Protein 1WF9 (pdb70)

Sequence (107 aa):
GSSGSSGTMLRVRSRDGLERVSVDGPHITVSQLKTLIQDQLQIPIHNQTLSTNRNLLLAKSPSDFLAFTDMADPNLRISSLNLAHGSMVYLAYEGERTIRGSGPSSGGSSGSSGTMLRVRSRDGLERVSVDGPHITVSQLKTLIQDQLQIPIHNQTLSTNRNLLLAKSPSDFLAFTDMADPNLRISSLNLAHGSMVYLAYEGERTIRGSGPSSGGSSGSSGTMLRVRSRDGLERVSVDGPHITVSQLKTLIQDQLQIPIHNQTLSTNRNLLLAKSPSDFLAFTDMADPNLRISSLNLAHGSMVYLAYEGERTIRGSGPSSGGSSGSSGTMLRVRSRDGLERVSVDGPHITVSQLKTLIQDQLQIPIHNQTLSTNRNLLLAKSPSDFLAFTDMADPNLRISSLNLAHGSMVYLAYEGERTIRGSGPSSGGSSGSSGTMLRVRSRDGLERVSVDGPHITVSQLKTLIQDQLQIPIHNQTLSTNRNLLLAKSPSDFLAFTDMADPNLRISSLNLAHGSMVYLAYEGERTIRGSGPSSGGSSGSSGTMLRVRSRDGLERVSVDGPHITVSQLKTLIQDQLQIPIHNQTLSTNRNLLLAKSPSDFLAFTDMADPNLRISSLNLAHGSMVYLAYEGERTIRGSGPSSGGSSGSSGTMLRVRSRDGLERVSVDGPHITVSQLKTLIQDQLQIPIHNQTLSTNRNLLLAKSPSDFLAFTDMADPNLRISSLNLAHGSMVYLAYEGERTIRGSGPSSGGSSGSSGTMLRVRSRDGLERVSVDGPHITVSQLKTLIQDQLQIPIHNQTLSTNRNLLLAKSPSDFLAFTDMADPNLRISSLNLAHGSMVYLAYEGERTIRGSGPSSGGSSGSSGTMLRVRSRDGLERVSVDGPHITVSQLKTLIQDQLQIPIHNQTLSTNRNLLLAKSPSDFLAFTDMADPNLRISSLNLAHGSMVYLAYEGERTIRGSGPSSGGSSGSSGTMLRVRSRDGLERVSVDGPHITVSQLKTLIQDQLQIPIHNQTLSTNRNLLLAKSPSDFLAFTDMADPNLRISSLNLAHGSMVYLAYEGERTIRGSGPSSGGSSGSSGTMLRVRSRDGLERVSVDGPHITVSQLKTLIQDQLQIPIHNQTLSTNRNLLLAKSPSDFLAFTDMADPNLRISSLNLAHGSMVYLAYEGERTIRGSGPSSGGSSGSSGTMLRVRSRDGLERVSVDGPHITVSQLKTLIQDQLQIPIHNQTLSTNRNLLLAKSPSDFLAFTDMADPNLRISSLNLAHGSMVYLAYEGERTIRGSGPSSGGSSGSSGTMLRVRSRDGLERVSVDGPHITVSQLKTLIQDQLQIPIHNQTLSTNRNLLLAKSPSDFLAFTDMADPNLRISSLNLAHGSMVYLAYEGERTIRGSGPSSGGSSGSSGTMLRVRSRDGLERVSVDGPHITVSQLKTLIQDQLQIPIHNQTLSTNRNLLLAKSPSDFLAFTDMADPNLRISSLNLAHGSMVYLAYEGERTIRGSGPSSGGSSGSSGTMLRVRSRDGLERVSVDGPHITVSQLKTLIQDQLQIPIHNQTLSTNRNLLLAKSPSDFLAFTDMADPNLRISSLNLAHGSMVYLAYEGERTIRGSGPSSGGSSGSSGTMLRVRSRDGLERVSVDGPHITVSQLKTLIQDQLQIPIHNQTLSTNRNLLLAKSPSDFLAFTDMADPNLRISSLNLAHGSMVYLAYEGERTIRGSGPSSGGSSGSSGTMLRVRSRDGLERVSVDGPHITVSQLKTLIQDQLQIPIHNQTLSTNRNLLLAKSPSDFLAFTDMADPNLRISSLNLAHGSMVYLAYEGERTIRGSGPSSGGSSGSSGTMLRVRSRDGLERVSVDGPHITVSQLKTLIQDQLQIPIHNQTLSTNRNLLLAKSPSDFLAFTDMADPNLRISSLNLAHGSMVYLAYEGERTIRGSGPSSGGSSGSSGTMLRVRSRDGLERVSVDGPHITVSQLKTLIQDQLQIPIHNQTLSTNRNLLLAKSPSDFLAFTDMADPNLRISSLNLAHGSMVYLAYEGERTIRGSGPSSGGSSGSSGTMLRVRSRDGLERVSVDGPHITVSQLKTLIQDQLQIPIHNQTLSTNRNLLLAKSPSDFLAFTDMADPNLRISSLNLAHGSMVYLAYEGERTIRGSGPSSG

CATH classification: 3.10.20.90

Foldseek 3Di:
DDDPDDAAKAWEAELVGIDIWHDHDQVAALLRVCVRCCQVVQNDVVFKAKAPDPCCSVDPDPVSRVVGDPRVDRPHTPVSVDGGRVRYIYIGGPDGGDDHDDDDDDD

Secondary structure (DSSP, 8-state):
--SS---EEEEEE-SS-EEEEEE--TTSBHHHHHHHHHHHS---TTT---BSSGGGGT--SHHHHTT--SS--TT-BGGGT---TT-EEE---SS------------

Nearest PDB structures (foldseek):
  1wf9-assembly1_A  TM=9.232E-01  e=1.657E-20  Arabidopsis thaliana
  1v5t-assembly1_A  TM=6.632E-01  e=9.013E-05  Mus musculus
  7vv9-assembly1_C  TM=7.011E-01  e=1.619E-03  Homo sapiens
  7vvb-assembly1_B  TM=7.055E-01  e=4.332E-03  Homo sapiens
  1wm2-assembly1_A  TM=6.896E-01  e=3.104E-02  Homo sapiens

GO terms:
  GO:0034614 cellular response to reactive oxygen species (P, IEP)
  GO:0010498 proteasomal protein catabolic process (P, IMP)
  GO:1902882 regulation of response to oxidative stress (P, IMP)
  GO:0006511 ubiquitin-dependent protein catabolic process (P, IMP)

Organism: Arabidopsis thaliana (NCBI:txid3702)

Radius of gyration: 14.26 Å; Cα contacts (8 Å, |Δi|>4): 173; chains: 1; bounding box: 27×46×25 Å

InterPro domains:
  IPR007717 Nuclear pore localisation protein NPL4, C-terminal [PF05021] (159-290)
  IPR007717 Nuclear pore localisation protein NPL4, C-terminal [cd08061] (120-375)
  IPR016563 Nuclear protein localization protein 4 [PTHR12710] (115-411)
  IPR024682 Nuclear pore localisation protein Npl4, ubiquitin-like domain [PF11543] (3-85)
  IPR029071 Ubiquitin-like domain superfamily [SSF54236] (3-90)
  IPR037518 MPN domain [PS50249] (131-272)

Solvent-accessible surface area: 7070 Å² total; per-residue (Å²): 138,100,121,78,95,104,55,23,42,5,127,4,102,5,198,104,32,79,62,163,1,61,10,81,6,72,128,4,20,0,41,89,8,16,57,44,1,64,97,73,14,31,1,14,63,161,22,8,21,3,2,58,67,162,67,1,54,119,7,187,61,91,79,66,35,125,76,34,99,46,2,57,69,71,109,38,130,0,54,74,49,117,22,66,114,46,33,75,4,28,2,7,34,105,76,127,116,75,157,182,71,116,70,133,108,125,127

Structure (mmCIF, N/CA/C/O backbone):
data_1WF9
#
_entry.id   1WF9
#
loop_
_atom_site.group_PDB
_atom_site.id
_atom_site.type_symbol
_atom_site.label_atom_id
_atom_site.label_alt_id
_atom_site.label_comp_id
_atom_site.label_asym_id
_atom_site.label_entity_id
_atom_site.label_seq_id
_atom_site.pdbx_PDB_ins_code
_atom_site.Cartn_x
_atom_site.Cartn_y
_atom_site.Cartn_z
_atom_site.occupancy
_atom_site.B_iso_or_equiv
_atom_site.auth_seq_id
_atom_site.auth_comp_id
_atom_site.auth_asym_id
_atom_site.auth_atom_id
_atom_site.pdbx_PDB_model_num
ATOM 1 N N . GLY A 1 1 ? -3.176 19.335 7.873 1.00 0.00 1 GLY A N 1
ATOM 2 C CA . GLY A 1 1 ? -3.711 19.938 9.082 1.00 0.00 1 GLY A CA 1
ATOM 3 C C . GLY A 1 1 ? -5.094 20.542 8.828 1.00 0.00 1 GLY A C 1
ATOM 4 O O . GLY A 1 1 ? -5.204 21.685 8.387 1.00 0.00 1 GLY A O 1
ATOM 8 N N . SER A 1 2 ? -6.114 19.748 9.117 1.00 0.00 2 SER A N 1
ATOM 9 C CA . SER A 1 2 ? -7.484 20.190 8.925 1.00 0.00 2 SER A CA 1
ATOM 10 C C . SER A 1 2 ? -8.268 20.048 10.232 1.00 0.00 2 SER A C 1
ATOM 11 O O . SER A 1 2 ? -8.054 19.103 10.989 1.00 0.00 2 SER A O 1
ATOM 19 N N . SER A 1 3 ? -9.160 21.002 10.456 1.00 0.00 3 SER A N 1
ATOM 20 C CA . SER A 1 3 ? -9.976 20.995 11.658 1.00 0.00 3 SER A CA 1
ATOM 21 C C . SER A 1 3 ? -11.417 20.616 11.310 1.00 0.00 3 SER A C 1
ATOM 22 O O . SER A 1 3 ? -11.968 21.099 10.322 1.00 0.00 3 SER A O 1
ATOM 30 N N . GLY A 1 4 ? -11.986 19.755 12.141 1.00 0.00 4 GLY A N 1
ATOM 31 C CA . GLY A 1 4 ? -13.352 19.306 11.933 1.00 0.00 4 GLY A CA 1
ATOM 32 C C . GLY A 1 4 ? -13.382 17.899 11.334 1.00 0.00 4 GLY A C 1
ATOM 33 O O . GLY A 1 4 ? -13.756 16.941 12.009 1.00 0.00 4 GLY A O 1
ATOM 37 N N . SER A 1 5 ? -12.982 17.818 10.073 1.00 0.00 5 SER A N 1
ATOM 38 C CA . SER A 1 5 ? -12.957 16.543 9.376 1.00 0.00 5 SER A CA 1
ATOM 39 C C . SER A 1 5 ? -11.959 15.598 10.048 1.00 0.00 5 SER A C 1
ATOM 40 O O . SER A 1 5 ? -10.838 15.995 10.362 1.00 0.00 5 SER A O 1
ATOM 48 N N . SER A 1 6 ? -12.403 14.366 10.248 1.00 0.00 6 SER A N 1
ATOM 49 C CA . SER A 1 6 ? -11.563 13.361 10.877 1.00 0.00 6 SER A CA 1
ATOM 50 C C . SER A 1 6 ? -11.063 12.366 9.828 1.00 0.00 6 SER A C 1
ATOM 51 O O . SER A 1 6 ? -11.861 11.731 9.140 1.00 0.00 6 SER A O 1
ATOM 59 N N . GLY A 1 7 ? -9.746 12.260 9.739 1.00 0.00 7 GLY A N 1
ATOM 60 C CA . GLY A 1 7 ? -9.131 11.352 8.786 1.00 0.00 7 GLY A CA 1
ATOM 61 C C . GLY A 1 7 ? -9.105 9.922 9.328 1.00 0.00 7 GLY A C 1
ATOM 62 O O . GLY A 1 7 ? -9.258 9.707 10.530 1.00 0.00 7 GLY A O 1
ATOM 66 N N . THR A 1 8 ? -8.909 8.981 8.417 1.00 0.00 8 THR A N 1
ATOM 67 C CA . THR A 1 8 ? -8.861 7.577 8.789 1.00 0.00 8 THR A CA 1
ATOM 68 C C . THR A 1 8 ? -7.465 7.005 8.532 1.00 0.00 8 THR A C 1
ATOM 69 O O . THR A 1 8 ? -6.874 7.249 7.482 1.00 0.00 8 THR A O 1
ATOM 80 N N . MET A 1 9 ? -6.980 6.254 9.510 1.00 0.00 9 MET A N 1
ATOM 81 C CA . MET A 1 9 ? -5.665 5.645 9.403 1.00 0.00 9 MET A CA 1
ATOM 82 C C . MET A 1 9 ? -5.732 4.142 9.682 1.00 0.00 9 MET A C 1
ATOM 83 O O . MET A 1 9 ? -6.424 3.708 10.602 1.00 0.00 9 MET A O 1
ATOM 97 N N . LEU A 1 10 ? -5.004 3.389 8.872 1.00 0.00 10 LEU A N 1
ATOM 98 C CA . LEU A 1 10 ? -4.972 1.944 9.020 1.00 0.00 10 LEU A CA 1
ATOM 99 C C . LEU A 1 10 ? -3.525 1.487 9.214 1.00 0.00 10 LEU A C 1
ATOM 100 O O . LEU A 1 10 ? -2.592 2.178 8.808 1.00 0.00 10 LEU A O 1
ATOM 116 N N . ARG A 1 11 ? -3.383 0.325 9.834 1.00 0.00 11 ARG A N 1
ATOM 117 C CA . ARG A 1 11 ? -2.065 -0.233 10.087 1.00 0.00 11 ARG A CA 1
ATOM 118 C C . ARG A 1 11 ? -1.805 -1.422 9.160 1.00 0.00 11 ARG A C 1
ATOM 119 O O . ARG A 1 11 ? -2.374 -2.496 9.348 1.00 0.00 11 ARG A O 1
ATOM 140 N N . VAL A 1 12 ? -0.945 -1.190 8.179 1.00 0.00 12 VAL A N 1
ATOM 141 C CA . VAL A 1 12 ? -0.603 -2.229 7.222 1.00 0.00 12 VAL A CA 1
ATOM 142 C C . VAL A 1 12 ? 0.702 -2.902 7.652 1.00 0.00 12 VAL A C 1
ATOM 143 O O . VAL A 1 12 ? 1.572 -2.260 8.238 1.00 0.00 12 VAL A O 1
ATOM 156 N N . ARG A 1 13 ? 0.797 -4.187 7.343 1.00 0.00 13 ARG A N 1
ATOM 157 C CA . ARG A 1 13 ? 1.981 -4.954 7.690 1.00 0.00 13 ARG A CA 1
ATOM 158 C C . ARG A 1 13 ? 2.665 -5.476 6.424 1.00 0.00 13 ARG A C 1
ATOM 159 O O . ARG A 1 13 ? 2.042 -6.164 5.617 1.00 0.00 13 ARG A O 1
ATOM 180 N N . SER A 1 14 ? 3.937 -5.130 6.292 1.00 0.00 14 SER A N 1
ATOM 181 C CA . SER A 1 14 ? 4.711 -5.556 5.138 1.00 0.00 14 SER A CA 1
ATOM 182 C C . SER A 1 14 ? 5.931 -6.359 5.595 1.00 0.00 14 SER A C 1
ATOM 183 O O . SER A 1 14 ? 6.199 -6.462 6.791 1.00 0.00 14 SER A O 1
ATOM 191 N N . ARG A 1 15 ? 6.638 -6.907 4.617 1.00 0.00 15 ARG A N 1
ATOM 192 C CA . ARG A 1 15 ? 7.823 -7.697 4.904 1.00 0.00 15 ARG A CA 1
ATOM 193 C C . ARG A 1 15 ? 8.961 -6.794 5.384 1.00 0.00 15 ARG A C 1
ATOM 194 O O . ARG A 1 15 ? 9.837 -7.235 6.126 1.00 0.00 15 ARG A O 1
ATOM 215 N N . ASP A 1 16 ? 8.910 -5.546 4.941 1.00 0.00 16 ASP A N 1
ATOM 216 C CA . ASP A 1 16 ? 9.925 -4.577 5.317 1.00 0.00 16 ASP A CA 1
ATOM 217 C C . ASP A 1 16 ? 9.646 -4.076 6.735 1.00 0.00 16 ASP A C 1
ATOM 218 O O . ASP A 1 16 ? 10.569 -3.705 7.459 1.00 0.00 16 ASP A O 1
ATOM 227 N N . GLY A 1 17 ? 8.369 -4.081 7.089 1.00 0.00 17 GLY A N 1
ATOM 228 C CA . GLY A 1 17 ? 7.957 -3.631 8.408 1.00 0.00 17 GLY A CA 1
ATOM 229 C C . GLY A 1 17 ? 6.503 -3.153 8.395 1.00 0.00 17 GLY A C 1
ATOM 230 O O . GLY A 1 17 ? 5.908 -2.996 7.330 1.00 0.00 17 GLY A O 1
ATOM 234 N N . LEU A 1 18 ? 5.975 -2.936 9.590 1.00 0.00 18 LEU A N 1
ATOM 235 C CA . LEU A 1 18 ? 4.602 -2.479 9.729 1.00 0.00 18 LEU A CA 1
ATOM 236 C C . LEU A 1 18 ? 4.510 -1.015 9.295 1.00 0.00 18 LEU A C 1
ATOM 237 O O . LEU A 1 18 ? 5.235 -0.165 9.810 1.00 0.00 18 LEU A O 1
ATOM 253 N N . GLU A 1 19 ? 3.613 -0.765 8.353 1.00 0.00 19 GLU A N 1
ATOM 254 C CA . GLU A 1 19 ? 3.416 0.582 7.845 1.00 0.00 19 GLU A CA 1
ATOM 255 C C . GLU A 1 19 ? 1.963 1.017 8.042 1.00 0.00 19 GLU A C 1
ATOM 256 O O . GLU A 1 19 ? 1.103 0.197 8.359 1.00 0.00 19 GLU A O 1
ATOM 268 N N . ARG A 1 20 ? 1.733 2.307 7.846 1.00 0.00 20 ARG A N 1
ATOM 269 C CA . ARG A 1 20 ? 0.399 2.861 7.999 1.00 0.00 20 ARG A CA 1
ATOM 270 C C . ARG A 1 20 ? 0.044 3.730 6.791 1.00 0.00 20 ARG A C 1
ATOM 271 O O . ARG A 1 20 ? 0.919 4.351 6.189 1.00 0.00 20 ARG A O 1
ATOM 292 N N . VAL A 1 21 ? -1.242 3.747 6.472 1.00 0.00 21 VAL A N 1
ATOM 293 C CA . VAL A 1 21 ? -1.724 4.529 5.346 1.00 0.00 21 VAL A CA 1
ATOM 294 C C . VAL A 1 21 ? -3.001 5.267 5.753 1.00 0.00 21 VAL A C 1
ATOM 295 O O . VAL A 1 21 ? -3.766 4.780 6.584 1.00 0.00 21 VAL A O 1
ATOM 308 N N . SER A 1 22 ? -3.192 6.430 5.148 1.00 0.00 22 SER A N 1
ATOM 309 C CA . SER A 1 22 ? -4.364 7.240 5.437 1.00 0.00 22 SER A CA 1
ATOM 310 C C . SER A 1 22 ? -5.452 6.976 4.395 1.00 0.00 22 SER A C 1
ATOM 311 O O . SER A 1 22 ? -5.177 6.956 3.196 1.00 0.00 22 SER A O 1
ATOM 319 N N . VAL A 1 23 ? -6.666 6.781 4.890 1.00 0.00 23 VAL A N 1
ATOM 320 C CA . VAL A 1 23 ? -7.797 6.519 4.016 1.00 0.00 23 VAL A CA 1
ATOM 321 C C . VAL A 1 23 ? -8.924 7.503 4.339 1.00 0.00 23 VAL A C 1
ATOM 322 O O . VAL A 1 23 ? -8.734 8.435 5.119 1.00 0.00 23 VAL A O 1
ATOM 335 N N . ASP A 1 24 ? -10.071 7.261 3.723 1.00 0.00 24 ASP A N 1
ATOM 336 C CA . ASP A 1 24 ? -11.229 8.114 3.935 1.00 0.00 24 ASP A CA 1
ATOM 337 C C . ASP A 1 24 ? -12.275 7.352 4.751 1.00 0.00 24 ASP A C 1
ATOM 338 O O . ASP A 1 24 ? -12.773 7.858 5.756 1.00 0.00 24 ASP A O 1
ATOM 347 N N . GLY A 1 25 ? -12.579 6.148 4.288 1.00 0.00 25 GLY A N 1
ATOM 348 C CA . GLY A 1 25 ? -13.557 5.312 4.962 1.00 0.00 25 GLY A CA 1
ATOM 349 C C . GLY A 1 25 ? -13.902 4.083 4.118 1.00 0.00 25 GLY A C 1
ATOM 350 O O . GLY A 1 25 ? -13.157 3.720 3.210 1.00 0.00 25 GLY A O 1
ATOM 354 N N . PRO A 1 26 ? -15.063 3.461 4.457 1.00 0.00 26 PRO A N 1
ATOM 355 C CA . PRO A 1 26 ? -15.517 2.281 3.740 1.00 0.00 26 PRO A CA 1
ATOM 356 C C . PRO A 1 26 ? -16.077 2.655 2.367 1.00 0.00 26 PRO A C 1
ATOM 357 O O . PRO A 1 26 ? -16.092 1.832 1.453 1.00 0.00 26 PRO A O 1
ATOM 368 N N . HIS A 1 27 ? -16.525 3.898 2.264 1.00 0.00 27 HIS A N 1
ATOM 369 C CA . HIS A 1 27 ? -17.085 4.391 1.018 1.00 0.00 27 HIS A CA 1
ATOM 370 C C . HIS A 1 27 ? -16.061 4.225 -0.107 1.00 0.00 27 HIS A C 1
ATOM 371 O O . HIS A 1 27 ? -16.414 4.264 -1.284 1.00 0.00 27 HIS A O 1
ATOM 385 N N . ILE A 1 28 ? -14.812 4.042 0.296 1.00 0.00 28 ILE A N 1
ATOM 386 C CA . ILE A 1 28 ? -13.734 3.870 -0.662 1.00 0.00 28 ILE A CA 1
ATOM 387 C C . ILE A 1 28 ? -13.609 2.388 -1.021 1.00 0.00 28 ILE A C 1
ATOM 388 O O . ILE A 1 28 ? -13.934 1.520 -0.213 1.00 0.00 28 ILE A O 1
ATOM 404 N N . THR A 1 29 ? -13.137 2.144 -2.235 1.00 0.00 29 THR A N 1
ATOM 405 C CA . THR A 1 29 ? -12.965 0.782 -2.711 1.00 0.00 29 THR A CA 1
ATOM 406 C C . THR A 1 29 ? -11.478 0.427 -2.787 1.00 0.00 29 THR A C 1
ATOM 407 O O . THR A 1 29 ? -10.622 1.306 -2.701 1.00 0.00 29 THR A O 1
ATOM 418 N N . VAL A 1 30 ? -11.218 -0.862 -2.945 1.00 0.00 30 VAL A N 1
ATOM 419 C CA . VAL A 1 30 ? -9.849 -1.344 -3.033 1.00 0.00 30 VAL A CA 1
ATOM 420 C C . VAL A 1 30 ? -9.076 -0.488 -4.038 1.00 0.00 30 VAL A C 1
ATOM 421 O O . VAL A 1 30 ? -7.899 -0.194 -3.832 1.00 0.00 30 VAL A O 1
ATOM 434 N N . SER A 1 31 ? -9.768 -0.113 -5.104 1.00 0.00 31 SER A N 1
ATOM 435 C CA . SER A 1 31 ? -9.160 0.703 -6.142 1.00 0.00 31 SER A CA 1
ATOM 436 C C . SER A 1 31 ? -8.602 1.992 -5.534 1.00 0.00 31 SER A C 1
ATOM 437 O O . SER A 1 31 ? -7.487 2.401 -5.854 1.00 0.00 31 SER A O 1
ATOM 445 N N . GLN A 1 32 ? -9.403 2.596 -4.669 1.00 0.00 32 GLN A N 1
ATOM 446 C CA . GLN A 1 32 ? -9.002 3.829 -4.013 1.00 0.00 32 GLN A CA 1
ATOM 447 C C . GLN A 1 32 ? -7.932 3.546 -2.958 1.00 0.00 32 GLN A C 1
ATOM 448 O O . GLN A 1 32 ? -7.052 4.374 -2.723 1.00 0.00 32 GLN A O 1
ATOM 462 N N . LEU A 1 33 ? -8.041 2.375 -2.349 1.00 0.00 33 LEU A N 1
ATOM 463 C CA . LEU A 1 33 ? -7.094 1.972 -1.324 1.00 0.00 33 LEU A CA 1
ATOM 464 C C . LEU A 1 33 ? -5.701 1.845 -1.944 1.00 0.00 33 LEU A C 1
ATOM 465 O O . LEU A 1 33 ? -4.814 2.647 -1.658 1.00 0.00 33 LEU A O 1
ATOM 481 N N . LYS A 1 34 ? -5.553 0.830 -2.783 1.00 0.00 34 LYS A N 1
ATOM 482 C CA . LYS A 1 34 ? -4.283 0.587 -3.447 1.00 0.00 34 LYS A CA 1
ATOM 483 C C . LYS A 1 34 ? -3.689 1.920 -3.906 1.00 0.00 34 LYS A C 1
ATOM 484 O O . LYS A 1 34 ? -2.506 2.181 -3.697 1.00 0.00 34 LYS A O 1
ATOM 503 N N . THR A 1 35 ? -4.539 2.727 -4.524 1.00 0.00 35 THR A N 1
ATOM 504 C CA . THR A 1 35 ? -4.113 4.027 -5.015 1.00 0.00 35 THR A CA 1
ATOM 505 C C . THR A 1 35 ? -3.462 4.835 -3.891 1.00 0.00 35 THR A C 1
ATOM 506 O O . THR A 1 35 ? -2.415 5.450 -4.089 1.00 0.00 35 THR A O 1
ATOM 517 N N . LEU A 1 36 ? -4.109 4.807 -2.735 1.00 0.00 36 LEU A N 1
ATOM 518 C CA . LEU A 1 36 ? -3.606 5.530 -1.578 1.00 0.00 36 LEU A CA 1
ATOM 519 C C . LEU A 1 36 ? -2.204 5.022 -1.236 1.00 0.00 36 LEU A C 1
ATOM 520 O O . LEU A 1 36 ? -1.268 5.810 -1.112 1.00 0.00 36 LEU A O 1
ATOM 536 N N . ILE A 1 37 ? -2.103 3.709 -1.092 1.00 0.00 37 ILE A N 1
ATOM 537 C CA . ILE A 1 37 ? -0.831 3.087 -0.766 1.00 0.00 37 ILE A CA 1
ATOM 538 C C . ILE A 1 37 ? 0.127 3.247 -1.948 1.00 0.00 37 ILE A C 1
ATOM 539 O O . ILE A 1 37 ? 1.344 3.183 -1.778 1.00 0.00 37 ILE A O 1
ATOM 555 N N . GLN A 1 38 ? -0.457 3.452 -3.119 1.00 0.00 38 GLN A N 1
ATOM 556 C CA . GLN A 1 38 ? 0.330 3.622 -4.328 1.00 0.00 38 GLN A CA 1
ATOM 557 C C . GLN A 1 38 ? 0.909 5.037 -4.391 1.00 0.00 38 GLN A C 1
ATOM 558 O O . GLN A 1 38 ? 1.960 5.255 -4.991 1.00 0.00 38 GLN A O 1
ATOM 572 N N . ASP A 1 39 ? 0.198 5.961 -3.762 1.00 0.00 39 ASP A N 1
ATOM 573 C CA . ASP A 1 39 ? 0.629 7.349 -3.738 1.00 0.00 39 ASP A CA 1
ATOM 574 C C . ASP A 1 39 ? 1.416 7.612 -2.453 1.00 0.00 39 ASP A C 1
ATOM 575 O O . ASP A 1 39 ? 2.100 8.628 -2.337 1.00 0.00 39 ASP A O 1
ATOM 584 N N . GLN A 1 40 ? 1.295 6.679 -1.521 1.00 0.00 40 GLN A N 1
ATOM 585 C CA . GLN A 1 40 ? 1.987 6.797 -0.249 1.00 0.00 40 GLN A CA 1
ATOM 586 C C . GLN A 1 40 ? 3.210 5.878 -0.222 1.00 0.00 40 GLN A C 1
ATOM 587 O O . GLN A 1 40 ? 4.339 6.345 -0.078 1.00 0.00 40 GLN A O 1
ATOM 601 N N . LEU A 1 41 ? 2.944 4.588 -0.363 1.00 0.00 41 LEU A N 1
ATOM 602 C CA . LEU A 1 41 ? 4.008 3.599 -0.357 1.00 0.00 41 LEU A CA 1
ATOM 603 C C . LEU A 1 41 ? 4.713 3.607 -1.715 1.00 0.00 41 LEU A C 1
ATOM 604 O O . LEU A 1 41 ? 5.724 2.929 -1.897 1.00 0.00 41 LEU A O 1
ATOM 620 N N . GLN A 1 42 ? 4.153 4.382 -2.632 1.00 0.00 42 GLN A N 1
ATOM 621 C CA . GLN A 1 42 ? 4.716 4.487 -3.968 1.00 0.00 42 GLN A CA 1
ATOM 622 C C . GLN A 1 42 ? 4.799 3.105 -4.619 1.00 0.00 42 GLN A C 1
ATOM 623 O O . GLN A 1 42 ? 5.701 2.843 -5.414 1.00 0.00 42 GLN A O 1
ATOM 637 N N . ILE A 1 43 ? 3.846 2.258 -4.259 1.00 0.00 43 ILE A N 1
ATOM 638 C CA . ILE A 1 43 ? 3.801 0.910 -4.798 1.00 0.00 43 ILE A CA 1
ATOM 639 C C . ILE A 1 43 ? 2.716 0.832 -5.875 1.00 0.00 43 ILE A C 1
ATOM 640 O O . ILE A 1 43 ? 1.667 1.461 -5.750 1.00 0.00 43 ILE A O 1
ATOM 656 N N . PRO A 1 44 ? 3.015 0.035 -6.935 1.00 0.00 44 PRO A N 1
ATOM 657 C CA . PRO A 1 44 ? 2.078 -0.132 -8.033 1.00 0.00 44 PRO A CA 1
ATOM 658 C C . PRO A 1 44 ? 0.919 -1.045 -7.630 1.00 0.00 44 PRO A C 1
ATOM 659 O O . PRO A 1 44 ? 1.108 -2.000 -6.878 1.00 0.00 44 PRO A O 1
ATOM 670 N N . ILE A 1 45 ? -0.256 -0.720 -8.149 1.00 0.00 45 ILE A N 1
ATOM 671 C CA . ILE A 1 45 ? -1.447 -1.498 -7.852 1.00 0.00 45 ILE A CA 1
ATOM 672 C C . ILE A 1 45 ? -1.312 -2.887 -8.479 1.00 0.00 45 ILE A C 1
ATOM 673 O O . ILE A 1 45 ? -1.850 -3.863 -7.958 1.00 0.00 45 ILE A O 1
ATOM 689 N N . HIS A 1 46 ? -0.590 -2.933 -9.589 1.00 0.00 46 HIS A N 1
ATOM 690 C CA . HIS A 1 46 ? -0.377 -4.186 -10.293 1.00 0.00 46 HIS A CA 1
ATOM 691 C C . HIS A 1 46 ? 0.551 -5.084 -9.473 1.00 0.00 46 HIS A C 1
ATOM 692 O O . HIS A 1 46 ? 0.770 -6.242 -9.824 1.00 0.00 46 HIS A O 1
ATOM 706 N N . ASN A 1 47 ? 1.072 -4.516 -8.395 1.00 0.00 47 ASN A N 1
ATOM 707 C CA . ASN A 1 47 ? 1.971 -5.250 -7.522 1.00 0.00 47 ASN A CA 1
ATOM 708 C C . ASN A 1 47 ? 1.348 -5.359 -6.129 1.00 0.00 47 ASN A C 1
ATOM 709 O O . ASN A 1 47 ? 1.422 -6.408 -5.492 1.00 0.00 47 ASN A O 1
ATOM 720 N N . GLN A 1 48 ? 0.748 -4.259 -5.697 1.00 0.00 48 GLN A N 1
ATOM 721 C CA . GLN A 1 48 ? 0.112 -4.217 -4.391 1.00 0.00 48 GLN A CA 1
ATOM 722 C C . GLN A 1 48 ? -0.750 -5.464 -4.181 1.00 0.00 48 GLN A C 1
ATOM 723 O O . GLN A 1 48 ? -1.493 -5.867 -5.075 1.00 0.00 48 GLN A O 1
ATOM 737 N N . THR A 1 49 ? -0.624 -6.038 -2.994 1.00 0.00 49 THR A N 1
ATOM 738 C CA . THR A 1 49 ? -1.382 -7.230 -2.654 1.00 0.00 49 THR A CA 1
ATOM 739 C C . THR A 1 49 ? -1.976 -7.103 -1.250 1.00 0.00 49 THR A C 1
ATOM 740 O O . THR A 1 49 ? -1.273 -7.282 -0.257 1.00 0.00 49 THR A O 1
ATOM 751 N N . LEU A 1 50 ? -3.264 -6.795 -1.213 1.00 0.00 50 LEU A N 1
ATOM 752 C CA . LEU A 1 50 ? -3.960 -6.641 0.053 1.00 0.00 50 LEU A CA 1
ATOM 753 C C . LEU A 1 50 ? -4.444 -8.011 0.534 1.00 0.00 50 LEU A C 1
ATOM 754 O O . LEU A 1 50 ? -4.868 -8.840 -0.270 1.00 0.00 50 LEU A O 1
ATOM 770 N N . SER A 1 51 ? -4.365 -8.206 1.842 1.00 0.00 51 SER A N 1
ATOM 771 C CA . SER A 1 51 ? -4.790 -9.460 2.439 1.00 0.00 51 SER A CA 1
ATOM 772 C C . SER A 1 51 ? -4.985 -9.284 3.946 1.00 0.00 51 SER A C 1
ATOM 773 O O . SER A 1 51 ? -4.150 -8.680 4.617 1.00 0.00 51 SER A O 1
ATOM 781 N N . THR A 1 52 ? -6.093 -9.821 4.434 1.00 0.00 52 THR A N 1
ATOM 782 C CA . THR A 1 52 ? -6.409 -9.730 5.849 1.00 0.00 52 THR A CA 1
ATOM 783 C C . THR A 1 52 ? -5.840 -10.936 6.601 1.00 0.00 52 THR A C 1
ATOM 784 O O . THR A 1 52 ? -6.414 -11.379 7.595 1.00 0.00 52 THR A O 1
ATOM 795 N N . ASN A 1 53 ? -4.720 -11.432 6.097 1.00 0.00 53 ASN A N 1
ATOM 796 C CA . ASN A 1 53 ? -4.067 -12.577 6.708 1.00 0.00 53 ASN A CA 1
ATOM 797 C C . ASN A 1 53 ? -2.553 -12.360 6.700 1.00 0.00 53 ASN A C 1
ATOM 798 O O . ASN A 1 53 ? -1.994 -11.892 5.710 1.00 0.00 53 ASN A O 1
ATOM 809 N N . ARG A 1 54 ? -1.931 -12.711 7.817 1.00 0.00 54 ARG A N 1
ATOM 810 C CA . ARG A 1 54 ? -0.492 -12.560 7.951 1.00 0.00 54 ARG A CA 1
ATOM 811 C C . ARG A 1 54 ? 0.233 -13.591 7.083 1.00 0.00 54 ARG A C 1
ATOM 812 O O . ARG A 1 54 ? 1.447 -13.514 6.906 1.00 0.00 54 ARG A O 1
ATOM 833 N N . ASN A 1 55 ? -0.543 -14.532 6.566 1.00 0.00 55 ASN A N 1
ATOM 834 C CA . ASN A 1 55 ? 0.010 -15.577 5.721 1.00 0.00 55 ASN A CA 1
ATOM 835 C C . ASN A 1 55 ? 0.533 -14.956 4.425 1.00 0.00 55 ASN A C 1
ATOM 836 O O . ASN A 1 55 ? 1.252 -15.605 3.667 1.00 0.00 55 ASN A O 1
ATOM 847 N N . LEU A 1 56 ? 0.152 -13.705 4.210 1.00 0.00 56 LEU A N 1
ATOM 848 C CA . LEU A 1 56 ? 0.573 -12.989 3.018 1.00 0.00 56 LEU A CA 1
ATOM 849 C C . LEU A 1 56 ? 2.081 -12.738 3.086 1.00 0.00 56 LEU A C 1
ATOM 850 O O . LEU A 1 56 ? 2.755 -12.704 2.057 1.00 0.00 56 LEU A O 1
ATOM 866 N N . LEU A 1 57 ? 2.566 -12.569 4.307 1.00 0.00 57 LEU A N 1
ATOM 867 C CA . LEU A 1 57 ? 3.982 -12.322 4.522 1.00 0.00 57 LEU A CA 1
ATOM 868 C C . LEU A 1 57 ? 4.765 -13.611 4.264 1.00 0.00 57 LEU A C 1
ATOM 869 O O . LEU A 1 57 ? 5.995 -13.608 4.280 1.00 0.00 57 LEU A O 1
ATOM 885 N N . LEU A 1 58 ? 4.020 -14.682 4.031 1.00 0.00 58 LEU A N 1
ATOM 886 C CA . LEU A 1 58 ? 4.629 -15.975 3.770 1.00 0.00 58 LEU A CA 1
ATOM 887 C C . LEU A 1 58 ? 4.825 -16.145 2.262 1.00 0.00 58 LEU A C 1
ATOM 888 O O . LEU A 1 58 ? 5.865 -16.631 1.819 1.00 0.00 58 LEU A O 1
ATOM 904 N N . ALA A 1 59 ? 3.810 -15.737 1.515 1.00 0.00 59 ALA A N 1
ATOM 905 C CA . ALA A 1 59 ? 3.859 -15.838 0.066 1.00 0.00 59 ALA A CA 1
ATOM 906 C C . ALA A 1 59 ? 5.138 -15.173 -0.445 1.00 0.00 59 ALA A C 1
ATOM 907 O O . ALA A 1 59 ? 5.367 -13.989 -0.202 1.00 0.00 59 ALA A O 1
ATOM 914 N N . LYS A 1 60 ? 5.940 -15.964 -1.143 1.00 0.00 60 LYS A N 1
ATOM 915 C CA . LYS A 1 60 ? 7.191 -15.467 -1.690 1.00 0.00 60 LYS A CA 1
ATOM 916 C C . LYS A 1 60 ? 7.083 -15.398 -3.215 1.00 0.00 60 LYS A C 1
ATOM 917 O O . LYS A 1 60 ? 7.733 -14.568 -3.849 1.00 0.00 60 LYS A O 1
ATOM 936 N N . SER A 1 61 ? 6.258 -16.280 -3.759 1.00 0.00 61 SER A N 1
ATOM 937 C CA . SER A 1 61 ? 6.057 -16.329 -5.197 1.00 0.00 61 SER A CA 1
ATOM 938 C C . SER A 1 61 ? 4.800 -15.545 -5.577 1.00 0.00 61 SER A C 1
ATOM 939 O O . SER A 1 61 ? 4.076 -15.065 -4.706 1.00 0.00 61 SER A O 1
ATOM 947 N N . PRO A 1 62 ? 4.573 -15.435 -6.913 1.00 0.00 62 PRO A N 1
ATOM 948 C CA . PRO A 1 62 ? 3.416 -14.716 -7.419 1.00 0.00 62 PRO A CA 1
ATOM 949 C C . PRO A 1 62 ? 2.137 -15.537 -7.234 1.00 0.00 62 PRO A C 1
ATOM 950 O O . PRO A 1 62 ? 1.120 -15.013 -6.782 1.00 0.00 62 PRO A O 1
ATOM 961 N N . SER A 1 63 ? 2.231 -16.809 -7.593 1.00 0.00 63 SER A N 1
ATOM 962 C CA . SER A 1 63 ? 1.095 -17.706 -7.472 1.00 0.00 63 SER A CA 1
ATOM 963 C C . SER A 1 63 ? 0.595 -17.726 -6.026 1.00 0.00 63 SER A C 1
ATOM 964 O O . SER A 1 63 ? -0.610 -17.759 -5.783 1.00 0.00 63 SER A O 1
ATOM 972 N N . ASP A 1 64 ? 1.547 -17.705 -5.104 1.00 0.00 64 ASP A N 1
ATOM 973 C CA . ASP A 1 64 ? 1.218 -17.720 -3.689 1.00 0.00 64 ASP A CA 1
ATOM 974 C C . ASP A 1 64 ? 0.275 -16.557 -3.377 1.00 0.00 64 ASP A C 1
ATOM 975 O O . ASP A 1 64 ? -0.752 -16.743 -2.725 1.00 0.00 64 ASP A O 1
ATOM 984 N N . PHE A 1 65 ? 0.656 -15.382 -3.855 1.00 0.00 65 PHE A N 1
ATOM 985 C CA . PHE A 1 65 ? -0.143 -14.189 -3.635 1.00 0.00 65 PHE A CA 1
ATOM 986 C C . PHE A 1 65 ? -1.530 -14.334 -4.264 1.00 0.00 65 PHE A C 1
ATOM 987 O O . PHE A 1 65 ? -2.496 -13.740 -3.788 1.00 0.00 65 PHE A O 1
ATOM 1004 N N . LEU A 1 66 ? -1.584 -15.127 -5.324 1.00 0.00 66 LEU A N 1
ATOM 1005 C CA . LEU A 1 66 ? -2.837 -15.358 -6.022 1.00 0.00 66 LEU A CA 1
ATOM 1006 C C . LEU A 1 66 ? -3.790 -16.133 -5.109 1.00 0.00 66 LEU A C 1
ATOM 1007 O O . LEU A 1 66 ? -4.975 -16.264 -5.411 1.00 0.00 66 LEU A O 1
ATOM 1023 N N . ALA A 1 67 ? -3.236 -16.626 -4.011 1.00 0.00 67 ALA A N 1
ATOM 1024 C CA . ALA A 1 67 ? -4.022 -17.384 -3.052 1.00 0.00 67 ALA A CA 1
ATOM 1025 C C . ALA A 1 67 ? -4.955 -16.434 -2.300 1.00 0.00 67 ALA A C 1
ATOM 1026 O O . ALA A 1 67 ? -6.043 -16.828 -1.882 1.00 0.00 67 ALA A O 1
ATOM 1033 N N . PHE A 1 68 ? -4.495 -15.200 -2.148 1.00 0.00 68 PHE A N 1
ATOM 1034 C CA . PHE A 1 68 ? -5.275 -14.191 -1.453 1.00 0.00 68 PHE A CA 1
ATOM 1035 C C . PHE A 1 68 ? -6.063 -13.329 -2.442 1.00 0.00 68 PHE A C 1
ATOM 1036 O O . PHE A 1 68 ? -5.511 -12.412 -3.048 1.00 0.00 68 PHE A O 1
ATOM 1053 N N . THR A 1 69 ? -7.340 -13.654 -2.574 1.00 0.00 69 THR A N 1
ATOM 1054 C CA . THR A 1 69 ? -8.209 -12.920 -3.479 1.00 0.00 69 THR A CA 1
ATOM 1055 C C . THR A 1 69 ? -9.427 -12.379 -2.728 1.00 0.00 69 THR A C 1
ATOM 1056 O O . THR A 1 69 ? -10.565 -12.625 -3.124 1.00 0.00 69 THR A O 1
ATOM 1067 N N . ASP A 1 70 ? -9.146 -11.652 -1.656 1.00 0.00 70 ASP A N 1
ATOM 1068 C CA . ASP A 1 70 ? -10.204 -11.074 -0.846 1.00 0.00 70 ASP A CA 1
ATOM 1069 C C . ASP A 1 70 ? -10.326 -9.582 -1.162 1.00 0.00 70 ASP A C 1
ATOM 1070 O O . ASP A 1 70 ? -11.425 -9.030 -1.155 1.00 0.00 70 ASP A O 1
ATOM 1079 N N . MET A 1 71 ? -9.182 -8.972 -1.433 1.00 0.00 71 MET A N 1
ATOM 1080 C CA . MET A 1 71 ? -9.146 -7.555 -1.752 1.00 0.00 71 MET A CA 1
ATOM 1081 C C . MET A 1 71 ? -8.473 -7.314 -3.105 1.00 0.00 71 MET A C 1
ATOM 1082 O O . MET A 1 71 ? -7.633 -6.424 -3.234 1.00 0.00 71 MET A O 1
ATOM 1096 N N . ALA A 1 72 ? -8.866 -8.122 -4.078 1.00 0.00 72 ALA A N 1
ATOM 1097 C CA . ALA A 1 72 ? -8.311 -8.007 -5.416 1.00 0.00 72 ALA A CA 1
ATOM 1098 C C . ALA A 1 72 ? -9.231 -7.135 -6.272 1.00 0.00 72 ALA A C 1
ATOM 1099 O O . ALA A 1 72 ? -8.761 -6.362 -7.105 1.00 0.00 72 ALA A O 1
ATOM 1106 N N . ASP A 1 73 ? -10.526 -7.288 -6.038 1.00 0.00 73 ASP A N 1
ATOM 1107 C CA . ASP A 1 73 ? -11.516 -6.524 -6.777 1.00 0.00 73 ASP A CA 1
ATOM 1108 C C . ASP A 1 73 ? -11.372 -5.041 -6.431 1.00 0.00 73 ASP A C 1
ATOM 1109 O O . ASP A 1 73 ? -11.431 -4.664 -5.262 1.00 0.00 73 ASP A O 1
ATOM 1118 N N . PRO A 1 74 ? -11.180 -4.218 -7.497 1.00 0.00 74 PRO A N 1
ATOM 1119 C CA . PRO A 1 74 ? -11.026 -2.784 -7.318 1.00 0.00 74 PRO A CA 1
ATOM 1120 C C . PRO A 1 74 ? -12.371 -2.124 -7.006 1.00 0.00 74 PRO A C 1
ATOM 1121 O O . PRO A 1 74 ? -12.414 -0.988 -6.536 1.00 0.00 74 PRO A O 1
ATOM 1132 N N . ASN A 1 75 ? -13.435 -2.863 -7.281 1.00 0.00 75 ASN A N 1
ATOM 1133 C CA . ASN A 1 75 ? -14.777 -2.364 -7.036 1.00 0.00 75 ASN A CA 1
ATOM 1134 C C . ASN A 1 75 ? -15.233 -2.802 -5.642 1.00 0.00 75 ASN A C 1
ATOM 1135 O O . ASN A 1 75 ? -16.289 -2.382 -5.171 1.00 0.00 75 ASN A O 1
ATOM 1146 N N . LEU A 1 76 ? -14.415 -3.640 -5.023 1.00 0.00 76 LEU A N 1
ATOM 1147 C CA . LEU A 1 76 ? -14.721 -4.139 -3.693 1.00 0.00 76 LEU A CA 1
ATOM 1148 C C . LEU A 1 76 ? -14.447 -3.040 -2.665 1.00 0.00 76 LEU A C 1
ATOM 1149 O O . LEU A 1 76 ? -13.499 -2.271 -2.811 1.00 0.00 76 LEU A O 1
ATOM 1165 N N . ARG A 1 77 ? -15.295 -3.002 -1.647 1.00 0.00 77 ARG A N 1
ATOM 1166 C CA . ARG A 1 77 ? -15.155 -2.010 -0.594 1.00 0.00 77 ARG A CA 1
ATOM 1167 C C . ARG A 1 77 ? -14.506 -2.635 0.642 1.00 0.00 77 ARG A C 1
ATOM 1168 O O . ARG A 1 77 ? -14.704 -3.817 0.921 1.00 0.00 77 ARG A O 1
ATOM 1189 N N . ILE A 1 78 ? -13.743 -1.815 1.349 1.00 0.00 78 ILE A N 1
ATOM 1190 C CA . ILE A 1 78 ? -13.063 -2.272 2.549 1.00 0.00 78 ILE A CA 1
ATOM 1191 C C . ILE A 1 78 ? -14.101 -2.740 3.571 1.00 0.00 78 ILE A C 1
ATOM 1192 O O . ILE A 1 78 ? -13.796 -3.549 4.445 1.00 0.00 78 ILE A O 1
ATOM 1208 N N . SER A 1 79 ? -15.307 -2.210 3.427 1.00 0.00 79 SER A N 1
ATOM 1209 C CA . SER A 1 79 ? -16.392 -2.563 4.327 1.00 0.00 79 SER A CA 1
ATOM 1210 C C . SER A 1 79 ? -16.591 -4.080 4.337 1.00 0.00 79 SER A C 1
ATOM 1211 O O . SER A 1 79 ? -17.170 -4.628 5.274 1.00 0.00 79 SER A O 1
ATOM 1219 N N . SER A 1 80 ? -16.100 -4.716 3.284 1.00 0.00 80 SER A N 1
ATOM 1220 C CA . SER A 1 80 ? -16.216 -6.159 3.160 1.00 0.00 80 SER A CA 1
ATOM 1221 C C . SER A 1 80 ? -15.531 -6.844 4.344 1.00 0.00 80 SER A C 1
ATOM 1222 O O . SER A 1 80 ? -15.983 -7.889 4.809 1.00 0.00 80 SER A O 1
ATOM 1230 N N . LEU A 1 81 ? -14.450 -6.226 4.798 1.00 0.00 81 LEU A N 1
ATOM 1231 C CA . LEU A 1 81 ? -13.697 -6.763 5.919 1.00 0.00 81 LEU A CA 1
ATOM 1232 C C . LEU A 1 81 ? -13.981 -5.924 7.167 1.00 0.00 81 LEU A C 1
ATOM 1233 O O . LEU A 1 81 ? -13.720 -6.361 8.286 1.00 0.00 81 LEU A O 1
ATOM 1249 N N . ASN A 1 82 ? -14.511 -4.732 6.931 1.00 0.00 82 ASN A N 1
ATOM 1250 C CA . ASN A 1 82 ? -14.833 -3.828 8.022 1.00 0.00 82 ASN A CA 1
ATOM 1251 C C . ASN A 1 82 ? -13.538 -3.339 8.673 1.00 0.00 82 ASN A C 1
ATOM 1252 O O . ASN A 1 82 ? -13.181 -3.782 9.763 1.00 0.00 82 ASN A O 1
ATOM 1263 N N . LEU A 1 83 ? -12.869 -2.432 7.976 1.00 0.00 83 LEU A N 1
ATOM 1264 C CA . LEU A 1 83 ? -11.620 -1.878 8.473 1.00 0.00 83 LEU A CA 1
ATOM 1265 C C . LEU A 1 83 ? -11.889 -0.510 9.102 1.00 0.00 83 LEU A C 1
ATOM 1266 O O . LEU A 1 83 ? -12.336 0.413 8.422 1.00 0.00 83 LEU A O 1
ATOM 1282 N N . ALA A 1 84 ? -11.606 -0.422 10.393 1.00 0.00 84 ALA A N 1
ATOM 1283 C CA . ALA A 1 84 ? -11.811 0.818 11.122 1.00 0.00 84 ALA A CA 1
ATOM 1284 C C . ALA A 1 84 ? -10.454 1.412 11.502 1.00 0.00 84 ALA A C 1
ATOM 1285 O O . ALA A 1 84 ? -9.421 0.763 11.341 1.00 0.00 84 ALA A O 1
ATOM 1292 N N . HIS A 1 85 ? -10.499 2.639 12.001 1.00 0.00 85 HIS A N 1
ATOM 1293 C CA . HIS A 1 85 ? -9.285 3.328 12.406 1.00 0.00 85 HIS A CA 1
ATOM 1294 C C . HIS A 1 85 ? -8.591 2.535 13.515 1.00 0.00 85 HIS A C 1
ATOM 1295 O O . HIS A 1 85 ? -8.783 2.817 14.697 1.00 0.00 85 HIS A O 1
ATOM 1309 N N . GLY A 1 86 ? -7.800 1.559 13.095 1.00 0.00 86 GLY A N 1
ATOM 1310 C CA . GLY A 1 86 ? -7.076 0.724 14.038 1.00 0.00 86 GLY A CA 1
ATOM 1311 C C . GLY A 1 86 ? -6.851 -0.678 13.469 1.00 0.00 86 GLY A C 1
ATOM 1312 O O . GLY A 1 86 ? -5.818 -1.297 13.722 1.00 0.00 86 GLY A O 1
ATOM 1316 N N . SER A 1 87 ? -7.834 -1.139 12.709 1.00 0.00 87 SER A N 1
ATOM 1317 C CA . SER A 1 87 ? -7.756 -2.456 12.101 1.00 0.00 87 SER A CA 1
ATOM 1318 C C . SER A 1 87 ? -6.346 -2.701 11.561 1.00 0.00 87 SER A C 1
ATOM 1319 O O . SER A 1 87 ? -5.570 -1.761 11.394 1.00 0.00 87 SER A O 1
ATOM 1327 N N . MET A 1 88 ? -6.057 -3.968 11.303 1.00 0.00 88 MET A N 1
ATOM 1328 C CA . MET A 1 88 ? -4.754 -4.347 10.785 1.00 0.00 88 MET A CA 1
ATOM 1329 C C . MET A 1 88 ? -4.878 -4.977 9.396 1.00 0.00 88 MET A C 1
ATOM 1330 O O . MET A 1 88 ? -5.900 -5.581 9.074 1.00 0.00 88 MET A O 1
ATOM 1344 N N . VAL A 1 89 ? -3.823 -4.815 8.611 1.00 0.00 89 VAL A N 1
ATOM 1345 C CA . VAL A 1 89 ? -3.801 -5.361 7.265 1.00 0.00 89 VAL A CA 1
ATOM 1346 C C . VAL A 1 89 ? -2.362 -5.717 6.887 1.00 0.00 89 VAL A C 1
ATOM 1347 O O . VAL A 1 89 ? -1.417 -5.267 7.533 1.00 0.00 89 VAL A O 1
ATOM 1360 N N . TYR A 1 90 ? -2.241 -6.523 5.842 1.00 0.00 90 TYR A N 1
ATOM 1361 C CA . TYR A 1 90 ? -0.933 -6.945 5.370 1.00 0.00 90 TYR A CA 1
ATOM 1362 C C . TYR A 1 90 ? -0.753 -6.619 3.886 1.00 0.00 90 TYR A C 1
ATOM 1363 O O . TYR A 1 90 ? -1.564 -7.025 3.056 1.00 0.00 90 TYR A O 1
ATOM 1381 N N . LEU A 1 91 ? 0.314 -5.888 3.598 1.00 0.00 91 LEU A N 1
ATOM 1382 C CA . LEU A 1 91 ? 0.610 -5.503 2.229 1.00 0.00 91 LEU A CA 1
ATOM 1383 C C . LEU A 1 91 ? 1.658 -6.456 1.651 1.00 0.00 91 LEU A C 1
ATOM 1384 O O . LEU A 1 91 ? 2.433 -7.056 2.394 1.00 0.00 91 LEU A O 1
ATOM 1400 N N . ALA A 1 92 ? 1.649 -6.564 0.331 1.00 0.00 92 ALA A N 1
ATOM 1401 C CA . ALA A 1 92 ? 2.589 -7.434 -0.355 1.00 0.00 92 ALA A CA 1
ATOM 1402 C C . ALA A 1 92 ? 2.747 -6.966 -1.804 1.00 0.00 92 ALA A C 1
ATOM 1403 O O . ALA A 1 92 ? 1.774 -6.925 -2.556 1.00 0.00 92 ALA A O 1
ATOM 1410 N N . TYR A 1 93 ? 3.979 -6.624 -2.151 1.00 0.00 93 TYR A N 1
ATOM 1411 C CA . TYR A 1 93 ? 4.276 -6.161 -3.495 1.00 0.00 93 TYR A CA 1
ATOM 1412 C C . TYR A 1 93 ? 5.516 -6.861 -4.055 1.00 0.00 93 TYR A C 1
ATOM 1413 O O . TYR A 1 93 ? 6.357 -7.342 -3.297 1.00 0.00 93 TYR A O 1
ATOM 1431 N N . GLU A 1 94 ? 5.590 -6.896 -5.377 1.00 0.00 94 GLU A N 1
ATOM 1432 C CA . GLU A 1 94 ? 6.713 -7.530 -6.047 1.00 0.00 94 GLU A CA 1
ATOM 1433 C C . GLU A 1 94 ? 7.748 -6.480 -6.456 1.00 0.00 94 GLU A C 1
ATOM 1434 O O . GLU A 1 94 ? 7.395 -5.343 -6.767 1.00 0.00 94 GLU A O 1
ATOM 1446 N N . GLY A 1 95 ? 9.005 -6.898 -6.442 1.00 0.00 95 GLY A N 1
ATOM 1447 C CA . GLY A 1 95 ? 10.094 -6.008 -6.808 1.00 0.00 95 GLY A CA 1
ATOM 1448 C C . GLY A 1 95 ? 10.314 -4.941 -5.734 1.00 0.00 95 GLY A C 1
ATOM 1449 O O . GLY A 1 95 ? 10.611 -5.264 -4.584 1.00 0.00 95 GLY A O 1
ATOM 1453 N N . GLU A 1 96 ? 10.160 -3.691 -6.146 1.00 0.00 96 GLU A N 1
ATOM 1454 C CA . GLU A 1 96 ? 10.338 -2.575 -5.233 1.00 0.00 96 GLU A CA 1
ATOM 1455 C C . GLU A 1 96 ? 9.305 -1.483 -5.522 1.00 0.00 96 GLU A C 1
ATOM 1456 O O . GLU A 1 96 ? 8.435 -1.657 -6.373 1.00 0.00 96 GLU A O 1
ATOM 1468 N N . ARG A 1 97 ? 9.436 -0.383 -4.796 1.00 0.00 97 ARG A N 1
ATOM 1469 C CA . ARG A 1 97 ? 8.525 0.737 -4.963 1.00 0.00 97 ARG A CA 1
ATOM 1470 C C . ARG A 1 97 ? 8.982 1.624 -6.123 1.00 0.00 97 ARG A C 1
ATOM 1471 O O . ARG A 1 97 ? 9.797 1.208 -6.945 1.00 0.00 97 ARG A O 1
ATOM 1492 N N . THR A 1 98 ? 8.437 2.832 -6.152 1.00 0.00 98 THR A N 1
ATOM 1493 C CA . THR A 1 98 ? 8.779 3.782 -7.198 1.00 0.00 98 THR A CA 1
ATOM 1494 C C . THR A 1 98 ? 9.321 5.075 -6.586 1.00 0.00 98 THR A C 1
ATOM 1495 O O . THR A 1 98 ? 9.670 5.110 -5.407 1.00 0.00 98 THR A O 1
ATOM 1506 N N . ILE A 1 99 ? 9.376 6.106 -7.416 1.00 0.00 99 ILE A N 1
ATOM 1507 C CA . ILE A 1 99 ? 9.870 7.398 -6.972 1.00 0.00 99 ILE A CA 1
ATOM 1508 C C . ILE A 1 99 ? 8.688 8.346 -6.758 1.00 0.00 99 ILE A C 1
ATOM 1509 O O . ILE A 1 99 ? 7.786 8.417 -7.591 1.00 0.00 99 ILE A O 1
ATOM 1525 N N . ARG A 1 100 ? 8.731 9.051 -5.637 1.00 0.00 100 ARG A N 1
ATOM 1526 C CA . ARG A 1 100 ? 7.674 9.991 -5.303 1.00 0.00 100 ARG A CA 1
ATOM 1527 C C . ARG A 1 100 ? 7.924 11.336 -5.989 1.00 0.00 100 ARG A C 1
ATOM 1528 O O . ARG A 1 100 ? 8.967 11.535 -6.610 1.00 0.00 100 ARG A O 1
ATOM 1549 N N . GLY A 1 101 ? 6.950 12.223 -5.853 1.00 0.00 101 GLY A N 1
ATOM 1550 C CA . GLY A 1 101 ? 7.051 13.543 -6.452 1.00 0.00 101 GLY A CA 1
ATOM 1551 C C . GLY A 1 101 ? 5.711 14.278 -6.389 1.00 0.00 101 GLY A C 1
ATOM 1552 O O . GLY A 1 101 ? 4.659 13.678 -6.605 1.00 0.00 101 GLY A O 1
ATOM 1556 N N . SER A 1 102 ? 5.793 15.567 -6.091 1.00 0.00 102 SER A N 1
ATOM 1557 C CA . SER A 1 102 ? 4.599 16.390 -5.997 1.00 0.00 102 SER A CA 1
ATOM 1558 C C . SER A 1 102 ? 4.988 17.867 -5.907 1.00 0.00 102 SER A C 1
ATOM 1559 O O . SER A 1 102 ? 5.916 18.226 -5.183 1.00 0.00 102 SER A O 1
ATOM 1567 N N . GLY A 1 103 ? 4.259 18.684 -6.653 1.00 0.00 103 GLY A N 1
ATOM 1568 C CA . GLY A 1 103 ? 4.517 20.114 -6.667 1.00 0.00 103 GLY A CA 1
ATOM 1569 C C . GLY A 1 103 ? 3.208 20.907 -6.688 1.00 0.00 103 GLY A C 1
ATOM 1570 O O . GLY A 1 103 ? 2.626 21.123 -7.749 1.00 0.00 103 GLY A O 1
ATOM 1574 N N . PRO A 1 104 ? 2.772 21.328 -5.470 1.00 0.00 104 PRO A N 1
ATOM 1575 C CA . PRO A 1 104 ? 1.543 22.092 -5.338 1.00 0.00 104 PRO A CA 1
ATOM 1576 C C . PRO A 1 104 ? 1.741 23.535 -5.806 1.00 0.00 104 PRO A C 1
ATOM 1577 O O . PRO A 1 104 ? 2.613 24.241 -5.301 1.00 0.00 104 PRO A O 1
ATOM 1588 N N . SER A 1 105 ? 0.918 23.931 -6.765 1.00 0.00 105 SER A N 1
ATOM 1589 C CA . SER A 1 105 ? 0.992 25.278 -7.306 1.00 0.00 105 SER A CA 1
ATOM 1590 C C . SER A 1 105 ? -0.417 25.830 -7.530 1.00 0.00 105 SER A C 1
ATOM 1591 O O . SER A 1 105 ? -1.281 25.138 -8.067 1.00 0.00 105 SER A O 1
ATOM 1599 N N . SER A 1 106 ? -0.606 27.071 -7.108 1.00 0.00 106 SER A N 1
ATOM 1600 C CA . SER A 1 106 ? -1.896 27.724 -7.255 1.00 0.00 106 SER A CA 1
ATOM 1601 C C . SER A 1 106 ? -1.928 28.532 -8.554 1.00 0.00 106 SER A C 1
ATOM 1602 O O . SER A 1 106 ? -1.210 29.521 -8.692 1.00 0.00 106 SER A O 1
ATOM 1610 N N . GLY A 1 107 ? -2.767 28.080 -9.475 1.00 0.00 107 GLY A N 1
ATOM 1611 C CA . GLY A 1 107 ? -2.901 28.748 -10.758 1.00 0.00 107 GLY A CA 1
ATOM 1612 C C . GLY A 1 107 ? -4.255 29.453 -10.870 1.00 0.00 107 GLY A C 1
ATOM 1613 O O . GLY A 1 107 ? -5.294 28.799 -10.946 1.00 0.00 107 GLY A O 1
ATOM 1617 N N . GLY A 1 1 ? 10.228 15.712 3.467 1.00 0.00 1 GLY A N 2
ATOM 1618 C CA . GLY A 1 1 ? 9.124 14.790 3.673 1.00 0.00 1 GLY A CA 2
ATOM 1619 C C . GLY A 1 1 ? 7.789 15.536 3.720 1.00 0.00 1 GLY A C 2
ATOM 1620 O O . GLY A 1 1 ? 6.983 15.432 2.797 1.00 0.00 1 GLY A O 2
ATOM 1624 N N . SER A 1 2 ? 7.597 16.272 4.805 1.00 0.00 2 SER A N 2
ATOM 1625 C CA . SER A 1 2 ? 6.373 17.035 4.985 1.00 0.00 2 SER A CA 2
ATOM 1626 C C . SER A 1 2 ? 5.163 16.180 4.604 1.00 0.00 2 SER A C 2
ATOM 1627 O O . SER A 1 2 ? 4.627 16.311 3.505 1.00 0.00 2 SER A O 2
ATOM 1635 N N . SER A 1 3 ? 4.767 15.324 5.535 1.00 0.00 3 SER A N 2
ATOM 1636 C CA . SER A 1 3 ? 3.630 14.448 5.311 1.00 0.00 3 SER A CA 2
ATOM 1637 C C . SER A 1 3 ? 2.753 14.399 6.563 1.00 0.00 3 SER A C 2
ATOM 1638 O O . SER A 1 3 ? 3.261 14.424 7.683 1.00 0.00 3 SER A O 2
ATOM 1646 N N . GLY A 1 4 ? 1.450 14.330 6.332 1.00 0.00 4 GLY A N 2
ATOM 1647 C CA . GLY A 1 4 ? 0.497 14.277 7.427 1.00 0.00 4 GLY A CA 2
ATOM 1648 C C . GLY A 1 4 ? -0.719 13.426 7.056 1.00 0.00 4 GLY A C 2
ATOM 1649 O O . GLY A 1 4 ? -1.080 13.331 5.884 1.00 0.00 4 GLY A O 2
ATOM 1653 N N . SER A 1 5 ? -1.316 12.828 8.077 1.00 0.00 5 SER A N 2
ATOM 1654 C CA . SER A 1 5 ? -2.484 11.988 7.873 1.00 0.00 5 SER A CA 2
ATOM 1655 C C . SER A 1 5 ? -3.726 12.668 8.451 1.00 0.00 5 SER A C 2
ATOM 1656 O O . SER A 1 5 ? -3.708 13.139 9.588 1.00 0.00 5 SER A O 2
ATOM 1664 N N . SER A 1 6 ? -4.775 12.699 7.643 1.00 0.00 6 SER A N 2
ATOM 1665 C CA . SER A 1 6 ? -6.024 13.314 8.061 1.00 0.00 6 SER A CA 2
ATOM 1666 C C . SER A 1 6 ? -7.204 12.427 7.658 1.00 0.00 6 SER A C 2
ATOM 1667 O O . SER A 1 6 ? -7.314 12.021 6.502 1.00 0.00 6 SER A O 2
ATOM 1675 N N . GLY A 1 7 ? -8.058 12.154 8.634 1.00 0.00 7 GLY A N 2
ATOM 1676 C CA . GLY A 1 7 ? -9.226 11.324 8.395 1.00 0.00 7 GLY A CA 2
ATOM 1677 C C . GLY A 1 7 ? -9.055 9.942 9.031 1.00 0.00 7 GLY A C 2
ATOM 1678 O O . GLY A 1 7 ? -8.692 9.834 10.201 1.00 0.00 7 GLY A O 2
ATOM 1682 N N . THR A 1 8 ? -9.326 8.921 8.231 1.00 0.00 8 THR A N 2
ATOM 1683 C CA . THR A 1 8 ? -9.207 7.551 8.701 1.00 0.00 8 THR A CA 2
ATOM 1684 C C . THR A 1 8 ? -7.821 6.993 8.370 1.00 0.00 8 THR A C 2
ATOM 1685 O O . THR A 1 8 ? -7.307 7.208 7.274 1.00 0.00 8 THR A O 2
ATOM 1696 N N . MET A 1 9 ? -7.257 6.286 9.339 1.00 0.00 9 MET A N 2
ATOM 1697 C CA . MET A 1 9 ? -5.941 5.695 9.165 1.00 0.00 9 MET A CA 2
ATOM 1698 C C . MET A 1 9 ? -6.010 4.169 9.251 1.00 0.00 9 MET A C 2
ATOM 1699 O O . MET A 1 9 ? -6.861 3.621 9.949 1.00 0.00 9 MET A O 2
ATOM 1713 N N . LEU A 1 10 ? -5.102 3.526 8.530 1.00 0.00 10 LEU A N 2
ATOM 1714 C CA . LEU A 1 10 ? -5.049 2.075 8.516 1.00 0.00 10 LEU A CA 2
ATOM 1715 C C . LEU A 1 10 ? -3.611 1.619 8.769 1.00 0.00 10 LEU A C 2
ATOM 1716 O O . LEU A 1 10 ? -2.663 2.317 8.413 1.00 0.00 10 LEU A O 2
ATOM 1732 N N . ARG A 1 11 ? -3.493 0.450 9.382 1.00 0.00 11 ARG A N 2
ATOM 1733 C CA . ARG A 1 11 ? -2.186 -0.107 9.687 1.00 0.00 11 ARG A CA 2
ATOM 1734 C C . ARG A 1 11 ? -1.889 -1.295 8.770 1.00 0.00 11 ARG A C 2
ATOM 1735 O O . ARG A 1 11 ? -2.391 -2.396 8.990 1.00 0.00 11 ARG A O 2
ATOM 1756 N N . VAL A 1 12 ? -1.072 -1.032 7.760 1.00 0.00 12 VAL A N 2
ATOM 1757 C CA . VAL A 1 12 ? -0.702 -2.065 6.808 1.00 0.00 12 VAL A CA 2
ATOM 1758 C C . VAL A 1 12 ? 0.572 -2.762 7.289 1.00 0.00 12 VAL A C 2
ATOM 1759 O O . VAL A 1 12 ? 1.358 -2.182 8.037 1.00 0.00 12 VAL A O 2
ATOM 1772 N N . ARG A 1 13 ? 0.738 -3.998 6.841 1.00 0.00 13 ARG A N 2
ATOM 1773 C CA . ARG A 1 13 ? 1.903 -4.781 7.217 1.00 0.00 13 ARG A CA 2
ATOM 1774 C C . ARG A 1 13 ? 2.688 -5.196 5.971 1.00 0.00 13 ARG A C 2
ATOM 1775 O O . ARG A 1 13 ? 2.137 -5.818 5.064 1.00 0.00 13 ARG A O 2
ATOM 1796 N N . SER A 1 14 ? 3.963 -4.834 5.966 1.00 0.00 14 SER A N 2
ATOM 1797 C CA . SER A 1 14 ? 4.829 -5.161 4.846 1.00 0.00 14 SER A CA 2
ATOM 1798 C C . SER A 1 14 ? 6.009 -6.009 5.327 1.00 0.00 14 SER A C 2
ATOM 1799 O O . SER A 1 14 ? 6.300 -6.052 6.522 1.00 0.00 14 SER A O 2
ATOM 1807 N N . ARG A 1 15 ? 6.655 -6.661 4.373 1.00 0.00 15 ARG A N 2
ATOM 1808 C CA . ARG A 1 15 ? 7.797 -7.505 4.684 1.00 0.00 15 ARG A CA 2
ATOM 1809 C C . ARG A 1 15 ? 8.794 -6.746 5.562 1.00 0.00 15 ARG A C 2
ATOM 1810 O O . ARG A 1 15 ? 9.348 -7.308 6.506 1.00 0.00 15 ARG A O 2
ATOM 1831 N N . ASP A 1 16 ? 8.992 -5.481 5.220 1.00 0.00 16 ASP A N 2
ATOM 1832 C CA . ASP A 1 16 ? 9.912 -4.640 5.966 1.00 0.00 16 ASP A CA 2
ATOM 1833 C C . ASP A 1 16 ? 9.429 -4.519 7.413 1.00 0.00 16 ASP A C 2
ATOM 1834 O O . ASP A 1 16 ? 10.222 -4.626 8.347 1.00 0.00 16 ASP A O 2
ATOM 1843 N N . GLY A 1 17 ? 8.130 -4.299 7.552 1.00 0.00 17 GLY A N 2
ATOM 1844 C CA . GLY A 1 17 ? 7.531 -4.163 8.869 1.00 0.00 17 GLY A CA 2
ATOM 1845 C C . GLY A 1 17 ? 6.050 -3.796 8.763 1.00 0.00 17 GLY A C 2
ATOM 1846 O O . GLY A 1 17 ? 5.296 -4.444 8.038 1.00 0.00 17 GLY A O 2
ATOM 1850 N N . LEU A 1 18 ? 5.676 -2.757 9.495 1.00 0.00 18 LEU A N 2
ATOM 1851 C CA . LEU A 1 18 ? 4.298 -2.296 9.493 1.00 0.00 18 LEU A CA 2
ATOM 1852 C C . LEU A 1 18 ? 4.260 -0.819 9.095 1.00 0.00 18 LEU A C 2
ATOM 1853 O O . LEU A 1 18 ? 5.012 -0.008 9.634 1.00 0.00 18 LEU A O 2
ATOM 1869 N N . GLU A 1 19 ? 3.377 -0.514 8.156 1.00 0.00 19 GLU A N 2
ATOM 1870 C CA . GLU A 1 19 ? 3.231 0.851 7.680 1.00 0.00 19 GLU A CA 2
ATOM 1871 C C . GLU A 1 19 ? 1.785 1.321 7.852 1.00 0.00 19 GLU A C 2
ATOM 1872 O O . GLU A 1 19 ? 0.874 0.505 7.976 1.00 0.00 19 GLU A O 2
ATOM 1884 N N . ARG A 1 20 ? 1.621 2.636 7.853 1.00 0.00 20 ARG A N 2
ATOM 1885 C CA . ARG A 1 20 ? 0.302 3.225 8.008 1.00 0.00 20 ARG A CA 2
ATOM 1886 C C . ARG A 1 20 ? 0.043 4.246 6.899 1.00 0.00 20 ARG A C 2
ATOM 1887 O O . ARG A 1 20 ? 0.972 4.889 6.412 1.00 0.00 20 ARG A O 2
ATOM 1908 N N . VAL A 1 21 ? -1.225 4.365 6.531 1.00 0.00 21 VAL A N 2
ATOM 1909 C CA . VAL A 1 21 ? -1.618 5.297 5.489 1.00 0.00 21 VAL A CA 2
ATOM 1910 C C . VAL A 1 21 ? -2.969 5.918 5.848 1.00 0.00 21 VAL A C 2
ATOM 1911 O O . VAL A 1 21 ? -3.747 5.329 6.597 1.00 0.00 21 VAL A O 2
ATOM 1924 N N . SER A 1 22 ? -3.207 7.099 5.297 1.00 0.00 22 SER A N 2
ATOM 1925 C CA . SER A 1 22 ? -4.451 7.805 5.550 1.00 0.00 22 SER A CA 2
ATOM 1926 C C . SER A 1 22 ? -5.423 7.587 4.388 1.00 0.00 22 SER A C 2
ATOM 1927 O O . SER A 1 22 ? -5.037 7.689 3.224 1.00 0.00 22 SER A O 2
ATOM 1935 N N . VAL A 1 23 ? -6.664 7.291 4.744 1.00 0.00 23 VAL A N 2
ATOM 1936 C CA . VAL A 1 23 ? -7.693 7.058 3.745 1.00 0.00 23 VAL A CA 2
ATOM 1937 C C . VAL A 1 23 ? -8.872 7.999 4.004 1.00 0.00 23 VAL A C 2
ATOM 1938 O O . VAL A 1 23 ? -8.751 8.955 4.768 1.00 0.00 23 VAL A O 2
ATOM 1951 N N . ASP A 1 24 ? -9.985 7.695 3.353 1.00 0.00 24 ASP A N 2
ATOM 1952 C CA . ASP A 1 24 ? -11.184 8.502 3.503 1.00 0.00 24 ASP A CA 2
ATOM 1953 C C . ASP A 1 24 ? -12.174 7.772 4.412 1.00 0.00 24 ASP A C 2
ATOM 1954 O O . ASP A 1 24 ? -12.477 8.240 5.508 1.00 0.00 24 ASP A O 2
ATOM 1963 N N . GLY A 1 25 ? -12.651 6.636 3.923 1.00 0.00 25 GLY A N 2
ATOM 1964 C CA . GLY A 1 25 ? -13.601 5.837 4.678 1.00 0.00 25 GLY A CA 2
ATOM 1965 C C . GLY A 1 25 ? -13.924 4.533 3.945 1.00 0.00 25 GLY A C 2
ATOM 1966 O O . GLY A 1 25 ? -13.190 4.122 3.048 1.00 0.00 25 GLY A O 2
ATOM 1970 N N . PRO A 1 26 ? -15.054 3.902 4.366 1.00 0.00 26 PRO A N 2
ATOM 1971 C CA . PRO A 1 26 ? -15.483 2.654 3.759 1.00 0.00 26 PRO A CA 2
ATOM 1972 C C . PRO A 1 26 ? -16.092 2.896 2.377 1.00 0.00 26 PRO A C 2
ATOM 1973 O O . PRO A 1 26 ? -16.098 2.003 1.532 1.00 0.00 26 PRO A O 2
ATOM 1984 N N . HIS A 1 27 ? -16.589 4.110 2.189 1.00 0.00 27 HIS A N 2
ATOM 1985 C CA . HIS A 1 27 ? -17.199 4.482 0.924 1.00 0.00 27 HIS A CA 2
ATOM 1986 C C . HIS A 1 27 ? -16.203 4.249 -0.214 1.00 0.00 27 HIS A C 2
ATOM 1987 O O . HIS A 1 27 ? -16.591 4.174 -1.379 1.00 0.00 27 HIS A O 2
ATOM 2001 N N . ILE A 1 28 ? -14.937 4.141 0.164 1.00 0.00 28 ILE A N 2
ATOM 2002 C CA . ILE A 1 28 ? -13.882 3.918 -0.810 1.00 0.00 28 ILE A CA 2
ATOM 2003 C C . ILE A 1 28 ? -13.696 2.414 -1.019 1.00 0.00 28 ILE A C 2
ATOM 2004 O O . ILE A 1 28 ? -13.956 1.621 -0.115 1.00 0.00 28 ILE A O 2
ATOM 2020 N N . THR A 1 29 ? -13.247 2.066 -2.216 1.00 0.00 29 THR A N 2
ATOM 2021 C CA . THR A 1 29 ? -13.022 0.671 -2.554 1.00 0.00 29 THR A CA 2
ATOM 2022 C C . THR A 1 29 ? -11.526 0.351 -2.534 1.00 0.00 29 THR A C 2
ATOM 2023 O O . THR A 1 29 ? -10.697 1.252 -2.423 1.00 0.00 29 THR A O 2
ATOM 2034 N N . VAL A 1 30 ? -11.227 -0.936 -2.642 1.00 0.00 30 VAL A N 2
ATOM 2035 C CA . VAL A 1 30 ? -9.846 -1.386 -2.637 1.00 0.00 30 VAL A CA 2
ATOM 2036 C C . VAL A 1 30 ? -9.054 -0.598 -3.683 1.00 0.00 30 VAL A C 2
ATOM 2037 O O . VAL A 1 30 ? -7.904 -0.231 -3.448 1.00 0.00 30 VAL A O 2
ATOM 2050 N N . SER A 1 31 ? -9.701 -0.362 -4.814 1.00 0.00 31 SER A N 2
ATOM 2051 C CA . SER A 1 31 ? -9.071 0.375 -5.897 1.00 0.00 31 SER A CA 2
ATOM 2052 C C . SER A 1 31 ? -8.564 1.725 -5.385 1.00 0.00 31 SER A C 2
ATOM 2053 O O . SER A 1 31 ? -7.457 2.143 -5.719 1.00 0.00 31 SER A O 2
ATOM 2061 N N . GLN A 1 32 ? -9.399 2.369 -4.583 1.00 0.00 32 GLN A N 2
ATOM 2062 C CA . GLN A 1 32 ? -9.050 3.663 -4.022 1.00 0.00 32 GLN A CA 2
ATOM 2063 C C . GLN A 1 32 ? -7.974 3.502 -2.946 1.00 0.00 32 GLN A C 2
ATOM 2064 O O . GLN A 1 32 ? -7.127 4.377 -2.774 1.00 0.00 32 GLN A O 2
ATOM 2078 N N . LEU A 1 33 ? -8.043 2.377 -2.250 1.00 0.00 33 LEU A N 2
ATOM 2079 C CA . LEU A 1 33 ? -7.085 2.090 -1.195 1.00 0.00 33 LEU A CA 2
ATOM 2080 C C . LEU A 1 33 ? -5.694 1.917 -1.809 1.00 0.00 33 LEU A C 2
ATOM 2081 O O . LEU A 1 33 ? -4.839 2.790 -1.672 1.00 0.00 33 LEU A O 2
ATOM 2097 N N . LYS A 1 34 ? -5.511 0.784 -2.471 1.00 0.00 34 LYS A N 2
ATOM 2098 C CA . LYS A 1 34 ? -4.239 0.486 -3.106 1.00 0.00 34 LYS A CA 2
ATOM 2099 C C . LYS A 1 34 ? -3.685 1.758 -3.752 1.00 0.00 34 LYS A C 2
ATOM 2100 O O . LYS A 1 34 ? -2.497 2.053 -3.631 1.00 0.00 34 LYS A O 2
ATOM 2119 N N . THR A 1 35 ? -4.573 2.477 -4.423 1.00 0.00 35 THR A N 2
ATOM 2120 C CA . THR A 1 35 ? -4.188 3.710 -5.088 1.00 0.00 35 THR A CA 2
ATOM 2121 C C . THR A 1 35 ? -3.531 4.670 -4.093 1.00 0.00 35 THR A C 2
ATOM 2122 O O . THR A 1 35 ? -2.469 5.225 -4.370 1.00 0.00 35 THR A O 2
ATOM 2133 N N . LEU A 1 36 ? -4.192 4.836 -2.957 1.00 0.00 36 LEU A N 2
ATOM 2134 C CA . LEU A 1 36 ? -3.686 5.719 -1.920 1.00 0.00 36 LEU A CA 2
ATOM 2135 C C . LEU A 1 36 ? -2.288 5.259 -1.502 1.00 0.00 36 LEU A C 2
ATOM 2136 O O . LEU A 1 36 ? -1.323 6.015 -1.609 1.00 0.00 36 LEU A O 2
ATOM 2152 N N . ILE A 1 37 ? -2.222 4.021 -1.033 1.00 0.00 37 ILE A N 2
ATOM 2153 C CA . ILE A 1 37 ? -0.958 3.452 -0.599 1.00 0.00 37 ILE A CA 2
ATOM 2154 C C . ILE A 1 37 ? 0.024 3.446 -1.772 1.00 0.00 37 ILE A C 2
ATOM 2155 O O . ILE A 1 37 ? 1.235 3.532 -1.573 1.00 0.00 37 ILE A O 2
ATOM 2171 N N . GLN A 1 38 ? -0.534 3.343 -2.969 1.00 0.00 38 GLN A N 2
ATOM 2172 C CA . GLN A 1 38 ? 0.278 3.325 -4.174 1.00 0.00 38 GLN A CA 2
ATOM 2173 C C . GLN A 1 38 ? 0.901 4.701 -4.415 1.00 0.00 38 GLN A C 2
ATOM 2174 O O . GLN A 1 38 ? 1.928 4.813 -5.083 1.00 0.00 38 GLN A O 2
ATOM 2188 N N . ASP A 1 39 ? 0.254 5.714 -3.857 1.00 0.00 39 ASP A N 2
ATOM 2189 C CA . ASP A 1 39 ? 0.733 7.078 -4.003 1.00 0.00 39 ASP A CA 2
ATOM 2190 C C . ASP A 1 39 ? 1.621 7.433 -2.809 1.00 0.00 39 ASP A C 2
ATOM 2191 O O . ASP A 1 39 ? 2.600 8.163 -2.955 1.00 0.00 39 ASP A O 2
ATOM 2200 N N . GLN A 1 40 ? 1.248 6.900 -1.655 1.00 0.00 40 GLN A N 2
ATOM 2201 C CA . GLN A 1 40 ? 1.999 7.151 -0.437 1.00 0.00 40 GLN A CA 2
ATOM 2202 C C . GLN A 1 40 ? 3.193 6.199 -0.344 1.00 0.00 40 GLN A C 2
ATOM 2203 O O . GLN A 1 40 ? 4.340 6.641 -0.285 1.00 0.00 40 GLN A O 2
ATOM 2217 N N . LEU A 1 41 ? 2.883 4.911 -0.334 1.00 0.00 41 LEU A N 2
ATOM 2218 C CA . LEU A 1 41 ? 3.917 3.894 -0.249 1.00 0.00 41 LEU A CA 2
ATOM 2219 C C . LEU A 1 41 ? 4.676 3.832 -1.576 1.00 0.00 41 LEU A C 2
ATOM 2220 O O . LEU A 1 41 ? 5.723 3.192 -1.667 1.00 0.00 41 LEU A O 2
ATOM 2236 N N . GLN A 1 42 ? 4.119 4.505 -2.571 1.00 0.00 42 GLN A N 2
ATOM 2237 C CA . GLN A 1 42 ? 4.730 4.535 -3.889 1.00 0.00 42 GLN A CA 2
ATOM 2238 C C . GLN A 1 42 ? 4.943 3.111 -4.408 1.00 0.00 42 GLN A C 2
ATOM 2239 O O . GLN A 1 42 ? 6.070 2.715 -4.699 1.00 0.00 42 GLN A O 2
ATOM 2253 N N . ILE A 1 43 ? 3.841 2.382 -4.509 1.00 0.00 43 ILE A N 2
ATOM 2254 C CA . ILE A 1 43 ? 3.892 1.011 -4.987 1.00 0.00 43 ILE A CA 2
ATOM 2255 C C . ILE A 1 43 ? 2.762 0.784 -5.994 1.00 0.00 43 ILE A C 2
ATOM 2256 O O . ILE A 1 43 ? 1.658 1.298 -5.819 1.00 0.00 43 ILE A O 2
ATOM 2272 N N . PRO A 1 44 ? 3.086 -0.006 -7.052 1.00 0.00 44 PRO A N 2
ATOM 2273 C CA . PRO A 1 44 ? 2.111 -0.307 -8.087 1.00 0.00 44 PRO A CA 2
ATOM 2274 C C . PRO A 1 44 ? 1.085 -1.329 -7.593 1.00 0.00 44 PRO A C 2
ATOM 2275 O O . PRO A 1 44 ? 1.453 -2.406 -7.125 1.00 0.00 44 PRO A O 2
ATOM 2286 N N . ILE A 1 45 ? -0.180 -0.956 -7.713 1.00 0.00 45 ILE A N 2
ATOM 2287 C CA . ILE A 1 45 ? -1.261 -1.827 -7.285 1.00 0.00 45 ILE A CA 2
ATOM 2288 C C . ILE A 1 45 ? -1.051 -3.223 -7.876 1.00 0.00 45 ILE A C 2
ATOM 2289 O O . ILE A 1 45 ? -0.994 -4.209 -7.144 1.00 0.00 45 ILE A O 2
ATOM 2305 N N . HIS A 1 46 ? -0.942 -3.261 -9.196 1.00 0.00 46 HIS A N 2
ATOM 2306 C CA . HIS A 1 46 ? -0.740 -4.519 -9.894 1.00 0.00 46 HIS A CA 2
ATOM 2307 C C . HIS A 1 46 ? 0.229 -5.397 -9.099 1.00 0.00 46 HIS A C 2
ATOM 2308 O O . HIS A 1 46 ? 0.151 -6.623 -9.157 1.00 0.00 46 HIS A O 2
ATOM 2322 N N . ASN A 1 47 ? 1.119 -4.735 -8.376 1.00 0.00 47 ASN A N 2
ATOM 2323 C CA . ASN A 1 47 ? 2.102 -5.439 -7.570 1.00 0.00 47 ASN A CA 2
ATOM 2324 C C . ASN A 1 47 ? 1.571 -5.593 -6.144 1.00 0.00 47 ASN A C 2
ATOM 2325 O O . ASN A 1 47 ? 1.725 -6.647 -5.530 1.00 0.00 47 ASN A O 2
ATOM 2336 N N . GLN A 1 48 ? 0.955 -4.525 -5.658 1.00 0.00 48 GLN A N 2
ATOM 2337 C CA . GLN A 1 48 ? 0.400 -4.528 -4.315 1.00 0.00 48 GLN A CA 2
ATOM 2338 C C . GLN A 1 48 ? -0.568 -5.700 -4.143 1.00 0.00 48 GLN A C 2
ATOM 2339 O O . GLN A 1 48 ? -1.360 -5.992 -5.039 1.00 0.00 48 GLN A O 2
ATOM 2353 N N . THR A 1 49 ? -0.474 -6.340 -2.987 1.00 0.00 49 THR A N 2
ATOM 2354 C CA . THR A 1 49 ? -1.331 -7.473 -2.686 1.00 0.00 49 THR A CA 2
ATOM 2355 C C . THR A 1 49 ? -1.878 -7.366 -1.262 1.00 0.00 49 THR A C 2
ATOM 2356 O O . THR A 1 49 ? -1.192 -7.713 -0.302 1.00 0.00 49 THR A O 2
ATOM 2367 N N . LEU A 1 50 ? -3.108 -6.883 -1.169 1.00 0.00 50 LEU A N 2
ATOM 2368 C CA . LEU A 1 50 ? -3.755 -6.725 0.122 1.00 0.00 50 LEU A CA 2
ATOM 2369 C C . LEU A 1 50 ? -4.419 -8.045 0.520 1.00 0.00 50 LEU A C 2
ATOM 2370 O O . LEU A 1 50 ? -4.973 -8.745 -0.326 1.00 0.00 50 LEU A O 2
ATOM 2386 N N . SER A 1 51 ? -4.342 -8.344 1.808 1.00 0.00 51 SER A N 2
ATOM 2387 C CA . SER A 1 51 ? -4.929 -9.568 2.328 1.00 0.00 51 SER A CA 2
ATOM 2388 C C . SER A 1 51 ? -5.088 -9.468 3.847 1.00 0.00 51 SER A C 2
ATOM 2389 O O . SER A 1 51 ? -4.226 -8.916 4.530 1.00 0.00 51 SER A O 2
ATOM 2397 N N . THR A 1 52 ? -6.196 -10.010 4.331 1.00 0.00 52 THR A N 2
ATOM 2398 C CA . THR A 1 52 ? -6.478 -9.988 5.756 1.00 0.00 52 THR A CA 2
ATOM 2399 C C . THR A 1 52 ? -5.895 -11.229 6.434 1.00 0.00 52 THR A C 2
ATOM 2400 O O . THR A 1 52 ? -6.484 -11.763 7.373 1.00 0.00 52 THR A O 2
ATOM 2411 N N . ASN A 1 53 ? -4.744 -11.652 5.933 1.00 0.00 53 ASN A N 2
ATOM 2412 C CA . ASN A 1 53 ? -4.074 -12.821 6.478 1.00 0.00 53 ASN A CA 2
ATOM 2413 C C . ASN A 1 53 ? -2.561 -12.601 6.438 1.00 0.00 53 ASN A C 2
ATOM 2414 O O . ASN A 1 53 ? -2.002 -12.297 5.385 1.00 0.00 53 ASN A O 2
ATOM 2425 N N . ARG A 1 54 ? -1.940 -12.763 7.597 1.00 0.00 54 ARG A N 2
ATOM 2426 C CA . ARG A 1 54 ? -0.502 -12.586 7.707 1.00 0.00 54 ARG A CA 2
ATOM 2427 C C . ARG A 1 54 ? 0.227 -13.598 6.821 1.00 0.00 54 ARG A C 2
ATOM 2428 O O . ARG A 1 54 ? 1.414 -13.441 6.541 1.00 0.00 54 ARG A O 2
ATOM 2449 N N . ASN A 1 55 ? -0.515 -14.613 6.403 1.00 0.00 55 ASN A N 2
ATOM 2450 C CA . ASN A 1 55 ? 0.046 -15.650 5.554 1.00 0.00 55 ASN A CA 2
ATOM 2451 C C . ASN A 1 55 ? 0.459 -15.038 4.215 1.00 0.00 55 ASN A C 2
ATOM 2452 O O . ASN A 1 55 ? 1.193 -15.657 3.446 1.00 0.00 55 ASN A O 2
ATOM 2463 N N . LEU A 1 56 ? -0.030 -13.830 3.976 1.00 0.00 56 LEU A N 2
ATOM 2464 C CA . LEU A 1 56 ? 0.280 -13.128 2.742 1.00 0.00 56 LEU A CA 2
ATOM 2465 C C . LEU A 1 56 ? 1.776 -12.809 2.704 1.00 0.00 56 LEU A C 2
ATOM 2466 O O . LEU A 1 56 ? 2.382 -12.788 1.634 1.00 0.00 56 LEU A O 2
ATOM 2482 N N . LEU A 1 57 ? 2.328 -12.568 3.884 1.00 0.00 57 LEU A N 2
ATOM 2483 C CA . LEU A 1 57 ? 3.741 -12.252 3.998 1.00 0.00 57 LEU A CA 2
ATOM 2484 C C . LEU A 1 57 ? 4.566 -13.505 3.701 1.00 0.00 57 LEU A C 2
ATOM 2485 O O . LEU A 1 57 ? 5.790 -13.439 3.605 1.00 0.00 57 LEU A O 2
ATOM 2501 N N . LEU A 1 58 ? 3.862 -14.619 3.564 1.00 0.00 58 LEU A N 2
ATOM 2502 C CA . LEU A 1 58 ? 4.514 -15.886 3.280 1.00 0.00 58 LEU A CA 2
ATOM 2503 C C . LEU A 1 58 ? 4.659 -16.052 1.766 1.00 0.00 58 LEU A C 2
ATOM 2504 O O . LEU A 1 58 ? 5.703 -16.489 1.283 1.00 0.00 58 LEU A O 2
ATOM 2520 N N . ALA A 1 59 ? 3.597 -15.694 1.059 1.00 0.00 59 ALA A N 2
ATOM 2521 C CA . ALA A 1 59 ? 3.593 -15.798 -0.390 1.00 0.00 59 ALA A CA 2
ATOM 2522 C C . ALA A 1 59 ? 4.840 -15.110 -0.950 1.00 0.00 59 ALA A C 2
ATOM 2523 O O . ALA A 1 59 ? 5.029 -13.909 -0.761 1.00 0.00 59 ALA A O 2
ATOM 2530 N N . LYS A 1 60 ? 5.659 -15.901 -1.628 1.00 0.00 60 LYS A N 2
ATOM 2531 C CA . LYS A 1 60 ? 6.883 -15.383 -2.216 1.00 0.00 60 LYS A CA 2
ATOM 2532 C C . LYS A 1 60 ? 6.749 -15.380 -3.740 1.00 0.00 60 LYS A C 2
ATOM 2533 O O . LYS A 1 60 ? 7.394 -14.585 -4.422 1.00 0.00 60 LYS A O 2
ATOM 2552 N N . SER A 1 61 ? 5.908 -16.279 -4.230 1.00 0.00 61 SER A N 2
ATOM 2553 C CA . SER A 1 61 ? 5.682 -16.390 -5.661 1.00 0.00 61 SER A CA 2
ATOM 2554 C C . SER A 1 61 ? 4.446 -15.582 -6.060 1.00 0.00 61 SER A C 2
ATOM 2555 O O . SER A 1 61 ? 3.756 -15.033 -5.203 1.00 0.00 61 SER A O 2
ATOM 2563 N N . PRO A 1 62 ? 4.198 -15.533 -7.397 1.00 0.00 62 PRO A N 2
ATOM 2564 C CA . PRO A 1 62 ? 3.057 -14.800 -7.919 1.00 0.00 62 PRO A CA 2
ATOM 2565 C C . PRO A 1 62 ? 1.755 -15.563 -7.671 1.00 0.00 62 PRO A C 2
ATOM 2566 O O . PRO A 1 62 ? 0.781 -14.994 -7.180 1.00 0.00 62 PRO A O 2
ATOM 2577 N N . SER A 1 63 ? 1.779 -16.841 -8.020 1.00 0.00 63 SER A N 2
ATOM 2578 C CA . SER A 1 63 ? 0.612 -17.688 -7.841 1.00 0.00 63 SER A CA 2
ATOM 2579 C C . SER A 1 63 ? 0.207 -17.715 -6.366 1.00 0.00 63 SER A C 2
ATOM 2580 O O . SER A 1 63 ? -0.979 -17.787 -6.046 1.00 0.00 63 SER A O 2
ATOM 2588 N N . ASP A 1 64 ? 1.214 -17.655 -5.507 1.00 0.00 64 ASP A N 2
ATOM 2589 C CA . ASP A 1 64 ? 0.977 -17.672 -4.074 1.00 0.00 64 ASP A CA 2
ATOM 2590 C C . ASP A 1 64 ? 0.102 -16.476 -3.692 1.00 0.00 64 ASP A C 2
ATOM 2591 O O . ASP A 1 64 ? -0.854 -16.620 -2.930 1.00 0.00 64 ASP A O 2
ATOM 2600 N N . PHE A 1 65 ? 0.460 -15.323 -4.238 1.00 0.00 65 PHE A N 2
ATOM 2601 C CA . PHE A 1 65 ? -0.281 -14.104 -3.965 1.00 0.00 65 PHE A CA 2
ATOM 2602 C C . PHE A 1 65 ? -1.694 -14.178 -4.546 1.00 0.00 65 PHE A C 2
ATOM 2603 O O . PHE A 1 65 ? -2.579 -13.430 -4.134 1.00 0.00 65 PHE A O 2
ATOM 2620 N N . LEU A 1 66 ? -1.863 -15.088 -5.494 1.00 0.00 66 LEU A N 2
ATOM 2621 C CA . LEU A 1 66 ? -3.153 -15.270 -6.136 1.00 0.00 66 LEU A CA 2
ATOM 2622 C C . LEU A 1 66 ? -4.082 -16.041 -5.195 1.00 0.00 66 LEU A C 2
ATOM 2623 O O . LEU A 1 66 ? -5.298 -16.042 -5.382 1.00 0.00 66 LEU A O 2
ATOM 2639 N N . ALA A 1 67 ? -3.474 -16.677 -4.205 1.00 0.00 67 ALA A N 2
ATOM 2640 C CA . ALA A 1 67 ? -4.231 -17.449 -3.235 1.00 0.00 67 ALA A CA 2
ATOM 2641 C C . ALA A 1 67 ? -5.024 -16.496 -2.338 1.00 0.00 67 ALA A C 2
ATOM 2642 O O . ALA A 1 67 ? -6.113 -16.834 -1.877 1.00 0.00 67 ALA A O 2
ATOM 2649 N N . PHE A 1 68 ? -4.446 -15.324 -2.117 1.00 0.00 68 PHE A N 2
ATOM 2650 C CA . PHE A 1 68 ? -5.086 -14.320 -1.284 1.00 0.00 68 PHE A CA 2
ATOM 2651 C C . PHE A 1 68 ? -5.966 -13.391 -2.122 1.00 0.00 68 PHE A C 2
ATOM 2652 O O . PHE A 1 68 ? -5.493 -12.380 -2.639 1.00 0.00 68 PHE A O 2
ATOM 2669 N N . THR A 1 69 ? -7.232 -13.767 -2.231 1.00 0.00 69 THR A N 2
ATOM 2670 C CA . THR A 1 69 ? -8.183 -12.981 -2.998 1.00 0.00 69 THR A CA 2
ATOM 2671 C C . THR A 1 69 ? -9.273 -12.421 -2.082 1.00 0.00 69 THR A C 2
ATOM 2672 O O . THR A 1 69 ? -10.456 -12.700 -2.275 1.00 0.00 69 THR A O 2
ATOM 2683 N N . ASP A 1 70 ? -8.836 -11.640 -1.104 1.00 0.00 70 ASP A N 2
ATOM 2684 C CA . ASP A 1 70 ? -9.760 -11.038 -0.158 1.00 0.00 70 ASP A CA 2
ATOM 2685 C C . ASP A 1 70 ? -9.961 -9.564 -0.515 1.00 0.00 70 ASP A C 2
ATOM 2686 O O . ASP A 1 70 ? -11.073 -9.046 -0.427 1.00 0.00 70 ASP A O 2
ATOM 2695 N N . MET A 1 71 ? -8.868 -8.930 -0.911 1.00 0.00 71 MET A N 2
ATOM 2696 C CA . MET A 1 71 ? -8.910 -7.526 -1.282 1.00 0.00 71 MET A CA 2
ATOM 2697 C C . MET A 1 71 ? -8.294 -7.305 -2.666 1.00 0.00 71 MET A C 2
ATOM 2698 O O . MET A 1 71 ? -7.677 -6.272 -2.917 1.00 0.00 71 MET A O 2
ATOM 2712 N N . ALA A 1 72 ? -8.484 -8.294 -3.527 1.00 0.00 72 ALA A N 2
ATOM 2713 C CA . ALA A 1 72 ? -7.956 -8.221 -4.878 1.00 0.00 72 ALA A CA 2
ATOM 2714 C C . ALA A 1 72 ? -8.932 -7.443 -5.762 1.00 0.00 72 ALA A C 2
ATOM 2715 O O . ALA A 1 72 ? -8.516 -6.724 -6.670 1.00 0.00 72 ALA A O 2
ATOM 2722 N N . ASP A 1 73 ? -10.213 -7.613 -5.467 1.00 0.00 73 ASP A N 2
ATOM 2723 C CA . ASP A 1 73 ? -11.252 -6.935 -6.223 1.00 0.00 73 ASP A CA 2
ATOM 2724 C C . ASP A 1 73 ? -11.189 -5.433 -5.935 1.00 0.00 73 ASP A C 2
ATOM 2725 O O . ASP A 1 73 ? -11.284 -5.014 -4.783 1.00 0.00 73 ASP A O 2
ATOM 2734 N N . PRO A 1 74 ? -11.026 -4.645 -7.031 1.00 0.00 74 PRO A N 2
ATOM 2735 C CA . PRO A 1 74 ? -10.949 -3.199 -6.907 1.00 0.00 74 PRO A CA 2
ATOM 2736 C C . PRO A 1 74 ? -12.331 -2.598 -6.638 1.00 0.00 74 PRO A C 2
ATOM 2737 O O . PRO A 1 74 ? -12.438 -1.465 -6.172 1.00 0.00 74 PRO A O 2
ATOM 2748 N N . ASN A 1 75 ? -13.352 -3.384 -6.944 1.00 0.00 75 ASN A N 2
ATOM 2749 C CA . ASN A 1 75 ? -14.722 -2.944 -6.741 1.00 0.00 75 ASN A CA 2
ATOM 2750 C C . ASN A 1 75 ? -15.179 -3.345 -5.337 1.00 0.00 75 ASN A C 2
ATOM 2751 O O . ASN A 1 75 ? -16.302 -3.041 -4.936 1.00 0.00 75 ASN A O 2
ATOM 2762 N N . LEU A 1 76 ? -14.287 -4.022 -4.630 1.00 0.00 76 LEU A N 2
ATOM 2763 C CA . LEU A 1 76 ? -14.585 -4.468 -3.279 1.00 0.00 76 LEU A CA 2
ATOM 2764 C C . LEU A 1 76 ? -14.325 -3.322 -2.299 1.00 0.00 76 LEU A C 2
ATOM 2765 O O . LEU A 1 76 ? -13.314 -2.629 -2.403 1.00 0.00 76 LEU A O 2
ATOM 2781 N N . ARG A 1 77 ? -15.255 -3.158 -1.370 1.00 0.00 77 ARG A N 2
ATOM 2782 C CA . ARG A 1 77 ? -15.140 -2.108 -0.373 1.00 0.00 77 ARG A CA 2
ATOM 2783 C C . ARG A 1 77 ? -14.492 -2.655 0.901 1.00 0.00 77 ARG A C 2
ATOM 2784 O O . ARG A 1 77 ? -14.603 -3.844 1.197 1.00 0.00 77 ARG A O 2
ATOM 2805 N N . ILE A 1 78 ? -13.830 -1.761 1.621 1.00 0.00 78 ILE A N 2
ATOM 2806 C CA . ILE A 1 78 ? -13.165 -2.140 2.856 1.00 0.00 78 ILE A CA 2
ATOM 2807 C C . ILE A 1 78 ? -14.214 -2.570 3.884 1.00 0.00 78 ILE A C 2
ATOM 2808 O O . ILE A 1 78 ? -13.895 -3.264 4.848 1.00 0.00 78 ILE A O 2
ATOM 2824 N N . SER A 1 79 ? -15.443 -2.139 3.643 1.00 0.00 79 SER A N 2
ATOM 2825 C CA . SER A 1 79 ? -16.541 -2.471 4.536 1.00 0.00 79 SER A CA 2
ATOM 2826 C C . SER A 1 79 ? -16.825 -3.974 4.479 1.00 0.00 79 SER A C 2
ATOM 2827 O O . SER A 1 79 ? -17.535 -4.507 5.331 1.00 0.00 79 SER A O 2
ATOM 2835 N N . SER A 1 80 ? -16.257 -4.613 3.468 1.00 0.00 80 SER A N 2
ATOM 2836 C CA . SER A 1 80 ? -16.441 -6.044 3.289 1.00 0.00 80 SER A CA 2
ATOM 2837 C C . SER A 1 80 ? -15.786 -6.804 4.444 1.00 0.00 80 SER A C 2
ATOM 2838 O O . SER A 1 80 ? -16.264 -7.865 4.844 1.00 0.00 80 SER A O 2
ATOM 2846 N N . LEU A 1 81 ? -14.702 -6.232 4.948 1.00 0.00 81 LEU A N 2
ATOM 2847 C CA . LEU A 1 81 ? -13.977 -6.843 6.049 1.00 0.00 81 LEU A CA 2
ATOM 2848 C C . LEU A 1 81 ? -14.222 -6.035 7.325 1.00 0.00 81 LEU A C 2
ATOM 2849 O O . LEU A 1 81 ? -13.965 -6.517 8.427 1.00 0.00 81 LEU A O 2
ATOM 2865 N N . ASN A 1 82 ? -14.715 -4.820 7.133 1.00 0.00 82 ASN A N 2
ATOM 2866 C CA . ASN A 1 82 ? -14.997 -3.941 8.255 1.00 0.00 82 ASN A CA 2
ATOM 2867 C C . ASN A 1 82 ? -13.678 -3.450 8.856 1.00 0.00 82 ASN A C 2
ATOM 2868 O O . ASN A 1 82 ? -13.386 -3.716 10.021 1.00 0.00 82 ASN A O 2
ATOM 2879 N N . LEU A 1 83 ? -12.917 -2.742 8.034 1.00 0.00 83 LEU A N 2
ATOM 2880 C CA . LEU A 1 83 ? -11.637 -2.212 8.470 1.00 0.00 83 LEU A CA 2
ATOM 2881 C C . LEU A 1 83 ? -11.851 -0.843 9.120 1.00 0.00 83 LEU A C 2
ATOM 2882 O O . LEU A 1 83 ? -12.123 0.139 8.432 1.00 0.00 83 LEU A O 2
ATOM 2898 N N . ALA A 1 84 ? -11.721 -0.823 10.439 1.00 0.00 84 ALA A N 2
ATOM 2899 C CA . ALA A 1 84 ? -11.898 0.409 11.189 1.00 0.00 84 ALA A CA 2
ATOM 2900 C C . ALA A 1 84 ? -10.526 1.005 11.512 1.00 0.00 84 ALA A C 2
ATOM 2901 O O . ALA A 1 84 ? -9.499 0.368 11.284 1.00 0.00 84 ALA A O 2
ATOM 2908 N N . HIS A 1 85 ? -10.554 2.221 12.036 1.00 0.00 85 HIS A N 2
ATOM 2909 C CA . HIS A 1 85 ? -9.325 2.911 12.392 1.00 0.00 85 HIS A CA 2
ATOM 2910 C C . HIS A 1 85 ? -8.590 2.122 13.477 1.00 0.00 85 HIS A C 2
ATOM 2911 O O . HIS A 1 85 ? -9.024 2.089 14.628 1.00 0.00 85 HIS A O 2
ATOM 2925 N N . GLY A 1 86 ? -7.489 1.506 13.073 1.00 0.00 86 GLY A N 2
ATOM 2926 C CA . GLY A 1 86 ? -6.689 0.720 13.996 1.00 0.00 86 GLY A CA 2
ATOM 2927 C C . GLY A 1 86 ? -6.636 -0.747 13.564 1.00 0.00 86 GLY A C 2
ATOM 2928 O O . GLY A 1 86 ? -5.859 -1.531 14.107 1.00 0.00 86 GLY A O 2
ATOM 2932 N N . SER A 1 87 ? -7.473 -1.074 12.590 1.00 0.00 87 SER A N 2
ATOM 2933 C CA . SER A 1 87 ? -7.531 -2.433 12.079 1.00 0.00 87 SER A CA 2
ATOM 2934 C C . SER A 1 87 ? -6.153 -2.862 11.573 1.00 0.00 87 SER A C 2
ATOM 2935 O O . SER A 1 87 ? -5.228 -2.052 11.518 1.00 0.00 87 SER A O 2
ATOM 2943 N N . MET A 1 88 ? -6.057 -4.134 11.216 1.00 0.00 88 MET A N 2
ATOM 2944 C CA . MET A 1 88 ? -4.807 -4.680 10.717 1.00 0.00 88 MET A CA 2
ATOM 2945 C C . MET A 1 88 ? -4.929 -5.070 9.242 1.00 0.00 88 MET A C 2
ATOM 2946 O O . MET A 1 88 ? -5.986 -5.517 8.800 1.00 0.00 88 MET A O 2
ATOM 2960 N N . VAL A 1 89 ? -3.832 -4.887 8.522 1.00 0.00 89 VAL A N 2
ATOM 2961 C CA . VAL A 1 89 ? -3.803 -5.215 7.107 1.00 0.00 89 VAL A CA 2
ATOM 2962 C C . VAL A 1 89 ? -2.374 -5.585 6.703 1.00 0.00 89 VAL A C 2
ATOM 2963 O O . VAL A 1 89 ? -1.414 -5.159 7.343 1.00 0.00 89 VAL A O 2
ATOM 2976 N N . TYR A 1 90 ? -2.279 -6.375 5.643 1.00 0.00 90 TYR A N 2
ATOM 2977 C CA . TYR A 1 90 ? -0.984 -6.808 5.146 1.00 0.00 90 TYR A CA 2
ATOM 2978 C C . TYR A 1 90 ? -0.819 -6.455 3.667 1.00 0.00 90 TYR A C 2
ATOM 2979 O O . TYR A 1 90 ? -1.699 -6.738 2.855 1.00 0.00 90 TYR A O 2
ATOM 2997 N N . LEU A 1 91 ? 0.315 -5.842 3.361 1.00 0.00 91 LEU A N 2
ATOM 2998 C CA . LEU A 1 91 ? 0.607 -5.447 1.993 1.00 0.00 91 LEU A CA 2
ATOM 2999 C C . LEU A 1 91 ? 1.689 -6.367 1.422 1.00 0.00 91 LEU A C 2
ATOM 3000 O O . LEU A 1 91 ? 2.477 -6.943 2.169 1.00 0.00 91 LEU A O 2
ATOM 3016 N N . ALA A 1 92 ? 1.691 -6.475 0.101 1.00 0.00 92 ALA A N 2
ATOM 3017 C CA . ALA A 1 92 ? 2.662 -7.314 -0.579 1.00 0.00 92 ALA A CA 2
ATOM 3018 C C . ALA A 1 92 ? 2.927 -6.750 -1.976 1.00 0.00 92 ALA A C 2
ATOM 3019 O O . ALA A 1 92 ? 1.995 -6.530 -2.748 1.00 0.00 92 ALA A O 2
ATOM 3026 N N . TYR A 1 93 ? 4.203 -6.533 -2.260 1.00 0.00 93 TYR A N 2
ATOM 3027 C CA . TYR A 1 93 ? 4.602 -5.999 -3.551 1.00 0.00 93 TYR A CA 2
ATOM 3028 C C . TYR A 1 93 ? 5.944 -6.585 -3.996 1.00 0.00 93 TYR A C 2
ATOM 3029 O O . TYR A 1 93 ? 6.800 -6.885 -3.165 1.00 0.00 93 TYR A O 2
ATOM 3047 N N . GLU A 1 94 ? 6.084 -6.732 -5.305 1.00 0.00 94 GLU A N 2
ATOM 3048 C CA . GLU A 1 94 ? 7.307 -7.277 -5.870 1.00 0.00 94 GLU A CA 2
ATOM 3049 C C . GLU A 1 94 ? 8.292 -6.151 -6.189 1.00 0.00 94 GLU A C 2
ATOM 3050 O O . GLU A 1 94 ? 7.909 -5.126 -6.750 1.00 0.00 94 GLU A O 2
ATOM 3062 N N . GLY A 1 95 ? 9.543 -6.379 -5.816 1.00 0.00 95 GLY A N 2
ATOM 3063 C CA . GLY A 1 95 ? 10.587 -5.397 -6.056 1.00 0.00 95 GLY A CA 2
ATOM 3064 C C . GLY A 1 95 ? 10.475 -4.229 -5.074 1.00 0.00 95 GLY A C 2
ATOM 3065 O O . GLY A 1 95 ? 9.543 -4.173 -4.273 1.00 0.00 95 GLY A O 2
ATOM 3069 N N . GLU A 1 96 ? 11.439 -3.324 -5.168 1.00 0.00 96 GLU A N 2
ATOM 3070 C CA . GLU A 1 96 ? 11.461 -2.161 -4.298 1.00 0.00 96 GLU A CA 2
ATOM 3071 C C . GLU A 1 96 ? 10.337 -1.194 -4.677 1.00 0.00 96 GLU A C 2
ATOM 3072 O O . GLU A 1 96 ? 9.491 -1.515 -5.510 1.00 0.00 96 GLU A O 2
ATOM 3084 N N . ARG A 1 97 ? 10.364 -0.029 -4.046 1.00 0.00 97 ARG A N 2
ATOM 3085 C CA . ARG A 1 97 ? 9.358 0.987 -4.307 1.00 0.00 97 ARG A CA 2
ATOM 3086 C C . ARG A 1 97 ? 9.792 1.877 -5.473 1.00 0.00 97 ARG A C 2
ATOM 3087 O O . ARG A 1 97 ? 10.957 1.865 -5.868 1.00 0.00 97 ARG A O 2
ATOM 3108 N N . THR A 1 98 ? 8.831 2.628 -5.992 1.00 0.00 98 THR A N 2
ATOM 3109 C CA . THR A 1 98 ? 9.099 3.522 -7.105 1.00 0.00 98 THR A CA 2
ATOM 3110 C C . THR A 1 98 ? 9.593 4.877 -6.594 1.00 0.00 98 THR A C 2
ATOM 3111 O O . THR A 1 98 ? 9.915 5.020 -5.415 1.00 0.00 98 THR A O 2
ATOM 3122 N N . ILE A 1 99 ? 9.637 5.837 -7.505 1.00 0.00 99 ILE A N 2
ATOM 3123 C CA . ILE A 1 99 ? 10.086 7.176 -7.162 1.00 0.00 99 ILE A CA 2
ATOM 3124 C C . ILE A 1 99 ? 8.882 8.020 -6.739 1.00 0.00 99 ILE A C 2
ATOM 3125 O O . ILE A 1 99 ? 7.807 7.911 -7.325 1.00 0.00 99 ILE A O 2
ATOM 3141 N N . ARG A 1 100 ? 9.104 8.843 -5.724 1.00 0.00 100 ARG A N 2
ATOM 3142 C CA . ARG A 1 100 ? 8.051 9.705 -5.216 1.00 0.00 100 ARG A CA 2
ATOM 3143 C C . ARG A 1 100 ? 7.412 10.493 -6.361 1.00 0.00 100 ARG A C 2
ATOM 3144 O O . ARG A 1 100 ? 7.986 10.598 -7.444 1.00 0.00 100 ARG A O 2
ATOM 3165 N N . GLY A 1 101 ? 6.232 11.028 -6.083 1.00 0.00 101 GLY A N 2
ATOM 3166 C CA . GLY A 1 101 ? 5.509 11.804 -7.076 1.00 0.00 101 GLY A CA 2
ATOM 3167 C C . GLY A 1 101 ? 5.275 13.235 -6.590 1.00 0.00 101 GLY A C 2
ATOM 3168 O O . GLY A 1 101 ? 4.960 13.454 -5.421 1.00 0.00 101 GLY A O 2
ATOM 3172 N N . SER A 1 102 ? 5.438 14.173 -7.511 1.00 0.00 102 SER A N 2
ATOM 3173 C CA . SER A 1 102 ? 5.249 15.578 -7.191 1.00 0.00 102 SER A CA 2
ATOM 3174 C C . SER A 1 102 ? 3.873 16.043 -7.671 1.00 0.00 102 SER A C 2
ATOM 3175 O O . SER A 1 102 ? 2.996 16.339 -6.861 1.00 0.00 102 SER A O 2
ATOM 3183 N N . GLY A 1 103 ? 3.726 16.092 -8.987 1.00 0.00 103 GLY A N 2
ATOM 3184 C CA . GLY A 1 103 ? 2.471 16.517 -9.585 1.00 0.00 103 GLY A CA 2
ATOM 3185 C C . GLY A 1 103 ? 2.678 16.968 -11.032 1.00 0.00 103 GLY A C 2
ATOM 3186 O O . GLY A 1 103 ? 3.812 17.108 -11.486 1.00 0.00 103 GLY A O 2
ATOM 3190 N N . PRO A 1 104 ? 1.534 17.189 -11.734 1.00 0.00 104 PRO A N 2
ATOM 3191 C CA . PRO A 1 104 ? 1.579 17.622 -13.120 1.00 0.00 104 PRO A CA 2
ATOM 3192 C C . PRO A 1 104 ? 1.968 19.098 -13.222 1.00 0.00 104 PRO A C 2
ATOM 3193 O O . PRO A 1 104 ? 1.123 19.979 -13.064 1.00 0.00 104 PRO A O 2
ATOM 3204 N N . SER A 1 105 ? 3.247 19.324 -13.484 1.00 0.00 105 SER A N 2
ATOM 3205 C CA . SER A 1 105 ? 3.758 20.679 -13.608 1.00 0.00 105 SER A CA 2
ATOM 3206 C C . SER A 1 105 ? 5.122 20.662 -14.300 1.00 0.00 105 SER A C 2
ATOM 3207 O O . SER A 1 105 ? 6.158 20.615 -13.638 1.00 0.00 105 SER A O 2
ATOM 3215 N N . SER A 1 106 ? 5.080 20.701 -15.624 1.00 0.00 106 SER A N 2
ATOM 3216 C CA . SER A 1 106 ? 6.300 20.691 -16.413 1.00 0.00 106 SER A CA 2
ATOM 3217 C C . SER A 1 106 ? 6.923 22.088 -16.430 1.00 0.00 106 SER A C 2
ATOM 3218 O O . SER A 1 106 ? 6.376 23.009 -17.035 1.00 0.00 106 SER A O 2
ATOM 3226 N N . GLY A 1 107 ? 8.060 22.202 -15.759 1.00 0.00 107 GLY A N 2
ATOM 3227 C CA . GLY A 1 107 ? 8.764 23.472 -15.689 1.00 0.00 107 GLY A CA 2
ATOM 3228 C C . GLY A 1 107 ? 10.186 23.341 -16.238 1.00 0.00 107 GLY A C 2
ATOM 3229 O O . GLY A 1 107 ? 11.155 23.410 -15.484 1.00 0.00 107 GLY A O 2
ATOM 3233 N N . GLY A 1 1 ? 5.461 19.244 12.796 1.00 0.00 1 GLY A N 3
ATOM 3234 C CA . GLY A 1 1 ? 4.812 17.956 12.977 1.00 0.00 1 GLY A CA 3
ATOM 3235 C C . GLY A 1 1 ? 3.710 17.747 11.935 1.00 0.00 1 GLY A C 3
ATOM 3236 O O . GLY A 1 1 ? 3.854 18.156 10.784 1.00 0.00 1 GLY A O 3
ATOM 3240 N N . SER A 1 2 ? 2.636 17.111 12.377 1.00 0.00 2 SER A N 3
ATOM 3241 C CA . SER A 1 2 ? 1.511 16.842 11.498 1.00 0.00 2 SER A CA 3
ATOM 3242 C C . SER A 1 2 ? 0.285 17.632 11.961 1.00 0.00 2 SER A C 3
ATOM 3243 O O . SER A 1 2 ? 0.047 17.770 13.160 1.00 0.00 2 SER A O 3
ATOM 3251 N N . SER A 1 3 ? -0.461 18.131 10.986 1.00 0.00 3 SER A N 3
ATOM 3252 C CA . SER A 1 3 ? -1.656 18.903 11.278 1.00 0.00 3 SER A CA 3
ATOM 3253 C C . SER A 1 3 ? -2.405 19.220 9.982 1.00 0.00 3 SER A C 3
ATOM 3254 O O . SER A 1 3 ? -2.123 20.222 9.327 1.00 0.00 3 SER A O 3
ATOM 3262 N N . GLY A 1 4 ? -3.344 18.346 9.650 1.00 0.00 4 GLY A N 3
ATOM 3263 C CA . GLY A 1 4 ? -4.135 18.519 8.444 1.00 0.00 4 GLY A CA 3
ATOM 3264 C C . GLY A 1 4 ? -5.331 17.565 8.430 1.00 0.00 4 GLY A C 3
ATOM 3265 O O . GLY A 1 4 ? -5.827 17.170 9.484 1.00 0.00 4 GLY A O 3
ATOM 3269 N N . SER A 1 5 ? -5.759 17.222 7.224 1.00 0.00 5 SER A N 3
ATOM 3270 C CA . SER A 1 5 ? -6.887 16.321 7.060 1.00 0.00 5 SER A CA 3
ATOM 3271 C C . SER A 1 5 ? -6.388 14.896 6.814 1.00 0.00 5 SER A C 3
ATOM 3272 O O . SER A 1 5 ? -5.362 14.697 6.165 1.00 0.00 5 SER A O 3
ATOM 3280 N N . SER A 1 6 ? -7.136 13.941 7.347 1.00 0.00 6 SER A N 3
ATOM 3281 C CA . SER A 1 6 ? -6.782 12.540 7.194 1.00 0.00 6 SER A CA 3
ATOM 3282 C C . SER A 1 6 ? -8.044 11.675 7.215 1.00 0.00 6 SER A C 3
ATOM 3283 O O . SER A 1 6 ? -8.309 10.935 6.270 1.00 0.00 6 SER A O 3
ATOM 3291 N N . GLY A 1 7 ? -8.789 11.799 8.304 1.00 0.00 7 GLY A N 3
ATOM 3292 C CA . GLY A 1 7 ? -10.017 11.038 8.461 1.00 0.00 7 GLY A CA 3
ATOM 3293 C C . GLY A 1 7 ? -9.756 9.721 9.195 1.00 0.00 7 GLY A C 3
ATOM 3294 O O . GLY A 1 7 ? -9.747 9.682 10.424 1.00 0.00 7 GLY A O 3
ATOM 3298 N N . THR A 1 8 ? -9.550 8.674 8.410 1.00 0.00 8 THR A N 3
ATOM 3299 C CA . THR A 1 8 ? -9.290 7.358 8.970 1.00 0.00 8 THR A CA 3
ATOM 3300 C C . THR A 1 8 ? -7.869 6.905 8.629 1.00 0.00 8 THR A C 3
ATOM 3301 O O . THR A 1 8 ? -7.324 7.285 7.593 1.00 0.00 8 THR A O 3
ATOM 3312 N N . MET A 1 9 ? -7.309 6.100 9.520 1.00 0.00 9 MET A N 3
ATOM 3313 C CA . MET A 1 9 ? -5.961 5.592 9.327 1.00 0.00 9 MET A CA 3
ATOM 3314 C C . MET A 1 9 ? -5.927 4.068 9.455 1.00 0.00 9 MET A C 3
ATOM 3315 O O . MET A 1 9 ? -6.495 3.507 10.391 1.00 0.00 9 MET A O 3
ATOM 3329 N N . LEU A 1 10 ? -5.255 3.440 8.501 1.00 0.00 10 LEU A N 3
ATOM 3330 C CA . LEU A 1 10 ? -5.139 1.992 8.496 1.00 0.00 10 LEU A CA 3
ATOM 3331 C C . LEU A 1 10 ? -3.659 1.603 8.492 1.00 0.00 10 LEU A C 3
ATOM 3332 O O . LEU A 1 10 ? -2.810 2.382 8.064 1.00 0.00 10 LEU A O 3
ATOM 3348 N N . ARG A 1 11 ? -3.396 0.397 8.975 1.00 0.00 11 ARG A N 3
ATOM 3349 C CA . ARG A 1 11 ? -2.034 -0.104 9.033 1.00 0.00 11 ARG A CA 3
ATOM 3350 C C . ARG A 1 11 ? -1.795 -1.123 7.917 1.00 0.00 11 ARG A C 3
ATOM 3351 O O . ARG A 1 11 ? -2.485 -2.138 7.840 1.00 0.00 11 ARG A O 3
ATOM 3372 N N . VAL A 1 12 ? -0.816 -0.816 7.079 1.00 0.00 12 VAL A N 3
ATOM 3373 C CA . VAL A 1 12 ? -0.478 -1.691 5.970 1.00 0.00 12 VAL A CA 3
ATOM 3374 C C . VAL A 1 12 ? 0.856 -2.383 6.260 1.00 0.00 12 VAL A C 3
ATOM 3375 O O . VAL A 1 12 ? 1.919 -1.823 5.997 1.00 0.00 12 VAL A O 3
ATOM 3388 N N . ARG A 1 13 ? 0.756 -3.589 6.798 1.00 0.00 13 ARG A N 3
ATOM 3389 C CA . ARG A 1 13 ? 1.941 -4.363 7.126 1.00 0.00 13 ARG A CA 3
ATOM 3390 C C . ARG A 1 13 ? 2.450 -5.105 5.889 1.00 0.00 13 ARG A C 3
ATOM 3391 O O . ARG A 1 13 ? 1.687 -5.798 5.218 1.00 0.00 13 ARG A O 3
ATOM 3412 N N . SER A 1 14 ? 3.737 -4.934 5.624 1.00 0.00 14 SER A N 3
ATOM 3413 C CA . SER A 1 14 ? 4.358 -5.579 4.479 1.00 0.00 14 SER A CA 3
ATOM 3414 C C . SER A 1 14 ? 5.301 -6.688 4.950 1.00 0.00 14 SER A C 3
ATOM 3415 O O . SER A 1 14 ? 5.487 -6.881 6.150 1.00 0.00 14 SER A O 3
ATOM 3423 N N . ARG A 1 15 ? 5.870 -7.388 3.980 1.00 0.00 15 ARG A N 3
ATOM 3424 C CA . ARG A 1 15 ? 6.790 -8.472 4.281 1.00 0.00 15 ARG A CA 3
ATOM 3425 C C . ARG A 1 15 ? 7.607 -8.144 5.532 1.00 0.00 15 ARG A C 3
ATOM 3426 O O . ARG A 1 15 ? 7.568 -8.882 6.515 1.00 0.00 15 ARG A O 3
ATOM 3447 N N . ASP A 1 16 ? 8.329 -7.036 5.454 1.00 0.00 16 ASP A N 3
ATOM 3448 C CA . ASP A 1 16 ? 9.155 -6.600 6.567 1.00 0.00 16 ASP A CA 3
ATOM 3449 C C . ASP A 1 16 ? 9.065 -5.079 6.699 1.00 0.00 16 ASP A C 3
ATOM 3450 O O . ASP A 1 16 ? 10.055 -4.420 7.010 1.00 0.00 16 ASP A O 3
ATOM 3459 N N . GLY A 1 17 ? 7.868 -4.566 6.456 1.00 0.00 17 GLY A N 3
ATOM 3460 C CA . GLY A 1 17 ? 7.635 -3.134 6.543 1.00 0.00 17 GLY A CA 3
ATOM 3461 C C . GLY A 1 17 ? 6.222 -2.838 7.048 1.00 0.00 17 GLY A C 3
ATOM 3462 O O . GLY A 1 17 ? 5.245 -3.062 6.334 1.00 0.00 17 GLY A O 3
ATOM 3466 N N . LEU A 1 18 ? 6.157 -2.339 8.274 1.00 0.00 18 LEU A N 3
ATOM 3467 C CA . LEU A 1 18 ? 4.879 -2.010 8.881 1.00 0.00 18 LEU A CA 3
ATOM 3468 C C . LEU A 1 18 ? 4.641 -0.503 8.773 1.00 0.00 18 LEU A C 3
ATOM 3469 O O . LEU A 1 18 ? 5.139 0.269 9.592 1.00 0.00 18 LEU A O 3
ATOM 3485 N N . GLU A 1 19 ? 3.879 -0.128 7.756 1.00 0.00 19 GLU A N 3
ATOM 3486 C CA . GLU A 1 19 ? 3.569 1.273 7.530 1.00 0.00 19 GLU A CA 3
ATOM 3487 C C . GLU A 1 19 ? 2.063 1.512 7.663 1.00 0.00 19 GLU A C 3
ATOM 3488 O O . GLU A 1 19 ? 1.281 0.563 7.689 1.00 0.00 19 GLU A O 3
ATOM 3500 N N . ARG A 1 20 ? 1.702 2.784 7.743 1.00 0.00 20 ARG A N 3
ATOM 3501 C CA . ARG A 1 20 ? 0.305 3.159 7.872 1.00 0.00 20 ARG A CA 3
ATOM 3502 C C . ARG A 1 20 ? -0.100 4.101 6.736 1.00 0.00 20 ARG A C 3
ATOM 3503 O O . ARG A 1 20 ? 0.740 4.813 6.187 1.00 0.00 20 ARG A O 3
ATOM 3524 N N . VAL A 1 21 ? -1.385 4.074 6.418 1.00 0.00 21 VAL A N 3
ATOM 3525 C CA . VAL A 1 21 ? -1.911 4.917 5.357 1.00 0.00 21 VAL A CA 3
ATOM 3526 C C . VAL A 1 21 ? -3.243 5.521 5.804 1.00 0.00 21 VAL A C 3
ATOM 3527 O O . VAL A 1 21 ? -4.012 4.879 6.519 1.00 0.00 21 VAL A O 3
ATOM 3540 N N . SER A 1 22 ? -3.477 6.749 5.366 1.00 0.00 22 SER A N 3
ATOM 3541 C CA . SER A 1 22 ? -4.703 7.447 5.712 1.00 0.00 22 SER A CA 3
ATOM 3542 C C . SER A 1 22 ? -5.710 7.337 4.566 1.00 0.00 22 SER A C 3
ATOM 3543 O O . SER A 1 22 ? -5.361 7.549 3.405 1.00 0.00 22 SER A O 3
ATOM 3551 N N . VAL A 1 23 ? -6.940 7.006 4.930 1.00 0.00 23 VAL A N 3
ATOM 3552 C CA . VAL A 1 23 ? -8.000 6.865 3.946 1.00 0.00 23 VAL A CA 3
ATOM 3553 C C . VAL A 1 23 ? -9.148 7.812 4.300 1.00 0.00 23 VAL A C 3
ATOM 3554 O O . VAL A 1 23 ? -8.981 8.718 5.115 1.00 0.00 23 VAL A O 3
ATOM 3567 N N . ASP A 1 24 ? -10.288 7.571 3.670 1.00 0.00 24 ASP A N 3
ATOM 3568 C CA . ASP A 1 24 ? -11.463 8.392 3.908 1.00 0.00 24 ASP A CA 3
ATOM 3569 C C . ASP A 1 24 ? -12.457 7.613 4.772 1.00 0.00 24 ASP A C 3
ATOM 3570 O O . ASP A 1 24 ? -13.119 8.188 5.634 1.00 0.00 24 ASP A O 3
ATOM 3579 N N . GLY A 1 25 ? -12.530 6.316 4.510 1.00 0.00 25 GLY A N 3
ATOM 3580 C CA . GLY A 1 25 ? -13.433 5.452 5.252 1.00 0.00 25 GLY A CA 3
ATOM 3581 C C . GLY A 1 25 ? -13.802 4.213 4.435 1.00 0.00 25 GLY A C 3
ATOM 3582 O O . GLY A 1 25 ? -13.071 3.825 3.525 1.00 0.00 25 GLY A O 3
ATOM 3586 N N . PRO A 1 26 ? -14.966 3.611 4.798 1.00 0.00 26 PRO A N 3
ATOM 3587 C CA . PRO A 1 26 ? -15.441 2.423 4.109 1.00 0.00 26 PRO A CA 3
ATOM 3588 C C . PRO A 1 26 ? -16.014 2.779 2.735 1.00 0.00 26 PRO A C 3
ATOM 3589 O O . PRO A 1 26 ? -16.032 1.945 1.831 1.00 0.00 26 PRO A O 3
ATOM 3600 N N . HIS A 1 27 ? -16.467 4.019 2.622 1.00 0.00 27 HIS A N 3
ATOM 3601 C CA . HIS A 1 27 ? -17.039 4.495 1.374 1.00 0.00 27 HIS A CA 3
ATOM 3602 C C . HIS A 1 27 ? -16.038 4.284 0.237 1.00 0.00 27 HIS A C 3
ATOM 3603 O O . HIS A 1 27 ? -16.412 4.295 -0.935 1.00 0.00 27 HIS A O 3
ATOM 3617 N N . ILE A 1 28 ? -14.784 4.095 0.622 1.00 0.00 28 ILE A N 3
ATOM 3618 C CA . ILE A 1 28 ? -13.726 3.881 -0.350 1.00 0.00 28 ILE A CA 3
ATOM 3619 C C . ILE A 1 28 ? -13.608 2.385 -0.647 1.00 0.00 28 ILE A C 3
ATOM 3620 O O . ILE A 1 28 ? -13.921 1.553 0.203 1.00 0.00 28 ILE A O 3
ATOM 3636 N N . THR A 1 29 ? -13.155 2.088 -1.857 1.00 0.00 29 THR A N 3
ATOM 3637 C CA . THR A 1 29 ? -12.992 0.707 -2.277 1.00 0.00 29 THR A CA 3
ATOM 3638 C C . THR A 1 29 ? -11.508 0.340 -2.338 1.00 0.00 29 THR A C 3
ATOM 3639 O O . THR A 1 29 ? -10.645 1.206 -2.201 1.00 0.00 29 THR A O 3
ATOM 3650 N N . VAL A 1 30 ? -11.256 -0.944 -2.545 1.00 0.00 30 VAL A N 3
ATOM 3651 C CA . VAL A 1 30 ? -9.892 -1.436 -2.627 1.00 0.00 30 VAL A CA 3
ATOM 3652 C C . VAL A 1 30 ? -9.118 -0.613 -3.659 1.00 0.00 30 VAL A C 3
ATOM 3653 O O . VAL A 1 30 ? -7.943 -0.308 -3.462 1.00 0.00 30 VAL A O 3
ATOM 3666 N N . SER A 1 31 ? -9.810 -0.277 -4.738 1.00 0.00 31 SER A N 3
ATOM 3667 C CA . SER A 1 31 ? -9.203 0.505 -5.802 1.00 0.00 31 SER A CA 3
ATOM 3668 C C . SER A 1 31 ? -8.631 1.806 -5.235 1.00 0.00 31 SER A C 3
ATOM 3669 O O . SER A 1 31 ? -7.504 2.182 -5.552 1.00 0.00 31 SER A O 3
ATOM 3677 N N . GLN A 1 32 ? -9.434 2.456 -4.407 1.00 0.00 32 GLN A N 3
ATOM 3678 C CA . GLN A 1 32 ? -9.023 3.707 -3.793 1.00 0.00 32 GLN A CA 3
ATOM 3679 C C . GLN A 1 32 ? -7.961 3.448 -2.722 1.00 0.00 32 GLN A C 3
ATOM 3680 O O . GLN A 1 32 ? -7.101 4.293 -2.478 1.00 0.00 32 GLN A O 3
ATOM 3694 N N . LEU A 1 33 ? -8.057 2.276 -2.111 1.00 0.00 33 LEU A N 3
ATOM 3695 C CA . LEU A 1 33 ? -7.115 1.896 -1.071 1.00 0.00 33 LEU A CA 3
ATOM 3696 C C . LEU A 1 33 ? -5.736 1.674 -1.695 1.00 0.00 33 LEU A C 3
ATOM 3697 O O . LEU A 1 33 ? -4.780 2.371 -1.360 1.00 0.00 33 LEU A O 3
ATOM 3713 N N . LYS A 1 34 ? -5.677 0.699 -2.591 1.00 0.00 34 LYS A N 3
ATOM 3714 C CA . LYS A 1 34 ? -4.430 0.377 -3.264 1.00 0.00 34 LYS A CA 3
ATOM 3715 C C . LYS A 1 34 ? -3.795 1.663 -3.797 1.00 0.00 34 LYS A C 3
ATOM 3716 O O . LYS A 1 34 ? -2.622 1.931 -3.545 1.00 0.00 34 LYS A O 3
ATOM 3735 N N . THR A 1 35 ? -4.600 2.425 -4.523 1.00 0.00 35 THR A N 3
ATOM 3736 C CA . THR A 1 35 ? -4.132 3.677 -5.093 1.00 0.00 35 THR A CA 3
ATOM 3737 C C . THR A 1 35 ? -3.417 4.513 -4.030 1.00 0.00 35 THR A C 3
ATOM 3738 O O . THR A 1 35 ? -2.340 5.053 -4.280 1.00 0.00 35 THR A O 3
ATOM 3749 N N . LEU A 1 36 ? -4.044 4.594 -2.865 1.00 0.00 36 LEU A N 3
ATOM 3750 C CA . LEU A 1 36 ? -3.481 5.355 -1.763 1.00 0.00 36 LEU A CA 3
ATOM 3751 C C . LEU A 1 36 ? -2.087 4.815 -1.436 1.00 0.00 36 LEU A C 3
ATOM 3752 O O . LEU A 1 36 ? -1.084 5.479 -1.696 1.00 0.00 36 LEU A O 3
ATOM 3768 N N . ILE A 1 37 ? -2.068 3.617 -0.871 1.00 0.00 37 ILE A N 3
ATOM 3769 C CA . ILE A 1 37 ? -0.814 2.981 -0.506 1.00 0.00 37 ILE A CA 3
ATOM 3770 C C . ILE A 1 37 ? 0.127 2.988 -1.713 1.00 0.00 37 ILE A C 3
ATOM 3771 O O . ILE A 1 37 ? 1.343 3.090 -1.556 1.00 0.00 37 ILE A O 3
ATOM 3787 N N . GLN A 1 38 ? -0.472 2.879 -2.890 1.00 0.00 38 GLN A N 3
ATOM 3788 C CA . GLN A 1 38 ? 0.297 2.872 -4.123 1.00 0.00 38 GLN A CA 3
ATOM 3789 C C . GLN A 1 38 ? 1.057 4.190 -4.282 1.00 0.00 38 GLN A C 3
ATOM 3790 O O . GLN A 1 38 ? 2.125 4.225 -4.892 1.00 0.00 38 GLN A O 3
ATOM 3804 N N . ASP A 1 39 ? 0.477 5.242 -3.724 1.00 0.00 39 ASP A N 3
ATOM 3805 C CA . ASP A 1 39 ? 1.086 6.559 -3.797 1.00 0.00 39 ASP A CA 3
ATOM 3806 C C . ASP A 1 39 ? 1.968 6.777 -2.566 1.00 0.00 39 ASP A C 3
ATOM 3807 O O . ASP A 1 39 ? 3.165 7.031 -2.693 1.00 0.00 39 ASP A O 3
ATOM 3816 N N . GLN A 1 40 ? 1.343 6.669 -1.403 1.00 0.00 40 GLN A N 3
ATOM 3817 C CA . GLN A 1 40 ? 2.057 6.851 -0.150 1.00 0.00 40 GLN A CA 3
ATOM 3818 C C . GLN A 1 40 ? 3.281 5.935 -0.099 1.00 0.00 40 GLN A C 3
ATOM 3819 O O . GLN A 1 40 ? 4.408 6.406 0.050 1.00 0.00 40 GLN A O 3
ATOM 3833 N N . LEU A 1 41 ? 3.019 4.642 -0.226 1.00 0.00 41 LEU A N 3
ATOM 3834 C CA . LEU A 1 41 ? 4.086 3.656 -0.196 1.00 0.00 41 LEU A CA 3
ATOM 3835 C C . LEU A 1 41 ? 4.818 3.661 -1.540 1.00 0.00 41 LEU A C 3
ATOM 3836 O O . LEU A 1 41 ? 5.891 3.074 -1.668 1.00 0.00 41 LEU A O 3
ATOM 3852 N N . GLN A 1 42 ? 4.208 4.331 -2.506 1.00 0.00 42 GLN A N 3
ATOM 3853 C CA . GLN A 1 42 ? 4.787 4.420 -3.836 1.00 0.00 42 GLN A CA 3
ATOM 3854 C C . GLN A 1 42 ? 4.963 3.023 -4.434 1.00 0.00 42 GLN A C 3
ATOM 3855 O O . GLN A 1 42 ? 6.062 2.653 -4.843 1.00 0.00 42 GLN A O 3
ATOM 3869 N N . ILE A 1 43 ? 3.863 2.285 -4.464 1.00 0.00 43 ILE A N 3
ATOM 3870 C CA . ILE A 1 43 ? 3.881 0.936 -5.005 1.00 0.00 43 ILE A CA 3
ATOM 3871 C C . ILE A 1 43 ? 2.766 0.792 -6.042 1.00 0.00 43 ILE A C 3
ATOM 3872 O O . ILE A 1 43 ? 1.676 1.335 -5.866 1.00 0.00 43 ILE A O 3
ATOM 3888 N N . PRO A 1 44 ? 3.084 0.039 -7.128 1.00 0.00 44 PRO A N 3
ATOM 3889 C CA . PRO A 1 44 ? 2.122 -0.184 -8.194 1.00 0.00 44 PRO A CA 3
ATOM 3890 C C . PRO A 1 44 ? 1.053 -1.192 -7.765 1.00 0.00 44 PRO A C 3
ATOM 3891 O O . PRO A 1 44 ? 1.373 -2.246 -7.218 1.00 0.00 44 PRO A O 3
ATOM 3902 N N . ILE A 1 45 ? -0.194 -0.832 -8.030 1.00 0.00 45 ILE A N 3
ATOM 3903 C CA . ILE A 1 45 ? -1.312 -1.691 -7.679 1.00 0.00 45 ILE A CA 3
ATOM 3904 C C . ILE A 1 45 ? -1.030 -3.113 -8.169 1.00 0.00 45 ILE A C 3
ATOM 3905 O O . ILE A 1 45 ? -1.006 -4.053 -7.377 1.00 0.00 45 ILE A O 3
ATOM 3921 N N . HIS A 1 46 ? -0.825 -3.225 -9.473 1.00 0.00 46 HIS A N 3
ATOM 3922 C CA . HIS A 1 46 ? -0.546 -4.516 -10.079 1.00 0.00 46 HIS A CA 3
ATOM 3923 C C . HIS A 1 46 ? 0.413 -5.305 -9.185 1.00 0.00 46 HIS A C 3
ATOM 3924 O O . HIS A 1 46 ? 0.393 -6.535 -9.182 1.00 0.00 46 HIS A O 3
ATOM 3938 N N . ASN A 1 47 ? 1.228 -4.566 -8.448 1.00 0.00 47 ASN A N 3
ATOM 3939 C CA . ASN A 1 47 ? 2.193 -5.181 -7.553 1.00 0.00 47 ASN A CA 3
ATOM 3940 C C . ASN A 1 47 ? 1.585 -5.289 -6.153 1.00 0.00 47 ASN A C 3
ATOM 3941 O O . ASN A 1 47 ? 1.677 -6.335 -5.511 1.00 0.00 47 ASN A O 3
ATOM 3952 N N . GLN A 1 48 ? 0.978 -4.194 -5.719 1.00 0.00 48 GLN A N 3
ATOM 3953 C CA . GLN A 1 48 ? 0.356 -4.152 -4.407 1.00 0.00 48 GLN A CA 3
ATOM 3954 C C . GLN A 1 48 ? -0.626 -5.315 -4.249 1.00 0.00 48 GLN A C 3
ATOM 3955 O O . GLN A 1 48 ? -1.446 -5.564 -5.131 1.00 0.00 48 GLN A O 3
ATOM 3969 N N . THR A 1 49 ? -0.511 -5.995 -3.117 1.00 0.00 49 THR A N 3
ATOM 3970 C CA . THR A 1 49 ? -1.378 -7.125 -2.832 1.00 0.00 49 THR A CA 3
ATOM 3971 C C . THR A 1 49 ? -1.896 -7.050 -1.394 1.00 0.00 49 THR A C 3
ATOM 3972 O O . THR A 1 49 ? -1.186 -7.406 -0.455 1.00 0.00 49 THR A O 3
ATOM 3983 N N . LEU A 1 50 ? -3.130 -6.584 -1.267 1.00 0.00 50 LEU A N 3
ATOM 3984 C CA . LEU A 1 50 ? -3.751 -6.458 0.040 1.00 0.00 50 LEU A CA 3
ATOM 3985 C C . LEU A 1 50 ? -4.402 -7.789 0.422 1.00 0.00 50 LEU A C 3
ATOM 3986 O O . LEU A 1 50 ? -4.947 -8.485 -0.433 1.00 0.00 50 LEU A O 3
ATOM 4002 N N . SER A 1 51 ? -4.322 -8.103 1.707 1.00 0.00 51 SER A N 3
ATOM 4003 C CA . SER A 1 51 ? -4.897 -9.339 2.212 1.00 0.00 51 SER A CA 3
ATOM 4004 C C . SER A 1 51 ? -5.059 -9.258 3.731 1.00 0.00 51 SER A C 3
ATOM 4005 O O . SER A 1 51 ? -4.231 -8.659 4.416 1.00 0.00 51 SER A O 3
ATOM 4013 N N . THR A 1 52 ? -6.130 -9.869 4.213 1.00 0.00 52 THR A N 3
ATOM 4014 C CA . THR A 1 52 ? -6.411 -9.874 5.639 1.00 0.00 52 THR A CA 3
ATOM 4015 C C . THR A 1 52 ? -5.777 -11.098 6.304 1.00 0.00 52 THR A C 3
ATOM 4016 O O . THR A 1 52 ? -6.211 -11.523 7.373 1.00 0.00 52 THR A O 3
ATOM 4027 N N . ASN A 1 53 ? -4.760 -11.630 5.642 1.00 0.00 53 ASN A N 3
ATOM 4028 C CA . ASN A 1 53 ? -4.061 -12.796 6.155 1.00 0.00 53 ASN A CA 3
ATOM 4029 C C . ASN A 1 53 ? -2.561 -12.502 6.215 1.00 0.00 53 ASN A C 3
ATOM 4030 O O . ASN A 1 53 ? -1.913 -12.350 5.180 1.00 0.00 53 ASN A O 3
ATOM 4041 N N . ARG A 1 54 ? -2.052 -12.430 7.436 1.00 0.00 54 ARG A N 3
ATOM 4042 C CA . ARG A 1 54 ? -0.641 -12.157 7.644 1.00 0.00 54 ARG A CA 3
ATOM 4043 C C . ARG A 1 54 ? 0.214 -13.146 6.849 1.00 0.00 54 ARG A C 3
ATOM 4044 O O . ARG A 1 54 ? 1.390 -12.890 6.592 1.00 0.00 54 ARG A O 3
ATOM 4065 N N . ASN A 1 55 ? -0.409 -14.256 6.481 1.00 0.00 55 ASN A N 3
ATOM 4066 C CA . ASN A 1 55 ? 0.280 -15.285 5.721 1.00 0.00 55 ASN A CA 3
ATOM 4067 C C . ASN A 1 55 ? 0.745 -14.700 4.386 1.00 0.00 55 ASN A C 3
ATOM 4068 O O . ASN A 1 55 ? 1.602 -15.276 3.717 1.00 0.00 55 ASN A O 3
ATOM 4079 N N . LEU A 1 56 ? 0.161 -13.563 4.038 1.00 0.00 56 LEU A N 3
ATOM 4080 C CA . LEU A 1 56 ? 0.505 -12.894 2.795 1.00 0.00 56 LEU A CA 3
ATOM 4081 C C . LEU A 1 56 ? 1.998 -12.559 2.798 1.00 0.00 56 LEU A C 3
ATOM 4082 O O . LEU A 1 56 ? 2.694 -12.801 1.813 1.00 0.00 56 LEU A O 3
ATOM 4098 N N . LEU A 1 57 ? 2.446 -12.007 3.916 1.00 0.00 57 LEU A N 3
ATOM 4099 C CA . LEU A 1 57 ? 3.843 -11.636 4.060 1.00 0.00 57 LEU A CA 3
ATOM 4100 C C . LEU A 1 57 ? 4.723 -12.846 3.742 1.00 0.00 57 LEU A C 3
ATOM 4101 O O . LEU A 1 57 ? 5.891 -12.693 3.386 1.00 0.00 57 LEU A O 3
ATOM 4117 N N . LEU A 1 58 ? 4.130 -14.023 3.881 1.00 0.00 58 LEU A N 3
ATOM 4118 C CA . LEU A 1 58 ? 4.845 -15.259 3.612 1.00 0.00 58 LEU A CA 3
ATOM 4119 C C . LEU A 1 58 ? 5.033 -15.416 2.102 1.00 0.00 58 LEU A C 3
ATOM 4120 O O . LEU A 1 58 ? 6.139 -15.684 1.636 1.00 0.00 58 LEU A O 3
ATOM 4136 N N . ALA A 1 59 ? 3.936 -15.242 1.380 1.00 0.00 59 ALA A N 3
ATOM 4137 C CA . ALA A 1 59 ? 3.967 -15.361 -0.068 1.00 0.00 59 ALA A CA 3
ATOM 4138 C C . ALA A 1 59 ? 5.235 -14.694 -0.604 1.00 0.00 59 ALA A C 3
ATOM 4139 O O . ALA A 1 59 ? 5.463 -13.508 -0.370 1.00 0.00 59 ALA A O 3
ATOM 4146 N N . LYS A 1 60 ? 6.027 -15.485 -1.313 1.00 0.00 60 LYS A N 3
ATOM 4147 C CA . LYS A 1 60 ? 7.266 -14.986 -1.884 1.00 0.00 60 LYS A CA 3
ATOM 4148 C C . LYS A 1 60 ? 7.127 -14.908 -3.405 1.00 0.00 60 LYS A C 3
ATOM 4149 O O . LYS A 1 60 ? 7.753 -14.065 -4.047 1.00 0.00 60 LYS A O 3
ATOM 4168 N N . SER A 1 61 ? 6.303 -15.797 -3.938 1.00 0.00 61 SER A N 3
ATOM 4169 C CA . SER A 1 61 ? 6.073 -15.840 -5.372 1.00 0.00 61 SER A CA 3
ATOM 4170 C C . SER A 1 61 ? 4.797 -15.072 -5.721 1.00 0.00 61 SER A C 3
ATOM 4171 O O . SER A 1 61 ? 4.064 -14.643 -4.832 1.00 0.00 61 SER A O 3
ATOM 4179 N N . PRO A 1 62 ? 4.563 -14.919 -7.052 1.00 0.00 62 PRO A N 3
ATOM 4180 C CA . PRO A 1 62 ? 3.388 -14.211 -7.529 1.00 0.00 62 PRO A CA 3
ATOM 4181 C C . PRO A 1 62 ? 2.130 -15.067 -7.372 1.00 0.00 62 PRO A C 3
ATOM 4182 O O . PRO A 1 62 ? 1.091 -14.576 -6.935 1.00 0.00 62 PRO A O 3
ATOM 4193 N N . SER A 1 63 ? 2.266 -16.334 -7.738 1.00 0.00 63 SER A N 3
ATOM 4194 C CA . SER A 1 63 ? 1.153 -17.263 -7.643 1.00 0.00 63 SER A CA 3
ATOM 4195 C C . SER A 1 63 ? 0.712 -17.405 -6.185 1.00 0.00 63 SER A C 3
ATOM 4196 O O . SER A 1 63 ? -0.471 -17.596 -5.906 1.00 0.00 63 SER A O 3
ATOM 4204 N N . ASP A 1 64 ? 1.687 -17.305 -5.293 1.00 0.00 64 ASP A N 3
ATOM 4205 C CA . ASP A 1 64 ? 1.414 -17.419 -3.870 1.00 0.00 64 ASP A CA 3
ATOM 4206 C C . ASP A 1 64 ? 0.438 -16.317 -3.452 1.00 0.00 64 ASP A C 3
ATOM 4207 O O . ASP A 1 64 ? -0.521 -16.575 -2.727 1.00 0.00 64 ASP A O 3
ATOM 4216 N N . PHE A 1 65 ? 0.716 -15.113 -3.928 1.00 0.00 65 PHE A N 3
ATOM 4217 C CA . PHE A 1 65 ? -0.125 -13.970 -3.613 1.00 0.00 65 PHE A CA 3
ATOM 4218 C C . PHE A 1 65 ? -1.524 -14.140 -4.208 1.00 0.00 65 PHE A C 3
ATOM 4219 O O . PHE A 1 65 ? -2.483 -13.533 -3.732 1.00 0.00 65 PHE A O 3
ATOM 4236 N N . LEU A 1 66 ? -1.598 -14.968 -5.240 1.00 0.00 66 LEU A N 3
ATOM 4237 C CA . LEU A 1 66 ? -2.864 -15.225 -5.904 1.00 0.00 66 LEU A CA 3
ATOM 4238 C C . LEU A 1 66 ? -3.754 -16.068 -4.989 1.00 0.00 66 LEU A C 3
ATOM 4239 O O . LEU A 1 66 ? -4.964 -16.148 -5.194 1.00 0.00 66 LEU A O 3
ATOM 4255 N N . ALA A 1 67 ? -3.120 -16.677 -3.997 1.00 0.00 67 ALA A N 3
ATOM 4256 C CA . ALA A 1 67 ? -3.839 -17.511 -3.049 1.00 0.00 67 ALA A CA 3
ATOM 4257 C C . ALA A 1 67 ? -4.721 -16.627 -2.165 1.00 0.00 67 ALA A C 3
ATOM 4258 O O . ALA A 1 67 ? -5.729 -17.087 -1.631 1.00 0.00 67 ALA A O 3
ATOM 4265 N N . PHE A 1 68 ? -4.308 -15.375 -2.037 1.00 0.00 68 PHE A N 3
ATOM 4266 C CA . PHE A 1 68 ? -5.048 -14.422 -1.226 1.00 0.00 68 PHE A CA 3
ATOM 4267 C C . PHE A 1 68 ? -5.868 -13.476 -2.104 1.00 0.00 68 PHE A C 3
ATOM 4268 O O . PHE A 1 68 ? -5.335 -12.512 -2.651 1.00 0.00 68 PHE A O 3
ATOM 4285 N N . THR A 1 69 ? -7.153 -13.784 -2.212 1.00 0.00 69 THR A N 3
ATOM 4286 C CA . THR A 1 69 ? -8.052 -12.972 -3.015 1.00 0.00 69 THR A CA 3
ATOM 4287 C C . THR A 1 69 ? -9.261 -12.536 -2.185 1.00 0.00 69 THR A C 3
ATOM 4288 O O . THR A 1 69 ? -10.390 -12.932 -2.470 1.00 0.00 69 THR A O 3
ATOM 4299 N N . ASP A 1 70 ? -8.983 -11.727 -1.173 1.00 0.00 70 ASP A N 3
ATOM 4300 C CA . ASP A 1 70 ? -10.034 -11.233 -0.299 1.00 0.00 70 ASP A CA 3
ATOM 4301 C C . ASP A 1 70 ? -10.238 -9.738 -0.550 1.00 0.00 70 ASP A C 3
ATOM 4302 O O . ASP A 1 70 ? -11.334 -9.216 -0.352 1.00 0.00 70 ASP A O 3
ATOM 4311 N N . MET A 1 71 ? -9.166 -9.090 -0.981 1.00 0.00 71 MET A N 3
ATOM 4312 C CA . MET A 1 71 ? -9.213 -7.665 -1.260 1.00 0.00 71 MET A CA 3
ATOM 4313 C C . MET A 1 71 ? -8.562 -7.348 -2.607 1.00 0.00 71 MET A C 3
ATOM 4314 O O . MET A 1 71 ? -7.976 -6.281 -2.782 1.00 0.00 71 MET A O 3
ATOM 4328 N N . ALA A 1 72 ? -8.687 -8.295 -3.526 1.00 0.00 72 ALA A N 3
ATOM 4329 C CA . ALA A 1 72 ? -8.118 -8.130 -4.853 1.00 0.00 72 ALA A CA 3
ATOM 4330 C C . ALA A 1 72 ? -9.082 -7.318 -5.719 1.00 0.00 72 ALA A C 3
ATOM 4331 O O . ALA A 1 72 ? -8.653 -6.549 -6.578 1.00 0.00 72 ALA A O 3
ATOM 4338 N N . ASP A 1 73 ? -10.367 -7.517 -5.464 1.00 0.00 73 ASP A N 3
ATOM 4339 C CA . ASP A 1 73 ? -11.396 -6.813 -6.210 1.00 0.00 73 ASP A CA 3
ATOM 4340 C C . ASP A 1 73 ? -11.282 -5.312 -5.935 1.00 0.00 73 ASP A C 3
ATOM 4341 O O . ASP A 1 73 ? -11.342 -4.882 -4.785 1.00 0.00 73 ASP A O 3
ATOM 4350 N N . PRO A 1 74 ? -11.116 -4.536 -7.040 1.00 0.00 74 PRO A N 3
ATOM 4351 C CA . PRO A 1 74 ? -10.994 -3.092 -6.929 1.00 0.00 74 PRO A CA 3
ATOM 4352 C C . PRO A 1 74 ? -12.351 -2.448 -6.638 1.00 0.00 74 PRO A C 3
ATOM 4353 O O . PRO A 1 74 ? -12.422 -1.418 -5.970 1.00 0.00 74 PRO A O 3
ATOM 4364 N N . ASN A 1 75 ? -13.394 -3.082 -7.154 1.00 0.00 75 ASN A N 3
ATOM 4365 C CA . ASN A 1 75 ? -14.744 -2.583 -6.957 1.00 0.00 75 ASN A CA 3
ATOM 4366 C C . ASN A 1 75 ? -15.282 -3.093 -5.619 1.00 0.00 75 ASN A C 3
ATOM 4367 O O . ASN A 1 75 ? -16.456 -2.903 -5.305 1.00 0.00 75 ASN A O 3
ATOM 4378 N N . LEU A 1 76 ? -14.398 -3.730 -4.866 1.00 0.00 76 LEU A N 3
ATOM 4379 C CA . LEU A 1 76 ? -14.769 -4.269 -3.569 1.00 0.00 76 LEU A CA 3
ATOM 4380 C C . LEU A 1 76 ? -14.464 -3.232 -2.485 1.00 0.00 76 LEU A C 3
ATOM 4381 O O . LEU A 1 76 ? -13.436 -2.560 -2.536 1.00 0.00 76 LEU A O 3
ATOM 4397 N N . ARG A 1 77 ? -15.377 -3.136 -1.530 1.00 0.00 77 ARG A N 3
ATOM 4398 C CA . ARG A 1 77 ? -15.219 -2.193 -0.436 1.00 0.00 77 ARG A CA 3
ATOM 4399 C C . ARG A 1 77 ? -14.564 -2.878 0.765 1.00 0.00 77 ARG A C 3
ATOM 4400 O O . ARG A 1 77 ? -14.709 -4.086 0.951 1.00 0.00 77 ARG A O 3
ATOM 4421 N N . ILE A 1 78 ? -13.857 -2.078 1.550 1.00 0.00 78 ILE A N 3
ATOM 4422 C CA . ILE A 1 78 ? -13.179 -2.593 2.727 1.00 0.00 78 ILE A CA 3
ATOM 4423 C C . ILE A 1 78 ? -14.219 -2.980 3.780 1.00 0.00 78 ILE A C 3
ATOM 4424 O O . ILE A 1 78 ? -13.947 -3.803 4.653 1.00 0.00 78 ILE A O 3
ATOM 4440 N N . SER A 1 79 ? -15.389 -2.369 3.664 1.00 0.00 79 SER A N 3
ATOM 4441 C CA . SER A 1 79 ? -16.471 -2.640 4.595 1.00 0.00 79 SER A CA 3
ATOM 4442 C C . SER A 1 79 ? -16.760 -4.142 4.638 1.00 0.00 79 SER A C 3
ATOM 4443 O O . SER A 1 79 ? -17.257 -4.653 5.640 1.00 0.00 79 SER A O 3
ATOM 4451 N N . SER A 1 80 ? -16.436 -4.807 3.539 1.00 0.00 80 SER A N 3
ATOM 4452 C CA . SER A 1 80 ? -16.655 -6.240 3.439 1.00 0.00 80 SER A CA 3
ATOM 4453 C C . SER A 1 80 ? -15.954 -6.958 4.594 1.00 0.00 80 SER A C 3
ATOM 4454 O O . SER A 1 80 ? -16.393 -8.023 5.025 1.00 0.00 80 SER A O 3
ATOM 4462 N N . LEU A 1 81 ? -14.875 -6.346 5.061 1.00 0.00 81 LEU A N 3
ATOM 4463 C CA . LEU A 1 81 ? -14.109 -6.914 6.158 1.00 0.00 81 LEU A CA 3
ATOM 4464 C C .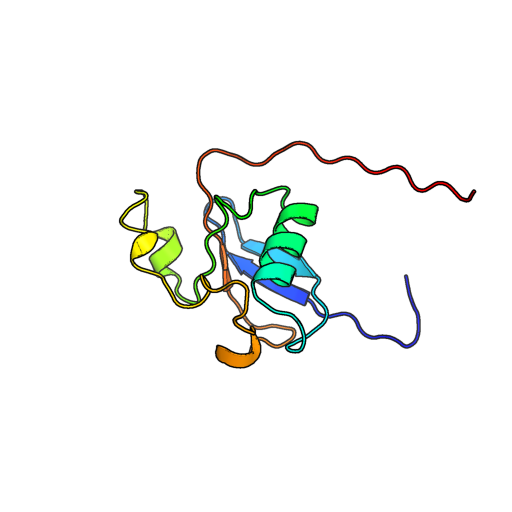 LEU A 1 81 ? -14.291 -6.046 7.404 1.00 0.00 81 LEU A C 3
ATOM 4465 O O . LEU A 1 81 ? -13.934 -6.456 8.508 1.00 0.00 81 LEU A O 3
ATOM 4481 N N . ASN A 1 82 ? -14.845 -4.862 7.186 1.00 0.00 82 ASN A N 3
ATOM 4482 C CA . ASN A 1 82 ? -15.077 -3.932 8.278 1.00 0.00 82 ASN A CA 3
ATOM 4483 C C . ASN A 1 82 ? -13.733 -3.466 8.841 1.00 0.00 82 ASN A C 3
ATOM 4484 O O . ASN A 1 82 ? -13.364 -3.830 9.957 1.00 0.00 82 ASN A O 3
ATOM 4495 N N . LEU A 1 83 ? -13.039 -2.668 8.044 1.00 0.00 83 LEU A N 3
ATOM 4496 C CA . LEU A 1 83 ? -11.743 -2.149 8.448 1.00 0.00 83 LEU A CA 3
ATOM 4497 C C . LEU A 1 83 ? -11.888 -0.676 8.837 1.00 0.00 83 LEU A C 3
ATOM 4498 O O . LEU A 1 83 ? -12.091 0.180 7.977 1.00 0.00 83 LEU A O 3
ATOM 4514 N N . ALA A 1 84 ? -11.779 -0.426 10.134 1.00 0.00 84 ALA A N 3
ATOM 4515 C CA . ALA A 1 84 ? -11.895 0.928 10.647 1.00 0.00 84 ALA A CA 3
ATOM 4516 C C . ALA A 1 84 ? -10.600 1.309 11.368 1.00 0.00 84 ALA A C 3
ATOM 4517 O O . ALA A 1 84 ? -9.732 0.463 11.581 1.00 0.00 84 ALA A O 3
ATOM 4524 N N . HIS A 1 85 ? -10.510 2.582 11.724 1.00 0.00 85 HIS A N 3
ATOM 4525 C CA . HIS A 1 85 ? -9.336 3.085 12.417 1.00 0.00 85 HIS A CA 3
ATOM 4526 C C . HIS A 1 85 ? -8.912 2.088 13.498 1.00 0.00 85 HIS A C 3
ATOM 4527 O O . HIS A 1 85 ? -9.703 1.746 14.376 1.00 0.00 85 HIS A O 3
ATOM 4541 N N . GLY A 1 86 ? -7.666 1.651 13.398 1.00 0.00 86 GLY A N 3
ATOM 4542 C CA . GLY A 1 86 ? -7.127 0.701 14.356 1.00 0.00 86 GLY A CA 3
ATOM 4543 C C . GLY A 1 86 ? -7.001 -0.692 13.736 1.00 0.00 86 GLY A C 3
ATOM 4544 O O . GLY A 1 86 ? -6.104 -1.455 14.091 1.00 0.00 86 GLY A O 3
ATOM 4548 N N . SER A 1 87 ? -7.914 -0.982 12.820 1.00 0.00 87 SER A N 3
ATOM 4549 C CA . SER A 1 87 ? -7.916 -2.269 12.146 1.00 0.00 87 SER A CA 3
ATOM 4550 C C . SER A 1 87 ? -6.509 -2.599 11.644 1.00 0.00 87 SER A C 3
ATOM 4551 O O . SER A 1 87 ? -5.598 -1.780 11.755 1.00 0.00 87 SER A O 3
ATOM 4559 N N . MET A 1 88 ? -6.376 -3.801 11.101 1.00 0.00 88 MET A N 3
ATOM 4560 C CA . MET A 1 88 ? -5.095 -4.249 10.581 1.00 0.00 88 MET A CA 3
ATOM 4561 C C . MET A 1 88 ? -5.214 -4.659 9.112 1.00 0.00 88 MET A C 3
ATOM 4562 O O . MET A 1 88 ? -6.245 -5.180 8.690 1.00 0.00 88 MET A O 3
ATOM 4576 N N . VAL A 1 89 ? -4.143 -4.407 8.373 1.00 0.00 89 VAL A N 3
ATOM 4577 C CA . VAL A 1 89 ? -4.114 -4.743 6.959 1.00 0.00 89 VAL A CA 3
ATOM 4578 C C . VAL A 1 89 ? -2.669 -5.011 6.533 1.00 0.00 89 VAL A C 3
ATOM 4579 O O . VAL A 1 89 ? -1.744 -4.362 7.018 1.00 0.00 89 VAL A O 3
ATOM 4592 N N . TYR A 1 90 ? -2.520 -5.970 5.631 1.00 0.00 90 TYR A N 3
ATOM 4593 C CA . TYR A 1 90 ? -1.204 -6.332 5.134 1.00 0.00 90 TYR A CA 3
ATOM 4594 C C . TYR A 1 90 ? -1.054 -5.962 3.657 1.00 0.00 90 TYR A C 3
ATOM 4595 O O . TYR A 1 90 ? -2.048 -5.793 2.952 1.00 0.00 90 TYR A O 3
ATOM 4613 N N . LEU A 1 91 ? 0.196 -5.846 3.233 1.00 0.00 91 LEU A N 3
ATOM 4614 C CA . LEU A 1 91 ? 0.488 -5.499 1.852 1.00 0.00 91 LEU A CA 3
ATOM 4615 C C . LEU A 1 91 ? 1.530 -6.472 1.296 1.00 0.00 91 LEU A C 3
ATOM 4616 O O . LEU A 1 91 ? 2.278 -7.086 2.054 1.00 0.00 91 LEU A O 3
ATOM 4632 N N . ALA A 1 92 ? 1.544 -6.582 -0.024 1.00 0.00 92 ALA A N 3
ATOM 4633 C CA . ALA A 1 92 ? 2.481 -7.470 -0.691 1.00 0.00 92 ALA A CA 3
ATOM 4634 C C . ALA A 1 92 ? 2.739 -6.959 -2.110 1.00 0.00 92 ALA A C 3
ATOM 4635 O O . ALA A 1 92 ? 1.814 -6.851 -2.913 1.00 0.00 92 ALA A O 3
ATOM 4642 N N . TYR A 1 93 ? 4.002 -6.659 -2.376 1.00 0.00 93 TYR A N 3
ATOM 4643 C CA . TYR A 1 93 ? 4.394 -6.162 -3.684 1.00 0.00 93 TYR A CA 3
ATOM 4644 C C . TYR A 1 93 ? 5.594 -6.940 -4.228 1.00 0.00 93 TYR A C 3
ATOM 4645 O O . TYR A 1 93 ? 6.292 -7.618 -3.476 1.00 0.00 93 TYR A O 3
ATOM 4663 N N . GLU A 1 94 ? 5.797 -6.815 -5.532 1.00 0.00 94 GLU A N 3
ATOM 4664 C CA . GLU A 1 94 ? 6.901 -7.497 -6.186 1.00 0.00 94 GLU A CA 3
ATOM 4665 C C . GLU A 1 94 ? 8.030 -6.511 -6.488 1.00 0.00 94 GLU A C 3
ATOM 4666 O O . GLU A 1 94 ? 7.781 -5.401 -6.958 1.00 0.00 94 GLU A O 3
ATOM 4678 N N . GLY A 1 95 ? 9.248 -6.950 -6.207 1.00 0.00 95 GLY A N 3
ATOM 4679 C CA . GLY A 1 95 ? 10.417 -6.120 -6.443 1.00 0.00 95 GLY A CA 3
ATOM 4680 C C . GLY A 1 95 ? 10.610 -5.111 -5.309 1.00 0.00 95 GLY A C 3
ATOM 4681 O O . GLY A 1 95 ? 10.771 -5.495 -4.152 1.00 0.00 95 GLY A O 3
ATOM 4685 N N . GLU A 1 96 ? 10.589 -3.839 -5.681 1.00 0.00 96 GLU A N 3
ATOM 4686 C CA . GLU A 1 96 ? 10.760 -2.772 -4.710 1.00 0.00 96 GLU A CA 3
ATOM 4687 C C . GLU A 1 96 ? 9.796 -1.622 -5.009 1.00 0.00 96 GLU A C 3
ATOM 4688 O O . GLU A 1 96 ? 8.964 -1.723 -5.910 1.00 0.00 96 GLU A O 3
ATOM 4700 N N . ARG A 1 97 ? 9.940 -0.555 -4.237 1.00 0.00 97 ARG A N 3
ATOM 4701 C CA . ARG A 1 97 ? 9.093 0.612 -4.408 1.00 0.00 97 ARG A CA 3
ATOM 4702 C C . ARG A 1 97 ? 9.667 1.531 -5.488 1.00 0.00 97 ARG A C 3
ATOM 4703 O O . ARG A 1 97 ? 10.799 1.342 -5.932 1.00 0.00 97 ARG A O 3
ATOM 4724 N N . THR A 1 98 ? 8.861 2.506 -5.881 1.00 0.00 98 THR A N 3
ATOM 4725 C CA . THR A 1 98 ? 9.274 3.455 -6.901 1.00 0.00 98 THR A CA 3
ATOM 4726 C C . THR A 1 98 ? 9.969 4.658 -6.260 1.00 0.00 98 THR A C 3
ATOM 4727 O O . THR A 1 98 ? 10.311 4.626 -5.079 1.00 0.00 98 THR A O 3
ATOM 4738 N N . ILE A 1 99 ? 10.156 5.692 -7.067 1.00 0.00 99 ILE A N 3
ATOM 4739 C CA . ILE A 1 99 ? 10.804 6.904 -6.593 1.00 0.00 99 ILE A CA 3
ATOM 4740 C C . ILE A 1 99 ? 9.736 7.926 -6.198 1.00 0.00 99 ILE A C 3
ATOM 4741 O O . ILE A 1 99 ? 8.934 8.344 -7.031 1.00 0.00 99 ILE A O 3
ATOM 4757 N N . ARG A 1 100 ? 9.761 8.299 -4.927 1.00 0.00 100 ARG A N 3
ATOM 4758 C CA . ARG A 1 100 ? 8.806 9.265 -4.412 1.00 0.00 100 ARG A CA 3
ATOM 4759 C C . ARG A 1 100 ? 8.603 10.400 -5.417 1.00 0.00 100 ARG A C 3
ATOM 4760 O O . ARG A 1 100 ? 9.450 10.629 -6.279 1.00 0.00 100 ARG A O 3
ATOM 4781 N N . GLY A 1 101 ? 7.475 11.081 -5.274 1.00 0.00 101 GLY A N 3
ATOM 4782 C CA . GLY A 1 101 ? 7.151 12.186 -6.159 1.00 0.00 101 GLY A CA 3
ATOM 4783 C C . GLY A 1 101 ? 6.027 13.045 -5.575 1.00 0.00 101 GLY A C 3
ATOM 4784 O O . GLY A 1 101 ? 6.128 13.519 -4.444 1.00 0.00 101 GLY A O 3
ATOM 4788 N N . SER A 1 102 ? 4.983 13.219 -6.372 1.00 0.00 102 SER A N 3
ATOM 4789 C CA . SER A 1 102 ? 3.842 14.012 -5.947 1.00 0.00 102 SER A CA 3
ATOM 4790 C C . SER A 1 102 ? 4.223 15.493 -5.902 1.00 0.00 102 SER A C 3
ATOM 4791 O O . SER A 1 102 ? 5.403 15.837 -5.944 1.00 0.00 102 SER A O 3
ATOM 4799 N N . GLY A 1 103 ? 3.200 16.332 -5.817 1.00 0.00 103 GLY A N 3
ATOM 4800 C CA . GLY A 1 103 ? 3.412 17.768 -5.766 1.00 0.00 103 GLY A CA 3
ATOM 4801 C C . GLY A 1 103 ? 2.102 18.525 -5.992 1.00 0.00 103 GLY A C 3
ATOM 4802 O O . GLY A 1 103 ? 1.499 18.424 -7.060 1.00 0.00 103 GLY A O 3
ATOM 4806 N N . PRO A 1 104 ? 1.688 19.285 -4.943 1.00 0.00 104 PRO A N 3
ATOM 4807 C CA . PRO A 1 104 ? 0.460 20.058 -5.016 1.00 0.00 104 PRO A CA 3
ATOM 4808 C C . PRO A 1 104 ? 0.647 21.301 -5.888 1.00 0.00 104 PRO A C 3
ATOM 4809 O O . PRO A 1 104 ? 1.367 22.225 -5.512 1.00 0.00 104 PRO A O 3
ATOM 4820 N N . SER A 1 105 ? -0.015 21.285 -7.036 1.00 0.00 105 SER A N 3
ATOM 4821 C CA . SER A 1 105 ? 0.069 22.400 -7.964 1.00 0.00 105 SER A CA 3
ATOM 4822 C C . SER A 1 105 ? -1.145 23.315 -7.793 1.00 0.00 105 SER A C 3
ATOM 4823 O O . SER A 1 105 ? -2.283 22.882 -7.968 1.00 0.00 105 SER A O 3
ATOM 4831 N N . SER A 1 106 ? -0.861 24.564 -7.453 1.00 0.00 106 SER A N 3
ATOM 4832 C CA . SER A 1 106 ? -1.916 25.544 -7.257 1.00 0.00 106 SER A CA 3
ATOM 4833 C C . SER A 1 106 ? -2.011 26.462 -8.477 1.00 0.00 106 SER A C 3
ATOM 4834 O O . SER A 1 106 ? -1.091 27.231 -8.753 1.00 0.00 106 SER A O 3
ATOM 4842 N N . GLY A 1 107 ? -3.131 26.352 -9.175 1.00 0.00 107 GLY A N 3
ATOM 4843 C CA . GLY A 1 107 ? -3.358 27.162 -10.359 1.00 0.00 107 GLY A CA 3
ATOM 4844 C C . GLY A 1 107 ? -2.548 26.638 -11.546 1.00 0.00 107 GLY A C 3
ATOM 4845 O O . GLY A 1 107 ? -2.973 26.758 -12.694 1.00 0.00 107 GLY A O 3
ATOM 4849 N N . GLY A 1 1 ? 3.763 12.802 20.553 1.00 0.00 1 GLY A N 4
ATOM 4850 C CA . GLY A 1 1 ? 3.632 14.238 20.729 1.00 0.00 1 GLY A CA 4
ATOM 4851 C C . GLY A 1 1 ? 2.422 14.776 19.964 1.00 0.00 1 GLY A C 4
ATOM 4852 O O . GLY A 1 1 ? 2.120 14.311 18.866 1.00 0.00 1 GLY A O 4
ATOM 4856 N N . SER A 1 2 ? 1.761 15.749 20.574 1.00 0.00 2 SER A N 4
ATOM 4857 C CA . SER A 1 2 ? 0.590 16.356 19.963 1.00 0.00 2 SER A CA 4
ATOM 4858 C C . SER A 1 2 ? -0.364 15.268 19.466 1.00 0.00 2 SER A C 4
ATOM 4859 O O . SER A 1 2 ? -0.221 14.775 18.349 1.00 0.00 2 SER A O 4
ATOM 4867 N N . SER A 1 3 ? -1.316 14.925 20.321 1.00 0.00 3 SER A N 4
ATOM 4868 C CA . SER A 1 3 ? -2.294 13.905 19.983 1.00 0.00 3 SER A CA 4
ATOM 4869 C C . SER A 1 3 ? -3.415 14.513 19.138 1.00 0.00 3 SER A C 4
ATOM 4870 O O . SER A 1 3 ? -4.169 15.359 19.617 1.00 0.00 3 SER A O 4
ATOM 4878 N N . GLY A 1 4 ? -3.489 14.059 17.896 1.00 0.00 4 GLY A N 4
ATOM 4879 C CA . GLY A 1 4 ? -4.505 14.549 16.980 1.00 0.00 4 GLY A CA 4
ATOM 4880 C C . GLY A 1 4 ? -4.571 13.682 15.720 1.00 0.00 4 GLY A C 4
ATOM 4881 O O . GLY A 1 4 ? -3.704 13.773 14.853 1.00 0.00 4 GLY A O 4
ATOM 4885 N N . SER A 1 5 ? -5.609 12.860 15.660 1.00 0.00 5 SER A N 4
ATOM 4886 C CA . SER A 1 5 ? -5.800 11.978 14.522 1.00 0.00 5 SER A CA 4
ATOM 4887 C C . SER A 1 5 ? -6.326 12.774 13.325 1.00 0.00 5 SER A C 4
ATOM 4888 O O . SER A 1 5 ? -7.316 13.494 13.441 1.00 0.00 5 SER A O 4
ATOM 4896 N N . SER A 1 6 ? -5.640 12.616 12.203 1.00 0.00 6 SER A N 4
ATOM 4897 C CA . SER A 1 6 ? -6.025 13.311 10.986 1.00 0.00 6 SER A CA 4
ATOM 4898 C C . SER A 1 6 ? -7.410 12.844 10.534 1.00 0.00 6 SER A C 4
ATOM 4899 O O . SER A 1 6 ? -8.339 13.645 10.439 1.00 0.00 6 SER A O 4
ATOM 4907 N N . GLY A 1 7 ? -7.505 11.550 10.266 1.00 0.00 7 GLY A N 4
ATOM 4908 C CA . GLY A 1 7 ? -8.761 10.967 9.825 1.00 0.00 7 GLY A CA 4
ATOM 4909 C C . GLY A 1 7 ? -8.805 9.468 10.127 1.00 0.00 7 GLY A C 4
ATOM 4910 O O . GLY A 1 7 ? -8.912 9.067 11.285 1.00 0.00 7 GLY A O 4
ATOM 4914 N N . THR A 1 8 ? -8.720 8.680 9.065 1.00 0.00 8 THR A N 4
ATOM 4915 C CA . THR A 1 8 ? -8.750 7.234 9.202 1.00 0.00 8 THR A CA 4
ATOM 4916 C C . THR A 1 8 ? -7.431 6.626 8.721 1.00 0.00 8 THR A C 4
ATOM 4917 O O . THR A 1 8 ? -7.128 6.656 7.529 1.00 0.00 8 THR A O 4
ATOM 4928 N N . MET A 1 9 ? -6.681 6.089 9.672 1.00 0.00 9 MET A N 4
ATOM 4929 C CA . MET A 1 9 ? -5.402 5.475 9.360 1.00 0.00 9 MET A CA 4
ATOM 4930 C C . MET A 1 9 ? -5.486 3.951 9.460 1.00 0.00 9 MET A C 4
ATOM 4931 O O . MET A 1 9 ? -6.000 3.417 10.442 1.00 0.00 9 MET A O 4
ATOM 4945 N N . LEU A 1 10 ? -4.975 3.293 8.430 1.00 0.00 10 LEU A N 4
ATOM 4946 C CA . LEU A 1 10 ? -4.986 1.840 8.390 1.00 0.00 10 LEU A CA 4
ATOM 4947 C C . LEU A 1 10 ? -3.557 1.319 8.554 1.00 0.00 10 LEU A C 4
ATOM 4948 O O . LEU A 1 10 ? -2.668 1.680 7.784 1.00 0.00 10 LEU A O 4
ATOM 4964 N N . ARG A 1 11 ? -3.380 0.478 9.562 1.00 0.00 11 ARG A N 4
ATOM 4965 C CA . ARG A 1 11 ? -2.074 -0.097 9.838 1.00 0.00 11 ARG A CA 4
ATOM 4966 C C . ARG A 1 11 ? -1.849 -1.340 8.975 1.00 0.00 11 ARG A C 4
ATOM 4967 O O . ARG A 1 11 ? -2.380 -2.409 9.270 1.00 0.00 11 ARG A O 4
ATOM 4988 N N . VAL A 1 12 ? -1.061 -1.158 7.926 1.00 0.00 12 VAL A N 4
ATOM 4989 C CA . VAL A 1 12 ? -0.758 -2.252 7.018 1.00 0.00 12 VAL A CA 4
ATOM 4990 C C . VAL A 1 12 ? 0.560 -2.907 7.436 1.00 0.00 12 VAL A C 4
ATOM 4991 O O . VAL A 1 12 ? 1.397 -2.271 8.075 1.00 0.00 12 VAL A O 4
ATOM 5004 N N . ARG A 1 13 ? 0.702 -4.169 7.059 1.00 0.00 13 ARG A N 4
ATOM 5005 C CA . ARG A 1 13 ? 1.904 -4.917 7.387 1.00 0.00 13 ARG A CA 4
ATOM 5006 C C . ARG A 1 13 ? 2.585 -5.413 6.110 1.00 0.00 13 ARG A C 4
ATOM 5007 O O . ARG A 1 13 ? 1.962 -6.089 5.293 1.00 0.00 13 ARG A O 4
ATOM 5028 N N . SER A 1 14 ? 3.855 -5.059 5.979 1.00 0.00 14 SER A N 4
ATOM 5029 C CA . SER A 1 14 ? 4.628 -5.460 4.816 1.00 0.00 14 SER A CA 4
ATOM 5030 C C . SER A 1 14 ? 5.834 -6.295 5.251 1.00 0.00 14 SER A C 4
ATOM 5031 O O . SER A 1 14 ? 6.326 -6.145 6.368 1.00 0.00 14 SER A O 4
ATOM 5039 N N . ARG A 1 15 ? 6.276 -7.155 4.345 1.00 0.00 15 ARG A N 4
ATOM 5040 C CA . ARG A 1 15 ? 7.416 -8.013 4.621 1.00 0.00 15 ARG A CA 4
ATOM 5041 C C . ARG A 1 15 ? 8.613 -7.176 5.076 1.00 0.00 15 ARG A C 4
ATOM 5042 O O . ARG A 1 15 ? 9.455 -7.651 5.836 1.00 0.00 15 ARG A O 4
ATOM 5063 N N . ASP A 1 16 ? 8.650 -5.943 4.591 1.00 0.00 16 ASP A N 4
ATOM 5064 C CA . ASP A 1 16 ? 9.730 -5.035 4.938 1.00 0.00 16 ASP A CA 4
ATOM 5065 C C . ASP A 1 16 ? 9.483 -4.465 6.336 1.00 0.00 16 ASP A C 4
ATOM 5066 O O . ASP A 1 16 ? 10.420 -4.049 7.015 1.00 0.00 16 ASP A O 4
ATOM 5075 N N . GLY A 1 17 ? 8.216 -4.466 6.724 1.00 0.00 17 GLY A N 4
ATOM 5076 C CA . GLY A 1 17 ? 7.834 -3.954 8.029 1.00 0.00 17 GLY A CA 4
ATOM 5077 C C . GLY A 1 17 ? 6.376 -3.490 8.031 1.00 0.00 17 GLY A C 4
ATOM 5078 O O . GLY A 1 17 ? 5.672 -3.639 7.033 1.00 0.00 17 GLY A O 4
ATOM 5082 N N . LEU A 1 18 ? 5.966 -2.936 9.162 1.00 0.00 18 LEU A N 4
ATOM 5083 C CA . LEU A 1 18 ? 4.604 -2.449 9.306 1.00 0.00 18 LEU A CA 4
ATOM 5084 C C . LEU A 1 18 ? 4.532 -0.999 8.824 1.00 0.00 18 LEU A C 4
ATOM 5085 O O . LEU A 1 18 ? 5.331 -0.161 9.240 1.00 0.00 18 LEU A O 4
ATOM 5101 N N . GLU A 1 19 ? 3.567 -0.746 7.952 1.00 0.00 19 GLU A N 4
ATOM 5102 C CA . GLU A 1 19 ? 3.380 0.588 7.408 1.00 0.00 19 GLU A CA 4
ATOM 5103 C C . GLU A 1 19 ? 1.944 1.060 7.642 1.00 0.00 19 GLU A C 4
ATOM 5104 O O . GLU A 1 19 ? 1.025 0.247 7.727 1.00 0.00 19 GLU A O 4
ATOM 5116 N N . ARG A 1 20 ? 1.795 2.373 7.740 1.00 0.00 20 ARG A N 4
ATOM 5117 C CA . ARG A 1 20 ? 0.486 2.963 7.963 1.00 0.00 20 ARG A CA 4
ATOM 5118 C C . ARG A 1 20 ? 0.125 3.904 6.811 1.00 0.00 20 ARG A C 4
ATOM 5119 O O . ARG A 1 20 ? 0.982 4.624 6.301 1.00 0.00 20 ARG A O 4
ATOM 5140 N N . VAL A 1 21 ? -1.145 3.868 6.436 1.00 0.00 21 VAL A N 4
ATOM 5141 C CA . VAL A 1 21 ? -1.630 4.708 5.354 1.00 0.00 21 VAL A CA 4
ATOM 5142 C C . VAL A 1 21 ? -2.967 5.332 5.759 1.00 0.00 21 VAL A C 4
ATOM 5143 O O . VAL A 1 21 ? -3.752 4.715 6.478 1.00 0.00 21 VAL A O 4
ATOM 5156 N N . SER A 1 22 ? -3.186 6.548 5.280 1.00 0.00 22 SER A N 4
ATOM 5157 C CA . SER A 1 22 ? -4.414 7.262 5.584 1.00 0.00 22 SER A CA 4
ATOM 5158 C C . SER A 1 22 ? -5.421 7.078 4.446 1.00 0.00 22 SER A C 4
ATOM 5159 O O . SER A 1 22 ? -5.057 7.145 3.273 1.00 0.00 22 SER A O 4
ATOM 5167 N N . VAL A 1 23 ? -6.667 6.849 4.833 1.00 0.00 23 VAL A N 4
ATOM 5168 C CA . VAL A 1 23 ? -7.729 6.655 3.860 1.00 0.00 23 VAL A CA 4
ATOM 5169 C C . VAL A 1 23 ? -8.869 7.631 4.155 1.00 0.00 23 VAL A C 4
ATOM 5170 O O . VAL A 1 23 ? -8.700 8.574 4.926 1.00 0.00 23 VAL A O 4
ATOM 5183 N N . ASP A 1 24 ? -10.005 7.372 3.524 1.00 0.00 24 ASP A N 4
ATOM 5184 C CA . ASP A 1 24 ? -11.173 8.216 3.709 1.00 0.00 24 ASP A CA 4
ATOM 5185 C C . ASP A 1 24 ? -12.186 7.492 4.598 1.00 0.00 24 ASP A C 4
ATOM 5186 O O . ASP A 1 24 ? -12.563 7.996 5.654 1.00 0.00 24 ASP A O 4
ATOM 5195 N N . GLY A 1 25 ? -12.598 6.320 4.137 1.00 0.00 25 GLY A N 4
ATOM 5196 C CA . GLY A 1 25 ? -13.559 5.521 4.878 1.00 0.00 25 GLY A CA 4
ATOM 5197 C C . GLY A 1 25 ? -14.014 4.311 4.058 1.00 0.00 25 GLY A C 4
ATOM 5198 O O . GLY A 1 25 ? -13.329 3.896 3.124 1.00 0.00 25 GLY A O 4
ATOM 5202 N N . PRO A 1 26 ? -15.198 3.766 4.447 1.00 0.00 26 PRO A N 4
ATOM 5203 C CA . PRO A 1 26 ? -15.752 2.612 3.759 1.00 0.00 26 PRO A CA 4
ATOM 5204 C C . PRO A 1 26 ? -16.342 3.013 2.405 1.00 0.00 26 PRO A C 4
ATOM 5205 O O . PRO A 1 26 ? -16.438 2.188 1.497 1.00 0.00 26 PRO A O 4
ATOM 5216 N N . HIS A 1 27 ? -16.721 4.279 2.312 1.00 0.00 27 HIS A N 4
ATOM 5217 C CA . HIS A 1 27 ? -17.299 4.799 1.084 1.00 0.00 27 HIS A CA 4
ATOM 5218 C C . HIS A 1 27 ? -16.334 4.559 -0.079 1.00 0.00 27 HIS A C 4
ATOM 5219 O O . HIS A 1 27 ? -16.734 4.606 -1.241 1.00 0.00 27 HIS A O 4
ATOM 5233 N N . ILE A 1 28 ? -15.083 4.307 0.275 1.00 0.00 28 ILE A N 4
ATOM 5234 C CA . ILE A 1 28 ? -14.058 4.060 -0.725 1.00 0.00 28 ILE A CA 4
ATOM 5235 C C . ILE A 1 28 ? -13.937 2.553 -0.963 1.00 0.00 28 ILE A C 4
ATOM 5236 O O . ILE A 1 28 ? -14.391 1.753 -0.146 1.00 0.00 28 ILE A O 4
ATOM 5252 N N . THR A 1 29 ? -13.322 2.211 -2.085 1.00 0.00 29 THR A N 4
ATOM 5253 C CA . THR A 1 29 ? -13.135 0.815 -2.441 1.00 0.00 29 THR A CA 4
ATOM 5254 C C . THR A 1 29 ? -11.648 0.456 -2.430 1.00 0.00 29 THR A C 4
ATOM 5255 O O . THR A 1 29 ? -10.801 1.310 -2.173 1.00 0.00 29 THR A O 4
ATOM 5266 N N . VAL A 1 30 ? -11.375 -0.810 -2.712 1.00 0.00 30 VAL A N 4
ATOM 5267 C CA . VAL A 1 30 ? -10.005 -1.293 -2.738 1.00 0.00 30 VAL A CA 4
ATOM 5268 C C . VAL A 1 30 ? -9.206 -0.491 -3.767 1.00 0.00 30 VAL A C 4
ATOM 5269 O O . VAL A 1 30 ? -8.034 -0.186 -3.548 1.00 0.00 30 VAL A O 4
ATOM 5282 N N . SER A 1 31 ? -9.871 -0.172 -4.868 1.00 0.00 31 SER A N 4
ATOM 5283 C CA . SER A 1 31 ? -9.237 0.588 -5.932 1.00 0.00 31 SER A CA 4
ATOM 5284 C C . SER A 1 31 ? -8.667 1.893 -5.374 1.00 0.00 31 SER A C 4
ATOM 5285 O O . SER A 1 31 ? -7.531 2.257 -5.674 1.00 0.00 31 SER A O 4
ATOM 5293 N N . GLN A 1 32 ? -9.481 2.562 -4.571 1.00 0.00 32 GLN A N 4
ATOM 5294 C CA . GLN A 1 32 ? -9.072 3.819 -3.968 1.00 0.00 32 GLN A CA 4
ATOM 5295 C C . GLN A 1 32 ? -8.043 3.568 -2.864 1.00 0.00 32 GLN A C 4
ATOM 5296 O O . GLN A 1 32 ? -7.182 4.409 -2.610 1.00 0.00 32 GLN A O 4
ATOM 5310 N N . LEU A 1 33 ? -8.168 2.408 -2.236 1.00 0.00 33 LEU A N 4
ATOM 5311 C CA . LEU A 1 33 ? -7.260 2.036 -1.164 1.00 0.00 33 LEU A CA 4
ATOM 5312 C C . LEU A 1 33 ? -5.868 1.783 -1.746 1.00 0.00 33 LEU A C 4
ATOM 5313 O O . LEU A 1 33 ? -4.900 2.434 -1.357 1.00 0.00 33 LEU A O 4
ATOM 5329 N N . LYS A 1 34 ? -5.811 0.834 -2.670 1.00 0.00 34 LYS A N 4
ATOM 5330 C CA . LYS A 1 34 ? -4.554 0.486 -3.310 1.00 0.00 34 LYS A CA 4
ATOM 5331 C C . LYS A 1 34 ? -3.905 1.753 -3.872 1.00 0.00 34 LYS A C 4
ATOM 5332 O O . LYS A 1 34 ? -2.716 1.991 -3.663 1.00 0.00 34 LYS A O 4
ATOM 5351 N N . THR A 1 35 ? -4.714 2.532 -4.574 1.00 0.00 35 THR A N 4
ATOM 5352 C CA . THR A 1 35 ? -4.234 3.769 -5.167 1.00 0.00 35 THR A CA 4
ATOM 5353 C C . THR A 1 35 ? -3.531 4.628 -4.114 1.00 0.00 35 THR A C 4
ATOM 5354 O O . THR A 1 35 ? -2.498 5.236 -4.392 1.00 0.00 35 THR A O 4
ATOM 5365 N N . LEU A 1 36 ? -4.119 4.651 -2.927 1.00 0.00 36 LEU A N 4
ATOM 5366 C CA . LEU A 1 36 ? -3.562 5.425 -1.831 1.00 0.00 36 LEU A CA 4
ATOM 5367 C C . LEU A 1 36 ? -2.168 4.894 -1.493 1.00 0.00 36 LEU A C 4
ATOM 5368 O O . LEU A 1 36 ? -1.171 5.589 -1.684 1.00 0.00 36 LEU A O 4
ATOM 5384 N N . ILE A 1 37 ? -2.142 3.665 -0.997 1.00 0.00 37 ILE A N 4
ATOM 5385 C CA . ILE A 1 37 ? -0.886 3.032 -0.631 1.00 0.00 37 ILE A CA 4
ATOM 5386 C C . ILE A 1 37 ? 0.057 3.046 -1.836 1.00 0.00 37 ILE A C 4
ATOM 5387 O O . ILE A 1 37 ? 1.276 3.088 -1.674 1.00 0.00 37 ILE A O 4
ATOM 5403 N N . GLN A 1 38 ? -0.542 3.010 -3.017 1.00 0.00 38 GLN A N 4
ATOM 5404 C CA . GLN A 1 38 ? 0.229 3.018 -4.248 1.00 0.00 38 GLN A CA 4
ATOM 5405 C C . GLN A 1 38 ? 0.934 4.364 -4.424 1.00 0.00 38 GLN A C 4
ATOM 5406 O O . GLN A 1 38 ? 2.011 4.432 -5.015 1.00 0.00 38 GLN A O 4
ATOM 5420 N N . ASP A 1 39 ? 0.298 5.402 -3.900 1.00 0.00 39 ASP A N 4
ATOM 5421 C CA . ASP A 1 39 ? 0.851 6.742 -3.993 1.00 0.00 39 ASP A CA 4
ATOM 5422 C C . ASP A 1 39 ? 1.692 7.029 -2.747 1.00 0.00 39 ASP A C 4
ATOM 5423 O O . ASP A 1 39 ? 2.769 7.616 -2.842 1.00 0.00 39 ASP A O 4
ATOM 5432 N N . GLN A 1 40 ? 1.168 6.603 -1.607 1.00 0.00 40 GLN A N 4
ATOM 5433 C CA . GLN A 1 40 ? 1.856 6.807 -0.344 1.00 0.00 40 GLN A CA 4
ATOM 5434 C C . GLN A 1 40 ? 3.109 5.931 -0.275 1.00 0.00 40 GLN A C 4
ATOM 5435 O O . GLN A 1 40 ? 4.219 6.440 -0.125 1.00 0.00 40 GLN A O 4
ATOM 5449 N N . LEU A 1 41 ? 2.889 4.629 -0.388 1.00 0.00 41 LEU A N 4
ATOM 5450 C CA . LEU A 1 41 ? 3.987 3.678 -0.341 1.00 0.00 41 LEU A CA 4
ATOM 5451 C C . LEU A 1 41 ? 4.730 3.696 -1.678 1.00 0.00 41 LEU A C 4
ATOM 5452 O O . LEU A 1 41 ? 5.804 3.109 -1.804 1.00 0.00 41 LEU A O 4
ATOM 5468 N N . GLN A 1 42 ? 4.128 4.375 -2.644 1.00 0.00 42 GLN A N 4
ATOM 5469 C CA . GLN A 1 42 ? 4.719 4.477 -3.967 1.00 0.00 42 GLN A CA 4
ATOM 5470 C C . GLN A 1 42 ? 4.886 3.086 -4.583 1.00 0.00 42 GLN A C 4
ATOM 5471 O O . GLN A 1 42 ? 5.975 2.726 -5.026 1.00 0.00 42 GLN A O 4
ATOM 5485 N N . ILE A 1 43 ? 3.789 2.343 -4.591 1.00 0.00 43 ILE A N 4
ATOM 5486 C CA . ILE A 1 43 ? 3.800 1.000 -5.145 1.00 0.00 43 ILE A CA 4
ATOM 5487 C C . ILE A 1 43 ? 2.687 0.874 -6.187 1.00 0.00 43 ILE A C 4
ATOM 5488 O O . ILE A 1 43 ? 1.595 1.410 -6.003 1.00 0.00 43 ILE A O 4
ATOM 5504 N N . PRO A 1 44 ? 3.010 0.143 -7.287 1.00 0.00 44 PRO A N 4
ATOM 5505 C CA . PRO A 1 44 ? 2.050 -0.061 -8.359 1.00 0.00 44 PRO A CA 4
ATOM 5506 C C . PRO A 1 44 ? 0.982 -1.079 -7.953 1.00 0.00 44 PRO A C 4
ATOM 5507 O O . PRO A 1 44 ? 1.306 -2.164 -7.473 1.00 0.00 44 PRO A O 4
ATOM 5518 N N . ILE A 1 45 ? -0.268 -0.693 -8.161 1.00 0.00 45 ILE A N 4
ATOM 5519 C CA . ILE A 1 45 ? -1.385 -1.559 -7.823 1.00 0.00 45 ILE A CA 4
ATOM 5520 C C . ILE A 1 45 ? -1.173 -2.931 -8.466 1.00 0.00 45 ILE A C 4
ATOM 5521 O O . ILE A 1 45 ? -1.564 -3.952 -7.901 1.00 0.00 45 ILE A O 4
ATOM 5537 N N . HIS A 1 46 ? -0.556 -2.911 -9.638 1.00 0.00 46 HIS A N 4
ATOM 5538 C CA . HIS A 1 46 ? -0.288 -4.142 -10.363 1.00 0.00 46 HIS A CA 4
ATOM 5539 C C . HIS A 1 46 ? 0.688 -5.007 -9.563 1.00 0.00 46 HIS A C 4
ATOM 5540 O O . HIS A 1 46 ? 0.896 -6.175 -9.887 1.00 0.00 46 HIS A O 4
ATOM 5554 N N . ASN A 1 47 ? 1.259 -4.400 -8.533 1.00 0.00 47 ASN A N 4
ATOM 5555 C CA . ASN A 1 47 ? 2.208 -5.101 -7.684 1.00 0.00 47 ASN A CA 4
ATOM 5556 C C . ASN A 1 47 ? 1.635 -5.211 -6.269 1.00 0.00 47 ASN A C 4
ATOM 5557 O O . ASN A 1 47 ? 1.729 -6.262 -5.638 1.00 0.00 47 ASN A O 4
ATOM 5568 N N . GLN A 1 48 ? 1.053 -4.112 -5.814 1.00 0.00 48 GLN A N 4
ATOM 5569 C CA . GLN A 1 48 ? 0.465 -4.071 -4.486 1.00 0.00 48 GLN A CA 4
ATOM 5570 C C . GLN A 1 48 ? -0.458 -5.274 -4.277 1.00 0.00 48 GLN A C 4
ATOM 5571 O O . GLN A 1 48 ? -1.197 -5.659 -5.182 1.00 0.00 48 GLN A O 4
ATOM 5585 N N . THR A 1 49 ? -0.384 -5.835 -3.079 1.00 0.00 49 THR A N 4
ATOM 5586 C CA . THR A 1 49 ? -1.203 -6.987 -2.740 1.00 0.00 49 THR A CA 4
ATOM 5587 C C . THR A 1 49 ? -1.834 -6.804 -1.359 1.00 0.00 49 THR A C 4
ATOM 5588 O O . THR A 1 49 ? -1.144 -6.874 -0.343 1.00 0.00 49 THR A O 4
ATOM 5599 N N . LEU A 1 50 ? -3.139 -6.573 -1.365 1.00 0.00 50 LEU A N 4
ATOM 5600 C CA . LEU A 1 50 ? -3.871 -6.379 -0.125 1.00 0.00 50 LEU A CA 4
ATOM 5601 C C . LEU A 1 50 ? -4.463 -7.716 0.326 1.00 0.00 50 LEU A C 4
ATOM 5602 O O . LEU A 1 50 ? -4.935 -8.499 -0.497 1.00 0.00 50 LEU A O 4
ATOM 5618 N N . SER A 1 51 ? -4.419 -7.936 1.632 1.00 0.00 51 SER A N 4
ATOM 5619 C CA . SER A 1 51 ? -4.945 -9.164 2.202 1.00 0.00 51 SER A CA 4
ATOM 5620 C C . SER A 1 51 ? -5.191 -8.982 3.701 1.00 0.00 51 SER A C 4
ATOM 5621 O O . SER A 1 51 ? -4.667 -8.050 4.311 1.00 0.00 51 SER A O 4
ATOM 5629 N N . THR A 1 52 ? -5.988 -9.886 4.252 1.00 0.00 52 THR A N 4
ATOM 5630 C CA . THR A 1 52 ? -6.309 -9.836 5.669 1.00 0.00 52 THR A CA 4
ATOM 5631 C C . THR A 1 52 ? -5.706 -11.041 6.395 1.00 0.00 52 THR A C 4
ATOM 5632 O O . THR A 1 52 ? -6.288 -11.548 7.352 1.00 0.00 52 THR A O 4
ATOM 5643 N N . ASN A 1 53 ? -4.547 -11.464 5.911 1.00 0.00 53 ASN A N 4
ATOM 5644 C CA . ASN A 1 53 ? -3.860 -12.599 6.502 1.00 0.00 53 ASN A CA 4
ATOM 5645 C C . ASN A 1 53 ? -2.363 -12.294 6.588 1.00 0.00 53 ASN A C 4
ATOM 5646 O O . ASN A 1 53 ? -1.794 -11.694 5.678 1.00 0.00 53 ASN A O 4
ATOM 5657 N N . ARG A 1 54 ? -1.767 -12.721 7.692 1.00 0.00 54 ARG A N 4
ATOM 5658 C CA . ARG A 1 54 ? -0.348 -12.502 7.910 1.00 0.00 54 ARG A CA 4
ATOM 5659 C C . ARG A 1 54 ? 0.476 -13.411 6.996 1.00 0.00 54 ARG A C 4
ATOM 5660 O O . ARG A 1 54 ? 1.668 -13.180 6.795 1.00 0.00 54 ARG A O 4
ATOM 5681 N N . ASN A 1 55 ? -0.191 -14.427 6.467 1.00 0.00 55 ASN A N 4
ATOM 5682 C CA . ASN A 1 55 ? 0.465 -15.372 5.580 1.00 0.00 55 ASN A CA 4
ATOM 5683 C C . ASN A 1 55 ? 0.895 -14.651 4.301 1.00 0.00 55 ASN A C 4
ATOM 5684 O O . ASN A 1 55 ? 1.661 -15.193 3.506 1.00 0.00 55 ASN A O 4
ATOM 5695 N N . LEU A 1 56 ? 0.383 -13.439 4.143 1.00 0.00 56 LEU A N 4
ATOM 5696 C CA . LEU A 1 56 ? 0.705 -12.637 2.974 1.00 0.00 56 LEU A CA 4
ATOM 5697 C C . LEU A 1 56 ? 2.223 -12.473 2.876 1.00 0.00 56 LEU A C 4
ATOM 5698 O O . LEU A 1 56 ? 2.809 -12.703 1.819 1.00 0.00 56 LEU A O 4
ATOM 5714 N N . LEU A 1 57 ? 2.816 -12.075 3.992 1.00 0.00 57 LEU A N 4
ATOM 5715 C CA . LEU A 1 57 ? 4.255 -11.877 4.045 1.00 0.00 57 LEU A CA 4
ATOM 5716 C C . LEU A 1 57 ? 4.958 -13.224 3.871 1.00 0.00 57 LEU A C 4
ATOM 5717 O O . LEU A 1 57 ? 6.171 -13.275 3.674 1.00 0.00 57 LEU A O 4
ATOM 5733 N N . LEU A 1 58 ? 4.166 -14.284 3.952 1.00 0.00 58 LEU A N 4
ATOM 5734 C CA . LEU A 1 58 ? 4.697 -15.628 3.806 1.00 0.00 58 LEU A CA 4
ATOM 5735 C C . LEU A 1 58 ? 4.769 -15.985 2.320 1.00 0.00 58 LEU A C 4
ATOM 5736 O O . LEU A 1 58 ? 5.594 -16.803 1.914 1.00 0.00 58 LEU A O 4
ATOM 5752 N N . ALA A 1 59 ? 3.895 -15.355 1.549 1.00 0.00 59 ALA A N 4
ATOM 5753 C CA . ALA A 1 59 ? 3.850 -15.596 0.117 1.00 0.00 59 ALA A CA 4
ATOM 5754 C C . ALA A 1 59 ? 5.085 -14.977 -0.539 1.00 0.00 59 ALA A C 4
ATOM 5755 O O . ALA A 1 59 ? 5.307 -13.771 -0.441 1.00 0.00 59 ALA A O 4
ATOM 5762 N N . LYS A 1 60 ? 5.858 -15.831 -1.195 1.00 0.00 60 LYS A N 4
ATOM 5763 C CA . LYS A 1 60 ? 7.066 -15.384 -1.867 1.00 0.00 60 LYS A CA 4
ATOM 5764 C C . LYS A 1 60 ? 6.874 -15.498 -3.381 1.00 0.00 60 LYS A C 4
ATOM 5765 O O . LYS A 1 60 ? 7.462 -14.734 -4.144 1.00 0.00 60 LYS A O 4
ATOM 5784 N N . SER A 1 61 ? 6.047 -16.458 -3.769 1.00 0.00 61 SER A N 4
ATOM 5785 C CA . SER A 1 61 ? 5.770 -16.683 -5.178 1.00 0.00 61 SER A CA 4
ATOM 5786 C C . SER A 1 61 ? 4.585 -15.823 -5.622 1.00 0.00 61 SER A C 4
ATOM 5787 O O . SER A 1 61 ? 3.860 -15.282 -4.788 1.00 0.00 61 SER A O 4
ATOM 5795 N N . PRO A 1 62 ? 4.420 -15.722 -6.968 1.00 0.00 62 PRO A N 4
ATOM 5796 C CA . PRO A 1 62 ? 3.335 -14.937 -7.532 1.00 0.00 62 PRO A CA 4
ATOM 5797 C C . PRO A 1 62 ? 1.998 -15.668 -7.388 1.00 0.00 62 PRO A C 4
ATOM 5798 O O . PRO A 1 62 ? 0.961 -15.038 -7.186 1.00 0.00 62 PRO A O 4
ATOM 5809 N N . SER A 1 63 ? 2.066 -16.986 -7.499 1.00 0.00 63 SER A N 4
ATOM 5810 C CA . SER A 1 63 ? 0.874 -17.809 -7.384 1.00 0.00 63 SER A CA 4
ATOM 5811 C C . SER A 1 63 ? 0.417 -17.868 -5.925 1.00 0.00 63 SER A C 4
ATOM 5812 O O . SER A 1 63 ? -0.770 -18.031 -5.649 1.00 0.00 63 SER A O 4
ATOM 5820 N N . ASP A 1 64 ? 1.384 -17.731 -5.030 1.00 0.00 64 ASP A N 4
ATOM 5821 C CA . ASP A 1 64 ? 1.096 -17.766 -3.606 1.00 0.00 64 ASP A CA 4
ATOM 5822 C C . ASP A 1 64 ? 0.209 -16.575 -3.240 1.00 0.00 64 ASP A C 4
ATOM 5823 O O . ASP A 1 64 ? -0.761 -16.723 -2.498 1.00 0.00 64 ASP A O 4
ATOM 5832 N N . PHE A 1 65 ? 0.572 -15.420 -3.777 1.00 0.00 65 PHE A N 4
ATOM 5833 C CA . PHE A 1 65 ? -0.179 -14.203 -3.516 1.00 0.00 65 PHE A CA 4
ATOM 5834 C C . PHE A 1 65 ? -1.592 -14.297 -4.094 1.00 0.00 65 PHE A C 4
ATOM 5835 O O . PHE A 1 65 ? -2.479 -13.541 -3.701 1.00 0.00 65 PHE A O 4
ATOM 5852 N N . LEU A 1 66 ? -1.759 -15.233 -5.017 1.00 0.00 66 LEU A N 4
ATOM 5853 C CA . LEU A 1 66 ? -3.050 -15.436 -5.653 1.00 0.00 66 LEU A CA 4
ATOM 5854 C C . LEU A 1 66 ? -3.983 -16.161 -4.682 1.00 0.00 66 LEU A C 4
ATOM 5855 O O . LEU A 1 66 ? -5.154 -16.380 -4.988 1.00 0.00 66 LEU A O 4
ATOM 5871 N N . ALA A 1 67 ? -3.430 -16.512 -3.530 1.00 0.00 67 ALA A N 4
ATOM 5872 C CA . ALA A 1 67 ? -4.199 -17.208 -2.512 1.00 0.00 67 ALA A CA 4
ATOM 5873 C C . ALA A 1 67 ? -5.103 -16.207 -1.789 1.00 0.00 67 ALA A C 4
ATOM 5874 O O . ALA A 1 67 ? -6.200 -16.556 -1.357 1.00 0.00 67 ALA A O 4
ATOM 5881 N N . PHE A 1 68 ? -4.608 -14.983 -1.680 1.00 0.00 68 PHE A N 4
ATOM 5882 C CA . PHE A 1 68 ? -5.356 -13.929 -1.016 1.00 0.00 68 PHE A CA 4
ATOM 5883 C C . PHE A 1 68 ? -6.233 -13.169 -2.013 1.00 0.00 68 PHE A C 4
ATOM 5884 O O . PHE A 1 68 ? -5.778 -12.219 -2.648 1.00 0.00 68 PHE A O 4
ATOM 5901 N N . THR A 1 69 ? -7.476 -13.616 -2.120 1.00 0.00 69 THR A N 4
ATOM 5902 C CA . THR A 1 69 ? -8.421 -12.989 -3.029 1.00 0.00 69 THR A CA 4
ATOM 5903 C C . THR A 1 69 ? -9.535 -12.294 -2.244 1.00 0.00 69 THR A C 4
ATOM 5904 O O . THR A 1 69 ? -10.709 -12.408 -2.593 1.00 0.00 69 THR A O 4
ATOM 5915 N N . ASP A 1 70 ? -9.128 -11.589 -1.199 1.00 0.00 70 ASP A N 4
ATOM 5916 C CA . ASP A 1 70 ? -10.077 -10.875 -0.362 1.00 0.00 70 ASP A CA 4
ATOM 5917 C C . ASP A 1 70 ? -10.196 -9.430 -0.851 1.00 0.00 70 ASP A C 4
ATOM 5918 O O . ASP A 1 70 ? -11.301 -8.923 -1.039 1.00 0.00 70 ASP A O 4
ATOM 5927 N N . MET A 1 71 ? -9.042 -8.807 -1.042 1.00 0.00 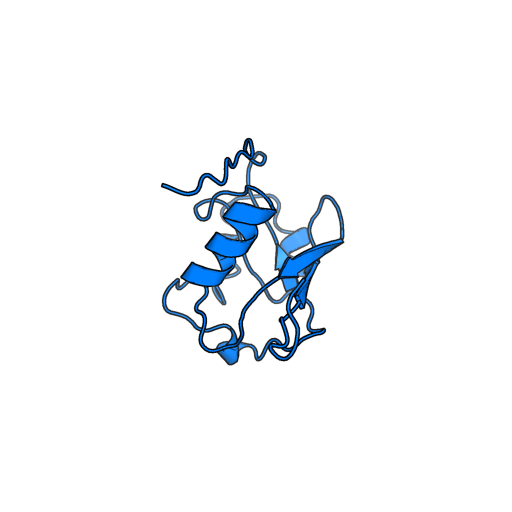71 MET A N 4
ATOM 5928 C CA . MET A 1 71 ? -9.003 -7.431 -1.505 1.00 0.00 71 MET A CA 4
ATOM 5929 C C . MET A 1 71 ? -8.401 -7.341 -2.909 1.00 0.00 71 MET A C 4
ATOM 5930 O O . MET A 1 71 ? -7.693 -6.386 -3.226 1.00 0.00 71 MET A O 4
ATOM 5944 N N . ALA A 1 72 ? -8.704 -8.349 -3.714 1.00 0.00 72 ALA A N 4
ATOM 5945 C CA . ALA A 1 72 ? -8.202 -8.397 -5.076 1.00 0.00 72 ALA A CA 4
ATOM 5946 C C . ALA A 1 72 ? -9.116 -7.568 -5.981 1.00 0.00 72 ALA A C 4
ATOM 5947 O O . ALA A 1 72 ? -8.661 -6.992 -6.968 1.00 0.00 72 ALA A O 4
ATOM 5954 N N . ASP A 1 73 ? -10.388 -7.535 -5.612 1.00 0.00 73 ASP A N 4
ATOM 5955 C CA . ASP A 1 73 ? -11.370 -6.786 -6.379 1.00 0.00 73 ASP A CA 4
ATOM 5956 C C . ASP A 1 73 ? -11.230 -5.296 -6.061 1.00 0.00 73 ASP A C 4
ATOM 5957 O O . ASP A 1 73 ? -11.354 -4.889 -4.907 1.00 0.00 73 ASP A O 4
ATOM 5966 N N . PRO A 1 74 ? -10.966 -4.502 -7.134 1.00 0.00 74 PRO A N 4
ATOM 5967 C CA . PRO A 1 74 ? -10.808 -3.066 -6.981 1.00 0.00 74 PRO A CA 4
ATOM 5968 C C . PRO A 1 74 ? -12.161 -2.385 -6.766 1.00 0.00 74 PRO A C 4
ATOM 5969 O O . PRO A 1 74 ? -12.223 -1.266 -6.259 1.00 0.00 74 PRO A O 4
ATOM 5980 N N . ASN A 1 75 ? -13.211 -3.089 -7.162 1.00 0.00 75 ASN A N 4
ATOM 5981 C CA . ASN A 1 75 ? -14.560 -2.566 -7.018 1.00 0.00 75 ASN A CA 4
ATOM 5982 C C . ASN A 1 75 ? -15.148 -3.043 -5.689 1.00 0.00 75 ASN A C 4
ATOM 5983 O O . ASN A 1 75 ? -16.334 -2.849 -5.426 1.00 0.00 75 ASN A O 4
ATOM 5994 N N . LEU A 1 76 ? -14.292 -3.657 -4.886 1.00 0.00 76 LEU A N 4
ATOM 5995 C CA . LEU A 1 76 ? -14.712 -4.163 -3.590 1.00 0.00 76 LEU A CA 4
ATOM 5996 C C . LEU A 1 76 ? -14.509 -3.076 -2.533 1.00 0.00 76 LEU A C 4
ATOM 5997 O O . LEU A 1 76 ? -13.519 -2.348 -2.568 1.00 0.00 76 LEU A O 4
ATOM 6013 N N . ARG A 1 77 ? -15.464 -3.001 -1.617 1.00 0.00 77 ARG A N 4
ATOM 6014 C CA . ARG A 1 77 ? -15.402 -2.016 -0.551 1.00 0.00 77 ARG A CA 4
ATOM 6015 C C . ARG A 1 77 ? -14.737 -2.615 0.689 1.00 0.00 77 ARG A C 4
ATOM 6016 O O . ARG A 1 77 ? -14.812 -3.822 0.916 1.00 0.00 77 ARG A O 4
ATOM 6037 N N . ILE A 1 78 ? -14.101 -1.745 1.460 1.00 0.00 78 ILE A N 4
ATOM 6038 C CA . ILE A 1 78 ? -13.423 -2.174 2.671 1.00 0.00 78 ILE A CA 4
ATOM 6039 C C . ILE A 1 78 ? -14.464 -2.550 3.727 1.00 0.00 78 ILE A C 4
ATOM 6040 O O . ILE A 1 78 ? -14.144 -3.220 4.709 1.00 0.00 78 ILE A O 4
ATOM 6056 N N . SER A 1 79 ? -15.688 -2.103 3.491 1.00 0.00 79 SER A N 4
ATOM 6057 C CA . SER A 1 79 ? -16.778 -2.384 4.409 1.00 0.00 79 SER A CA 4
ATOM 6058 C C . SER A 1 79 ? -17.041 -3.890 4.464 1.00 0.00 79 SER A C 4
ATOM 6059 O O . SER A 1 79 ? -17.648 -4.384 5.413 1.00 0.00 79 SER A O 4
ATOM 6067 N N . SER A 1 80 ? -16.571 -4.579 3.434 1.00 0.00 80 SER A N 4
ATOM 6068 C CA . SER A 1 80 ? -16.747 -6.019 3.353 1.00 0.00 80 SER A CA 4
ATOM 6069 C C . SER A 1 80 ? -15.982 -6.704 4.487 1.00 0.00 80 SER A C 4
ATOM 6070 O O . SER A 1 80 ? -16.442 -7.705 5.034 1.00 0.00 80 SER A O 4
ATOM 6078 N N . LEU A 1 81 ? -14.827 -6.138 4.805 1.00 0.00 81 LEU A N 4
ATOM 6079 C CA . LEU A 1 81 ? -13.994 -6.682 5.864 1.00 0.00 81 LEU A CA 4
ATOM 6080 C C . LEU A 1 81 ? -14.347 -6.000 7.187 1.00 0.00 81 LEU A C 4
ATOM 6081 O O . LEU A 1 81 ? -14.158 -6.578 8.256 1.00 0.00 81 LEU A O 4
ATOM 6097 N N . ASN A 1 82 ? -14.853 -4.781 7.071 1.00 0.00 82 ASN A N 4
ATOM 6098 C CA . ASN A 1 82 ? -15.235 -4.015 8.245 1.00 0.00 82 ASN A CA 4
ATOM 6099 C C . ASN A 1 82 ? -13.985 -3.387 8.866 1.00 0.00 82 ASN A C 4
ATOM 6100 O O . ASN A 1 82 ? -13.820 -3.403 10.085 1.00 0.00 82 ASN A O 4
ATOM 6111 N N . LEU A 1 83 ? -13.139 -2.849 8.001 1.00 0.00 83 LEU A N 4
ATOM 6112 C CA . LEU A 1 83 ? -11.910 -2.217 8.450 1.00 0.00 83 LEU A CA 4
ATOM 6113 C C . LEU A 1 83 ? -12.244 -0.890 9.133 1.00 0.00 83 LEU A C 4
ATOM 6114 O O . LEU A 1 83 ? -13.101 -0.144 8.662 1.00 0.00 83 LEU A O 4
ATOM 6130 N N . ALA A 1 84 ? -11.551 -0.637 10.234 1.00 0.00 84 ALA A N 4
ATOM 6131 C CA . ALA A 1 84 ? -11.763 0.587 10.987 1.00 0.00 84 ALA A CA 4
ATOM 6132 C C . ALA A 1 84 ? -10.410 1.161 11.412 1.00 0.00 84 ALA A C 4
ATOM 6133 O O . ALA A 1 84 ? -9.383 0.495 11.289 1.00 0.00 84 ALA A O 4
ATOM 6140 N N . HIS A 1 85 ? -10.452 2.391 11.903 1.00 0.00 85 HIS A N 4
ATOM 6141 C CA . HIS A 1 85 ? -9.242 3.062 12.347 1.00 0.00 85 HIS A CA 4
ATOM 6142 C C . HIS A 1 85 ? -8.569 2.234 13.444 1.00 0.00 85 HIS A C 4
ATOM 6143 O O . HIS A 1 85 ? -8.884 2.386 14.623 1.00 0.00 85 HIS A O 4
ATOM 6157 N N . GLY A 1 86 ? -7.656 1.375 13.016 1.00 0.00 86 GLY A N 4
ATOM 6158 C CA . GLY A 1 86 ? -6.936 0.523 13.946 1.00 0.00 86 GLY A CA 4
ATOM 6159 C C . GLY A 1 86 ? -6.840 -0.910 13.417 1.00 0.00 86 GLY A C 4
ATOM 6160 O O . GLY A 1 86 ? -6.019 -1.696 13.888 1.00 0.00 86 GLY A O 4
ATOM 6164 N N . SER A 1 87 ? -7.690 -1.205 12.444 1.00 0.00 87 SER A N 4
ATOM 6165 C CA . SER A 1 87 ? -7.711 -2.529 11.846 1.00 0.00 87 SER A CA 4
ATOM 6166 C C . SER A 1 87 ? -6.303 -2.922 11.395 1.00 0.00 87 SER A C 4
ATOM 6167 O O . SER A 1 87 ? -5.387 -2.102 11.423 1.00 0.00 87 SER A O 4
ATOM 6175 N N . MET A 1 88 ? -6.174 -4.178 10.991 1.00 0.00 88 MET A N 4
ATOM 6176 C CA . MET A 1 88 ? -4.893 -4.690 10.536 1.00 0.00 88 MET A CA 4
ATOM 6177 C C . MET A 1 88 ? -4.990 -5.212 9.101 1.00 0.00 88 MET A C 4
ATOM 6178 O O . MET A 1 88 ? -6.013 -5.770 8.708 1.00 0.00 88 MET A O 4
ATOM 6192 N N . VAL A 1 89 ? -3.911 -5.012 8.359 1.00 0.00 89 VAL A N 4
ATOM 6193 C CA . VAL A 1 89 ? -3.862 -5.456 6.976 1.00 0.00 89 VAL A CA 4
ATOM 6194 C C . VAL A 1 89 ? -2.414 -5.776 6.599 1.00 0.00 89 VAL A C 4
ATOM 6195 O O . VAL A 1 89 ? -1.482 -5.332 7.268 1.00 0.00 89 VAL A O 4
ATOM 6208 N N . TYR A 1 90 ? -2.270 -6.544 5.529 1.00 0.00 90 TYR A N 4
ATOM 6209 C CA . TYR A 1 90 ? -0.952 -6.928 5.055 1.00 0.00 90 TYR A CA 4
ATOM 6210 C C . TYR A 1 90 ? -0.772 -6.565 3.580 1.00 0.00 90 TYR A C 4
ATOM 6211 O O . TYR A 1 90 ? -1.630 -6.868 2.753 1.00 0.00 90 TYR A O 4
ATOM 6229 N N . LEU A 1 91 ? 0.350 -5.920 3.294 1.00 0.00 91 LEU A N 4
ATOM 6230 C CA . LEU A 1 91 ? 0.653 -5.512 1.933 1.00 0.00 91 LEU A CA 4
ATOM 6231 C C . LEU A 1 91 ? 1.754 -6.412 1.369 1.00 0.00 91 LEU A C 4
ATOM 6232 O O . LEU A 1 91 ? 2.652 -6.831 2.098 1.00 0.00 91 LEU A O 4
ATOM 6248 N N . ALA A 1 92 ? 1.649 -6.682 0.076 1.00 0.00 92 ALA A N 4
ATOM 6249 C CA . ALA A 1 92 ? 2.625 -7.525 -0.594 1.00 0.00 92 ALA A CA 4
ATOM 6250 C C . ALA A 1 92 ? 2.837 -7.015 -2.021 1.00 0.00 92 ALA A C 4
ATOM 6251 O O . ALA A 1 92 ? 1.884 -6.896 -2.790 1.00 0.00 92 ALA A O 4
ATOM 6258 N N . TYR A 1 93 ? 4.093 -6.729 -2.332 1.00 0.00 93 TYR A N 4
ATOM 6259 C CA . TYR A 1 93 ? 4.442 -6.235 -3.653 1.00 0.00 93 TYR A CA 4
ATOM 6260 C C . TYR A 1 93 ? 5.756 -6.851 -4.139 1.00 0.00 93 TYR A C 4
ATOM 6261 O O . TYR A 1 93 ? 6.500 -7.435 -3.352 1.00 0.00 93 TYR A O 4
ATOM 6279 N N . GLU A 1 94 ? 6.001 -6.701 -5.432 1.00 0.00 94 GLU A N 4
ATOM 6280 C CA . GLU A 1 94 ? 7.211 -7.235 -6.032 1.00 0.00 94 GLU A CA 4
ATOM 6281 C C . GLU A 1 94 ? 8.237 -6.119 -6.241 1.00 0.00 94 GLU A C 4
ATOM 6282 O O . GLU A 1 94 ? 7.889 -5.025 -6.683 1.00 0.00 94 GLU A O 4
ATOM 6294 N N . GLY A 1 95 ? 9.482 -6.434 -5.915 1.00 0.00 95 GLY A N 4
ATOM 6295 C CA . GLY A 1 95 ? 10.561 -5.472 -6.061 1.00 0.00 95 GLY A CA 4
ATOM 6296 C C . GLY A 1 95 ? 10.377 -4.292 -5.104 1.00 0.00 95 GLY A C 4
ATOM 6297 O O . GLY A 1 95 ? 9.398 -4.237 -4.363 1.00 0.00 95 GLY A O 4
ATOM 6301 N N . GLU A 1 96 ? 11.335 -3.378 -5.152 1.00 0.00 96 GLU A N 4
ATOM 6302 C CA . GLU A 1 96 ? 11.291 -2.203 -4.299 1.00 0.00 96 GLU A CA 4
ATOM 6303 C C . GLU A 1 96 ? 10.154 -1.275 -4.731 1.00 0.00 96 GLU A C 4
ATOM 6304 O O . GLU A 1 96 ? 9.355 -1.629 -5.596 1.00 0.00 96 GLU A O 4
ATOM 6316 N N . ARG A 1 97 ? 10.119 -0.106 -4.109 1.00 0.00 97 ARG A N 4
ATOM 6317 C CA . ARG A 1 97 ? 9.093 0.875 -4.419 1.00 0.00 97 ARG A CA 4
ATOM 6318 C C . ARG A 1 97 ? 9.552 1.779 -5.565 1.00 0.00 97 ARG A C 4
ATOM 6319 O O . ARG A 1 97 ? 10.533 1.477 -6.243 1.00 0.00 97 ARG A O 4
ATOM 6340 N N . THR A 1 98 ? 8.820 2.868 -5.747 1.00 0.00 98 THR A N 4
ATOM 6341 C CA . THR A 1 98 ? 9.139 3.817 -6.800 1.00 0.00 98 THR A CA 4
ATOM 6342 C C . THR A 1 98 ? 9.527 5.170 -6.199 1.00 0.00 98 THR A C 4
ATOM 6343 O O . THR A 1 98 ? 9.631 5.305 -4.981 1.00 0.00 98 THR A O 4
ATOM 6354 N N . ILE A 1 99 ? 9.731 6.136 -7.082 1.00 0.00 99 ILE A N 4
ATOM 6355 C CA . ILE A 1 99 ? 10.106 7.474 -6.654 1.00 0.00 99 ILE A CA 4
ATOM 6356 C C . ILE A 1 99 ? 8.841 8.283 -6.359 1.00 0.00 99 ILE A C 4
ATOM 6357 O O . ILE A 1 99 ? 7.842 8.159 -7.066 1.00 0.00 99 ILE A O 4
ATOM 6373 N N . ARG A 1 100 ? 8.926 9.094 -5.315 1.00 0.00 100 ARG A N 4
ATOM 6374 C CA . ARG A 1 100 ? 7.801 9.924 -4.919 1.00 0.00 100 ARG A CA 4
ATOM 6375 C C . ARG A 1 100 ? 7.420 10.879 -6.052 1.00 0.00 100 ARG A C 4
ATOM 6376 O O . ARG A 1 100 ? 8.286 11.351 -6.787 1.00 0.00 100 ARG A O 4
ATOM 6397 N N . GLY A 1 101 ? 6.125 11.134 -6.158 1.00 0.00 101 GLY A N 4
ATOM 6398 C CA . GLY A 1 101 ? 5.619 12.024 -7.189 1.00 0.00 101 GLY A CA 4
ATOM 6399 C C . GLY A 1 101 ? 4.245 12.580 -6.808 1.00 0.00 101 GLY A C 4
ATOM 6400 O O . GLY A 1 101 ? 3.474 11.918 -6.115 1.00 0.00 101 GLY A O 4
ATOM 6404 N N . SER A 1 102 ? 3.982 13.791 -7.277 1.00 0.00 102 SER A N 4
ATOM 6405 C CA . SER A 1 102 ? 2.714 14.443 -6.995 1.00 0.00 102 SER A CA 4
ATOM 6406 C C . SER A 1 102 ? 2.372 15.429 -8.114 1.00 0.00 102 SER A C 4
ATOM 6407 O O . SER A 1 102 ? 3.262 16.059 -8.685 1.00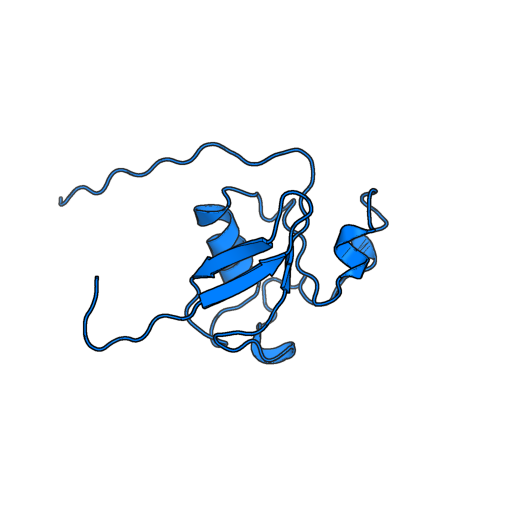 0.00 102 SER A O 4
ATOM 6415 N N . GLY A 1 103 ? 1.082 15.532 -8.394 1.00 0.00 103 GLY A N 4
ATOM 6416 C CA . GLY A 1 103 ? 0.611 16.430 -9.435 1.00 0.00 103 GLY A CA 4
ATOM 6417 C C . GLY A 1 103 ? -0.678 17.135 -9.009 1.00 0.00 103 GLY A C 4
ATOM 6418 O O . GLY A 1 103 ? -1.754 16.538 -9.034 1.00 0.00 103 GLY A O 4
ATOM 6422 N N . PRO A 1 104 ? -0.524 18.428 -8.617 1.00 0.00 104 PRO A N 4
ATOM 6423 C CA . PRO A 1 104 ? -1.663 19.221 -8.186 1.00 0.00 104 PRO A CA 4
ATOM 6424 C C . PRO A 1 104 ? -2.517 19.648 -9.382 1.00 0.00 104 PRO A C 4
ATOM 6425 O O . PRO A 1 104 ? -2.190 19.338 -10.526 1.00 0.00 104 PRO A O 4
ATOM 6436 N N . SER A 1 105 ? -3.596 20.355 -9.075 1.00 0.00 105 SER A N 4
ATOM 6437 C CA . SER A 1 105 ? -4.499 20.828 -10.110 1.00 0.00 105 SER A CA 4
ATOM 6438 C C . SER A 1 105 ? -5.210 22.100 -9.643 1.00 0.00 105 SER A C 4
ATOM 6439 O O . SER A 1 105 ? -5.067 22.507 -8.491 1.00 0.00 105 SER A O 4
ATOM 6447 N N . SER A 1 106 ? -5.960 22.691 -10.561 1.00 0.00 106 SER A N 4
ATOM 6448 C CA . SER A 1 106 ? -6.693 23.909 -10.257 1.00 0.00 106 SER A CA 4
ATOM 6449 C C . SER A 1 106 ? -8.157 23.577 -9.961 1.00 0.00 106 SER A C 4
ATOM 6450 O O . SER A 1 106 ? -8.722 22.659 -10.554 1.00 0.00 106 SER A O 4
ATOM 6458 N N . GLY A 1 107 ? -8.731 24.344 -9.045 1.00 0.00 107 GLY A N 4
ATOM 6459 C CA . GLY A 1 107 ? -10.119 24.143 -8.664 1.00 0.00 107 GLY A CA 4
ATOM 6460 C C . GLY A 1 107 ? -10.936 25.419 -8.877 1.00 0.00 107 GLY A C 4
ATOM 6461 O O . GLY A 1 107 ? -11.289 26.102 -7.917 1.00 0.00 107 GLY A O 4
ATOM 6465 N N . GLY A 1 1 ? 3.055 20.593 -2.419 1.00 0.00 1 GLY A N 5
ATOM 6466 C CA . GLY A 1 1 ? 1.786 20.623 -1.711 1.00 0.00 1 GLY A CA 5
ATOM 6467 C C . GLY A 1 1 ? 1.610 19.371 -0.849 1.00 0.00 1 GLY A C 5
ATOM 6468 O O . GLY A 1 1 ? 2.049 18.286 -1.226 1.00 0.00 1 GLY A O 5
ATOM 6472 N N . SER A 1 2 ? 0.966 19.565 0.293 1.00 0.00 2 SER A N 5
ATOM 6473 C CA . SER A 1 2 ? 0.727 18.465 1.212 1.00 0.00 2 SER A CA 5
ATOM 6474 C C . SER A 1 2 ? -0.776 18.298 1.447 1.00 0.00 2 SER A C 5
ATOM 6475 O O . SER A 1 2 ? -1.362 19.001 2.268 1.00 0.00 2 SER A O 5
ATOM 6483 N N . SER A 1 3 ? -1.357 17.362 0.711 1.00 0.00 3 SER A N 5
ATOM 6484 C CA . SER A 1 3 ? -2.780 17.093 0.829 1.00 0.00 3 SER A CA 5
ATOM 6485 C C . SER A 1 3 ? -3.008 15.850 1.691 1.00 0.00 3 SER A C 5
ATOM 6486 O O . SER A 1 3 ? -3.268 14.767 1.169 1.00 0.00 3 SER A O 5
ATOM 6494 N N . GLY A 1 4 ? -2.902 16.047 2.997 1.00 0.00 4 GLY A N 5
ATOM 6495 C CA . GLY A 1 4 ? -3.093 14.955 3.937 1.00 0.00 4 GLY A CA 5
ATOM 6496 C C . GLY A 1 4 ? -4.068 15.352 5.048 1.00 0.00 4 GLY A C 5
ATOM 6497 O O . GLY A 1 4 ? -3.664 15.540 6.194 1.00 0.00 4 GLY A O 5
ATOM 6501 N N . SER A 1 5 ? -5.332 15.469 4.669 1.00 0.00 5 SER A N 5
ATOM 6502 C CA . SER A 1 5 ? -6.367 15.840 5.619 1.00 0.00 5 SER A CA 5
ATOM 6503 C C . SER A 1 5 ? -6.545 14.732 6.658 1.00 0.00 5 SER A C 5
ATOM 6504 O O . SER A 1 5 ? -6.543 13.550 6.317 1.00 0.00 5 SER A O 5
ATOM 6512 N N . SER A 1 6 ? -6.695 15.153 7.905 1.00 0.00 6 SER A N 5
ATOM 6513 C CA . SER A 1 6 ? -6.875 14.211 8.997 1.00 0.00 6 SER A CA 5
ATOM 6514 C C . SER A 1 6 ? -8.201 13.466 8.832 1.00 0.00 6 SER A C 5
ATOM 6515 O O . SER A 1 6 ? -9.261 14.000 9.154 1.00 0.00 6 SER A O 5
ATOM 6523 N N . GLY A 1 7 ? -8.098 12.243 8.332 1.00 0.00 7 GLY A N 5
ATOM 6524 C CA . GLY A 1 7 ? -9.276 11.419 8.121 1.00 0.00 7 GLY A CA 5
ATOM 6525 C C . GLY A 1 7 ? -9.152 10.086 8.861 1.00 0.00 7 GLY A C 5
ATOM 6526 O O . GLY A 1 7 ? -9.053 10.059 10.086 1.00 0.00 7 GLY A O 5
ATOM 6530 N N . THR A 1 8 ? -9.162 9.012 8.085 1.00 0.00 8 THR A N 5
ATOM 6531 C CA . THR A 1 8 ? -9.052 7.678 8.651 1.00 0.00 8 THR A CA 5
ATOM 6532 C C . THR A 1 8 ? -7.689 7.068 8.318 1.00 0.00 8 THR A C 5
ATOM 6533 O O . THR A 1 8 ? -7.218 7.173 7.186 1.00 0.00 8 THR A O 5
ATOM 6544 N N . MET A 1 9 ? -7.094 6.445 9.324 1.00 0.00 9 MET A N 5
ATOM 6545 C CA . MET A 1 9 ? -5.795 5.818 9.152 1.00 0.00 9 MET A CA 5
ATOM 6546 C C . MET A 1 9 ? -5.905 4.294 9.240 1.00 0.00 9 MET A C 5
ATOM 6547 O O . MET A 1 9 ? -6.754 3.770 9.959 1.00 0.00 9 MET A O 5
ATOM 6561 N N . LEU A 1 10 ? -5.034 3.626 8.499 1.00 0.00 10 LEU A N 5
ATOM 6562 C CA . LEU A 1 10 ? -5.022 2.173 8.484 1.00 0.00 10 LEU A CA 5
ATOM 6563 C C . LEU A 1 10 ? -3.598 1.676 8.741 1.00 0.00 10 LEU A C 5
ATOM 6564 O O . LEU A 1 10 ? -2.630 2.326 8.350 1.00 0.00 10 LEU A O 5
ATOM 6580 N N . ARG A 1 11 ? -3.516 0.527 9.397 1.00 0.00 11 ARG A N 5
ATOM 6581 C CA . ARG A 1 11 ? -2.227 -0.065 9.710 1.00 0.00 11 ARG A CA 5
ATOM 6582 C C . ARG A 1 11 ? -1.964 -1.273 8.809 1.00 0.00 11 ARG A C 5
ATOM 6583 O O . ARG A 1 11 ? -2.492 -2.357 9.049 1.00 0.00 11 ARG A O 5
ATOM 6604 N N . VAL A 1 12 ? -1.148 -1.044 7.790 1.00 0.00 12 VAL A N 5
ATOM 6605 C CA . VAL A 1 12 ? -0.809 -2.100 6.852 1.00 0.00 12 VAL A CA 5
ATOM 6606 C C . VAL A 1 12 ? 0.445 -2.828 7.341 1.00 0.00 12 VAL A C 5
ATOM 6607 O O . VAL A 1 12 ? 1.244 -2.263 8.085 1.00 0.00 12 VAL A O 5
ATOM 6620 N N . ARG A 1 13 ? 0.578 -4.071 6.902 1.00 0.00 13 ARG A N 5
ATOM 6621 C CA . ARG A 1 13 ? 1.721 -4.882 7.286 1.00 0.00 13 ARG A CA 5
ATOM 6622 C C . ARG A 1 13 ? 2.470 -5.366 6.043 1.00 0.00 13 ARG A C 5
ATOM 6623 O O . ARG A 1 13 ? 1.882 -5.997 5.166 1.00 0.00 13 ARG A O 5
ATOM 6644 N N . SER A 1 14 ? 3.756 -5.050 6.007 1.00 0.00 14 SER A N 5
ATOM 6645 C CA . SER A 1 14 ? 4.592 -5.445 4.885 1.00 0.00 14 SER A CA 5
ATOM 6646 C C . SER A 1 14 ? 5.722 -6.355 5.370 1.00 0.00 14 SER A C 5
ATOM 6647 O O . SER A 1 14 ? 6.160 -6.252 6.515 1.00 0.00 14 SER A O 5
ATOM 6655 N N . ARG A 1 15 ? 6.162 -7.227 4.474 1.00 0.00 15 ARG A N 5
ATOM 6656 C CA . ARG A 1 15 ? 7.233 -8.155 4.796 1.00 0.00 15 ARG A CA 5
ATOM 6657 C C . ARG A 1 15 ? 8.328 -7.445 5.596 1.00 0.00 15 ARG A C 5
ATOM 6658 O O . ARG A 1 15 ? 8.885 -8.015 6.533 1.00 0.00 15 ARG A O 5
ATOM 6679 N N . ASP A 1 16 ? 8.603 -6.212 5.196 1.00 0.00 16 ASP A N 5
ATOM 6680 C CA . ASP A 1 16 ? 9.621 -5.419 5.864 1.00 0.00 16 ASP A CA 5
ATOM 6681 C C . ASP A 1 16 ? 9.209 -5.189 7.320 1.00 0.00 16 ASP A C 5
ATOM 6682 O O . ASP A 1 16 ? 9.998 -5.418 8.235 1.00 0.00 16 ASP A O 5
ATOM 6691 N N . GLY A 1 17 ? 7.974 -4.740 7.488 1.00 0.00 17 GLY A N 5
ATOM 6692 C CA . GLY A 1 17 ? 7.448 -4.477 8.816 1.00 0.00 17 GLY A CA 5
ATOM 6693 C C . GLY A 1 17 ? 5.971 -4.084 8.753 1.00 0.00 17 GLY A C 5
ATOM 6694 O O . GLY A 1 17 ? 5.169 -4.769 8.121 1.00 0.00 17 GLY A O 5
ATOM 6698 N N . LEU A 1 18 ? 5.656 -2.981 9.417 1.00 0.00 18 LEU A N 5
ATOM 6699 C CA . LEU A 1 18 ? 4.290 -2.488 9.444 1.00 0.00 18 LEU A CA 5
ATOM 6700 C C . LEU A 1 18 ? 4.277 -1.011 9.043 1.00 0.00 18 LEU A C 5
ATOM 6701 O O . LEU A 1 18 ? 5.061 -0.217 9.561 1.00 0.00 18 LEU A O 5
ATOM 6717 N N . GLU A 1 19 ? 3.378 -0.688 8.126 1.00 0.00 19 GLU A N 5
ATOM 6718 C CA . GLU A 1 19 ? 3.253 0.680 7.650 1.00 0.00 19 GLU A CA 5
ATOM 6719 C C . GLU A 1 19 ? 1.819 1.180 7.843 1.00 0.00 19 GLU A C 5
ATOM 6720 O O . GLU A 1 19 ? 0.893 0.382 7.980 1.00 0.00 19 GLU A O 5
ATOM 6732 N N . ARG A 1 20 ? 1.682 2.497 7.847 1.00 0.00 20 ARG A N 5
ATOM 6733 C CA . ARG A 1 20 ? 0.377 3.113 8.021 1.00 0.00 20 ARG A CA 5
ATOM 6734 C C . ARG A 1 20 ? 0.073 4.051 6.851 1.00 0.00 20 ARG A C 5
ATOM 6735 O O . ARG A 1 20 ? 0.980 4.660 6.286 1.00 0.00 20 ARG A O 5
ATOM 6756 N N . VAL A 1 21 ? -1.208 4.138 6.522 1.00 0.00 21 VAL A N 5
ATOM 6757 C CA . VAL A 1 21 ? -1.643 4.991 5.429 1.00 0.00 21 VAL A CA 5
ATOM 6758 C C . VAL A 1 21 ? -2.960 5.669 5.812 1.00 0.00 21 VAL A C 5
ATOM 6759 O O . VAL A 1 21 ? -3.709 5.156 6.641 1.00 0.00 21 VAL A O 5
ATOM 6772 N N . SER A 1 22 ? -3.203 6.813 5.188 1.00 0.00 22 SER A N 5
ATOM 6773 C CA . SER A 1 22 ? -4.417 7.567 5.452 1.00 0.00 22 SER A CA 5
ATOM 6774 C C . SER A 1 22 ? -5.433 7.331 4.333 1.00 0.00 22 SER A C 5
ATOM 6775 O O . SER A 1 22 ? -5.094 7.418 3.154 1.00 0.00 22 SER A O 5
ATOM 6783 N N . VAL A 1 23 ? -6.659 7.038 4.743 1.00 0.00 23 VAL A N 5
ATOM 6784 C CA . VAL A 1 23 ? -7.726 6.789 3.789 1.00 0.00 23 VAL A CA 5
ATOM 6785 C C . VAL A 1 23 ? -8.922 7.682 4.125 1.00 0.00 23 VAL A C 5
ATOM 6786 O O . VAL A 1 23 ? -8.793 8.638 4.888 1.00 0.00 23 VAL A O 5
ATOM 6799 N N . ASP A 1 24 ? -10.060 7.339 3.539 1.00 0.00 24 ASP A N 5
ATOM 6800 C CA . ASP A 1 24 ? -11.278 8.098 3.766 1.00 0.00 24 ASP A CA 5
ATOM 6801 C C . ASP A 1 24 ? -12.208 7.298 4.681 1.00 0.00 24 ASP A C 5
ATOM 6802 O O . ASP A 1 24 ? -12.521 7.734 5.788 1.00 0.00 24 ASP A O 5
ATOM 6811 N N . GLY A 1 25 ? -12.625 6.143 4.183 1.00 0.00 25 GLY A N 5
ATOM 6812 C CA . GLY A 1 25 ? -13.514 5.279 4.942 1.00 0.00 25 GLY A CA 5
ATOM 6813 C C . GLY A 1 25 ? -13.953 4.075 4.106 1.00 0.00 25 GLY A C 5
ATOM 6814 O O . GLY A 1 25 ? -13.255 3.673 3.176 1.00 0.00 25 GLY A O 5
ATOM 6818 N N . PRO A 1 26 ? -15.137 3.519 4.478 1.00 0.00 26 PRO A N 5
ATOM 6819 C CA . PRO A 1 26 ? -15.677 2.368 3.773 1.00 0.00 26 PRO A CA 5
ATOM 6820 C C . PRO A 1 26 ? -16.255 2.778 2.417 1.00 0.00 26 PRO A C 5
ATOM 6821 O O . PRO A 1 26 ? -16.348 1.958 1.504 1.00 0.00 26 PRO A O 5
ATOM 6832 N N . HIS A 1 27 ? -16.628 4.046 2.327 1.00 0.00 27 HIS A N 5
ATOM 6833 C CA . HIS A 1 27 ? -17.194 4.575 1.097 1.00 0.00 27 HIS A CA 5
ATOM 6834 C C . HIS A 1 27 ? -16.218 4.342 -0.058 1.00 0.00 27 HIS A C 5
ATOM 6835 O O . HIS A 1 27 ? -16.606 4.401 -1.224 1.00 0.00 27 HIS A O 5
ATOM 6849 N N . ILE A 1 28 ? -14.971 4.082 0.306 1.00 0.00 28 ILE A N 5
ATOM 6850 C CA . ILE A 1 28 ? -13.937 3.841 -0.686 1.00 0.00 28 ILE A CA 5
ATOM 6851 C C . ILE A 1 28 ? -13.855 2.341 -0.976 1.00 0.00 28 ILE A C 5
ATOM 6852 O O . ILE A 1 28 ? -14.429 1.532 -0.248 1.00 0.00 28 ILE A O 5
ATOM 6868 N N . THR A 1 29 ? -13.137 2.014 -2.040 1.00 0.00 29 THR A N 5
ATOM 6869 C CA . THR A 1 29 ? -12.972 0.626 -2.435 1.00 0.00 29 THR A CA 5
ATOM 6870 C C . THR A 1 29 ? -11.487 0.267 -2.515 1.00 0.00 29 THR A C 5
ATOM 6871 O O . THR A 1 29 ? -10.631 1.150 -2.526 1.00 0.00 29 THR A O 5
ATOM 6882 N N . VAL A 1 30 ? -11.227 -1.032 -2.567 1.00 0.00 30 VAL A N 5
ATOM 6883 C CA . VAL A 1 30 ? -9.860 -1.519 -2.645 1.00 0.00 30 VAL A CA 5
ATOM 6884 C C . VAL A 1 30 ? -9.111 -0.750 -3.736 1.00 0.00 30 VAL A C 5
ATOM 6885 O O . VAL A 1 30 ? -7.904 -0.539 -3.633 1.00 0.00 30 VAL A O 5
ATOM 6898 N N . SER A 1 31 ? -9.859 -0.352 -4.755 1.00 0.00 31 SER A N 5
ATOM 6899 C CA . SER A 1 31 ? -9.280 0.388 -5.863 1.00 0.00 31 SER A CA 5
ATOM 6900 C C . SER A 1 31 ? -8.669 1.696 -5.356 1.00 0.00 31 SER A C 5
ATOM 6901 O O . SER A 1 31 ? -7.546 2.042 -5.719 1.00 0.00 31 SER A O 5
ATOM 6909 N N . GLN A 1 32 ? -9.436 2.388 -4.525 1.00 0.00 32 GLN A N 5
ATOM 6910 C CA . GLN A 1 32 ? -8.984 3.650 -3.965 1.00 0.00 32 GLN A CA 5
ATOM 6911 C C . GLN A 1 32 ? -7.955 3.402 -2.860 1.00 0.00 32 GLN A C 5
ATOM 6912 O O . GLN A 1 32 ? -6.990 4.153 -2.725 1.00 0.00 32 GLN A O 5
ATOM 6926 N N . LEU A 1 33 ? -8.195 2.345 -2.098 1.00 0.00 33 LEU A N 5
ATOM 6927 C CA . LEU A 1 33 ? -7.302 1.989 -1.009 1.00 0.00 33 LEU A CA 5
ATOM 6928 C C . LEU A 1 33 ? -5.903 1.723 -1.569 1.00 0.00 33 LEU A C 5
ATOM 6929 O O . LEU A 1 33 ? -4.931 2.342 -1.138 1.00 0.00 33 LEU A O 5
ATOM 6945 N N . LYS A 1 34 ? -5.846 0.803 -2.520 1.00 0.00 34 LYS A N 5
ATOM 6946 C CA . LYS A 1 34 ? -4.582 0.448 -3.143 1.00 0.00 34 LYS A CA 5
ATOM 6947 C C . LYS A 1 34 ? -3.912 1.713 -3.683 1.00 0.00 34 LYS A C 5
ATOM 6948 O O . LYS A 1 34 ? -2.816 2.070 -3.254 1.00 0.00 34 LYS A O 5
ATOM 6967 N N . THR A 1 35 ? -4.599 2.356 -4.616 1.00 0.00 35 THR A N 5
ATOM 6968 C CA . THR A 1 35 ? -4.083 3.574 -5.218 1.00 0.00 35 THR A CA 5
ATOM 6969 C C . THR A 1 35 ? -3.388 4.438 -4.164 1.00 0.00 35 THR A C 5
ATOM 6970 O O . THR A 1 35 ? -2.285 4.932 -4.391 1.00 0.00 35 THR A O 5
ATOM 6981 N N . LEU A 1 36 ? -4.062 4.593 -3.034 1.00 0.00 36 LEU A N 5
ATOM 6982 C CA . LEU A 1 36 ? -3.523 5.388 -1.944 1.00 0.00 36 LEU A CA 5
ATOM 6983 C C . LEU A 1 36 ? -2.140 4.857 -1.566 1.00 0.00 36 LEU A C 5
ATOM 6984 O O . LEU A 1 36 ? -1.131 5.523 -1.794 1.00 0.00 36 LEU A O 5
ATOM 7000 N N . ILE A 1 37 ? -2.136 3.661 -0.995 1.00 0.00 37 ILE A N 5
ATOM 7001 C CA . ILE A 1 37 ? -0.893 3.032 -0.583 1.00 0.00 37 ILE A CA 5
ATOM 7002 C C . ILE A 1 37 ? 0.080 3.013 -1.764 1.00 0.00 37 ILE A C 5
ATOM 7003 O O . ILE A 1 37 ? 1.285 3.181 -1.583 1.00 0.00 37 ILE A O 5
ATOM 7019 N N . GLN A 1 38 ? -0.480 2.807 -2.947 1.00 0.00 38 GLN A N 5
ATOM 7020 C CA . GLN A 1 38 ? 0.323 2.764 -4.158 1.00 0.00 38 GLN A CA 5
ATOM 7021 C C . GLN A 1 38 ? 1.096 4.073 -4.329 1.00 0.00 38 GLN A C 5
ATOM 7022 O O . GLN A 1 38 ? 2.201 4.079 -4.868 1.00 0.00 38 GLN A O 5
ATOM 7036 N N . ASP A 1 39 ? 0.484 5.150 -3.859 1.00 0.00 39 ASP A N 5
ATOM 7037 C CA . ASP A 1 39 ? 1.101 6.462 -3.954 1.00 0.00 39 ASP A CA 5
ATOM 7038 C C . ASP A 1 39 ? 1.960 6.708 -2.712 1.00 0.00 39 ASP A C 5
ATOM 7039 O O . ASP A 1 39 ? 3.167 6.920 -2.820 1.00 0.00 39 ASP A O 5
ATOM 7048 N N . GLN A 1 40 ? 1.305 6.670 -1.561 1.00 0.00 40 GLN A N 5
ATOM 7049 C CA . GLN A 1 40 ? 1.993 6.885 -0.300 1.00 0.00 40 GLN A CA 5
ATOM 7050 C C . GLN A 1 40 ? 3.208 5.961 -0.194 1.00 0.00 40 GLN A C 5
ATOM 7051 O O . GLN A 1 40 ? 4.331 6.425 0.000 1.00 0.00 40 GLN A O 5
ATOM 7065 N N . LEU A 1 41 ? 2.943 4.670 -0.326 1.00 0.00 41 LEU A N 5
ATOM 7066 C CA . LEU A 1 41 ? 4.000 3.677 -0.248 1.00 0.00 41 LEU A CA 5
ATOM 7067 C C . LEU A 1 41 ? 4.769 3.651 -1.570 1.00 0.00 41 LEU A C 5
ATOM 7068 O O . LEU A 1 41 ? 5.825 3.028 -1.667 1.00 0.00 41 LEU A O 5
ATOM 7084 N N . GLN A 1 42 ? 4.209 4.336 -2.557 1.00 0.00 42 GLN A N 5
ATOM 7085 C CA . GLN A 1 42 ? 4.829 4.400 -3.869 1.00 0.00 42 GLN A CA 5
ATOM 7086 C C . GLN A 1 42 ? 5.015 2.991 -4.438 1.00 0.00 42 GLN A C 5
ATOM 7087 O O . GLN A 1 42 ? 6.116 2.622 -4.843 1.00 0.00 42 GLN A O 5
ATOM 7101 N N . ILE A 1 43 ? 3.922 2.243 -4.448 1.00 0.00 43 ILE A N 5
ATOM 7102 C CA . ILE A 1 43 ? 3.950 0.884 -4.960 1.00 0.00 43 ILE A CA 5
ATOM 7103 C C . ILE A 1 43 ? 2.856 0.718 -6.017 1.00 0.00 43 ILE A C 5
ATOM 7104 O O . ILE A 1 43 ? 1.763 1.264 -5.875 1.00 0.00 43 ILE A O 5
ATOM 7120 N N . PRO A 1 44 ? 3.197 -0.058 -7.080 1.00 0.00 44 PRO A N 5
ATOM 7121 C CA . PRO A 1 44 ? 2.256 -0.303 -8.160 1.00 0.00 44 PRO A CA 5
ATOM 7122 C C . PRO A 1 44 ? 1.178 -1.301 -7.733 1.00 0.00 44 PRO A C 5
ATOM 7123 O O . PRO A 1 44 ? 1.489 -2.366 -7.201 1.00 0.00 44 PRO A O 5
ATOM 7134 N N . ILE A 1 45 ? -0.067 -0.921 -7.982 1.00 0.00 45 ILE A N 5
ATOM 7135 C CA . ILE A 1 45 ? -1.192 -1.770 -7.630 1.00 0.00 45 ILE A CA 5
ATOM 7136 C C . ILE A 1 45 ? -0.916 -3.198 -8.103 1.00 0.00 45 ILE A C 5
ATOM 7137 O O . ILE A 1 45 ? -0.906 -4.131 -7.300 1.00 0.00 45 ILE A O 5
ATOM 7153 N N . HIS A 1 46 ? -0.699 -3.325 -9.404 1.00 0.00 46 HIS A N 5
ATOM 7154 C CA . HIS A 1 46 ? -0.424 -4.625 -9.993 1.00 0.00 46 HIS A CA 5
ATOM 7155 C C . HIS A 1 46 ? 0.511 -5.416 -9.076 1.00 0.00 46 HIS A C 5
ATOM 7156 O O . HIS A 1 46 ? 0.475 -6.646 -9.059 1.00 0.00 46 HIS A O 5
ATOM 7170 N N . ASN A 1 47 ? 1.327 -4.679 -8.337 1.00 0.00 47 ASN A N 5
ATOM 7171 C CA . ASN A 1 47 ? 2.270 -5.296 -7.421 1.00 0.00 47 ASN A CA 5
ATOM 7172 C C . ASN A 1 47 ? 1.639 -5.385 -6.030 1.00 0.00 47 ASN A C 5
ATOM 7173 O O . ASN A 1 47 ? 1.752 -6.409 -5.357 1.00 0.00 47 ASN A O 5
ATOM 7184 N N . GLN A 1 48 ? 0.988 -4.299 -5.640 1.00 0.00 48 GLN A N 5
ATOM 7185 C CA . GLN A 1 48 ? 0.339 -4.242 -4.341 1.00 0.00 48 GLN A CA 5
ATOM 7186 C C . GLN A 1 48 ? -0.656 -5.395 -4.193 1.00 0.00 48 GLN A C 5
ATOM 7187 O O . GLN A 1 48 ? -1.440 -5.663 -5.102 1.00 0.00 48 GLN A O 5
ATOM 7201 N N . THR A 1 49 ? -0.590 -6.046 -3.041 1.00 0.00 49 THR A N 5
ATOM 7202 C CA . THR A 1 49 ? -1.475 -7.165 -2.763 1.00 0.00 49 THR A CA 5
ATOM 7203 C C . THR A 1 49 ? -2.055 -7.047 -1.352 1.00 0.00 49 THR A C 5
ATOM 7204 O O . THR A 1 49 ? -1.397 -7.403 -0.375 1.00 0.00 49 THR A O 5
ATOM 7215 N N . LEU A 1 50 ? -3.280 -6.547 -1.290 1.00 0.00 50 LEU A N 5
ATOM 7216 C CA . LEU A 1 50 ? -3.956 -6.379 -0.014 1.00 0.00 50 LEU A CA 5
ATOM 7217 C C . LEU A 1 50 ? -4.659 -7.685 0.362 1.00 0.00 50 LEU A C 5
ATOM 7218 O O . LEU A 1 50 ? -5.286 -8.322 -0.482 1.00 0.00 50 LEU A O 5
ATOM 7234 N N . SER A 1 51 ? -4.530 -8.045 1.631 1.00 0.00 51 SER A N 5
ATOM 7235 C CA . SER A 1 51 ? -5.144 -9.263 2.129 1.00 0.00 51 SER A CA 5
ATOM 7236 C C . SER A 1 51 ? -5.236 -9.217 3.656 1.00 0.00 51 SER A C 5
ATOM 7237 O O . SER A 1 51 ? -4.410 -8.583 4.312 1.00 0.00 51 SER A O 5
ATOM 7245 N N . THR A 1 52 ? -6.247 -9.896 4.178 1.00 0.00 52 THR A N 5
ATOM 7246 C CA . THR A 1 52 ? -6.456 -9.940 5.615 1.00 0.00 52 THR A CA 5
ATOM 7247 C C . THR A 1 52 ? -5.790 -11.180 6.213 1.00 0.00 52 THR A C 5
ATOM 7248 O O . THR A 1 52 ? -6.293 -11.756 7.177 1.00 0.00 52 THR A O 5
ATOM 7259 N N . ASN A 1 53 ? -4.668 -11.555 5.617 1.00 0.00 53 ASN A N 5
ATOM 7260 C CA . ASN A 1 53 ? -3.927 -12.717 6.079 1.00 0.00 53 ASN A CA 5
ATOM 7261 C C . ASN A 1 53 ? -2.459 -12.335 6.276 1.00 0.00 53 ASN A C 5
ATOM 7262 O O . ASN A 1 53 ? -1.867 -11.672 5.426 1.00 0.00 53 ASN A O 5
ATOM 7273 N N . ARG A 1 54 ? -1.913 -12.769 7.403 1.00 0.00 54 ARG A N 5
ATOM 7274 C CA . ARG A 1 54 ? -0.525 -12.481 7.722 1.00 0.00 54 ARG A CA 5
ATOM 7275 C C . ARG A 1 54 ? 0.405 -13.382 6.907 1.00 0.00 54 ARG A C 5
ATOM 7276 O O . ARG A 1 54 ? 1.616 -13.170 6.883 1.00 0.00 54 ARG A O 5
ATOM 7297 N N . ASN A 1 55 ? -0.197 -14.368 6.258 1.00 0.00 55 ASN A N 5
ATOM 7298 C CA . ASN A 1 55 ? 0.562 -15.302 5.444 1.00 0.00 55 ASN A CA 5
ATOM 7299 C C . ASN A 1 55 ? 0.956 -14.623 4.131 1.00 0.00 55 ASN A C 5
ATOM 7300 O O . ASN A 1 55 ? 1.794 -15.135 3.390 1.00 0.00 55 ASN A O 5
ATOM 7311 N N . LEU A 1 56 ? 0.332 -13.481 3.882 1.00 0.00 56 LEU A N 5
ATOM 7312 C CA . LEU A 1 56 ? 0.607 -12.727 2.670 1.00 0.00 56 LEU A CA 5
ATOM 7313 C C . LEU A 1 56 ? 2.098 -12.386 2.614 1.00 0.00 56 LEU A C 5
ATOM 7314 O O . LEU A 1 56 ? 2.722 -12.490 1.559 1.00 0.00 56 LEU A O 5
ATOM 7330 N N . LEU A 1 57 ? 2.624 -11.986 3.762 1.00 0.00 57 LEU A N 5
ATOM 7331 C CA . LEU A 1 57 ? 4.030 -11.629 3.856 1.00 0.00 57 LEU A CA 5
ATOM 7332 C C . LEU A 1 57 ? 4.885 -12.837 3.469 1.00 0.00 57 LEU A C 5
ATOM 7333 O O . LEU A 1 57 ? 5.987 -12.680 2.946 1.00 0.00 57 LEU A O 5
ATOM 7349 N N . LEU A 1 58 ? 4.345 -14.016 3.741 1.00 0.00 58 LEU A N 5
ATOM 7350 C CA . LEU A 1 58 ? 5.045 -15.250 3.427 1.00 0.00 58 LEU A CA 5
ATOM 7351 C C . LEU A 1 58 ? 5.181 -15.383 1.909 1.00 0.00 58 LEU A C 5
ATOM 7352 O O . LEU A 1 58 ? 6.272 -15.629 1.399 1.00 0.00 58 LEU A O 5
ATOM 7368 N N . ALA A 1 59 ? 4.056 -15.213 1.229 1.00 0.00 59 ALA A N 5
ATOM 7369 C CA . ALA A 1 59 ? 4.035 -15.311 -0.220 1.00 0.00 59 ALA A CA 5
ATOM 7370 C C . ALA A 1 59 ? 5.229 -14.546 -0.796 1.00 0.00 59 ALA A C 5
ATOM 7371 O O . ALA A 1 59 ? 5.373 -13.347 -0.564 1.00 0.00 59 ALA A O 5
ATOM 7378 N N . LYS A 1 60 ? 6.055 -15.272 -1.535 1.00 0.00 60 LYS A N 5
ATOM 7379 C CA . LYS A 1 60 ? 7.232 -14.677 -2.145 1.00 0.00 60 LYS A CA 5
ATOM 7380 C C . LYS A 1 60 ? 7.043 -14.623 -3.662 1.00 0.00 60 LYS A C 5
ATOM 7381 O O . LYS A 1 60 ? 7.591 -13.747 -4.329 1.00 0.00 60 LYS A O 5
ATOM 7400 N N . SER A 1 61 ? 6.264 -15.571 -4.163 1.00 0.00 61 SER A N 5
ATOM 7401 C CA . SER A 1 61 ? 5.996 -15.642 -5.590 1.00 0.00 61 SER A CA 5
ATOM 7402 C C . SER A 1 61 ? 4.667 -14.952 -5.907 1.00 0.00 61 SER A C 5
ATOM 7403 O O . SER A 1 61 ? 3.915 -14.600 -5.000 1.00 0.00 61 SER A O 5
ATOM 7411 N N . PRO A 1 62 ? 4.414 -14.775 -7.231 1.00 0.00 62 PRO A N 5
ATOM 7412 C CA . PRO A 1 62 ? 3.190 -14.134 -7.680 1.00 0.00 62 PRO A CA 5
ATOM 7413 C C . PRO A 1 62 ? 1.993 -15.078 -7.541 1.00 0.00 62 PRO A C 5
ATOM 7414 O O . PRO A 1 62 ? 0.909 -14.657 -7.141 1.00 0.00 62 PRO A O 5
ATOM 7425 N N . SER A 1 63 ? 2.231 -16.336 -7.881 1.00 0.00 63 SER A N 5
ATOM 7426 C CA . SER A 1 63 ? 1.187 -17.343 -7.799 1.00 0.00 63 SER A CA 5
ATOM 7427 C C . SER A 1 63 ? 0.728 -17.506 -6.349 1.00 0.00 63 SER A C 5
ATOM 7428 O O . SER A 1 63 ? -0.437 -17.803 -6.092 1.00 0.00 63 SER A O 5
ATOM 7436 N N . ASP A 1 64 ? 1.669 -17.303 -5.438 1.00 0.00 64 ASP A N 5
ATOM 7437 C CA . ASP A 1 64 ? 1.376 -17.423 -4.020 1.00 0.00 64 ASP A CA 5
ATOM 7438 C C . ASP A 1 64 ? 0.344 -16.365 -3.625 1.00 0.00 64 ASP A C 5
ATOM 7439 O O . ASP A 1 64 ? -0.643 -16.673 -2.959 1.00 0.00 64 ASP A O 5
ATOM 7448 N N . PHE A 1 65 ? 0.607 -15.139 -4.053 1.00 0.00 65 PHE A N 5
ATOM 7449 C CA . PHE A 1 65 ? -0.286 -14.033 -3.753 1.00 0.00 65 PHE A CA 5
ATOM 7450 C C . PHE A 1 65 ? -1.666 -14.258 -4.375 1.00 0.00 65 PHE A C 5
ATOM 7451 O O . PHE A 1 65 ? -2.661 -13.712 -3.903 1.00 0.00 65 PHE A O 5
ATOM 7468 N N . LEU A 1 66 ? -1.681 -15.065 -5.427 1.00 0.00 66 LEU A N 5
ATOM 7469 C CA . LEU A 1 66 ? -2.922 -15.369 -6.119 1.00 0.00 66 LEU A CA 5
ATOM 7470 C C . LEU A 1 66 ? -3.818 -16.207 -5.205 1.00 0.00 66 LEU A C 5
ATOM 7471 O O . LEU A 1 66 ? -4.994 -16.411 -5.500 1.00 0.00 66 LEU A O 5
ATOM 7487 N N . ALA A 1 67 ? -3.227 -16.670 -4.113 1.00 0.00 67 ALA A N 5
ATOM 7488 C CA . ALA A 1 67 ? -3.958 -17.482 -3.154 1.00 0.00 67 ALA A CA 5
ATOM 7489 C C . ALA A 1 67 ? -4.889 -16.583 -2.337 1.00 0.00 67 ALA A C 5
ATOM 7490 O O . ALA A 1 67 ? -5.939 -17.027 -1.876 1.00 0.00 67 ALA A O 5
ATOM 7497 N N . PHE A 1 68 ? -4.469 -15.336 -2.182 1.00 0.00 68 PHE A N 5
ATOM 7498 C CA . PHE A 1 68 ? -5.253 -14.371 -1.429 1.00 0.00 68 PHE A CA 5
ATOM 7499 C C . PHE A 1 68 ? -6.047 -13.459 -2.365 1.00 0.00 68 PHE A C 5
ATOM 7500 O O . PHE A 1 68 ? -5.485 -12.556 -2.983 1.00 0.00 68 PHE A O 5
ATOM 7517 N N . THR A 1 69 ? -7.343 -13.727 -2.441 1.00 0.00 69 THR A N 5
ATOM 7518 C CA . THR A 1 69 ? -8.220 -12.941 -3.292 1.00 0.00 69 THR A CA 5
ATOM 7519 C C . THR A 1 69 ? -9.402 -12.401 -2.485 1.00 0.00 69 THR A C 5
ATOM 7520 O O . THR A 1 69 ? -10.555 -12.556 -2.885 1.00 0.00 69 THR A O 5
ATOM 7531 N N . ASP A 1 70 ? -9.075 -11.777 -1.363 1.00 0.00 70 ASP A N 5
ATOM 7532 C CA . ASP A 1 70 ? -10.095 -11.213 -0.495 1.00 0.00 70 ASP A CA 5
ATOM 7533 C C . ASP A 1 70 ? -10.257 -9.724 -0.808 1.00 0.00 70 ASP A C 5
ATOM 7534 O O . ASP A 1 70 ? -11.354 -9.179 -0.698 1.00 0.00 70 ASP A O 5
ATOM 7543 N N . MET A 1 71 ? -9.148 -9.108 -1.191 1.00 0.00 71 MET A N 5
ATOM 7544 C CA . MET A 1 71 ? -9.153 -7.693 -1.520 1.00 0.00 71 MET A CA 5
ATOM 7545 C C . MET A 1 71 ? -8.636 -7.458 -2.941 1.00 0.00 71 MET A C 5
ATOM 7546 O O . MET A 1 71 ? -8.025 -6.428 -3.220 1.00 0.00 71 MET A O 5
ATOM 7560 N N . ALA A 1 72 ? -8.900 -8.431 -3.800 1.00 0.00 72 ALA A N 5
ATOM 7561 C CA . ALA A 1 72 ? -8.469 -8.344 -5.185 1.00 0.00 72 ALA A CA 5
ATOM 7562 C C . ALA A 1 72 ? -9.460 -7.481 -5.970 1.00 0.00 72 ALA A C 5
ATOM 7563 O O . ALA A 1 72 ? -9.066 -6.740 -6.870 1.00 0.00 72 ALA A O 5
ATOM 7570 N N . ASP A 1 73 ? -10.726 -7.606 -5.600 1.00 0.00 73 ASP A N 5
ATOM 7571 C CA . ASP A 1 73 ? -11.776 -6.847 -6.258 1.00 0.00 73 ASP A CA 5
ATOM 7572 C C . ASP A 1 73 ? -11.591 -5.359 -5.953 1.00 0.00 73 ASP A C 5
ATOM 7573 O O . ASP A 1 73 ? -11.634 -4.950 -4.794 1.00 0.00 73 ASP A O 5
ATOM 7582 N N . PRO A 1 74 ? -11.385 -4.571 -7.042 1.00 0.00 74 PRO A N 5
ATOM 7583 C CA . PRO A 1 74 ? -11.194 -3.137 -6.902 1.00 0.00 74 PRO A CA 5
ATOM 7584 C C . PRO A 1 74 ? -12.519 -2.434 -6.601 1.00 0.00 74 PRO A C 5
ATOM 7585 O O . PRO A 1 74 ? -12.530 -1.299 -6.127 1.00 0.00 74 PRO A O 5
ATOM 7596 N N . ASN A 1 75 ? -13.604 -3.137 -6.890 1.00 0.00 75 ASN A N 5
ATOM 7597 C CA . ASN A 1 75 ? -14.931 -2.595 -6.657 1.00 0.00 75 ASN A CA 5
ATOM 7598 C C . ASN A 1 75 ? -15.408 -3.007 -5.263 1.00 0.00 75 ASN A C 5
ATOM 7599 O O . ASN A 1 75 ? -16.520 -2.670 -4.858 1.00 0.00 75 ASN A O 5
ATOM 7610 N N . LEU A 1 76 ? -14.544 -3.731 -4.567 1.00 0.00 76 LEU A N 5
ATOM 7611 C CA . LEU A 1 76 ? -14.863 -4.193 -3.226 1.00 0.00 76 LEU A CA 5
ATOM 7612 C C . LEU A 1 76 ? -14.549 -3.084 -2.221 1.00 0.00 76 LEU A C 5
ATOM 7613 O O . LEU A 1 76 ? -13.580 -2.344 -2.390 1.00 0.00 76 LEU A O 5
ATOM 7629 N N . ARG A 1 77 ? -15.385 -3.003 -1.197 1.00 0.00 77 ARG A N 5
ATOM 7630 C CA . ARG A 1 77 ? -15.209 -1.996 -0.164 1.00 0.00 77 ARG A CA 5
ATOM 7631 C C . ARG A 1 77 ? -14.541 -2.611 1.068 1.00 0.00 77 ARG A C 5
ATOM 7632 O O . ARG A 1 77 ? -14.710 -3.798 1.343 1.00 0.00 77 ARG A O 5
ATOM 7653 N N . ILE A 1 78 ? -13.796 -1.775 1.777 1.00 0.00 78 ILE A N 5
ATOM 7654 C CA . ILE A 1 78 ? -13.102 -2.221 2.973 1.00 0.00 78 ILE A CA 5
ATOM 7655 C C . ILE A 1 78 ? -14.129 -2.632 4.030 1.00 0.00 78 ILE A C 5
ATOM 7656 O O . ILE A 1 78 ? -13.805 -3.362 4.965 1.00 0.00 78 ILE A O 5
ATOM 7672 N N . SER A 1 79 ? -15.347 -2.144 3.846 1.00 0.00 79 SER A N 5
ATOM 7673 C CA . SER A 1 79 ? -16.424 -2.451 4.772 1.00 0.00 79 SER A CA 5
ATOM 7674 C C . SER A 1 79 ? -16.652 -3.963 4.827 1.00 0.00 79 SER A C 5
ATOM 7675 O O . SER A 1 79 ? -17.043 -4.498 5.864 1.00 0.00 79 SER A O 5
ATOM 7683 N N . SER A 1 80 ? -16.397 -4.609 3.699 1.00 0.00 80 SER A N 5
ATOM 7684 C CA . SER A 1 80 ? -16.569 -6.049 3.606 1.00 0.00 80 SER A CA 5
ATOM 7685 C C . SER A 1 80 ? -15.862 -6.737 4.775 1.00 0.00 80 SER A C 5
ATOM 7686 O O . SER A 1 80 ? -16.350 -7.738 5.298 1.00 0.00 80 SER A O 5
ATOM 7694 N N . LEU A 1 81 ? -14.724 -6.173 5.152 1.00 0.00 81 LEU A N 5
ATOM 7695 C CA . LEU A 1 81 ? -13.944 -6.720 6.250 1.00 0.00 81 LEU A CA 5
ATOM 7696 C C . LEU A 1 81 ? -14.213 -5.905 7.516 1.00 0.00 81 LEU A C 5
ATOM 7697 O O . LEU A 1 81 ? -13.952 -6.369 8.625 1.00 0.00 81 LEU A O 5
ATOM 7713 N N . ASN A 1 82 ? -14.732 -4.703 7.309 1.00 0.00 82 ASN A N 5
ATOM 7714 C CA . ASN A 1 82 ? -15.039 -3.819 8.420 1.00 0.00 82 ASN A CA 5
ATOM 7715 C C . ASN A 1 82 ? -13.741 -3.209 8.954 1.00 0.00 82 ASN A C 5
ATOM 7716 O O . ASN A 1 82 ? -13.503 -3.207 10.161 1.00 0.00 82 ASN A O 5
ATOM 7727 N N . LEU A 1 83 ? -12.936 -2.707 8.030 1.00 0.00 83 LEU A N 5
ATOM 7728 C CA . LEU A 1 83 ? -11.669 -2.096 8.393 1.00 0.00 83 LEU A CA 5
ATOM 7729 C C . LEU A 1 83 ? -11.921 -0.678 8.911 1.00 0.00 83 LEU A C 5
ATOM 7730 O O . LEU A 1 83 ? -12.440 0.168 8.185 1.00 0.00 83 LEU A O 5
ATOM 7746 N N . ALA A 1 84 ? -11.542 -0.463 10.162 1.00 0.00 84 ALA A N 5
ATOM 7747 C CA . ALA A 1 84 ? -11.720 0.837 10.785 1.00 0.00 84 ALA A CA 5
ATOM 7748 C C . ALA A 1 84 ? -10.374 1.332 11.317 1.00 0.00 84 ALA A C 5
ATOM 7749 O O . ALA A 1 84 ? -9.406 0.574 11.369 1.00 0.00 84 ALA A O 5
ATOM 7756 N N . HIS A 1 85 ? -10.354 2.601 11.699 1.00 0.00 85 HIS A N 5
ATOM 7757 C CA . HIS A 1 85 ? -9.143 3.205 12.225 1.00 0.00 85 HIS A CA 5
ATOM 7758 C C . HIS A 1 85 ? -8.577 2.330 13.345 1.00 0.00 85 HIS A C 5
ATOM 7759 O O . HIS A 1 85 ? -9.139 2.272 14.438 1.00 0.00 85 HIS A O 5
ATOM 7773 N N . GLY A 1 86 ? -7.470 1.670 13.035 1.00 0.00 86 GLY A N 5
ATOM 7774 C CA . GLY A 1 86 ? -6.822 0.800 14.001 1.00 0.00 86 GLY A CA 5
ATOM 7775 C C . GLY A 1 86 ? -6.738 -0.635 13.478 1.00 0.00 86 GLY A C 5
ATOM 7776 O O . GLY A 1 86 ? -5.812 -1.370 13.817 1.00 0.00 86 GLY A O 5
ATOM 7780 N N . SER A 1 87 ? -7.719 -0.991 12.661 1.00 0.00 87 SER A N 5
ATOM 7781 C CA . SER A 1 87 ? -7.767 -2.325 12.087 1.00 0.00 87 SER A CA 5
ATOM 7782 C C . SER A 1 87 ? -6.383 -2.724 11.571 1.00 0.00 87 SER A C 5
ATOM 7783 O O . SER A 1 87 ? -5.489 -1.885 11.469 1.00 0.00 87 SER A O 5
ATOM 7791 N N . MET A 1 88 ? -6.250 -4.005 11.259 1.00 0.00 88 MET A N 5
ATOM 7792 C CA . MET A 1 88 ? -4.990 -4.525 10.756 1.00 0.00 88 MET A CA 5
ATOM 7793 C C . MET A 1 88 ? -5.122 -4.967 9.297 1.00 0.00 88 MET A C 5
ATOM 7794 O O . MET A 1 88 ? -6.173 -5.456 8.886 1.00 0.00 88 MET A O 5
ATOM 7808 N N . VAL A 1 89 ? -4.041 -4.778 8.554 1.00 0.00 89 VAL A N 5
ATOM 7809 C CA . VAL A 1 89 ? -4.023 -5.151 7.150 1.00 0.00 89 VAL A CA 5
ATOM 7810 C C . VAL A 1 89 ? -2.604 -5.564 6.755 1.00 0.00 89 VAL A C 5
ATOM 7811 O O . VAL A 1 89 ? -1.636 -5.171 7.403 1.00 0.00 89 VAL A O 5
ATOM 7824 N N . TYR A 1 90 ? -2.526 -6.351 5.692 1.00 0.00 90 TYR A N 5
ATOM 7825 C CA . TYR A 1 90 ? -1.242 -6.822 5.202 1.00 0.00 90 TYR A CA 5
ATOM 7826 C C . TYR A 1 90 ? -1.057 -6.473 3.724 1.00 0.00 90 TYR A C 5
ATOM 7827 O O . TYR A 1 90 ? -1.937 -6.738 2.905 1.00 0.00 90 TYR A O 5
ATOM 7845 N N . LEU A 1 91 ? 0.092 -5.884 3.426 1.00 0.00 91 LEU A N 5
ATOM 7846 C CA . LEU A 1 91 ? 0.403 -5.497 2.061 1.00 0.00 91 LEU A CA 5
ATOM 7847 C C . LEU A 1 91 ? 1.428 -6.472 1.479 1.00 0.00 91 LEU A C 5
ATOM 7848 O O . LEU A 1 91 ? 2.150 -7.135 2.222 1.00 0.00 91 LEU A O 5
ATOM 7864 N N . ALA A 1 92 ? 1.460 -6.528 0.156 1.00 0.00 92 ALA A N 5
ATOM 7865 C CA . ALA A 1 92 ? 2.385 -7.411 -0.534 1.00 0.00 92 ALA A CA 5
ATOM 7866 C C . ALA A 1 92 ? 2.695 -6.837 -1.918 1.00 0.00 92 ALA A C 5
ATOM 7867 O O . ALA A 1 92 ? 1.794 -6.657 -2.735 1.00 0.00 92 ALA A O 5
ATOM 7874 N N . TYR A 1 93 ? 3.973 -6.566 -2.138 1.00 0.00 93 TYR A N 5
ATOM 7875 C CA . TYR A 1 93 ? 4.414 -6.016 -3.409 1.00 0.00 93 TYR A CA 5
ATOM 7876 C C . TYR A 1 93 ? 5.745 -6.634 -3.842 1.00 0.00 93 TYR A C 5
ATOM 7877 O O . TYR A 1 93 ? 6.559 -7.014 -3.002 1.00 0.00 93 TYR A O 5
ATOM 7895 N N . GLU A 1 94 ? 5.924 -6.716 -5.152 1.00 0.00 94 GLU A N 5
ATOM 7896 C CA . GLU A 1 94 ? 7.142 -7.281 -5.707 1.00 0.00 94 GLU A CA 5
ATOM 7897 C C . GLU A 1 94 ? 8.127 -6.168 -6.069 1.00 0.00 94 GLU A C 5
ATOM 7898 O O . GLU A 1 94 ? 7.737 -5.151 -6.640 1.00 0.00 94 GLU A O 5
ATOM 7910 N N . GLY A 1 95 ? 9.385 -6.398 -5.722 1.00 0.00 95 GLY A N 5
ATOM 7911 C CA . GLY A 1 95 ? 10.429 -5.427 -6.003 1.00 0.00 95 GLY A CA 5
ATOM 7912 C C . GLY A 1 95 ? 10.282 -4.191 -5.114 1.00 0.00 95 GLY A C 5
ATOM 7913 O O . GLY A 1 95 ? 9.220 -3.960 -4.537 1.00 0.00 95 GLY A O 5
ATOM 7917 N N . GLU A 1 96 ? 11.362 -3.429 -5.032 1.00 0.00 96 GLU A N 5
ATOM 7918 C CA . GLU A 1 96 ? 11.367 -2.222 -4.223 1.00 0.00 96 GLU A CA 5
ATOM 7919 C C . GLU A 1 96 ? 10.227 -1.294 -4.648 1.00 0.00 96 GLU A C 5
ATOM 7920 O O . GLU A 1 96 ? 9.431 -1.640 -5.519 1.00 0.00 96 GLU A O 5
ATOM 7932 N N . ARG A 1 97 ? 10.184 -0.132 -4.011 1.00 0.00 97 ARG A N 5
ATOM 7933 C CA . ARG A 1 97 ? 9.154 0.848 -4.312 1.00 0.00 97 ARG A CA 5
ATOM 7934 C C . ARG A 1 97 ? 9.565 1.696 -5.518 1.00 0.00 97 ARG A C 5
ATOM 7935 O O . ARG A 1 97 ? 10.720 1.664 -5.939 1.00 0.00 97 ARG A O 5
ATOM 7956 N N . THR A 1 98 ? 8.596 2.434 -6.039 1.00 0.00 98 THR A N 5
ATOM 7957 C CA . THR A 1 98 ? 8.842 3.289 -7.188 1.00 0.00 98 THR A CA 5
ATOM 7958 C C . THR A 1 98 ? 9.645 4.523 -6.772 1.00 0.00 98 THR A C 5
ATOM 7959 O O . THR A 1 98 ? 10.202 4.566 -5.676 1.00 0.00 98 THR A O 5
ATOM 7970 N N . ILE A 1 99 ? 9.679 5.498 -7.669 1.00 0.00 99 ILE A N 5
ATOM 7971 C CA . ILE A 1 99 ? 10.404 6.730 -7.409 1.00 0.00 99 ILE A CA 5
ATOM 7972 C C . ILE A 1 99 ? 9.413 7.827 -7.017 1.00 0.00 99 ILE A C 5
ATOM 7973 O O . ILE A 1 99 ? 8.356 7.962 -7.632 1.00 0.00 99 ILE A O 5
ATOM 7989 N N . ARG A 1 100 ? 9.789 8.583 -5.996 1.00 0.00 100 ARG A N 5
ATOM 7990 C CA . ARG A 1 100 ? 8.946 9.664 -5.514 1.00 0.00 100 ARG A CA 5
ATOM 7991 C C . ARG A 1 100 ? 8.505 10.552 -6.679 1.00 0.00 100 ARG A C 5
ATOM 7992 O O . ARG A 1 100 ? 9.110 10.523 -7.750 1.00 0.00 100 ARG A O 5
ATOM 8013 N N . GLY A 1 101 ? 7.455 11.321 -6.431 1.00 0.00 101 GLY A N 5
ATOM 8014 C CA . GLY A 1 101 ? 6.926 12.216 -7.447 1.00 0.00 101 GLY A CA 5
ATOM 8015 C C . GLY A 1 101 ? 6.910 13.662 -6.948 1.00 0.00 101 GLY A C 5
ATOM 8016 O O . GLY A 1 101 ? 7.680 14.495 -7.424 1.00 0.00 101 GLY A O 5
ATOM 8020 N N . SER A 1 102 ? 6.025 13.916 -5.995 1.00 0.00 102 SER A N 5
ATOM 8021 C CA . SER A 1 102 ? 5.898 15.247 -5.427 1.00 0.00 102 SER A CA 5
ATOM 8022 C C . SER A 1 102 ? 5.111 15.184 -4.117 1.00 0.00 102 SER A C 5
ATOM 8023 O O . SER A 1 102 ? 4.345 14.248 -3.893 1.00 0.00 102 SER A O 5
ATOM 8031 N N . GLY A 1 103 ? 5.327 16.192 -3.284 1.00 0.00 103 GLY A N 5
ATOM 8032 C CA . GLY A 1 103 ? 4.647 16.263 -2.002 1.00 0.00 103 GLY A CA 5
ATOM 8033 C C . GLY A 1 103 ? 5.051 17.525 -1.236 1.00 0.00 103 GLY A C 5
ATOM 8034 O O . GLY A 1 103 ? 5.199 18.593 -1.827 1.00 0.00 103 GLY A O 5
ATOM 8038 N N . PRO A 1 104 ? 5.223 17.354 0.102 1.00 0.00 104 PRO A N 5
ATOM 8039 C CA . PRO A 1 104 ? 5.607 18.467 0.955 1.00 0.00 104 PRO A CA 5
ATOM 8040 C C . PRO A 1 104 ? 7.086 18.811 0.774 1.00 0.00 104 PRO A C 5
ATOM 8041 O O . PRO A 1 104 ? 7.955 18.159 1.352 1.00 0.00 104 PRO A O 5
ATOM 8052 N N . SER A 1 105 ? 7.328 19.835 -0.031 1.00 0.00 105 SER A N 5
ATOM 8053 C CA . SER A 1 105 ? 8.688 20.274 -0.296 1.00 0.00 105 SER A CA 5
ATOM 8054 C C . SER A 1 105 ? 9.255 20.991 0.932 1.00 0.00 105 SER A C 5
ATOM 8055 O O . SER A 1 105 ? 9.170 22.214 1.035 1.00 0.00 105 SER A O 5
ATOM 8063 N N . SER A 1 106 ? 9.819 20.199 1.831 1.00 0.00 106 SER A N 5
ATOM 8064 C CA . SER A 1 106 ? 10.399 20.742 3.047 1.00 0.00 106 SER A CA 5
ATOM 8065 C C . SER A 1 106 ? 11.918 20.854 2.898 1.00 0.00 106 SER A C 5
ATOM 8066 O O . SER A 1 106 ? 12.639 19.879 3.108 1.00 0.00 106 SER A O 5
ATOM 8074 N N . GLY A 1 107 ? 12.359 22.050 2.537 1.00 0.00 107 GLY A N 5
ATOM 8075 C CA . GLY A 1 107 ? 13.779 22.301 2.358 1.00 0.00 107 GLY A CA 5
ATOM 8076 C C . GLY A 1 107 ? 14.342 21.465 1.207 1.00 0.00 107 GLY A C 5
ATOM 8077 O O . GLY A 1 107 ? 13.646 20.616 0.652 1.00 0.00 107 GLY A O 5
ATOM 8081 N N . GLY A 1 1 ? -13.782 20.646 -3.993 1.00 0.00 1 GLY A N 6
ATOM 8082 C CA . GLY A 1 1 ? -13.562 21.728 -3.049 1.00 0.00 1 GLY A CA 6
ATOM 8083 C C . GLY A 1 1 ? -12.271 21.510 -2.257 1.00 0.00 1 GLY A C 6
ATOM 8084 O O . GLY A 1 1 ? -11.467 20.645 -2.599 1.00 0.00 1 GLY A O 6
ATOM 8088 N N . SER A 1 2 ? -12.113 22.311 -1.213 1.00 0.00 2 SER A N 6
ATOM 8089 C CA . SER A 1 2 ? -10.934 22.216 -0.369 1.00 0.00 2 SER A CA 6
ATOM 8090 C C . SER A 1 2 ? -11.285 21.513 0.944 1.00 0.00 2 SER A C 6
ATOM 8091 O O . SER A 1 2 ? -11.536 22.167 1.955 1.00 0.00 2 SER A O 6
ATOM 8099 N N . SER A 1 3 ? -11.291 20.189 0.886 1.00 0.00 3 SER A N 6
ATOM 8100 C CA . SER A 1 3 ? -11.607 19.391 2.058 1.00 0.00 3 SER A CA 6
ATOM 8101 C C . SER A 1 3 ? -10.440 18.456 2.384 1.00 0.00 3 SER A C 6
ATOM 8102 O O . SER A 1 3 ? -9.760 17.968 1.482 1.00 0.00 3 SER A O 6
ATOM 8110 N N . GLY A 1 4 ? -10.244 18.234 3.675 1.00 0.00 4 GLY A N 6
ATOM 8111 C CA . GLY A 1 4 ? -9.172 17.367 4.132 1.00 0.00 4 GLY A CA 6
ATOM 8112 C C . GLY A 1 4 ? -9.707 15.982 4.502 1.00 0.00 4 GLY A C 6
ATOM 8113 O O . GLY A 1 4 ? -10.896 15.710 4.346 1.00 0.00 4 GLY A O 6
ATOM 8117 N N . SER A 1 5 ? -8.802 15.143 4.985 1.00 0.00 5 SER A N 6
ATOM 8118 C CA . SER A 1 5 ? -9.168 13.793 5.379 1.00 0.00 5 SER A CA 6
ATOM 8119 C C . SER A 1 5 ? -10.022 13.831 6.648 1.00 0.00 5 SER A C 6
ATOM 8120 O O . SER A 1 5 ? -9.837 14.700 7.499 1.00 0.00 5 SER A O 6
ATOM 8128 N N . SER A 1 6 ? -10.939 12.879 6.734 1.00 0.00 6 SER A N 6
ATOM 8129 C CA . SER A 1 6 ? -11.822 12.793 7.885 1.00 0.00 6 SER A CA 6
ATOM 8130 C C . SER A 1 6 ? -11.016 12.443 9.138 1.00 0.00 6 SER A C 6
ATOM 8131 O O . SER A 1 6 ? -11.154 13.095 10.171 1.00 0.00 6 SER A O 6
ATOM 8139 N N . GLY A 1 7 ? -10.193 11.414 9.004 1.00 0.00 7 GLY A N 6
ATOM 8140 C CA . GLY A 1 7 ? -9.365 10.969 10.113 1.00 0.00 7 GLY A CA 6
ATOM 8141 C C . GLY A 1 7 ? -9.434 9.449 10.274 1.00 0.00 7 GLY A C 6
ATOM 8142 O O . GLY A 1 7 ? -9.772 8.950 11.346 1.00 0.00 7 GLY A O 6
ATOM 8146 N N . THR A 1 8 ? -9.110 8.756 9.193 1.00 0.00 8 THR A N 6
ATOM 8147 C CA . THR A 1 8 ? -9.131 7.303 9.201 1.00 0.00 8 THR A CA 6
ATOM 8148 C C . THR A 1 8 ? -7.748 6.747 8.857 1.00 0.00 8 THR A C 6
ATOM 8149 O O . THR A 1 8 ? -7.257 6.936 7.746 1.00 0.00 8 THR A O 6
ATOM 8160 N N . MET A 1 9 ? -7.157 6.073 9.833 1.00 0.00 9 MET A N 6
ATOM 8161 C CA . MET A 1 9 ? -5.840 5.489 9.649 1.00 0.00 9 MET A CA 6
ATOM 8162 C C . MET A 1 9 ? -5.916 3.961 9.628 1.00 0.00 9 MET A C 6
ATOM 8163 O O . MET A 1 9 ? -6.525 3.354 10.508 1.00 0.00 9 MET A O 6
ATOM 8177 N N . LEU A 1 10 ? -5.289 3.382 8.615 1.00 0.00 10 LEU A N 6
ATOM 8178 C CA . LEU A 1 10 ? -5.278 1.937 8.468 1.00 0.00 10 LEU A CA 6
ATOM 8179 C C . LEU A 1 10 ? -3.865 1.412 8.734 1.00 0.00 10 LEU A C 6
ATOM 8180 O O . LEU A 1 10 ? -2.889 1.962 8.226 1.00 0.00 10 LEU A O 6
ATOM 8196 N N . ARG A 1 11 ? -3.801 0.355 9.529 1.00 0.00 11 ARG A N 6
ATOM 8197 C CA . ARG A 1 11 ? -2.524 -0.250 9.868 1.00 0.00 11 ARG A CA 6
ATOM 8198 C C . ARG A 1 11 ? -2.200 -1.387 8.896 1.00 0.00 11 ARG A C 6
ATOM 8199 O O . ARG A 1 11 ? -2.719 -2.494 9.035 1.00 0.00 11 ARG A O 6
ATOM 8220 N N . VAL A 1 12 ? -1.345 -1.075 7.934 1.00 0.00 12 VAL A N 6
ATOM 8221 C CA . VAL A 1 12 ? -0.946 -2.056 6.939 1.00 0.00 12 VAL A CA 6
ATOM 8222 C C . VAL A 1 12 ? 0.378 -2.695 7.362 1.00 0.00 12 VAL A C 6
ATOM 8223 O O . VAL A 1 12 ? 1.196 -2.057 8.022 1.00 0.00 12 VAL A O 6
ATOM 8236 N N . ARG A 1 13 ? 0.548 -3.947 6.963 1.00 0.00 13 ARG A N 6
ATOM 8237 C CA . ARG A 1 13 ? 1.760 -4.679 7.292 1.00 0.00 13 ARG A CA 6
ATOM 8238 C C . ARG A 1 13 ? 2.475 -5.124 6.015 1.00 0.00 13 ARG A C 6
ATOM 8239 O O . ARG A 1 13 ? 1.843 -5.638 5.093 1.00 0.00 13 ARG A O 6
ATOM 8260 N N . SER A 1 14 ? 3.782 -4.910 6.002 1.00 0.00 14 SER A N 6
ATOM 8261 C CA . SER A 1 14 ? 4.590 -5.283 4.853 1.00 0.00 14 SER A CA 6
ATOM 8262 C C . SER A 1 14 ? 5.680 -6.269 5.277 1.00 0.00 14 SER A C 6
ATOM 8263 O O . SER A 1 14 ? 5.713 -6.706 6.426 1.00 0.00 14 SER A O 6
ATOM 8271 N N . ARG A 1 15 ? 6.544 -6.591 4.326 1.00 0.00 15 ARG A N 6
ATOM 8272 C CA . ARG A 1 15 ? 7.633 -7.518 4.586 1.00 0.00 15 ARG A CA 6
ATOM 8273 C C . ARG A 1 15 ? 8.896 -6.753 4.987 1.00 0.00 15 ARG A C 6
ATOM 8274 O O . ARG A 1 15 ? 10.009 -7.233 4.776 1.00 0.00 15 ARG A O 6
ATOM 8295 N N . ASP A 1 16 ? 8.682 -5.577 5.557 1.00 0.00 16 ASP A N 6
ATOM 8296 C CA . ASP A 1 16 ? 9.789 -4.742 5.989 1.00 0.00 16 ASP A CA 6
ATOM 8297 C C . ASP A 1 16 ? 9.322 -3.829 7.125 1.00 0.00 16 ASP A C 6
ATOM 8298 O O . ASP A 1 16 ? 9.857 -2.737 7.308 1.00 0.00 16 ASP A O 6
ATOM 8307 N N . GLY A 1 17 ? 8.329 -4.311 7.857 1.00 0.00 17 GLY A N 6
ATOM 8308 C CA . GLY A 1 17 ? 7.784 -3.552 8.970 1.00 0.00 17 GLY A CA 6
ATOM 8309 C C . GLY A 1 17 ? 6.348 -3.110 8.681 1.00 0.00 17 GLY A C 6
ATOM 8310 O O . GLY A 1 17 ? 5.839 -3.322 7.581 1.00 0.00 17 GLY A O 6
ATOM 8314 N N . LEU A 1 18 ? 5.736 -2.503 9.687 1.00 0.00 18 LEU A N 6
ATOM 8315 C CA . LEU A 1 18 ? 4.369 -2.028 9.554 1.00 0.00 18 LEU A CA 6
ATOM 8316 C C . LEU A 1 18 ? 4.381 -0.591 9.028 1.00 0.00 18 LEU A C 6
ATOM 8317 O O . LEU A 1 18 ? 5.082 0.264 9.566 1.00 0.00 18 LEU A O 6
ATOM 8333 N N . GLU A 1 19 ? 3.596 -0.371 7.984 1.00 0.00 19 GLU A N 6
ATOM 8334 C CA . GLU A 1 19 ? 3.508 0.948 7.379 1.00 0.00 19 GLU A CA 6
ATOM 8335 C C . GLU A 1 19 ? 2.113 1.538 7.595 1.00 0.00 19 GLU A C 6
ATOM 8336 O O . GLU A 1 19 ? 1.126 0.806 7.642 1.00 0.00 19 GLU A O 6
ATOM 8348 N N . ARG A 1 20 ? 2.077 2.857 7.721 1.00 0.00 20 ARG A N 6
ATOM 8349 C CA . ARG A 1 20 ? 0.820 3.554 7.931 1.00 0.00 20 ARG A CA 6
ATOM 8350 C C . ARG A 1 20 ? 0.439 4.350 6.681 1.00 0.00 20 ARG A C 6
ATOM 8351 O O . ARG A 1 20 ? 1.309 4.854 5.973 1.00 0.00 20 ARG A O 6
ATOM 8372 N N . VAL A 1 21 ? -0.862 4.437 6.448 1.00 0.00 21 VAL A N 6
ATOM 8373 C CA . VAL A 1 21 ? -1.369 5.163 5.296 1.00 0.00 21 VAL A CA 6
ATOM 8374 C C . VAL A 1 21 ? -2.616 5.951 5.703 1.00 0.00 21 VAL A C 6
ATOM 8375 O O . VAL A 1 21 ? -3.273 5.615 6.687 1.00 0.00 21 VAL A O 6
ATOM 8388 N N . SER A 1 22 ? -2.904 6.984 4.925 1.00 0.00 22 SER A N 6
ATOM 8389 C CA . SER A 1 22 ? -4.061 7.822 5.192 1.00 0.00 22 SER A CA 6
ATOM 8390 C C . SER A 1 22 ? -5.163 7.534 4.171 1.00 0.00 22 SER A C 6
ATOM 8391 O O . SER A 1 22 ? -4.911 7.518 2.967 1.00 0.00 22 SER A O 6
ATOM 8399 N N . VAL A 1 23 ? -6.362 7.312 4.689 1.00 0.00 23 VAL A N 6
ATOM 8400 C CA . VAL A 1 23 ? -7.504 7.025 3.838 1.00 0.00 23 VAL A CA 6
ATOM 8401 C C . VAL A 1 23 ? -8.604 8.054 4.103 1.00 0.00 23 VAL A C 6
ATOM 8402 O O . VAL A 1 23 ? -8.354 9.093 4.712 1.00 0.00 23 VAL A O 6
ATOM 8415 N N . ASP A 1 24 ? -9.800 7.730 3.633 1.00 0.00 24 ASP A N 6
ATOM 8416 C CA . ASP A 1 24 ? -10.939 8.614 3.812 1.00 0.00 24 ASP A CA 6
ATOM 8417 C C . ASP A 1 24 ? -11.977 7.927 4.702 1.00 0.00 24 ASP A C 6
ATOM 8418 O O . ASP A 1 24 ? -12.508 8.538 5.627 1.00 0.00 24 ASP A O 6
ATOM 8427 N N . GLY A 1 25 ? -12.234 6.665 4.390 1.00 0.00 25 GLY A N 6
ATOM 8428 C CA . GLY A 1 25 ? -13.199 5.888 5.150 1.00 0.00 25 GLY A CA 6
ATOM 8429 C C . GLY A 1 25 ? -13.593 4.615 4.398 1.00 0.00 25 GLY A C 6
ATOM 8430 O O . GLY A 1 25 ? -12.883 4.180 3.493 1.00 0.00 25 GLY A O 6
ATOM 8434 N N . PRO A 1 26 ? -14.753 4.039 4.812 1.00 0.00 26 PRO A N 6
ATOM 8435 C CA . PRO A 1 26 ? -15.250 2.825 4.187 1.00 0.00 26 PRO A CA 6
ATOM 8436 C C . PRO A 1 26 ? -15.847 3.121 2.810 1.00 0.00 26 PRO A C 6
ATOM 8437 O O . PRO A 1 26 ? -15.909 2.241 1.953 1.00 0.00 26 PRO A O 6
ATOM 8448 N N . HIS A 1 27 ? -16.272 4.365 2.640 1.00 0.00 27 HIS A N 6
ATOM 8449 C CA . HIS A 1 27 ? -16.862 4.788 1.381 1.00 0.00 27 HIS A CA 6
ATOM 8450 C C . HIS A 1 27 ? -15.890 4.499 0.236 1.00 0.00 27 HIS A C 6
ATOM 8451 O O . HIS A 1 27 ? -16.290 4.456 -0.927 1.00 0.00 27 HIS A O 6
ATOM 8465 N N . ILE A 1 28 ? -14.631 4.310 0.604 1.00 0.00 28 ILE A N 6
ATOM 8466 C CA . ILE A 1 28 ? -13.599 4.026 -0.379 1.00 0.00 28 ILE A CA 6
ATOM 8467 C C . ILE A 1 28 ? -13.526 2.516 -0.614 1.00 0.00 28 ILE A C 6
ATOM 8468 O O . ILE A 1 28 ? -13.839 1.729 0.278 1.00 0.00 28 ILE A O 6
ATOM 8484 N N . THR A 1 29 ? -13.112 2.157 -1.820 1.00 0.00 29 THR A N 6
ATOM 8485 C CA . THR A 1 29 ? -12.994 0.755 -2.184 1.00 0.00 29 THR A CA 6
ATOM 8486 C C . THR A 1 29 ? -11.522 0.346 -2.262 1.00 0.00 29 THR A C 6
ATOM 8487 O O . THR A 1 29 ? -10.636 1.200 -2.262 1.00 0.00 29 THR A O 6
ATOM 8498 N N . VAL A 1 30 ? -11.306 -0.959 -2.326 1.00 0.00 30 VAL A N 6
ATOM 8499 C CA . VAL A 1 30 ? -9.956 -1.492 -2.404 1.00 0.00 30 VAL A CA 6
ATOM 8500 C C . VAL A 1 30 ? -9.171 -0.725 -3.470 1.00 0.00 30 VAL A C 6
ATOM 8501 O O . VAL A 1 30 ? -7.989 -0.439 -3.289 1.00 0.00 30 VAL A O 6
ATOM 8514 N N . SER A 1 31 ? -9.860 -0.414 -4.558 1.00 0.00 31 SER A N 6
ATOM 8515 C CA . SER A 1 31 ? -9.242 0.315 -5.653 1.00 0.00 31 SER A CA 6
ATOM 8516 C C . SER A 1 31 ? -8.670 1.639 -5.143 1.00 0.00 31 SER A C 6
ATOM 8517 O O . SER A 1 31 ? -7.563 2.025 -5.515 1.00 0.00 31 SER A O 6
ATOM 8525 N N . GLN A 1 32 ? -9.451 2.299 -4.300 1.00 0.00 32 GLN A N 6
ATOM 8526 C CA . GLN A 1 32 ? -9.036 3.572 -3.736 1.00 0.00 32 GLN A CA 6
ATOM 8527 C C . GLN A 1 32 ? -7.982 3.352 -2.648 1.00 0.00 32 GLN A C 6
ATOM 8528 O O . GLN A 1 32 ? -7.078 4.169 -2.480 1.00 0.00 32 GLN A O 6
ATOM 8542 N N . LEU A 1 33 ? -8.135 2.244 -1.936 1.00 0.00 33 LEU A N 6
ATOM 8543 C CA . LEU A 1 33 ? -7.208 1.907 -0.869 1.00 0.00 33 LEU A CA 6
ATOM 8544 C C . LEU A 1 33 ? -5.810 1.706 -1.458 1.00 0.00 33 LEU A C 6
ATOM 8545 O O . LEU A 1 33 ? -4.859 2.371 -1.049 1.00 0.00 33 LEU A O 6
ATOM 8561 N N . LYS A 1 34 ? -5.730 0.788 -2.409 1.00 0.00 34 LYS A N 6
ATOM 8562 C CA . LYS A 1 34 ? -4.464 0.491 -3.058 1.00 0.00 34 LYS A CA 6
ATOM 8563 C C . LYS A 1 34 ? -3.855 1.788 -3.595 1.00 0.00 34 LYS A C 6
ATOM 8564 O O . LYS A 1 34 ? -2.798 2.219 -3.135 1.00 0.00 34 LYS A O 6
ATOM 8583 N N . THR A 1 35 ? -4.548 2.375 -4.560 1.00 0.00 35 THR A N 6
ATOM 8584 C CA . THR A 1 35 ? -4.088 3.614 -5.164 1.00 0.00 35 THR A CA 6
ATOM 8585 C C . THR A 1 35 ? -3.446 4.516 -4.108 1.00 0.00 35 THR A C 6
ATOM 8586 O O . THR A 1 35 ? -2.348 5.031 -4.311 1.00 0.00 35 THR A O 6
ATOM 8597 N N . LEU A 1 36 ? -4.159 4.680 -3.003 1.00 0.00 36 LEU A N 6
ATOM 8598 C CA . LEU A 1 36 ? -3.672 5.511 -1.915 1.00 0.00 36 LEU A CA 6
ATOM 8599 C C . LEU A 1 36 ? -2.263 5.059 -1.525 1.00 0.00 36 LEU A C 6
ATOM 8600 O O . LEU A 1 36 ? -1.337 5.868 -1.487 1.00 0.00 36 LEU A O 6
ATOM 8616 N N . ILE A 1 37 ? -2.145 3.770 -1.245 1.00 0.00 37 ILE A N 6
ATOM 8617 C CA . ILE A 1 37 ? -0.865 3.201 -0.860 1.00 0.00 37 ILE A CA 6
ATOM 8618 C C . ILE A 1 37 ? 0.090 3.252 -2.054 1.00 0.00 37 ILE A C 6
ATOM 8619 O O . ILE A 1 37 ? 1.217 3.730 -1.933 1.00 0.00 37 ILE A O 6
ATOM 8635 N N . GLN A 1 38 ? -0.395 2.750 -3.181 1.00 0.00 38 GLN A N 6
ATOM 8636 C CA . GLN A 1 38 ? 0.402 2.732 -4.396 1.00 0.00 38 GLN A CA 6
ATOM 8637 C C . GLN A 1 38 ? 1.091 4.083 -4.599 1.00 0.00 38 GLN A C 6
ATOM 8638 O O . GLN A 1 38 ? 2.149 4.156 -5.223 1.00 0.00 38 GLN A O 6
ATOM 8652 N N . ASP A 1 39 ? 0.463 5.118 -4.061 1.00 0.00 39 ASP A N 6
ATOM 8653 C CA . ASP A 1 39 ? 1.003 6.462 -4.176 1.00 0.00 39 ASP A CA 6
ATOM 8654 C C . ASP A 1 39 ? 1.864 6.768 -2.949 1.00 0.00 39 ASP A C 6
ATOM 8655 O O . ASP A 1 39 ? 3.062 7.018 -3.074 1.00 0.00 39 ASP A O 6
ATOM 8664 N N . GLN A 1 40 ? 1.221 6.737 -1.792 1.00 0.00 40 GLN A N 6
ATOM 8665 C CA . GLN A 1 40 ? 1.913 7.008 -0.543 1.00 0.00 40 GLN A CA 6
ATOM 8666 C C . GLN A 1 40 ? 3.144 6.109 -0.413 1.00 0.00 40 GLN A C 6
ATOM 8667 O O . GLN A 1 40 ? 4.259 6.598 -0.240 1.00 0.00 40 GLN A O 6
ATOM 8681 N N . LEU A 1 41 ? 2.900 4.810 -0.502 1.00 0.00 41 LEU A N 6
ATOM 8682 C CA . LEU A 1 41 ? 3.975 3.838 -0.396 1.00 0.00 41 LEU A CA 6
ATOM 8683 C C . LEU A 1 41 ? 4.768 3.817 -1.704 1.00 0.00 41 LEU A C 6
ATOM 8684 O O . LEU A 1 41 ? 5.891 3.316 -1.746 1.00 0.00 41 LEU A O 6
ATOM 8700 N N . GLN A 1 42 ? 4.153 4.367 -2.741 1.00 0.00 42 GLN A N 6
ATOM 8701 C CA . GLN A 1 42 ? 4.787 4.417 -4.047 1.00 0.00 42 GLN A CA 6
ATOM 8702 C C . GLN A 1 42 ? 5.057 3.002 -4.562 1.00 0.00 42 GLN A C 6
ATOM 8703 O O . GLN A 1 42 ? 6.202 2.643 -4.831 1.00 0.00 42 GLN A O 6
ATOM 8717 N N . ILE A 1 43 ? 3.982 2.236 -4.683 1.00 0.00 43 ILE A N 6
ATOM 8718 C CA . ILE A 1 43 ? 4.088 0.868 -5.161 1.00 0.00 43 ILE A CA 6
ATOM 8719 C C . ILE A 1 43 ? 2.982 0.603 -6.184 1.00 0.00 43 ILE A C 6
ATOM 8720 O O . ILE A 1 43 ? 1.863 1.091 -6.035 1.00 0.00 43 ILE A O 6
ATOM 8736 N N . PRO A 1 44 ? 3.343 -0.191 -7.228 1.00 0.00 44 PRO A N 6
ATOM 8737 C CA . PRO A 1 44 ? 2.395 -0.527 -8.276 1.00 0.00 44 PRO A CA 6
ATOM 8738 C C . PRO A 1 44 ? 1.386 -1.569 -7.788 1.00 0.00 44 PRO A C 6
ATOM 8739 O O . PRO A 1 44 ? 1.769 -2.651 -7.347 1.00 0.00 44 PRO A O 6
ATOM 8750 N N . ILE A 1 45 ? 0.115 -1.205 -7.885 1.00 0.00 45 ILE A N 6
ATOM 8751 C CA . ILE A 1 45 ? -0.952 -2.095 -7.459 1.00 0.00 45 ILE A CA 6
ATOM 8752 C C . ILE A 1 45 ? -0.741 -3.474 -8.087 1.00 0.00 45 ILE A C 6
ATOM 8753 O O . ILE A 1 45 ? -0.894 -4.495 -7.418 1.00 0.00 45 ILE A O 6
ATOM 8769 N N . HIS A 1 46 ? -0.393 -3.460 -9.365 1.00 0.00 46 HIS A N 6
ATOM 8770 C CA . HIS A 1 46 ? -0.159 -4.697 -10.091 1.00 0.00 46 HIS A CA 6
ATOM 8771 C C . HIS A 1 46 ? 0.776 -5.598 -9.281 1.00 0.00 46 HIS A C 6
ATOM 8772 O O . HIS A 1 46 ? 0.795 -6.813 -9.475 1.00 0.00 46 HIS A O 6
ATOM 8786 N N . ASN A 1 47 ? 1.528 -4.968 -8.392 1.00 0.00 47 ASN A N 6
ATOM 8787 C CA . ASN A 1 47 ? 2.463 -5.698 -7.552 1.00 0.00 47 ASN A CA 6
ATOM 8788 C C . ASN A 1 47 ? 1.888 -5.817 -6.139 1.00 0.00 47 ASN A C 6
ATOM 8789 O O . ASN A 1 47 ? 2.076 -6.833 -5.472 1.00 0.00 47 ASN A O 6
ATOM 8800 N N . GLN A 1 48 ? 1.198 -4.764 -5.725 1.00 0.00 48 GLN A N 6
ATOM 8801 C CA . GLN A 1 48 ? 0.594 -4.738 -4.404 1.00 0.00 48 GLN A CA 6
ATOM 8802 C C . GLN A 1 48 ? -0.441 -5.856 -4.271 1.00 0.00 48 GLN A C 6
ATOM 8803 O O . GLN A 1 48 ? -1.198 -6.120 -5.204 1.00 0.00 48 GLN A O 6
ATOM 8817 N N . THR A 1 49 ? -0.441 -6.484 -3.104 1.00 0.00 49 THR A N 6
ATOM 8818 C CA . THR A 1 49 ? -1.371 -7.568 -2.838 1.00 0.00 49 THR A CA 6
ATOM 8819 C C . THR A 1 49 ? -1.989 -7.411 -1.447 1.00 0.00 49 THR A C 6
ATOM 8820 O O . THR A 1 49 ? -1.349 -7.714 -0.442 1.00 0.00 49 THR A O 6
ATOM 8831 N N . LEU A 1 50 ? -3.226 -6.937 -1.435 1.00 0.00 50 LEU A N 6
ATOM 8832 C CA . LEU A 1 50 ? -3.938 -6.735 -0.184 1.00 0.00 50 LEU A CA 6
ATOM 8833 C C . LEU A 1 50 ? -4.611 -8.045 0.232 1.00 0.00 50 LEU A C 6
ATOM 8834 O O . LEU A 1 50 ? -5.132 -8.774 -0.611 1.00 0.00 50 LEU A O 6
ATOM 8850 N N . SER A 1 51 ? -4.578 -8.304 1.531 1.00 0.00 51 SER A N 6
ATOM 8851 C CA . SER A 1 51 ? -5.178 -9.513 2.068 1.00 0.00 51 SER A CA 6
ATOM 8852 C C . SER A 1 51 ? -5.454 -9.340 3.563 1.00 0.00 51 SER A C 6
ATOM 8853 O O . SER A 1 51 ? -5.034 -8.354 4.166 1.00 0.00 51 SER A O 6
ATOM 8861 N N . THR A 1 52 ? -6.159 -10.315 4.119 1.00 0.00 52 THR A N 6
ATOM 8862 C CA . THR A 1 52 ? -6.496 -10.283 5.532 1.00 0.00 52 THR A CA 6
ATOM 8863 C C . THR A 1 52 ? -5.890 -11.490 6.252 1.00 0.00 52 THR A C 6
ATOM 8864 O O . THR A 1 52 ? -6.490 -12.028 7.181 1.00 0.00 52 THR A O 6
ATOM 8875 N N . ASN A 1 53 ? -4.708 -11.878 5.796 1.00 0.00 53 ASN A N 6
ATOM 8876 C CA . ASN A 1 53 ? -4.015 -13.011 6.385 1.00 0.00 53 ASN A CA 6
ATOM 8877 C C . ASN A 1 53 ? -2.510 -12.733 6.395 1.00 0.00 53 ASN A C 6
ATOM 8878 O O . ASN A 1 53 ? -1.896 -12.579 5.340 1.00 0.00 53 ASN A O 6
ATOM 8889 N N . ARG A 1 54 ? -1.959 -12.677 7.599 1.00 0.00 54 ARG A N 6
ATOM 8890 C CA . ARG A 1 54 ? -0.538 -12.420 7.761 1.00 0.00 54 ARG A CA 6
ATOM 8891 C C . ARG A 1 54 ? 0.277 -13.390 6.904 1.00 0.00 54 ARG A C 6
ATOM 8892 O O . ARG A 1 54 ? 1.439 -13.126 6.596 1.00 0.00 54 ARG A O 6
ATOM 8913 N N . ASN A 1 55 ? -0.363 -14.492 6.542 1.00 0.00 55 ASN A N 6
ATOM 8914 C CA . ASN A 1 55 ? 0.289 -15.503 5.727 1.00 0.00 55 ASN A CA 6
ATOM 8915 C C . ASN A 1 55 ? 0.646 -14.902 4.366 1.00 0.00 55 ASN A C 6
ATOM 8916 O O . ASN A 1 55 ? 1.422 -15.485 3.610 1.00 0.00 55 ASN A O 6
ATOM 8927 N N . LEU A 1 56 ? 0.062 -13.744 4.095 1.00 0.00 56 LEU A N 6
ATOM 8928 C CA . LEU A 1 56 ? 0.309 -13.057 2.838 1.00 0.00 56 LEU A CA 6
ATOM 8929 C C . LEU A 1 56 ? 1.783 -12.653 2.764 1.00 0.00 56 LEU A C 6
ATOM 8930 O O . LEU A 1 56 ? 2.354 -12.572 1.678 1.00 0.00 56 LEU A O 6
ATOM 8946 N N . LEU A 1 57 ? 2.356 -12.409 3.934 1.00 0.00 57 LEU A N 6
ATOM 8947 C CA . LEU A 1 57 ? 3.752 -12.014 4.015 1.00 0.00 57 LEU A CA 6
ATOM 8948 C C . LEU A 1 57 ? 4.638 -13.228 3.730 1.00 0.00 57 LEU A C 6
ATOM 8949 O O . LEU A 1 57 ? 5.840 -13.087 3.513 1.00 0.00 57 LEU A O 6
ATOM 8965 N N . LEU A 1 58 ? 4.009 -14.395 3.739 1.00 0.00 58 LEU A N 6
ATOM 8966 C CA . LEU A 1 58 ? 4.726 -15.633 3.484 1.00 0.00 58 LEU A CA 6
ATOM 8967 C C . LEU A 1 58 ? 4.894 -15.818 1.975 1.00 0.00 58 LEU A C 6
ATOM 8968 O O . LEU A 1 58 ? 5.971 -16.187 1.507 1.00 0.00 58 LEU A O 6
ATOM 8984 N N . ALA A 1 59 ? 3.814 -15.554 1.254 1.00 0.00 59 ALA A N 6
ATOM 8985 C CA . ALA A 1 59 ? 3.829 -15.687 -0.193 1.00 0.00 59 ALA A CA 6
ATOM 8986 C C . ALA A 1 59 ? 5.028 -14.924 -0.758 1.00 0.00 59 ALA A C 6
ATOM 8987 O O . ALA A 1 59 ? 5.145 -13.714 -0.567 1.00 0.00 59 ALA A O 6
ATOM 8994 N N . LYS A 1 60 ? 5.889 -15.662 -1.444 1.00 0.00 60 LYS A N 6
ATOM 8995 C CA . LYS A 1 60 ? 7.075 -15.070 -2.039 1.00 0.00 60 LYS A CA 6
ATOM 8996 C C . LYS A 1 60 ? 6.933 -15.074 -3.562 1.00 0.00 60 LYS A C 6
ATOM 8997 O O . LYS A 1 60 ? 7.472 -14.203 -4.242 1.00 0.00 60 LYS A O 6
ATOM 9016 N N . SER A 1 61 ? 6.205 -16.066 -4.053 1.00 0.00 61 SER A N 6
ATOM 9017 C CA . SER A 1 61 ? 5.985 -16.196 -5.484 1.00 0.00 61 SER A CA 6
ATOM 9018 C C . SER A 1 61 ? 4.698 -15.471 -5.883 1.00 0.00 61 SER A C 6
ATOM 9019 O O . SER A 1 61 ? 3.939 -15.027 -5.024 1.00 0.00 61 SER A O 6
ATOM 9027 N N . PRO A 1 62 ? 4.487 -15.370 -7.223 1.00 0.00 62 PRO A N 6
ATOM 9028 C CA . PRO A 1 62 ? 3.306 -14.707 -7.747 1.00 0.00 62 PRO A CA 6
ATOM 9029 C C . PRO A 1 62 ? 2.065 -15.586 -7.583 1.00 0.00 62 PRO A C 6
ATOM 9030 O O . PRO A 1 62 ? 1.015 -15.111 -7.155 1.00 0.00 62 PRO A O 6
ATOM 9041 N N . SER A 1 63 ? 2.227 -16.854 -7.933 1.00 0.00 63 SER A N 6
ATOM 9042 C CA . SER A 1 63 ? 1.133 -17.805 -7.829 1.00 0.00 63 SER A CA 6
ATOM 9043 C C . SER A 1 63 ? 0.682 -17.927 -6.373 1.00 0.00 63 SER A C 6
ATOM 9044 O O . SER A 1 63 ? -0.481 -18.226 -6.102 1.00 0.00 63 SER A O 6
ATOM 9052 N N . ASP A 1 64 ? 1.624 -17.690 -5.472 1.00 0.00 64 ASP A N 6
ATOM 9053 C CA . ASP A 1 64 ? 1.338 -17.770 -4.050 1.00 0.00 64 ASP A CA 6
ATOM 9054 C C . ASP A 1 64 ? 0.359 -16.658 -3.668 1.00 0.00 64 ASP A C 6
ATOM 9055 O O . ASP A 1 64 ? -0.623 -16.903 -2.969 1.00 0.00 64 ASP A O 6
ATOM 9064 N N . PHE A 1 65 ? 0.660 -15.458 -4.144 1.00 0.00 65 PHE A N 6
ATOM 9065 C CA . PHE A 1 65 ? -0.181 -14.308 -3.861 1.00 0.00 65 PHE A CA 6
ATOM 9066 C C . PHE A 1 65 ? -1.575 -14.487 -4.465 1.00 0.00 65 PHE A C 6
ATOM 9067 O O . PHE A 1 65 ? -2.528 -13.837 -4.038 1.00 0.00 65 PHE A O 6
ATOM 9084 N N . LEU A 1 66 ? -1.650 -15.371 -5.449 1.00 0.00 66 LEU A N 6
ATOM 9085 C CA . LEU A 1 66 ? -2.912 -15.643 -6.116 1.00 0.00 66 LEU A CA 6
ATOM 9086 C C . LEU A 1 66 ? -3.827 -16.420 -5.169 1.00 0.00 66 LEU A C 6
ATOM 9087 O O . LEU A 1 66 ? -5.015 -16.584 -5.443 1.00 0.00 66 LEU A O 6
ATOM 9103 N N . ALA A 1 67 ? -3.240 -16.879 -4.073 1.00 0.00 67 ALA A N 6
ATOM 9104 C CA . ALA A 1 67 ? -3.988 -17.635 -3.084 1.00 0.00 67 ALA A CA 6
ATOM 9105 C C . ALA A 1 67 ? -4.867 -16.679 -2.275 1.00 0.00 67 ALA A C 6
ATOM 9106 O O . ALA A 1 67 ? -5.874 -17.092 -1.701 1.00 0.00 67 ALA A O 6
ATOM 9113 N N . PHE A 1 68 ? -4.455 -15.421 -2.256 1.00 0.00 68 PHE A N 6
ATOM 9114 C CA . PHE A 1 68 ? -5.193 -14.403 -1.527 1.00 0.00 68 PHE A CA 6
ATOM 9115 C C . PHE A 1 68 ? -6.017 -13.535 -2.480 1.00 0.00 68 PHE A C 6
ATOM 9116 O O . PHE A 1 68 ? -5.480 -12.643 -3.135 1.00 0.00 68 PHE A O 6
ATOM 9133 N N . THR A 1 69 ? -7.309 -13.827 -2.527 1.00 0.00 69 THR A N 6
ATOM 9134 C CA . THR A 1 69 ? -8.213 -13.085 -3.389 1.00 0.00 69 THR A CA 6
ATOM 9135 C C . THR A 1 69 ? -9.419 -12.585 -2.593 1.00 0.00 69 THR A C 6
ATOM 9136 O O . THR A 1 69 ? -10.556 -12.958 -2.881 1.00 0.00 69 THR A O 6
ATOM 9147 N N . ASP A 1 70 ? -9.131 -11.749 -1.606 1.00 0.00 70 ASP A N 6
ATOM 9148 C CA . ASP A 1 70 ? -10.178 -11.194 -0.766 1.00 0.00 70 ASP A CA 6
ATOM 9149 C C . ASP A 1 70 ? -10.334 -9.702 -1.070 1.00 0.00 70 ASP A C 6
ATOM 9150 O O . ASP A 1 70 ? -11.451 -9.190 -1.125 1.00 0.00 70 ASP A O 6
ATOM 9159 N N . MET A 1 71 ? -9.198 -9.048 -1.260 1.00 0.00 71 MET A N 6
ATOM 9160 C CA . MET A 1 71 ? -9.194 -7.626 -1.557 1.00 0.00 71 MET A CA 6
ATOM 9161 C C . MET A 1 71 ? -8.701 -7.365 -2.982 1.00 0.00 71 MET A C 6
ATOM 9162 O O . MET A 1 71 ? -8.206 -6.280 -3.283 1.00 0.00 71 MET A O 6
ATOM 9176 N N . ALA A 1 72 ? -8.854 -8.378 -3.822 1.00 0.00 72 ALA A N 6
ATOM 9177 C CA . ALA A 1 72 ? -8.431 -8.272 -5.208 1.00 0.00 72 ALA A CA 6
ATOM 9178 C C . ALA A 1 72 ? -9.473 -7.474 -5.995 1.00 0.00 72 ALA A C 6
ATOM 9179 O O . ALA A 1 72 ? -9.157 -6.882 -7.026 1.00 0.00 72 ALA A O 6
ATOM 9186 N N . ASP A 1 73 ? -10.693 -7.483 -5.478 1.00 0.00 73 ASP A N 6
ATOM 9187 C CA . ASP A 1 73 ? -11.782 -6.767 -6.119 1.00 0.00 73 ASP A CA 6
ATOM 9188 C C . ASP A 1 73 ? -11.666 -5.276 -5.798 1.00 0.00 73 ASP A C 6
ATOM 9189 O O . ASP A 1 73 ? -11.712 -4.883 -4.633 1.00 0.00 73 ASP A O 6
ATOM 9198 N N . PRO A 1 74 ? -11.514 -4.465 -6.879 1.00 0.00 74 PRO A N 6
ATOM 9199 C CA . PRO A 1 74 ? -11.391 -3.026 -6.723 1.00 0.00 74 PRO A CA 6
ATOM 9200 C C . PRO A 1 74 ? -12.745 -2.392 -6.395 1.00 0.00 74 PRO A C 6
ATOM 9201 O O . PRO A 1 74 ? -12.803 -1.325 -5.787 1.00 0.00 74 PRO A O 6
ATOM 9212 N N . ASN A 1 75 ? -13.799 -3.077 -6.813 1.00 0.00 75 ASN A N 6
ATOM 9213 C CA . ASN A 1 75 ? -15.148 -2.594 -6.571 1.00 0.00 75 ASN A CA 6
ATOM 9214 C C . ASN A 1 75 ? -15.598 -3.028 -5.174 1.00 0.00 75 ASN A C 6
ATOM 9215 O O . ASN A 1 75 ? -16.737 -2.781 -4.780 1.00 0.00 75 ASN A O 6
ATOM 9226 N N . LEU A 1 76 ? -14.680 -3.666 -4.464 1.00 0.00 76 LEU A N 6
ATOM 9227 C CA . LEU A 1 76 ? -14.967 -4.136 -3.119 1.00 0.00 76 LEU A CA 6
ATOM 9228 C C . LEU A 1 76 ? -14.656 -3.023 -2.117 1.00 0.00 76 LEU A C 6
ATOM 9229 O O . LEU A 1 76 ? -13.661 -2.314 -2.261 1.00 0.00 76 LEU A O 6
ATOM 9245 N N . ARG A 1 77 ? -15.525 -2.905 -1.124 1.00 0.00 77 ARG A N 6
ATOM 9246 C CA . ARG A 1 77 ? -15.355 -1.890 -0.098 1.00 0.00 77 ARG A CA 6
ATOM 9247 C C . ARG A 1 77 ? -14.725 -2.502 1.155 1.00 0.00 77 ARG A C 6
ATOM 9248 O O . ARG A 1 77 ? -14.965 -3.667 1.469 1.00 0.00 77 ARG A O 6
ATOM 9269 N N . ILE A 1 78 ? -13.932 -1.688 1.837 1.00 0.00 78 ILE A N 6
ATOM 9270 C CA . ILE A 1 78 ? -13.266 -2.135 3.049 1.00 0.00 78 ILE A CA 6
ATOM 9271 C C . ILE A 1 78 ? -14.318 -2.517 4.092 1.00 0.00 78 ILE A C 6
ATOM 9272 O O . ILE A 1 78 ? -14.004 -3.175 5.083 1.00 0.00 78 ILE A O 6
ATOM 9288 N N . SER A 1 79 ? -15.545 -2.089 3.834 1.00 0.00 79 SER A N 6
ATOM 9289 C CA . SER A 1 79 ? -16.645 -2.378 4.739 1.00 0.00 79 SER A CA 6
ATOM 9290 C C . SER A 1 79 ? -16.956 -3.876 4.722 1.00 0.00 79 SER A C 6
ATOM 9291 O O . SER A 1 79 ? -17.407 -4.430 5.723 1.00 0.00 79 SER A O 6
ATOM 9299 N N . SER A 1 80 ? -16.701 -4.488 3.575 1.00 0.00 80 SER A N 6
ATOM 9300 C CA . SER A 1 80 ? -16.948 -5.911 3.416 1.00 0.00 80 SER A CA 6
ATOM 9301 C C . SER A 1 80 ? -16.093 -6.705 4.405 1.00 0.00 80 SER A C 6
ATOM 9302 O O . SER A 1 80 ? -16.498 -7.771 4.865 1.00 0.00 80 SER A O 6
ATOM 9310 N N . LEU A 1 81 ? -14.926 -6.154 4.704 1.00 0.00 81 LEU A N 6
ATOM 9311 C CA . LEU A 1 81 ? -14.010 -6.797 5.631 1.00 0.00 81 LEU A CA 6
ATOM 9312 C C . LEU A 1 81 ? -14.120 -6.123 7.000 1.00 0.00 81 LEU A C 6
ATOM 9313 O O . LEU A 1 81 ? -13.543 -6.598 7.977 1.00 0.00 81 LEU A O 6
ATOM 9329 N N . ASN A 1 82 ? -14.864 -5.028 7.027 1.00 0.00 82 ASN A N 6
ATOM 9330 C CA . ASN A 1 82 ? -15.057 -4.284 8.260 1.00 0.00 82 ASN A CA 6
ATOM 9331 C C . ASN A 1 82 ? -13.712 -3.726 8.730 1.00 0.00 82 ASN A C 6
ATOM 9332 O O . ASN A 1 82 ? -13.152 -4.196 9.719 1.00 0.00 82 ASN A O 6
ATOM 9343 N N . LEU A 1 83 ? -13.231 -2.731 7.997 1.00 0.00 83 LEU A N 6
ATOM 9344 C CA . LEU A 1 83 ? -11.963 -2.105 8.327 1.00 0.00 83 LEU A CA 6
ATOM 9345 C C . LEU A 1 83 ? -12.213 -0.669 8.793 1.00 0.00 83 LEU A C 6
ATOM 9346 O O . LEU A 1 83 ? -12.848 0.114 8.088 1.00 0.00 83 LEU A O 6
ATOM 9362 N N . ALA A 1 84 ? -11.702 -0.367 9.977 1.00 0.00 84 ALA A N 6
ATOM 9363 C CA . ALA A 1 84 ? -11.863 0.960 10.545 1.00 0.00 84 ALA A CA 6
ATOM 9364 C C . ALA A 1 84 ? -10.539 1.407 11.168 1.00 0.00 84 ALA A C 6
ATOM 9365 O O . ALA A 1 84 ? -9.598 0.621 11.266 1.00 0.00 84 ALA A O 6
ATOM 9372 N N . HIS A 1 85 ? -10.508 2.669 11.572 1.00 0.00 85 HIS A N 6
ATOM 9373 C CA . HIS A 1 85 ? -9.315 3.230 12.182 1.00 0.00 85 HIS A CA 6
ATOM 9374 C C . HIS A 1 85 ? -8.865 2.341 13.343 1.00 0.00 85 HIS A C 6
ATOM 9375 O O . HIS A 1 85 ? -9.354 2.483 14.463 1.00 0.00 85 HIS A O 6
ATOM 9389 N N . GLY A 1 86 ? -7.940 1.444 13.036 1.00 0.00 86 GLY A N 6
ATOM 9390 C CA . GLY A 1 86 ? -7.419 0.533 14.041 1.00 0.00 86 GLY A CA 6
ATOM 9391 C C . GLY A 1 86 ? -7.331 -0.893 13.493 1.00 0.00 86 GLY A C 6
ATOM 9392 O O . GLY A 1 86 ? -6.680 -1.751 14.088 1.00 0.00 86 GLY A O 6
ATOM 9396 N N . SER A 1 87 ? -7.995 -1.103 12.366 1.00 0.00 87 SER A N 6
ATOM 9397 C CA . SER A 1 87 ? -7.999 -2.410 11.732 1.00 0.00 87 SER A CA 6
ATOM 9398 C C . SER A 1 87 ? -6.579 -2.793 11.313 1.00 0.00 87 SER A C 6
ATOM 9399 O O . SER A 1 87 ? -5.653 -1.993 11.439 1.00 0.00 87 SER A O 6
ATOM 9407 N N . MET A 1 88 ? -6.450 -4.018 10.823 1.00 0.00 88 MET A N 6
ATOM 9408 C CA . MET A 1 88 ? -5.158 -4.517 10.385 1.00 0.00 88 MET A CA 6
ATOM 9409 C C . MET A 1 88 ? -5.229 -5.035 8.947 1.00 0.00 88 MET A C 6
ATOM 9410 O O . MET A 1 88 ? -6.250 -5.580 8.530 1.00 0.00 88 MET A O 6
ATOM 9424 N N . VAL A 1 89 ? -4.132 -4.847 8.229 1.00 0.00 89 VAL A N 6
ATOM 9425 C CA . VAL A 1 89 ? -4.057 -5.289 6.847 1.00 0.00 89 VAL A CA 6
ATOM 9426 C C . VAL A 1 89 ? -2.601 -5.601 6.494 1.00 0.00 89 VAL A C 6
ATOM 9427 O O . VAL A 1 89 ? -1.681 -5.099 7.138 1.00 0.00 89 VAL A O 6
ATOM 9440 N N . TYR A 1 90 ? -2.438 -6.429 5.472 1.00 0.00 90 TYR A N 6
ATOM 9441 C CA . TYR A 1 90 ? -1.110 -6.813 5.026 1.00 0.00 90 TYR A CA 6
ATOM 9442 C C . TYR A 1 90 ? -0.921 -6.508 3.539 1.00 0.00 90 TYR A C 6
ATOM 9443 O O . TYR A 1 90 ? -1.791 -6.810 2.724 1.00 0.00 90 TYR A O 6
ATOM 9461 N N . LEU A 1 91 ? 0.221 -5.912 3.230 1.00 0.00 91 LEU A N 6
ATOM 9462 C CA . LEU A 1 91 ? 0.535 -5.562 1.855 1.00 0.00 91 LEU A CA 6
ATOM 9463 C C . LEU A 1 91 ? 1.602 -6.520 1.320 1.00 0.00 91 LEU A C 6
ATOM 9464 O O . LEU A 1 91 ? 2.326 -7.143 2.095 1.00 0.00 91 LEU A O 6
ATOM 9480 N N . ALA A 1 92 ? 1.664 -6.608 0.000 1.00 0.00 92 ALA A N 6
ATOM 9481 C CA . ALA A 1 92 ? 2.629 -7.480 -0.648 1.00 0.00 92 ALA A CA 6
ATOM 9482 C C . ALA A 1 92 ? 2.924 -6.952 -2.053 1.00 0.00 92 ALA A C 6
ATOM 9483 O O . ALA A 1 92 ? 2.022 -6.846 -2.882 1.00 0.00 92 ALA A O 6
ATOM 9490 N N . TYR A 1 93 ? 4.191 -6.635 -2.278 1.00 0.00 93 TYR A N 6
ATOM 9491 C CA . TYR A 1 93 ? 4.616 -6.121 -3.568 1.00 0.00 93 TYR A CA 6
ATOM 9492 C C . TYR A 1 93 ? 5.999 -6.656 -3.943 1.00 0.00 93 TYR A C 6
ATOM 9493 O O . TYR A 1 93 ? 6.817 -6.939 -3.069 1.00 0.00 93 TYR A O 6
ATOM 9511 N N . GLU A 1 94 ? 6.218 -6.780 -5.244 1.00 0.00 94 GLU A N 6
ATOM 9512 C CA . GLU A 1 94 ? 7.488 -7.277 -5.745 1.00 0.00 94 GLU A CA 6
ATOM 9513 C C . GLU A 1 94 ? 8.411 -6.110 -6.102 1.00 0.00 94 GLU A C 6
ATOM 9514 O O . GLU A 1 94 ? 7.979 -5.139 -6.723 1.00 0.00 94 GLU A O 6
ATOM 9526 N N . GLY A 1 95 ? 9.665 -6.242 -5.695 1.00 0.00 95 GLY A N 6
ATOM 9527 C CA . GLY A 1 95 ? 10.653 -5.211 -5.964 1.00 0.00 95 GLY A CA 6
ATOM 9528 C C . GLY A 1 95 ? 10.490 -4.032 -5.002 1.00 0.00 95 GLY A C 6
ATOM 9529 O O . GLY A 1 95 ? 9.575 -4.018 -4.181 1.00 0.00 95 GLY A O 6
ATOM 9533 N N . GLU A 1 96 ? 11.393 -3.072 -5.136 1.00 0.00 96 GLU A N 6
ATOM 9534 C CA . GLU A 1 96 ? 11.361 -1.891 -4.290 1.00 0.00 96 GLU A CA 6
ATOM 9535 C C . GLU A 1 96 ? 10.206 -0.975 -4.699 1.00 0.00 96 GLU A C 6
ATOM 9536 O O . GLU A 1 96 ? 9.381 -1.346 -5.533 1.00 0.00 96 GLU A O 6
ATOM 9548 N N . ARG A 1 97 ? 10.184 0.203 -4.092 1.00 0.00 97 ARG A N 6
ATOM 9549 C CA . ARG A 1 97 ? 9.143 1.174 -4.383 1.00 0.00 97 ARG A CA 6
ATOM 9550 C C . ARG A 1 97 ? 9.532 2.021 -5.597 1.00 0.00 97 ARG A C 6
ATOM 9551 O O . ARG A 1 97 ? 10.629 1.876 -6.134 1.00 0.00 97 ARG A O 6
ATOM 9572 N N . THR A 1 98 ? 8.610 2.886 -5.995 1.00 0.00 98 THR A N 6
ATOM 9573 C CA . THR A 1 98 ? 8.843 3.755 -7.135 1.00 0.00 98 THR A CA 6
ATOM 9574 C C . THR A 1 98 ? 9.398 5.104 -6.673 1.00 0.00 98 THR A C 6
ATOM 9575 O O . THR A 1 98 ? 9.782 5.257 -5.515 1.00 0.00 98 THR A O 6
ATOM 9586 N N . ILE A 1 99 ? 9.422 6.048 -7.603 1.00 0.00 99 ILE A N 6
ATOM 9587 C CA . ILE A 1 99 ? 9.924 7.378 -7.305 1.00 0.00 99 ILE A CA 6
ATOM 9588 C C . ILE A 1 99 ? 8.817 8.200 -6.643 1.00 0.00 99 ILE A C 6
ATOM 9589 O O . ILE A 1 99 ? 7.642 8.047 -6.975 1.00 0.00 99 ILE A O 6
ATOM 9605 N N . ARG A 1 100 ? 9.230 9.055 -5.718 1.00 0.00 100 ARG A N 6
ATOM 9606 C CA . ARG A 1 100 ? 8.287 9.901 -5.007 1.00 0.00 100 ARG A CA 6
ATOM 9607 C C . ARG A 1 100 ? 7.808 11.038 -5.911 1.00 0.00 100 ARG A C 6
ATOM 9608 O O . ARG A 1 100 ? 8.482 11.396 -6.875 1.00 0.00 100 ARG A O 6
ATOM 9629 N N . GLY A 1 101 ? 6.646 11.575 -5.567 1.00 0.00 101 GLY A N 6
ATOM 9630 C CA . GLY A 1 101 ? 6.068 12.664 -6.336 1.00 0.00 101 GLY A CA 6
ATOM 9631 C C . GLY A 1 101 ? 5.246 13.592 -5.439 1.00 0.00 101 GLY A C 6
ATOM 9632 O O . GLY A 1 101 ? 4.298 13.153 -4.789 1.00 0.00 101 GLY A O 6
ATOM 9636 N N . SER A 1 102 ? 5.638 14.857 -5.433 1.00 0.00 102 SER A N 6
ATOM 9637 C CA . SER A 1 102 ? 4.949 15.850 -4.627 1.00 0.00 102 SER A CA 6
ATOM 9638 C C . SER A 1 102 ? 3.543 16.090 -5.181 1.00 0.00 102 SER A C 6
ATOM 9639 O O . SER A 1 102 ? 2.553 15.897 -4.476 1.00 0.00 102 SER A O 6
ATOM 9647 N N . GLY A 1 103 ? 3.500 16.508 -6.437 1.00 0.00 103 GLY A N 6
ATOM 9648 C CA . GLY A 1 103 ? 2.232 16.776 -7.094 1.00 0.00 103 GLY A CA 6
ATOM 9649 C C . GLY A 1 103 ? 1.465 17.887 -6.373 1.00 0.00 103 GLY A C 6
ATOM 9650 O O . GLY A 1 103 ? 0.642 17.612 -5.501 1.00 0.00 103 GLY A O 6
ATOM 9654 N N . PRO A 1 104 ? 1.771 19.150 -6.773 1.00 0.00 104 PRO A N 6
ATOM 9655 C CA . PRO A 1 104 ? 1.121 20.303 -6.175 1.00 0.00 104 PRO A CA 6
ATOM 9656 C C . PRO A 1 104 ? -0.313 20.451 -6.688 1.00 0.00 104 PRO A C 6
ATOM 9657 O O . PRO A 1 104 ? -0.608 20.098 -7.829 1.00 0.00 104 PRO A O 6
ATOM 9668 N N . SER A 1 105 ? -1.168 20.972 -5.819 1.00 0.00 105 SER A N 6
ATOM 9669 C CA . SER A 1 105 ? -2.564 21.171 -6.170 1.00 0.00 105 SER A CA 6
ATOM 9670 C C . SER A 1 105 ? -3.235 22.089 -5.147 1.00 0.00 105 SER A C 6
ATOM 9671 O O . SER A 1 105 ? -2.917 22.038 -3.960 1.00 0.00 105 SER A O 6
ATOM 9679 N N . SER A 1 106 ? -4.150 22.907 -5.644 1.00 0.00 106 SER A N 6
ATOM 9680 C CA . SER A 1 106 ? -4.869 23.835 -4.788 1.00 0.00 106 SER A CA 6
ATOM 9681 C C . SER A 1 106 ? -5.955 23.093 -4.007 1.00 0.00 106 SER A C 6
ATOM 9682 O O . SER A 1 106 ? -6.884 22.544 -4.597 1.00 0.00 106 SER A O 6
ATOM 9690 N N . GLY A 1 107 ? -5.802 23.099 -2.691 1.00 0.00 107 GLY A N 6
ATOM 9691 C CA . GLY A 1 107 ? -6.758 22.433 -1.823 1.00 0.00 107 GLY A CA 6
ATOM 9692 C C . GLY A 1 107 ? -6.213 21.089 -1.336 1.00 0.00 107 GLY A C 6
ATOM 9693 O O . GLY A 1 107 ? -5.050 20.765 -1.572 1.00 0.00 107 GLY A O 6
ATOM 9697 N N . GLY A 1 1 ? 7.520 14.632 9.960 1.00 0.00 1 GLY A N 7
ATOM 9698 C CA . GLY A 1 1 ? 6.279 14.279 10.628 1.00 0.00 1 GLY A CA 7
ATOM 9699 C C . GLY A 1 1 ? 5.081 14.467 9.694 1.00 0.00 1 GLY A C 7
ATOM 9700 O O . GLY A 1 1 ? 5.134 15.272 8.766 1.00 0.00 1 GLY A O 7
ATOM 9704 N N . SER A 1 2 ? 4.030 13.711 9.974 1.00 0.00 2 SER A N 7
ATOM 9705 C CA . SER A 1 2 ? 2.821 13.785 9.171 1.00 0.00 2 SER A CA 7
ATOM 9706 C C . SER A 1 2 ? 2.005 15.017 9.565 1.00 0.00 2 SER A C 7
ATOM 9707 O O . SER A 1 2 ? 1.132 14.938 10.428 1.00 0.00 2 SER A O 7
ATOM 9715 N N . SER A 1 3 ? 2.318 16.128 8.914 1.00 0.00 3 SER A N 7
ATOM 9716 C CA . SER A 1 3 ? 1.624 17.375 9.186 1.00 0.00 3 SER A CA 7
ATOM 9717 C C . SER A 1 3 ? 0.518 17.595 8.153 1.00 0.00 3 SER A C 7
ATOM 9718 O O . SER A 1 3 ? 0.755 18.183 7.099 1.00 0.00 3 SER A O 7
ATOM 9726 N N . GLY A 1 4 ? -0.668 17.111 8.491 1.00 0.00 4 GLY A N 7
ATOM 9727 C CA . GLY A 1 4 ? -1.812 17.247 7.606 1.00 0.00 4 GLY A CA 7
ATOM 9728 C C . GLY A 1 4 ? -3.089 16.737 8.277 1.00 0.00 4 GLY A C 7
ATOM 9729 O O . GLY A 1 4 ? -3.171 16.683 9.503 1.00 0.00 4 GLY A O 7
ATOM 9733 N N . SER A 1 5 ? -4.054 16.376 7.444 1.00 0.00 5 SER A N 7
ATOM 9734 C CA . SER A 1 5 ? -5.323 15.873 7.942 1.00 0.00 5 SER A CA 7
ATOM 9735 C C . SER A 1 5 ? -5.099 14.585 8.737 1.00 0.00 5 SER A C 7
ATOM 9736 O O . SER A 1 5 ? -4.019 14.000 8.686 1.00 0.00 5 SER A O 7
ATOM 9744 N N . SER A 1 6 ? -6.139 14.181 9.453 1.00 0.00 6 SER A N 7
ATOM 9745 C CA . SER A 1 6 ? -6.069 12.973 10.257 1.00 0.00 6 SER A CA 7
ATOM 9746 C C . SER A 1 6 ? -6.844 11.844 9.574 1.00 0.00 6 SER A C 7
ATOM 9747 O O . SER A 1 6 ? -6.287 10.783 9.299 1.00 0.00 6 SER A O 7
ATOM 9755 N N . GLY A 1 7 ? -8.116 12.112 9.321 1.00 0.00 7 GLY A N 7
ATOM 9756 C CA . GLY A 1 7 ? -8.973 11.132 8.675 1.00 0.00 7 GLY A CA 7
ATOM 9757 C C . GLY A 1 7 ? -8.798 9.750 9.308 1.00 0.00 7 GLY A C 7
ATOM 9758 O O . GLY A 1 7 ? -8.377 9.639 10.458 1.00 0.00 7 GLY A O 7
ATOM 9762 N N . THR A 1 8 ? -9.132 8.731 8.529 1.00 0.00 8 THR A N 7
ATOM 9763 C CA . THR A 1 8 ? -9.018 7.361 8.999 1.00 0.00 8 THR A CA 7
ATOM 9764 C C . THR A 1 8 ? -7.652 6.782 8.625 1.00 0.00 8 THR A C 7
ATOM 9765 O O . THR A 1 8 ? -7.140 7.040 7.536 1.00 0.00 8 THR A O 7
ATOM 9776 N N . MET A 1 9 ? -7.100 6.008 9.548 1.00 0.00 9 MET A N 7
ATOM 9777 C CA . MET A 1 9 ? -5.804 5.390 9.330 1.00 0.00 9 MET A CA 7
ATOM 9778 C C . MET A 1 9 ? -5.897 3.867 9.438 1.00 0.00 9 MET A C 7
ATOM 9779 O O . MET A 1 9 ? -6.549 3.344 10.341 1.00 0.00 9 MET A O 7
ATOM 9793 N N . LEU A 1 10 ? -5.237 3.197 8.505 1.00 0.00 10 LEU A N 7
ATOM 9794 C CA . LEU A 1 10 ? -5.238 1.744 8.484 1.00 0.00 10 LEU A CA 7
ATOM 9795 C C . LEU A 1 10 ? -3.800 1.236 8.606 1.00 0.00 10 LEU A C 7
ATOM 9796 O O . LEU A 1 10 ? -2.855 1.951 8.275 1.00 0.00 10 LEU A O 7
ATOM 9812 N N . ARG A 1 11 ? -3.679 0.005 9.082 1.00 0.00 11 ARG A N 7
ATOM 9813 C CA . ARG A 1 11 ? -2.372 -0.607 9.252 1.00 0.00 11 ARG A CA 7
ATOM 9814 C C . ARG A 1 11 ? -2.041 -1.492 8.049 1.00 0.00 11 ARG A C 7
ATOM 9815 O O . ARG A 1 11 ? -2.763 -2.444 7.756 1.00 0.00 11 ARG A O 7
ATOM 9836 N N . VAL A 1 12 ? -0.947 -1.148 7.384 1.00 0.00 12 VAL A N 7
ATOM 9837 C CA . VAL A 1 12 ? -0.511 -1.899 6.220 1.00 0.00 12 VAL A CA 7
ATOM 9838 C C . VAL A 1 12 ? 0.861 -2.514 6.500 1.00 0.00 12 VAL A C 7
ATOM 9839 O O . VAL A 1 12 ? 1.871 -1.812 6.502 1.00 0.00 12 VAL A O 7
ATOM 9852 N N . ARG A 1 13 ? 0.854 -3.819 6.730 1.00 0.00 13 ARG A N 7
ATOM 9853 C CA . ARG A 1 13 ? 2.086 -4.537 7.010 1.00 0.00 13 ARG A CA 7
ATOM 9854 C C . ARG A 1 13 ? 2.843 -4.820 5.711 1.00 0.00 13 ARG A C 7
ATOM 9855 O O . ARG A 1 13 ? 2.300 -5.432 4.793 1.00 0.00 13 ARG A O 7
ATOM 9876 N N . SER A 1 14 ? 4.085 -4.360 5.675 1.00 0.00 14 SER A N 7
ATOM 9877 C CA . SER A 1 14 ? 4.922 -4.556 4.504 1.00 0.00 14 SER A CA 7
ATOM 9878 C C . SER A 1 14 ? 6.255 -5.187 4.913 1.00 0.00 14 SER A C 7
ATOM 9879 O O . SER A 1 14 ? 6.562 -5.283 6.100 1.00 0.00 14 SER A O 7
ATOM 9887 N N . ARG A 1 15 ? 7.010 -5.602 3.906 1.00 0.00 15 ARG A N 7
ATOM 9888 C CA . ARG A 1 15 ? 8.302 -6.221 4.146 1.00 0.00 15 ARG A CA 7
ATOM 9889 C C . ARG A 1 15 ? 9.129 -5.368 5.110 1.00 0.00 15 ARG A C 7
ATOM 9890 O O . ARG A 1 15 ? 9.593 -5.859 6.138 1.00 0.00 15 ARG A O 7
ATOM 9911 N N . ASP A 1 16 ? 9.290 -4.105 4.743 1.00 0.00 16 ASP A N 7
ATOM 9912 C CA . ASP A 1 16 ? 10.053 -3.179 5.562 1.00 0.00 16 ASP A CA 7
ATOM 9913 C C . ASP A 1 16 ? 9.659 -3.359 7.029 1.00 0.00 16 ASP A C 7
ATOM 9914 O O . ASP A 1 16 ? 10.515 -3.346 7.912 1.00 0.00 16 ASP A O 7
ATOM 9923 N N . GLY A 1 17 ? 8.362 -3.521 7.245 1.00 0.00 17 GLY A N 7
ATOM 9924 C CA . GLY A 1 17 ? 7.843 -3.703 8.590 1.00 0.00 17 GLY A CA 7
ATOM 9925 C C . GLY A 1 17 ? 6.328 -3.498 8.626 1.00 0.00 17 GLY A C 7
ATOM 9926 O O . GLY A 1 17 ? 5.578 -4.275 8.038 1.00 0.00 17 GLY A O 7
ATOM 9930 N N . LEU A 1 18 ? 5.922 -2.446 9.323 1.00 0.00 18 LEU A N 7
ATOM 9931 C CA . LEU A 1 18 ? 4.509 -2.128 9.444 1.00 0.00 18 LEU A CA 7
ATOM 9932 C C . LEU A 1 18 ? 4.288 -0.659 9.079 1.00 0.00 18 LEU A C 7
ATOM 9933 O O . LEU A 1 18 ? 4.592 0.233 9.870 1.00 0.00 18 LEU A O 7
ATOM 9949 N N . GLU A 1 19 ? 3.761 -0.452 7.881 1.00 0.00 19 GLU A N 7
ATOM 9950 C CA . GLU A 1 19 ? 3.496 0.894 7.402 1.00 0.00 19 GLU A CA 7
ATOM 9951 C C . GLU A 1 19 ? 2.007 1.219 7.530 1.00 0.00 19 GLU A C 7
ATOM 9952 O O . GLU A 1 19 ? 1.170 0.317 7.551 1.00 0.00 19 GLU A O 7
ATOM 9964 N N . ARG A 1 20 ? 1.720 2.510 7.613 1.00 0.00 20 ARG A N 7
ATOM 9965 C CA . ARG A 1 20 ? 0.346 2.965 7.738 1.00 0.00 20 ARG A CA 7
ATOM 9966 C C . ARG A 1 20 ? -0.007 3.910 6.588 1.00 0.00 20 ARG A C 7
ATOM 9967 O O . ARG A 1 20 ? 0.877 4.520 5.987 1.00 0.00 20 ARG A O 7
ATOM 9988 N N . VAL A 1 21 ? -1.300 4.002 6.315 1.00 0.00 21 VAL A N 7
ATOM 9989 C CA . VAL A 1 21 ? -1.781 4.862 5.247 1.00 0.00 21 VAL A CA 7
ATOM 9990 C C . VAL A 1 21 ? -3.094 5.518 5.679 1.00 0.00 21 VAL A C 7
ATOM 9991 O O . VAL A 1 21 ? -3.883 4.917 6.407 1.00 0.00 21 VAL A O 7
ATOM 10004 N N . SER A 1 22 ? -3.288 6.743 5.212 1.00 0.00 22 SER A N 7
ATOM 10005 C CA . SER A 1 22 ? -4.491 7.487 5.541 1.00 0.00 22 SER A CA 7
ATOM 10006 C C . SER A 1 22 ? -5.523 7.336 4.421 1.00 0.00 22 SER A C 7
ATOM 10007 O O . SER A 1 22 ? -5.193 7.483 3.245 1.00 0.00 22 SER A O 7
ATOM 10015 N N . VAL A 1 23 ? -6.750 7.044 4.825 1.00 0.00 23 VAL A N 7
ATOM 10016 C CA . VAL A 1 23 ? -7.831 6.871 3.870 1.00 0.00 23 VAL A CA 7
ATOM 10017 C C . VAL A 1 23 ? -8.924 7.906 4.150 1.00 0.00 23 VAL A C 7
ATOM 10018 O O . VAL A 1 23 ? -8.715 8.840 4.923 1.00 0.00 23 VAL A O 7
ATOM 10031 N N . ASP A 1 24 ? -10.064 7.704 3.507 1.00 0.00 24 ASP A N 7
ATOM 10032 C CA . ASP A 1 24 ? -11.189 8.607 3.677 1.00 0.00 24 ASP A CA 7
ATOM 10033 C C . ASP A 1 24 ? -12.269 7.918 4.514 1.00 0.00 24 ASP A C 7
ATOM 10034 O O . ASP A 1 24 ? -12.801 8.507 5.454 1.00 0.00 24 ASP A O 7
ATOM 10043 N N . GLY A 1 25 ? -12.560 6.680 4.142 1.00 0.00 25 GLY A N 7
ATOM 10044 C CA . GLY A 1 25 ? -13.567 5.904 4.847 1.00 0.00 25 GLY A CA 7
ATOM 10045 C C . GLY A 1 25 ? -13.895 4.615 4.091 1.00 0.00 25 GLY A C 7
ATOM 10046 O O . GLY A 1 25 ? -13.210 4.263 3.132 1.00 0.00 25 GLY A O 7
ATOM 10050 N N . PRO A 1 26 ? -14.970 3.929 4.563 1.00 0.00 26 PRO A N 7
ATOM 10051 C CA . PRO A 1 26 ? -15.396 2.687 3.942 1.00 0.00 26 PRO A CA 7
ATOM 10052 C C . PRO A 1 26 ? -16.107 2.954 2.614 1.00 0.00 26 PRO A C 7
ATOM 10053 O O . PRO A 1 26 ? -16.134 2.093 1.736 1.00 0.00 26 PRO A O 7
ATOM 10064 N N . HIS A 1 27 ? -16.666 4.151 2.508 1.00 0.00 27 HIS A N 7
ATOM 10065 C CA . HIS A 1 27 ? -17.375 4.542 1.302 1.00 0.00 27 HIS A CA 7
ATOM 10066 C C . HIS A 1 27 ? -16.480 4.311 0.083 1.00 0.00 27 HIS A C 7
ATOM 10067 O O . HIS A 1 27 ? -16.970 4.205 -1.041 1.00 0.00 27 HIS A O 7
ATOM 10081 N N . ILE A 1 28 ? -15.183 4.238 0.346 1.00 0.00 28 ILE A N 7
ATOM 10082 C CA . ILE A 1 28 ? -14.215 4.021 -0.716 1.00 0.00 28 ILE A CA 7
ATOM 10083 C C . ILE A 1 28 ? -14.083 2.520 -0.981 1.00 0.00 28 ILE A C 7
ATOM 10084 O O . ILE A 1 28 ? -14.366 1.704 -0.105 1.00 0.00 28 ILE A O 7
ATOM 10100 N N . THR A 1 29 ? -13.654 2.201 -2.193 1.00 0.00 29 THR A N 7
ATOM 10101 C CA . THR A 1 29 ? -13.481 0.813 -2.585 1.00 0.00 29 THR A CA 7
ATOM 10102 C C . THR A 1 29 ? -12.003 0.421 -2.522 1.00 0.00 29 THR A C 7
ATOM 10103 O O . THR A 1 29 ? -11.138 1.276 -2.335 1.00 0.00 29 THR A O 7
ATOM 10114 N N . VAL A 1 30 ? -11.759 -0.871 -2.683 1.00 0.00 30 VAL A N 7
ATOM 10115 C CA . VAL A 1 30 ? -10.401 -1.386 -2.647 1.00 0.00 30 VAL A CA 7
ATOM 10116 C C . VAL A 1 30 ? -9.537 -0.604 -3.637 1.00 0.00 30 VAL A C 7
ATOM 10117 O O . VAL A 1 30 ? -8.434 -0.175 -3.301 1.00 0.00 30 VAL A O 7
ATOM 10130 N N . SER A 1 31 ? -10.071 -0.441 -4.839 1.00 0.00 31 SER A N 7
ATOM 10131 C CA . SER A 1 31 ? -9.362 0.283 -5.881 1.00 0.00 31 SER A CA 7
ATOM 10132 C C . SER A 1 31 ? -8.818 1.601 -5.325 1.00 0.00 31 SER A C 7
ATOM 10133 O O . SER A 1 31 ? -7.646 1.921 -5.514 1.00 0.00 31 SER A O 7
ATOM 10141 N N . GLN A 1 32 ? -9.697 2.329 -4.651 1.00 0.00 32 GLN A N 7
ATOM 10142 C CA . GLN A 1 32 ? -9.319 3.605 -4.067 1.00 0.00 32 GLN A CA 7
ATOM 10143 C C . GLN A 1 32 ? -8.280 3.397 -2.964 1.00 0.00 32 GLN A C 7
ATOM 10144 O O . GLN A 1 32 ? -7.456 4.274 -2.709 1.00 0.00 32 GLN A O 7
ATOM 10158 N N . LEU A 1 33 ? -8.353 2.231 -2.339 1.00 0.00 33 LEU A N 7
ATOM 10159 C CA . LEU A 1 33 ? -7.428 1.897 -1.268 1.00 0.00 33 LEU A CA 7
ATOM 10160 C C . LEU A 1 33 ? -6.041 1.640 -1.860 1.00 0.00 33 LEU A C 7
ATOM 10161 O O . LEU A 1 33 ? -5.061 2.258 -1.446 1.00 0.00 33 LEU A O 7
ATOM 10177 N N . LYS A 1 34 ? -6.002 0.728 -2.820 1.00 0.00 34 LYS A N 7
ATOM 10178 C CA . LYS A 1 34 ? -4.751 0.382 -3.473 1.00 0.00 34 LYS A CA 7
ATOM 10179 C C . LYS A 1 34 ? -4.028 1.663 -3.893 1.00 0.00 34 LYS A C 7
ATOM 10180 O O . LYS A 1 34 ? -2.916 1.930 -3.439 1.00 0.00 34 LYS A O 7
ATOM 10199 N N . THR A 1 35 ? -4.689 2.422 -4.754 1.00 0.00 35 THR A N 7
ATOM 10200 C CA . THR A 1 35 ? -4.124 3.669 -5.240 1.00 0.00 35 THR A CA 7
ATOM 10201 C C . THR A 1 35 ? -3.445 4.428 -4.098 1.00 0.00 35 THR A C 7
ATOM 10202 O O . THR A 1 35 ? -2.271 4.781 -4.195 1.00 0.00 35 THR A O 7
ATOM 10213 N N . LEU A 1 36 ? -4.213 4.656 -3.043 1.00 0.00 36 LEU A N 7
ATOM 10214 C CA . LEU A 1 36 ? -3.701 5.367 -1.884 1.00 0.00 36 LEU A CA 7
ATOM 10215 C C . LEU A 1 36 ? -2.319 4.816 -1.524 1.00 0.00 36 LEU A C 7
ATOM 10216 O O . LEU A 1 36 ? -1.309 5.493 -1.711 1.00 0.00 36 LEU A O 7
ATOM 10232 N N . ILE A 1 37 ? -2.320 3.593 -1.013 1.00 0.00 37 ILE A N 7
ATOM 10233 C CA . ILE A 1 37 ? -1.079 2.944 -0.625 1.00 0.00 37 ILE A CA 7
ATOM 10234 C C . ILE A 1 37 ? -0.096 2.991 -1.796 1.00 0.00 37 ILE A C 7
ATOM 10235 O O . ILE A 1 37 ? 1.081 3.299 -1.612 1.00 0.00 37 ILE A O 7
ATOM 10251 N N . GLN A 1 38 ? -0.614 2.681 -2.976 1.00 0.00 38 GLN A N 7
ATOM 10252 C CA . GLN A 1 38 ? 0.203 2.683 -4.177 1.00 0.00 38 GLN A CA 7
ATOM 10253 C C . GLN A 1 38 ? 0.902 4.035 -4.340 1.00 0.00 38 GLN A C 7
ATOM 10254 O O . GLN A 1 38 ? 1.999 4.108 -4.891 1.00 0.00 38 GLN A O 7
ATOM 10268 N N . ASP A 1 39 ? 0.237 5.072 -3.852 1.00 0.00 39 ASP A N 7
ATOM 10269 C CA . ASP A 1 39 ? 0.780 6.416 -3.937 1.00 0.00 39 ASP A CA 7
ATOM 10270 C C . ASP A 1 39 ? 1.667 6.682 -2.718 1.00 0.00 39 ASP A C 7
ATOM 10271 O O . ASP A 1 39 ? 2.877 6.855 -2.853 1.00 0.00 39 ASP A O 7
ATOM 10280 N N . GLN A 1 40 ? 1.030 6.706 -1.557 1.00 0.00 40 GLN A N 7
ATOM 10281 C CA . GLN A 1 40 ? 1.745 6.947 -0.316 1.00 0.00 40 GLN A CA 7
ATOM 10282 C C . GLN A 1 40 ? 2.982 6.050 -0.233 1.00 0.00 40 GLN A C 7
ATOM 10283 O O . GLN A 1 40 ? 4.097 6.539 -0.054 1.00 0.00 40 GLN A O 7
ATOM 10297 N N . LEU A 1 41 ? 2.743 4.754 -0.366 1.00 0.00 41 LEU A N 7
ATOM 10298 C CA . LEU A 1 41 ? 3.824 3.784 -0.309 1.00 0.00 41 LEU A CA 7
ATOM 10299 C C . LEU A 1 41 ? 4.606 3.820 -1.623 1.00 0.00 41 LEU A C 7
ATOM 10300 O O . LEU A 1 41 ? 5.737 3.340 -1.691 1.00 0.00 41 LEU A O 7
ATOM 10316 N N . GLN A 1 42 ? 3.973 4.393 -2.636 1.00 0.00 42 GLN A N 7
ATOM 10317 C CA . GLN A 1 42 ? 4.595 4.498 -3.945 1.00 0.00 42 GLN A CA 7
ATOM 10318 C C . GLN A 1 42 ? 4.820 3.106 -4.539 1.00 0.00 42 GLN A C 7
ATOM 10319 O O . GLN A 1 42 ? 5.858 2.846 -5.145 1.00 0.00 42 GLN A O 7
ATOM 10333 N N . ILE A 1 43 ? 3.830 2.247 -4.343 1.00 0.00 43 ILE A N 7
ATOM 10334 C CA . ILE A 1 43 ? 3.907 0.888 -4.851 1.00 0.00 43 ILE A CA 7
ATOM 10335 C C . ILE A 1 43 ? 2.848 0.694 -5.938 1.00 0.00 43 ILE A C 7
ATOM 10336 O O . ILE A 1 43 ? 1.740 1.219 -5.831 1.00 0.00 43 ILE A O 7
ATOM 10352 N N . PRO A 1 44 ? 3.235 -0.082 -6.986 1.00 0.00 44 PRO A N 7
ATOM 10353 C CA . PRO A 1 44 ? 2.331 -0.351 -8.091 1.00 0.00 44 PRO A CA 7
ATOM 10354 C C . PRO A 1 44 ? 1.261 -1.369 -7.689 1.00 0.00 44 PRO A C 7
ATOM 10355 O O . PRO A 1 44 ? 1.576 -2.417 -7.129 1.00 0.00 44 PRO A O 7
ATOM 10366 N N . ILE A 1 45 ? 0.018 -1.023 -7.991 1.00 0.00 45 ILE A N 7
ATOM 10367 C CA . ILE A 1 45 ? -1.100 -1.893 -7.668 1.00 0.00 45 ILE A CA 7
ATOM 10368 C C . ILE A 1 45 ? -0.768 -3.324 -8.096 1.00 0.00 45 ILE A C 7
ATOM 10369 O O . ILE A 1 45 ? -0.733 -4.231 -7.267 1.00 0.00 45 ILE A O 7
ATOM 10385 N N . HIS A 1 46 ? -0.532 -3.480 -9.390 1.00 0.00 46 HIS A N 7
ATOM 10386 C CA . HIS A 1 46 ? -0.204 -4.785 -9.939 1.00 0.00 46 HIS A CA 7
ATOM 10387 C C . HIS A 1 46 ? 0.728 -5.526 -8.978 1.00 0.00 46 HIS A C 7
ATOM 10388 O O . HIS A 1 46 ? 0.712 -6.754 -8.915 1.00 0.00 46 HIS A O 7
ATOM 10402 N N . ASN A 1 47 ? 1.519 -4.748 -8.254 1.00 0.00 47 ASN A N 7
ATOM 10403 C CA . ASN A 1 47 ? 2.456 -5.315 -7.299 1.00 0.00 47 ASN A CA 7
ATOM 10404 C C . ASN A 1 47 ? 1.795 -5.384 -5.921 1.00 0.00 47 ASN A C 7
ATOM 10405 O O . ASN A 1 47 ? 1.864 -6.410 -5.246 1.00 0.00 47 ASN A O 7
ATOM 10416 N N . GLN A 1 48 ? 1.170 -4.278 -5.544 1.00 0.00 48 GLN A N 7
ATOM 10417 C CA . GLN A 1 48 ? 0.497 -4.200 -4.259 1.00 0.00 48 GLN A CA 7
ATOM 10418 C C . GLN A 1 48 ? -0.450 -5.389 -4.082 1.00 0.00 48 GLN A C 7
ATOM 10419 O O . GLN A 1 48 ? -1.174 -5.753 -5.008 1.00 0.00 48 GLN A O 7
ATOM 10433 N N . THR A 1 49 ? -0.415 -5.961 -2.888 1.00 0.00 49 THR A N 7
ATOM 10434 C CA . THR A 1 49 ? -1.261 -7.101 -2.579 1.00 0.00 49 THR A CA 7
ATOM 10435 C C . THR A 1 49 ? -1.912 -6.925 -1.205 1.00 0.00 49 THR A C 7
ATOM 10436 O O . THR A 1 49 ? -1.254 -7.085 -0.178 1.00 0.00 49 THR A O 7
ATOM 10447 N N . LEU A 1 50 ? -3.195 -6.598 -1.232 1.00 0.00 50 LEU A N 7
ATOM 10448 C CA . LEU A 1 50 ? -3.942 -6.398 -0.002 1.00 0.00 50 LEU A CA 7
ATOM 10449 C C . LEU A 1 50 ? -4.498 -7.742 0.476 1.00 0.00 50 LEU A C 7
ATOM 10450 O O . LEU A 1 50 ? -5.068 -8.496 -0.311 1.00 0.00 50 LEU A O 7
ATOM 10466 N N . SER A 1 51 ? -4.313 -7.999 1.762 1.00 0.00 51 SER A N 7
ATOM 10467 C CA . SER A 1 51 ? -4.789 -9.238 2.354 1.00 0.00 51 SER A CA 7
ATOM 10468 C C . SER A 1 51 ? -4.825 -9.110 3.878 1.00 0.00 51 SER A C 7
ATOM 10469 O O . SER A 1 51 ? -3.936 -8.506 4.475 1.00 0.00 51 SER A O 7
ATOM 10477 N N . THR A 1 52 ? -5.864 -9.688 4.463 1.00 0.00 52 THR A N 7
ATOM 10478 C CA . THR A 1 52 ? -6.028 -9.646 5.906 1.00 0.00 52 THR A CA 7
ATOM 10479 C C . THR A 1 52 ? -5.372 -10.867 6.554 1.00 0.00 52 THR A C 7
ATOM 10480 O O . THR A 1 52 ? -5.866 -11.385 7.554 1.00 0.00 52 THR A O 7
ATOM 10491 N N . ASN A 1 53 ? -4.268 -11.291 5.957 1.00 0.00 53 ASN A N 7
ATOM 10492 C CA . ASN A 1 53 ? -3.538 -12.441 6.462 1.00 0.00 53 ASN A CA 7
ATOM 10493 C C . ASN A 1 53 ? -2.037 -12.156 6.399 1.00 0.00 53 ASN A C 7
ATOM 10494 O O . ASN A 1 53 ? -1.569 -11.473 5.488 1.00 0.00 53 ASN A O 7
ATOM 10505 N N . ARG A 1 54 ? -1.323 -12.693 7.377 1.00 0.00 54 ARG A N 7
ATOM 10506 C CA . ARG A 1 54 ? 0.117 -12.504 7.444 1.00 0.00 54 ARG A CA 7
ATOM 10507 C C . ARG A 1 54 ? 0.818 -13.403 6.423 1.00 0.00 54 ARG A C 7
ATOM 10508 O O . ARG A 1 54 ? 1.919 -13.094 5.972 1.00 0.00 54 ARG A O 7
ATOM 10529 N N . ASN A 1 55 ? 0.150 -14.497 6.089 1.00 0.00 55 ASN A N 7
ATOM 10530 C CA . ASN A 1 55 ? 0.695 -15.443 5.130 1.00 0.00 55 ASN A CA 7
ATOM 10531 C C . ASN A 1 55 ? 1.125 -14.693 3.868 1.00 0.00 55 ASN A C 7
ATOM 10532 O O . ASN A 1 55 ? 1.968 -15.174 3.113 1.00 0.00 55 ASN A O 7
ATOM 10543 N N . LEU A 1 56 ? 0.526 -13.526 3.679 1.00 0.00 56 LEU A N 7
ATOM 10544 C CA . LEU A 1 56 ? 0.836 -12.705 2.521 1.00 0.00 56 LEU A CA 7
ATOM 10545 C C . LEU A 1 56 ? 2.347 -12.468 2.460 1.00 0.00 56 LEU A C 7
ATOM 10546 O O . LEU A 1 56 ? 2.937 -12.482 1.381 1.00 0.00 56 LEU A O 7
ATOM 10562 N N . LEU A 1 57 ? 2.928 -12.255 3.631 1.00 0.00 57 LEU A N 7
ATOM 10563 C CA . LEU A 1 57 ? 4.358 -12.015 3.724 1.00 0.00 57 LEU A CA 7
ATOM 10564 C C . LEU A 1 57 ? 5.109 -13.311 3.412 1.00 0.00 57 LEU A C 7
ATOM 10565 O O . LEU A 1 57 ? 6.278 -13.278 3.029 1.00 0.00 57 LEU A O 7
ATOM 10581 N N . LEU A 1 58 ? 4.408 -14.421 3.587 1.00 0.00 58 LEU A N 7
ATOM 10582 C CA . LEU A 1 58 ? 4.994 -15.725 3.329 1.00 0.00 58 LEU A CA 7
ATOM 10583 C C . LEU A 1 58 ? 5.005 -15.985 1.821 1.00 0.00 58 LEU A C 7
ATOM 10584 O O . LEU A 1 58 ? 5.929 -16.607 1.301 1.00 0.00 58 LEU A O 7
ATOM 10600 N N . ALA A 1 59 ? 3.965 -15.496 1.161 1.00 0.00 59 ALA A N 7
ATOM 10601 C CA . ALA A 1 59 ? 3.843 -15.667 -0.276 1.00 0.00 59 ALA A CA 7
ATOM 10602 C C . ALA A 1 59 ? 5.062 -15.050 -0.965 1.00 0.00 59 ALA A C 7
ATOM 10603 O O . ALA A 1 59 ? 5.275 -13.841 -0.891 1.00 0.00 59 ALA A O 7
ATOM 10610 N N . LYS A 1 60 ? 5.830 -15.909 -1.618 1.00 0.00 60 LYS A N 7
ATOM 10611 C CA . LYS A 1 60 ? 7.022 -15.463 -2.319 1.00 0.00 60 LYS A CA 7
ATOM 10612 C C . LYS A 1 60 ? 6.802 -15.598 -3.828 1.00 0.00 60 LYS A C 7
ATOM 10613 O O . LYS A 1 60 ? 7.420 -14.882 -4.615 1.00 0.00 60 LYS A O 7
ATOM 10632 N N . SER A 1 61 ? 5.920 -16.520 -4.185 1.00 0.00 61 SER A N 7
ATOM 10633 C CA . SER A 1 61 ? 5.611 -16.757 -5.584 1.00 0.00 61 SER A CA 7
ATOM 10634 C C . SER A 1 61 ? 4.431 -15.883 -6.015 1.00 0.00 61 SER A C 7
ATOM 10635 O O . SER A 1 61 ? 3.687 -15.380 -5.174 1.00 0.00 61 SER A O 7
ATOM 10643 N N . PRO A 1 62 ? 4.292 -15.726 -7.359 1.00 0.00 62 PRO A N 7
ATOM 10644 C CA . PRO A 1 62 ? 3.216 -14.922 -7.911 1.00 0.00 62 PRO A CA 7
ATOM 10645 C C . PRO A 1 62 ? 1.879 -15.662 -7.825 1.00 0.00 62 PRO A C 7
ATOM 10646 O O . PRO A 1 62 ? 0.820 -15.037 -7.797 1.00 0.00 62 PRO A O 7
ATOM 10657 N N . SER A 1 63 ? 1.972 -16.983 -7.786 1.00 0.00 63 SER A N 7
ATOM 10658 C CA . SER A 1 63 ? 0.784 -17.815 -7.704 1.00 0.00 63 SER A CA 7
ATOM 10659 C C . SER A 1 63 ? 0.278 -17.864 -6.261 1.00 0.00 63 SER A C 7
ATOM 10660 O O . SER A 1 63 ? -0.923 -17.983 -6.024 1.00 0.00 63 SER A O 7
ATOM 10668 N N . ASP A 1 64 ? 1.220 -17.769 -5.334 1.00 0.00 64 ASP A N 7
ATOM 10669 C CA . ASP A 1 64 ? 0.885 -17.801 -3.920 1.00 0.00 64 ASP A CA 7
ATOM 10670 C C . ASP A 1 64 ? -0.014 -16.609 -3.587 1.00 0.00 64 ASP A C 7
ATOM 10671 O O . ASP A 1 64 ? -1.035 -16.764 -2.918 1.00 0.00 64 ASP A O 7
ATOM 10680 N N . PHE A 1 65 ? 0.397 -15.445 -4.068 1.00 0.00 65 PHE A N 7
ATOM 10681 C CA . PHE A 1 65 ? -0.358 -14.227 -3.830 1.00 0.00 65 PHE A CA 7
ATOM 10682 C C . PHE A 1 65 ? -1.796 -14.366 -4.333 1.00 0.00 65 PHE A C 7
ATOM 10683 O O . PHE A 1 65 ? -2.699 -13.692 -3.838 1.00 0.00 65 PHE A O 7
ATOM 10700 N N . LEU A 1 66 ? -1.965 -15.245 -5.310 1.00 0.00 66 LEU A N 7
ATOM 10701 C CA . LEU A 1 66 ? -3.278 -15.481 -5.885 1.00 0.00 66 LEU A CA 7
ATOM 10702 C C . LEU A 1 66 ? -4.161 -16.192 -4.857 1.00 0.00 66 LEU A C 7
ATOM 10703 O O . LEU A 1 66 ? -5.366 -16.334 -5.060 1.00 0.00 66 LEU A O 7
ATOM 10719 N N . ALA A 1 67 ? -3.526 -16.620 -3.775 1.00 0.00 67 ALA A N 7
ATOM 10720 C CA . ALA A 1 67 ? -4.239 -17.312 -2.715 1.00 0.00 67 ALA A CA 7
ATOM 10721 C C . ALA A 1 67 ? -5.092 -16.307 -1.939 1.00 0.00 67 ALA A C 7
ATOM 10722 O O . ALA A 1 67 ? -6.161 -16.651 -1.437 1.00 0.00 67 ALA A O 7
ATOM 10729 N N . PHE A 1 68 ? -4.587 -15.084 -1.864 1.00 0.00 68 PHE A N 7
ATOM 10730 C CA . PHE A 1 68 ? -5.290 -14.026 -1.158 1.00 0.00 68 PHE A CA 7
ATOM 10731 C C . PHE A 1 68 ? -6.168 -13.217 -2.114 1.00 0.00 68 PHE A C 7
ATOM 10732 O O . PHE A 1 68 ? -5.691 -12.292 -2.770 1.00 0.00 68 PHE A O 7
ATOM 10749 N N . THR A 1 69 ? -7.437 -13.595 -2.164 1.00 0.00 69 THR A N 7
ATOM 10750 C CA . THR A 1 69 ? -8.387 -12.917 -3.030 1.00 0.00 69 THR A CA 7
ATOM 10751 C C . THR A 1 69 ? -9.512 -12.294 -2.201 1.00 0.00 69 THR A C 7
ATOM 10752 O O . THR A 1 69 ? -10.687 -12.434 -2.539 1.00 0.00 69 THR A O 7
ATOM 10763 N N . ASP A 1 70 ? -9.114 -11.620 -1.133 1.00 0.00 70 ASP A N 7
ATOM 10764 C CA . ASP A 1 70 ? -10.075 -10.975 -0.254 1.00 0.00 70 ASP A CA 7
ATOM 10765 C C . ASP A 1 70 ? -10.299 -9.535 -0.718 1.00 0.00 70 ASP A C 7
ATOM 10766 O O . ASP A 1 70 ? -11.438 -9.083 -0.826 1.00 0.00 70 ASP A O 7
ATOM 10775 N N . MET A 1 71 ? -9.193 -8.853 -0.981 1.00 0.00 71 MET A N 7
ATOM 10776 C CA . MET A 1 71 ? -9.254 -7.473 -1.432 1.00 0.00 71 MET A CA 7
ATOM 10777 C C . MET A 1 71 ? -8.724 -7.339 -2.861 1.00 0.00 71 MET A C 7
ATOM 10778 O O . MET A 1 71 ? -7.944 -6.435 -3.155 1.00 0.00 71 MET A O 7
ATOM 10792 N N . ALA A 1 72 ? -9.169 -8.253 -3.711 1.00 0.00 72 ALA A N 7
ATOM 10793 C CA . ALA A 1 72 ? -8.749 -8.248 -5.102 1.00 0.00 72 ALA A CA 7
ATOM 10794 C C . ALA A 1 72 ? -9.740 -7.423 -5.927 1.00 0.00 72 ALA A C 7
ATOM 10795 O O . ALA A 1 72 ? -9.340 -6.673 -6.816 1.00 0.00 72 ALA A O 7
ATOM 10802 N N . ASP A 1 73 ? -11.013 -7.590 -5.602 1.00 0.00 73 ASP A N 7
ATOM 10803 C CA . ASP A 1 73 ? -12.064 -6.870 -6.301 1.00 0.00 73 ASP A CA 7
ATOM 10804 C C . ASP A 1 73 ? -11.927 -5.373 -6.018 1.00 0.00 73 ASP A C 7
ATOM 10805 O O . ASP A 1 73 ? -11.989 -4.948 -4.865 1.00 0.00 73 ASP A O 7
ATOM 10814 N N . PRO A 1 74 ? -11.738 -4.595 -7.117 1.00 0.00 74 PRO A N 7
ATOM 10815 C CA . PRO A 1 74 ? -11.591 -3.154 -6.998 1.00 0.00 74 PRO A CA 7
ATOM 10816 C C . PRO A 1 74 ? -12.939 -2.488 -6.715 1.00 0.00 74 PRO A C 7
ATOM 10817 O O . PRO A 1 74 ? -12.987 -1.366 -6.212 1.00 0.00 74 PRO A O 7
ATOM 10828 N N . ASN A 1 75 ? -14.000 -3.206 -7.051 1.00 0.00 75 ASN A N 7
ATOM 10829 C CA . ASN A 1 75 ? -15.345 -2.698 -6.840 1.00 0.00 75 ASN A CA 7
ATOM 10830 C C . ASN A 1 75 ? -15.835 -3.124 -5.454 1.00 0.00 75 ASN A C 7
ATOM 10831 O O . ASN A 1 75 ? -16.993 -2.901 -5.105 1.00 0.00 75 ASN A O 7
ATOM 10842 N N . LEU A 1 76 ? -14.928 -3.729 -4.701 1.00 0.00 76 LEU A N 7
ATOM 10843 C CA . LEU A 1 76 ? -15.253 -4.189 -3.362 1.00 0.00 76 LEU A CA 7
ATOM 10844 C C . LEU A 1 76 ? -14.944 -3.077 -2.357 1.00 0.00 76 LEU A C 7
ATOM 10845 O O . LEU A 1 76 ? -13.923 -2.400 -2.469 1.00 0.00 76 LEU A O 7
ATOM 10861 N N . ARG A 1 77 ? -15.845 -2.922 -1.399 1.00 0.00 77 ARG A N 7
ATOM 10862 C CA . ARG A 1 77 ? -15.682 -1.904 -0.375 1.00 0.00 77 ARG A CA 7
ATOM 10863 C C . ARG A 1 77 ? -15.003 -2.498 0.861 1.00 0.00 77 ARG A C 7
ATOM 10864 O O . ARG A 1 77 ? -15.271 -3.639 1.233 1.00 0.00 77 ARG A O 7
ATOM 10885 N N . ILE A 1 78 ? -14.137 -1.697 1.463 1.00 0.00 78 ILE A N 7
ATOM 10886 C CA . ILE A 1 78 ? -13.418 -2.129 2.650 1.00 0.00 78 ILE A CA 7
ATOM 10887 C C . ILE A 1 78 ? -14.422 -2.530 3.732 1.00 0.00 78 ILE A C 7
ATOM 10888 O O . ILE A 1 78 ? -14.106 -3.332 4.610 1.00 0.00 78 ILE A O 7
ATOM 10904 N N . SER A 1 79 ? -15.611 -1.955 3.634 1.00 0.00 79 SER A N 7
ATOM 10905 C CA . SER A 1 79 ? -16.663 -2.243 4.593 1.00 0.00 79 SER A CA 7
ATOM 10906 C C . SER A 1 79 ? -16.946 -3.746 4.624 1.00 0.00 79 SER A C 7
ATOM 10907 O O . SER A 1 79 ? -17.324 -4.289 5.662 1.00 0.00 79 SER A O 7
ATOM 10915 N N . SER A 1 80 ? -16.752 -4.376 3.475 1.00 0.00 80 SER A N 7
ATOM 10916 C CA . SER A 1 80 ? -16.981 -5.806 3.358 1.00 0.00 80 SER A CA 7
ATOM 10917 C C . SER A 1 80 ? -16.203 -6.552 4.445 1.00 0.00 80 SER A C 7
ATOM 10918 O O . SER A 1 80 ? -16.729 -7.473 5.067 1.00 0.00 80 SER A O 7
ATOM 10926 N N . LEU A 1 81 ? -14.964 -6.125 4.639 1.00 0.00 81 LEU A N 7
ATOM 10927 C CA . LEU A 1 81 ? -14.109 -6.740 5.640 1.00 0.00 81 LEU A CA 7
ATOM 10928 C C . LEU A 1 81 ? -14.291 -6.016 6.975 1.00 0.00 81 LEU A C 7
ATOM 10929 O O . LEU A 1 81 ? -13.891 -6.525 8.021 1.00 0.00 81 LEU A O 7
ATOM 10945 N N . ASN A 1 82 ? -14.895 -4.840 6.896 1.00 0.00 82 ASN A N 7
ATOM 10946 C CA . ASN A 1 82 ? -15.135 -4.040 8.086 1.00 0.00 82 ASN A CA 7
ATOM 10947 C C . ASN A 1 82 ? -13.794 -3.609 8.684 1.00 0.00 82 ASN A C 7
ATOM 10948 O O . ASN A 1 82 ? -13.370 -4.137 9.710 1.00 0.00 82 ASN A O 7
ATOM 10959 N N . LEU A 1 83 ? -13.165 -2.653 8.016 1.00 0.00 83 LEU A N 7
ATOM 10960 C CA . LEU A 1 83 ? -11.881 -2.145 8.468 1.00 0.00 83 LEU A CA 7
ATOM 10961 C C . LEU A 1 83 ? -12.067 -0.738 9.039 1.00 0.00 83 LEU A C 7
ATOM 10962 O O . LEU A 1 83 ? -12.496 0.172 8.331 1.00 0.00 83 LEU A O 7
ATOM 10978 N N . ALA A 1 84 ? -11.735 -0.603 10.315 1.00 0.00 84 ALA A N 7
ATOM 10979 C CA . ALA A 1 84 ? -11.861 0.678 10.989 1.00 0.00 84 ALA A CA 7
ATOM 10980 C C . ALA A 1 84 ? -10.509 1.067 11.591 1.00 0.00 84 ALA A C 7
ATOM 10981 O O . ALA A 1 84 ? -9.611 0.233 11.701 1.00 0.00 84 ALA A O 7
ATOM 10988 N N . HIS A 1 85 ? -10.406 2.334 11.965 1.00 0.00 85 HIS A N 7
ATOM 10989 C CA . HIS A 1 85 ? -9.179 2.844 12.553 1.00 0.00 85 HIS A CA 7
ATOM 10990 C C . HIS A 1 85 ? -8.705 1.894 13.655 1.00 0.00 85 HIS A C 7
ATOM 10991 O O . HIS A 1 85 ? -9.307 1.831 14.726 1.00 0.00 85 HIS A O 7
ATOM 11005 N N . GLY A 1 86 ? -7.631 1.179 13.355 1.00 0.00 86 GLY A N 7
ATOM 11006 C CA . GLY A 1 86 ? -7.069 0.236 14.307 1.00 0.00 86 GLY A CA 7
ATOM 11007 C C . GLY A 1 86 ? -6.899 -1.146 13.673 1.00 0.00 86 GLY A C 7
ATOM 11008 O O . GLY A 1 86 ? -5.938 -1.855 13.969 1.00 0.00 86 GLY A O 7
ATOM 11012 N N . SER A 1 87 ? -7.848 -1.489 12.814 1.00 0.00 87 SER A N 7
ATOM 11013 C CA . SER A 1 87 ? -7.815 -2.774 12.136 1.00 0.00 87 SER A CA 7
ATOM 11014 C C . SER A 1 87 ? -6.403 -3.058 11.621 1.00 0.00 87 SER A C 7
ATOM 11015 O O . SER A 1 87 ? -5.545 -2.176 11.631 1.00 0.00 87 SER A O 7
ATOM 11023 N N . MET A 1 88 ? -6.204 -4.292 11.183 1.00 0.00 88 MET A N 7
ATOM 11024 C CA . MET A 1 88 ? -4.911 -4.704 10.664 1.00 0.00 88 MET A CA 7
ATOM 11025 C C . MET A 1 88 ? -5.028 -5.185 9.217 1.00 0.00 88 MET A C 7
ATOM 11026 O O . MET A 1 88 ? -6.049 -5.749 8.827 1.00 0.00 88 MET A O 7
ATOM 11040 N N . VAL A 1 89 ? -3.968 -4.944 8.459 1.00 0.00 89 VAL A N 7
ATOM 11041 C CA . VAL A 1 89 ? -3.939 -5.346 7.063 1.00 0.00 89 VAL A CA 7
ATOM 11042 C C . VAL A 1 89 ? -2.488 -5.560 6.629 1.00 0.00 89 VAL A C 7
ATOM 11043 O O . VAL A 1 89 ? -1.571 -4.971 7.200 1.00 0.00 89 VAL A O 7
ATOM 11056 N N . TYR A 1 90 ? -2.324 -6.405 5.621 1.00 0.00 90 TYR A N 7
ATOM 11057 C CA . TYR A 1 90 ? -1.000 -6.704 5.103 1.00 0.00 90 TYR A CA 7
ATOM 11058 C C . TYR A 1 90 ? -0.855 -6.224 3.657 1.00 0.00 90 TYR A C 7
ATOM 11059 O O . TYR A 1 90 ? -1.849 -6.051 2.955 1.00 0.00 90 TYR A O 7
ATOM 11077 N N . LEU A 1 91 ? 0.392 -6.023 3.256 1.00 0.00 91 LEU A N 7
ATOM 11078 C CA . LEU A 1 91 ? 0.679 -5.567 1.907 1.00 0.00 91 LEU A CA 7
ATOM 11079 C C . LEU A 1 91 ? 1.911 -6.304 1.376 1.00 0.00 91 LEU A C 7
ATOM 11080 O O . LEU A 1 91 ? 2.991 -6.213 1.956 1.00 0.00 91 LEU A O 7
ATOM 11096 N N . ALA A 1 92 ? 1.706 -7.017 0.278 1.00 0.00 92 ALA A N 7
ATOM 11097 C CA . ALA A 1 92 ? 2.785 -7.769 -0.338 1.00 0.00 92 ALA A CA 7
ATOM 11098 C C . ALA A 1 92 ? 2.966 -7.302 -1.784 1.00 0.00 92 ALA A C 7
ATOM 11099 O O . ALA A 1 92 ? 2.041 -7.394 -2.590 1.00 0.00 92 ALA A O 7
ATOM 11106 N N . TYR A 1 93 ? 4.163 -6.813 -2.069 1.00 0.00 93 TYR A N 7
ATOM 11107 C CA . TYR A 1 93 ? 4.477 -6.332 -3.404 1.00 0.00 93 TYR A CA 7
ATOM 11108 C C . TYR A 1 93 ? 5.811 -6.900 -3.892 1.00 0.00 93 TYR A C 7
ATOM 11109 O O . TYR A 1 93 ? 6.556 -7.497 -3.117 1.00 0.00 93 TYR A O 7
ATOM 11127 N N . GLU A 1 94 ? 6.071 -6.694 -5.175 1.00 0.00 94 GLU A N 7
ATOM 11128 C CA . GLU A 1 94 ? 7.302 -7.178 -5.776 1.00 0.00 94 GLU A CA 7
ATOM 11129 C C . GLU A 1 94 ? 8.267 -6.016 -6.019 1.00 0.00 94 GLU A C 7
ATOM 11130 O O . GLU A 1 94 ? 7.857 -4.947 -6.468 1.00 0.00 94 GLU A O 7
ATOM 11142 N N . GLY A 1 95 ? 9.532 -6.265 -5.712 1.00 0.00 95 GLY A N 7
ATOM 11143 C CA . GLY A 1 95 ? 10.559 -5.253 -5.891 1.00 0.00 95 GLY A CA 7
ATOM 11144 C C . GLY A 1 95 ? 10.308 -4.050 -4.979 1.00 0.00 95 GLY A C 7
ATOM 11145 O O . GLY A 1 95 ? 9.161 -3.725 -4.676 1.00 0.00 95 GLY A O 7
ATOM 11149 N N . GLU A 1 96 ? 11.400 -3.423 -4.567 1.00 0.00 96 GLU A N 7
ATOM 11150 C CA . GLU A 1 96 ? 11.313 -2.263 -3.696 1.00 0.00 96 GLU A CA 7
ATOM 11151 C C . GLU A 1 96 ? 10.309 -1.253 -4.255 1.00 0.00 96 GLU A C 7
ATOM 11152 O O . GLU A 1 96 ? 9.714 -1.481 -5.308 1.00 0.00 96 GLU A O 7
ATOM 11164 N N . ARG A 1 97 ? 10.150 -0.159 -3.526 1.00 0.00 97 ARG A N 7
ATOM 11165 C CA . ARG A 1 97 ? 9.228 0.887 -3.936 1.00 0.00 97 ARG A CA 7
ATOM 11166 C C . ARG A 1 97 ? 9.840 1.722 -5.062 1.00 0.00 97 ARG A C 7
ATOM 11167 O O . ARG A 1 97 ? 11.050 1.686 -5.280 1.00 0.00 97 ARG A O 7
ATOM 11188 N N . THR A 1 98 ? 8.976 2.456 -5.748 1.00 0.00 98 THR A N 7
ATOM 11189 C CA . THR A 1 98 ? 9.416 3.300 -6.846 1.00 0.00 98 THR A CA 7
ATOM 11190 C C . THR A 1 98 ? 10.285 4.446 -6.323 1.00 0.00 98 THR A C 7
ATOM 11191 O O . THR A 1 98 ? 10.733 4.417 -5.178 1.00 0.00 98 THR A O 7
ATOM 11202 N N . ILE A 1 99 ? 10.496 5.428 -7.188 1.00 0.00 99 ILE A N 7
ATOM 11203 C CA . ILE A 1 99 ? 11.303 6.581 -6.827 1.00 0.00 99 ILE A CA 7
ATOM 11204 C C . ILE A 1 99 ? 10.445 7.572 -6.037 1.00 0.00 99 ILE A C 7
ATOM 11205 O O . ILE A 1 99 ? 9.224 7.600 -6.189 1.00 0.00 99 ILE A O 7
ATOM 11221 N N . ARG A 1 100 ? 11.117 8.359 -5.211 1.00 0.00 100 ARG A N 7
ATOM 11222 C CA . ARG A 1 100 ? 10.431 9.349 -4.397 1.00 0.00 100 ARG A CA 7
ATOM 11223 C C . ARG A 1 100 ? 9.299 8.692 -3.605 1.00 0.00 100 ARG A C 7
ATOM 11224 O O . ARG A 1 100 ? 8.125 8.882 -3.918 1.00 0.00 100 ARG A O 7
ATOM 11245 N N . GLY A 1 101 ? 9.691 7.931 -2.593 1.00 0.00 101 GLY A N 7
ATOM 11246 C CA . GLY A 1 101 ? 8.724 7.245 -1.754 1.00 0.00 101 GLY A CA 7
ATOM 11247 C C . GLY A 1 101 ? 8.106 8.203 -0.733 1.00 0.00 101 GLY A C 7
ATOM 11248 O O . GLY A 1 101 ? 6.916 8.507 -0.803 1.00 0.00 101 GLY A O 7
ATOM 11252 N N . SER A 1 102 ? 8.943 8.652 0.191 1.00 0.00 102 SER A N 7
ATOM 11253 C CA . SER A 1 102 ? 8.494 9.570 1.224 1.00 0.00 102 SER A CA 7
ATOM 11254 C C . SER A 1 102 ? 7.788 10.770 0.589 1.00 0.00 102 SER A C 7
ATOM 11255 O O . SER A 1 102 ? 6.597 10.981 0.807 1.00 0.00 102 SER A O 7
ATOM 11263 N N . GLY A 1 103 ? 8.555 11.524 -0.186 1.00 0.00 103 GLY A N 7
ATOM 11264 C CA . GLY A 1 103 ? 8.018 12.697 -0.855 1.00 0.00 103 GLY A CA 7
ATOM 11265 C C . GLY A 1 103 ? 9.091 13.382 -1.704 1.00 0.00 103 GLY A C 7
ATOM 11266 O O . GLY A 1 103 ? 10.283 13.160 -1.502 1.00 0.00 103 GLY A O 7
ATOM 11270 N N . PRO A 1 104 ? 8.615 14.222 -2.663 1.00 0.00 104 PRO A N 7
ATOM 11271 C CA . PRO A 1 104 ? 9.519 14.941 -3.544 1.00 0.00 104 PRO A CA 7
ATOM 11272 C C . PRO A 1 104 ? 10.192 16.103 -2.810 1.00 0.00 104 PRO A C 7
ATOM 11273 O O . PRO A 1 104 ? 9.693 17.227 -2.832 1.00 0.00 104 PRO A O 7
ATOM 11284 N N . SER A 1 105 ? 11.313 15.791 -2.177 1.00 0.00 105 SER A N 7
ATOM 11285 C CA . SER A 1 105 ? 12.059 16.795 -1.438 1.00 0.00 105 SER A CA 7
ATOM 11286 C C . SER A 1 105 ? 12.382 17.982 -2.348 1.00 0.00 105 SER A C 7
ATOM 11287 O O . SER A 1 105 ? 12.920 17.804 -3.439 1.00 0.00 105 SER A O 7
ATOM 11295 N N . SER A 1 106 ? 12.040 19.168 -1.865 1.00 0.00 106 SER A N 7
ATOM 11296 C CA . SER A 1 106 ? 12.286 20.384 -2.621 1.00 0.00 106 SER A CA 7
ATOM 11297 C C . SER A 1 106 ? 13.725 20.855 -2.398 1.00 0.00 106 SER A C 7
ATOM 11298 O O . SER A 1 106 ? 14.219 20.844 -1.272 1.00 0.00 106 SER A O 7
ATOM 11306 N N . GLY A 1 107 ? 14.357 21.259 -3.491 1.00 0.00 107 GLY A N 7
ATOM 11307 C CA . GLY A 1 107 ? 15.729 21.734 -3.429 1.00 0.00 107 GLY A CA 7
ATOM 11308 C C . GLY A 1 107 ? 15.985 22.808 -4.488 1.00 0.00 107 GLY A C 7
ATOM 11309 O O . GLY A 1 107 ? 15.165 23.013 -5.381 1.00 0.00 107 GLY A O 7
ATOM 11313 N N . GLY A 1 1 ? -0.234 24.929 10.139 1.00 0.00 1 GLY A N 8
ATOM 11314 C CA . GLY A 1 1 ? -0.592 24.527 11.489 1.00 0.00 1 GLY A CA 8
ATOM 11315 C C . GLY A 1 1 ? -0.953 23.041 11.541 1.00 0.00 1 GLY A C 8
ATOM 11316 O O . GLY A 1 1 ? -1.909 22.608 10.900 1.00 0.00 1 GLY A O 8
ATOM 11320 N N . SER A 1 2 ? -0.169 22.301 12.311 1.00 0.00 2 SER A N 8
ATOM 11321 C CA . SER A 1 2 ? -0.394 20.873 12.455 1.00 0.00 2 SER A CA 8
ATOM 11322 C C . SER A 1 2 ? -0.242 20.465 13.922 1.00 0.00 2 SER A C 8
ATOM 11323 O O . SER A 1 2 ? 0.872 20.255 14.399 1.00 0.00 2 SER A O 8
ATOM 11331 N N . SER A 1 3 ? -1.378 20.364 14.596 1.00 0.00 3 SER A N 8
ATOM 11332 C CA . SER A 1 3 ? -1.385 19.985 15.999 1.00 0.00 3 SER A CA 8
ATOM 11333 C C . SER A 1 3 ? -1.981 18.585 16.159 1.00 0.00 3 SER A C 8
ATOM 11334 O O . SER A 1 3 ? -3.181 18.392 15.969 1.00 0.00 3 SER A O 8
ATOM 11342 N N . GLY A 1 4 ? -1.116 17.644 16.509 1.00 0.00 4 GLY A N 8
ATOM 11343 C CA . GLY A 1 4 ? -1.543 16.268 16.697 1.00 0.00 4 GLY A CA 8
ATOM 11344 C C . GLY A 1 4 ? -2.075 15.676 15.391 1.00 0.00 4 GLY A C 8
ATOM 11345 O O . GLY A 1 4 ? -2.212 16.383 14.394 1.00 0.00 4 GLY A O 8
ATOM 11349 N N . SER A 1 5 ? -2.363 14.383 15.439 1.00 0.00 5 SER A N 8
ATOM 11350 C CA . SER A 1 5 ? -2.877 13.687 14.272 1.00 0.00 5 SER A CA 8
ATOM 11351 C C . SER A 1 5 ? -4.401 13.579 14.357 1.00 0.00 5 SER A C 8
ATOM 11352 O O . SER A 1 5 ? -4.984 13.792 15.419 1.00 0.00 5 SER A O 8
ATOM 11360 N N . SER A 1 6 ? -5.003 13.247 13.225 1.00 0.00 6 SER A N 8
ATOM 11361 C CA . SER A 1 6 ? -6.448 13.108 13.158 1.00 0.00 6 SER A CA 8
ATOM 11362 C C . SER A 1 6 ? -6.859 12.565 11.788 1.00 0.00 6 SER A C 8
ATOM 11363 O O . SER A 1 6 ? -6.216 12.860 10.781 1.00 0.00 6 SER A O 8
ATOM 11371 N N . GLY A 1 7 ? -7.927 11.782 11.793 1.00 0.00 7 GLY A N 8
ATOM 11372 C CA . GLY A 1 7 ? -8.431 11.195 10.563 1.00 0.00 7 GLY A CA 8
ATOM 11373 C C . GLY A 1 7 ? -8.524 9.672 10.679 1.00 0.00 7 GLY A C 8
ATOM 11374 O O . GLY A 1 7 ? -8.431 9.123 11.776 1.00 0.00 7 GLY A O 8
ATOM 11378 N N . THR A 1 8 ? -8.705 9.033 9.533 1.00 0.00 8 THR A N 8
ATOM 11379 C CA . THR A 1 8 ? -8.811 7.584 9.492 1.00 0.00 8 THR A CA 8
ATOM 11380 C C . THR A 1 8 ? -7.523 6.971 8.939 1.00 0.00 8 THR A C 8
ATOM 11381 O O . THR A 1 8 ? -7.224 7.109 7.754 1.00 0.00 8 THR A O 8
ATOM 11392 N N . MET A 1 9 ? -6.795 6.306 9.824 1.00 0.00 9 MET A N 8
ATOM 11393 C CA . MET A 1 9 ? -5.546 5.670 9.439 1.00 0.00 9 MET A CA 8
ATOM 11394 C C . MET A 1 9 ? -5.669 4.146 9.485 1.00 0.00 9 MET A C 8
ATOM 11395 O O . MET A 1 9 ? -6.163 3.589 10.465 1.00 0.00 9 MET A O 8
ATOM 11409 N N . LEU A 1 10 ? -5.212 3.514 8.414 1.00 0.00 10 LEU A N 8
ATOM 11410 C CA . LEU A 1 10 ? -5.265 2.065 8.320 1.00 0.00 10 LEU A CA 8
ATOM 11411 C C . LEU A 1 10 ? -3.842 1.505 8.345 1.00 0.00 10 LEU A C 8
ATOM 11412 O O . LEU A 1 10 ? -2.975 1.968 7.604 1.00 0.00 10 LEU A O 8
ATOM 11428 N N . ARG A 1 11 ? -3.644 0.515 9.203 1.00 0.00 11 ARG A N 8
ATOM 11429 C CA . ARG A 1 11 ? -2.341 -0.114 9.334 1.00 0.00 11 ARG A CA 8
ATOM 11430 C C . ARG A 1 11 ? -2.143 -1.159 8.234 1.00 0.00 11 ARG A C 8
ATOM 11431 O O . ARG A 1 11 ? -2.984 -2.037 8.049 1.00 0.00 11 ARG A O 8
ATOM 11452 N N . VAL A 1 12 ? -1.027 -1.029 7.532 1.00 0.00 12 VAL A N 8
ATOM 11453 C CA . VAL A 1 12 ? -0.708 -1.951 6.456 1.00 0.00 12 VAL A CA 8
ATOM 11454 C C . VAL A 1 12 ? 0.643 -2.611 6.739 1.00 0.00 12 VAL A C 8
ATOM 11455 O O . VAL A 1 12 ? 1.688 -1.975 6.610 1.00 0.00 12 VAL A O 8
ATOM 11468 N N . ARG A 1 13 ? 0.579 -3.878 7.119 1.00 0.00 13 ARG A N 8
ATOM 11469 C CA . ARG A 1 13 ? 1.784 -4.632 7.421 1.00 0.00 13 ARG A CA 8
ATOM 11470 C C . ARG A 1 13 ? 2.434 -5.134 6.130 1.00 0.00 13 ARG A C 8
ATOM 11471 O O . ARG A 1 13 ? 1.749 -5.641 5.243 1.00 0.00 13 ARG A O 8
ATOM 11492 N N . SER A 1 14 ? 3.748 -4.975 6.066 1.00 0.00 14 SER A N 8
ATOM 11493 C CA . SER A 1 14 ? 4.497 -5.406 4.899 1.00 0.00 14 SER A CA 8
ATOM 11494 C C . SER A 1 14 ? 5.689 -6.264 5.329 1.00 0.00 14 SER A C 8
ATOM 11495 O O . SER A 1 14 ? 6.087 -6.240 6.493 1.00 0.00 14 SER A O 8
ATOM 11503 N N . ARG A 1 15 ? 6.226 -7.000 4.368 1.00 0.00 15 ARG A N 8
ATOM 11504 C CA . ARG A 1 15 ? 7.364 -7.864 4.633 1.00 0.00 15 ARG A CA 8
ATOM 11505 C C . ARG A 1 15 ? 8.610 -7.025 4.924 1.00 0.00 15 ARG A C 8
ATOM 11506 O O . ARG A 1 15 ? 9.609 -7.542 5.421 1.00 0.00 15 ARG A O 8
ATOM 11527 N N . ASP A 1 16 ? 8.510 -5.743 4.602 1.00 0.00 16 ASP A N 8
ATOM 11528 C CA . ASP A 1 16 ? 9.616 -4.828 4.823 1.00 0.00 16 ASP A CA 8
ATOM 11529 C C . ASP A 1 16 ? 9.448 -4.150 6.184 1.00 0.00 16 ASP A C 8
ATOM 11530 O O . ASP A 1 16 ? 10.377 -3.520 6.687 1.00 0.00 16 ASP A O 8
ATOM 11539 N N . GLY A 1 17 ? 8.255 -4.302 6.741 1.00 0.00 17 GLY A N 8
ATOM 11540 C CA . GLY A 1 17 ? 7.953 -3.712 8.034 1.00 0.00 17 GLY A CA 8
ATOM 11541 C C . GLY A 1 17 ? 6.528 -3.155 8.063 1.00 0.00 17 GLY A C 8
ATOM 11542 O O . GLY A 1 17 ? 5.955 -2.851 7.018 1.00 0.00 17 GLY A O 8
ATOM 11546 N N . LEU A 1 18 ? 5.997 -3.039 9.272 1.00 0.00 18 LEU A N 8
ATOM 11547 C CA . LEU A 1 18 ? 4.650 -2.525 9.451 1.00 0.00 18 LEU A CA 8
ATOM 11548 C C . LEU A 1 18 ? 4.642 -1.020 9.173 1.00 0.00 18 LEU A C 8
ATOM 11549 O O . LEU A 1 18 ? 5.496 -0.289 9.673 1.00 0.00 18 LEU A O 8
ATOM 11565 N N . GLU A 1 19 ? 3.669 -0.602 8.378 1.00 0.00 19 GLU A N 8
ATOM 11566 C CA . GLU A 1 19 ? 3.539 0.802 8.028 1.00 0.00 19 GLU A CA 8
ATOM 11567 C C . GLU A 1 19 ? 2.082 1.249 8.160 1.00 0.00 19 GLU A C 8
ATOM 11568 O O . GLU A 1 19 ? 1.190 0.423 8.350 1.00 0.00 19 GLU A O 8
ATOM 11580 N N . ARG A 1 20 ? 1.885 2.555 8.053 1.00 0.00 20 ARG A N 8
ATOM 11581 C CA . ARG A 1 20 ? 0.551 3.122 8.158 1.00 0.00 20 ARG A CA 8
ATOM 11582 C C . ARG A 1 20 ? 0.230 3.956 6.916 1.00 0.00 20 ARG A C 8
ATOM 11583 O O . ARG A 1 20 ? 1.104 4.628 6.372 1.00 0.00 20 ARG A O 8
ATOM 11604 N N . VAL A 1 21 ? -1.028 3.884 6.503 1.00 0.00 21 VAL A N 8
ATOM 11605 C CA . VAL A 1 21 ? -1.475 4.624 5.336 1.00 0.00 21 VAL A CA 8
ATOM 11606 C C . VAL A 1 21 ? -2.764 5.374 5.676 1.00 0.00 21 VAL A C 8
ATOM 11607 O O . VAL A 1 21 ? -3.588 4.883 6.446 1.00 0.00 21 VAL A O 8
ATOM 11620 N N . SER A 1 22 ? -2.899 6.553 5.085 1.00 0.00 22 SER A N 8
ATOM 11621 C CA . SER A 1 22 ? -4.074 7.376 5.316 1.00 0.00 22 SER A CA 8
ATOM 11622 C C . SER A 1 22 ? -5.200 6.958 4.368 1.00 0.00 22 SER A C 8
ATOM 11623 O O . SER A 1 22 ? -4.944 6.402 3.301 1.00 0.00 22 SER A O 8
ATOM 11631 N N . VAL A 1 23 ? -6.423 7.243 4.791 1.00 0.00 23 VAL A N 8
ATOM 11632 C CA . VAL A 1 23 ? -7.589 6.904 3.993 1.00 0.00 23 VAL A CA 8
ATOM 11633 C C . VAL A 1 23 ? -8.653 7.989 4.166 1.00 0.00 23 VAL A C 8
ATOM 11634 O O . VAL A 1 23 ? -8.360 9.078 4.659 1.00 0.00 23 VAL A O 8
ATOM 11647 N N . ASP A 1 24 ? -9.866 7.655 3.751 1.00 0.00 24 ASP A N 8
ATOM 11648 C CA . ASP A 1 24 ? -10.975 8.588 3.853 1.00 0.00 24 ASP A CA 8
ATOM 11649 C C . ASP A 1 24 ? -12.097 7.951 4.676 1.00 0.00 24 ASP A C 8
ATOM 11650 O O . ASP A 1 24 ? -12.668 8.594 5.556 1.00 0.00 24 ASP A O 8
ATOM 11659 N N . GLY A 1 25 ? -12.378 6.696 4.362 1.00 0.00 25 GLY A N 8
ATOM 11660 C CA . GLY A 1 25 ? -13.421 5.965 5.061 1.00 0.00 25 GLY A CA 8
ATOM 11661 C C . GLY A 1 25 ? -13.831 4.713 4.282 1.00 0.00 25 GLY A C 8
ATOM 11662 O O . GLY A 1 25 ? -13.111 4.272 3.388 1.00 0.00 25 GLY A O 8
ATOM 11666 N N . PRO A 1 26 ? -15.015 4.162 4.661 1.00 0.00 26 PRO A N 8
ATOM 11667 C CA . PRO A 1 26 ? -15.528 2.970 4.008 1.00 0.00 26 PRO A CA 8
ATOM 11668 C C . PRO A 1 26 ? -16.086 3.301 2.622 1.00 0.00 26 PRO A C 8
ATOM 11669 O O . PRO A 1 26 ? -16.153 2.433 1.753 1.00 0.00 26 PRO A O 8
ATOM 11680 N N . HIS A 1 27 ? -16.470 4.558 2.459 1.00 0.00 27 HIS A N 8
ATOM 11681 C CA . HIS A 1 27 ? -17.020 5.014 1.193 1.00 0.00 27 HIS A CA 8
ATOM 11682 C C . HIS A 1 27 ? -16.019 4.735 0.069 1.00 0.00 27 HIS A C 8
ATOM 11683 O O . HIS A 1 27 ? -16.386 4.726 -1.105 1.00 0.00 27 HIS A O 8
ATOM 11697 N N . ILE A 1 28 ? -14.776 4.514 0.469 1.00 0.00 28 ILE A N 8
ATOM 11698 C CA . ILE A 1 28 ? -13.720 4.235 -0.490 1.00 0.00 28 ILE A CA 8
ATOM 11699 C C . ILE A 1 28 ? -13.682 2.733 -0.778 1.00 0.00 28 ILE A C 8
ATOM 11700 O O . ILE A 1 28 ? -14.000 1.923 0.091 1.00 0.00 28 ILE A O 8
ATOM 11716 N N . THR A 1 29 ? -13.290 2.407 -2.000 1.00 0.00 29 THR A N 8
ATOM 11717 C CA . THR A 1 29 ? -13.206 1.017 -2.414 1.00 0.00 29 THR A CA 8
ATOM 11718 C C . THR A 1 29 ? -11.745 0.568 -2.483 1.00 0.00 29 THR A C 8
ATOM 11719 O O . THR A 1 29 ? -10.834 1.383 -2.340 1.00 0.00 29 THR A O 8
ATOM 11730 N N . VAL A 1 30 ? -11.566 -0.726 -2.704 1.00 0.00 30 VAL A N 8
ATOM 11731 C CA . VAL A 1 30 ? -10.231 -1.292 -2.794 1.00 0.00 30 VAL A CA 8
ATOM 11732 C C . VAL A 1 30 ? -9.414 -0.501 -3.818 1.00 0.00 30 VAL A C 8
ATOM 11733 O O . VAL A 1 30 ? -8.220 -0.276 -3.624 1.00 0.00 30 VAL A O 8
ATOM 11746 N N . SER A 1 31 ? -10.090 -0.101 -4.885 1.00 0.00 31 SER A N 8
ATOM 11747 C CA . SER A 1 31 ? -9.442 0.660 -5.939 1.00 0.00 31 SER A CA 8
ATOM 11748 C C . SER A 1 31 ? -8.808 1.925 -5.357 1.00 0.00 31 SER A C 8
ATOM 11749 O O . SER A 1 31 ? -7.671 2.262 -5.686 1.00 0.00 31 SER A O 8
ATOM 11757 N N . GLN A 1 32 ? -9.570 2.592 -4.502 1.00 0.00 32 GLN A N 8
ATOM 11758 C CA . GLN A 1 32 ? -9.097 3.812 -3.871 1.00 0.00 32 GLN A CA 8
ATOM 11759 C C . GLN A 1 32 ? -8.075 3.484 -2.781 1.00 0.00 32 GLN A C 8
ATOM 11760 O O . GLN A 1 32 ? -7.152 4.259 -2.536 1.00 0.00 32 GLN A O 8
ATOM 11774 N N . LEU A 1 33 ? -8.274 2.333 -2.155 1.00 0.00 33 LEU A N 8
ATOM 11775 C CA . LEU A 1 33 ? -7.382 1.893 -1.096 1.00 0.00 33 LEU A CA 8
ATOM 11776 C C . LEU A 1 33 ? -5.998 1.612 -1.685 1.00 0.00 33 LEU A C 8
ATOM 11777 O O . LEU A 1 33 ? -5.017 2.248 -1.304 1.00 0.00 33 LEU A O 8
ATOM 11793 N N . LYS A 1 34 ? -5.964 0.658 -2.603 1.00 0.00 34 LYS A N 8
ATOM 11794 C CA . LYS A 1 34 ? -4.717 0.284 -3.249 1.00 0.00 34 LYS A CA 8
ATOM 11795 C C . LYS A 1 34 ? -4.009 1.545 -3.749 1.00 0.00 34 LYS A C 8
ATOM 11796 O O . LYS A 1 34 ? -2.830 1.753 -3.467 1.00 0.00 34 LYS A O 8
ATOM 11815 N N . THR A 1 35 ? -4.759 2.355 -4.482 1.00 0.00 35 THR A N 8
ATOM 11816 C CA . THR A 1 35 ? -4.218 3.590 -5.024 1.00 0.00 35 THR A CA 8
ATOM 11817 C C . THR A 1 35 ? -3.499 4.382 -3.931 1.00 0.00 35 THR A C 8
ATOM 11818 O O . THR A 1 35 ? -2.381 4.853 -4.135 1.00 0.00 35 THR A O 8
ATOM 11829 N N . LEU A 1 36 ? -4.169 4.504 -2.795 1.00 0.00 36 LEU A N 8
ATOM 11830 C CA . LEU A 1 36 ? -3.608 5.231 -1.669 1.00 0.00 36 LEU A CA 8
ATOM 11831 C C . LEU A 1 36 ? -2.222 4.670 -1.345 1.00 0.00 36 LEU A C 8
ATOM 11832 O O . LEU A 1 36 ? -1.212 5.343 -1.551 1.00 0.00 36 LEU A O 8
ATOM 11848 N N . ILE A 1 37 ? -2.217 3.444 -0.844 1.00 0.00 37 ILE A N 8
ATOM 11849 C CA . ILE A 1 37 ? -0.972 2.785 -0.490 1.00 0.00 37 ILE A CA 8
ATOM 11850 C C . ILE A 1 37 ? -0.023 2.819 -1.689 1.00 0.00 37 ILE A C 8
ATOM 11851 O O . ILE A 1 37 ? 1.188 2.962 -1.524 1.00 0.00 37 ILE A O 8
ATOM 11867 N N . GLN A 1 38 ? -0.608 2.686 -2.871 1.00 0.00 38 GLN A N 8
ATOM 11868 C CA . GLN A 1 38 ? 0.171 2.701 -4.097 1.00 0.00 38 GLN A CA 8
ATOM 11869 C C . GLN A 1 38 ? 0.849 4.060 -4.280 1.00 0.00 38 GLN A C 8
ATOM 11870 O O . GLN A 1 38 ? 1.921 4.148 -4.876 1.00 0.00 38 GLN A O 8
ATOM 11884 N N . ASP A 1 39 ? 0.196 5.087 -3.756 1.00 0.00 39 ASP A N 8
ATOM 11885 C CA . ASP A 1 39 ? 0.722 6.437 -3.853 1.00 0.00 39 ASP A CA 8
ATOM 11886 C C . ASP A 1 39 ? 1.570 6.740 -2.617 1.00 0.00 39 ASP A C 8
ATOM 11887 O O . ASP A 1 39 ? 2.728 7.138 -2.736 1.00 0.00 39 ASP A O 8
ATOM 11896 N N . GLN A 1 40 ? 0.961 6.541 -1.457 1.00 0.00 40 GLN A N 8
ATOM 11897 C CA . GLN A 1 40 ? 1.646 6.787 -0.200 1.00 0.00 40 GLN A CA 8
ATOM 11898 C C . GLN A 1 40 ? 2.931 5.959 -0.124 1.00 0.00 40 GLN A C 8
ATOM 11899 O O . GLN A 1 40 ? 4.022 6.511 0.008 1.00 0.00 40 GLN A O 8
ATOM 11913 N N . LEU A 1 41 ? 2.758 4.649 -0.210 1.00 0.00 41 LEU A N 8
ATOM 11914 C CA . LEU A 1 41 ? 3.890 3.739 -0.152 1.00 0.00 41 LEU A CA 8
ATOM 11915 C C . LEU A 1 41 ? 4.619 3.754 -1.497 1.00 0.00 41 LEU A C 8
ATOM 11916 O O . LEU A 1 41 ? 5.707 3.193 -1.624 1.00 0.00 41 LEU A O 8
ATOM 11932 N N . GLN A 1 42 ? 3.991 4.401 -2.468 1.00 0.00 42 GLN A N 8
ATOM 11933 C CA . GLN A 1 42 ? 4.567 4.497 -3.798 1.00 0.00 42 GLN A CA 8
ATOM 11934 C C . GLN A 1 42 ? 4.810 3.100 -4.373 1.00 0.00 42 GLN A C 8
ATOM 11935 O O . GLN A 1 42 ? 5.926 2.776 -4.776 1.00 0.00 42 GLN A O 8
ATOM 11949 N N . ILE A 1 43 ? 3.747 2.309 -4.392 1.00 0.00 43 ILE A N 8
ATOM 11950 C CA . ILE A 1 43 ? 3.831 0.954 -4.910 1.00 0.00 43 ILE A CA 8
ATOM 11951 C C . ILE A 1 43 ? 2.740 0.748 -5.964 1.00 0.00 43 ILE A C 8
ATOM 11952 O O . ILE A 1 43 ? 1.628 1.251 -5.818 1.00 0.00 43 ILE A O 8
ATOM 11968 N N . PRO A 1 44 ? 3.107 -0.014 -7.029 1.00 0.00 44 PRO A N 8
ATOM 11969 C CA . PRO A 1 44 ? 2.173 -0.293 -8.106 1.00 0.00 44 PRO A CA 8
ATOM 11970 C C . PRO A 1 44 ? 1.136 -1.333 -7.677 1.00 0.00 44 PRO A C 8
ATOM 11971 O O . PRO A 1 44 ? 1.491 -2.403 -7.186 1.00 0.00 44 PRO A O 8
ATOM 11982 N N . ILE A 1 45 ? -0.125 -0.981 -7.877 1.00 0.00 45 ILE A N 8
ATOM 11983 C CA . ILE A 1 45 ? -1.217 -1.870 -7.517 1.00 0.00 45 ILE A CA 8
ATOM 11984 C C . ILE A 1 45 ? -0.929 -3.270 -8.062 1.00 0.00 45 ILE A C 8
ATOM 11985 O O . ILE A 1 45 ? -0.886 -4.239 -7.305 1.00 0.00 45 ILE A O 8
ATOM 12001 N N . HIS A 1 46 ? -0.741 -3.333 -9.372 1.00 0.00 46 HIS A N 8
ATOM 12002 C CA . HIS A 1 46 ? -0.459 -4.598 -10.028 1.00 0.00 46 HIS A CA 8
ATOM 12003 C C . HIS A 1 46 ? 0.503 -5.419 -9.168 1.00 0.00 46 HIS A C 8
ATOM 12004 O O . HIS A 1 46 ? 0.481 -6.649 -9.205 1.00 0.00 46 HIS A O 8
ATOM 12018 N N . ASN A 1 47 ? 1.326 -4.707 -8.412 1.00 0.00 47 ASN A N 8
ATOM 12019 C CA . ASN A 1 47 ? 2.294 -5.354 -7.543 1.00 0.00 47 ASN A CA 8
ATOM 12020 C C . ASN A 1 47 ? 1.698 -5.499 -6.142 1.00 0.00 47 ASN A C 8
ATOM 12021 O O . ASN A 1 47 ? 1.795 -6.561 -5.529 1.00 0.00 47 ASN A O 8
ATOM 12032 N N . GLN A 1 48 ? 1.095 -4.416 -5.674 1.00 0.00 48 GLN A N 8
ATOM 12033 C CA . GLN A 1 48 ? 0.484 -4.409 -4.356 1.00 0.00 48 GLN A CA 8
ATOM 12034 C C . GLN A 1 48 ? -0.424 -5.629 -4.186 1.00 0.00 48 GLN A C 8
ATOM 12035 O O . GLN A 1 48 ? -1.107 -6.034 -5.125 1.00 0.00 48 GLN A O 8
ATOM 12049 N N . THR A 1 49 ? -0.402 -6.180 -2.982 1.00 0.00 49 THR A N 8
ATOM 12050 C CA . THR A 1 49 ? -1.215 -7.345 -2.677 1.00 0.00 49 THR A CA 8
ATOM 12051 C C . THR A 1 49 ? -1.921 -7.165 -1.331 1.00 0.00 49 THR A C 8
ATOM 12052 O O . THR A 1 49 ? -1.295 -7.273 -0.278 1.00 0.00 49 THR A O 8
ATOM 12063 N N . LEU A 1 50 ? -3.215 -6.894 -1.410 1.00 0.00 50 LEU A N 8
ATOM 12064 C CA . LEU A 1 50 ? -4.014 -6.698 -0.212 1.00 0.00 50 LEU A CA 8
ATOM 12065 C C . LEU A 1 50 ? -4.581 -8.044 0.243 1.00 0.00 50 LEU A C 8
ATOM 12066 O O . LEU A 1 50 ? -5.177 -8.771 -0.550 1.00 0.00 50 LEU A O 8
ATOM 12082 N N . SER A 1 51 ? -4.376 -8.336 1.519 1.00 0.00 51 SER A N 8
ATOM 12083 C CA . SER A 1 51 ? -4.859 -9.581 2.090 1.00 0.00 51 SER A CA 8
ATOM 12084 C C . SER A 1 51 ? -4.877 -9.486 3.617 1.00 0.00 51 SER A C 8
ATOM 12085 O O . SER A 1 51 ? -3.930 -8.986 4.222 1.00 0.00 51 SER A O 8
ATOM 12093 N N . THR A 1 52 ? -5.965 -9.973 4.195 1.00 0.00 52 THR A N 8
ATOM 12094 C CA . THR A 1 52 ? -6.119 -9.949 5.640 1.00 0.00 52 THR A CA 8
ATOM 12095 C C . THR A 1 52 ? -5.533 -11.219 6.260 1.00 0.00 52 THR A C 8
ATOM 12096 O O . THR A 1 52 ? -6.045 -11.718 7.261 1.00 0.00 52 THR A O 8
ATOM 12107 N N . ASN A 1 53 ? -4.468 -11.704 5.640 1.00 0.00 53 ASN A N 8
ATOM 12108 C CA . ASN A 1 53 ? -3.807 -12.907 6.118 1.00 0.00 53 ASN A CA 8
ATOM 12109 C C . ASN A 1 53 ? -2.309 -12.634 6.269 1.00 0.00 53 ASN A C 8
ATOM 12110 O O . ASN A 1 53 ? -1.612 -12.413 5.280 1.00 0.00 53 ASN A O 8
ATOM 12121 N N . ARG A 1 54 ? -1.857 -12.660 7.514 1.00 0.00 54 ARG A N 8
ATOM 12122 C CA . ARG A 1 54 ? -0.455 -12.418 7.807 1.00 0.00 54 ARG A CA 8
ATOM 12123 C C . ARG A 1 54 ? 0.428 -13.375 7.003 1.00 0.00 54 ARG A C 8
ATOM 12124 O O . ARG A 1 54 ? 1.622 -13.130 6.834 1.00 0.00 54 ARG A O 8
ATOM 12145 N N . ASN A 1 55 ? -0.194 -14.444 6.527 1.00 0.00 55 ASN A N 8
ATOM 12146 C CA . ASN A 1 55 ? 0.520 -15.438 5.745 1.00 0.00 55 ASN A CA 8
ATOM 12147 C C . ASN A 1 55 ? 0.987 -14.808 4.431 1.00 0.00 55 ASN A C 8
ATOM 12148 O O . ASN A 1 55 ? 1.787 -15.397 3.706 1.00 0.00 55 ASN A O 8
ATOM 12159 N N . LEU A 1 56 ? 0.468 -13.619 4.165 1.00 0.00 56 LEU A N 8
ATOM 12160 C CA . LEU A 1 56 ? 0.821 -12.902 2.951 1.00 0.00 56 LEU A CA 8
ATOM 12161 C C . LEU A 1 56 ? 2.328 -12.635 2.943 1.00 0.00 56 LEU A C 8
ATOM 12162 O O . LEU A 1 56 ? 2.999 -12.878 1.941 1.00 0.00 56 LEU A O 8
ATOM 12178 N N . LEU A 1 57 ? 2.815 -12.138 4.070 1.00 0.00 57 LEU A N 8
ATOM 12179 C CA . LEU A 1 57 ? 4.229 -11.835 4.205 1.00 0.00 57 LEU A CA 8
ATOM 12180 C C . LEU A 1 57 ? 5.047 -13.087 3.884 1.00 0.00 57 LEU A C 8
ATOM 12181 O O . LEU A 1 57 ? 6.180 -12.989 3.414 1.00 0.00 57 LEU A O 8
ATOM 12197 N N . LEU A 1 58 ? 4.442 -14.235 4.151 1.00 0.00 58 LEU A N 8
ATOM 12198 C CA . LEU A 1 58 ? 5.101 -15.505 3.897 1.00 0.00 58 LEU A CA 8
ATOM 12199 C C . LEU A 1 58 ? 5.248 -15.705 2.387 1.00 0.00 58 LEU A C 8
ATOM 12200 O O . LEU A 1 58 ? 6.331 -16.033 1.903 1.00 0.00 58 LEU A O 8
ATOM 12216 N N . ALA A 1 59 ? 4.144 -15.498 1.684 1.00 0.00 59 ALA A N 8
ATOM 12217 C CA . ALA A 1 59 ? 4.137 -15.651 0.239 1.00 0.00 59 ALA A CA 8
ATOM 12218 C C . ALA A 1 59 ? 5.378 -14.975 -0.347 1.00 0.00 59 ALA A C 8
ATOM 12219 O O . ALA A 1 59 ? 5.562 -13.768 -0.195 1.00 0.00 59 ALA A O 8
ATOM 12226 N N . LYS A 1 60 ? 6.198 -15.782 -1.005 1.00 0.00 60 LYS A N 8
ATOM 12227 C CA . LYS A 1 60 ? 7.416 -15.277 -1.614 1.00 0.00 60 LYS A CA 8
ATOM 12228 C C . LYS A 1 60 ? 7.286 -15.348 -3.137 1.00 0.00 60 LYS A C 8
ATOM 12229 O O . LYS A 1 60 ? 7.972 -14.624 -3.857 1.00 0.00 60 LYS A O 8
ATOM 12248 N N . SER A 1 61 ? 6.401 -16.227 -3.583 1.00 0.00 61 SER A N 8
ATOM 12249 C CA . SER A 1 61 ? 6.172 -16.402 -5.008 1.00 0.00 61 SER A CA 8
ATOM 12250 C C . SER A 1 61 ? 4.831 -15.781 -5.403 1.00 0.00 61 SER A C 8
ATOM 12251 O O . SER A 1 61 ? 4.091 -15.298 -4.547 1.00 0.00 61 SER A O 8
ATOM 12259 N N . PRO A 1 62 ? 4.552 -15.814 -6.733 1.00 0.00 62 PRO A N 8
ATOM 12260 C CA . PRO A 1 62 ? 3.313 -15.260 -7.252 1.00 0.00 62 PRO A CA 8
ATOM 12261 C C . PRO A 1 62 ? 2.130 -16.181 -6.945 1.00 0.00 62 PRO A C 8
ATOM 12262 O O . PRO A 1 62 ? 1.106 -15.732 -6.432 1.00 0.00 62 PRO A O 8
ATOM 12273 N N . SER A 1 63 ? 2.310 -17.452 -7.273 1.00 0.00 63 SER A N 8
ATOM 12274 C CA . SER A 1 63 ? 1.270 -18.439 -7.039 1.00 0.00 63 SER A CA 8
ATOM 12275 C C . SER A 1 63 ? 0.754 -18.326 -5.603 1.00 0.00 63 SER A C 8
ATOM 12276 O O . SER A 1 63 ? -0.439 -18.491 -5.354 1.00 0.00 63 SER A O 8
ATOM 12284 N N . ASP A 1 64 ? 1.679 -18.045 -4.697 1.00 0.00 64 ASP A N 8
ATOM 12285 C CA . ASP A 1 64 ? 1.332 -17.908 -3.293 1.00 0.00 64 ASP A CA 8
ATOM 12286 C C . ASP A 1 64 ? 0.315 -16.777 -3.131 1.00 0.00 64 ASP A C 8
ATOM 12287 O O . ASP A 1 64 ? -0.755 -16.976 -2.557 1.00 0.00 64 ASP A O 8
ATOM 12296 N N . PHE A 1 65 ? 0.684 -15.613 -3.647 1.00 0.00 65 PHE A N 8
ATOM 12297 C CA . PHE A 1 65 ? -0.183 -14.450 -3.567 1.00 0.00 65 PHE A CA 8
ATOM 12298 C C . PHE A 1 65 ? -1.500 -14.697 -4.305 1.00 0.00 65 PHE A C 8
ATOM 12299 O O . PHE A 1 65 ? -2.504 -14.044 -4.024 1.00 0.00 65 PHE A O 8
ATOM 12316 N N . LEU A 1 66 ? -1.454 -15.640 -5.233 1.00 0.00 66 LEU A N 8
ATOM 12317 C CA . LEU A 1 66 ? -2.631 -15.981 -6.014 1.00 0.00 66 LEU A CA 8
ATOM 12318 C C . LEU A 1 66 ? -3.639 -16.706 -5.118 1.00 0.00 66 LEU A C 8
ATOM 12319 O O . LEU A 1 66 ? -4.770 -16.960 -5.530 1.00 0.00 66 LEU A O 8
ATOM 12335 N N . ALA A 1 67 ? -3.191 -17.018 -3.911 1.00 0.00 67 ALA A N 8
ATOM 12336 C CA . ALA A 1 67 ? -4.040 -17.709 -2.954 1.00 0.00 67 ALA A CA 8
ATOM 12337 C C . ALA A 1 67 ? -4.932 -16.690 -2.242 1.00 0.00 67 ALA A C 8
ATOM 12338 O O . ALA A 1 67 ? -6.021 -17.029 -1.781 1.00 0.00 67 ALA A O 8
ATOM 12345 N N . PHE A 1 68 ? -4.437 -15.463 -2.174 1.00 0.00 68 PHE A N 8
ATOM 12346 C CA . PHE A 1 68 ? -5.176 -14.393 -1.526 1.00 0.00 68 PHE A CA 8
ATOM 12347 C C . PHE A 1 68 ? -5.889 -13.516 -2.557 1.00 0.00 68 PHE A C 8
ATOM 12348 O O . PHE A 1 68 ? -5.245 -12.907 -3.411 1.00 0.00 68 PHE A O 8
ATOM 12365 N N . THR A 1 69 ? -7.208 -13.479 -2.444 1.00 0.00 69 THR A N 8
ATOM 12366 C CA . THR A 1 69 ? -8.016 -12.686 -3.356 1.00 0.00 69 THR A CA 8
ATOM 12367 C C . THR A 1 69 ? -9.277 -12.182 -2.651 1.00 0.00 69 THR A C 8
ATOM 12368 O O . THR A 1 69 ? -10.382 -12.321 -3.174 1.00 0.00 69 THR A O 8
ATOM 12379 N N . ASP A 1 70 ? -9.069 -11.608 -1.475 1.00 0.00 70 ASP A N 8
ATOM 12380 C CA . ASP A 1 70 ? -10.176 -11.083 -0.694 1.00 0.00 70 ASP A CA 8
ATOM 12381 C C . ASP A 1 70 ? -10.428 -9.626 -1.089 1.00 0.00 70 ASP A C 8
ATOM 12382 O O . ASP A 1 70 ? -11.568 -9.165 -1.080 1.00 0.00 70 ASP A O 8
ATOM 12391 N N . MET A 1 71 ? -9.345 -8.942 -1.428 1.00 0.00 71 MET A N 8
ATOM 12392 C CA . MET A 1 71 ? -9.435 -7.548 -1.826 1.00 0.00 71 MET A CA 8
ATOM 12393 C C . MET A 1 71 ? -8.888 -7.345 -3.241 1.00 0.00 71 MET A C 8
ATOM 12394 O O . MET A 1 71 ? -8.097 -6.435 -3.480 1.00 0.00 71 MET A O 8
ATOM 12408 N N . ALA A 1 72 ? -9.331 -8.210 -4.141 1.00 0.00 72 ALA A N 8
ATOM 12409 C CA . ALA A 1 72 ? -8.896 -8.138 -5.526 1.00 0.00 72 ALA A CA 8
ATOM 12410 C C . ALA A 1 72 ? -9.839 -7.218 -6.305 1.00 0.00 72 ALA A C 8
ATOM 12411 O O . ALA A 1 72 ? -9.411 -6.513 -7.217 1.00 0.00 72 ALA A O 8
ATOM 12418 N N . ASP A 1 73 ? -11.105 -7.256 -5.916 1.00 0.00 73 ASP A N 8
ATOM 12419 C CA . ASP A 1 73 ? -12.113 -6.435 -6.567 1.00 0.00 73 ASP A CA 8
ATOM 12420 C C . ASP A 1 73 ? -11.892 -4.969 -6.188 1.00 0.00 73 ASP A C 8
ATOM 12421 O O . ASP A 1 73 ? -11.936 -4.615 -5.011 1.00 0.00 73 ASP A O 8
ATOM 12430 N N . PRO A 1 74 ? -11.652 -4.135 -7.235 1.00 0.00 74 PRO A N 8
ATOM 12431 C CA . PRO A 1 74 ? -11.424 -2.716 -7.024 1.00 0.00 74 PRO A CA 8
ATOM 12432 C C . PRO A 1 74 ? -12.733 -1.992 -6.702 1.00 0.00 74 PRO A C 8
ATOM 12433 O O . PRO A 1 74 ? -12.720 -0.885 -6.167 1.00 0.00 74 PRO A O 8
ATOM 12444 N N . ASN A 1 75 ? -13.834 -2.647 -7.042 1.00 0.00 75 ASN A N 8
ATOM 12445 C CA . ASN A 1 75 ? -15.149 -2.080 -6.796 1.00 0.00 75 ASN A CA 8
ATOM 12446 C C . ASN A 1 75 ? -15.643 -2.528 -5.419 1.00 0.00 75 ASN A C 8
ATOM 12447 O O . ASN A 1 75 ? -16.713 -2.115 -4.976 1.00 0.00 75 ASN A O 8
ATOM 12458 N N . LEU A 1 76 ? -14.840 -3.367 -4.782 1.00 0.00 76 LEU A N 8
ATOM 12459 C CA . LEU A 1 76 ? -15.182 -3.876 -3.465 1.00 0.00 76 LEU A CA 8
ATOM 12460 C C . LEU A 1 76 ? -14.837 -2.822 -2.410 1.00 0.00 76 LEU A C 8
ATOM 12461 O O . LEU A 1 76 ? -13.780 -2.197 -2.476 1.00 0.00 76 LEU A O 8
ATOM 12477 N N . ARG A 1 77 ? -15.749 -2.658 -1.463 1.00 0.00 77 ARG A N 8
ATOM 12478 C CA . ARG A 1 77 ? -15.554 -1.691 -0.396 1.00 0.00 77 ARG A CA 8
ATOM 12479 C C . ARG A 1 77 ? -14.918 -2.365 0.821 1.00 0.00 77 ARG A C 8
ATOM 12480 O O . ARG A 1 77 ? -15.184 -3.533 1.098 1.00 0.00 77 ARG A O 8
ATOM 12501 N N . ILE A 1 78 ? -14.090 -1.598 1.516 1.00 0.00 78 ILE A N 8
ATOM 12502 C CA . ILE A 1 78 ? -13.413 -2.106 2.697 1.00 0.00 78 ILE A CA 8
ATOM 12503 C C . ILE A 1 78 ? -14.455 -2.593 3.707 1.00 0.00 78 ILE A C 8
ATOM 12504 O O . ILE A 1 78 ? -14.178 -3.480 4.512 1.00 0.00 78 ILE A O 8
ATOM 12520 N N . SER A 1 79 ? -15.633 -1.990 3.631 1.00 0.00 79 SER A N 8
ATOM 12521 C CA . SER A 1 79 ? -16.717 -2.350 4.528 1.00 0.00 79 SER A CA 8
ATOM 12522 C C . SER A 1 79 ? -16.941 -3.863 4.496 1.00 0.00 79 SER A C 8
ATOM 12523 O O . SER A 1 79 ? -17.340 -4.456 5.497 1.00 0.00 79 SER A O 8
ATOM 12531 N N . SER A 1 80 ? -16.676 -4.445 3.335 1.00 0.00 80 SER A N 8
ATOM 12532 C CA . SER A 1 80 ? -16.844 -5.877 3.160 1.00 0.00 80 SER A CA 8
ATOM 12533 C C . SER A 1 80 ? -16.040 -6.632 4.221 1.00 0.00 80 SER A C 8
ATOM 12534 O O . SER A 1 80 ? -16.513 -7.622 4.776 1.00 0.00 80 SER A O 8
ATOM 12542 N N . LEU A 1 81 ? -14.837 -6.135 4.471 1.00 0.00 81 LEU A N 8
ATOM 12543 C CA . LEU A 1 81 ? -13.963 -6.749 5.455 1.00 0.00 81 LEU A CA 8
ATOM 12544 C C . LEU A 1 81 ? -14.165 -6.065 6.808 1.00 0.00 81 LEU A C 8
ATOM 12545 O O . LEU A 1 81 ? -13.914 -6.663 7.854 1.00 0.00 81 LEU A O 8
ATOM 12561 N N . ASN A 1 82 ? -14.615 -4.821 6.745 1.00 0.00 82 ASN A N 8
ATOM 12562 C CA . ASN A 1 82 ? -14.854 -4.049 7.953 1.00 0.00 82 ASN A CA 8
ATOM 12563 C C . ASN A 1 82 ? -13.523 -3.502 8.474 1.00 0.00 82 ASN A C 8
ATOM 12564 O O . ASN A 1 82 ? -13.146 -3.760 9.616 1.00 0.00 82 ASN A O 8
ATOM 12575 N N . LEU A 1 83 ? -12.849 -2.755 7.612 1.00 0.00 83 LEU A N 8
ATOM 12576 C CA . LEU A 1 83 ? -11.569 -2.169 7.971 1.00 0.00 83 LEU A CA 8
ATOM 12577 C C . LEU A 1 83 ? -11.797 -0.775 8.559 1.00 0.00 83 LEU A C 8
ATOM 12578 O O . LEU A 1 83 ? -12.119 0.163 7.832 1.00 0.00 83 LEU A O 8
ATOM 12594 N N . ALA A 1 84 ? -11.622 -0.685 9.869 1.00 0.00 84 ALA A N 8
ATOM 12595 C CA . ALA A 1 84 ? -11.806 0.579 10.563 1.00 0.00 84 ALA A CA 8
ATOM 12596 C C . ALA A 1 84 ? -10.453 1.073 11.079 1.00 0.00 84 ALA A C 8
ATOM 12597 O O . ALA A 1 84 ? -9.444 0.382 10.947 1.00 0.00 84 ALA A O 8
ATOM 12604 N N . HIS A 1 85 ? -10.476 2.265 11.657 1.00 0.00 85 HIS A N 8
ATOM 12605 C CA . HIS A 1 85 ? -9.264 2.860 12.194 1.00 0.00 85 HIS A CA 8
ATOM 12606 C C . HIS A 1 85 ? -8.684 1.952 13.280 1.00 0.00 85 HIS A C 8
ATOM 12607 O O . HIS A 1 85 ? -9.317 1.729 14.311 1.00 0.00 85 HIS A O 8
ATOM 12621 N N . GLY A 1 86 ? -7.487 1.452 13.012 1.00 0.00 86 GLY A N 8
ATOM 12622 C CA . GLY A 1 86 ? -6.815 0.573 13.953 1.00 0.00 86 GLY A CA 8
ATOM 12623 C C . GLY A 1 86 ? -6.766 -0.862 13.424 1.00 0.00 86 GLY A C 8
ATOM 12624 O O . GLY A 1 86 ? -5.942 -1.662 13.866 1.00 0.00 86 GLY A O 8
ATOM 12628 N N . SER A 1 87 ? -7.658 -1.144 12.487 1.00 0.00 87 SER A N 8
ATOM 12629 C CA . SER A 1 87 ? -7.727 -2.469 11.893 1.00 0.00 87 SER A CA 8
ATOM 12630 C C . SER A 1 87 ? -6.345 -2.887 11.386 1.00 0.00 87 SER A C 8
ATOM 12631 O O . SER A 1 87 ? -5.467 -2.046 11.203 1.00 0.00 87 SER A O 8
ATOM 12639 N N . MET A 1 88 ? -6.197 -4.186 11.173 1.00 0.00 88 MET A N 8
ATOM 12640 C CA . MET A 1 88 ? -4.937 -4.727 10.690 1.00 0.00 88 MET A CA 8
ATOM 12641 C C . MET A 1 88 ? -5.058 -5.181 9.234 1.00 0.00 88 MET A C 8
ATOM 12642 O O . MET A 1 88 ? -6.105 -5.677 8.819 1.00 0.00 88 MET A O 8
ATOM 12656 N N . VAL A 1 89 ? -3.972 -4.996 8.498 1.00 0.00 89 VAL A N 8
ATOM 12657 C CA . VAL A 1 89 ? -3.943 -5.381 7.097 1.00 0.00 89 VAL A CA 8
ATOM 12658 C C . VAL A 1 89 ? -2.500 -5.681 6.685 1.00 0.00 89 VAL A C 8
ATOM 12659 O O . VAL A 1 89 ? -1.560 -5.145 7.269 1.00 0.00 89 VAL A O 8
ATOM 12672 N N . TYR A 1 90 ? -2.371 -6.538 5.683 1.00 0.00 90 TYR A N 8
ATOM 12673 C CA . TYR A 1 90 ? -1.059 -6.916 5.186 1.00 0.00 90 TYR A CA 8
ATOM 12674 C C . TYR A 1 90 ? -0.927 -6.605 3.693 1.00 0.00 90 TYR A C 8
ATOM 12675 O O . TYR A 1 90 ? -1.872 -6.799 2.930 1.00 0.00 90 TYR A O 8
ATOM 12693 N N . LEU A 1 91 ? 0.252 -6.128 3.323 1.00 0.00 91 LEU A N 8
ATOM 12694 C CA . LEU A 1 91 ? 0.520 -5.789 1.936 1.00 0.00 91 LEU A CA 8
ATOM 12695 C C . LEU A 1 91 ? 1.662 -6.662 1.412 1.00 0.00 91 LEU A C 8
ATOM 12696 O O . LEU A 1 91 ? 2.501 -7.122 2.186 1.00 0.00 91 LEU A O 8
ATOM 12712 N N . ALA A 1 92 ? 1.658 -6.864 0.103 1.00 0.00 92 ALA A N 8
ATOM 12713 C CA . ALA A 1 92 ? 2.683 -7.674 -0.532 1.00 0.00 92 ALA A CA 8
ATOM 12714 C C . ALA A 1 92 ? 2.854 -7.225 -1.985 1.00 0.00 92 ALA A C 8
ATOM 12715 O O . ALA A 1 92 ? 1.890 -7.200 -2.748 1.00 0.00 92 ALA A O 8
ATOM 12722 N N . TYR A 1 93 ? 4.088 -6.881 -2.323 1.00 0.00 93 TYR A N 8
ATOM 12723 C CA . TYR A 1 93 ? 4.398 -6.435 -3.671 1.00 0.00 93 TYR A CA 8
ATOM 12724 C C . TYR A 1 93 ? 5.760 -6.963 -4.124 1.00 0.00 93 TYR A C 8
ATOM 12725 O O . TYR A 1 93 ? 6.493 -7.559 -3.336 1.00 0.00 93 TYR A O 8
ATOM 12743 N N . GLU A 1 94 ? 6.060 -6.725 -5.392 1.00 0.00 94 GLU A N 8
ATOM 12744 C CA . GLU A 1 94 ? 7.321 -7.169 -5.960 1.00 0.00 94 GLU A CA 8
ATOM 12745 C C . GLU A 1 94 ? 8.188 -5.965 -6.335 1.00 0.00 94 GLU A C 8
ATOM 12746 O O . GLU A 1 94 ? 7.670 -4.925 -6.739 1.00 0.00 94 GLU A O 8
ATOM 12758 N N . GLY A 1 95 ? 9.492 -6.146 -6.189 1.00 0.00 95 GLY A N 8
ATOM 12759 C CA . GLY A 1 95 ? 10.435 -5.088 -6.508 1.00 0.00 95 GLY A CA 8
ATOM 12760 C C . GLY A 1 95 ? 10.328 -3.938 -5.505 1.00 0.00 95 GLY A C 8
ATOM 12761 O O . GLY A 1 95 ? 9.414 -3.910 -4.683 1.00 0.00 95 GLY A O 8
ATOM 12765 N N . GLU A 1 96 ? 11.274 -3.016 -5.606 1.00 0.00 96 GLU A N 8
ATOM 12766 C CA . GLU A 1 96 ? 11.298 -1.866 -4.718 1.00 0.00 96 GLU A CA 8
ATOM 12767 C C . GLU A 1 96 ? 10.177 -0.891 -5.084 1.00 0.00 96 GLU A C 8
ATOM 12768 O O . GLU A 1 96 ? 9.426 -1.128 -6.028 1.00 0.00 96 GLU A O 8
ATOM 12780 N N . ARG A 1 97 ? 10.101 0.187 -4.317 1.00 0.00 97 ARG A N 8
ATOM 12781 C CA . ARG A 1 97 ? 9.085 1.199 -4.548 1.00 0.00 97 ARG A CA 8
ATOM 12782 C C . ARG A 1 97 ? 9.516 2.135 -5.679 1.00 0.00 97 ARG A C 8
ATOM 12783 O O . ARG A 1 97 ? 10.640 2.044 -6.170 1.00 0.00 97 ARG A O 8
ATOM 12804 N N . THR A 1 98 ? 8.599 3.014 -6.059 1.00 0.00 98 THR A N 8
ATOM 12805 C CA . THR A 1 98 ? 8.871 3.965 -7.123 1.00 0.00 98 THR A CA 8
ATOM 12806 C C . THR A 1 98 ? 9.457 5.256 -6.547 1.00 0.00 98 THR A C 8
ATOM 12807 O O . THR A 1 98 ? 9.846 5.299 -5.381 1.00 0.00 98 THR A O 8
ATOM 12818 N N . ILE A 1 99 ? 9.502 6.276 -7.392 1.00 0.00 99 ILE A N 8
ATOM 12819 C CA . ILE A 1 99 ? 10.035 7.564 -6.982 1.00 0.00 99 ILE A CA 8
ATOM 12820 C C . ILE A 1 99 ? 8.897 8.431 -6.438 1.00 0.00 99 ILE A C 8
ATOM 12821 O O . ILE A 1 99 ? 7.855 8.566 -7.078 1.00 0.00 99 ILE A O 8
ATOM 12837 N N . ARG A 1 100 ? 9.136 8.997 -5.264 1.00 0.00 100 ARG A N 8
ATOM 12838 C CA . ARG A 1 100 ? 8.145 9.847 -4.628 1.00 0.00 100 ARG A CA 8
ATOM 12839 C C . ARG A 1 100 ? 7.930 11.119 -5.450 1.00 0.00 100 ARG A C 8
ATOM 12840 O O . ARG A 1 100 ? 8.884 11.833 -5.757 1.00 0.00 100 ARG A O 8
ATOM 12861 N N . GLY A 1 101 ? 6.672 11.364 -5.784 1.00 0.00 101 GLY A N 8
ATOM 12862 C CA . GLY A 1 101 ? 6.319 12.538 -6.565 1.00 0.00 101 GLY A CA 8
ATOM 12863 C C . GLY A 1 101 ? 4.820 12.829 -6.472 1.00 0.00 101 GLY A C 8
ATOM 12864 O O . GLY A 1 101 ? 3.997 11.970 -6.783 1.00 0.00 101 GLY A O 8
ATOM 12868 N N . SER A 1 102 ? 4.512 14.044 -6.041 1.00 0.00 102 SER A N 8
ATOM 12869 C CA . SER A 1 102 ? 3.126 14.459 -5.903 1.00 0.00 102 SER A CA 8
ATOM 12870 C C . SER A 1 102 ? 2.846 15.658 -6.811 1.00 0.00 102 SER A C 8
ATOM 12871 O O . SER A 1 102 ? 1.986 15.590 -7.688 1.00 0.00 102 SER A O 8
ATOM 12879 N N . GLY A 1 103 ? 3.589 16.728 -6.570 1.00 0.00 103 GLY A N 8
ATOM 12880 C CA . GLY A 1 103 ? 3.431 17.941 -7.356 1.00 0.00 103 GLY A CA 8
ATOM 12881 C C . GLY A 1 103 ? 2.534 18.948 -6.634 1.00 0.00 103 GLY A C 8
ATOM 12882 O O . GLY A 1 103 ? 2.363 18.874 -5.419 1.00 0.00 103 GLY A O 8
ATOM 12886 N N . PRO A 1 104 ? 1.969 19.891 -7.435 1.00 0.00 104 PRO A N 8
ATOM 12887 C CA . PRO A 1 104 ? 1.094 20.913 -6.886 1.00 0.00 104 PRO A CA 8
ATOM 12888 C C . PRO A 1 104 ? -0.280 20.332 -6.544 1.00 0.00 104 PRO A C 8
ATOM 12889 O O . PRO A 1 104 ? -0.769 20.501 -5.428 1.00 0.00 104 PRO A O 8
ATOM 12900 N N . SER A 1 105 ? -0.863 19.658 -7.525 1.00 0.00 105 SER A N 8
ATOM 12901 C CA . SER A 1 105 ? -2.170 19.051 -7.342 1.00 0.00 105 SER A CA 8
ATOM 12902 C C . SER A 1 105 ? -2.356 17.901 -8.333 1.00 0.00 105 SER A C 8
ATOM 12903 O O . SER A 1 105 ? -2.843 18.106 -9.444 1.00 0.00 105 SER A O 8
ATOM 12911 N N . SER A 1 106 ? -1.959 16.715 -7.896 1.00 0.00 106 SER A N 8
ATOM 12912 C CA . SER A 1 106 ? -2.076 15.531 -8.731 1.00 0.00 106 SER A CA 8
ATOM 12913 C C . SER A 1 106 ? -3.292 14.708 -8.304 1.00 0.00 106 SER A C 8
ATOM 12914 O O . SER A 1 106 ? -3.475 14.431 -7.119 1.00 0.00 106 SER A O 8
ATOM 12922 N N . GLY A 1 107 ? -4.094 14.338 -9.292 1.00 0.00 107 GLY A N 8
ATOM 12923 C CA . GLY A 1 107 ? -5.288 13.552 -9.034 1.00 0.00 107 GLY A CA 8
ATOM 12924 C C . GLY A 1 107 ? -6.326 13.751 -10.140 1.00 0.00 107 GLY A C 8
ATOM 12925 O O . GLY A 1 107 ? -6.036 14.365 -11.165 1.00 0.00 107 GLY A O 8
ATOM 12929 N N . GLY A 1 1 ? -1.812 19.985 5.256 1.00 0.00 1 GLY A N 9
ATOM 12930 C CA . GLY A 1 1 ? -2.864 20.584 6.061 1.00 0.00 1 GLY A CA 9
ATOM 12931 C C . GLY A 1 1 ? -2.636 20.314 7.550 1.00 0.00 1 GLY A C 9
ATOM 12932 O O . GLY A 1 1 ? -3.147 19.336 8.092 1.00 0.00 1 GLY A O 9
ATOM 12936 N N . SER A 1 2 ? -1.868 21.199 8.168 1.00 0.00 2 SER A N 9
ATOM 12937 C CA . SER A 1 2 ? -1.566 21.069 9.583 1.00 0.00 2 SER A CA 9
ATOM 12938 C C . SER A 1 2 ? -0.816 19.760 9.840 1.00 0.00 2 SER A C 9
ATOM 12939 O O . SER A 1 2 ? -1.110 18.740 9.219 1.00 0.00 2 SER A O 9
ATOM 12947 N N . SER A 1 3 ? 0.137 19.831 10.757 1.00 0.00 3 SER A N 9
ATOM 12948 C CA . SER A 1 3 ? 0.931 18.664 11.104 1.00 0.00 3 SER A CA 9
ATOM 12949 C C . SER A 1 3 ? 0.033 17.581 11.704 1.00 0.00 3 SER A C 9
ATOM 12950 O O . SER A 1 3 ? -0.544 17.769 12.774 1.00 0.00 3 SER A O 9
ATOM 12958 N N . GLY A 1 4 ? -0.056 16.469 10.989 1.00 0.00 4 GLY A N 9
ATOM 12959 C CA . GLY A 1 4 ? -0.874 15.354 11.438 1.00 0.00 4 GLY A CA 9
ATOM 12960 C C . GLY A 1 4 ? -2.135 15.220 10.582 1.00 0.00 4 GLY A C 9
ATOM 12961 O O . GLY A 1 4 ? -2.966 16.127 10.548 1.00 0.00 4 GLY A O 9
ATOM 12965 N N . SER A 1 5 ? -2.239 14.082 9.912 1.00 0.00 5 SER A N 9
ATOM 12966 C CA . SER A 1 5 ? -3.385 13.818 9.059 1.00 0.00 5 SER A CA 9
ATOM 12967 C C . SER A 1 5 ? -4.606 13.475 9.915 1.00 0.00 5 SER A C 9
ATOM 12968 O O . SER A 1 5 ? -4.467 13.075 11.069 1.00 0.00 5 SER A O 9
ATOM 12976 N N . SER A 1 6 ? -5.776 13.643 9.315 1.00 0.00 6 SER A N 9
ATOM 12977 C CA . SER A 1 6 ? -7.020 13.356 10.007 1.00 0.00 6 SER A CA 9
ATOM 12978 C C . SER A 1 6 ? -7.910 12.466 9.137 1.00 0.00 6 SER A C 9
ATOM 12979 O O . SER A 1 6 ? -7.739 12.411 7.920 1.00 0.00 6 SER A O 9
ATOM 12987 N N . GLY A 1 7 ? -8.842 11.791 9.795 1.00 0.00 7 GLY A N 9
ATOM 12988 C CA . GLY A 1 7 ? -9.759 10.907 9.096 1.00 0.00 7 GLY A CA 9
ATOM 12989 C C . GLY A 1 7 ? -9.649 9.475 9.624 1.00 0.00 7 GLY A C 9
ATOM 12990 O O . GLY A 1 7 ? -9.677 9.252 10.833 1.00 0.00 7 GLY A O 9
ATOM 12994 N N . THR A 1 8 ? -9.526 8.542 8.691 1.00 0.00 8 THR A N 9
ATOM 12995 C CA . THR A 1 8 ? -9.411 7.138 9.048 1.00 0.00 8 THR A CA 9
ATOM 12996 C C . THR A 1 8 ? -8.048 6.589 8.621 1.00 0.00 8 THR A C 9
ATOM 12997 O O . THR A 1 8 ? -7.712 6.603 7.438 1.00 0.00 8 THR A O 9
ATOM 13008 N N . MET A 1 9 ? -7.301 6.119 9.609 1.00 0.00 9 MET A N 9
ATOM 13009 C CA . MET A 1 9 ? -5.982 5.566 9.350 1.00 0.00 9 MET A CA 9
ATOM 13010 C C . MET A 1 9 ? -6.002 4.038 9.434 1.00 0.00 9 MET A C 9
ATOM 13011 O O . MET A 1 9 ? -6.767 3.465 10.208 1.00 0.00 9 MET A O 9
ATOM 13025 N N . LEU A 1 10 ? -5.151 3.422 8.627 1.00 0.00 10 LEU A N 9
ATOM 13026 C CA . LEU A 1 10 ? -5.061 1.972 8.600 1.00 0.00 10 LEU A CA 9
ATOM 13027 C C . LEU A 1 10 ? -3.599 1.553 8.768 1.00 0.00 10 LEU A C 9
ATOM 13028 O O . LEU A 1 10 ? -2.691 2.272 8.353 1.00 0.00 10 LEU A O 9
ATOM 13044 N N . ARG A 1 11 ? -3.416 0.391 9.378 1.00 0.00 11 ARG A N 9
ATOM 13045 C CA . ARG A 1 11 ? -2.080 -0.133 9.606 1.00 0.00 11 ARG A CA 9
ATOM 13046 C C . ARG A 1 11 ? -1.799 -1.301 8.660 1.00 0.00 11 ARG A C 9
ATOM 13047 O O . ARG A 1 11 ? -2.235 -2.425 8.908 1.00 0.00 11 ARG A O 9
ATOM 13068 N N . VAL A 1 12 ? -1.073 -0.997 7.594 1.00 0.00 12 VAL A N 9
ATOM 13069 C CA . VAL A 1 12 ? -0.729 -2.008 6.609 1.00 0.00 12 VAL A CA 9
ATOM 13070 C C . VAL A 1 12 ? 0.607 -2.650 6.990 1.00 0.00 12 VAL A C 9
ATOM 13071 O O . VAL A 1 12 ? 1.529 -1.962 7.425 1.00 0.00 12 VAL A O 9
ATOM 13084 N N . ARG A 1 13 ? 0.669 -3.962 6.811 1.00 0.00 13 ARG A N 9
ATOM 13085 C CA . ARG A 1 13 ? 1.876 -4.705 7.130 1.00 0.00 13 ARG A CA 9
ATOM 13086 C C . ARG A 1 13 ? 2.580 -5.150 5.847 1.00 0.00 13 ARG A C 9
ATOM 13087 O O . ARG A 1 13 ? 1.992 -5.850 5.023 1.00 0.00 13 ARG A O 9
ATOM 13108 N N . SER A 1 14 ? 3.828 -4.726 5.716 1.00 0.00 14 SER A N 9
ATOM 13109 C CA . SER A 1 14 ? 4.618 -5.073 4.547 1.00 0.00 14 SER A CA 9
ATOM 13110 C C . SER A 1 14 ? 5.926 -5.740 4.978 1.00 0.00 14 SER A C 9
ATOM 13111 O O . SER A 1 14 ? 6.247 -5.775 6.165 1.00 0.00 14 SER A O 9
ATOM 13119 N N . ARG A 1 15 ? 6.645 -6.252 3.990 1.00 0.00 15 ARG A N 9
ATOM 13120 C CA . ARG A 1 15 ? 7.911 -6.916 4.253 1.00 0.00 15 ARG A CA 9
ATOM 13121 C C . ARG A 1 15 ? 8.928 -5.918 4.810 1.00 0.00 15 ARG A C 9
ATOM 13122 O O . ARG A 1 15 ? 9.732 -6.264 5.675 1.00 0.00 15 ARG A O 9
ATOM 13143 N N . ASP A 1 16 ? 8.859 -4.700 4.293 1.00 0.00 16 ASP A N 9
ATOM 13144 C CA . ASP A 1 16 ? 9.764 -3.650 4.728 1.00 0.00 16 ASP A CA 9
ATOM 13145 C C . ASP A 1 16 ? 9.396 -3.223 6.151 1.00 0.00 16 ASP A C 9
ATOM 13146 O O . ASP A 1 16 ? 10.147 -2.495 6.798 1.00 0.00 16 ASP A O 9
ATOM 13155 N N . GLY A 1 17 ? 8.240 -3.695 6.596 1.00 0.00 17 GLY A N 9
ATOM 13156 C CA . GLY A 1 17 ? 7.764 -3.371 7.930 1.00 0.00 17 GLY A CA 9
ATOM 13157 C C . GLY A 1 17 ? 6.322 -2.860 7.888 1.00 0.00 17 GLY A C 9
ATOM 13158 O O . GLY A 1 17 ? 5.749 -2.697 6.812 1.00 0.00 17 GLY A O 9
ATOM 13162 N N . LEU A 1 18 ? 5.778 -2.621 9.072 1.00 0.00 18 LEU A N 9
ATOM 13163 C CA . LEU A 1 18 ? 4.414 -2.132 9.184 1.00 0.00 18 LEU A CA 9
ATOM 13164 C C . LEU A 1 18 ? 4.360 -0.675 8.721 1.00 0.00 18 LEU A C 9
ATOM 13165 O O . LEU A 1 18 ? 5.205 0.133 9.101 1.00 0.00 18 LEU A O 9
ATOM 13181 N N . GLU A 1 19 ? 3.357 -0.384 7.905 1.00 0.00 19 GLU A N 9
ATOM 13182 C CA . GLU A 1 19 ? 3.181 0.962 7.386 1.00 0.00 19 GLU A CA 9
ATOM 13183 C C . GLU A 1 19 ? 1.742 1.432 7.605 1.00 0.00 19 GLU A C 9
ATOM 13184 O O . GLU A 1 19 ? 0.828 0.615 7.714 1.00 0.00 19 GLU A O 9
ATOM 13196 N N . ARG A 1 20 ? 1.584 2.746 7.662 1.00 0.00 20 ARG A N 9
ATOM 13197 C CA . ARG A 1 20 ? 0.271 3.334 7.866 1.00 0.00 20 ARG A CA 9
ATOM 13198 C C . ARG A 1 20 ? -0.105 4.218 6.675 1.00 0.00 20 ARG A C 9
ATOM 13199 O O . ARG A 1 20 ? 0.768 4.695 5.951 1.00 0.00 20 ARG A O 9
ATOM 13220 N N . VAL A 1 21 ? -1.405 4.411 6.509 1.00 0.00 21 VAL A N 9
ATOM 13221 C CA . VAL A 1 21 ? -1.907 5.229 5.419 1.00 0.00 21 VAL A CA 9
ATOM 13222 C C . VAL A 1 21 ? -3.269 5.809 5.807 1.00 0.00 21 VAL A C 9
ATOM 13223 O O . VAL A 1 21 ? -4.050 5.158 6.500 1.00 0.00 21 VAL A O 9
ATOM 13236 N N . SER A 1 22 ? -3.513 7.026 5.343 1.00 0.00 22 SER A N 9
ATOM 13237 C CA . SER A 1 22 ? -4.767 7.700 5.634 1.00 0.00 22 SER A CA 9
ATOM 13238 C C . SER A 1 22 ? -5.751 7.494 4.480 1.00 0.00 22 SER A C 9
ATOM 13239 O O . SER A 1 22 ? -5.388 7.649 3.315 1.00 0.00 22 SER A O 9
ATOM 13247 N N . VAL A 1 23 ? -6.976 7.148 4.845 1.00 0.00 23 VAL A N 9
ATOM 13248 C CA . VAL A 1 23 ? -8.015 6.919 3.855 1.00 0.00 23 VAL A CA 9
ATOM 13249 C C . VAL A 1 23 ? -9.205 7.836 4.149 1.00 0.00 23 VAL A C 9
ATOM 13250 O O . VAL A 1 23 ? -9.091 8.772 4.938 1.00 0.00 23 VAL A O 9
ATOM 13263 N N . ASP A 1 24 ? -10.319 7.533 3.499 1.00 0.00 24 ASP A N 9
ATOM 13264 C CA . ASP A 1 24 ? -11.528 8.318 3.681 1.00 0.00 24 ASP A CA 9
ATOM 13265 C C . ASP A 1 24 ? -12.496 7.553 4.587 1.00 0.00 24 ASP A C 9
ATOM 13266 O O . ASP A 1 24 ? -12.884 8.048 5.644 1.00 0.00 24 ASP A O 9
ATOM 13275 N N . GLY A 1 25 ? -12.856 6.359 4.140 1.00 0.00 25 GLY A N 9
ATOM 13276 C CA . GLY A 1 25 ? -13.771 5.522 4.897 1.00 0.00 25 GLY A CA 9
ATOM 13277 C C . GLY A 1 25 ? -14.153 4.271 4.103 1.00 0.00 25 GLY A C 9
ATOM 13278 O O . GLY A 1 25 ? -13.426 3.857 3.202 1.00 0.00 25 GLY A O 9
ATOM 13282 N N . PRO A 1 26 ? -15.324 3.689 4.476 1.00 0.00 26 PRO A N 9
ATOM 13283 C CA . PRO A 1 26 ? -15.812 2.494 3.809 1.00 0.00 26 PRO A CA 9
ATOM 13284 C C . PRO A 1 26 ? -16.379 2.829 2.428 1.00 0.00 26 PRO A C 9
ATOM 13285 O O . PRO A 1 26 ? -16.389 1.983 1.535 1.00 0.00 26 PRO A O 9
ATOM 13296 N N . HIS A 1 27 ? -16.836 4.065 2.296 1.00 0.00 27 HIS A N 9
ATOM 13297 C CA . HIS A 1 27 ? -17.403 4.523 1.039 1.00 0.00 27 HIS A CA 9
ATOM 13298 C C . HIS A 1 27 ? -16.400 4.287 -0.093 1.00 0.00 27 HIS A C 9
ATOM 13299 O O . HIS A 1 27 ? -16.773 4.273 -1.265 1.00 0.00 27 HIS A O 9
ATOM 13313 N N . ILE A 1 28 ? -15.147 4.108 0.298 1.00 0.00 28 ILE A N 9
ATOM 13314 C CA . ILE A 1 28 ? -14.088 3.874 -0.668 1.00 0.00 28 ILE A CA 9
ATOM 13315 C C . ILE A 1 28 ? -13.962 2.371 -0.925 1.00 0.00 28 ILE A C 9
ATOM 13316 O O . ILE A 1 28 ? -14.478 1.560 -0.157 1.00 0.00 28 ILE A O 9
ATOM 13332 N N . THR A 1 29 ? -13.273 2.044 -2.009 1.00 0.00 29 THR A N 9
ATOM 13333 C CA . THR A 1 29 ? -13.072 0.653 -2.377 1.00 0.00 29 THR A CA 9
ATOM 13334 C C . THR A 1 29 ? -11.579 0.325 -2.428 1.00 0.00 29 THR A C 9
ATOM 13335 O O . THR A 1 29 ? -10.740 1.221 -2.358 1.00 0.00 29 THR A O 9
ATOM 13346 N N . VAL A 1 30 ? -11.293 -0.963 -2.550 1.00 0.00 30 VAL A N 9
ATOM 13347 C CA . VAL A 1 30 ? -9.915 -1.421 -2.611 1.00 0.00 30 VAL A CA 9
ATOM 13348 C C . VAL A 1 30 ? -9.158 -0.608 -3.663 1.00 0.00 30 VAL A C 9
ATOM 13349 O O . VAL A 1 30 ? -7.998 -0.252 -3.461 1.00 0.00 30 VAL A O 9
ATOM 13362 N N . SER A 1 31 ? -9.845 -0.338 -4.763 1.00 0.00 31 SER A N 9
ATOM 13363 C CA . SER A 1 31 ? -9.252 0.427 -5.847 1.00 0.00 31 SER A CA 9
ATOM 13364 C C . SER A 1 31 ? -8.680 1.740 -5.309 1.00 0.00 31 SER A C 9
ATOM 13365 O O . SER A 1 31 ? -7.557 2.114 -5.643 1.00 0.00 31 SER A O 9
ATOM 13373 N N . GLN A 1 32 ? -9.478 2.403 -4.485 1.00 0.00 32 GLN A N 9
ATOM 13374 C CA . GLN A 1 32 ? -9.065 3.666 -3.898 1.00 0.00 32 GLN A CA 9
ATOM 13375 C C . GLN A 1 32 ? -7.987 3.431 -2.838 1.00 0.00 32 GLN A C 9
ATOM 13376 O O . GLN A 1 32 ? -7.066 4.233 -2.696 1.00 0.00 32 GLN A O 9
ATOM 13390 N N . LEU A 1 33 ? -8.139 2.328 -2.120 1.00 0.00 33 LEU A N 9
ATOM 13391 C CA . LEU A 1 33 ? -7.190 1.977 -1.077 1.00 0.00 33 LEU A CA 9
ATOM 13392 C C . LEU A 1 33 ? -5.814 1.740 -1.703 1.00 0.00 33 LEU A C 9
ATOM 13393 O O . LEU A 1 33 ? -4.873 2.488 -1.442 1.00 0.00 33 LEU A O 9
ATOM 13409 N N . LYS A 1 34 ? -5.742 0.697 -2.516 1.00 0.00 34 LYS A N 9
ATOM 13410 C CA . LYS A 1 34 ? -4.497 0.353 -3.182 1.00 0.00 34 LYS A CA 9
ATOM 13411 C C . LYS A 1 34 ? -3.867 1.620 -3.763 1.00 0.00 34 LYS A C 9
ATOM 13412 O O . LYS A 1 34 ? -2.681 1.877 -3.561 1.00 0.00 34 LYS A O 9
ATOM 13431 N N . THR A 1 35 ? -4.688 2.377 -4.475 1.00 0.00 35 THR A N 9
ATOM 13432 C CA . THR A 1 35 ? -4.226 3.611 -5.088 1.00 0.00 35 THR A CA 9
ATOM 13433 C C . THR A 1 35 ? -3.506 4.482 -4.056 1.00 0.00 35 THR A C 9
ATOM 13434 O O . THR A 1 35 ? -2.418 4.992 -4.321 1.00 0.00 35 THR A O 9
ATOM 13445 N N . LEU A 1 36 ? -4.141 4.624 -2.903 1.00 0.00 36 LEU A N 9
ATOM 13446 C CA . LEU A 1 36 ? -3.575 5.424 -1.830 1.00 0.00 36 LEU A CA 9
ATOM 13447 C C . LEU A 1 36 ? -2.171 4.910 -1.503 1.00 0.00 36 LEU A C 9
ATOM 13448 O O . LEU A 1 36 ? -1.182 5.599 -1.745 1.00 0.00 36 LEU A O 9
ATOM 13464 N N . ILE A 1 37 ? -2.130 3.704 -0.956 1.00 0.00 37 ILE A N 9
ATOM 13465 C CA . ILE A 1 37 ? -0.865 3.089 -0.593 1.00 0.00 37 ILE A CA 9
ATOM 13466 C C . ILE A 1 37 ? 0.067 3.096 -1.807 1.00 0.00 37 ILE A C 9
ATOM 13467 O O . ILE A 1 37 ? 1.278 3.262 -1.663 1.00 0.00 37 ILE A O 9
ATOM 13483 N N . GLN A 1 38 ? -0.532 2.914 -2.974 1.00 0.00 38 GLN A N 9
ATOM 13484 C CA . GLN A 1 38 ? 0.230 2.898 -4.212 1.00 0.00 38 GLN A CA 9
ATOM 13485 C C . GLN A 1 38 ? 0.955 4.230 -4.406 1.00 0.00 38 GLN A C 9
ATOM 13486 O O . GLN A 1 38 ? 2.012 4.280 -5.034 1.00 0.00 38 GLN A O 9
ATOM 13500 N N . ASP A 1 39 ? 0.360 5.278 -3.856 1.00 0.00 39 ASP A N 9
ATOM 13501 C CA . ASP A 1 39 ? 0.936 6.608 -3.961 1.00 0.00 39 ASP A CA 9
ATOM 13502 C C . ASP A 1 39 ? 1.839 6.864 -2.753 1.00 0.00 39 ASP A C 9
ATOM 13503 O O . ASP A 1 39 ? 3.039 7.086 -2.906 1.00 0.00 39 ASP A O 9
ATOM 13512 N N . GLN A 1 40 ? 1.227 6.825 -1.578 1.00 0.00 40 GLN A N 9
ATOM 13513 C CA . GLN A 1 40 ? 1.960 7.051 -0.344 1.00 0.00 40 GLN A CA 9
ATOM 13514 C C . GLN A 1 40 ? 3.196 6.150 -0.289 1.00 0.00 40 GLN A C 9
ATOM 13515 O O . GLN A 1 40 ? 4.317 6.636 -0.146 1.00 0.00 40 GLN A O 9
ATOM 13529 N N . LEU A 1 41 ? 2.949 4.854 -0.404 1.00 0.00 41 LEU A N 9
ATOM 13530 C CA . LEU A 1 41 ? 4.027 3.880 -0.369 1.00 0.00 41 LEU A CA 9
ATOM 13531 C C . LEU A 1 41 ? 4.746 3.873 -1.720 1.00 0.00 41 LEU A C 9
ATOM 13532 O O . LEU A 1 41 ? 5.838 3.320 -1.843 1.00 0.00 41 LEU A O 9
ATOM 13548 N N . GLN A 1 42 ? 4.103 4.492 -2.699 1.00 0.00 42 GLN A N 9
ATOM 13549 C CA . GLN A 1 42 ? 4.668 4.563 -4.037 1.00 0.00 42 GLN A CA 9
ATOM 13550 C C . GLN A 1 42 ? 4.858 3.157 -4.608 1.00 0.00 42 GLN A C 9
ATOM 13551 O O . GLN A 1 42 ? 5.945 2.811 -5.067 1.00 0.00 42 GLN A O 9
ATOM 13565 N N . ILE A 1 43 ? 3.784 2.383 -4.561 1.00 0.00 43 ILE A N 9
ATOM 13566 C CA . ILE A 1 43 ? 3.819 1.022 -5.068 1.00 0.00 43 ILE A CA 9
ATOM 13567 C C . ILE A 1 43 ? 2.702 0.836 -6.097 1.00 0.00 43 ILE A C 9
ATOM 13568 O O . ILE A 1 43 ? 1.605 1.368 -5.931 1.00 0.00 43 ILE A O 9
ATOM 13584 N N . PRO A 1 44 ? 3.027 0.060 -7.165 1.00 0.00 44 PRO A N 9
ATOM 13585 C CA . PRO A 1 44 ? 2.064 -0.201 -8.221 1.00 0.00 44 PRO A CA 9
ATOM 13586 C C . PRO A 1 44 ? 1.011 -1.213 -7.764 1.00 0.00 44 PRO A C 9
ATOM 13587 O O . PRO A 1 44 ? 1.345 -2.236 -7.168 1.00 0.00 44 PRO A O 9
ATOM 13598 N N . ILE A 1 45 ? -0.240 -0.891 -8.061 1.00 0.00 45 ILE A N 9
ATOM 13599 C CA . ILE A 1 45 ? -1.344 -1.758 -7.688 1.00 0.00 45 ILE A CA 9
ATOM 13600 C C . ILE A 1 45 ? -1.057 -3.180 -8.175 1.00 0.00 45 ILE A C 9
ATOM 13601 O O . ILE A 1 45 ? -1.141 -4.134 -7.403 1.00 0.00 45 ILE A O 9
ATOM 13617 N N . HIS A 1 46 ? -0.725 -3.277 -9.454 1.00 0.00 46 HIS A N 9
ATOM 13618 C CA . HIS A 1 46 ? -0.425 -4.567 -10.053 1.00 0.00 46 HIS A CA 9
ATOM 13619 C C . HIS A 1 46 ? 0.561 -5.328 -9.166 1.00 0.00 46 HIS A C 9
ATOM 13620 O O . HIS A 1 46 ? 0.643 -6.554 -9.233 1.00 0.00 46 HIS A O 9
ATOM 13634 N N . ASN A 1 47 ? 1.285 -4.571 -8.355 1.00 0.00 47 ASN A N 9
ATOM 13635 C CA . ASN A 1 47 ? 2.262 -5.160 -7.455 1.00 0.00 47 ASN A CA 9
ATOM 13636 C C . ASN A 1 47 ? 1.662 -5.258 -6.051 1.00 0.00 47 ASN A C 9
ATOM 13637 O O . ASN A 1 47 ? 1.779 -6.290 -5.392 1.00 0.00 47 ASN A O 9
ATOM 13648 N N . GLN A 1 48 ? 1.032 -4.169 -5.634 1.00 0.00 48 GLN A N 9
ATOM 13649 C CA . GLN A 1 48 ? 0.413 -4.120 -4.320 1.00 0.00 48 GLN A CA 9
ATOM 13650 C C . GLN A 1 48 ? -0.577 -5.274 -4.156 1.00 0.00 48 GLN A C 9
ATOM 13651 O O . GLN A 1 48 ? -1.400 -5.521 -5.036 1.00 0.00 48 GLN A O 9
ATOM 13665 N N . THR A 1 49 ? -0.464 -5.952 -3.023 1.00 0.00 49 THR A N 9
ATOM 13666 C CA . THR A 1 49 ? -1.339 -7.075 -2.732 1.00 0.00 49 THR A CA 9
ATOM 13667 C C . THR A 1 49 ? -1.850 -6.993 -1.292 1.00 0.00 49 THR A C 9
ATOM 13668 O O . THR A 1 49 ? -1.119 -7.299 -0.351 1.00 0.00 49 THR A O 9
ATOM 13679 N N . LEU A 1 50 ? -3.102 -6.579 -1.165 1.00 0.00 50 LEU A N 9
ATOM 13680 C CA . LEU A 1 50 ? -3.720 -6.453 0.144 1.00 0.00 50 LEU A CA 9
ATOM 13681 C C . LEU A 1 50 ? -4.391 -7.777 0.516 1.00 0.00 50 LEU A C 9
ATOM 13682 O O . LEU A 1 50 ? -4.960 -8.451 -0.342 1.00 0.00 50 LEU A O 9
ATOM 13698 N N . SER A 1 51 ? -4.302 -8.110 1.795 1.00 0.00 51 SER A N 9
ATOM 13699 C CA . SER A 1 51 ? -4.894 -9.341 2.291 1.00 0.00 51 SER A CA 9
ATOM 13700 C C . SER A 1 51 ? -5.039 -9.276 3.813 1.00 0.00 51 SER A C 9
ATOM 13701 O O . SER A 1 51 ? -4.182 -8.720 4.498 1.00 0.00 51 SER A O 9
ATOM 13709 N N . THR A 1 52 ? -6.129 -9.852 4.296 1.00 0.00 52 THR A N 9
ATOM 13710 C CA . THR A 1 52 ? -6.398 -9.867 5.724 1.00 0.00 52 THR A CA 9
ATOM 13711 C C . THR A 1 52 ? -5.778 -11.108 6.370 1.00 0.00 52 THR A C 9
ATOM 13712 O O . THR A 1 52 ? -6.354 -11.686 7.291 1.00 0.00 52 THR A O 9
ATOM 13723 N N . ASN A 1 53 ? -4.612 -11.480 5.863 1.00 0.00 53 ASN A N 9
ATOM 13724 C CA . ASN A 1 53 ? -3.908 -12.642 6.379 1.00 0.00 53 ASN A CA 9
ATOM 13725 C C . ASN A 1 53 ? -2.400 -12.392 6.307 1.00 0.00 53 ASN A C 9
ATOM 13726 O O . ASN A 1 53 ? -1.874 -12.047 5.250 1.00 0.00 53 ASN A O 9
ATOM 13737 N N . ARG A 1 54 ? -1.747 -12.577 7.445 1.00 0.00 54 ARG A N 9
ATOM 13738 C CA . ARG A 1 54 ? -0.310 -12.376 7.524 1.00 0.00 54 ARG A CA 9
ATOM 13739 C C . ARG A 1 54 ? 0.408 -13.274 6.514 1.00 0.00 54 ARG A C 9
ATOM 13740 O O . ARG A 1 54 ? 1.531 -12.982 6.107 1.00 0.00 54 ARG A O 9
ATOM 13761 N N . ASN A 1 55 ? -0.270 -14.349 6.139 1.00 0.00 55 ASN A N 9
ATOM 13762 C CA . ASN A 1 55 ? 0.288 -15.291 5.185 1.00 0.00 55 ASN A CA 9
ATOM 13763 C C . ASN A 1 55 ? 0.796 -14.529 3.959 1.00 0.00 55 ASN A C 9
ATOM 13764 O O . ASN A 1 55 ? 1.675 -15.009 3.245 1.00 0.00 55 ASN A O 9
ATOM 13775 N N . LEU A 1 56 ? 0.220 -13.354 3.753 1.00 0.00 56 LEU A N 9
ATOM 13776 C CA . LEU A 1 56 ? 0.603 -12.520 2.626 1.00 0.00 56 LEU A CA 9
ATOM 13777 C C . LEU A 1 56 ? 2.126 -12.371 2.602 1.00 0.00 56 LEU A C 9
ATOM 13778 O O . LEU A 1 56 ? 2.754 -12.551 1.559 1.00 0.00 56 LEU A O 9
ATOM 13794 N N . LEU A 1 57 ? 2.676 -12.045 3.762 1.00 0.00 57 LEU A N 9
ATOM 13795 C CA . LEU A 1 57 ? 4.112 -11.870 3.887 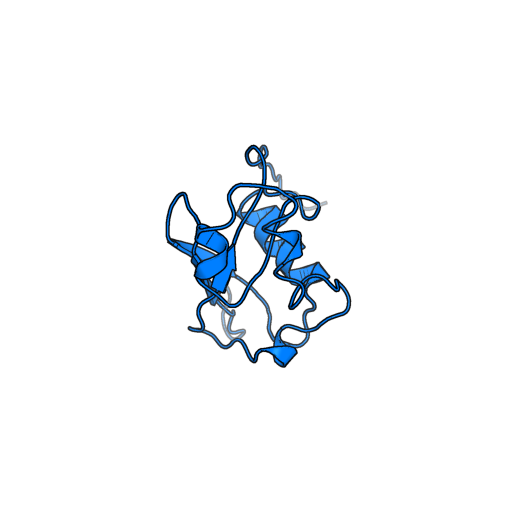1.00 0.00 57 LEU A CA 9
ATOM 13796 C C . LEU A 1 57 ? 4.808 -13.209 3.637 1.00 0.00 57 LEU A C 9
ATOM 13797 O O . LEU A 1 57 ? 5.981 -13.244 3.267 1.00 0.00 57 LEU A O 9
ATOM 13813 N N . LEU A 1 58 ? 4.056 -14.279 3.849 1.00 0.00 58 LEU A N 9
ATOM 13814 C CA . LEU A 1 58 ? 4.586 -15.618 3.652 1.00 0.00 58 LEU A CA 9
ATOM 13815 C C . LEU A 1 58 ? 4.711 -15.896 2.152 1.00 0.00 58 LEU A C 9
ATOM 13816 O O . LEU A 1 58 ? 5.650 -16.560 1.716 1.00 0.00 58 LEU A O 9
ATOM 13832 N N . ALA A 1 59 ? 3.749 -15.375 1.405 1.00 0.00 59 ALA A N 9
ATOM 13833 C CA . ALA A 1 59 ? 3.739 -15.559 -0.037 1.00 0.00 59 ALA A CA 9
ATOM 13834 C C . ALA A 1 59 ? 4.957 -14.860 -0.644 1.00 0.00 59 ALA A C 9
ATOM 13835 O O . ALA A 1 59 ? 5.110 -13.646 -0.513 1.00 0.00 59 ALA A O 9
ATOM 13842 N N . LYS A 1 60 ? 5.791 -15.655 -1.297 1.00 0.00 60 LYS A N 9
ATOM 13843 C CA . LYS A 1 60 ? 6.991 -15.127 -1.925 1.00 0.00 60 LYS A CA 9
ATOM 13844 C C . LYS A 1 60 ? 6.855 -15.236 -3.445 1.00 0.00 60 LYS A C 9
ATOM 13845 O O . LYS A 1 60 ? 7.453 -14.455 -4.183 1.00 0.00 60 LYS A O 9
ATOM 13864 N N . SER A 1 61 ? 6.065 -16.213 -3.868 1.00 0.00 61 SER A N 9
ATOM 13865 C CA . SER A 1 61 ? 5.843 -16.434 -5.287 1.00 0.00 61 SER A CA 9
ATOM 13866 C C . SER A 1 61 ? 4.575 -15.707 -5.738 1.00 0.00 61 SER A C 9
ATOM 13867 O O . SER A 1 61 ? 3.856 -15.138 -4.918 1.00 0.00 61 SER A O 9
ATOM 13875 N N . PRO A 1 62 ? 4.332 -15.751 -7.076 1.00 0.00 62 PRO A N 9
ATOM 13876 C CA . PRO A 1 62 ? 3.162 -15.104 -7.645 1.00 0.00 62 PRO A CA 9
ATOM 13877 C C . PRO A 1 62 ? 1.894 -15.908 -7.353 1.00 0.00 62 PRO A C 9
ATOM 13878 O O . PRO A 1 62 ? 0.899 -15.356 -6.884 1.00 0.00 62 PRO A O 9
ATOM 13889 N N . SER A 1 63 ? 1.969 -17.198 -7.643 1.00 0.00 63 SER A N 9
ATOM 13890 C CA . SER A 1 63 ? 0.839 -18.083 -7.417 1.00 0.00 63 SER A CA 9
ATOM 13891 C C . SER A 1 63 ? 0.337 -17.935 -5.980 1.00 0.00 63 SER A C 9
ATOM 13892 O O . SER A 1 63 ? -0.868 -17.951 -5.735 1.00 0.00 63 SER A O 9
ATOM 13900 N N . ASP A 1 64 ? 1.287 -17.793 -5.067 1.00 0.00 64 ASP A N 9
ATOM 13901 C CA . ASP A 1 64 ? 0.956 -17.641 -3.660 1.00 0.00 64 ASP A CA 9
ATOM 13902 C C . ASP A 1 64 ? 0.024 -16.440 -3.486 1.00 0.00 64 ASP A C 9
ATOM 13903 O O . ASP A 1 64 ? -1.035 -16.556 -2.871 1.00 0.00 64 ASP A O 9
ATOM 13912 N N . PHE A 1 65 ? 0.452 -15.315 -4.039 1.00 0.00 65 PHE A N 9
ATOM 13913 C CA . PHE A 1 65 ? -0.330 -14.094 -3.953 1.00 0.00 65 PHE A CA 9
ATOM 13914 C C . PHE A 1 65 ? -1.710 -14.281 -4.588 1.00 0.00 65 PHE A C 9
ATOM 13915 O O . PHE A 1 65 ? -2.643 -13.539 -4.284 1.00 0.00 65 PHE A O 9
ATOM 13932 N N . LEU A 1 66 ? -1.795 -15.276 -5.459 1.00 0.00 66 LEU A N 9
ATOM 13933 C CA . LEU A 1 66 ? -3.045 -15.570 -6.139 1.00 0.00 66 LEU A CA 9
ATOM 13934 C C . LEU A 1 66 ? -3.976 -16.319 -5.185 1.00 0.00 66 LEU A C 9
ATOM 13935 O O . LEU A 1 66 ? -5.142 -16.549 -5.503 1.00 0.00 66 LEU A O 9
ATOM 13951 N N . ALA A 1 67 ? -3.427 -16.681 -4.035 1.00 0.00 67 ALA A N 9
ATOM 13952 C CA . ALA A 1 67 ? -4.194 -17.400 -3.032 1.00 0.00 67 ALA A CA 9
ATOM 13953 C C . ALA A 1 67 ? -5.113 -16.420 -2.299 1.00 0.00 67 ALA A C 9
ATOM 13954 O O . ALA A 1 67 ? -6.162 -16.810 -1.789 1.00 0.00 67 ALA A O 9
ATOM 13961 N N . PHE A 1 68 ? -4.685 -15.166 -2.271 1.00 0.00 68 PHE A N 9
ATOM 13962 C CA . PHE A 1 68 ? -5.456 -14.127 -1.609 1.00 0.00 68 PHE A CA 9
ATOM 13963 C C . PHE A 1 68 ? -6.243 -13.296 -2.626 1.00 0.00 68 PHE A C 9
ATOM 13964 O O . PHE A 1 68 ? -5.663 -12.502 -3.364 1.00 0.00 68 PHE A O 9
ATOM 13981 N N . THR A 1 69 ? -7.550 -13.509 -2.630 1.00 0.00 69 THR A N 9
ATOM 13982 C CA . THR A 1 69 ? -8.422 -12.789 -3.544 1.00 0.00 69 THR A CA 9
ATOM 13983 C C . THR A 1 69 ? -9.645 -12.249 -2.800 1.00 0.00 69 THR A C 9
ATOM 13984 O O . THR A 1 69 ? -10.769 -12.351 -3.289 1.00 0.00 69 THR A O 9
ATOM 13995 N N . ASP A 1 70 ? -9.384 -11.685 -1.629 1.00 0.00 70 ASP A N 9
ATOM 13996 C CA . ASP A 1 70 ? -10.449 -11.129 -0.813 1.00 0.00 70 ASP A CA 9
ATOM 13997 C C . ASP A 1 70 ? -10.479 -9.609 -0.987 1.00 0.00 70 ASP A C 9
ATOM 13998 O O . ASP A 1 70 ? -11.550 -9.005 -1.023 1.00 0.00 70 ASP A O 9
ATOM 14007 N N . MET A 1 71 ? -9.289 -9.034 -1.091 1.00 0.00 71 MET A N 9
ATOM 14008 C CA . MET A 1 71 ? -9.165 -7.596 -1.261 1.00 0.00 71 MET A CA 9
ATOM 14009 C C . MET A 1 71 ? -8.518 -7.257 -2.605 1.00 0.00 71 MET A C 9
ATOM 14010 O O . MET A 1 71 ? -7.892 -6.208 -2.750 1.00 0.00 71 MET A O 9
ATOM 14024 N N . ALA A 1 72 ? -8.692 -8.164 -3.555 1.00 0.00 72 ALA A N 9
ATOM 14025 C CA . ALA A 1 72 ? -8.133 -7.974 -4.883 1.00 0.00 72 ALA A CA 9
ATOM 14026 C C . ALA A 1 72 ? -9.110 -7.156 -5.730 1.00 0.00 72 ALA A C 9
ATOM 14027 O O . ALA A 1 72 ? -8.695 -6.298 -6.508 1.00 0.00 72 ALA A O 9
ATOM 14034 N N . ASP A 1 73 ? -10.389 -7.450 -5.551 1.00 0.00 73 ASP A N 9
ATOM 14035 C CA . ASP A 1 73 ? -11.428 -6.752 -6.289 1.00 0.00 73 ASP A CA 9
ATOM 14036 C C . ASP A 1 73 ? -11.345 -5.255 -5.987 1.00 0.00 73 ASP A C 9
ATOM 14037 O O . ASP A 1 73 ? -11.459 -4.844 -4.833 1.00 0.00 73 ASP A O 9
ATOM 14046 N N . PRO A 1 74 ? -11.141 -4.460 -7.071 1.00 0.00 74 PRO A N 9
ATOM 14047 C CA . PRO A 1 74 ? -11.042 -3.017 -6.934 1.00 0.00 74 PRO A CA 9
ATOM 14048 C C . PRO A 1 74 ? -12.417 -2.393 -6.691 1.00 0.00 74 PRO A C 9
ATOM 14049 O O . PRO A 1 74 ? -12.515 -1.257 -6.231 1.00 0.00 74 PRO A O 9
ATOM 14060 N N . ASN A 1 75 ? -13.446 -3.164 -7.012 1.00 0.00 75 ASN A N 9
ATOM 14061 C CA . ASN A 1 75 ? -14.812 -2.701 -6.835 1.00 0.00 75 ASN A CA 9
ATOM 14062 C C . ASN A 1 75 ? -15.321 -3.141 -5.461 1.00 0.00 75 ASN A C 9
ATOM 14063 O O . ASN A 1 75 ? -16.471 -2.881 -5.108 1.00 0.00 75 ASN A O 9
ATOM 14074 N N . LEU A 1 76 ? -14.440 -3.800 -4.722 1.00 0.00 76 LEU A N 9
ATOM 14075 C CA . LEU A 1 76 ? -14.786 -4.279 -3.395 1.00 0.00 76 LEU A CA 9
ATOM 14076 C C . LEU A 1 76 ? -14.548 -3.162 -2.376 1.00 0.00 76 LEU A C 9
ATOM 14077 O O . LEU A 1 76 ? -13.610 -2.379 -2.517 1.00 0.00 76 LEU A O 9
ATOM 14093 N N . ARG A 1 77 ? -15.413 -3.125 -1.373 1.00 0.00 77 ARG A N 9
ATOM 14094 C CA . ARG A 1 77 ? -15.308 -2.117 -0.332 1.00 0.00 77 ARG A CA 9
ATOM 14095 C C . ARG A 1 77 ? -14.546 -2.675 0.872 1.00 0.00 77 ARG A C 9
ATOM 14096 O O . ARG A 1 77 ? -14.477 -3.889 1.059 1.00 0.00 77 ARG A O 9
ATOM 14117 N N . ILE A 1 78 ? -13.992 -1.762 1.656 1.00 0.00 78 ILE A N 9
ATOM 14118 C CA . ILE A 1 78 ? -13.236 -2.147 2.836 1.00 0.00 78 ILE A CA 9
ATOM 14119 C C . ILE A 1 78 ? -14.203 -2.633 3.918 1.00 0.00 78 ILE A C 9
ATOM 14120 O O . ILE A 1 78 ? -13.875 -3.534 4.689 1.00 0.00 78 ILE A O 9
ATOM 14136 N N . SER A 1 79 ? -15.375 -2.016 3.940 1.00 0.00 79 SER A N 9
ATOM 14137 C CA . SER A 1 79 ? -16.391 -2.375 4.915 1.00 0.00 79 SER A CA 9
ATOM 14138 C C . SER A 1 79 ? -16.725 -3.863 4.799 1.00 0.00 79 SER A C 9
ATOM 14139 O O . SER A 1 79 ? -17.290 -4.450 5.721 1.00 0.00 79 SER A O 9
ATOM 14147 N N . SER A 1 80 ? -16.362 -4.431 3.659 1.00 0.00 80 SER A N 9
ATOM 14148 C CA . SER A 1 80 ? -16.616 -5.840 3.411 1.00 0.00 80 SER A CA 9
ATOM 14149 C C . SER A 1 80 ? -15.952 -6.691 4.496 1.00 0.00 80 SER A C 9
ATOM 14150 O O . SER A 1 80 ? -16.451 -7.761 4.842 1.00 0.00 80 SER A O 9
ATOM 14158 N N . LEU A 1 81 ? -14.838 -6.183 5.002 1.00 0.00 81 LEU A N 9
ATOM 14159 C CA . LEU A 1 81 ? -14.102 -6.883 6.041 1.00 0.00 81 LEU A CA 9
ATOM 14160 C C . LEU A 1 81 ? -14.336 -6.187 7.383 1.00 0.00 81 LEU A C 9
ATOM 14161 O O . LEU A 1 81 ? -14.177 -6.798 8.439 1.00 0.00 81 LEU A O 9
ATOM 14177 N N . ASN A 1 82 ? -14.711 -4.919 7.299 1.00 0.00 82 ASN A N 9
ATOM 14178 C CA . ASN A 1 82 ? -14.969 -4.134 8.494 1.00 0.00 82 ASN A CA 9
ATOM 14179 C C . ASN A 1 82 ? -13.644 -3.616 9.054 1.00 0.00 82 ASN A C 9
ATOM 14180 O O . ASN A 1 82 ? -13.314 -3.867 10.212 1.00 0.00 82 ASN A O 9
ATOM 14191 N N . LEU A 1 83 ? -12.919 -2.901 8.206 1.00 0.00 83 LEU A N 9
ATOM 14192 C CA . LEU A 1 83 ? -11.636 -2.344 8.602 1.00 0.00 83 LEU A CA 9
ATOM 14193 C C . LEU A 1 83 ? -11.859 -0.990 9.278 1.00 0.00 83 LEU A C 9
ATOM 14194 O O . LEU A 1 83 ? -12.210 -0.013 8.618 1.00 0.00 83 LEU A O 9
ATOM 14210 N N . ALA A 1 84 ? -11.647 -0.975 10.586 1.00 0.00 84 ALA A N 9
ATOM 14211 C CA . ALA A 1 84 ? -11.821 0.243 11.359 1.00 0.00 84 ALA A CA 9
ATOM 14212 C C . ALA A 1 84 ? -10.452 0.870 11.629 1.00 0.00 84 ALA A C 9
ATOM 14213 O O . ALA A 1 84 ? -9.420 0.274 11.321 1.00 0.00 84 ALA A O 9
ATOM 14220 N N . HIS A 1 85 ? -10.486 2.064 12.201 1.00 0.00 85 HIS A N 9
ATOM 14221 C CA . HIS A 1 85 ? -9.260 2.779 12.516 1.00 0.00 85 HIS A CA 9
ATOM 14222 C C . HIS A 1 85 ? -8.448 1.980 13.537 1.00 0.00 85 HIS A C 9
ATOM 14223 O O . HIS A 1 85 ? -8.707 2.054 14.737 1.00 0.00 85 HIS A O 9
ATOM 14237 N N . GLY A 1 86 ? -7.482 1.233 13.023 1.00 0.00 86 GLY A N 9
ATOM 14238 C CA . GLY A 1 86 ? -6.630 0.420 13.875 1.00 0.00 86 GLY A CA 9
ATOM 14239 C C . GLY A 1 86 ? -6.535 -1.013 13.349 1.00 0.00 86 GLY A C 9
ATOM 14240 O O . GLY A 1 86 ? -5.584 -1.729 13.656 1.00 0.00 86 GLY A O 9
ATOM 14244 N N . SER A 1 87 ? -7.535 -1.389 12.564 1.00 0.00 87 SER A N 9
ATOM 14245 C CA . SER A 1 87 ? -7.576 -2.724 11.992 1.00 0.00 87 SER A CA 9
ATOM 14246 C C . SER A 1 87 ? -6.194 -3.107 11.459 1.00 0.00 87 SER A C 9
ATOM 14247 O O . SER A 1 87 ? -5.320 -2.254 11.319 1.00 0.00 87 SER A O 9
ATOM 14255 N N . MET A 1 88 ? -6.040 -4.393 11.177 1.00 0.00 88 MET A N 9
ATOM 14256 C CA . MET A 1 88 ? -4.779 -4.900 10.663 1.00 0.00 88 MET A CA 9
ATOM 14257 C C . MET A 1 88 ? -4.907 -5.296 9.190 1.00 0.00 88 MET A C 9
ATOM 14258 O O . MET A 1 88 ? -5.954 -5.778 8.762 1.00 0.00 88 MET A O 9
ATOM 14272 N N . VAL A 1 89 ? -3.826 -5.077 8.456 1.00 0.00 89 VAL A N 9
ATOM 14273 C CA . VAL A 1 89 ? -3.804 -5.405 7.041 1.00 0.00 89 VAL A CA 9
ATOM 14274 C C . VAL A 1 89 ? -2.363 -5.682 6.608 1.00 0.00 89 VAL A C 9
ATOM 14275 O O . VAL A 1 89 ? -1.419 -5.224 7.250 1.00 0.00 89 VAL A O 9
ATOM 14288 N N . TYR A 1 90 ? -2.238 -6.431 5.522 1.00 0.00 90 TYR A N 9
ATOM 14289 C CA . TYR A 1 90 ? -0.928 -6.775 4.996 1.00 0.00 90 TYR A CA 9
ATOM 14290 C C . TYR A 1 90 ? -0.805 -6.373 3.525 1.00 0.00 90 TYR A C 9
ATOM 14291 O O . TYR A 1 90 ? -1.732 -6.578 2.742 1.00 0.00 90 TYR A O 9
ATOM 14309 N N . LEU A 1 91 ? 0.346 -5.808 3.193 1.00 0.00 91 LEU A N 9
ATOM 14310 C CA . LEU A 1 91 ? 0.602 -5.375 1.830 1.00 0.00 91 LEU A CA 9
ATOM 14311 C C . LEU A 1 91 ? 1.781 -6.168 1.261 1.00 0.00 91 LEU A C 9
ATOM 14312 O O . LEU A 1 91 ? 2.905 -6.049 1.746 1.00 0.00 91 LEU A O 9
ATOM 14328 N N . ALA A 1 92 ? 1.484 -6.959 0.240 1.00 0.00 92 ALA A N 9
ATOM 14329 C CA . ALA A 1 92 ? 2.504 -7.771 -0.400 1.00 0.00 92 ALA A CA 9
ATOM 14330 C C . ALA A 1 92 ? 2.714 -7.282 -1.834 1.00 0.00 92 ALA A C 9
ATOM 14331 O O . ALA A 1 92 ? 1.784 -7.294 -2.640 1.00 0.00 92 ALA A O 9
ATOM 14338 N N . TYR A 1 93 ? 3.940 -6.863 -2.110 1.00 0.00 93 TYR A N 9
ATOM 14339 C CA . TYR A 1 93 ? 4.283 -6.371 -3.433 1.00 0.00 93 TYR A CA 9
ATOM 14340 C C . TYR A 1 93 ? 5.654 -6.889 -3.873 1.00 0.00 93 TYR A C 9
ATOM 14341 O O . TYR A 1 93 ? 6.465 -7.292 -3.040 1.00 0.00 93 TYR A O 9
ATOM 14359 N N . GLU A 1 94 ? 5.871 -6.861 -5.179 1.00 0.00 94 GLU A N 9
ATOM 14360 C CA . GLU A 1 94 ? 7.130 -7.322 -5.739 1.00 0.00 94 GLU A CA 9
ATOM 14361 C C . GLU A 1 94 ? 8.111 -6.156 -5.872 1.00 0.00 94 GLU A C 9
ATOM 14362 O O . GLU A 1 94 ? 7.706 -5.027 -6.144 1.00 0.00 94 GLU A O 9
ATOM 14374 N N . GLY A 1 95 ? 9.383 -6.469 -5.675 1.00 0.00 95 GLY A N 9
ATOM 14375 C CA . GLY A 1 95 ? 10.425 -5.461 -5.769 1.00 0.00 95 GLY A CA 9
ATOM 14376 C C . GLY A 1 95 ? 10.160 -4.306 -4.801 1.00 0.00 95 GLY A C 9
ATOM 14377 O O . GLY A 1 95 ? 9.054 -4.169 -4.280 1.00 0.00 95 GLY A O 9
ATOM 14381 N N . GLU A 1 96 ? 11.194 -3.505 -4.589 1.00 0.00 96 GLU A N 9
ATOM 14382 C CA . GLU A 1 96 ? 11.087 -2.366 -3.693 1.00 0.00 96 GLU A CA 9
ATOM 14383 C C . GLU A 1 96 ? 10.125 -1.326 -4.270 1.00 0.00 96 GLU A C 9
ATOM 14384 O O . GLU A 1 96 ? 9.559 -1.526 -5.344 1.00 0.00 96 GLU A O 9
ATOM 14396 N N . ARG A 1 97 ? 9.969 -0.237 -3.531 1.00 0.00 97 ARG A N 9
ATOM 14397 C CA . ARG A 1 97 ? 9.085 0.836 -3.956 1.00 0.00 97 ARG A CA 9
ATOM 14398 C C . ARG A 1 97 ? 9.734 1.643 -5.082 1.00 0.00 97 ARG A C 9
ATOM 14399 O O . ARG A 1 97 ? 10.955 1.636 -5.233 1.00 0.00 97 ARG A O 9
ATOM 14420 N N . THR A 1 98 ? 8.888 2.320 -5.845 1.00 0.00 98 THR A N 9
ATOM 14421 C CA . THR A 1 98 ? 9.363 3.130 -6.953 1.00 0.00 98 THR A CA 9
ATOM 14422 C C . THR A 1 98 ? 10.243 4.271 -6.440 1.00 0.00 98 THR A C 9
ATOM 14423 O O . THR A 1 98 ? 10.656 4.269 -5.281 1.00 0.00 98 THR A O 9
ATOM 14434 N N . ILE A 1 99 ? 10.505 5.219 -7.328 1.00 0.00 99 ILE A N 9
ATOM 14435 C CA . ILE A 1 99 ? 11.329 6.364 -6.979 1.00 0.00 99 ILE A CA 9
ATOM 14436 C C . ILE A 1 99 ? 10.435 7.494 -6.466 1.00 0.00 99 ILE A C 9
ATOM 14437 O O . ILE A 1 99 ? 9.389 7.776 -7.049 1.00 0.00 99 ILE A O 9
ATOM 14453 N N . ARG A 1 100 ? 10.878 8.110 -5.380 1.00 0.00 100 ARG A N 9
ATOM 14454 C CA . ARG A 1 100 ? 10.130 9.203 -4.782 1.00 0.00 100 ARG A CA 9
ATOM 14455 C C . ARG A 1 100 ? 10.445 10.517 -5.500 1.00 0.00 100 ARG A C 9
ATOM 14456 O O . ARG A 1 100 ? 11.598 10.785 -5.834 1.00 0.00 100 ARG A O 9
ATOM 14477 N N . GLY A 1 101 ? 9.399 11.301 -5.716 1.00 0.00 101 GLY A N 9
ATOM 14478 C CA . GLY A 1 101 ? 9.549 12.581 -6.388 1.00 0.00 101 GLY A CA 9
ATOM 14479 C C . GLY A 1 101 ? 8.623 12.674 -7.602 1.00 0.00 101 GLY A C 9
ATOM 14480 O O . GLY A 1 101 ? 8.901 12.086 -8.646 1.00 0.00 101 GLY A O 9
ATOM 14484 N N . SER A 1 102 ? 7.541 13.419 -7.425 1.00 0.00 102 SER A N 9
ATOM 14485 C CA . SER A 1 102 ? 6.572 13.597 -8.493 1.00 0.00 102 SER A CA 9
ATOM 14486 C C . SER A 1 102 ? 5.398 14.444 -7.999 1.00 0.00 102 SER A C 9
ATOM 14487 O O . SER A 1 102 ? 4.674 14.037 -7.091 1.00 0.00 102 SER A O 9
ATOM 14495 N N . GLY A 1 103 ? 5.245 15.605 -8.617 1.00 0.00 103 GLY A N 9
ATOM 14496 C CA . GLY A 1 103 ? 4.171 16.513 -8.251 1.00 0.00 103 GLY A CA 9
ATOM 14497 C C . GLY A 1 103 ? 4.047 17.653 -9.264 1.00 0.00 103 GLY A C 9
ATOM 14498 O O . GLY A 1 103 ? 5.050 18.232 -9.679 1.00 0.00 103 GLY A O 9
ATOM 14502 N N . PRO A 1 104 ? 2.775 17.948 -9.644 1.00 0.00 104 PRO A N 9
ATOM 14503 C CA . PRO A 1 104 ? 2.507 19.009 -10.600 1.00 0.00 104 PRO A CA 9
ATOM 14504 C C . PRO A 1 104 ? 2.671 20.385 -9.953 1.00 0.00 104 PRO A C 9
ATOM 14505 O O . PRO A 1 104 ? 1.737 21.186 -9.943 1.00 0.00 104 PRO A O 9
ATOM 14516 N N . SER A 1 105 ? 3.865 20.619 -9.429 1.00 0.00 105 SER A N 9
ATOM 14517 C CA . SER A 1 105 ? 4.164 21.885 -8.782 1.00 0.00 105 SER A CA 9
ATOM 14518 C C . SER A 1 105 ? 5.489 22.441 -9.305 1.00 0.00 105 SER A C 9
ATOM 14519 O O . SER A 1 105 ? 6.472 21.710 -9.418 1.00 0.00 105 SER A O 9
ATOM 14527 N N . SER A 1 106 ? 5.474 23.730 -9.612 1.00 0.00 106 SER A N 9
ATOM 14528 C CA . SER A 1 106 ? 6.663 24.393 -10.121 1.00 0.00 106 SER A CA 9
ATOM 14529 C C . SER A 1 106 ? 7.821 24.218 -9.137 1.00 0.00 106 SER A C 9
ATOM 14530 O O . SER A 1 106 ? 7.668 24.465 -7.942 1.00 0.00 106 SER A O 9
ATOM 14538 N N . GLY A 1 107 ? 8.955 23.794 -9.676 1.00 0.00 107 GLY A N 9
ATOM 14539 C CA . GLY A 1 107 ? 10.139 23.583 -8.860 1.00 0.00 107 GLY A CA 9
ATOM 14540 C C . GLY A 1 107 ? 11.375 24.198 -9.519 1.00 0.00 107 GLY A C 9
ATOM 14541 O O . GLY A 1 107 ? 11.662 25.378 -9.328 1.00 0.00 107 GLY A O 9
ATOM 14545 N N . GLY A 1 1 ? -3.213 13.509 20.384 1.00 0.00 1 GLY A N 10
ATOM 14546 C CA . GLY A 1 1 ? -4.066 14.579 19.893 1.00 0.00 1 GLY A CA 10
ATOM 14547 C C . GLY A 1 1 ? -3.694 14.963 18.460 1.00 0.00 1 GLY A C 10
ATOM 14548 O O . GLY A 1 1 ? -3.375 14.098 17.645 1.00 0.00 1 GLY A O 10
ATOM 14552 N N . SER A 1 2 ? -3.749 16.260 18.195 1.00 0.00 2 SER A N 10
ATOM 14553 C CA . SER A 1 2 ? -3.422 16.768 16.874 1.00 0.00 2 SER A CA 10
ATOM 14554 C C . SER A 1 2 ? -2.101 16.166 16.393 1.00 0.00 2 SER A C 10
ATOM 14555 O O . SER A 1 2 ? -1.177 15.975 17.183 1.00 0.00 2 SER A O 10
ATOM 14563 N N . SER A 1 3 ? -2.052 15.883 15.100 1.00 0.00 3 SER A N 10
ATOM 14564 C CA . SER A 1 3 ? -0.859 15.306 14.504 1.00 0.00 3 SER A CA 10
ATOM 14565 C C . SER A 1 3 ? -0.792 15.661 13.018 1.00 0.00 3 SER A C 10
ATOM 14566 O O . SER A 1 3 ? 0.177 16.266 12.563 1.00 0.00 3 SER A O 10
ATOM 14574 N N . GLY A 1 4 ? -1.835 15.269 12.301 1.00 0.00 4 GLY A N 10
ATOM 14575 C CA . GLY A 1 4 ? -1.907 15.538 10.875 1.00 0.00 4 GLY A CA 10
ATOM 14576 C C . GLY A 1 4 ? -3.355 15.752 10.429 1.00 0.00 4 GLY A C 10
ATOM 14577 O O . GLY A 1 4 ? -4.045 16.628 10.949 1.00 0.00 4 GLY A O 10
ATOM 14581 N N . SER A 1 5 ? -3.772 14.938 9.471 1.00 0.00 5 SER A N 10
ATOM 14582 C CA . SER A 1 5 ? -5.126 15.027 8.950 1.00 0.00 5 SER A CA 10
ATOM 14583 C C . SER A 1 5 ? -6.079 14.212 9.826 1.00 0.00 5 SER A C 10
ATOM 14584 O O . SER A 1 5 ? -5.652 13.295 10.527 1.00 0.00 5 SER A O 10
ATOM 14592 N N . SER A 1 6 ? -7.351 14.575 9.757 1.00 0.00 6 SER A N 10
ATOM 14593 C CA . SER A 1 6 ? -8.368 13.888 10.535 1.00 0.00 6 SER A CA 10
ATOM 14594 C C . SER A 1 6 ? -9.279 13.080 9.609 1.00 0.00 6 SER A C 10
ATOM 14595 O O . SER A 1 6 ? -9.823 13.616 8.645 1.00 0.00 6 SER A O 10
ATOM 14603 N N . GLY A 1 7 ? -9.417 11.803 9.934 1.00 0.00 7 GLY A N 10
ATOM 14604 C CA . GLY A 1 7 ? -10.253 10.915 9.143 1.00 0.00 7 GLY A CA 10
ATOM 14605 C C . GLY A 1 7 ? -10.149 9.474 9.643 1.00 0.00 7 GLY A C 10
ATOM 14606 O O . GLY A 1 7 ? -10.575 9.167 10.756 1.00 0.00 7 GLY A O 10
ATOM 14610 N N . THR A 1 8 ? -9.581 8.627 8.798 1.00 0.00 8 THR A N 10
ATOM 14611 C CA . THR A 1 8 ? -9.416 7.224 9.140 1.00 0.00 8 THR A CA 10
ATOM 14612 C C . THR A 1 8 ? -7.996 6.758 8.811 1.00 0.00 8 THR A C 10
ATOM 14613 O O . THR A 1 8 ? -7.472 7.062 7.741 1.00 0.00 8 THR A O 10
ATOM 14624 N N . MET A 1 9 ? -7.415 6.028 9.751 1.00 0.00 9 MET A N 10
ATOM 14625 C CA . MET A 1 9 ? -6.066 5.517 9.574 1.00 0.00 9 MET A CA 10
ATOM 14626 C C . MET A 1 9 ? -6.044 3.989 9.656 1.00 0.00 9 MET A C 10
ATOM 14627 O O . MET A 1 9 ? -6.787 3.394 10.435 1.00 0.00 9 MET A O 10
ATOM 14641 N N . LEU A 1 10 ? -5.183 3.397 8.841 1.00 0.00 10 LEU A N 10
ATOM 14642 C CA . LEU A 1 10 ? -5.054 1.950 8.811 1.00 0.00 10 LEU A CA 10
ATOM 14643 C C . LEU A 1 10 ? -3.572 1.573 8.877 1.00 0.00 10 LEU A C 10
ATOM 14644 O O . LEU A 1 10 ? -2.709 2.368 8.508 1.00 0.00 10 LEU A O 10
ATOM 14660 N N . ARG A 1 11 ? -3.324 0.361 9.351 1.00 0.00 11 ARG A N 10
ATOM 14661 C CA . ARG A 1 11 ? -1.962 -0.131 9.471 1.00 0.00 11 ARG A CA 10
ATOM 14662 C C . ARG A 1 11 ? -1.652 -1.115 8.341 1.00 0.00 11 ARG A C 10
ATOM 14663 O O . ARG A 1 11 ? -2.269 -2.175 8.250 1.00 0.00 11 ARG A O 10
ATOM 14684 N N . VAL A 1 12 ? -0.695 -0.730 7.509 1.00 0.00 12 VAL A N 10
ATOM 14685 C CA . VAL A 1 12 ? -0.296 -1.565 6.390 1.00 0.00 12 VAL A CA 10
ATOM 14686 C C . VAL A 1 12 ? 1.034 -2.247 6.716 1.00 0.00 12 VAL A C 10
ATOM 14687 O O . VAL A 1 12 ? 2.077 -1.595 6.753 1.00 0.00 12 VAL A O 10
ATOM 14700 N N . ARG A 1 13 ? 0.955 -3.549 6.946 1.00 0.00 13 ARG A N 10
ATOM 14701 C CA . ARG A 1 13 ? 2.140 -4.326 7.268 1.00 0.00 13 ARG A CA 10
ATOM 14702 C C . ARG A 1 13 ? 2.687 -5.006 6.012 1.00 0.00 13 ARG A C 10
ATOM 14703 O O . ARG A 1 13 ? 1.931 -5.597 5.242 1.00 0.00 13 ARG A O 10
ATOM 14724 N N . SER A 1 14 ? 3.997 -4.900 5.842 1.00 0.00 14 SER A N 10
ATOM 14725 C CA . SER A 1 14 ? 4.654 -5.497 4.692 1.00 0.00 14 SER A CA 10
ATOM 14726 C C . SER A 1 14 ? 5.448 -6.731 5.126 1.00 0.00 14 SER A C 10
ATOM 14727 O O . SER A 1 14 ? 5.511 -7.047 6.313 1.00 0.00 14 SER A O 10
ATOM 14735 N N . ARG A 1 15 ? 6.034 -7.394 4.140 1.00 0.00 15 ARG A N 10
ATOM 14736 C CA . ARG A 1 15 ? 6.822 -8.586 4.405 1.00 0.00 15 ARG A CA 10
ATOM 14737 C C . ARG A 1 15 ? 7.664 -8.397 5.668 1.00 0.00 15 ARG A C 10
ATOM 14738 O O . ARG A 1 15 ? 7.715 -9.279 6.523 1.00 0.00 15 ARG A O 10
ATOM 14759 N N . ASP A 1 16 ? 8.304 -7.239 5.745 1.00 0.00 16 ASP A N 10
ATOM 14760 C CA . ASP A 1 16 ? 9.141 -6.922 6.890 1.00 0.00 16 ASP A CA 10
ATOM 14761 C C . ASP A 1 16 ? 9.195 -5.404 7.072 1.00 0.00 16 ASP A C 10
ATOM 14762 O O . ASP A 1 16 ? 10.233 -4.855 7.438 1.00 0.00 16 ASP A O 10
ATOM 14771 N N . GLY A 1 17 ? 8.063 -4.767 6.808 1.00 0.00 17 GLY A N 10
ATOM 14772 C CA . GLY A 1 17 ? 7.968 -3.323 6.938 1.00 0.00 17 GLY A CA 10
ATOM 14773 C C . GLY A 1 17 ? 6.540 -2.897 7.283 1.00 0.00 17 GLY A C 10
ATOM 14774 O O . GLY A 1 17 ? 5.632 -3.035 6.465 1.00 0.00 17 GLY A O 10
ATOM 14778 N N . LEU A 1 18 ? 6.386 -2.387 8.496 1.00 0.00 18 LEU A N 10
ATOM 14779 C CA . LEU A 1 18 ? 5.084 -1.939 8.960 1.00 0.00 18 LEU A CA 10
ATOM 14780 C C . LEU A 1 18 ? 4.941 -0.439 8.693 1.00 0.00 18 LEU A C 10
ATOM 14781 O O . LEU A 1 18 ? 5.791 0.351 9.100 1.00 0.00 18 LEU A O 10
ATOM 14797 N N . GLU A 1 19 ? 3.858 -0.092 8.013 1.00 0.00 19 GLU A N 10
ATOM 14798 C CA . GLU A 1 19 ? 3.593 1.299 7.687 1.00 0.00 19 GLU A CA 10
ATOM 14799 C C . GLU A 1 19 ? 2.105 1.610 7.860 1.00 0.00 19 GLU A C 10
ATOM 14800 O O . GLU A 1 19 ? 1.291 0.700 8.012 1.00 0.00 19 GLU A O 10
ATOM 14812 N N . ARG A 1 20 ? 1.795 2.898 7.832 1.00 0.00 20 ARG A N 10
ATOM 14813 C CA . ARG A 1 20 ? 0.419 3.340 7.984 1.00 0.00 20 ARG A CA 10
ATOM 14814 C C . ARG A 1 20 ? 0.024 4.254 6.822 1.00 0.00 20 ARG A C 10
ATOM 14815 O O . ARG A 1 20 ? 0.863 4.969 6.277 1.00 0.00 20 ARG A O 10
ATOM 14836 N N . VAL A 1 21 ? -1.254 4.201 6.478 1.00 0.00 21 VAL A N 10
ATOM 14837 C CA . VAL A 1 21 ? -1.771 5.015 5.391 1.00 0.00 21 VAL A CA 10
ATOM 14838 C C . VAL A 1 21 ? -3.116 5.616 5.804 1.00 0.00 21 VAL A C 10
ATOM 14839 O O . VAL A 1 21 ? -3.886 4.985 6.526 1.00 0.00 21 VAL A O 10
ATOM 14852 N N . SER A 1 22 ? -3.358 6.829 5.328 1.00 0.00 22 SER A N 10
ATOM 14853 C CA . SER A 1 22 ? -4.596 7.522 5.639 1.00 0.00 22 SER A CA 10
ATOM 14854 C C . SER A 1 22 ? -5.612 7.309 4.514 1.00 0.00 22 SER A C 10
ATOM 14855 O O . SER A 1 22 ? -5.282 7.460 3.339 1.00 0.00 22 SER A O 10
ATOM 14863 N N . VAL A 1 23 ? -6.826 6.961 4.915 1.00 0.00 23 VAL A N 10
ATOM 14864 C CA . VAL A 1 23 ? -7.891 6.726 3.955 1.00 0.00 23 VAL A CA 10
ATOM 14865 C C . VAL A 1 23 ? -9.066 7.656 4.266 1.00 0.00 23 VAL A C 10
ATOM 14866 O O . VAL A 1 23 ? -8.925 8.605 5.036 1.00 0.00 23 VAL A O 10
ATOM 14879 N N . ASP A 1 24 ? -10.199 7.352 3.650 1.00 0.00 24 ASP A N 10
ATOM 14880 C CA . ASP A 1 24 ? -11.397 8.149 3.851 1.00 0.00 24 ASP A CA 10
ATOM 14881 C C . ASP A 1 24 ? -12.388 7.364 4.713 1.00 0.00 24 ASP A C 10
ATOM 14882 O O . ASP A 1 24 ? -12.757 7.807 5.800 1.00 0.00 24 ASP A O 10
ATOM 14891 N N . GLY A 1 25 ? -12.791 6.213 4.196 1.00 0.00 25 GLY A N 10
ATOM 14892 C CA . GLY A 1 25 ? -13.731 5.362 4.905 1.00 0.00 25 GLY A CA 10
ATOM 14893 C C . GLY A 1 25 ? -14.041 4.098 4.100 1.00 0.00 25 GLY A C 10
ATOM 14894 O O . GLY A 1 25 ? -13.315 3.758 3.168 1.00 0.00 25 GLY A O 10
ATOM 14898 N N . PRO A 1 26 ? -15.149 3.419 4.501 1.00 0.00 26 PRO A N 10
ATOM 14899 C CA . PRO A 1 26 ? -15.564 2.199 3.829 1.00 0.00 26 PRO A CA 10
ATOM 14900 C C . PRO A 1 26 ? -16.203 2.511 2.474 1.00 0.00 26 PRO A C 10
ATOM 14901 O O . PRO A 1 26 ? -16.215 1.666 1.580 1.00 0.00 26 PRO A O 10
ATOM 14912 N N . HIS A 1 27 ? -16.718 3.727 2.364 1.00 0.00 27 HIS A N 10
ATOM 14913 C CA . HIS A 1 27 ? -17.357 4.160 1.133 1.00 0.00 27 HIS A CA 10
ATOM 14914 C C . HIS A 1 27 ? -16.384 3.994 -0.036 1.00 0.00 27 HIS A C 10
ATOM 14915 O O . HIS A 1 27 ? -16.798 3.973 -1.194 1.00 0.00 27 HIS A O 10
ATOM 14929 N N . ILE A 1 28 ? -15.110 3.879 0.307 1.00 0.00 28 ILE A N 10
ATOM 14930 C CA . ILE A 1 28 ? -14.075 3.715 -0.700 1.00 0.00 28 ILE A CA 10
ATOM 14931 C C . ILE A 1 28 ? -13.876 2.224 -0.982 1.00 0.00 28 ILE A C 10
ATOM 14932 O O . ILE A 1 28 ? -14.176 1.383 -0.136 1.00 0.00 28 ILE A O 10
ATOM 14948 N N . THR A 1 29 ? -13.371 1.942 -2.174 1.00 0.00 29 THR A N 10
ATOM 14949 C CA . THR A 1 29 ? -13.128 0.568 -2.578 1.00 0.00 29 THR A CA 10
ATOM 14950 C C . THR A 1 29 ? -11.637 0.240 -2.483 1.00 0.00 29 THR A C 10
ATOM 14951 O O . THR A 1 29 ? -10.803 1.141 -2.405 1.00 0.00 29 THR A O 10
ATOM 14962 N N . VAL A 1 30 ? -11.346 -1.053 -2.494 1.00 0.00 30 VAL A N 10
ATOM 14963 C CA . VAL A 1 30 ? -9.970 -1.511 -2.411 1.00 0.00 30 VAL A CA 10
ATOM 14964 C C . VAL A 1 30 ? -9.114 -0.726 -3.407 1.00 0.00 30 VAL A C 10
ATOM 14965 O O . VAL A 1 30 ? -8.014 -0.288 -3.076 1.00 0.00 30 VAL A O 10
ATOM 14978 N N . SER A 1 31 ? -9.653 -0.573 -4.608 1.00 0.00 31 SER A N 10
ATOM 14979 C CA . SER A 1 31 ? -8.952 0.151 -5.655 1.00 0.00 31 SER A CA 10
ATOM 14980 C C . SER A 1 31 ? -8.456 1.496 -5.120 1.00 0.00 31 SER A C 10
ATOM 14981 O O . SER A 1 31 ? -7.289 1.844 -5.292 1.00 0.00 31 SER A O 10
ATOM 14989 N N . GLN A 1 32 ? -9.368 2.215 -4.482 1.00 0.00 32 GLN A N 10
ATOM 14990 C CA . GLN A 1 32 ? -9.037 3.514 -3.920 1.00 0.00 32 GLN A CA 10
ATOM 14991 C C . GLN A 1 32 ? -7.992 3.363 -2.813 1.00 0.00 32 GLN A C 10
ATOM 14992 O O . GLN A 1 32 ? -7.225 4.288 -2.548 1.00 0.00 32 GLN A O 10
ATOM 15006 N N . LEU A 1 33 ? -7.994 2.190 -2.196 1.00 0.00 33 LEU A N 10
ATOM 15007 C CA . LEU A 1 33 ? -7.056 1.907 -1.124 1.00 0.00 33 LEU A CA 10
ATOM 15008 C C . LEU A 1 33 ? -5.662 1.690 -1.717 1.00 0.00 33 LEU A C 10
ATOM 15009 O O . LEU A 1 33 ? -4.714 2.385 -1.352 1.00 0.00 33 LEU A O 10
ATOM 15025 N N . LYS A 1 34 ? -5.581 0.725 -2.620 1.00 0.00 34 LYS A N 10
ATOM 15026 C CA . LYS A 1 34 ? -4.319 0.409 -3.267 1.00 0.00 34 LYS A CA 10
ATOM 15027 C C . LYS A 1 34 ? -3.680 1.698 -3.788 1.00 0.00 34 LYS A C 10
ATOM 15028 O O . LYS A 1 34 ? -2.504 1.956 -3.539 1.00 0.00 34 LYS A O 10
ATOM 15047 N N . THR A 1 35 ? -4.484 2.473 -4.501 1.00 0.00 35 THR A N 10
ATOM 15048 C CA . THR A 1 35 ? -4.013 3.728 -5.059 1.00 0.00 35 THR A CA 10
ATOM 15049 C C . THR A 1 35 ? -3.308 4.558 -3.984 1.00 0.00 35 THR A C 10
ATOM 15050 O O . THR A 1 35 ? -2.227 5.096 -4.219 1.00 0.00 35 THR A O 10
ATOM 15061 N N . LEU A 1 36 ? -3.949 4.637 -2.827 1.00 0.00 36 LEU A N 10
ATOM 15062 C CA . LEU A 1 36 ? -3.398 5.392 -1.715 1.00 0.00 36 LEU A CA 10
ATOM 15063 C C . LEU A 1 36 ? -1.987 4.884 -1.409 1.00 0.00 36 LEU A C 10
ATOM 15064 O O . LEU A 1 36 ? -1.003 5.570 -1.683 1.00 0.00 36 LEU A O 10
ATOM 15080 N N . ILE A 1 37 ? -1.934 3.686 -0.845 1.00 0.00 37 ILE A N 10
ATOM 15081 C CA . ILE A 1 37 ? -0.660 3.078 -0.499 1.00 0.00 37 ILE A CA 10
ATOM 15082 C C . ILE A 1 37 ? 0.260 3.100 -1.721 1.00 0.00 37 ILE A C 10
ATOM 15083 O O . ILE A 1 37 ? 1.473 3.254 -1.587 1.00 0.00 37 ILE A O 10
ATOM 15099 N N . GLN A 1 38 ? -0.353 2.944 -2.886 1.00 0.00 38 GLN A N 10
ATOM 15100 C CA . GLN A 1 38 ? 0.396 2.944 -4.131 1.00 0.00 38 GLN A CA 10
ATOM 15101 C C . GLN A 1 38 ? 1.165 4.257 -4.288 1.00 0.00 38 GLN A C 10
ATOM 15102 O O . GLN A 1 38 ? 2.236 4.285 -4.893 1.00 0.00 38 GLN A O 10
ATOM 15116 N N . ASP A 1 39 ? 0.590 5.313 -3.732 1.00 0.00 39 ASP A N 10
ATOM 15117 C CA . ASP A 1 39 ? 1.208 6.626 -3.803 1.00 0.00 39 ASP A CA 10
ATOM 15118 C C . ASP A 1 39 ? 2.090 6.837 -2.570 1.00 0.00 39 ASP A C 10
ATOM 15119 O O . ASP A 1 39 ? 3.304 6.994 -2.691 1.00 0.00 39 ASP A O 10
ATOM 15128 N N . GLN A 1 40 ? 1.445 6.833 -1.413 1.00 0.00 40 GLN A N 10
ATOM 15129 C CA . GLN A 1 40 ? 2.155 7.022 -0.160 1.00 0.00 40 GLN A CA 10
ATOM 15130 C C . GLN A 1 40 ? 3.394 6.125 -0.111 1.00 0.00 40 GLN A C 10
ATOM 15131 O O . GLN A 1 40 ? 4.511 6.611 0.057 1.00 0.00 40 GLN A O 10
ATOM 15145 N N . LEU A 1 41 ? 3.154 4.830 -0.262 1.00 0.00 41 LEU A N 10
ATOM 15146 C CA . LEU A 1 41 ? 4.236 3.861 -0.237 1.00 0.00 41 LEU A CA 10
ATOM 15147 C C . LEU A 1 41 ? 4.968 3.887 -1.580 1.00 0.00 41 LEU A C 10
ATOM 15148 O O . LEU A 1 41 ? 6.091 3.395 -1.689 1.00 0.00 41 LEU A O 10
ATOM 15164 N N . GLN A 1 42 ? 4.303 4.464 -2.570 1.00 0.00 42 GLN A N 10
ATOM 15165 C CA . GLN A 1 42 ? 4.876 4.560 -3.902 1.00 0.00 42 GLN A CA 10
ATOM 15166 C C . GLN A 1 42 ? 5.052 3.166 -4.506 1.00 0.00 42 GLN A C 10
ATOM 15167 O O . GLN A 1 42 ? 6.152 2.794 -4.911 1.00 0.00 42 GLN A O 10
ATOM 15181 N N . ILE A 1 43 ? 3.950 2.431 -4.547 1.00 0.00 43 ILE A N 10
ATOM 15182 C CA . ILE A 1 43 ? 3.968 1.085 -5.095 1.00 0.00 43 ILE A CA 10
ATOM 15183 C C . ILE A 1 43 ? 2.833 0.938 -6.111 1.00 0.00 43 ILE A C 10
ATOM 15184 O O . ILE A 1 43 ? 1.744 1.476 -5.913 1.00 0.00 43 ILE A O 10
ATOM 15200 N N . PRO A 1 44 ? 3.134 0.186 -7.204 1.00 0.00 44 PRO A N 10
ATOM 15201 C CA . PRO A 1 44 ? 2.151 -0.039 -8.251 1.00 0.00 44 PRO A CA 10
ATOM 15202 C C . PRO A 1 44 ? 1.095 -1.051 -7.803 1.00 0.00 44 PRO A C 10
ATOM 15203 O O . PRO A 1 44 ? 1.427 -2.090 -7.233 1.00 0.00 44 PRO A O 10
ATOM 15214 N N . ILE A 1 45 ? -0.156 -0.713 -8.076 1.00 0.00 45 ILE A N 10
ATOM 15215 C CA . ILE A 1 45 ? -1.263 -1.579 -7.709 1.00 0.00 45 ILE A CA 10
ATOM 15216 C C . ILE A 1 45 ? -0.985 -2.997 -8.212 1.00 0.00 45 ILE A C 10
ATOM 15217 O O . ILE A 1 45 ? -0.987 -3.948 -7.432 1.00 0.00 45 ILE A O 10
ATOM 15233 N N . HIS A 1 46 ? -0.750 -3.094 -9.512 1.00 0.00 46 HIS A N 10
ATOM 15234 C CA . HIS A 1 46 ? -0.470 -4.379 -10.129 1.00 0.00 46 HIS A CA 10
ATOM 15235 C C . HIS A 1 46 ? 0.519 -5.160 -9.261 1.00 0.00 46 HIS A C 10
ATOM 15236 O O . HIS A 1 46 ? 0.551 -6.389 -9.302 1.00 0.00 46 HIS A O 10
ATOM 15250 N N . ASN A 1 47 ? 1.303 -4.413 -8.497 1.00 0.00 47 ASN A N 10
ATOM 15251 C CA . ASN A 1 47 ? 2.291 -5.020 -7.621 1.00 0.00 47 ASN A CA 10
ATOM 15252 C C . ASN A 1 47 ? 1.713 -5.134 -6.209 1.00 0.00 47 ASN A C 10
ATOM 15253 O O . ASN A 1 47 ? 1.828 -6.179 -5.570 1.00 0.00 47 ASN A O 10
ATOM 15264 N N . GLN A 1 48 ? 1.104 -4.045 -5.763 1.00 0.00 48 GLN A N 10
ATOM 15265 C CA . GLN A 1 48 ? 0.507 -4.011 -4.439 1.00 0.00 48 GLN A CA 10
ATOM 15266 C C . GLN A 1 48 ? -0.491 -5.159 -4.276 1.00 0.00 48 GLN A C 10
ATOM 15267 O O . GLN A 1 48 ? -1.321 -5.393 -5.152 1.00 0.00 48 GLN A O 10
ATOM 15281 N N . THR A 1 49 ? -0.377 -5.844 -3.147 1.00 0.00 49 THR A N 10
ATOM 15282 C CA . THR A 1 49 ? -1.259 -6.962 -2.858 1.00 0.00 49 THR A CA 10
ATOM 15283 C C . THR A 1 49 ? -1.756 -6.888 -1.413 1.00 0.00 49 THR A C 10
ATOM 15284 O O . THR A 1 49 ? -1.040 -7.263 -0.486 1.00 0.00 49 THR A O 10
ATOM 15295 N N . LEU A 1 50 ? -2.981 -6.403 -1.266 1.00 0.00 50 LEU A N 10
ATOM 15296 C CA . LEU A 1 50 ? -3.582 -6.276 0.050 1.00 0.00 50 LEU A CA 10
ATOM 15297 C C . LEU A 1 50 ? -4.252 -7.598 0.430 1.00 0.00 50 LEU A C 10
ATOM 15298 O O . LEU A 1 50 ? -4.803 -8.288 -0.428 1.00 0.00 50 LEU A O 10
ATOM 15314 N N . SER A 1 51 ? -4.184 -7.912 1.715 1.00 0.00 51 SER A N 10
ATOM 15315 C CA . SER A 1 51 ? -4.777 -9.139 2.218 1.00 0.00 51 SER A CA 10
ATOM 15316 C C . SER A 1 51 ? -4.942 -9.056 3.737 1.00 0.00 51 SER A C 10
ATOM 15317 O O . SER A 1 51 ? -4.072 -8.533 4.432 1.00 0.00 51 SER A O 10
ATOM 15325 N N . THR A 1 52 ? -6.064 -9.580 4.208 1.00 0.00 52 THR A N 10
ATOM 15326 C CA . THR A 1 52 ? -6.354 -9.571 5.632 1.00 0.00 52 THR A CA 10
ATOM 15327 C C . THR A 1 52 ? -5.811 -10.839 6.294 1.00 0.00 52 THR A C 10
ATOM 15328 O O . THR A 1 52 ? -6.391 -11.338 7.257 1.00 0.00 52 THR A O 10
ATOM 15339 N N . ASN A 1 53 ? -4.703 -11.322 5.753 1.00 0.00 53 ASN A N 10
ATOM 15340 C CA . ASN A 1 53 ? -4.074 -12.522 6.279 1.00 0.00 53 ASN A CA 10
ATOM 15341 C C . ASN A 1 53 ? -2.558 -12.321 6.324 1.00 0.00 53 ASN A C 10
ATOM 15342 O O . ASN A 1 53 ? -1.913 -12.203 5.283 1.00 0.00 53 ASN A O 10
ATOM 15353 N N . ARG A 1 54 ? -2.033 -12.287 7.539 1.00 0.00 54 ARG A N 10
ATOM 15354 C CA . ARG A 1 54 ? -0.605 -12.102 7.733 1.00 0.00 54 ARG A CA 10
ATOM 15355 C C . ARG A 1 54 ? 0.180 -13.118 6.900 1.00 0.00 54 ARG A C 10
ATOM 15356 O O . ARG A 1 54 ? 1.363 -12.921 6.627 1.00 0.00 54 ARG A O 10
ATOM 15377 N N . ASN A 1 55 ? -0.511 -14.183 6.520 1.00 0.00 55 ASN A N 10
ATOM 15378 C CA . ASN A 1 55 ? 0.106 -15.230 5.724 1.00 0.00 55 ASN A CA 10
ATOM 15379 C C . ASN A 1 55 ? 0.563 -14.645 4.386 1.00 0.00 55 ASN A C 10
ATOM 15380 O O . ASN A 1 55 ? 1.397 -15.234 3.700 1.00 0.00 55 ASN A O 10
ATOM 15391 N N . LEU A 1 56 ? -0.003 -13.494 4.055 1.00 0.00 56 LEU A N 10
ATOM 15392 C CA . LEU A 1 56 ? 0.336 -12.823 2.812 1.00 0.00 56 LEU A CA 10
ATOM 15393 C C . LEU A 1 56 ? 1.830 -12.496 2.805 1.00 0.00 56 LEU A C 10
ATOM 15394 O O . LEU A 1 56 ? 2.485 -12.592 1.768 1.00 0.00 56 LEU A O 10
ATOM 15410 N N . LEU A 1 57 ? 2.326 -12.116 3.973 1.00 0.00 57 LEU A N 10
ATOM 15411 C CA . LEU A 1 57 ? 3.731 -11.774 4.115 1.00 0.00 57 LEU A CA 10
ATOM 15412 C C . LEU A 1 57 ? 4.584 -13.008 3.813 1.00 0.00 57 LEU A C 10
ATOM 15413 O O . LEU A 1 57 ? 5.782 -12.891 3.560 1.00 0.00 57 LEU A O 10
ATOM 15429 N N . LEU A 1 58 ? 3.934 -14.161 3.850 1.00 0.00 58 LEU A N 10
ATOM 15430 C CA . LEU A 1 58 ? 4.618 -15.415 3.584 1.00 0.00 58 LEU A CA 10
ATOM 15431 C C . LEU A 1 58 ? 4.782 -15.591 2.073 1.00 0.00 58 LEU A C 10
ATOM 15432 O O . LEU A 1 58 ? 5.869 -15.916 1.596 1.00 0.00 58 LEU A O 10
ATOM 15448 N N . ALA A 1 59 ? 3.687 -15.369 1.362 1.00 0.00 59 ALA A N 10
ATOM 15449 C CA . ALA A 1 59 ? 3.695 -15.499 -0.085 1.00 0.00 59 ALA A CA 10
ATOM 15450 C C . ALA A 1 59 ? 4.967 -14.857 -0.643 1.00 0.00 59 ALA A C 10
ATOM 15451 O O . ALA A 1 59 ? 5.184 -13.657 -0.479 1.00 0.00 59 ALA A O 10
ATOM 15458 N N . LYS A 1 60 ? 5.774 -15.684 -1.292 1.00 0.00 60 LYS A N 10
ATOM 15459 C CA . LYS A 1 60 ? 7.018 -15.212 -1.875 1.00 0.00 60 LYS A CA 10
ATOM 15460 C C . LYS A 1 60 ? 6.896 -15.218 -3.400 1.00 0.00 60 LYS A C 10
ATOM 15461 O O . LYS A 1 60 ? 7.545 -14.426 -4.081 1.00 0.00 60 LYS A O 10
ATOM 15480 N N . SER A 1 61 ? 6.058 -16.119 -3.891 1.00 0.00 61 SER A N 10
ATOM 15481 C CA . SER A 1 61 ? 5.843 -16.238 -5.323 1.00 0.00 61 SER A CA 10
ATOM 15482 C C . SER A 1 61 ? 4.596 -15.450 -5.732 1.00 0.00 61 SER A C 10
ATOM 15483 O O . SER A 1 61 ? 3.885 -14.921 -4.880 1.00 0.00 61 SER A O 10
ATOM 15491 N N . PRO A 1 62 ? 4.364 -15.396 -7.071 1.00 0.00 62 PRO A N 10
ATOM 15492 C CA . PRO A 1 62 ? 3.216 -14.681 -7.603 1.00 0.00 62 PRO A CA 10
ATOM 15493 C C . PRO A 1 62 ? 1.926 -15.472 -7.377 1.00 0.00 62 PRO A C 10
ATOM 15494 O O . PRO A 1 62 ? 0.932 -14.922 -6.903 1.00 0.00 62 PRO A O 10
ATOM 15505 N N . SER A 1 63 ? 1.983 -16.748 -7.726 1.00 0.00 63 SER A N 10
ATOM 15506 C CA . SER A 1 63 ? 0.831 -17.620 -7.567 1.00 0.00 63 SER A CA 10
ATOM 15507 C C . SER A 1 63 ? 0.355 -17.598 -6.113 1.00 0.00 63 SER A C 10
ATOM 15508 O O . SER A 1 63 ? -0.846 -17.621 -5.849 1.00 0.00 63 SER A O 10
ATOM 15516 N N . ASP A 1 64 ? 1.321 -17.552 -5.208 1.00 0.00 64 ASP A N 10
ATOM 15517 C CA . ASP A 1 64 ? 1.016 -17.527 -3.788 1.00 0.00 64 ASP A CA 10
ATOM 15518 C C . ASP A 1 64 ? 0.128 -16.318 -3.483 1.00 0.00 64 ASP A C 10
ATOM 15519 O O . ASP A 1 64 ? -0.878 -16.443 -2.786 1.00 0.00 64 ASP A O 10
ATOM 15528 N N . PHE A 1 65 ? 0.532 -15.177 -4.021 1.00 0.00 65 PHE A N 10
ATOM 15529 C CA . PHE A 1 65 ? -0.215 -13.947 -3.815 1.00 0.00 65 PHE A CA 10
ATOM 15530 C C . PHE A 1 65 ? -1.617 -14.050 -4.418 1.00 0.00 65 PHE A C 10
ATOM 15531 O O . PHE A 1 65 ? -2.517 -13.304 -4.035 1.00 0.00 65 PHE A O 10
ATOM 15548 N N . LEU A 1 66 ? -1.759 -14.980 -5.350 1.00 0.00 66 LEU A N 10
ATOM 15549 C CA . LEU A 1 66 ? -3.037 -15.190 -6.010 1.00 0.00 66 LEU A CA 10
ATOM 15550 C C . LEU A 1 66 ? -3.970 -15.957 -5.071 1.00 0.00 66 LEU A C 10
ATOM 15551 O O . LEU A 1 66 ? -5.173 -16.040 -5.316 1.00 0.00 66 LEU A O 10
ATOM 15567 N N . ALA A 1 67 ? -3.381 -16.498 -4.014 1.00 0.00 67 ALA A N 10
ATOM 15568 C CA . ALA A 1 67 ? -4.145 -17.255 -3.038 1.00 0.00 67 ALA A CA 10
ATOM 15569 C C . ALA A 1 67 ? -5.028 -16.299 -2.234 1.00 0.00 67 ALA A C 10
ATOM 15570 O O . ALA A 1 67 ? -6.127 -16.663 -1.818 1.00 0.00 67 ALA A O 10
ATOM 15577 N N . PHE A 1 68 ? -4.515 -15.092 -2.041 1.00 0.00 68 PHE A N 10
ATOM 15578 C CA . PHE A 1 68 ? -5.244 -14.080 -1.295 1.00 0.00 68 PHE A CA 10
ATOM 15579 C C . PHE A 1 68 ? -6.101 -13.223 -2.228 1.00 0.00 68 PHE A C 10
ATOM 15580 O O . PHE A 1 68 ? -5.592 -12.318 -2.888 1.00 0.00 68 PHE A O 10
ATOM 15597 N N . THR A 1 69 ? -7.388 -13.537 -2.252 1.00 0.00 69 THR A N 10
ATOM 15598 C CA . THR A 1 69 ? -8.321 -12.807 -3.093 1.00 0.00 69 THR A CA 10
ATOM 15599 C C . THR A 1 69 ? -9.501 -12.298 -2.263 1.00 0.00 69 THR A C 10
ATOM 15600 O O . THR A 1 69 ? -10.657 -12.506 -2.628 1.00 0.00 69 THR A O 10
ATOM 15611 N N . ASP A 1 70 ? -9.169 -11.640 -1.162 1.00 0.00 70 ASP A N 10
ATOM 15612 C CA . ASP A 1 70 ? -10.186 -11.100 -0.277 1.00 0.00 70 ASP A CA 10
ATOM 15613 C C . ASP A 1 70 ? -10.289 -9.588 -0.488 1.00 0.00 70 ASP A C 10
ATOM 15614 O O . ASP A 1 70 ? -11.358 -9.004 -0.316 1.00 0.00 70 ASP A O 10
ATOM 15623 N N . MET A 1 71 ? -9.162 -8.996 -0.857 1.00 0.00 71 MET A N 10
ATOM 15624 C CA . MET A 1 71 ? -9.111 -7.564 -1.093 1.00 0.00 71 MET A CA 10
ATOM 15625 C C . MET A 1 71 ? -8.485 -7.254 -2.454 1.00 0.00 71 MET A C 10
ATOM 15626 O O . MET A 1 71 ? -7.922 -6.178 -2.653 1.00 0.00 71 MET A O 10
ATOM 15640 N N . ALA A 1 72 ? -8.603 -8.217 -3.357 1.00 0.00 72 ALA A N 10
ATOM 15641 C CA . ALA A 1 72 ? -8.056 -8.060 -4.694 1.00 0.00 72 ALA A CA 10
ATOM 15642 C C . ALA A 1 72 ? -9.047 -7.278 -5.558 1.00 0.00 72 ALA A C 10
ATOM 15643 O O . ALA A 1 72 ? -8.658 -6.359 -6.278 1.00 0.00 72 ALA A O 10
ATOM 15650 N N . ASP A 1 73 ? -10.308 -7.672 -5.460 1.00 0.00 73 ASP A N 10
ATOM 15651 C CA . ASP A 1 73 ? -11.358 -7.020 -6.224 1.00 0.00 73 ASP A CA 10
ATOM 15652 C C . ASP A 1 73 ? -11.332 -5.517 -5.937 1.00 0.00 73 ASP A C 10
ATOM 15653 O O . ASP A 1 73 ? -11.485 -5.097 -4.792 1.00 0.00 73 ASP A O 10
ATOM 15662 N N . PRO A 1 74 ? -11.132 -4.728 -7.027 1.00 0.00 74 PRO A N 10
ATOM 15663 C CA . PRO A 1 74 ? -11.084 -3.281 -6.904 1.00 0.00 74 PRO A CA 10
ATOM 15664 C C . PRO A 1 74 ? -12.485 -2.701 -6.698 1.00 0.00 74 PRO A C 10
ATOM 15665 O O . PRO A 1 74 ? -12.633 -1.588 -6.196 1.00 0.00 74 PRO A O 10
ATOM 15676 N N . ASN A 1 75 ? -13.478 -3.483 -7.097 1.00 0.00 75 ASN A N 10
ATOM 15677 C CA . ASN A 1 75 ? -14.862 -3.061 -6.963 1.00 0.00 75 ASN A CA 10
ATOM 15678 C C . ASN A 1 75 ? -15.376 -3.447 -5.574 1.00 0.00 75 ASN A C 10
ATOM 15679 O O . ASN A 1 75 ? -16.507 -3.123 -5.215 1.00 0.00 75 ASN A O 10
ATOM 15690 N N . LEU A 1 76 ? -14.520 -4.132 -4.831 1.00 0.00 76 LEU A N 10
ATOM 15691 C CA . LEU A 1 76 ? -14.873 -4.565 -3.489 1.00 0.00 76 LEU A CA 10
ATOM 15692 C C . LEU A 1 76 ? -14.573 -3.438 -2.499 1.00 0.00 76 LEU A C 10
ATOM 15693 O O . LEU A 1 76 ? -13.567 -2.743 -2.630 1.00 0.00 76 LEU A O 10
ATOM 15709 N N . ARG A 1 77 ? -15.464 -3.292 -1.530 1.00 0.00 77 ARG A N 10
ATOM 15710 C CA . ARG A 1 77 ? -15.308 -2.262 -0.518 1.00 0.00 77 ARG A CA 10
ATOM 15711 C C . ARG A 1 77 ? -14.729 -2.862 0.766 1.00 0.00 77 ARG A C 10
ATOM 15712 O O . ARG A 1 77 ? -15.041 -3.998 1.119 1.00 0.00 77 ARG A O 10
ATOM 15733 N N . ILE A 1 78 ? -13.897 -2.071 1.428 1.00 0.00 78 ILE A N 10
ATOM 15734 C CA . ILE A 1 78 ? -13.273 -2.510 2.664 1.00 0.00 78 ILE A CA 10
ATOM 15735 C C . ILE A 1 78 ? -14.355 -2.968 3.643 1.00 0.00 78 ILE A C 10
ATOM 15736 O O . ILE A 1 78 ? -14.123 -3.858 4.459 1.00 0.00 78 ILE A O 10
ATOM 15752 N N . SER A 1 79 ? -15.516 -2.339 3.529 1.00 0.00 79 SER A N 10
ATOM 15753 C CA . SER A 1 79 ? -16.635 -2.671 4.394 1.00 0.00 79 SER A CA 10
ATOM 15754 C C . SER A 1 79 ? -16.852 -4.186 4.411 1.00 0.00 79 SER A C 10
ATOM 15755 O O . SER A 1 79 ? -17.388 -4.729 5.376 1.00 0.00 79 SER A O 10
ATOM 15763 N N . SER A 1 80 ? -16.425 -4.825 3.332 1.00 0.00 80 SER A N 10
ATOM 15764 C CA . SER A 1 80 ? -16.565 -6.266 3.210 1.00 0.00 80 SER A CA 10
ATOM 15765 C C . SER A 1 80 ? -15.883 -6.959 4.391 1.00 0.00 80 SER A C 10
ATOM 15766 O O . SER A 1 80 ? -16.296 -8.043 4.802 1.00 0.00 80 SER A O 10
ATOM 15774 N N . LEU A 1 81 ? -14.850 -6.306 4.903 1.00 0.00 81 LEU A N 10
ATOM 15775 C CA . LEU A 1 81 ? -14.107 -6.847 6.029 1.00 0.00 81 LEU A CA 10
ATOM 15776 C C . LEU A 1 81 ? -14.361 -5.981 7.265 1.00 0.00 81 LEU A C 10
ATOM 15777 O O . LEU A 1 81 ? -14.053 -6.387 8.385 1.00 0.00 81 LEU A O 10
ATOM 15793 N N . ASN A 1 82 ? -14.921 -4.806 7.020 1.00 0.00 82 ASN A N 10
ATOM 15794 C CA . ASN A 1 82 ? -15.220 -3.880 8.100 1.00 0.00 82 ASN A CA 10
ATOM 15795 C C . ASN A 1 82 ? -13.913 -3.430 8.756 1.00 0.00 82 ASN A C 10
ATOM 15796 O O . ASN A 1 82 ? -13.599 -3.845 9.871 1.00 0.00 82 ASN A O 10
ATOM 15807 N N . LEU A 1 83 ? -13.187 -2.587 8.037 1.00 0.00 83 LEU A N 10
ATOM 15808 C CA . LEU A 1 83 ? -11.921 -2.076 8.536 1.00 0.00 83 LEU A CA 10
ATOM 15809 C C . LEU A 1 83 ? -12.145 -0.700 9.166 1.00 0.00 83 LEU A C 10
ATOM 15810 O O . LEU A 1 83 ? -12.459 0.263 8.468 1.00 0.00 83 LEU A O 10
ATOM 15826 N N . ALA A 1 84 ? -11.974 -0.651 10.479 1.00 0.00 84 ALA A N 10
ATOM 15827 C CA . ALA A 1 84 ? -12.153 0.592 11.212 1.00 0.00 84 ALA A CA 10
ATOM 15828 C C . ALA A 1 84 ? -10.784 1.150 11.603 1.00 0.00 84 ALA A C 10
ATOM 15829 O O . ALA A 1 84 ? -9.760 0.503 11.386 1.00 0.00 84 ALA A O 10
ATOM 15836 N N . HIS A 1 85 ? -10.809 2.345 12.174 1.00 0.00 85 HIS A N 10
ATOM 15837 C CA . HIS A 1 85 ? -9.582 2.998 12.598 1.00 0.00 85 HIS A CA 10
ATOM 15838 C C . HIS A 1 85 ? -8.906 2.162 13.687 1.00 0.00 85 HIS A C 10
ATOM 15839 O O . HIS A 1 85 ? -9.328 2.184 14.843 1.00 0.00 85 HIS A O 10
ATOM 15853 N N . GLY A 1 86 ? -7.868 1.446 13.281 1.00 0.00 86 GLY A N 10
ATOM 15854 C CA . GLY A 1 86 ? -7.130 0.605 14.207 1.00 0.00 86 GLY A CA 10
ATOM 15855 C C . GLY A 1 86 ? -6.945 -0.805 13.641 1.00 0.00 86 GLY A C 10
ATOM 15856 O O . GLY A 1 86 ? -6.010 -1.510 14.015 1.00 0.00 86 GLY A O 10
ATOM 15860 N N . SER A 1 87 ? -7.852 -1.173 12.747 1.00 0.00 87 SER A N 10
ATOM 15861 C CA . SER A 1 87 ? -7.800 -2.485 12.125 1.00 0.00 87 SER A CA 10
ATOM 15862 C C . SER A 1 87 ? -6.386 -2.765 11.613 1.00 0.00 87 SER A C 10
ATOM 15863 O O . SER A 1 87 ? -5.531 -1.882 11.625 1.00 0.00 87 SER A O 10
ATOM 15871 N N . MET A 1 88 ? -6.185 -3.999 11.174 1.00 0.00 88 MET A N 10
ATOM 15872 C CA . MET A 1 88 ? -4.889 -4.408 10.658 1.00 0.00 88 MET A CA 10
ATOM 15873 C C . MET A 1 88 ? -4.981 -4.777 9.176 1.00 0.00 88 MET A C 10
ATOM 15874 O O . MET A 1 88 ? -5.994 -5.312 8.728 1.00 0.00 88 MET A O 10
ATOM 15888 N N . VAL A 1 89 ? -3.909 -4.477 8.457 1.00 0.00 89 VAL A N 10
ATOM 15889 C CA . VAL A 1 89 ? -3.856 -4.771 7.035 1.00 0.00 89 VAL A CA 10
ATOM 15890 C C . VAL A 1 89 ? -2.406 -5.036 6.628 1.00 0.00 89 VAL A C 10
ATOM 15891 O O . VAL A 1 89 ? -1.481 -4.463 7.201 1.00 0.00 89 VAL A O 10
ATOM 15904 N N . TYR A 1 90 ? -2.252 -5.906 5.640 1.00 0.00 90 TYR A N 10
ATOM 15905 C CA . TYR A 1 90 ? -0.929 -6.254 5.149 1.00 0.00 90 TYR A CA 10
ATOM 15906 C C . TYR A 1 90 ? -0.766 -5.853 3.681 1.00 0.00 90 TYR A C 10
ATOM 15907 O O . TYR A 1 90 ? -1.753 -5.667 2.971 1.00 0.00 90 TYR A O 10
ATOM 15925 N N . LEU A 1 91 ? 0.488 -5.731 3.271 1.00 0.00 91 LEU A N 10
ATOM 15926 C CA . LEU A 1 91 ? 0.793 -5.354 1.901 1.00 0.00 91 LEU A CA 10
ATOM 15927 C C . LEU A 1 91 ? 1.748 -6.385 1.294 1.00 0.00 91 LEU A C 10
ATOM 15928 O O . LEU A 1 91 ? 2.389 -7.144 2.019 1.00 0.00 91 LEU A O 10
ATOM 15944 N N . ALA A 1 92 ? 1.811 -6.379 -0.029 1.00 0.00 92 ALA A N 10
ATOM 15945 C CA . ALA A 1 92 ? 2.676 -7.303 -0.741 1.00 0.00 92 ALA A CA 10
ATOM 15946 C C . ALA A 1 92 ? 2.912 -6.784 -2.161 1.00 0.00 92 ALA A C 10
ATOM 15947 O O . ALA A 1 92 ? 1.968 -6.629 -2.934 1.00 0.00 92 ALA A O 10
ATOM 15954 N N . TYR A 1 93 ? 4.177 -6.530 -2.461 1.00 0.00 93 TYR A N 10
ATOM 15955 C CA . TYR A 1 93 ? 4.549 -6.031 -3.774 1.00 0.00 93 TYR A CA 10
ATOM 15956 C C . TYR A 1 93 ? 5.792 -6.750 -4.302 1.00 0.00 93 TYR A C 10
ATOM 15957 O O . TYR A 1 93 ? 6.566 -7.310 -3.527 1.00 0.00 93 TYR A O 10
ATOM 15975 N N . GLU A 1 94 ? 5.944 -6.713 -5.618 1.00 0.00 94 GLU A N 10
ATOM 15976 C CA . GLU A 1 94 ? 7.080 -7.354 -6.259 1.00 0.00 94 GLU A CA 10
ATOM 15977 C C . GLU A 1 94 ? 8.170 -6.324 -6.562 1.00 0.00 94 GLU A C 10
ATOM 15978 O O . GLU A 1 94 ? 7.871 -5.168 -6.858 1.00 0.00 94 GLU A O 10
ATOM 15990 N N . GLY A 1 95 ? 9.411 -6.780 -6.477 1.00 0.00 95 GLY A N 10
ATOM 15991 C CA . GLY A 1 95 ? 10.546 -5.912 -6.739 1.00 0.00 95 GLY A CA 10
ATOM 15992 C C . GLY A 1 95 ? 10.760 -4.927 -5.588 1.00 0.00 95 GLY A C 10
ATOM 15993 O O . GLY A 1 95 ? 10.991 -5.336 -4.451 1.00 0.00 95 GLY A O 10
ATOM 15997 N N . GLU A 1 96 ? 10.677 -3.648 -5.923 1.00 0.00 96 GLU A N 10
ATOM 15998 C CA . GLU A 1 96 ? 10.859 -2.601 -4.932 1.00 0.00 96 GLU A CA 10
ATOM 15999 C C . GLU A 1 96 ? 9.873 -1.458 -5.181 1.00 0.00 96 GLU A C 10
ATOM 16000 O O . GLU A 1 96 ? 9.019 -1.550 -6.061 1.00 0.00 96 GLU A O 10
ATOM 16012 N N . ARG A 1 97 ? 10.025 -0.405 -4.390 1.00 0.00 97 ARG A N 10
ATOM 16013 C CA . ARG A 1 97 ? 9.159 0.755 -4.513 1.00 0.00 97 ARG A CA 10
ATOM 16014 C C . ARG A 1 97 ? 9.637 1.655 -5.654 1.00 0.00 97 ARG A C 10
ATOM 16015 O O . ARG A 1 97 ? 10.739 1.475 -6.171 1.00 0.00 97 ARG A O 10
ATOM 16036 N N . THR A 1 98 ? 8.786 2.605 -6.012 1.00 0.00 98 THR A N 10
ATOM 16037 C CA . THR A 1 98 ? 9.108 3.533 -7.083 1.00 0.00 98 THR A CA 10
ATOM 16038 C C . THR A 1 98 ? 9.838 4.757 -6.525 1.00 0.00 98 THR A C 10
ATOM 16039 O O . THR A 1 98 ? 10.274 4.753 -5.375 1.00 0.00 98 THR A O 10
ATOM 16050 N N . ILE A 1 99 ? 9.949 5.774 -7.367 1.00 0.00 99 ILE A N 10
ATOM 16051 C CA . ILE A 1 99 ? 10.619 7.002 -6.972 1.00 0.00 99 ILE A CA 10
ATOM 16052 C C . ILE A 1 99 ? 9.581 8.002 -6.459 1.00 0.00 99 ILE A C 10
ATOM 16053 O O . ILE A 1 99 ? 8.487 8.104 -7.010 1.00 0.00 99 ILE A O 10
ATOM 16069 N N . ARG A 1 100 ? 9.962 8.715 -5.409 1.00 0.00 100 ARG A N 10
ATOM 16070 C CA . ARG A 1 100 ? 9.079 9.703 -4.815 1.00 0.00 100 ARG A CA 10
ATOM 16071 C C . ARG A 1 100 ? 9.054 10.973 -5.668 1.00 0.00 100 ARG A C 10
ATOM 16072 O O . ARG A 1 100 ? 10.004 11.255 -6.397 1.00 0.00 100 ARG A O 10
ATOM 16093 N N . GLY A 1 101 ? 7.957 11.707 -5.548 1.00 0.00 101 GLY A N 10
ATOM 16094 C CA . GLY A 1 101 ? 7.796 12.941 -6.298 1.00 0.00 101 GLY A CA 10
ATOM 16095 C C . GLY A 1 101 ? 6.351 13.439 -6.230 1.00 0.00 101 GLY A C 10
ATOM 16096 O O . GLY A 1 101 ? 5.426 12.650 -6.044 1.00 0.00 101 GLY A O 10
ATOM 16100 N N . SER A 1 102 ? 6.202 14.746 -6.386 1.00 0.00 102 SER A N 10
ATOM 16101 C CA . SER A 1 102 ? 4.885 15.359 -6.345 1.00 0.00 102 SER A CA 10
ATOM 16102 C C . SER A 1 102 ? 4.990 16.849 -6.679 1.00 0.00 102 SER A C 10
ATOM 16103 O O . SER A 1 102 ? 5.936 17.517 -6.264 1.00 0.00 102 SER A O 10
ATOM 16111 N N . GLY A 1 103 ? 4.006 17.325 -7.428 1.00 0.00 103 GLY A N 10
ATOM 16112 C CA . GLY A 1 103 ? 3.977 18.723 -7.823 1.00 0.00 103 GLY A CA 10
ATOM 16113 C C . GLY A 1 103 ? 2.563 19.149 -8.225 1.00 0.00 103 GLY A C 10
ATOM 16114 O O . GLY A 1 103 ? 2.129 18.892 -9.346 1.00 0.00 103 GLY A O 10
ATOM 16118 N N . PRO A 1 104 ? 1.867 19.811 -7.262 1.00 0.00 104 PRO A N 10
ATOM 16119 C CA . PRO A 1 104 ? 0.512 20.276 -7.504 1.00 0.00 104 PRO A CA 10
ATOM 16120 C C . PRO A 1 104 ? 0.509 21.512 -8.405 1.00 0.00 104 PRO A C 10
ATOM 16121 O O . PRO A 1 104 ? 1.565 22.056 -8.722 1.00 0.00 104 PRO A O 10
ATOM 16132 N N . SER A 1 105 ? -0.691 21.920 -8.792 1.00 0.00 105 SER A N 10
ATOM 16133 C CA . SER A 1 105 ? -0.846 23.082 -9.651 1.00 0.00 105 SER A CA 10
ATOM 16134 C C . SER A 1 105 ? -2.331 23.381 -9.864 1.00 0.00 105 SER A C 10
ATOM 16135 O O . SER A 1 105 ? -2.962 22.806 -10.750 1.00 0.00 105 SER A O 10
ATOM 16143 N N . SER A 1 106 ? -2.846 24.280 -9.039 1.00 0.00 106 SER A N 10
ATOM 16144 C CA . SER A 1 106 ? -4.245 24.662 -9.126 1.00 0.00 106 SER A CA 10
ATOM 16145 C C . SER A 1 106 ? -4.365 26.090 -9.663 1.00 0.00 106 SER A C 10
ATOM 16146 O O . SER A 1 106 ? -3.725 27.006 -9.149 1.00 0.00 106 SER A O 10
ATOM 16154 N N . GLY A 1 107 ? -5.190 26.235 -10.689 1.00 0.00 107 GLY A N 10
ATOM 16155 C CA . GLY A 1 107 ? -5.402 27.536 -11.301 1.00 0.00 107 GLY A CA 10
ATOM 16156 C C . GLY A 1 107 ? -4.091 28.104 -11.849 1.00 0.00 107 GLY A C 10
ATOM 16157 O O . GLY A 1 107 ? -3.610 27.669 -12.894 1.00 0.00 107 GLY A O 10
ATOM 16161 N N . GLY A 1 1 ? 6.456 12.413 13.366 1.00 0.00 1 GLY A N 11
ATOM 16162 C CA . GLY A 1 1 ? 5.355 12.100 12.470 1.00 0.00 1 GLY A CA 11
ATOM 16163 C C . GLY A 1 1 ? 5.222 13.158 11.373 1.00 0.00 1 GLY A C 11
ATOM 16164 O O . GLY A 1 1 ? 6.182 13.863 11.067 1.00 0.00 1 GLY A O 11
ATOM 16168 N N . SER A 1 2 ? 4.025 13.236 10.812 1.00 0.00 2 SER A N 11
ATOM 16169 C CA . SER A 1 2 ? 3.754 14.196 9.756 1.00 0.00 2 SER A CA 11
ATOM 16170 C C . SER A 1 2 ? 2.325 14.728 9.885 1.00 0.00 2 SER A C 11
ATOM 16171 O O . SER A 1 2 ? 1.370 14.047 9.514 1.00 0.00 2 SER A O 11
ATOM 16179 N N . SER A 1 3 ? 2.224 15.938 10.413 1.00 0.00 3 SER A N 11
ATOM 16180 C CA . SER A 1 3 ? 0.927 16.569 10.596 1.00 0.00 3 SER A CA 11
ATOM 16181 C C . SER A 1 3 ? 0.028 15.677 11.453 1.00 0.00 3 SER A C 11
ATOM 16182 O O . SER A 1 3 ? 0.338 14.507 11.675 1.00 0.00 3 SER A O 11
ATOM 16190 N N . GLY A 1 4 ? -1.068 16.263 11.913 1.00 0.00 4 GLY A N 11
ATOM 16191 C CA . GLY A 1 4 ? -2.014 15.536 12.741 1.00 0.00 4 GLY A CA 11
ATOM 16192 C C . GLY A 1 4 ? -2.775 14.493 11.919 1.00 0.00 4 GLY A C 11
ATOM 16193 O O . GLY A 1 4 ? -2.844 14.593 10.695 1.00 0.00 4 GLY A O 11
ATOM 16197 N N . SER A 1 5 ? -3.326 13.517 12.625 1.00 0.00 5 SER A N 11
ATOM 16198 C CA . SER A 1 5 ? -4.079 12.457 11.976 1.00 0.00 5 SER A CA 11
ATOM 16199 C C . SER A 1 5 ? -5.415 13.001 11.465 1.00 0.00 5 SER A C 11
ATOM 16200 O O . SER A 1 5 ? -6.181 13.590 12.226 1.00 0.00 5 SER A O 11
ATOM 16208 N N . SER A 1 6 ? -5.653 12.786 10.180 1.00 0.00 6 SER A N 11
ATOM 16209 C CA . SER A 1 6 ? -6.883 13.247 9.559 1.00 0.00 6 SER A CA 11
ATOM 16210 C C . SER A 1 6 ? -7.562 12.092 8.821 1.00 0.00 6 SER A C 11
ATOM 16211 O O . SER A 1 6 ? -6.905 11.128 8.430 1.00 0.00 6 SER A O 11
ATOM 16219 N N . GLY A 1 7 ? -8.869 12.226 8.653 1.00 0.00 7 GLY A N 11
ATOM 16220 C CA . GLY A 1 7 ? -9.645 11.205 7.969 1.00 0.00 7 GLY A CA 11
ATOM 16221 C C . GLY A 1 7 ? -9.585 9.875 8.723 1.00 0.00 7 GLY A C 11
ATOM 16222 O O . GLY A 1 7 ? -9.986 9.795 9.883 1.00 0.00 7 GLY A O 11
ATOM 16226 N N . THR A 1 8 ? -9.081 8.862 8.032 1.00 0.00 8 THR A N 11
ATOM 16227 C CA . THR A 1 8 ? -8.964 7.539 8.621 1.00 0.00 8 THR A CA 11
ATOM 16228 C C . THR A 1 8 ? -7.592 6.936 8.309 1.00 0.00 8 THR A C 11
ATOM 16229 O O . THR A 1 8 ? -7.152 6.948 7.160 1.00 0.00 8 THR A O 11
ATOM 16240 N N . MET A 1 9 ? -6.955 6.424 9.352 1.00 0.00 9 MET A N 11
ATOM 16241 C CA . MET A 1 9 ? -5.643 5.818 9.203 1.00 0.00 9 MET A CA 11
ATOM 16242 C C . MET A 1 9 ? -5.718 4.300 9.379 1.00 0.00 9 MET A C 11
ATOM 16243 O O . MET A 1 9 ? -6.447 3.806 10.237 1.00 0.00 9 MET A O 11
ATOM 16257 N N . LEU A 1 10 ? -4.953 3.603 8.551 1.00 0.00 10 LEU A N 11
ATOM 16258 C CA . LEU A 1 10 ? -4.923 2.151 8.605 1.00 0.00 10 LEU A CA 11
ATOM 16259 C C . LEU A 1 10 ? -3.477 1.681 8.775 1.00 0.00 10 LEU A C 11
ATOM 16260 O O . LEU A 1 10 ? -2.553 2.302 8.253 1.00 0.00 10 LEU A O 11
ATOM 16276 N N . ARG A 1 11 ? -3.327 0.587 9.508 1.00 0.00 11 ARG A N 11
ATOM 16277 C CA . ARG A 1 11 ? -2.009 0.027 9.754 1.00 0.00 11 ARG A CA 11
ATOM 16278 C C . ARG A 1 11 ? -1.794 -1.221 8.895 1.00 0.00 11 ARG A C 11
ATOM 16279 O O . ARG A 1 11 ? -2.308 -2.293 9.211 1.00 0.00 11 ARG A O 11
ATOM 16300 N N . VAL A 1 12 ? -1.034 -1.039 7.825 1.00 0.00 12 VAL A N 11
ATOM 16301 C CA . VAL A 1 12 ? -0.744 -2.137 6.918 1.00 0.00 12 VAL A CA 11
ATOM 16302 C C . VAL A 1 12 ? 0.600 -2.763 7.294 1.00 0.00 12 VAL A C 11
ATOM 16303 O O . VAL A 1 12 ? 1.449 -2.105 7.893 1.00 0.00 12 VAL A O 11
ATOM 16316 N N . ARG A 1 13 ? 0.750 -4.028 6.928 1.00 0.00 13 ARG A N 11
ATOM 16317 C CA . ARG A 1 13 ? 1.977 -4.750 7.220 1.00 0.00 13 ARG A CA 11
ATOM 16318 C C . ARG A 1 13 ? 2.641 -5.215 5.922 1.00 0.00 13 ARG A C 11
ATOM 16319 O O . ARG A 1 13 ? 2.019 -5.906 5.116 1.00 0.00 13 ARG A O 11
ATOM 16340 N N . SER A 1 14 ? 3.894 -4.818 5.761 1.00 0.00 14 SER A N 11
ATOM 16341 C CA . SER A 1 14 ? 4.649 -5.186 4.575 1.00 0.00 14 SER A CA 11
ATOM 16342 C C . SER A 1 14 ? 5.813 -6.102 4.958 1.00 0.00 14 SER A C 11
ATOM 16343 O O . SER A 1 14 ? 6.298 -6.055 6.087 1.00 0.00 14 SER A O 11
ATOM 16351 N N . ARG A 1 15 ? 6.226 -6.914 3.997 1.00 0.00 15 ARG A N 11
ATOM 16352 C CA . ARG A 1 15 ? 7.323 -7.840 4.219 1.00 0.00 15 ARG A CA 11
ATOM 16353 C C . ARG A 1 15 ? 8.524 -7.106 4.821 1.00 0.00 15 ARG A C 11
ATOM 16354 O O . ARG A 1 15 ? 9.382 -7.723 5.449 1.00 0.00 15 ARG A O 11
ATOM 16375 N N . ASP A 1 16 ? 8.545 -5.799 4.606 1.00 0.00 16 ASP A N 11
ATOM 16376 C CA . ASP A 1 16 ? 9.626 -4.974 5.119 1.00 0.00 16 ASP A CA 11
ATOM 16377 C C . ASP A 1 16 ? 9.376 -4.677 6.599 1.00 0.00 16 ASP A C 11
ATOM 16378 O O . ASP A 1 16 ? 10.319 -4.576 7.383 1.00 0.00 16 ASP A O 11
ATOM 16387 N N . GLY A 1 17 ? 8.102 -4.545 6.937 1.00 0.00 17 GLY A N 11
ATOM 16388 C CA . GLY A 1 17 ? 7.717 -4.262 8.309 1.00 0.00 17 GLY A CA 11
ATOM 16389 C C . GLY A 1 17 ? 6.237 -3.883 8.396 1.00 0.00 17 GLY A C 11
ATOM 16390 O O . GLY A 1 17 ? 5.372 -4.638 7.954 1.00 0.00 17 GLY A O 11
ATOM 16394 N N . LEU A 1 18 ? 5.991 -2.714 8.969 1.00 0.00 18 LEU A N 11
ATOM 16395 C CA . LEU A 1 18 ? 4.631 -2.226 9.120 1.00 0.00 18 LEU A CA 11
ATOM 16396 C C . LEU A 1 18 ? 4.554 -0.781 8.622 1.00 0.00 18 LEU A C 11
ATOM 16397 O O . LEU A 1 18 ? 5.349 0.064 9.031 1.00 0.00 18 LEU A O 11
ATOM 16413 N N . GLU A 1 19 ? 3.590 -0.542 7.745 1.00 0.00 19 GLU A N 11
ATOM 16414 C CA . GLU A 1 19 ? 3.399 0.786 7.187 1.00 0.00 19 GLU A CA 11
ATOM 16415 C C . GLU A 1 19 ? 1.958 1.251 7.405 1.00 0.00 19 GLU A C 11
ATOM 16416 O O . GLU A 1 19 ? 1.045 0.432 7.500 1.00 0.00 19 GLU A O 11
ATOM 16428 N N . ARG A 1 20 ? 1.798 2.564 7.479 1.00 0.00 20 ARG A N 11
ATOM 16429 C CA . ARG A 1 20 ? 0.484 3.148 7.684 1.00 0.00 20 ARG A CA 11
ATOM 16430 C C . ARG A 1 20 ? 0.163 4.141 6.565 1.00 0.00 20 ARG A C 11
ATOM 16431 O O . ARG A 1 20 ? 1.068 4.716 5.962 1.00 0.00 20 ARG A O 11
ATOM 16452 N N . VAL A 1 21 ? -1.128 4.311 6.321 1.00 0.00 21 VAL A N 11
ATOM 16453 C CA . VAL A 1 21 ? -1.580 5.224 5.284 1.00 0.00 21 VAL A CA 11
ATOM 16454 C C . VAL A 1 21 ? -2.953 5.782 5.665 1.00 0.00 21 VAL A C 11
ATOM 16455 O O . VAL A 1 21 ? -3.748 5.099 6.308 1.00 0.00 21 VAL A O 11
ATOM 16468 N N . SER A 1 22 ? -3.189 7.018 5.251 1.00 0.00 22 SER A N 11
ATOM 16469 C CA . SER A 1 22 ? -4.452 7.676 5.541 1.00 0.00 22 SER A CA 11
ATOM 16470 C C . SER A 1 22 ? -5.424 7.478 4.376 1.00 0.00 22 SER A C 11
ATOM 16471 O O . SER A 1 22 ? -5.058 7.671 3.218 1.00 0.00 22 SER A O 11
ATOM 16479 N N . VAL A 1 23 ? -6.644 7.096 4.723 1.00 0.00 23 VAL A N 11
ATOM 16480 C CA . VAL A 1 23 ? -7.671 6.870 3.721 1.00 0.00 23 VAL A CA 11
ATOM 16481 C C . VAL A 1 23 ? -8.877 7.762 4.023 1.00 0.00 23 VAL A C 11
ATOM 16482 O O . VAL A 1 23 ? -8.781 8.692 4.822 1.00 0.00 23 VAL A O 11
ATOM 16495 N N . ASP A 1 24 ? -9.985 7.447 3.368 1.00 0.00 24 ASP A N 11
ATOM 16496 C CA . ASP A 1 24 ? -11.208 8.208 3.556 1.00 0.00 24 ASP A CA 11
ATOM 16497 C C . ASP A 1 24 ? -12.147 7.436 4.485 1.00 0.00 24 ASP A C 11
ATOM 16498 O O . ASP A 1 24 ? -12.478 7.909 5.571 1.00 0.00 24 ASP A O 11
ATOM 16507 N N . GLY A 1 25 ? -12.548 6.260 4.025 1.00 0.00 25 GLY A N 11
ATOM 16508 C CA . GLY A 1 25 ? -13.442 5.418 4.802 1.00 0.00 25 GLY A CA 11
ATOM 16509 C C . GLY A 1 25 ? -13.873 4.189 3.998 1.00 0.00 25 GLY A C 11
ATOM 16510 O O . GLY A 1 25 ? -13.195 3.792 3.052 1.00 0.00 25 GLY A O 11
ATOM 16514 N N . PRO A 1 26 ? -15.029 3.606 4.416 1.00 0.00 26 PRO A N 11
ATOM 16515 C CA . PRO A 1 26 ? -15.559 2.431 3.746 1.00 0.00 26 PRO A CA 11
ATOM 16516 C C . PRO A 1 26 ? -16.191 2.803 2.403 1.00 0.00 26 PRO A C 11
ATOM 16517 O O . PRO A 1 26 ? -16.280 1.970 1.503 1.00 0.00 26 PRO A O 11
ATOM 16528 N N . HIS A 1 27 ? -16.613 4.056 2.311 1.00 0.00 27 HIS A N 11
ATOM 16529 C CA . HIS A 1 27 ? -17.234 4.549 1.094 1.00 0.00 27 HIS A CA 11
ATOM 16530 C C . HIS A 1 27 ? -16.293 4.322 -0.091 1.00 0.00 27 HIS A C 11
ATOM 16531 O O . HIS A 1 27 ? -16.723 4.343 -1.243 1.00 0.00 27 HIS A O 11
ATOM 16545 N N . ILE A 1 28 ? -15.026 4.110 0.233 1.00 0.00 28 ILE A N 11
ATOM 16546 C CA . ILE A 1 28 ? -14.020 3.879 -0.789 1.00 0.00 28 ILE A CA 11
ATOM 16547 C C . ILE A 1 28 ? -13.885 2.375 -1.036 1.00 0.00 28 ILE A C 11
ATOM 16548 O O . ILE A 1 28 ? -14.321 1.567 -0.218 1.00 0.00 28 ILE A O 11
ATOM 16564 N N . THR A 1 29 ? -13.278 2.045 -2.166 1.00 0.00 29 THR A N 11
ATOM 16565 C CA . THR A 1 29 ? -13.080 0.652 -2.530 1.00 0.00 29 THR A CA 11
ATOM 16566 C C . THR A 1 29 ? -11.587 0.323 -2.585 1.00 0.00 29 THR A C 11
ATOM 16567 O O . THR A 1 29 ? -10.749 1.223 -2.597 1.00 0.00 29 THR A O 11
ATOM 16578 N N . VAL A 1 30 ? -11.300 -0.971 -2.616 1.00 0.00 30 VAL A N 11
ATOM 16579 C CA . VAL A 1 30 ? -9.923 -1.430 -2.669 1.00 0.00 30 VAL A CA 11
ATOM 16580 C C . VAL A 1 30 ? -9.159 -0.621 -3.719 1.00 0.00 30 VAL A C 11
ATOM 16581 O O . VAL A 1 30 ? -7.994 -0.280 -3.520 1.00 0.00 30 VAL A O 11
ATOM 16594 N N . SER A 1 31 ? -9.847 -0.337 -4.816 1.00 0.00 31 SER A N 11
ATOM 16595 C CA . SER A 1 31 ? -9.248 0.426 -5.898 1.00 0.00 31 SER A CA 11
ATOM 16596 C C . SER A 1 31 ? -8.690 1.746 -5.361 1.00 0.00 31 SER A C 11
ATOM 16597 O O . SER A 1 31 ? -7.519 2.060 -5.570 1.00 0.00 31 SER A O 11
ATOM 16605 N N . GLN A 1 32 ? -9.555 2.484 -4.681 1.00 0.00 32 GLN A N 11
ATOM 16606 C CA . GLN A 1 32 ? -9.164 3.763 -4.113 1.00 0.00 32 GLN A CA 11
ATOM 16607 C C . GLN A 1 32 ? -8.126 3.557 -3.008 1.00 0.00 32 GLN A C 11
ATOM 16608 O O . GLN A 1 32 ? -7.198 4.352 -2.867 1.00 0.00 32 GLN A O 11
ATOM 16622 N N . LEU A 1 33 ? -8.319 2.487 -2.251 1.00 0.00 33 LEU A N 11
ATOM 16623 C CA . LEU A 1 33 ? -7.411 2.167 -1.162 1.00 0.00 33 LEU A CA 11
ATOM 16624 C C . LEU A 1 33 ? -5.997 1.992 -1.718 1.00 0.00 33 LEU A C 11
ATOM 16625 O O . LEU A 1 33 ? -5.061 2.649 -1.263 1.00 0.00 33 LEU A O 11
ATOM 16641 N N . LYS A 1 34 ? -5.884 1.103 -2.694 1.00 0.00 34 LYS A N 11
ATOM 16642 C CA . LYS A 1 34 ? -4.599 0.834 -3.317 1.00 0.00 34 LYS A CA 11
ATOM 16643 C C . LYS A 1 34 ? -3.983 2.150 -3.795 1.00 0.00 34 LYS A C 11
ATOM 16644 O O . LYS A 1 34 ? -2.990 2.614 -3.237 1.00 0.00 34 LYS A O 11
ATOM 16663 N N . THR A 1 35 ? -4.598 2.716 -4.823 1.00 0.00 35 THR A N 11
ATOM 16664 C CA . THR A 1 35 ? -4.122 3.970 -5.382 1.00 0.00 35 THR A CA 11
ATOM 16665 C C . THR A 1 35 ? -3.529 4.853 -4.283 1.00 0.00 35 THR A C 11
ATOM 16666 O O . THR A 1 35 ? -2.439 5.401 -4.442 1.00 0.00 35 THR A O 11
ATOM 16677 N N . LEU A 1 36 ? -4.272 4.964 -3.192 1.00 0.00 36 LEU A N 11
ATOM 16678 C CA . LEU A 1 36 ? -3.834 5.771 -2.066 1.00 0.00 36 LEU A CA 11
ATOM 16679 C C . LEU A 1 36 ? -2.461 5.284 -1.599 1.00 0.00 36 LEU A C 11
ATOM 16680 O O . LEU A 1 36 ? -1.495 6.045 -1.600 1.00 0.00 36 LEU A O 11
ATOM 16696 N N . ILE A 1 37 ? -2.419 4.018 -1.211 1.00 0.00 37 ILE A N 11
ATOM 16697 C CA . ILE A 1 37 ? -1.180 3.420 -0.742 1.00 0.00 37 ILE A CA 11
ATOM 16698 C C . ILE A 1 37 ? -0.160 3.411 -1.881 1.00 0.00 37 ILE A C 11
ATOM 16699 O O . ILE A 1 37 ? 1.008 3.740 -1.677 1.00 0.00 37 ILE A O 11
ATOM 16715 N N . GLN A 1 38 ? -0.637 3.030 -3.057 1.00 0.00 38 GLN A N 11
ATOM 16716 C CA . GLN A 1 38 ? 0.220 2.974 -4.230 1.00 0.00 38 GLN A CA 11
ATOM 16717 C C . GLN A 1 38 ? 0.955 4.303 -4.414 1.00 0.00 38 GLN A C 11
ATOM 16718 O O . GLN A 1 38 ? 2.049 4.339 -4.976 1.00 0.00 38 GLN A O 11
ATOM 16732 N N . ASP A 1 39 ? 0.325 5.364 -3.930 1.00 0.00 39 ASP A N 11
ATOM 16733 C CA . ASP A 1 39 ? 0.906 6.691 -4.035 1.00 0.00 39 ASP A CA 11
ATOM 16734 C C . ASP A 1 39 ? 1.759 6.969 -2.796 1.00 0.00 39 ASP A C 11
ATOM 16735 O O . ASP A 1 39 ? 2.972 7.144 -2.899 1.00 0.00 39 ASP A O 11
ATOM 16744 N N . GLN A 1 40 ? 1.092 7.000 -1.651 1.00 0.00 40 GLN A N 11
ATOM 16745 C CA . GLN A 1 40 ? 1.774 7.253 -0.394 1.00 0.00 40 GLN A CA 11
ATOM 16746 C C . GLN A 1 40 ? 2.961 6.302 -0.233 1.00 0.00 40 GLN A C 11
ATOM 16747 O O . GLN A 1 40 ? 4.080 6.739 0.032 1.00 0.00 40 GLN A O 11
ATOM 16761 N N . LEU A 1 41 ? 2.677 5.018 -0.400 1.00 0.00 41 LEU A N 11
ATOM 16762 C CA . LEU A 1 41 ? 3.708 4.001 -0.277 1.00 0.00 41 LEU A CA 11
ATOM 16763 C C . LEU A 1 41 ? 4.579 4.009 -1.535 1.00 0.00 41 LEU A C 11
ATOM 16764 O O . LEU A 1 41 ? 5.735 3.591 -1.497 1.00 0.00 41 LEU A O 11
ATOM 16780 N N . GLN A 1 42 ? 3.990 4.489 -2.621 1.00 0.00 42 GLN A N 11
ATOM 16781 C CA . GLN A 1 42 ? 4.698 4.557 -3.888 1.00 0.00 42 GLN A CA 11
ATOM 16782 C C . GLN A 1 42 ? 4.944 3.149 -4.434 1.00 0.00 42 GLN A C 11
ATOM 16783 O O . GLN A 1 42 ? 6.046 2.837 -4.883 1.00 0.00 42 GLN A O 11
ATOM 16797 N N . ILE A 1 43 ? 3.899 2.336 -4.378 1.00 0.00 43 ILE A N 11
ATOM 16798 C CA . ILE A 1 43 ? 3.988 0.968 -4.862 1.00 0.00 43 ILE A CA 11
ATOM 16799 C C . ILE A 1 43 ? 2.898 0.730 -5.908 1.00 0.00 43 ILE A C 11
ATOM 16800 O O . ILE A 1 43 ? 1.783 1.232 -5.774 1.00 0.00 43 ILE A O 11
ATOM 16816 N N . PRO A 1 44 ? 3.267 -0.056 -6.955 1.00 0.00 44 PRO A N 11
ATOM 16817 C CA . PRO A 1 44 ? 2.333 -0.367 -8.024 1.00 0.00 44 PRO A CA 11
ATOM 16818 C C . PRO A 1 44 ? 1.302 -1.400 -7.567 1.00 0.00 44 PRO A C 11
ATOM 16819 O O . PRO A 1 44 ? 1.663 -2.474 -7.088 1.00 0.00 44 PRO A O 11
ATOM 16830 N N . ILE A 1 45 ? 0.037 -1.039 -7.732 1.00 0.00 45 ILE A N 11
ATOM 16831 C CA . ILE A 1 45 ? -1.049 -1.922 -7.342 1.00 0.00 45 ILE A CA 11
ATOM 16832 C C . ILE A 1 45 ? -0.821 -3.306 -7.954 1.00 0.00 45 ILE A C 11
ATOM 16833 O O . ILE A 1 45 ? -0.993 -4.321 -7.282 1.00 0.00 45 ILE A O 11
ATOM 16849 N N . HIS A 1 46 ? -0.438 -3.300 -9.223 1.00 0.00 46 HIS A N 11
ATOM 16850 C CA . HIS A 1 46 ? -0.185 -4.543 -9.933 1.00 0.00 46 HIS A CA 11
ATOM 16851 C C . HIS A 1 46 ? 0.703 -5.450 -9.079 1.00 0.00 46 HIS A C 11
ATOM 16852 O O . HIS A 1 46 ? 0.695 -6.669 -9.247 1.00 0.00 46 HIS A O 11
ATOM 16866 N N . ASN A 1 47 ? 1.448 -4.821 -8.182 1.00 0.00 47 ASN A N 11
ATOM 16867 C CA . ASN A 1 47 ? 2.339 -5.557 -7.301 1.00 0.00 47 ASN A CA 11
ATOM 16868 C C . ASN A 1 47 ? 1.700 -5.673 -5.916 1.00 0.00 47 ASN A C 11
ATOM 16869 O O . ASN A 1 47 ? 1.763 -6.727 -5.286 1.00 0.00 47 ASN A O 11
ATOM 16880 N N . GLN A 1 48 ? 1.098 -4.575 -5.484 1.00 0.00 48 GLN A N 11
ATOM 16881 C CA . GLN A 1 48 ? 0.447 -4.541 -4.185 1.00 0.00 48 GLN A CA 11
ATOM 16882 C C . GLN A 1 48 ? -0.554 -5.692 -4.062 1.00 0.00 48 GLN A C 11
ATOM 16883 O O . GLN A 1 48 ? -1.242 -6.025 -5.025 1.00 0.00 48 GLN A O 11
ATOM 16897 N N . THR A 1 49 ? -0.602 -6.267 -2.869 1.00 0.00 49 THR A N 11
ATOM 16898 C CA . THR A 1 49 ? -1.507 -7.373 -2.608 1.00 0.00 49 THR A CA 11
ATOM 16899 C C . THR A 1 49 ? -2.224 -7.172 -1.272 1.00 0.00 49 THR A C 11
ATOM 16900 O O . THR A 1 49 ? -1.596 -7.213 -0.214 1.00 0.00 49 THR A O 11
ATOM 16911 N N . LEU A 1 50 ? -3.528 -6.958 -1.362 1.00 0.00 50 LEU A N 11
ATOM 16912 C CA . LEU A 1 50 ? -4.337 -6.751 -0.173 1.00 0.00 50 LEU A CA 11
ATOM 16913 C C . LEU A 1 50 ? -4.858 -8.100 0.326 1.00 0.00 50 LEU A C 11
ATOM 16914 O O . LEU A 1 50 ? -5.429 -8.872 -0.443 1.00 0.00 50 LEU A O 11
ATOM 16930 N N . SER A 1 51 ? -4.643 -8.343 1.611 1.00 0.00 51 SER A N 11
ATOM 16931 C CA . SER A 1 51 ? -5.083 -9.585 2.222 1.00 0.00 51 SER A CA 11
ATOM 16932 C C . SER A 1 51 ? -5.119 -9.436 3.744 1.00 0.00 51 SER A C 11
ATOM 16933 O O . SER A 1 51 ? -4.233 -8.818 4.332 1.00 0.00 51 SER A O 11
ATOM 16941 N N . THR A 1 52 ? -6.153 -10.012 4.339 1.00 0.00 52 THR A N 11
ATOM 16942 C CA . THR A 1 52 ? -6.317 -9.951 5.781 1.00 0.00 52 THR A CA 11
ATOM 16943 C C . THR A 1 52 ? -5.615 -11.135 6.448 1.00 0.00 52 THR A C 11
ATOM 16944 O O . THR A 1 52 ? -6.103 -11.672 7.442 1.00 0.00 52 THR A O 11
ATOM 16955 N N . ASN A 1 53 ? -4.480 -11.508 5.875 1.00 0.00 53 ASN A N 11
ATOM 16956 C CA . ASN A 1 53 ? -3.705 -12.619 6.402 1.00 0.00 53 ASN A CA 11
ATOM 16957 C C . ASN A 1 53 ? -2.222 -12.244 6.408 1.00 0.00 53 ASN A C 11
ATOM 16958 O O . ASN A 1 53 ? -1.760 -11.510 5.535 1.00 0.00 53 ASN A O 11
ATOM 16969 N N . ARG A 1 54 ? -1.517 -12.764 7.401 1.00 0.00 54 ARG A N 11
ATOM 16970 C CA . ARG A 1 54 ? -0.095 -12.493 7.532 1.00 0.00 54 ARG A CA 11
ATOM 16971 C C . ARG A 1 54 ? 0.705 -13.380 6.576 1.00 0.00 54 ARG A C 11
ATOM 16972 O O . ARG A 1 54 ? 1.836 -13.053 6.219 1.00 0.00 54 ARG A O 11
ATOM 16993 N N . ASN A 1 55 ? 0.086 -14.485 6.187 1.00 0.00 55 ASN A N 11
ATOM 16994 C CA . ASN A 1 55 ? 0.725 -15.421 5.278 1.00 0.00 55 ASN A CA 11
ATOM 16995 C C . ASN A 1 55 ? 1.189 -14.674 4.026 1.00 0.00 55 ASN A C 11
ATOM 16996 O O . ASN A 1 55 ? 2.120 -15.108 3.349 1.00 0.00 55 ASN A O 11
ATOM 17007 N N . LEU A 1 56 ? 0.519 -13.564 3.756 1.00 0.00 56 LEU A N 11
ATOM 17008 C CA . LEU A 1 56 ? 0.851 -12.752 2.597 1.00 0.00 56 LEU A CA 11
ATOM 17009 C C . LEU A 1 56 ? 2.360 -12.504 2.569 1.00 0.00 56 LEU A C 11
ATOM 17010 O O . LEU A 1 56 ? 3.004 -12.686 1.537 1.00 0.00 56 LEU A O 11
ATOM 17026 N N . LEU A 1 57 ? 2.882 -12.093 3.715 1.00 0.00 57 LEU A N 11
ATOM 17027 C CA . LEU A 1 57 ? 4.303 -11.818 3.835 1.00 0.00 57 LEU A CA 11
ATOM 17028 C C . LEU A 1 57 ? 5.094 -13.072 3.459 1.00 0.00 57 LEU A C 11
ATOM 17029 O O . LEU A 1 57 ? 6.212 -12.978 2.954 1.00 0.00 57 LEU A O 11
ATOM 17045 N N . LEU A 1 58 ? 4.483 -14.219 3.719 1.00 0.00 58 LEU A N 11
ATOM 17046 C CA . LEU A 1 58 ? 5.116 -15.491 3.413 1.00 0.00 58 LEU A CA 11
ATOM 17047 C C . LEU A 1 58 ? 5.157 -15.684 1.896 1.00 0.00 58 LEU A C 11
ATOM 17048 O O . LEU A 1 58 ? 6.187 -16.065 1.343 1.00 0.00 58 LEU A O 11
ATOM 17064 N N . ALA A 1 59 ? 4.023 -15.412 1.266 1.00 0.00 59 ALA A N 11
ATOM 17065 C CA . ALA A 1 59 ? 3.917 -15.552 -0.176 1.00 0.00 59 ALA A CA 11
ATOM 17066 C C . ALA A 1 59 ? 5.117 -14.875 -0.840 1.00 0.00 59 ALA A C 11
ATOM 17067 O O . ALA A 1 59 ? 5.288 -13.661 -0.732 1.00 0.00 59 ALA A O 11
ATOM 17074 N N . LYS A 1 60 ? 5.918 -15.688 -1.512 1.00 0.00 60 LYS A N 11
ATOM 17075 C CA . LYS A 1 60 ? 7.098 -15.183 -2.193 1.00 0.00 60 LYS A CA 11
ATOM 17076 C C . LYS A 1 60 ? 6.891 -15.283 -3.705 1.00 0.00 60 LYS A C 11
ATOM 17077 O O . LYS A 1 60 ? 7.507 -14.543 -4.470 1.00 0.00 60 LYS A O 11
ATOM 17096 N N . SER A 1 61 ? 6.020 -16.203 -4.091 1.00 0.00 61 SER A N 11
ATOM 17097 C CA . SER A 1 61 ? 5.723 -16.409 -5.499 1.00 0.00 61 SER A CA 11
ATOM 17098 C C . SER A 1 61 ? 4.373 -15.780 -5.846 1.00 0.00 61 SER A C 11
ATOM 17099 O O . SER A 1 61 ? 3.686 -15.253 -4.972 1.00 0.00 61 SER A O 11
ATOM 17107 N N . PRO A 1 62 ? 4.023 -15.856 -7.158 1.00 0.00 62 PRO A N 11
ATOM 17108 C CA . PRO A 1 62 ? 2.767 -15.301 -7.632 1.00 0.00 62 PRO A CA 11
ATOM 17109 C C . PRO A 1 62 ? 1.588 -16.189 -7.230 1.00 0.00 62 PRO A C 11
ATOM 17110 O O . PRO A 1 62 ? 0.595 -15.703 -6.691 1.00 0.00 62 PRO A O 11
ATOM 17121 N N . SER A 1 63 ? 1.736 -17.476 -7.509 1.00 0.00 63 SER A N 11
ATOM 17122 C CA . SER A 1 63 ? 0.696 -18.436 -7.184 1.00 0.00 63 SER A CA 11
ATOM 17123 C C . SER A 1 63 ? 0.226 -18.231 -5.742 1.00 0.00 63 SER A C 11
ATOM 17124 O O . SER A 1 63 ? -0.970 -18.283 -5.462 1.00 0.00 63 SER A O 11
ATOM 17132 N N . ASP A 1 64 ? 1.193 -18.002 -4.866 1.00 0.00 64 ASP A N 11
ATOM 17133 C CA . ASP A 1 64 ? 0.894 -17.789 -3.460 1.00 0.00 64 ASP A CA 11
ATOM 17134 C C . ASP A 1 64 ? -0.067 -16.606 -3.321 1.00 0.00 64 ASP A C 11
ATOM 17135 O O . ASP A 1 64 ? -1.116 -16.725 -2.690 1.00 0.00 64 ASP A O 11
ATOM 17144 N N . PHE A 1 65 ? 0.326 -15.492 -3.922 1.00 0.00 65 PHE A N 11
ATOM 17145 C CA . PHE A 1 65 ? -0.487 -14.289 -3.873 1.00 0.00 65 PHE A CA 11
ATOM 17146 C C . PHE A 1 65 ? -1.848 -14.520 -4.533 1.00 0.00 65 PHE A C 11
ATOM 17147 O O . PHE A 1 65 ? -2.808 -13.805 -4.250 1.00 0.00 65 PHE A O 11
ATOM 17164 N N . LEU A 1 66 ? -1.887 -15.521 -5.400 1.00 0.00 66 LEU A N 11
ATOM 17165 C CA . LEU A 1 66 ? -3.114 -15.855 -6.103 1.00 0.00 66 LEU A CA 11
ATOM 17166 C C . LEU A 1 66 ? -4.074 -16.555 -5.139 1.00 0.00 66 LEU A C 11
ATOM 17167 O O . LEU A 1 66 ? -5.258 -16.707 -5.437 1.00 0.00 66 LEU A O 11
ATOM 17183 N N . ALA A 1 67 ? -3.528 -16.963 -4.002 1.00 0.00 67 ALA A N 11
ATOM 17184 C CA . ALA A 1 67 ? -4.321 -17.643 -2.993 1.00 0.00 67 ALA A CA 11
ATOM 17185 C C . ALA A 1 67 ? -5.223 -16.627 -2.289 1.00 0.00 67 ALA A C 11
ATOM 17186 O O . ALA A 1 67 ? -6.360 -16.940 -1.937 1.00 0.00 67 ALA A O 11
ATOM 17193 N N . PHE A 1 68 ? -4.683 -15.432 -2.105 1.00 0.00 68 PHE A N 11
ATOM 17194 C CA . PHE A 1 68 ? -5.425 -14.368 -1.449 1.00 0.00 68 PHE A CA 11
ATOM 17195 C C . PHE A 1 68 ? -6.208 -13.538 -2.468 1.00 0.00 68 PHE A C 11
ATOM 17196 O O . PHE A 1 68 ? -5.630 -12.729 -3.192 1.00 0.00 68 PHE A O 11
ATOM 17213 N N . THR A 1 69 ? -7.513 -13.767 -2.492 1.00 0.00 69 THR A N 11
ATOM 17214 C CA . THR A 1 69 ? -8.382 -13.050 -3.410 1.00 0.00 69 THR A CA 11
ATOM 17215 C C . THR A 1 69 ? -9.594 -12.486 -2.667 1.00 0.00 69 THR A C 11
ATOM 17216 O O . THR A 1 69 ? -10.735 -12.784 -3.016 1.00 0.00 69 THR A O 11
ATOM 17227 N N . ASP A 1 70 ? -9.306 -11.681 -1.655 1.00 0.00 70 ASP A N 11
ATOM 17228 C CA . ASP A 1 70 ? -10.358 -11.072 -0.859 1.00 0.00 70 ASP A CA 11
ATOM 17229 C C . ASP A 1 70 ? -10.385 -9.566 -1.122 1.00 0.00 70 ASP A C 11
ATOM 17230 O O . ASP A 1 70 ? -11.435 -8.932 -1.022 1.00 0.00 70 ASP A O 11
ATOM 17239 N N . MET A 1 71 ? -9.217 -9.035 -1.455 1.00 0.00 71 MET A N 11
ATOM 17240 C CA . MET A 1 71 ? -9.093 -7.614 -1.734 1.00 0.00 71 MET A CA 11
ATOM 17241 C C . MET A 1 71 ? -8.607 -7.376 -3.165 1.00 0.00 71 MET A C 11
ATOM 17242 O O . MET A 1 71 ? -7.996 -6.349 -3.454 1.00 0.00 71 MET A O 11
ATOM 17256 N N . ALA A 1 72 ? -8.897 -8.344 -4.022 1.00 0.00 72 ALA A N 11
ATOM 17257 C CA . ALA A 1 72 ? -8.497 -8.253 -5.416 1.00 0.00 72 ALA A CA 11
ATOM 17258 C C . ALA A 1 72 ? -9.481 -7.353 -6.167 1.00 0.00 72 ALA A C 11
ATOM 17259 O O . ALA A 1 72 ? -9.074 -6.528 -6.983 1.00 0.00 72 ALA A O 11
ATOM 17266 N N . ASP A 1 73 ? -10.757 -7.543 -5.864 1.00 0.00 73 ASP A N 11
ATOM 17267 C CA . ASP A 1 73 ? -11.802 -6.760 -6.500 1.00 0.00 73 ASP A CA 11
ATOM 17268 C C . ASP A 1 73 ? -11.609 -5.282 -6.152 1.00 0.00 73 ASP A C 11
ATOM 17269 O O . ASP A 1 73 ? -11.639 -4.908 -4.980 1.00 0.00 73 ASP A O 11
ATOM 17278 N N . PRO A 1 74 ? -11.410 -4.461 -7.218 1.00 0.00 74 PRO A N 11
ATOM 17279 C CA . PRO A 1 74 ? -11.212 -3.033 -7.036 1.00 0.00 74 PRO A CA 11
ATOM 17280 C C . PRO A 1 74 ? -12.532 -2.335 -6.701 1.00 0.00 74 PRO A C 11
ATOM 17281 O O . PRO A 1 74 ? -12.535 -1.198 -6.232 1.00 0.00 74 PRO A O 11
ATOM 17292 N N . ASN A 1 75 ? -13.621 -3.046 -6.954 1.00 0.00 75 ASN A N 11
ATOM 17293 C CA . ASN A 1 75 ? -14.944 -2.509 -6.685 1.00 0.00 75 ASN A CA 11
ATOM 17294 C C . ASN A 1 75 ? -15.406 -2.971 -5.301 1.00 0.00 75 ASN A C 11
ATOM 17295 O O . ASN A 1 75 ? -16.509 -2.640 -4.868 1.00 0.00 75 ASN A O 11
ATOM 17306 N N . LEU A 1 76 ? -14.539 -3.730 -4.646 1.00 0.00 76 LEU A N 11
ATOM 17307 C CA . LEU A 1 76 ? -14.844 -4.241 -3.321 1.00 0.00 76 LEU A CA 11
ATOM 17308 C C . LEU A 1 76 ? -14.540 -3.161 -2.280 1.00 0.00 76 LEU A C 11
ATOM 17309 O O . LEU A 1 76 ? -13.488 -2.526 -2.329 1.00 0.00 76 LEU A O 11
ATOM 17325 N N . ARG A 1 77 ? -15.480 -2.987 -1.363 1.00 0.00 77 ARG A N 11
ATOM 17326 C CA . ARG A 1 77 ? -15.326 -1.996 -0.312 1.00 0.00 77 ARG A CA 11
ATOM 17327 C C . ARG A 1 77 ? -14.593 -2.602 0.887 1.00 0.00 77 ARG A C 11
ATOM 17328 O O . ARG A 1 77 ? -14.647 -3.811 1.105 1.00 0.00 77 ARG A O 11
ATOM 17349 N N . ILE A 1 78 ? -13.924 -1.734 1.632 1.00 0.00 78 ILE A N 11
ATOM 17350 C CA . ILE A 1 78 ? -13.182 -2.169 2.803 1.00 0.00 78 ILE A CA 11
ATOM 17351 C C . ILE A 1 78 ? -14.163 -2.617 3.887 1.00 0.00 78 ILE A C 11
ATOM 17352 O O . ILE A 1 78 ? -13.798 -3.370 4.788 1.00 0.00 78 ILE A O 11
ATOM 17368 N N . SER A 1 79 ? -15.391 -2.134 3.765 1.00 0.00 79 SER A N 11
ATOM 17369 C CA . SER A 1 79 ? -16.429 -2.475 4.723 1.00 0.00 79 SER A CA 11
ATOM 17370 C C . SER A 1 79 ? -16.666 -3.987 4.721 1.00 0.00 79 SER A C 11
ATOM 17371 O O . SER A 1 79 ? -17.248 -4.528 5.660 1.00 0.00 79 SER A O 11
ATOM 17379 N N . SER A 1 80 ? -16.204 -4.625 3.656 1.00 0.00 80 SER A N 11
ATOM 17380 C CA . SER A 1 80 ? -16.359 -6.063 3.519 1.00 0.00 80 SER A CA 11
ATOM 17381 C C . SER A 1 80 ? -15.556 -6.781 4.605 1.00 0.00 80 SER A C 11
ATOM 17382 O O . SER A 1 80 ? -15.917 -7.879 5.026 1.00 0.00 80 SER A O 11
ATOM 17390 N N . LEU A 1 81 ? -14.481 -6.132 5.028 1.00 0.00 81 LEU A N 11
ATOM 17391 C CA . LEU A 1 81 ? -13.623 -6.695 6.057 1.00 0.00 81 LEU A CA 11
ATOM 17392 C C . LEU A 1 81 ? -13.753 -5.863 7.335 1.00 0.00 81 LEU A C 11
ATOM 17393 O O . LEU A 1 81 ? -13.060 -6.118 8.319 1.00 0.00 81 LEU A O 11
ATOM 17409 N N . ASN A 1 82 ? -14.644 -4.885 7.278 1.00 0.00 82 ASN A N 11
ATOM 17410 C CA . ASN A 1 82 ? -14.873 -4.014 8.418 1.00 0.00 82 ASN A CA 11
ATOM 17411 C C . ASN A 1 82 ? -13.531 -3.483 8.926 1.00 0.00 82 ASN A C 11
ATOM 17412 O O . ASN A 1 82 ? -13.120 -3.794 10.043 1.00 0.00 82 ASN A O 11
ATOM 17423 N N . LEU A 1 83 ? -12.886 -2.691 8.083 1.00 0.00 83 LEU A N 11
ATOM 17424 C CA . LEU A 1 83 ? -11.600 -2.114 8.433 1.00 0.00 83 LEU A CA 11
ATOM 17425 C C . LEU A 1 83 ? -11.816 -0.731 9.051 1.00 0.00 83 LEU A C 11
ATOM 17426 O O . LEU A 1 83 ? -12.143 0.223 8.347 1.00 0.00 83 LEU A O 11
ATOM 17442 N N . ALA A 1 84 ? -11.626 -0.667 10.360 1.00 0.00 84 ALA A N 11
ATOM 17443 C CA . ALA A 1 84 ? -11.796 0.583 11.081 1.00 0.00 84 ALA A CA 11
ATOM 17444 C C . ALA A 1 84 ? -10.427 1.227 11.308 1.00 0.00 84 ALA A C 11
ATOM 17445 O O . ALA A 1 84 ? -9.399 0.642 10.972 1.00 0.00 84 ALA A O 11
ATOM 17452 N N . HIS A 1 85 ? -10.458 2.423 11.877 1.00 0.00 85 HIS A N 11
ATOM 17453 C CA . HIS A 1 85 ? -9.232 3.153 12.152 1.00 0.00 85 HIS A CA 11
ATOM 17454 C C . HIS A 1 85 ? -8.436 2.426 13.238 1.00 0.00 85 HIS A C 11
ATOM 17455 O O . HIS A 1 85 ? -8.762 2.520 14.420 1.00 0.00 85 HIS A O 11
ATOM 17469 N N . GLY A 1 86 ? -7.406 1.718 12.798 1.00 0.00 86 GLY A N 11
ATOM 17470 C CA . GLY A 1 86 ? -6.560 0.976 13.717 1.00 0.00 86 GLY A CA 11
ATOM 17471 C C . GLY A 1 86 ? -6.481 -0.499 13.320 1.00 0.00 86 GLY A C 11
ATOM 17472 O O . GLY A 1 86 ? -5.593 -1.221 13.772 1.00 0.00 86 GLY A O 11
ATOM 17476 N N . SER A 1 87 ? -7.421 -0.904 12.478 1.00 0.00 87 SER A N 11
ATOM 17477 C CA . SER A 1 87 ? -7.468 -2.280 12.014 1.00 0.00 87 SER A CA 11
ATOM 17478 C C . SER A 1 87 ? -6.083 -2.719 11.535 1.00 0.00 87 SER A C 11
ATOM 17479 O O . SER A 1 87 ? -5.145 -1.924 11.526 1.00 0.00 87 SER A O 11
ATOM 17487 N N . MET A 1 88 ? -5.998 -3.984 11.150 1.00 0.00 88 MET A N 11
ATOM 17488 C CA . MET A 1 88 ? -4.744 -4.538 10.671 1.00 0.00 88 MET A CA 11
ATOM 17489 C C . MET A 1 88 ? -4.889 -5.070 9.243 1.00 0.00 88 MET A C 11
ATOM 17490 O O . MET A 1 88 ? -5.935 -5.606 8.880 1.00 0.00 88 MET A O 11
ATOM 17504 N N . VAL A 1 89 ? -3.823 -4.904 8.473 1.00 0.00 89 VAL A N 11
ATOM 17505 C CA . VAL A 1 89 ? -3.819 -5.360 7.094 1.00 0.00 89 VAL A CA 11
ATOM 17506 C C . VAL A 1 89 ? -2.381 -5.657 6.664 1.00 0.00 89 VAL A C 11
ATOM 17507 O O . VAL A 1 89 ? -1.433 -5.169 7.277 1.00 0.00 89 VAL A O 11
ATOM 17520 N N . TYR A 1 90 ? -2.264 -6.456 5.614 1.00 0.00 90 TYR A N 11
ATOM 17521 C CA . TYR A 1 90 ? -0.957 -6.824 5.095 1.00 0.00 90 TYR A CA 11
ATOM 17522 C C . TYR A 1 90 ? -0.827 -6.445 3.618 1.00 0.00 90 TYR A C 11
ATOM 17523 O O . TYR A 1 90 ? -1.745 -6.673 2.832 1.00 0.00 90 TYR A O 11
ATOM 17541 N N . LEU A 1 91 ? 0.321 -5.872 3.287 1.00 0.00 91 LEU A N 11
ATOM 17542 C CA . LEU A 1 91 ? 0.583 -5.459 1.919 1.00 0.00 91 LEU A CA 11
ATOM 17543 C C . LEU A 1 91 ? 1.773 -6.249 1.371 1.00 0.00 91 LEU A C 11
ATOM 17544 O O . LEU A 1 91 ? 2.889 -6.125 1.873 1.00 0.00 91 LEU A O 11
ATOM 17560 N N . ALA A 1 92 ? 1.494 -7.045 0.349 1.00 0.00 92 ALA A N 11
ATOM 17561 C CA . ALA A 1 92 ? 2.527 -7.855 -0.272 1.00 0.00 92 ALA A CA 11
ATOM 17562 C C . ALA A 1 92 ? 2.754 -7.373 -1.707 1.00 0.00 92 ALA A C 11
ATOM 17563 O O . ALA A 1 92 ? 1.835 -7.391 -2.524 1.00 0.00 92 ALA A O 11
ATOM 17570 N N . TYR A 1 93 ? 3.984 -6.954 -1.969 1.00 0.00 93 TYR A N 11
ATOM 17571 C CA . TYR A 1 93 ? 4.343 -6.468 -3.290 1.00 0.00 93 TYR A CA 11
ATOM 17572 C C . TYR A 1 93 ? 5.741 -6.947 -3.689 1.00 0.00 93 TYR A C 11
ATOM 17573 O O . TYR A 1 93 ? 6.526 -7.359 -2.837 1.00 0.00 93 TYR A O 11
ATOM 17591 N N . GLU A 1 94 ? 6.008 -6.875 -4.985 1.00 0.00 94 GLU A N 11
ATOM 17592 C CA . GLU A 1 94 ? 7.297 -7.296 -5.507 1.00 0.00 94 GLU A CA 11
ATOM 17593 C C . GLU A 1 94 ? 8.167 -6.076 -5.819 1.00 0.00 94 GLU A C 11
ATOM 17594 O O . GLU A 1 94 ? 7.681 -5.087 -6.365 1.00 0.00 94 GLU A O 11
ATOM 17606 N N . GLY A 1 95 ? 9.437 -6.187 -5.460 1.00 0.00 95 GLY A N 11
ATOM 17607 C CA . GLY A 1 95 ? 10.379 -5.106 -5.696 1.00 0.00 95 GLY A CA 11
ATOM 17608 C C . GLY A 1 95 ? 10.159 -3.962 -4.704 1.00 0.00 95 GLY A C 11
ATOM 17609 O O . GLY A 1 95 ? 9.111 -3.882 -4.065 1.00 0.00 95 GLY A O 11
ATOM 17613 N N . GLU A 1 96 ? 11.164 -3.105 -4.606 1.00 0.00 96 GLU A N 11
ATOM 17614 C CA . GLU A 1 96 ? 11.094 -1.969 -3.703 1.00 0.00 96 GLU A CA 11
ATOM 17615 C C . GLU A 1 96 ? 10.046 -0.967 -4.191 1.00 0.00 96 GLU A C 11
ATOM 17616 O O . GLU A 1 96 ? 9.376 -1.203 -5.194 1.00 0.00 96 GLU A O 11
ATOM 17628 N N . ARG A 1 97 ? 9.938 0.132 -3.458 1.00 0.00 97 ARG A N 11
ATOM 17629 C CA . ARG A 1 97 ? 8.983 1.171 -3.803 1.00 0.00 97 ARG A CA 11
ATOM 17630 C C . ARG A 1 97 ? 9.584 2.120 -4.843 1.00 0.00 97 ARG A C 11
ATOM 17631 O O . ARG A 1 97 ? 10.803 2.206 -4.978 1.00 0.00 97 ARG A O 11
ATOM 17652 N N . THR A 1 98 ? 8.700 2.808 -5.550 1.00 0.00 98 THR A N 11
ATOM 17653 C CA . THR A 1 98 ? 9.128 3.746 -6.573 1.00 0.00 98 THR A CA 11
ATOM 17654 C C . THR A 1 98 ? 9.630 5.042 -5.932 1.00 0.00 98 THR A C 11
ATOM 17655 O O . THR A 1 98 ? 9.867 5.090 -4.726 1.00 0.00 98 THR A O 11
ATOM 17666 N N . ILE A 1 99 ? 9.777 6.060 -6.767 1.00 0.00 99 ILE A N 11
ATOM 17667 C CA . ILE A 1 99 ? 10.246 7.352 -6.297 1.00 0.00 99 ILE A CA 11
ATOM 17668 C C . ILE A 1 99 ? 9.055 8.170 -5.792 1.00 0.00 99 ILE A C 11
ATOM 17669 O O . ILE A 1 99 ? 7.991 8.167 -6.409 1.00 0.00 99 ILE A O 11
ATOM 17685 N N . ARG A 1 100 ? 9.275 8.850 -4.677 1.00 0.00 100 ARG A N 11
ATOM 17686 C CA . ARG A 1 100 ? 8.233 9.671 -4.083 1.00 0.00 100 ARG A CA 11
ATOM 17687 C C . ARG A 1 100 ? 8.457 11.144 -4.429 1.00 0.00 100 ARG A C 11
ATOM 17688 O O . ARG A 1 100 ? 9.584 11.634 -4.379 1.00 0.00 100 ARG A O 11
ATOM 17709 N N . GLY A 1 101 ? 7.364 11.810 -4.773 1.00 0.00 101 GLY A N 11
ATOM 17710 C CA . GLY A 1 101 ? 7.426 13.218 -5.128 1.00 0.00 101 GLY A CA 11
ATOM 17711 C C . GLY A 1 101 ? 6.414 13.552 -6.225 1.00 0.00 101 GLY A C 11
ATOM 17712 O O . GLY A 1 101 ? 5.662 12.685 -6.666 1.00 0.00 101 GLY A O 11
ATOM 17716 N N . SER A 1 102 ? 6.427 14.813 -6.634 1.00 0.00 102 SER A N 11
ATOM 17717 C CA . SER A 1 102 ? 5.520 15.272 -7.672 1.00 0.00 102 SER A CA 11
ATOM 17718 C C . SER A 1 102 ? 4.070 15.071 -7.226 1.00 0.00 102 SER A C 11
ATOM 17719 O O . SER A 1 102 ? 3.618 13.938 -7.068 1.00 0.00 102 SER A O 11
ATOM 17727 N N . GLY A 1 103 ? 3.382 16.187 -7.036 1.00 0.00 103 GLY A N 11
ATOM 17728 C CA . GLY A 1 103 ? 1.993 16.147 -6.611 1.00 0.00 103 GLY A CA 11
ATOM 17729 C C . GLY A 1 103 ? 1.112 16.984 -7.540 1.00 0.00 103 GLY A C 11
ATOM 17730 O O . GLY A 1 103 ? 1.447 17.185 -8.706 1.00 0.00 103 GLY A O 11
ATOM 17734 N N . PRO A 1 104 ? -0.028 17.463 -6.973 1.00 0.00 104 PRO A N 11
ATOM 17735 C CA . PRO A 1 104 ? -0.961 18.274 -7.738 1.00 0.00 104 PRO A CA 11
ATOM 17736 C C . PRO A 1 104 ? -0.421 19.692 -7.933 1.00 0.00 104 PRO A C 11
ATOM 17737 O O . PRO A 1 104 ? 0.662 20.020 -7.450 1.00 0.00 104 PRO A O 11
ATOM 17748 N N . SER A 1 105 ? -1.201 20.496 -8.641 1.00 0.00 105 SER A N 11
ATOM 17749 C CA . SER A 1 105 ? -0.815 21.871 -8.906 1.00 0.00 105 SER A CA 11
ATOM 17750 C C . SER A 1 105 ? -2.062 22.735 -9.108 1.00 0.00 105 SER A C 11
ATOM 17751 O O . SER A 1 105 ? -2.647 22.743 -10.190 1.00 0.00 105 SER A O 11
ATOM 17759 N N . SER A 1 106 ? -2.432 23.440 -8.049 1.00 0.00 106 SER A N 11
ATOM 17760 C CA . SER A 1 106 ? -3.598 24.305 -8.096 1.00 0.00 106 SER A CA 11
ATOM 17761 C C . SER A 1 106 ? -3.165 25.758 -8.306 1.00 0.00 106 SER A C 11
ATOM 17762 O O . SER A 1 106 ? -2.265 26.245 -7.623 1.00 0.00 106 SER A O 11
ATOM 17770 N N . GLY A 1 107 ? -3.824 26.408 -9.252 1.00 0.00 107 GLY A N 11
ATOM 17771 C CA . GLY A 1 107 ? -3.519 27.795 -9.560 1.00 0.00 107 GLY A CA 11
ATOM 17772 C C . GLY A 1 107 ? -3.675 28.072 -11.057 1.00 0.00 107 GLY A C 11
ATOM 17773 O O . GLY A 1 107 ? -4.628 28.728 -11.474 1.00 0.00 107 GLY A O 11
ATOM 17777 N N . GLY A 1 1 ? 3.652 7.857 11.060 1.00 0.00 1 GLY A N 12
ATOM 17778 C CA . GLY A 1 1 ? 3.265 9.240 11.281 1.00 0.00 1 GLY A CA 12
ATOM 17779 C C . GLY A 1 1 ? 1.850 9.503 10.761 1.00 0.00 1 GLY A C 12
ATOM 17780 O O . GLY A 1 1 ? 0.900 8.841 11.176 1.00 0.00 1 GLY A O 12
ATOM 17784 N N . SER A 1 2 ? 1.755 10.471 9.862 1.00 0.00 2 SER A N 12
ATOM 17785 C CA . SER A 1 2 ? 0.472 10.830 9.282 1.00 0.00 2 SER A CA 12
ATOM 17786 C C . SER A 1 2 ? 0.673 11.839 8.149 1.00 0.00 2 SER A C 12
ATOM 17787 O O . SER A 1 2 ? 0.281 11.587 7.011 1.00 0.00 2 SER A O 12
ATOM 17795 N N . SER A 1 3 ? 1.284 12.961 8.501 1.00 0.00 3 SER A N 12
ATOM 17796 C CA . SER A 1 3 ? 1.543 14.009 7.529 1.00 0.00 3 SER A CA 12
ATOM 17797 C C . SER A 1 3 ? 0.222 14.540 6.969 1.00 0.00 3 SER A C 12
ATOM 17798 O O . SER A 1 3 ? -0.656 13.763 6.597 1.00 0.00 3 SER A O 12
ATOM 17806 N N . GLY A 1 4 ? 0.122 15.861 6.926 1.00 0.00 4 GLY A N 12
ATOM 17807 C CA . GLY A 1 4 ? -1.077 16.505 6.418 1.00 0.00 4 GLY A CA 12
ATOM 17808 C C . GLY A 1 4 ? -2.246 16.332 7.390 1.00 0.00 4 GLY A C 12
ATOM 17809 O O . GLY A 1 4 ? -2.043 16.228 8.598 1.00 0.00 4 GLY A O 12
ATOM 17813 N N . SER A 1 5 ? -3.445 16.307 6.825 1.00 0.00 5 SER A N 12
ATOM 17814 C CA . SER A 1 5 ? -4.646 16.150 7.627 1.00 0.00 5 SER A CA 12
ATOM 17815 C C . SER A 1 5 ? -4.535 14.894 8.494 1.00 0.00 5 SER A C 12
ATOM 17816 O O . SER A 1 5 ? -3.621 14.091 8.316 1.00 0.00 5 SER A O 12
ATOM 17824 N N . SER A 1 6 ? -5.479 14.765 9.415 1.00 0.00 6 SER A N 12
ATOM 17825 C CA . SER A 1 6 ? -5.499 13.621 10.311 1.00 0.00 6 SER A CA 12
ATOM 17826 C C . SER A 1 6 ? -6.917 13.056 10.408 1.00 0.00 6 SER A C 12
ATOM 17827 O O . SER A 1 6 ? -7.757 13.598 11.125 1.00 0.00 6 SER A O 12
ATOM 17835 N N . GLY A 1 7 ? -7.140 11.975 9.675 1.00 0.00 7 GLY A N 12
ATOM 17836 C CA . GLY A 1 7 ? -8.443 11.331 9.669 1.00 0.00 7 GLY A CA 12
ATOM 17837 C C . GLY A 1 7 ? -8.316 9.836 9.966 1.00 0.00 7 GLY A C 12
ATOM 17838 O O . GLY A 1 7 ? -7.729 9.447 10.975 1.00 0.00 7 GLY A O 12
ATOM 17842 N N . THR A 1 8 ? -8.877 9.037 9.070 1.00 0.00 8 THR A N 12
ATOM 17843 C CA . THR A 1 8 ? -8.834 7.593 9.223 1.00 0.00 8 THR A CA 12
ATOM 17844 C C . THR A 1 8 ? -7.450 7.058 8.854 1.00 0.00 8 THR A C 12
ATOM 17845 O O . THR A 1 8 ? -6.988 7.245 7.729 1.00 0.00 8 THR A O 12
ATOM 17856 N N . MET A 1 9 ? -6.825 6.404 9.822 1.00 0.00 9 MET A N 12
ATOM 17857 C CA . MET A 1 9 ? -5.503 5.840 9.612 1.00 0.00 9 MET A CA 12
ATOM 17858 C C . MET A 1 9 ? -5.533 4.314 9.720 1.00 0.00 9 MET A C 12
ATOM 17859 O O . MET A 1 9 ? -5.988 3.769 10.724 1.00 0.00 9 MET A O 12
ATOM 17873 N N . LEU A 1 10 ? -5.042 3.669 8.673 1.00 0.00 10 LEU A N 12
ATOM 17874 C CA . LEU A 1 10 ? -5.007 2.217 8.637 1.00 0.00 10 LEU A CA 12
ATOM 17875 C C . LEU A 1 10 ? -3.567 1.741 8.836 1.00 0.00 10 LEU A C 12
ATOM 17876 O O . LEU A 1 10 ? -2.626 2.394 8.388 1.00 0.00 10 LEU A O 12
ATOM 17892 N N . ARG A 1 11 ? -3.440 0.605 9.507 1.00 0.00 11 ARG A N 12
ATOM 17893 C CA . ARG A 1 11 ? -2.130 0.034 9.770 1.00 0.00 11 ARG A CA 12
ATOM 17894 C C . ARG A 1 11 ? -1.861 -1.135 8.821 1.00 0.00 11 ARG A C 12
ATOM 17895 O O . ARG A 1 11 ? -2.356 -2.241 9.036 1.00 0.00 11 ARG A O 12
ATOM 17916 N N . VAL A 1 12 ? -1.076 -0.852 7.792 1.00 0.00 12 VAL A N 12
ATOM 17917 C CA . VAL A 1 12 ? -0.735 -1.866 6.809 1.00 0.00 12 VAL A CA 12
ATOM 17918 C C . VAL A 1 12 ? 0.547 -2.581 7.244 1.00 0.00 12 VAL A C 12
ATOM 17919 O O . VAL A 1 12 ? 1.353 -2.021 7.985 1.00 0.00 12 VAL A O 12
ATOM 17932 N N . ARG A 1 13 ? 0.694 -3.807 6.764 1.00 0.00 13 ARG A N 12
ATOM 17933 C CA . ARG A 1 13 ? 1.864 -4.604 7.094 1.00 0.00 13 ARG A CA 12
ATOM 17934 C C . ARG A 1 13 ? 2.597 -5.023 5.819 1.00 0.00 13 ARG A C 12
ATOM 17935 O O . ARG A 1 13 ? 2.010 -5.652 4.939 1.00 0.00 13 ARG A O 12
ATOM 17956 N N . SER A 1 14 ? 3.869 -4.659 5.758 1.00 0.00 14 SER A N 12
ATOM 17957 C CA . SER A 1 14 ? 4.689 -4.990 4.605 1.00 0.00 14 SER A CA 12
ATOM 17958 C C . SER A 1 14 ? 5.908 -5.803 5.045 1.00 0.00 14 SER A C 12
ATOM 17959 O O . SER A 1 14 ? 6.208 -5.883 6.236 1.00 0.00 14 SER A O 12
ATOM 17967 N N . ARG A 1 15 ? 6.577 -6.386 4.062 1.00 0.00 15 ARG A N 12
ATOM 17968 C CA . ARG A 1 15 ? 7.757 -7.190 4.333 1.00 0.00 15 ARG A CA 12
ATOM 17969 C C . ARG A 1 15 ? 8.800 -6.365 5.089 1.00 0.00 15 ARG A C 12
ATOM 17970 O O . ARG A 1 15 ? 9.393 -6.842 6.054 1.00 0.00 15 ARG A O 12
ATOM 17991 N N . ASP A 1 16 ? 8.991 -5.140 4.620 1.00 0.00 16 ASP A N 12
ATOM 17992 C CA . ASP A 1 16 ? 9.952 -4.244 5.240 1.00 0.00 16 ASP A CA 12
ATOM 17993 C C . ASP A 1 16 ? 9.517 -3.951 6.677 1.00 0.00 16 ASP A C 12
ATOM 17994 O O . ASP A 1 16 ? 10.355 -3.768 7.559 1.00 0.00 16 ASP A O 12
ATOM 18003 N N . GLY A 1 17 ? 8.206 -3.916 6.870 1.00 0.00 17 GLY A N 12
ATOM 18004 C CA . GLY A 1 17 ? 7.650 -3.649 8.185 1.00 0.00 17 GLY A CA 12
ATOM 18005 C C . GLY A 1 17 ? 6.239 -3.066 8.075 1.00 0.00 17 GLY A C 12
ATOM 18006 O O . GLY A 1 17 ? 5.691 -2.960 6.979 1.00 0.00 17 GLY A O 12
ATOM 18010 N N . LEU A 1 18 ? 5.692 -2.703 9.226 1.00 0.00 18 LEU A N 12
ATOM 18011 C CA . LEU A 1 18 ? 4.357 -2.134 9.274 1.00 0.00 18 LEU A CA 12
ATOM 18012 C C . LEU A 1 18 ? 4.410 -0.680 8.800 1.00 0.00 18 LEU A C 12
ATOM 18013 O O . LEU A 1 18 ? 5.245 0.097 9.261 1.00 0.00 18 LEU A O 12
ATOM 18029 N N . GLU A 1 19 ? 3.507 -0.355 7.886 1.00 0.00 19 GLU A N 12
ATOM 18030 C CA . GLU A 1 19 ? 3.440 0.992 7.345 1.00 0.00 19 GLU A CA 12
ATOM 18031 C C . GLU A 1 19 ? 2.057 1.596 7.595 1.00 0.00 19 GLU A C 12
ATOM 18032 O O . GLU A 1 19 ? 1.067 0.872 7.686 1.00 0.00 19 GLU A O 12
ATOM 18044 N N . ARG A 1 20 ? 2.033 2.917 7.698 1.00 0.00 20 ARG A N 12
ATOM 18045 C CA . ARG A 1 20 ? 0.788 3.627 7.935 1.00 0.00 20 ARG A CA 12
ATOM 18046 C C . ARG A 1 20 ? 0.304 4.295 6.647 1.00 0.00 20 ARG A C 12
ATOM 18047 O O . ARG A 1 20 ? 1.099 4.564 5.747 1.00 0.00 20 ARG A O 12
ATOM 18068 N N . VAL A 1 21 ? -0.996 4.544 6.599 1.00 0.00 21 VAL A N 12
ATOM 18069 C CA . VAL A 1 21 ? -1.595 5.176 5.436 1.00 0.00 21 VAL A CA 12
ATOM 18070 C C . VAL A 1 21 ? -2.912 5.839 5.842 1.00 0.00 21 VAL A C 12
ATOM 18071 O O . VAL A 1 21 ? -3.600 5.361 6.743 1.00 0.00 21 VAL A O 12
ATOM 18084 N N . SER A 1 22 ? -3.224 6.931 5.159 1.00 0.00 22 SER A N 12
ATOM 18085 C CA . SER A 1 22 ? -4.447 7.664 5.438 1.00 0.00 22 SER A CA 12
ATOM 18086 C C . SER A 1 22 ? -5.487 7.379 4.353 1.00 0.00 22 SER A C 12
ATOM 18087 O O . SER A 1 22 ? -5.188 7.464 3.163 1.00 0.00 22 SER A O 12
ATOM 18095 N N . VAL A 1 23 ? -6.688 7.046 4.803 1.00 0.00 23 VAL A N 12
ATOM 18096 C CA . VAL A 1 23 ? -7.775 6.747 3.885 1.00 0.00 23 VAL A CA 12
ATOM 18097 C C . VAL A 1 23 ? -8.924 7.729 4.126 1.00 0.00 23 VAL A C 12
ATOM 18098 O O . VAL A 1 23 ? -8.744 8.752 4.784 1.00 0.00 23 VAL A O 12
ATOM 18111 N N . ASP A 1 24 ? -10.080 7.382 3.579 1.00 0.00 24 ASP A N 12
ATOM 18112 C CA . ASP A 1 24 ? -11.258 8.219 3.726 1.00 0.00 24 ASP A CA 12
ATOM 18113 C C . ASP A 1 24 ? -12.291 7.492 4.589 1.00 0.00 24 ASP A C 12
ATOM 18114 O O . ASP A 1 24 ? -12.921 8.098 5.453 1.00 0.00 24 ASP A O 12
ATOM 18123 N N . GLY A 1 25 ? -12.433 6.201 4.323 1.00 0.00 25 GLY A N 12
ATOM 18124 C CA . GLY A 1 25 ? -13.379 5.385 5.065 1.00 0.00 25 GLY A CA 12
ATOM 18125 C C . GLY A 1 25 ? -13.734 4.115 4.288 1.00 0.00 25 GLY A C 12
ATOM 18126 O O . GLY A 1 25 ? -13.034 3.742 3.348 1.00 0.00 25 GLY A O 12
ATOM 18130 N N . PRO A 1 26 ? -14.851 3.470 4.720 1.00 0.00 26 PRO A N 12
ATOM 18131 C CA . PRO A 1 26 ? -15.308 2.251 4.076 1.00 0.00 26 PRO A CA 12
ATOM 18132 C C . PRO A 1 26 ? -15.964 2.555 2.727 1.00 0.00 26 PRO A C 12
ATOM 18133 O O . PRO A 1 26 ? -16.005 1.699 1.845 1.00 0.00 26 PRO A O 12
ATOM 18144 N N . HIS A 1 27 ? -16.460 3.778 2.610 1.00 0.00 27 HIS A N 12
ATOM 18145 C CA . HIS A 1 27 ? -17.112 4.207 1.384 1.00 0.00 27 HIS A CA 12
ATOM 18146 C C . HIS A 1 27 ? -16.163 4.007 0.201 1.00 0.00 27 HIS A C 12
ATOM 18147 O O . HIS A 1 27 ? -16.597 3.976 -0.949 1.00 0.00 27 HIS A O 12
ATOM 18161 N N . ILE A 1 28 ? -14.885 3.878 0.525 1.00 0.00 28 ILE A N 12
ATOM 18162 C CA . ILE A 1 28 ? -13.870 3.682 -0.497 1.00 0.00 28 ILE A CA 12
ATOM 18163 C C . ILE A 1 28 ? -13.734 2.187 -0.795 1.00 0.00 28 ILE A C 12
ATOM 18164 O O . ILE A 1 28 ? -14.022 1.352 0.060 1.00 0.00 28 ILE A O 12
ATOM 18180 N N . THR A 1 29 ? -13.296 1.897 -2.011 1.00 0.00 29 THR A N 12
ATOM 18181 C CA . THR A 1 29 ? -13.118 0.517 -2.432 1.00 0.00 29 THR A CA 12
ATOM 18182 C C . THR A 1 29 ? -11.630 0.187 -2.562 1.00 0.00 29 THR A C 12
ATOM 18183 O O . THR A 1 29 ? -10.783 1.075 -2.474 1.00 0.00 29 THR A O 12
ATOM 18194 N N . VAL A 1 30 ? -11.356 -1.093 -2.770 1.00 0.00 30 VAL A N 12
ATOM 18195 C CA . VAL A 1 30 ? -9.985 -1.551 -2.913 1.00 0.00 30 VAL A CA 12
ATOM 18196 C C . VAL A 1 30 ? -9.272 -0.694 -3.960 1.00 0.00 30 VAL A C 12
ATOM 18197 O O . VAL A 1 30 ? -8.096 -0.367 -3.804 1.00 0.00 30 VAL A O 12
ATOM 18210 N N . SER A 1 31 ? -10.013 -0.353 -5.005 1.00 0.00 31 SER A N 12
ATOM 18211 C CA . SER A 1 31 ? -9.466 0.460 -6.077 1.00 0.00 31 SER A CA 12
ATOM 18212 C C . SER A 1 31 ? -8.894 1.760 -5.509 1.00 0.00 31 SER A C 12
ATOM 18213 O O . SER A 1 31 ? -7.785 2.160 -5.859 1.00 0.00 31 SER A O 12
ATOM 18221 N N . GLN A 1 32 ? -9.677 2.384 -4.641 1.00 0.00 32 GLN A N 12
ATOM 18222 C CA . GLN A 1 32 ? -9.263 3.631 -4.020 1.00 0.00 32 GLN A CA 12
ATOM 18223 C C . GLN A 1 32 ? -8.179 3.368 -2.972 1.00 0.00 32 GLN A C 12
ATOM 18224 O O . GLN A 1 32 ? -7.273 4.180 -2.794 1.00 0.00 32 GLN A O 12
ATOM 18238 N N . LEU A 1 33 ? -8.310 2.230 -2.306 1.00 0.00 33 LEU A N 12
ATOM 18239 C CA . LEU A 1 33 ? -7.3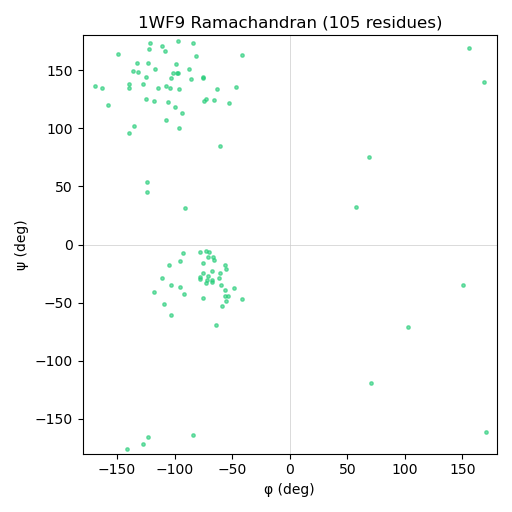53 1.850 -1.280 1.00 0.00 33 LEU A CA 12
ATOM 18240 C C . LEU A 1 33 ? -5.972 1.680 -1.915 1.00 0.00 33 LEU A C 12
ATOM 18241 O O . LEU A 1 33 ? -4.996 2.273 -1.457 1.00 0.00 33 LEU A O 12
ATOM 18257 N N . LYS A 1 34 ? -5.932 0.867 -2.961 1.00 0.00 34 LYS A N 12
ATOM 18258 C CA . LYS A 1 34 ? -4.686 0.611 -3.663 1.00 0.00 34 LYS A CA 12
ATOM 18259 C C . LYS A 1 34 ? -4.023 1.944 -4.017 1.00 0.00 34 LYS A C 12
ATOM 18260 O O . LYS A 1 34 ? -2.962 2.273 -3.489 1.00 0.00 34 LYS A O 12
ATOM 18279 N N . THR A 1 35 ? -4.675 2.674 -4.910 1.00 0.00 35 THR A N 12
ATOM 18280 C CA . THR A 1 35 ? -4.162 3.964 -5.340 1.00 0.00 35 THR A CA 12
ATOM 18281 C C . THR A 1 35 ? -3.500 4.692 -4.169 1.00 0.00 35 THR A C 12
ATOM 18282 O O . THR A 1 35 ? -2.361 5.145 -4.279 1.00 0.00 35 THR A O 12
ATOM 18293 N N . LEU A 1 36 ? -4.241 4.783 -3.075 1.00 0.00 36 LEU A N 12
ATOM 18294 C CA . LEU A 1 36 ? -3.740 5.449 -1.885 1.00 0.00 36 LEU A CA 12
ATOM 18295 C C . LEU A 1 36 ? -2.356 4.895 -1.540 1.00 0.00 36 LEU A C 12
ATOM 18296 O O . LEU A 1 36 ? -1.350 5.586 -1.697 1.00 0.00 36 LEU A O 12
ATOM 18312 N N . ILE A 1 37 ? -2.349 3.654 -1.076 1.00 0.00 37 ILE A N 12
ATOM 18313 C CA . ILE A 1 37 ? -1.105 3.000 -0.708 1.00 0.00 37 ILE A CA 12
ATOM 18314 C C . ILE A 1 37 ? -0.125 3.081 -1.880 1.00 0.00 37 ILE A C 12
ATOM 18315 O O . ILE A 1 37 ? 1.079 3.230 -1.678 1.00 0.00 37 ILE A O 12
ATOM 18331 N N . GLN A 1 38 ? -0.677 2.978 -3.080 1.00 0.00 38 GLN A N 12
ATOM 18332 C CA . GLN A 1 38 ? 0.133 3.038 -4.285 1.00 0.00 38 GLN A CA 12
ATOM 18333 C C . GLN A 1 38 ? 0.732 4.436 -4.452 1.00 0.00 38 GLN A C 12
ATOM 18334 O O . GLN A 1 38 ? 1.741 4.605 -5.135 1.00 0.00 38 GLN A O 12
ATOM 18348 N N . ASP A 1 39 ? 0.086 5.402 -3.817 1.00 0.00 39 ASP A N 12
ATOM 18349 C CA . ASP A 1 39 ? 0.542 6.780 -3.888 1.00 0.00 39 ASP A CA 12
ATOM 18350 C C . ASP A 1 39 ? 1.461 7.070 -2.699 1.00 0.00 39 ASP A C 12
ATOM 18351 O O . ASP A 1 39 ? 2.564 7.585 -2.874 1.00 0.00 39 ASP A O 12
ATOM 18360 N N . GLN A 1 40 ? 0.973 6.725 -1.517 1.00 0.00 40 GLN A N 12
ATOM 18361 C CA . GLN A 1 40 ? 1.737 6.942 -0.300 1.00 0.00 40 GLN A CA 12
ATOM 18362 C C . GLN A 1 40 ? 2.970 6.037 -0.279 1.00 0.00 40 GLN A C 12
ATOM 18363 O O . GLN A 1 40 ? 4.099 6.521 -0.215 1.00 0.00 40 GLN A O 12
ATOM 18377 N N . LEU A 1 41 ? 2.713 4.738 -0.334 1.00 0.00 41 LEU A N 12
ATOM 18378 C CA . LEU A 1 41 ? 3.788 3.761 -0.323 1.00 0.00 41 LEU A CA 12
ATOM 18379 C C . LEU A 1 41 ? 4.512 3.789 -1.670 1.00 0.00 41 LEU A C 12
ATOM 18380 O O . LEU A 1 41 ? 5.589 3.212 -1.813 1.00 0.00 41 LEU A O 12
ATOM 18396 N N . GLN A 1 42 ? 3.891 4.467 -2.625 1.00 0.00 42 GLN A N 12
ATOM 18397 C CA . GLN A 1 42 ? 4.463 4.578 -3.956 1.00 0.00 42 GLN A CA 12
ATOM 18398 C C . GLN A 1 42 ? 4.677 3.189 -4.560 1.00 0.00 42 GLN A C 12
ATOM 18399 O O . GLN A 1 42 ? 5.731 2.910 -5.128 1.00 0.00 42 GLN A O 12
ATOM 18413 N N . ILE A 1 43 ? 3.658 2.353 -4.417 1.00 0.00 43 ILE A N 12
ATOM 18414 C CA . ILE A 1 43 ? 3.721 1.000 -4.941 1.00 0.00 43 ILE A CA 12
ATOM 18415 C C . ILE A 1 43 ? 2.659 0.828 -6.028 1.00 0.00 43 ILE A C 12
ATOM 18416 O O . ILE A 1 43 ? 1.553 1.354 -5.909 1.00 0.00 43 ILE A O 12
ATOM 18432 N N . PRO A 1 44 ? 3.042 0.072 -7.092 1.00 0.00 44 PRO A N 12
ATOM 18433 C CA . PRO A 1 44 ? 2.134 -0.175 -8.200 1.00 0.00 44 PRO A CA 12
ATOM 18434 C C . PRO A 1 44 ? 1.063 -1.197 -7.814 1.00 0.00 44 PRO A C 12
ATOM 18435 O O . PRO A 1 44 ? 1.374 -2.242 -7.244 1.00 0.00 44 PRO A O 12
ATOM 18446 N N . ILE A 1 45 ? -0.176 -0.860 -8.140 1.00 0.00 45 ILE A N 12
ATOM 18447 C CA . ILE A 1 45 ? -1.294 -1.736 -7.835 1.00 0.00 45 ILE A CA 12
ATOM 18448 C C . ILE A 1 45 ? -0.969 -3.155 -8.305 1.00 0.00 45 ILE A C 12
ATOM 18449 O O . ILE A 1 45 ? -1.052 -4.105 -7.528 1.00 0.00 45 ILE A O 12
ATOM 18465 N N . HIS A 1 46 ? -0.604 -3.254 -9.575 1.00 0.00 46 HIS A N 12
ATOM 18466 C CA . HIS A 1 46 ? -0.266 -4.541 -10.158 1.00 0.00 46 HIS A CA 12
ATOM 18467 C C . HIS A 1 46 ? 0.681 -5.295 -9.222 1.00 0.00 46 HIS A C 12
ATOM 18468 O O . HIS A 1 46 ? 0.753 -6.523 -9.263 1.00 0.00 46 HIS A O 12
ATOM 18482 N N . ASN A 1 47 ? 1.385 -4.529 -8.401 1.00 0.00 47 ASN A N 12
ATOM 18483 C CA . ASN A 1 47 ? 2.324 -5.109 -7.457 1.00 0.00 47 ASN A CA 12
ATOM 18484 C C . ASN A 1 47 ? 1.660 -5.214 -6.082 1.00 0.00 47 ASN A C 12
ATOM 18485 O O . ASN A 1 47 ? 1.739 -6.252 -5.428 1.00 0.00 47 ASN A O 12
ATOM 18496 N N . GLN A 1 48 ? 1.022 -4.123 -5.685 1.00 0.00 48 GLN A N 12
ATOM 18497 C CA . GLN A 1 48 ? 0.345 -4.078 -4.400 1.00 0.00 48 GLN A CA 12
ATOM 18498 C C . GLN A 1 48 ? -0.605 -5.269 -4.259 1.00 0.00 48 GLN A C 12
ATOM 18499 O O . GLN A 1 48 ? -1.279 -5.647 -5.216 1.00 0.00 48 GLN A O 12
ATOM 18513 N N . THR A 1 49 ? -0.628 -5.828 -3.058 1.00 0.00 49 THR A N 12
ATOM 18514 C CA . THR A 1 49 ? -1.484 -6.969 -2.779 1.00 0.00 49 THR A CA 12
ATOM 18515 C C . THR A 1 49 ? -2.202 -6.782 -1.441 1.00 0.00 49 THR A C 12
ATOM 18516 O O . THR A 1 49 ? -1.576 -6.838 -0.384 1.00 0.00 49 THR A O 12
ATOM 18527 N N . LEU A 1 50 ? -3.506 -6.565 -1.531 1.00 0.00 50 LEU A N 12
ATOM 18528 C CA . LEU A 1 50 ? -4.316 -6.370 -0.340 1.00 0.00 50 LEU A CA 12
ATOM 18529 C C . LEU A 1 50 ? -4.844 -7.723 0.139 1.00 0.00 50 LEU A C 12
ATOM 18530 O O . LEU A 1 50 ? -5.378 -8.501 -0.650 1.00 0.00 50 LEU A O 12
ATOM 18546 N N . SER A 1 51 ? -4.676 -7.964 1.432 1.00 0.00 51 SER A N 12
ATOM 18547 C CA . SER A 1 51 ? -5.129 -9.210 2.026 1.00 0.00 51 SER A CA 12
ATOM 18548 C C . SER A 1 51 ? -5.220 -9.062 3.546 1.00 0.00 51 SER A C 12
ATOM 18549 O O . SER A 1 51 ? -4.267 -8.625 4.189 1.00 0.00 51 SER A O 12
ATOM 18557 N N . THR A 1 52 ? -6.375 -9.436 4.077 1.00 0.00 52 THR A N 12
ATOM 18558 C CA . THR A 1 52 ? -6.602 -9.350 5.509 1.00 0.00 52 THR A CA 12
ATOM 18559 C C . THR A 1 52 ? -6.170 -10.648 6.196 1.00 0.00 52 THR A C 12
ATOM 18560 O O . THR A 1 52 ? -6.890 -11.175 7.043 1.00 0.00 52 THR A O 12
ATOM 18571 N N . ASN A 1 53 ? -4.998 -11.125 5.805 1.00 0.00 53 ASN A N 12
ATOM 18572 C CA . ASN A 1 53 ? -4.462 -12.350 6.373 1.00 0.00 53 ASN A CA 12
ATOM 18573 C C . ASN A 1 53 ? -2.933 -12.292 6.349 1.00 0.00 53 ASN A C 12
ATOM 18574 O O . ASN A 1 53 ? -2.331 -12.114 5.291 1.00 0.00 53 ASN A O 12
ATOM 18585 N N . ARG A 1 54 ? -2.349 -12.444 7.529 1.00 0.00 54 ARG A N 12
ATOM 18586 C CA . ARG A 1 54 ? -0.902 -12.411 7.657 1.00 0.00 54 ARG A CA 12
ATOM 18587 C C . ARG A 1 54 ? -0.261 -13.422 6.704 1.00 0.00 54 ARG A C 12
ATOM 18588 O O . ARG A 1 54 ? 0.903 -13.280 6.334 1.00 0.00 54 ARG A O 12
ATOM 18609 N N . ASN A 1 55 ? -1.049 -14.421 6.335 1.00 0.00 55 ASN A N 12
ATOM 18610 C CA . ASN A 1 55 ? -0.574 -15.456 5.433 1.00 0.00 55 ASN A CA 12
ATOM 18611 C C . ASN A 1 55 ? 0.005 -14.803 4.176 1.00 0.00 55 ASN A C 12
ATOM 18612 O O . ASN A 1 55 ? 0.883 -15.369 3.526 1.00 0.00 55 ASN A O 12
ATOM 18623 N N . LEU A 1 56 ? -0.512 -13.622 3.869 1.00 0.00 56 LEU A N 12
ATOM 18624 C CA . LEU A 1 56 ? -0.058 -12.887 2.701 1.00 0.00 56 LEU A CA 12
ATOM 18625 C C . LEU A 1 56 ? 1.469 -12.785 2.730 1.00 0.00 56 LEU A C 12
ATOM 18626 O O . LEU A 1 56 ? 2.126 -12.979 1.708 1.00 0.00 56 LEU A O 12
ATOM 18642 N N . LEU A 1 57 ? 1.988 -12.482 3.910 1.00 0.00 57 LEU A N 12
ATOM 18643 C CA . LEU A 1 57 ? 3.425 -12.352 4.085 1.00 0.00 57 LEU A CA 12
ATOM 18644 C C . LEU A 1 57 ? 4.080 -13.725 3.922 1.00 0.00 57 LEU A C 12
ATOM 18645 O O . LEU A 1 57 ? 5.263 -13.818 3.598 1.00 0.00 57 LEU A O 12
ATOM 18661 N N . LEU A 1 58 ? 3.282 -14.757 4.154 1.00 0.00 58 LEU A N 12
ATOM 18662 C CA . LEU A 1 58 ? 3.770 -16.121 4.038 1.00 0.00 58 LEU A CA 12
ATOM 18663 C C . LEU A 1 58 ? 4.060 -16.430 2.568 1.00 0.00 58 LEU A C 12
ATOM 18664 O O . LEU A 1 58 ? 4.980 -17.186 2.259 1.00 0.00 58 LEU A O 12
ATOM 18680 N N . ALA A 1 59 ? 3.259 -15.829 1.700 1.00 0.00 59 ALA A N 12
ATOM 18681 C CA . ALA A 1 59 ? 3.418 -16.031 0.270 1.00 0.00 59 ALA A CA 12
ATOM 18682 C C . ALA A 1 59 ? 4.831 -15.615 -0.145 1.00 0.00 59 ALA A C 12
ATOM 18683 O O . ALA A 1 59 ? 5.252 -14.489 0.114 1.00 0.00 59 ALA A O 12
ATOM 18690 N N . LYS A 1 60 ? 5.525 -16.548 -0.781 1.00 0.00 60 LYS A N 12
ATOM 18691 C CA . LYS A 1 60 ? 6.882 -16.293 -1.234 1.00 0.00 60 LYS A CA 12
ATOM 18692 C C . LYS A 1 60 ? 6.908 -16.269 -2.763 1.00 0.00 60 LYS A C 12
ATOM 18693 O O . LYS A 1 60 ? 7.738 -15.588 -3.363 1.00 0.00 60 LYS A O 12
ATOM 18712 N N . SER A 1 61 ? 5.990 -17.022 -3.351 1.00 0.00 61 SER A N 12
ATOM 18713 C CA . SER A 1 61 ? 5.898 -17.096 -4.799 1.00 0.00 61 SER A CA 12
ATOM 18714 C C . SER A 1 61 ? 4.813 -16.142 -5.303 1.00 0.00 61 SER A C 12
ATOM 18715 O O . SER A 1 61 ? 3.956 -15.708 -4.535 1.00 0.00 61 SER A O 12
ATOM 18723 N N . PRO A 1 62 ? 4.887 -15.836 -6.627 1.00 0.00 62 PRO A N 12
ATOM 18724 C CA . PRO A 1 62 ? 3.922 -14.941 -7.243 1.00 0.00 62 PRO A CA 12
ATOM 18725 C C . PRO A 1 62 ? 2.576 -15.641 -7.444 1.00 0.00 62 PRO A C 12
ATOM 18726 O O . PRO A 1 62 ? 1.534 -14.990 -7.486 1.00 0.00 62 PRO A O 12
ATOM 18737 N N . SER A 1 63 ? 2.643 -16.959 -7.564 1.00 0.00 63 SER A N 12
ATOM 18738 C CA . SER A 1 63 ? 1.443 -17.754 -7.761 1.00 0.00 63 SER A CA 12
ATOM 18739 C C . SER A 1 63 ? 0.659 -17.850 -6.450 1.00 0.00 63 SER A C 12
ATOM 18740 O O . SER A 1 63 ? -0.560 -18.014 -6.463 1.00 0.00 63 SER A O 12
ATOM 18748 N N . ASP A 1 64 ? 1.391 -17.745 -5.351 1.00 0.00 64 ASP A N 12
ATOM 18749 C CA . ASP A 1 64 ? 0.779 -17.818 -4.035 1.00 0.00 64 ASP A CA 12
ATOM 18750 C C . ASP A 1 64 ? -0.046 -16.553 -3.789 1.00 0.00 64 ASP A C 12
ATOM 18751 O O . ASP A 1 64 ? -1.177 -16.628 -3.312 1.00 0.00 64 ASP A O 12
ATOM 18760 N N . PHE A 1 65 ? 0.553 -15.420 -4.127 1.00 0.00 65 PHE A N 12
ATOM 18761 C CA . PHE A 1 65 ? -0.112 -14.140 -3.950 1.00 0.00 65 PHE A CA 12
ATOM 18762 C C . PHE A 1 65 ? -1.477 -14.131 -4.640 1.00 0.00 65 PHE A C 12
ATOM 18763 O O . PHE A 1 65 ? -2.326 -13.295 -4.335 1.00 0.00 65 PHE A O 12
ATOM 18780 N N . LEU A 1 66 ? -1.647 -15.071 -5.559 1.00 0.00 66 LEU A N 12
ATOM 18781 C CA . LEU A 1 66 ? -2.894 -15.182 -6.295 1.00 0.00 66 LEU A CA 12
ATOM 18782 C C . LEU A 1 66 ? -3.923 -15.923 -5.439 1.00 0.00 66 LEU A C 12
ATOM 18783 O O . LEU A 1 66 ? -5.115 -15.910 -5.743 1.00 0.00 66 LEU A O 12
ATOM 18799 N N . ALA A 1 67 ? -3.425 -16.553 -4.384 1.00 0.00 67 ALA A N 12
ATOM 18800 C CA . ALA A 1 67 ? -4.286 -17.298 -3.482 1.00 0.00 67 ALA A CA 12
ATOM 18801 C C . ALA A 1 67 ? -5.118 -16.318 -2.652 1.00 0.00 67 ALA A C 12
ATOM 18802 O O . ALA A 1 67 ? -6.253 -16.617 -2.286 1.00 0.00 67 ALA A O 12
ATOM 18809 N N . PHE A 1 68 ? -4.520 -15.167 -2.380 1.00 0.00 68 PHE A N 12
ATOM 18810 C CA . PHE A 1 68 ? -5.192 -14.141 -1.600 1.00 0.00 68 PHE A CA 12
ATOM 18811 C C . PHE A 1 68 ? -5.945 -13.167 -2.509 1.00 0.00 68 PHE A C 12
ATOM 18812 O O . PHE A 1 68 ? -5.363 -12.208 -3.013 1.00 0.00 68 PHE A O 12
ATOM 18829 N N . THR A 1 69 ? -7.227 -13.447 -2.690 1.00 0.00 69 THR A N 12
ATOM 18830 C CA . THR A 1 69 ? -8.065 -12.608 -3.529 1.00 0.00 69 THR A CA 12
ATOM 18831 C C . THR A 1 69 ? -9.220 -12.023 -2.713 1.00 0.00 69 THR A C 12
ATOM 18832 O O . THR A 1 69 ? -10.306 -11.794 -3.244 1.00 0.00 69 THR A O 12
ATOM 18843 N N . ASP A 1 70 ? -8.947 -11.799 -1.436 1.00 0.00 70 ASP A N 12
ATOM 18844 C CA . ASP A 1 70 ? -9.950 -11.246 -0.542 1.00 0.00 70 ASP A CA 12
ATOM 18845 C C . ASP A 1 70 ? -10.096 -9.747 -0.811 1.00 0.00 70 ASP A C 12
ATOM 18846 O O . ASP A 1 70 ? -11.091 -9.137 -0.423 1.00 0.00 70 ASP A O 12
ATOM 18855 N N . MET A 1 71 ? -9.088 -9.196 -1.473 1.00 0.00 71 MET A N 12
ATOM 18856 C CA . MET A 1 71 ? -9.091 -7.780 -1.798 1.00 0.00 71 MET A CA 12
ATOM 18857 C C . MET A 1 71 ? -8.477 -7.533 -3.177 1.00 0.00 71 MET A C 12
ATOM 18858 O O . MET A 1 71 ? -7.667 -6.622 -3.345 1.00 0.00 71 MET A O 12
ATOM 18872 N N . ALA A 1 72 ? -8.884 -8.360 -4.128 1.00 0.00 72 ALA A N 12
ATOM 18873 C CA . ALA A 1 72 ? -8.384 -8.242 -5.487 1.00 0.00 72 ALA A CA 12
ATOM 18874 C C . ALA A 1 72 ? -9.393 -7.463 -6.332 1.00 0.00 72 ALA A C 12
ATOM 18875 O O . ALA A 1 72 ? -9.032 -6.868 -7.346 1.00 0.00 72 ALA A O 12
ATOM 18882 N N . ASP A 1 73 ? -10.640 -7.491 -5.883 1.00 0.00 73 ASP A N 12
ATOM 18883 C CA . ASP A 1 73 ? -11.704 -6.795 -6.585 1.00 0.00 73 ASP A CA 12
ATOM 18884 C C . ASP A 1 73 ? -11.635 -5.302 -6.257 1.00 0.00 73 ASP A C 12
ATOM 18885 O O . ASP A 1 73 ? -11.661 -4.918 -5.088 1.00 0.00 73 ASP A O 12
ATOM 18894 N N . PRO A 1 74 ? -11.545 -4.479 -7.336 1.00 0.00 74 PRO A N 12
ATOM 18895 C CA . PRO A 1 74 ? -11.471 -3.037 -7.174 1.00 0.00 74 PRO A CA 12
ATOM 18896 C C . PRO A 1 74 ? -12.837 -2.457 -6.802 1.00 0.00 74 PRO A C 12
ATOM 18897 O O . PRO A 1 74 ? -12.921 -1.362 -6.248 1.00 0.00 74 PRO A O 12
ATOM 18908 N N . ASN A 1 75 ? -13.874 -3.218 -7.121 1.00 0.00 75 ASN A N 12
ATOM 18909 C CA . ASN A 1 75 ? -15.232 -2.793 -6.827 1.00 0.00 75 ASN A CA 12
ATOM 18910 C C . ASN A 1 75 ? -15.617 -3.264 -5.423 1.00 0.00 75 ASN A C 12
ATOM 18911 O O . ASN A 1 75 ? -16.734 -3.023 -4.968 1.00 0.00 75 ASN A O 12
ATOM 18922 N N . LEU A 1 76 ? -14.671 -3.929 -4.777 1.00 0.00 76 LEU A N 12
ATOM 18923 C CA . LEU A 1 76 ? -14.897 -4.436 -3.434 1.00 0.00 76 LEU A CA 12
ATOM 18924 C C . LEU A 1 76 ? -14.555 -3.346 -2.417 1.00 0.00 76 LEU A C 12
ATOM 18925 O O . LEU A 1 76 ? -13.637 -2.557 -2.632 1.00 0.00 76 LEU A O 12
ATOM 18941 N N . ARG A 1 77 ? -15.313 -3.337 -1.330 1.00 0.00 77 ARG A N 12
ATOM 18942 C CA . ARG A 1 77 ? -15.102 -2.356 -0.279 1.00 0.00 77 ARG A CA 12
ATOM 18943 C C . ARG A 1 77 ? -14.405 -3.004 0.919 1.00 0.00 77 ARG A C 12
ATOM 18944 O O . ARG A 1 77 ? -14.591 -4.191 1.183 1.00 0.00 77 ARG A O 12
ATOM 18965 N N . ILE A 1 78 ? -13.616 -2.196 1.612 1.00 0.00 78 ILE A N 12
ATOM 18966 C CA . ILE A 1 78 ? -12.890 -2.675 2.776 1.00 0.00 78 ILE A CA 12
ATOM 18967 C C . ILE A 1 78 ? -13.883 -2.998 3.894 1.00 0.00 78 ILE A C 12
ATOM 18968 O O . ILE A 1 78 ? -13.512 -3.586 4.909 1.00 0.00 78 ILE A O 12
ATOM 18984 N N . SER A 1 79 ? -15.126 -2.598 3.671 1.00 0.00 79 SER A N 12
ATOM 18985 C CA . SER A 1 79 ? -16.176 -2.837 4.648 1.00 0.00 79 SER A CA 12
ATOM 18986 C C . SER A 1 79 ? -16.446 -4.338 4.769 1.00 0.00 79 SER A C 12
ATOM 18987 O O . SER A 1 79 ? -17.013 -4.792 5.761 1.00 0.00 79 SER A O 12
ATOM 18995 N N . SER A 1 80 ? -16.027 -5.067 3.744 1.00 0.00 80 SER A N 12
ATOM 18996 C CA . SER A 1 80 ? -16.216 -6.507 3.724 1.00 0.00 80 SER A CA 12
ATOM 18997 C C . SER A 1 80 ? -15.280 -7.173 4.734 1.00 0.00 80 SER A C 12
ATOM 18998 O O . SER A 1 80 ? -15.543 -8.284 5.191 1.00 0.00 80 SER A O 12
ATOM 19006 N N . LEU A 1 81 ? -14.206 -6.465 5.053 1.00 0.00 81 LEU A N 12
ATOM 19007 C CA . LEU A 1 81 ? -13.229 -6.974 6.000 1.00 0.00 81 LEU A CA 12
ATOM 19008 C C . LEU A 1 81 ? -13.354 -6.204 7.317 1.00 0.00 81 LEU A C 12
ATOM 19009 O O . LEU A 1 81 ? -12.753 -6.584 8.321 1.00 0.00 81 LEU A O 12
ATOM 19025 N N . ASN A 1 82 ? -14.138 -5.137 7.270 1.00 0.00 82 ASN A N 12
ATOM 19026 C CA . ASN A 1 82 ? -14.349 -4.311 8.447 1.00 0.00 82 ASN A CA 12
ATOM 19027 C C . ASN A 1 82 ? -13.016 -3.697 8.879 1.00 0.00 82 ASN A C 12
ATOM 19028 O O . ASN A 1 82 ? -12.521 -3.983 9.968 1.00 0.00 82 ASN A O 12
ATOM 19039 N N . LEU A 1 83 ? -12.473 -2.864 8.003 1.00 0.00 83 LEU A N 12
ATOM 19040 C CA . LEU A 1 83 ? -11.207 -2.207 8.281 1.00 0.00 83 LEU A CA 12
ATOM 19041 C C . LEU A 1 83 ? -11.475 -0.796 8.807 1.00 0.00 83 LEU A C 12
ATOM 19042 O O . LEU A 1 83 ? -12.026 0.042 8.094 1.00 0.00 83 LEU A O 12
ATOM 19058 N N . ALA A 1 84 ? -11.073 -0.576 10.050 1.00 0.00 84 ALA A N 12
ATOM 19059 C CA . ALA A 1 84 ? -11.262 0.720 10.680 1.00 0.00 84 ALA A CA 12
ATOM 19060 C C . ALA A 1 84 ? -9.918 1.229 11.205 1.00 0.00 84 ALA A C 12
ATOM 19061 O O . ALA A 1 84 ? -8.916 0.518 11.146 1.00 0.00 84 ALA A O 12
ATOM 19068 N N . HIS A 1 85 ? -9.941 2.455 11.705 1.00 0.00 85 HIS A N 12
ATOM 19069 C CA . HIS A 1 85 ? -8.736 3.067 12.240 1.00 0.00 85 HIS A CA 12
ATOM 19070 C C . HIS A 1 85 ? -8.216 2.236 13.414 1.00 0.00 85 HIS A C 12
ATOM 19071 O O . HIS A 1 85 ? -8.768 2.291 14.512 1.00 0.00 85 HIS A O 12
ATOM 19085 N N . GLY A 1 86 ? -7.159 1.484 13.143 1.00 0.00 86 GLY A N 12
ATOM 19086 C CA . GLY A 1 86 ? -6.557 0.643 14.164 1.00 0.00 86 GLY A CA 12
ATOM 19087 C C . GLY A 1 86 ? -6.466 -0.810 13.692 1.00 0.00 86 GLY A C 12
ATOM 19088 O O . GLY A 1 86 ? -5.610 -1.564 14.153 1.00 0.00 86 GLY A O 12
ATOM 19092 N N . SER A 1 87 ? -7.360 -1.160 12.779 1.00 0.00 87 SER A N 12
ATOM 19093 C CA . SER A 1 87 ? -7.392 -2.508 12.240 1.00 0.00 87 SER A CA 12
ATOM 19094 C C . SER A 1 87 ? -6.026 -2.869 11.652 1.00 0.00 87 SER A C 12
ATOM 19095 O O . SER A 1 87 ? -5.171 -2.001 11.481 1.00 0.00 87 SER A O 12
ATOM 19103 N N . MET A 1 88 ? -5.863 -4.151 11.359 1.00 0.00 88 MET A N 12
ATOM 19104 C CA . MET A 1 88 ? -4.616 -4.636 10.793 1.00 0.00 88 MET A CA 12
ATOM 19105 C C . MET A 1 88 ? -4.794 -5.026 9.325 1.00 0.00 88 MET A C 12
ATOM 19106 O O . MET A 1 88 ? -5.847 -5.528 8.935 1.00 0.00 88 MET A O 12
ATOM 19120 N N . VAL A 1 89 ? -3.748 -4.779 8.549 1.00 0.00 89 VAL A N 12
ATOM 19121 C CA . VAL A 1 89 ? -3.776 -5.098 7.132 1.00 0.00 89 VAL A CA 12
ATOM 19122 C C . VAL A 1 89 ? -2.365 -5.463 6.667 1.00 0.00 89 VAL A C 12
ATOM 19123 O O . VAL A 1 89 ? -1.381 -5.069 7.291 1.00 0.00 89 VAL A O 12
ATOM 19136 N N . TYR A 1 90 ? -2.311 -6.212 5.576 1.00 0.00 90 TYR A N 12
ATOM 19137 C CA . TYR A 1 90 ? -1.036 -6.635 5.021 1.00 0.00 90 TYR A CA 12
ATOM 19138 C C . TYR A 1 90 ? -0.920 -6.236 3.548 1.00 0.00 90 TYR A C 12
ATOM 19139 O O . TYR A 1 90 ? -1.878 -6.369 2.788 1.00 0.00 90 TYR A O 12
ATOM 19157 N N . LEU A 1 91 ? 0.261 -5.755 3.190 1.00 0.00 91 LEU A N 12
ATOM 19158 C CA . LEU A 1 91 ? 0.515 -5.336 1.822 1.00 0.00 91 LEU A CA 12
ATOM 19159 C C . LEU A 1 91 ? 1.658 -6.171 1.241 1.00 0.00 91 LEU A C 12
ATOM 19160 O O . LEU A 1 91 ? 2.748 -6.218 1.810 1.00 0.00 91 LEU A O 12
ATOM 19176 N N . ALA A 1 92 ? 1.371 -6.809 0.116 1.00 0.00 92 ALA A N 12
ATOM 19177 C CA . ALA A 1 92 ? 2.361 -7.639 -0.547 1.00 0.00 92 ALA A CA 12
ATOM 19178 C C . ALA A 1 92 ? 2.628 -7.085 -1.948 1.00 0.00 92 ALA A C 12
ATOM 19179 O O . ALA A 1 92 ? 1.719 -7.007 -2.773 1.00 0.00 92 ALA A O 12
ATOM 19186 N N . TYR A 1 93 ? 3.880 -6.715 -2.175 1.00 0.00 93 TYR A N 12
ATOM 19187 C CA . TYR A 1 93 ? 4.279 -6.170 -3.462 1.00 0.00 93 TYR A CA 12
ATOM 19188 C C . TYR A 1 93 ? 5.651 -6.701 -3.880 1.00 0.00 93 TYR A C 12
ATOM 19189 O O . TYR A 1 93 ? 6.434 -7.139 -3.038 1.00 0.00 93 TYR A O 12
ATOM 19207 N N . GLU A 1 94 ? 5.902 -6.643 -5.180 1.00 0.00 94 GLU A N 12
ATOM 19208 C CA . GLU A 1 94 ? 7.167 -7.112 -5.720 1.00 0.00 94 GLU A CA 12
ATOM 19209 C C . GLU A 1 94 ? 8.111 -5.932 -5.960 1.00 0.00 94 GLU A C 12
ATOM 19210 O O . GLU A 1 94 ? 7.675 -4.857 -6.370 1.00 0.00 94 GLU A O 12
ATOM 19222 N N . GLY A 1 95 ? 9.386 -6.173 -5.695 1.00 0.00 95 GLY A N 12
ATOM 19223 C CA . GLY A 1 95 ? 10.396 -5.144 -5.878 1.00 0.00 95 GLY A CA 12
ATOM 19224 C C . GLY A 1 95 ? 10.165 -3.974 -4.919 1.00 0.00 95 GLY A C 12
ATOM 19225 O O . GLY A 1 95 ? 9.061 -3.793 -4.409 1.00 0.00 95 GLY A O 12
ATOM 19229 N N . GLU A 1 96 ? 11.226 -3.209 -4.703 1.00 0.00 96 GLU A N 12
ATOM 19230 C CA . GLU A 1 96 ? 11.153 -2.062 -3.815 1.00 0.00 96 GLU A CA 12
ATOM 19231 C C . GLU A 1 96 ? 10.136 -1.047 -4.342 1.00 0.00 96 GLU A C 12
ATOM 19232 O O . GLU A 1 96 ? 9.532 -1.257 -5.392 1.00 0.00 96 GLU A O 12
ATOM 19244 N N . ARG A 1 97 ? 9.978 0.031 -3.587 1.00 0.00 97 ARG A N 12
ATOM 19245 C CA . ARG A 1 97 ? 9.045 1.078 -3.964 1.00 0.00 97 ARG A CA 12
ATOM 19246 C C . ARG A 1 97 ? 9.664 1.981 -5.034 1.00 0.00 97 ARG A C 12
ATOM 19247 O O . ARG A 1 97 ? 10.884 2.025 -5.183 1.00 0.00 97 ARG A O 12
ATOM 19268 N N . THR A 1 98 ? 8.794 2.678 -5.750 1.00 0.00 98 THR A N 12
ATOM 19269 C CA . THR A 1 98 ? 9.240 3.577 -6.801 1.00 0.00 98 THR A CA 12
ATOM 19270 C C . THR A 1 98 ? 9.933 4.801 -6.197 1.00 0.00 98 THR A C 12
ATOM 19271 O O . THR A 1 98 ? 10.282 4.802 -5.018 1.00 0.00 98 THR A O 12
ATOM 19282 N N . ILE A 1 99 ? 10.110 5.813 -7.034 1.00 0.00 99 ILE A N 12
ATOM 19283 C CA . ILE A 1 99 ? 10.755 7.040 -6.598 1.00 0.00 99 ILE A CA 12
ATOM 19284 C C . ILE A 1 99 ? 9.690 8.025 -6.111 1.00 0.00 99 ILE A C 12
ATOM 19285 O O . ILE A 1 99 ? 8.618 8.129 -6.704 1.00 0.00 99 ILE A O 12
ATOM 19301 N N . ARG A 1 100 ? 10.023 8.723 -5.035 1.00 0.00 100 ARG A N 12
ATOM 19302 C CA . ARG A 1 100 ? 9.109 9.696 -4.462 1.00 0.00 100 ARG A CA 12
ATOM 19303 C C . ARG A 1 100 ? 8.946 10.890 -5.404 1.00 0.00 100 ARG A C 12
ATOM 19304 O O . ARG A 1 100 ? 9.912 11.335 -6.022 1.00 0.00 100 ARG A O 12
ATOM 19325 N N . GLY A 1 101 ? 7.715 11.376 -5.484 1.00 0.00 101 GLY A N 12
ATOM 19326 C CA . GLY A 1 101 ? 7.413 12.510 -6.341 1.00 0.00 101 GLY A CA 12
ATOM 19327 C C . GLY A 1 101 ? 5.910 12.795 -6.362 1.00 0.00 101 GLY A C 12
ATOM 19328 O O . GLY A 1 101 ? 5.099 11.889 -6.174 1.00 0.00 101 GLY A O 12
ATOM 19332 N N . SER A 1 102 ? 5.583 14.058 -6.593 1.00 0.00 102 SER A N 12
ATOM 19333 C CA . SER A 1 102 ? 4.192 14.475 -6.641 1.00 0.00 102 SER A CA 12
ATOM 19334 C C . SER A 1 102 ? 3.991 15.500 -7.759 1.00 0.00 102 SER A C 12
ATOM 19335 O O . SER A 1 102 ? 4.934 16.180 -8.159 1.00 0.00 102 SER A O 12
ATOM 19343 N N . GLY A 1 103 ? 2.755 15.578 -8.231 1.00 0.00 103 GLY A N 12
ATOM 19344 C CA . GLY A 1 103 ? 2.418 16.509 -9.294 1.00 0.00 103 GLY A CA 12
ATOM 19345 C C . GLY A 1 103 ? 1.626 17.700 -8.751 1.00 0.00 103 GLY A C 12
ATOM 19346 O O . GLY A 1 103 ? 0.438 17.577 -8.457 1.00 0.00 103 GLY A O 12
ATOM 19350 N N . PRO A 1 104 ? 2.334 18.854 -8.629 1.00 0.00 104 PRO A N 12
ATOM 19351 C CA . PRO A 1 104 ? 1.709 20.066 -8.126 1.00 0.00 104 PRO A CA 12
ATOM 19352 C C . PRO A 1 104 ? 0.800 20.694 -9.184 1.00 0.00 104 PRO A C 12
ATOM 19353 O O . PRO A 1 104 ? 0.733 20.214 -10.314 1.00 0.00 104 PRO A O 12
ATOM 19364 N N . SER A 1 105 ? 0.123 21.759 -8.779 1.00 0.00 105 SER A N 12
ATOM 19365 C CA . SER A 1 105 ? -0.780 22.458 -9.678 1.00 0.00 105 SER A CA 12
ATOM 19366 C C . SER A 1 105 ? -2.043 21.625 -9.903 1.00 0.00 105 SER A C 12
ATOM 19367 O O . SER A 1 105 ? -2.009 20.615 -10.604 1.00 0.00 105 SER A O 12
ATOM 19375 N N . SER A 1 106 ? -3.129 22.079 -9.295 1.00 0.00 106 SER A N 12
ATOM 19376 C CA . SER A 1 106 ? -4.401 21.388 -9.420 1.00 0.00 106 SER A CA 12
ATOM 19377 C C . SER A 1 106 ? -5.263 22.069 -10.485 1.00 0.00 106 SER A C 12
ATOM 19378 O O . SER A 1 106 ? -5.747 23.181 -10.280 1.00 0.00 106 SER A O 12
ATOM 19386 N N . GLY A 1 107 ? -5.429 21.372 -11.600 1.00 0.00 107 GLY A N 12
ATOM 19387 C CA . GLY A 1 107 ? -6.224 21.895 -12.698 1.00 0.00 107 GLY A CA 12
ATOM 19388 C C . GLY A 1 107 ? -6.277 20.900 -13.859 1.00 0.00 107 GLY A C 12
ATOM 19389 O O . GLY A 1 107 ? -6.800 21.214 -14.927 1.00 0.00 107 GLY A O 12
ATOM 19393 N N . GLY A 1 1 ? -10.556 20.044 -1.986 1.00 0.00 1 GLY A N 13
ATOM 19394 C CA . GLY A 1 1 ? -11.048 21.409 -2.047 1.00 0.00 1 GLY A CA 13
ATOM 19395 C C . GLY A 1 1 ? -11.919 21.733 -0.831 1.00 0.00 1 GLY A C 13
ATOM 19396 O O . GLY A 1 1 ? -11.477 22.420 0.088 1.00 0.00 1 GLY A O 13
ATOM 19400 N N . SER A 1 2 ? -13.141 21.222 -0.865 1.00 0.00 2 SER A N 13
ATOM 19401 C CA . SER A 1 2 ? -14.078 21.448 0.222 1.00 0.00 2 SER A CA 13
ATOM 19402 C C . SER A 1 2 ? -14.561 20.109 0.783 1.00 0.00 2 SER A C 13
ATOM 19403 O O . SER A 1 2 ? -15.557 19.559 0.314 1.00 0.00 2 SER A O 13
ATOM 19411 N N . SER A 1 3 ? -13.834 19.624 1.778 1.00 0.00 3 SER A N 13
ATOM 19412 C CA . SER A 1 3 ? -14.177 18.360 2.408 1.00 0.00 3 SER A CA 13
ATOM 19413 C C . SER A 1 3 ? -13.269 18.113 3.615 1.00 0.00 3 SER A C 13
ATOM 19414 O O . SER A 1 3 ? -12.065 17.912 3.459 1.00 0.00 3 SER A O 13
ATOM 19422 N N . GLY A 1 4 ? -13.880 18.136 4.790 1.00 0.00 4 GLY A N 13
ATOM 19423 C CA . GLY A 1 4 ? -13.142 17.918 6.022 1.00 0.00 4 GLY A CA 13
ATOM 19424 C C . GLY A 1 4 ? -13.481 16.555 6.630 1.00 0.00 4 GLY A C 13
ATOM 19425 O O . GLY A 1 4 ? -14.244 16.473 7.591 1.00 0.00 4 GLY A O 13
ATOM 19429 N N . SER A 1 5 ? -12.898 15.520 6.044 1.00 0.00 5 SER A N 13
ATOM 19430 C CA . SER A 1 5 ? -13.128 14.165 6.516 1.00 0.00 5 SER A CA 13
ATOM 19431 C C . SER A 1 5 ? -12.466 13.967 7.881 1.00 0.00 5 SER A C 13
ATOM 19432 O O . SER A 1 5 ? -11.459 14.604 8.185 1.00 0.00 5 SER A O 13
ATOM 19440 N N . SER A 1 6 ? -13.059 13.081 8.667 1.00 0.00 6 SER A N 13
ATOM 19441 C CA . SER A 1 6 ? -12.540 12.791 9.993 1.00 0.00 6 SER A CA 13
ATOM 19442 C C . SER A 1 6 ? -11.061 12.410 9.903 1.00 0.00 6 SER A C 13
ATOM 19443 O O . SER A 1 6 ? -10.200 13.126 10.412 1.00 0.00 6 SER A O 13
ATOM 19451 N N . GLY A 1 7 ? -10.811 11.283 9.253 1.00 0.00 7 GLY A N 13
ATOM 19452 C CA . GLY A 1 7 ? -9.451 10.798 9.091 1.00 0.00 7 GLY A CA 13
ATOM 19453 C C . GLY A 1 7 ? -9.296 9.393 9.676 1.00 0.00 7 GLY A C 13
ATOM 19454 O O . GLY A 1 7 ? -9.182 9.232 10.890 1.00 0.00 7 GLY A O 13
ATOM 19458 N N . THR A 1 8 ? -9.297 8.412 8.786 1.00 0.00 8 THR A N 13
ATOM 19459 C CA . THR A 1 8 ? -9.158 7.026 9.199 1.00 0.00 8 THR A CA 13
ATOM 19460 C C . THR A 1 8 ? -7.790 6.480 8.784 1.00 0.00 8 THR A C 13
ATOM 19461 O O . THR A 1 8 ? -7.401 6.590 7.622 1.00 0.00 8 THR A O 13
ATOM 19472 N N . MET A 1 9 ? -7.098 5.904 9.756 1.00 0.00 9 MET A N 13
ATOM 19473 C CA . MET A 1 9 ? -5.782 5.341 9.506 1.00 0.00 9 MET A CA 13
ATOM 19474 C C . MET A 1 9 ? -5.815 3.814 9.586 1.00 0.00 9 MET A C 13
ATOM 19475 O O . MET A 1 9 ? -6.379 3.249 10.522 1.00 0.00 9 MET A O 13
ATOM 19489 N N . LEU A 1 10 ? -5.203 3.188 8.591 1.00 0.00 10 LEU A N 13
ATOM 19490 C CA . LEU A 1 10 ? -5.156 1.737 8.537 1.00 0.00 10 LEU A CA 13
ATOM 19491 C C . LEU A 1 10 ? -3.716 1.269 8.761 1.00 0.00 10 LEU A C 13
ATOM 19492 O O . LEU A 1 10 ? -2.779 2.059 8.651 1.00 0.00 10 LEU A O 13
ATOM 19508 N N . ARG A 1 11 ? -3.585 -0.012 9.071 1.00 0.00 11 ARG A N 13
ATOM 19509 C CA . ARG A 1 11 ? -2.275 -0.594 9.311 1.00 0.00 11 ARG A CA 13
ATOM 19510 C C . ARG A 1 11 ? -1.880 -1.510 8.151 1.00 0.00 11 ARG A C 13
ATOM 19511 O O . ARG A 1 11 ? -2.440 -2.594 7.993 1.00 0.00 11 ARG A O 13
ATOM 19532 N N . VAL A 1 12 ? -0.919 -1.041 7.369 1.00 0.00 12 VAL A N 13
ATOM 19533 C CA . VAL A 1 12 ? -0.443 -1.804 6.228 1.00 0.00 12 VAL A CA 13
ATOM 19534 C C . VAL A 1 12 ? 0.896 -2.456 6.579 1.00 0.00 12 VAL A C 13
ATOM 19535 O O . VAL A 1 12 ? 1.897 -1.765 6.766 1.00 0.00 12 VAL A O 13
ATOM 19548 N N . ARG A 1 13 ? 0.872 -3.778 6.657 1.00 0.00 13 ARG A N 13
ATOM 19549 C CA . ARG A 1 13 ? 2.071 -4.531 6.983 1.00 0.00 13 ARG A CA 13
ATOM 19550 C C . ARG A 1 13 ? 2.852 -4.861 5.709 1.00 0.00 13 ARG A C 13
ATOM 19551 O O . ARG A 1 13 ? 2.310 -5.458 4.781 1.00 0.00 13 ARG A O 13
ATOM 19572 N N . SER A 1 14 ? 4.114 -4.457 5.706 1.00 0.00 14 SER A N 13
ATOM 19573 C CA . SER A 1 14 ? 4.976 -4.702 4.561 1.00 0.00 14 SER A CA 13
ATOM 19574 C C . SER A 1 14 ? 6.303 -5.307 5.025 1.00 0.00 14 SER A C 13
ATOM 19575 O O . SER A 1 14 ? 6.627 -5.264 6.211 1.00 0.00 14 SER A O 13
ATOM 19583 N N . ARG A 1 15 ? 7.034 -5.855 4.066 1.00 0.00 15 ARG A N 13
ATOM 19584 C CA . ARG A 1 15 ? 8.318 -6.467 4.361 1.00 0.00 15 ARG A CA 13
ATOM 19585 C C . ARG A 1 15 ? 9.100 -5.606 5.355 1.00 0.00 15 ARG A C 13
ATOM 19586 O O . ARG A 1 15 ? 9.468 -6.075 6.432 1.00 0.00 15 ARG A O 13
ATOM 19607 N N . ASP A 1 16 ? 9.330 -4.363 4.960 1.00 0.00 16 ASP A N 13
ATOM 19608 C CA . ASP A 1 16 ? 10.062 -3.433 5.803 1.00 0.00 16 ASP A CA 13
ATOM 19609 C C . ASP A 1 16 ? 9.612 -3.605 7.255 1.00 0.00 16 ASP A C 13
ATOM 19610 O O . ASP A 1 16 ? 10.441 -3.689 8.160 1.00 0.00 16 ASP A O 13
ATOM 19619 N N . GLY A 1 17 ? 8.300 -3.654 7.433 1.00 0.00 17 GLY A N 13
ATOM 19620 C CA . GLY A 1 17 ? 7.730 -3.815 8.760 1.00 0.00 17 GLY A CA 13
ATOM 19621 C C . GLY A 1 17 ? 6.219 -3.576 8.740 1.00 0.00 17 GLY A C 13
ATOM 19622 O O . GLY A 1 17 ? 5.472 -4.346 8.137 1.00 0.00 17 GLY A O 13
ATOM 19626 N N . LEU A 1 18 ? 5.812 -2.506 9.407 1.00 0.00 18 LEU A N 13
ATOM 19627 C CA . LEU A 1 18 ? 4.404 -2.155 9.474 1.00 0.00 18 LEU A CA 13
ATOM 19628 C C . LEU A 1 18 ? 4.237 -0.669 9.154 1.00 0.00 18 LEU A C 13
ATOM 19629 O O . LEU A 1 18 ? 4.572 0.187 9.972 1.00 0.00 18 LEU A O 13
ATOM 19645 N N . GLU A 1 19 ? 3.719 -0.407 7.963 1.00 0.00 19 GLU A N 13
ATOM 19646 C CA . GLU A 1 19 ? 3.504 0.962 7.525 1.00 0.00 19 GLU A CA 13
ATOM 19647 C C . GLU A 1 19 ? 2.031 1.346 7.687 1.00 0.00 19 GLU A C 13
ATOM 19648 O O . GLU A 1 19 ? 1.159 0.478 7.714 1.00 0.00 19 GLU A O 13
ATOM 19660 N N . ARG A 1 20 ? 1.799 2.646 7.791 1.00 0.00 20 ARG A N 13
ATOM 19661 C CA . ARG A 1 20 ? 0.448 3.155 7.949 1.00 0.00 20 ARG A CA 13
ATOM 19662 C C . ARG A 1 20 ? 0.124 4.155 6.837 1.00 0.00 20 ARG A C 13
ATOM 19663 O O . ARG A 1 20 ? 1.025 4.765 6.264 1.00 0.00 20 ARG A O 13
ATOM 19684 N N . VAL A 1 21 ? -1.166 4.294 6.567 1.00 0.00 21 VAL A N 13
ATOM 19685 C CA . VAL A 1 21 ? -1.620 5.210 5.535 1.00 0.00 21 VAL A CA 13
ATOM 19686 C C . VAL A 1 21 ? -2.985 5.779 5.929 1.00 0.00 21 VAL A C 13
ATOM 19687 O O . VAL A 1 21 ? -3.734 5.147 6.671 1.00 0.00 21 VAL A O 13
ATOM 19700 N N . SER A 1 22 ? -3.266 6.967 5.413 1.00 0.00 22 SER A N 13
ATOM 19701 C CA . SER A 1 22 ? -4.526 7.629 5.702 1.00 0.00 22 SER A CA 13
ATOM 19702 C C . SER A 1 22 ? -5.502 7.425 4.541 1.00 0.00 22 SER A C 13
ATOM 19703 O O . SER A 1 22 ? -5.134 7.592 3.379 1.00 0.00 22 SER A O 13
ATOM 19711 N N . VAL A 1 23 ? -6.728 7.068 4.895 1.00 0.00 23 VAL A N 13
ATOM 19712 C CA . VAL A 1 23 ? -7.759 6.839 3.898 1.00 0.00 23 VAL A CA 13
ATOM 19713 C C . VAL A 1 23 ? -8.959 7.740 4.196 1.00 0.00 23 VAL A C 13
ATOM 19714 O O . VAL A 1 23 ? -8.853 8.684 4.977 1.00 0.00 23 VAL A O 13
ATOM 19727 N N . ASP A 1 24 ? -10.075 7.415 3.559 1.00 0.00 24 ASP A N 13
ATOM 19728 C CA . ASP A 1 24 ? -11.294 8.183 3.746 1.00 0.00 24 ASP A CA 13
ATOM 19729 C C . ASP A 1 24 ? -12.255 7.395 4.639 1.00 0.00 24 ASP A C 13
ATOM 19730 O O . ASP A 1 24 ? -12.608 7.846 5.727 1.00 0.00 24 ASP A O 13
ATOM 19739 N N . GLY A 1 25 ? -12.652 6.231 4.144 1.00 0.00 25 GLY A N 13
ATOM 19740 C CA . GLY A 1 25 ? -13.565 5.377 4.884 1.00 0.00 25 GLY A CA 13
ATOM 19741 C C . GLY A 1 25 ? -14.013 4.187 4.032 1.00 0.00 25 GLY A C 13
ATOM 19742 O O . GLY A 1 25 ? -13.311 3.783 3.106 1.00 0.00 25 GLY A O 13
ATOM 19746 N N . PRO A 1 26 ? -15.209 3.645 4.385 1.00 0.00 26 PRO A N 13
ATOM 19747 C CA . PRO A 1 26 ? -15.759 2.510 3.664 1.00 0.00 26 PRO A CA 13
ATOM 19748 C C . PRO A 1 26 ? -16.316 2.940 2.306 1.00 0.00 26 PRO A C 13
ATOM 19749 O O . PRO A 1 26 ? -16.401 2.133 1.382 1.00 0.00 26 PRO A O 13
ATOM 19760 N N . HIS A 1 27 ? -16.679 4.212 2.227 1.00 0.00 27 HIS A N 13
ATOM 19761 C CA . HIS A 1 27 ? -17.225 4.760 0.997 1.00 0.00 27 HIS A CA 13
ATOM 19762 C C . HIS A 1 27 ? -16.232 4.543 -0.146 1.00 0.00 27 HIS A C 13
ATOM 19763 O O . HIS A 1 27 ? -16.601 4.623 -1.317 1.00 0.00 27 HIS A O 13
ATOM 19777 N N . ILE A 1 28 ? -14.992 4.273 0.233 1.00 0.00 28 ILE A N 13
ATOM 19778 C CA . ILE A 1 28 ? -13.943 4.045 -0.746 1.00 0.00 28 ILE A CA 13
ATOM 19779 C C . ILE A 1 28 ? -13.801 2.542 -0.994 1.00 0.00 28 ILE A C 13
ATOM 19780 O O . ILE A 1 28 ? -14.162 1.731 -0.141 1.00 0.00 28 ILE A O 13
ATOM 19796 N N . THR A 1 29 ? -13.276 2.215 -2.165 1.00 0.00 29 THR A N 13
ATOM 19797 C CA . THR A 1 29 ? -13.083 0.823 -2.537 1.00 0.00 29 THR A CA 13
ATOM 19798 C C . THR A 1 29 ? -11.593 0.474 -2.540 1.00 0.00 29 THR A C 13
ATOM 19799 O O . THR A 1 29 ? -10.744 1.358 -2.430 1.00 0.00 29 THR A O 13
ATOM 19810 N N . VAL A 1 30 ? -11.320 -0.816 -2.667 1.00 0.00 30 VAL A N 13
ATOM 19811 C CA . VAL A 1 30 ? -9.948 -1.293 -2.686 1.00 0.00 30 VAL A CA 13
ATOM 19812 C C . VAL A 1 30 ? -9.144 -0.479 -3.701 1.00 0.00 30 VAL A C 13
ATOM 19813 O O . VAL A 1 30 ? -7.978 -0.164 -3.466 1.00 0.00 30 VAL A O 13
ATOM 19826 N N . SER A 1 31 ? -9.798 -0.161 -4.808 1.00 0.00 31 SER A N 13
ATOM 19827 C CA . SER A 1 31 ? -9.159 0.611 -5.860 1.00 0.00 31 SER A CA 13
ATOM 19828 C C . SER A 1 31 ? -8.603 1.916 -5.287 1.00 0.00 31 SER A C 13
ATOM 19829 O O . SER A 1 31 ? -7.449 2.264 -5.533 1.00 0.00 31 SER A O 13
ATOM 19837 N N . GLN A 1 32 ? -9.450 2.603 -4.535 1.00 0.00 32 GLN A N 13
ATOM 19838 C CA . GLN A 1 32 ? -9.057 3.863 -3.925 1.00 0.00 32 GLN A CA 13
ATOM 19839 C C . GLN A 1 32 ? -8.020 3.620 -2.827 1.00 0.00 32 GLN A C 13
ATOM 19840 O O . GLN A 1 32 ? -7.115 4.430 -2.634 1.00 0.00 32 GLN A O 13
ATOM 19854 N N . LEU A 1 33 ? -8.186 2.502 -2.136 1.00 0.00 33 LEU A N 13
ATOM 19855 C CA . LEU A 1 33 ? -7.276 2.143 -1.063 1.00 0.00 33 LEU A CA 13
ATOM 19856 C C . LEU A 1 33 ? -5.866 1.972 -1.631 1.00 0.00 33 LEU A C 13
ATOM 19857 O O . LEU A 1 33 ? -4.917 2.586 -1.144 1.00 0.00 33 LEU A O 13
ATOM 19873 N N . LYS A 1 34 ? -5.772 1.136 -2.655 1.00 0.00 34 LYS A N 13
ATOM 19874 C CA . LYS A 1 34 ? -4.494 0.877 -3.295 1.00 0.00 34 LYS A CA 13
ATOM 19875 C C . LYS A 1 34 ? -3.876 2.202 -3.747 1.00 0.00 34 LYS A C 13
ATOM 19876 O O . LYS A 1 34 ? -2.859 2.633 -3.206 1.00 0.00 34 LYS A O 13
ATOM 19895 N N . THR A 1 35 ? -4.518 2.812 -4.733 1.00 0.00 35 THR A N 13
ATOM 19896 C CA . THR A 1 35 ? -4.045 4.079 -5.263 1.00 0.00 35 THR A CA 13
ATOM 19897 C C . THR A 1 35 ? -3.404 4.916 -4.153 1.00 0.00 35 THR A C 13
ATOM 19898 O O . THR A 1 35 ? -2.344 5.507 -4.350 1.00 0.00 35 THR A O 13
ATOM 19909 N N . LEU A 1 36 ? -4.076 4.939 -3.011 1.00 0.00 36 LEU A N 13
ATOM 19910 C CA . LEU A 1 36 ? -3.585 5.693 -1.870 1.00 0.00 36 LEU A CA 13
ATOM 19911 C C . LEU A 1 36 ? -2.201 5.173 -1.477 1.00 0.00 36 LEU A C 13
ATOM 19912 O O . LEU A 1 36 ? -1.201 5.870 -1.646 1.00 0.00 36 LEU A O 13
ATOM 19928 N N . ILE A 1 37 ? -2.186 3.953 -0.961 1.00 0.00 37 ILE A N 13
ATOM 19929 C CA . ILE A 1 37 ? -0.941 3.331 -0.544 1.00 0.00 37 ILE A CA 13
ATOM 19930 C C . ILE A 1 37 ? 0.032 3.306 -1.724 1.00 0.00 37 ILE A C 13
ATOM 19931 O O . ILE A 1 37 ? 1.224 3.559 -1.555 1.00 0.00 37 ILE A O 13
ATOM 19947 N N . GLN A 1 38 ? -0.512 2.999 -2.892 1.00 0.00 38 GLN A N 13
ATOM 19948 C CA . GLN A 1 38 ? 0.294 2.937 -4.100 1.00 0.00 38 GLN A CA 13
ATOM 19949 C C . GLN A 1 38 ? 1.113 4.220 -4.257 1.00 0.00 38 GLN A C 13
ATOM 19950 O O . GLN A 1 38 ? 2.260 4.177 -4.699 1.00 0.00 38 GLN A O 13
ATOM 19964 N N . ASP A 1 39 ? 0.492 5.330 -3.887 1.00 0.00 39 ASP A N 13
ATOM 19965 C CA . ASP A 1 39 ? 1.149 6.622 -3.981 1.00 0.00 39 ASP A CA 13
ATOM 19966 C C . ASP A 1 39 ? 1.965 6.869 -2.711 1.00 0.00 39 ASP A C 13
ATOM 19967 O O . ASP A 1 39 ? 3.190 6.969 -2.765 1.00 0.00 39 ASP A O 13
ATOM 19976 N N . GLN A 1 40 ? 1.253 6.960 -1.597 1.00 0.00 40 GLN A N 13
ATOM 19977 C CA . GLN A 1 40 ? 1.896 7.193 -0.315 1.00 0.00 40 GLN A CA 13
ATOM 19978 C C . GLN A 1 40 ? 3.112 6.278 -0.157 1.00 0.00 40 GLN A C 13
ATOM 19979 O O . GLN A 1 40 ? 4.221 6.751 0.088 1.00 0.00 40 GLN A O 13
ATOM 19993 N N . LEU A 1 41 ? 2.863 4.985 -0.303 1.00 0.00 41 LEU A N 13
ATOM 19994 C CA . LEU A 1 41 ? 3.924 4.000 -0.179 1.00 0.00 41 LEU A CA 13
ATOM 19995 C C . LEU A 1 41 ? 4.764 3.998 -1.458 1.00 0.00 41 LEU A C 13
ATOM 19996 O O . LEU A 1 41 ? 5.897 3.518 -1.461 1.00 0.00 41 LEU A O 13
ATOM 20012 N N . GLN A 1 42 ? 4.177 4.541 -2.514 1.00 0.00 42 GLN A N 13
ATOM 20013 C CA . GLN A 1 42 ? 4.857 4.609 -3.797 1.00 0.00 42 GLN A CA 13
ATOM 20014 C C . GLN A 1 42 ? 5.078 3.201 -4.355 1.00 0.00 42 GLN A C 13
ATOM 20015 O O . GLN A 1 42 ? 6.168 2.880 -4.825 1.00 0.00 42 GLN A O 13
ATOM 20029 N N . ILE A 1 43 ? 4.025 2.400 -4.285 1.00 0.00 43 ILE A N 13
ATOM 20030 C CA . ILE A 1 43 ? 4.090 1.034 -4.777 1.00 0.00 43 ILE A CA 13
ATOM 20031 C C . ILE A 1 43 ? 3.003 0.825 -5.832 1.00 0.00 43 ILE A C 13
ATOM 20032 O O . ILE A 1 43 ? 1.900 1.356 -5.707 1.00 0.00 43 ILE A O 13
ATOM 20048 N N . PRO A 1 44 ? 3.360 0.029 -6.876 1.00 0.00 44 PRO A N 13
ATOM 20049 C CA . PRO A 1 44 ? 2.427 -0.257 -7.953 1.00 0.00 44 PRO A CA 13
ATOM 20050 C C . PRO A 1 44 ? 1.365 -1.263 -7.505 1.00 0.00 44 PRO A C 13
ATOM 20051 O O . PRO A 1 44 ? 1.694 -2.334 -6.998 1.00 0.00 44 PRO A O 13
ATOM 20062 N N . ILE A 1 45 ? 0.112 -0.882 -7.708 1.00 0.00 45 ILE A N 13
ATOM 20063 C CA . ILE A 1 45 ? -1.001 -1.737 -7.332 1.00 0.00 45 ILE A CA 13
ATOM 20064 C C . ILE A 1 45 ? -0.775 -3.140 -7.900 1.00 0.00 45 ILE A C 13
ATOM 20065 O O . ILE A 1 45 ? -0.757 -4.119 -7.156 1.00 0.00 45 ILE A O 13
ATOM 20081 N N . HIS A 1 46 ? -0.610 -3.192 -9.214 1.00 0.00 46 HIS A N 13
ATOM 20082 C CA . HIS A 1 46 ? -0.386 -4.458 -9.890 1.00 0.00 46 HIS A CA 13
ATOM 20083 C C . HIS A 1 46 ? 0.522 -5.344 -9.035 1.00 0.00 46 HIS A C 13
ATOM 20084 O O . HIS A 1 46 ? 0.418 -6.569 -9.076 1.00 0.00 46 HIS A O 13
ATOM 20098 N N . ASN A 1 47 ? 1.392 -4.689 -8.279 1.00 0.00 47 ASN A N 13
ATOM 20099 C CA . ASN A 1 47 ? 2.317 -5.402 -7.415 1.00 0.00 47 ASN A CA 13
ATOM 20100 C C . ASN A 1 47 ? 1.706 -5.535 -6.019 1.00 0.00 47 ASN A C 13
ATOM 20101 O O . ASN A 1 47 ? 1.776 -6.599 -5.406 1.00 0.00 47 ASN A O 13
ATOM 20112 N N . GLN A 1 48 ? 1.121 -4.439 -5.558 1.00 0.00 48 GLN A N 13
ATOM 20113 C CA . GLN A 1 48 ? 0.497 -4.420 -4.245 1.00 0.00 48 GLN A CA 13
ATOM 20114 C C . GLN A 1 48 ? -0.469 -5.598 -4.099 1.00 0.00 48 GLN A C 13
ATOM 20115 O O . GLN A 1 48 ? -1.149 -5.969 -5.054 1.00 0.00 48 GLN A O 13
ATOM 20129 N N . THR A 1 49 ? -0.498 -6.153 -2.896 1.00 0.00 49 THR A N 13
ATOM 20130 C CA . THR A 1 49 ? -1.369 -7.280 -2.613 1.00 0.00 49 THR A CA 13
ATOM 20131 C C . THR A 1 49 ? -2.093 -7.074 -1.281 1.00 0.00 49 THR A C 13
ATOM 20132 O O . THR A 1 49 ? -1.473 -7.125 -0.220 1.00 0.00 49 THR A O 13
ATOM 20143 N N . LEU A 1 50 ? -3.394 -6.845 -1.380 1.00 0.00 50 LEU A N 13
ATOM 20144 C CA . LEU A 1 50 ? -4.209 -6.630 -0.196 1.00 0.00 50 LEU A CA 13
ATOM 20145 C C . LEU A 1 50 ? -4.756 -7.973 0.291 1.00 0.00 50 LEU A C 13
ATOM 20146 O O . LEU A 1 50 ? -5.305 -8.746 -0.494 1.00 0.00 50 LEU A O 13
ATOM 20162 N N . SER A 1 51 ? -4.589 -8.211 1.583 1.00 0.00 51 SER A N 13
ATOM 20163 C CA . SER A 1 51 ? -5.059 -9.447 2.184 1.00 0.00 51 SER A CA 13
ATOM 20164 C C . SER A 1 51 ? -5.136 -9.294 3.705 1.00 0.00 51 SER A C 13
ATOM 20165 O O . SER A 1 51 ? -4.250 -8.701 4.318 1.00 0.00 51 SER A O 13
ATOM 20173 N N . THR A 1 52 ? -6.203 -9.839 4.270 1.00 0.00 52 THR A N 13
ATOM 20174 C CA . THR A 1 52 ? -6.407 -9.771 5.706 1.00 0.00 52 THR A CA 13
ATOM 20175 C C . THR A 1 52 ? -5.755 -10.971 6.395 1.00 0.00 52 THR A C 13
ATOM 20176 O O . THR A 1 52 ? -6.279 -11.484 7.383 1.00 0.00 52 THR A O 13
ATOM 20187 N N . ASN A 1 53 ? -4.622 -11.385 5.847 1.00 0.00 53 ASN A N 13
ATOM 20188 C CA . ASN A 1 53 ? -3.894 -12.515 6.396 1.00 0.00 53 ASN A CA 13
ATOM 20189 C C . ASN A 1 53 ? -2.399 -12.190 6.420 1.00 0.00 53 ASN A C 13
ATOM 20190 O O . ASN A 1 53 ? -1.900 -11.485 5.545 1.00 0.00 53 ASN A O 13
ATOM 20201 N N . ARG A 1 54 ? -1.727 -12.721 7.431 1.00 0.00 54 ARG A N 13
ATOM 20202 C CA . ARG A 1 54 ? -0.299 -12.496 7.580 1.00 0.00 54 ARG A CA 13
ATOM 20203 C C . ARG A 1 54 ? 0.485 -13.428 6.654 1.00 0.00 54 ARG A C 13
ATOM 20204 O O . ARG A 1 54 ? 1.619 -13.130 6.283 1.00 0.00 54 ARG A O 13
ATOM 20225 N N . ASN A 1 55 ? -0.151 -14.537 6.307 1.00 0.00 55 ASN A N 13
ATOM 20226 C CA . ASN A 1 55 ? 0.472 -15.515 5.431 1.00 0.00 55 ASN A CA 13
ATOM 20227 C C . ASN A 1 55 ? 0.948 -14.819 4.154 1.00 0.00 55 ASN A C 13
ATOM 20228 O O . ASN A 1 55 ? 1.821 -15.328 3.454 1.00 0.00 55 ASN A O 13
ATOM 20239 N N . LEU A 1 56 ? 0.352 -13.665 3.890 1.00 0.00 56 LEU A N 13
ATOM 20240 C CA . LEU A 1 56 ? 0.704 -12.894 2.710 1.00 0.00 56 LEU A CA 13
ATOM 20241 C C . LEU A 1 56 ? 2.217 -12.667 2.686 1.00 0.00 56 LEU A C 13
ATOM 20242 O O . LEU A 1 56 ? 2.851 -12.795 1.640 1.00 0.00 56 LEU A O 13
ATOM 20258 N N . LEU A 1 57 ? 2.751 -12.335 3.852 1.00 0.00 57 LEU A N 13
ATOM 20259 C CA . LEU A 1 57 ? 4.178 -12.090 3.978 1.00 0.00 57 LEU A CA 13
ATOM 20260 C C . LEU A 1 57 ? 4.937 -13.401 3.769 1.00 0.00 57 LEU A C 13
ATOM 20261 O O . LEU A 1 57 ? 6.122 -13.391 3.439 1.00 0.00 57 LEU A O 13
ATOM 20277 N N . LEU A 1 58 ? 4.224 -14.500 3.971 1.00 0.00 58 LEU A N 13
ATOM 20278 C CA . LEU A 1 58 ? 4.816 -15.817 3.808 1.00 0.00 58 LEU A CA 13
ATOM 20279 C C . LEU A 1 58 ? 4.900 -16.153 2.318 1.00 0.00 58 LEU A C 13
ATOM 20280 O O . LEU A 1 58 ? 5.886 -16.730 1.863 1.00 0.00 58 LEU A O 13
ATOM 20296 N N . ALA A 1 59 ? 3.852 -15.778 1.600 1.00 0.00 59 ALA A N 13
ATOM 20297 C CA . ALA A 1 59 ? 3.795 -16.033 0.170 1.00 0.00 59 ALA A CA 13
ATOM 20298 C C . ALA A 1 59 ? 5.086 -15.538 -0.484 1.00 0.00 59 ALA A C 13
ATOM 20299 O O . ALA A 1 59 ? 5.406 -14.352 -0.414 1.00 0.00 59 ALA A O 13
ATOM 20306 N N . LYS A 1 60 ? 5.793 -16.471 -1.105 1.00 0.00 60 LYS A N 13
ATOM 20307 C CA . LYS A 1 60 ? 7.042 -16.144 -1.771 1.00 0.00 60 LYS A CA 13
ATOM 20308 C C . LYS A 1 60 ? 6.856 -16.269 -3.284 1.00 0.00 60 LYS A C 13
ATOM 20309 O O . LYS A 1 60 ? 7.545 -15.603 -4.055 1.00 0.00 60 LYS A O 13
ATOM 20328 N N . SER A 1 61 ? 5.922 -17.128 -3.664 1.00 0.00 61 SER A N 13
ATOM 20329 C CA . SER A 1 61 ? 5.636 -17.349 -5.072 1.00 0.00 61 SER A CA 13
ATOM 20330 C C . SER A 1 61 ? 4.527 -16.403 -5.536 1.00 0.00 61 SER A C 13
ATOM 20331 O O . SER A 1 61 ? 3.738 -15.921 -4.725 1.00 0.00 61 SER A O 13
ATOM 20339 N N . PRO A 1 62 ? 4.501 -16.160 -6.874 1.00 0.00 62 PRO A N 13
ATOM 20340 C CA . PRO A 1 62 ? 3.501 -15.280 -7.455 1.00 0.00 62 PRO A CA 13
ATOM 20341 C C . PRO A 1 62 ? 2.136 -15.969 -7.519 1.00 0.00 62 PRO A C 13
ATOM 20342 O O . PRO A 1 62 ? 1.117 -15.316 -7.740 1.00 0.00 62 PRO A O 13
ATOM 20353 N N . SER A 1 63 ? 2.159 -17.278 -7.321 1.00 0.00 63 SER A N 13
ATOM 20354 C CA . SER A 1 63 ? 0.936 -18.062 -7.353 1.00 0.00 63 SER A CA 13
ATOM 20355 C C . SER A 1 63 ? 0.298 -18.092 -5.963 1.00 0.00 63 SER A C 13
ATOM 20356 O O . SER A 1 63 ? -0.926 -18.108 -5.838 1.00 0.00 63 SER A O 13
ATOM 20364 N N . ASP A 1 64 ? 1.155 -18.100 -4.952 1.00 0.00 64 ASP A N 13
ATOM 20365 C CA . ASP A 1 64 ? 0.689 -18.128 -3.576 1.00 0.00 64 ASP A CA 13
ATOM 20366 C C . ASP A 1 64 ? -0.171 -16.892 -3.308 1.00 0.00 64 ASP A C 13
ATOM 20367 O O . ASP A 1 64 ? -1.261 -16.999 -2.749 1.00 0.00 64 ASP A O 13
ATOM 20376 N N . PHE A 1 65 ? 0.351 -15.746 -3.720 1.00 0.00 65 PHE A N 13
ATOM 20377 C CA . PHE A 1 65 ? -0.356 -14.490 -3.531 1.00 0.00 65 PHE A CA 13
ATOM 20378 C C . PHE A 1 65 ? -1.739 -14.537 -4.183 1.00 0.00 65 PHE A C 13
ATOM 20379 O O . PHE A 1 65 ? -2.653 -13.832 -3.758 1.00 0.00 65 PHE A O 13
ATOM 20396 N N . LEU A 1 66 ? -1.849 -15.373 -5.205 1.00 0.00 66 LEU A N 13
ATOM 20397 C CA . LEU A 1 66 ? -3.105 -15.520 -5.920 1.00 0.00 66 LEU A CA 13
ATOM 20398 C C . LEU A 1 66 ? -4.115 -16.240 -5.024 1.00 0.00 66 LEU A C 13
ATOM 20399 O O . LEU A 1 66 ? -5.296 -16.324 -5.357 1.00 0.00 66 LEU A O 13
ATOM 20415 N N . ALA A 1 67 ? -3.614 -16.742 -3.905 1.00 0.00 67 ALA A N 13
ATOM 20416 C CA . ALA A 1 67 ? -4.457 -17.452 -2.959 1.00 0.00 67 ALA A CA 13
ATOM 20417 C C . ALA A 1 67 ? -5.360 -16.450 -2.236 1.00 0.00 67 ALA A C 13
ATOM 20418 O O . ALA A 1 67 ? -6.457 -16.798 -1.803 1.00 0.00 67 ALA A O 13
ATOM 20425 N N . PHE A 1 68 ? -4.864 -15.227 -2.127 1.00 0.00 68 PHE A N 13
ATOM 20426 C CA . PHE A 1 68 ? -5.611 -14.173 -1.463 1.00 0.00 68 PHE A CA 13
ATOM 20427 C C . PHE A 1 68 ? -6.311 -13.271 -2.482 1.00 0.00 68 PHE A C 13
ATOM 20428 O O . PHE A 1 68 ? -5.702 -12.350 -3.024 1.00 0.00 68 PHE A O 13
ATOM 20445 N N . THR A 1 69 ? -7.582 -13.569 -2.714 1.00 0.00 69 THR A N 13
ATOM 20446 C CA . THR A 1 69 ? -8.371 -12.797 -3.658 1.00 0.00 69 THR A CA 13
ATOM 20447 C C . THR A 1 69 ? -9.609 -12.217 -2.971 1.00 0.00 69 THR A C 13
ATOM 20448 O O . THR A 1 69 ? -10.732 -12.429 -3.426 1.00 0.00 69 THR A O 13
ATOM 20459 N N . ASP A 1 70 ? -9.361 -11.498 -1.886 1.00 0.00 70 ASP A N 13
ATOM 20460 C CA . ASP A 1 70 ? -10.442 -10.886 -1.132 1.00 0.00 70 ASP A CA 13
ATOM 20461 C C . ASP A 1 70 ? -10.405 -9.370 -1.334 1.00 0.00 70 ASP A C 13
ATOM 20462 O O . ASP A 1 70 ? -11.442 -8.709 -1.298 1.00 0.00 70 ASP A O 13
ATOM 20471 N N . MET A 1 71 ? -9.199 -8.862 -1.542 1.00 0.00 71 MET A N 13
ATOM 20472 C CA . MET A 1 71 ? -9.013 -7.436 -1.750 1.00 0.00 71 MET A CA 13
ATOM 20473 C C . MET A 1 71 ? -8.496 -7.150 -3.161 1.00 0.00 71 MET A C 13
ATOM 20474 O O . MET A 1 71 ? -7.894 -6.106 -3.406 1.00 0.00 71 MET A O 13
ATOM 20488 N N . ALA A 1 72 ? -8.751 -8.097 -4.053 1.00 0.00 72 ALA A N 13
ATOM 20489 C CA . ALA A 1 72 ? -8.320 -7.960 -5.434 1.00 0.00 72 ALA A CA 13
ATOM 20490 C C . ALA A 1 72 ? -9.308 -7.066 -6.186 1.00 0.00 72 ALA A C 13
ATOM 20491 O O . ALA A 1 72 ? -8.902 -6.184 -6.941 1.00 0.00 72 ALA A O 13
ATOM 20498 N N . ASP A 1 73 ? -10.586 -7.326 -5.954 1.00 0.00 73 ASP A N 13
ATOM 20499 C CA . ASP A 1 73 ? -11.636 -6.556 -6.600 1.00 0.00 73 ASP A CA 13
ATOM 20500 C C . ASP A 1 73 ? -11.491 -5.082 -6.216 1.00 0.00 73 ASP A C 13
ATOM 20501 O O . ASP A 1 73 ? -11.560 -4.735 -5.038 1.00 0.00 73 ASP A O 13
ATOM 20510 N N . PRO A 1 74 ? -11.290 -4.234 -7.259 1.00 0.00 74 PRO A N 13
ATOM 20511 C CA . PRO A 1 74 ? -11.135 -2.805 -7.043 1.00 0.00 74 PRO A CA 13
ATOM 20512 C C . PRO A 1 74 ? -12.481 -2.150 -6.725 1.00 0.00 74 PRO A C 13
ATOM 20513 O O . PRO A 1 74 ? -12.526 -1.059 -6.160 1.00 0.00 74 PRO A O 13
ATOM 20524 N N . ASN A 1 75 ? -13.545 -2.844 -7.103 1.00 0.00 75 ASN A N 13
ATOM 20525 C CA . ASN A 1 75 ? -14.888 -2.344 -6.865 1.00 0.00 75 ASN A CA 13
ATOM 20526 C C . ASN A 1 75 ? -15.361 -2.800 -5.484 1.00 0.00 75 ASN A C 13
ATOM 20527 O O . ASN A 1 75 ? -16.448 -2.430 -5.042 1.00 0.00 75 ASN A O 13
ATOM 20538 N N . LEU A 1 76 ? -14.521 -3.597 -4.840 1.00 0.00 76 LEU A N 13
ATOM 20539 C CA . LEU A 1 76 ? -14.840 -4.108 -3.517 1.00 0.00 76 LEU A CA 13
ATOM 20540 C C . LEU A 1 76 ? -14.547 -3.028 -2.474 1.00 0.00 76 LEU A C 13
ATOM 20541 O O . LEU A 1 76 ? -13.549 -2.316 -2.575 1.00 0.00 76 LEU A O 13
ATOM 20557 N N . ARG A 1 77 ? -15.435 -2.940 -1.495 1.00 0.00 77 ARG A N 13
ATOM 20558 C CA . ARG A 1 77 ? -15.285 -1.959 -0.434 1.00 0.00 77 ARG A CA 13
ATOM 20559 C C . ARG A 1 77 ? -14.589 -2.587 0.775 1.00 0.00 77 ARG A C 13
ATOM 20560 O O . ARG A 1 77 ? -14.626 -3.803 0.955 1.00 0.00 77 ARG A O 13
ATOM 20581 N N . ILE A 1 78 ? -13.971 -1.729 1.574 1.00 0.00 78 ILE A N 13
ATOM 20582 C CA . ILE A 1 78 ? -13.268 -2.185 2.761 1.00 0.00 78 ILE A CA 13
ATOM 20583 C C . ILE A 1 78 ? -14.275 -2.776 3.750 1.00 0.00 78 ILE A C 13
ATOM 20584 O O . ILE A 1 78 ? -13.911 -3.580 4.606 1.00 0.00 78 ILE A O 13
ATOM 20600 N N . SER A 1 79 ? -15.522 -2.354 3.598 1.00 0.00 79 SER A N 13
ATOM 20601 C CA . SER A 1 79 ? -16.584 -2.831 4.467 1.00 0.00 79 SER A CA 13
ATOM 20602 C C . SER A 1 79 ? -16.673 -4.357 4.396 1.00 0.00 79 SER A C 13
ATOM 20603 O O . SER A 1 79 ? -17.197 -4.995 5.307 1.00 0.00 79 SER A O 13
ATOM 20611 N N . SER A 1 80 ? -16.153 -4.897 3.303 1.00 0.00 80 SER A N 13
ATOM 20612 C CA . SER A 1 80 ? -16.167 -6.336 3.101 1.00 0.00 80 SER A CA 13
ATOM 20613 C C . SER A 1 80 ? -15.460 -7.035 4.263 1.00 0.00 80 SER A C 13
ATOM 20614 O O . SER A 1 80 ? -15.865 -8.120 4.679 1.00 0.00 80 SER A O 13
ATOM 20622 N N . LEU A 1 81 ? -14.415 -6.385 4.756 1.00 0.00 81 LEU A N 13
ATOM 20623 C CA . LEU A 1 81 ? -13.648 -6.931 5.862 1.00 0.00 81 LEU A CA 13
ATOM 20624 C C . LEU A 1 81 ? -13.955 -6.134 7.132 1.00 0.00 81 LEU A C 13
ATOM 20625 O O . LEU A 1 81 ? -13.636 -6.573 8.236 1.00 0.00 81 LEU A O 13
ATOM 20641 N N . ASN A 1 82 ? -14.569 -4.977 6.932 1.00 0.00 82 ASN A N 13
ATOM 20642 C CA . ASN A 1 82 ? -14.922 -4.116 8.047 1.00 0.00 82 ASN A CA 13
ATOM 20643 C C . ASN A 1 82 ? -13.645 -3.635 8.740 1.00 0.00 82 ASN A C 13
ATOM 20644 O O . ASN A 1 82 ? -13.308 -4.106 9.825 1.00 0.00 82 ASN A O 13
ATOM 20655 N N . LEU A 1 83 ? -12.969 -2.704 8.083 1.00 0.00 83 LEU A N 13
ATOM 20656 C CA . LEU A 1 83 ? -11.736 -2.155 8.621 1.00 0.00 83 LEU A CA 13
ATOM 20657 C C . LEU A 1 83 ? -12.039 -0.834 9.331 1.00 0.00 83 LEU A C 13
ATOM 20658 O O . LEU A 1 83 ? -12.528 0.110 8.712 1.00 0.00 83 LEU A O 13
ATOM 20674 N N . ALA A 1 84 ? -11.736 -0.808 10.621 1.00 0.00 84 ALA A N 13
ATOM 20675 C CA . ALA A 1 84 ? -11.969 0.381 11.421 1.00 0.00 84 ALA A CA 13
ATOM 20676 C C . ALA A 1 84 ? -10.633 0.904 11.952 1.00 0.00 84 ALA A C 13
ATOM 20677 O O . ALA A 1 84 ? -9.614 0.221 11.859 1.00 0.00 84 ALA A O 13
ATOM 20684 N N . HIS A 1 85 ? -10.680 2.111 12.496 1.00 0.00 85 HIS A N 13
ATOM 20685 C CA . HIS A 1 85 ? -9.486 2.734 13.042 1.00 0.00 85 HIS A CA 13
ATOM 20686 C C . HIS A 1 85 ? -8.830 1.789 14.051 1.00 0.00 85 HIS A C 13
ATOM 20687 O O . HIS A 1 85 ? -9.406 1.494 15.097 1.00 0.00 85 HIS A O 13
ATOM 20701 N N . GLY A 1 86 ? -7.633 1.340 13.701 1.00 0.00 86 GLY A N 13
ATOM 20702 C CA . GLY A 1 86 ? -6.893 0.434 14.563 1.00 0.00 86 GLY A CA 13
ATOM 20703 C C . GLY A 1 86 ? -6.810 -0.964 13.947 1.00 0.00 86 GLY A C 13
ATOM 20704 O O . GLY A 1 86 ? -6.014 -1.793 14.385 1.00 0.00 86 GLY A O 13
ATOM 20708 N N . SER A 1 87 ? -7.643 -1.183 12.940 1.00 0.00 87 SER A N 13
ATOM 20709 C CA . SER A 1 87 ? -7.673 -2.466 12.259 1.00 0.00 87 SER A CA 13
ATOM 20710 C C . SER A 1 87 ? -6.275 -2.823 11.752 1.00 0.00 87 SER A C 13
ATOM 20711 O O . SER A 1 87 ? -5.349 -2.021 11.857 1.00 0.00 87 SER A O 13
ATOM 20719 N N . MET A 1 88 ? -6.166 -4.028 11.212 1.00 0.00 88 MET A N 13
ATOM 20720 C CA . MET A 1 88 ? -4.896 -4.501 10.688 1.00 0.00 88 MET A CA 13
ATOM 20721 C C . MET A 1 88 ? -5.030 -4.922 9.223 1.00 0.00 88 MET A C 13
ATOM 20722 O O . MET A 1 88 ? -6.079 -5.412 8.807 1.00 0.00 88 MET A O 13
ATOM 20736 N N . VAL A 1 89 ? -3.952 -4.716 8.480 1.00 0.00 89 VAL A N 13
ATOM 20737 C CA . VAL A 1 89 ? -3.936 -5.068 7.070 1.00 0.00 89 VAL A CA 13
ATOM 20738 C C . VAL A 1 89 ? -2.496 -5.349 6.636 1.00 0.00 89 VAL A C 13
ATOM 20739 O O . VAL A 1 89 ? -1.553 -4.814 7.217 1.00 0.00 89 VAL A O 13
ATOM 20752 N N . TYR A 1 90 ? -2.372 -6.188 5.618 1.00 0.00 90 TYR A N 13
ATOM 20753 C CA . TYR A 1 90 ? -1.064 -6.546 5.099 1.00 0.00 90 TYR A CA 13
ATOM 20754 C C . TYR A 1 90 ? -0.900 -6.077 3.652 1.00 0.00 90 TYR A C 13
ATOM 20755 O O . TYR A 1 90 ? -1.887 -5.866 2.948 1.00 0.00 90 TYR A O 13
ATOM 20773 N N . LEU A 1 91 ? 0.353 -5.927 3.250 1.00 0.00 91 LEU A N 13
ATOM 20774 C CA . LEU A 1 91 ? 0.659 -5.486 1.899 1.00 0.00 91 LEU A CA 13
ATOM 20775 C C . LEU A 1 91 ? 1.797 -6.339 1.334 1.00 0.00 91 LEU A C 13
ATOM 20776 O O . LEU A 1 91 ? 2.839 -6.490 1.971 1.00 0.00 91 LEU A O 13
ATOM 20792 N N . ALA A 1 92 ? 1.559 -6.874 0.146 1.00 0.00 92 ALA A N 13
ATOM 20793 C CA . ALA A 1 92 ? 2.551 -7.707 -0.512 1.00 0.00 92 ALA A CA 13
ATOM 20794 C C . ALA A 1 92 ? 2.805 -7.173 -1.923 1.00 0.00 92 ALA A C 13
ATOM 20795 O O . ALA A 1 92 ? 1.874 -7.040 -2.716 1.00 0.00 92 ALA A O 13
ATOM 20802 N N . TYR A 1 93 ? 4.069 -6.882 -2.193 1.00 0.00 93 TYR A N 13
ATOM 20803 C CA . TYR A 1 93 ? 4.456 -6.366 -3.495 1.00 0.00 93 TYR A CA 13
ATOM 20804 C C . TYR A 1 93 ? 5.741 -7.034 -3.990 1.00 0.00 93 TYR A C 13
ATOM 20805 O O . TYR A 1 93 ? 6.510 -7.573 -3.195 1.00 0.00 93 TYR A O 13
ATOM 20823 N N . GLU A 1 94 ? 5.932 -6.978 -5.299 1.00 0.00 94 GLU A N 13
ATOM 20824 C CA . GLU A 1 94 ? 7.110 -7.572 -5.910 1.00 0.00 94 GLU A CA 13
ATOM 20825 C C . GLU A 1 94 ? 8.100 -6.481 -6.324 1.00 0.00 94 GLU A C 13
ATOM 20826 O O . GLU A 1 94 ? 7.699 -5.361 -6.639 1.00 0.00 94 GLU A O 13
ATOM 20838 N N . GLY A 1 95 ? 9.373 -6.846 -6.310 1.00 0.00 95 GLY A N 13
ATOM 20839 C CA . GLY A 1 95 ? 10.424 -5.912 -6.680 1.00 0.00 95 GLY A CA 13
ATOM 20840 C C . GLY A 1 95 ? 10.678 -4.901 -5.561 1.00 0.00 95 GLY A C 13
ATOM 20841 O O . GLY A 1 95 ? 11.017 -5.280 -4.441 1.00 0.00 95 GLY A O 13
ATOM 20845 N N . GLU A 1 96 ? 10.503 -3.632 -5.902 1.00 0.00 96 GLU A N 13
ATOM 20846 C CA . GLU A 1 96 ? 10.709 -2.563 -4.940 1.00 0.00 96 GLU A CA 13
ATOM 20847 C C . GLU A 1 96 ? 9.700 -1.437 -5.174 1.00 0.00 96 GLU A C 13
ATOM 20848 O O . GLU A 1 96 ? 8.780 -1.580 -5.978 1.00 0.00 96 GLU A O 13
ATOM 20860 N N . ARG A 1 97 ? 9.907 -0.342 -4.458 1.00 0.00 97 ARG A N 13
ATOM 20861 C CA . ARG A 1 97 ? 9.028 0.808 -4.577 1.00 0.00 97 ARG A CA 13
ATOM 20862 C C . ARG A 1 97 ? 9.488 1.712 -5.723 1.00 0.00 97 ARG A C 13
ATOM 20863 O O . ARG A 1 97 ? 10.544 1.485 -6.311 1.00 0.00 97 ARG A O 13
ATOM 20884 N N . THR A 1 98 ? 8.671 2.716 -6.006 1.00 0.00 98 THR A N 13
ATOM 20885 C CA . THR A 1 98 ? 8.981 3.654 -7.072 1.00 0.00 98 THR A CA 13
ATOM 20886 C C . THR A 1 98 ? 9.540 4.955 -6.491 1.00 0.00 98 THR A C 13
ATOM 20887 O O . THR A 1 98 ? 9.861 5.023 -5.306 1.00 0.00 98 THR A O 13
ATOM 20898 N N . ILE A 1 99 ? 9.639 5.956 -7.354 1.00 0.00 99 ILE A N 13
ATOM 20899 C CA . ILE A 1 99 ? 10.153 7.251 -6.941 1.00 0.00 99 ILE A CA 13
ATOM 20900 C C . ILE A 1 99 ? 8.987 8.144 -6.511 1.00 0.00 99 ILE A C 13
ATOM 20901 O O . ILE A 1 99 ? 7.884 8.031 -7.044 1.00 0.00 99 ILE A O 13
ATOM 20917 N N . ARG A 1 100 ? 9.272 9.012 -5.552 1.00 0.00 100 ARG A N 13
ATOM 20918 C CA . ARG A 1 100 ? 8.261 9.924 -5.044 1.00 0.00 100 ARG A CA 13
ATOM 20919 C C . ARG A 1 100 ? 7.764 10.843 -6.162 1.00 0.00 100 ARG A C 13
ATOM 20920 O O . ARG A 1 100 ? 8.558 11.341 -6.960 1.00 0.00 100 ARG A O 13
ATOM 20941 N N . GLY A 1 101 ? 6.454 11.039 -6.186 1.00 0.00 101 GLY A N 13
ATOM 20942 C CA . GLY A 1 101 ? 5.842 11.888 -7.193 1.00 0.00 101 GLY A CA 13
ATOM 20943 C C . GLY A 1 101 ? 5.719 13.329 -6.694 1.00 0.00 101 GLY A C 13
ATOM 20944 O O . GLY A 1 101 ? 6.459 13.748 -5.806 1.00 0.00 101 GLY A O 13
ATOM 20948 N N . SER A 1 102 ? 4.777 14.048 -7.287 1.00 0.00 102 SER A N 13
ATOM 20949 C CA . SER A 1 102 ? 4.546 15.433 -6.913 1.00 0.00 102 SER A CA 13
ATOM 20950 C C . SER A 1 102 ? 3.325 15.980 -7.656 1.00 0.00 102 SER A C 13
ATOM 20951 O O . SER A 1 102 ? 2.886 15.399 -8.647 1.00 0.00 102 SER A O 13
ATOM 20959 N N . GLY A 1 103 ? 2.811 17.090 -7.148 1.00 0.00 103 GLY A N 13
ATOM 20960 C CA . GLY A 1 103 ? 1.650 17.721 -7.751 1.00 0.00 103 GLY A CA 13
ATOM 20961 C C . GLY A 1 103 ? 0.897 18.575 -6.729 1.00 0.00 103 GLY A C 13
ATOM 20962 O O . GLY A 1 103 ? 0.216 18.045 -5.853 1.00 0.00 103 GLY A O 13
ATOM 20966 N N . PRO A 1 104 ? 1.049 19.918 -6.879 1.00 0.00 104 PRO A N 13
ATOM 20967 C CA . PRO A 1 104 ? 0.391 20.851 -5.979 1.00 0.00 104 PRO A CA 13
ATOM 20968 C C . PRO A 1 104 ? -1.104 20.950 -6.289 1.00 0.00 104 PRO A C 13
ATOM 20969 O O . PRO A 1 104 ? -1.516 20.779 -7.436 1.00 0.00 104 PRO A O 13
ATOM 20980 N N . SER A 1 105 ? -1.874 21.226 -5.248 1.00 0.00 105 SER A N 13
ATOM 20981 C CA . SER A 1 105 ? -3.314 21.351 -5.394 1.00 0.00 105 SER A CA 13
ATOM 20982 C C . SER A 1 105 ? -3.912 20.015 -5.842 1.00 0.00 105 SER A C 13
ATOM 20983 O O . SER A 1 105 ? -3.186 19.118 -6.268 1.00 0.00 105 SER A O 13
ATOM 20991 N N . SER A 1 106 ? -5.229 19.926 -5.731 1.00 0.00 106 SER A N 13
ATOM 20992 C CA . SER A 1 106 ? -5.933 18.715 -6.120 1.00 0.00 106 SER A CA 13
ATOM 20993 C C . SER A 1 106 ? -6.326 18.790 -7.597 1.00 0.00 106 SER A C 13
ATOM 20994 O O . SER A 1 106 ? -7.361 19.359 -7.939 1.00 0.00 106 SER A O 13
ATOM 21002 N N . GLY A 1 107 ? -5.479 18.206 -8.432 1.00 0.00 107 GLY A N 13
ATOM 21003 C CA . GLY A 1 107 ? -5.725 18.199 -9.864 1.00 0.00 107 GLY A CA 13
ATOM 21004 C C . GLY A 1 107 ? -4.425 17.991 -10.643 1.00 0.00 107 GLY A C 13
ATOM 21005 O O . GLY A 1 107 ? -4.425 17.367 -11.702 1.00 0.00 107 GLY A O 13
ATOM 21009 N N . GLY A 1 1 ? 7.176 8.200 3.854 1.00 0.00 1 GLY A N 14
ATOM 21010 C CA . GLY A 1 1 ? 7.058 9.637 4.035 1.00 0.00 1 GLY A CA 14
ATOM 21011 C C . GLY A 1 1 ? 6.790 9.985 5.501 1.00 0.00 1 GLY A C 14
ATOM 21012 O O . GLY A 1 1 ? 7.230 9.273 6.402 1.00 0.00 1 GLY A O 14
ATOM 21016 N N . SER A 1 2 ? 6.068 11.079 5.693 1.00 0.00 2 SER A N 14
ATOM 21017 C CA . SER A 1 2 ? 5.735 11.530 7.034 1.00 0.00 2 SER A CA 14
ATOM 21018 C C . SER A 1 2 ? 4.237 11.828 7.129 1.00 0.00 2 SER A C 14
ATOM 21019 O O . SER A 1 2 ? 3.773 12.856 6.638 1.00 0.00 2 SER A O 14
ATOM 21027 N N . SER A 1 3 ? 3.523 10.911 7.764 1.00 0.00 3 SER A N 14
ATOM 21028 C CA . SER A 1 3 ? 2.087 11.063 7.930 1.00 0.00 3 SER A CA 14
ATOM 21029 C C . SER A 1 3 ? 1.719 10.967 9.412 1.00 0.00 3 SER A C 14
ATOM 21030 O O . SER A 1 3 ? 2.314 10.187 10.154 1.00 0.00 3 SER A O 14
ATOM 21038 N N . GLY A 1 4 ? 0.738 11.770 9.798 1.00 0.00 4 GLY A N 14
ATOM 21039 C CA . GLY A 1 4 ? 0.283 11.785 11.178 1.00 0.00 4 GLY A CA 14
ATOM 21040 C C . GLY A 1 4 ? -1.118 11.181 11.300 1.00 0.00 4 GLY A C 14
ATOM 21041 O O . GLY A 1 4 ? -1.857 11.117 10.319 1.00 0.00 4 GLY A O 14
ATOM 21045 N N . SER A 1 5 ? -1.440 10.753 12.512 1.00 0.00 5 SER A N 14
ATOM 21046 C CA . SER A 1 5 ? -2.739 10.157 12.774 1.00 0.00 5 SER A CA 14
ATOM 21047 C C . SER A 1 5 ? -3.718 11.229 13.258 1.00 0.00 5 SER A C 14
ATOM 21048 O O . SER A 1 5 ? -3.367 12.067 14.087 1.00 0.00 5 SER A O 14
ATOM 21056 N N . SER A 1 6 ? -4.927 11.166 12.719 1.00 0.00 6 SER A N 14
ATOM 21057 C CA . SER A 1 6 ? -5.960 12.121 13.085 1.00 0.00 6 SER A CA 14
ATOM 21058 C C . SER A 1 6 ? -7.329 11.607 12.637 1.00 0.00 6 SER A C 14
ATOM 21059 O O . SER A 1 6 ? -8.232 11.441 13.455 1.00 0.00 6 SER A O 14
ATOM 21067 N N . GLY A 1 7 ? -7.441 11.369 11.338 1.00 0.00 7 GLY A N 14
ATOM 21068 C CA . GLY A 1 7 ? -8.685 10.878 10.771 1.00 0.00 7 GLY A CA 14
ATOM 21069 C C . GLY A 1 7 ? -8.758 9.352 10.849 1.00 0.00 7 GLY A C 14
ATOM 21070 O O . GLY A 1 7 ? -8.724 8.779 11.937 1.00 0.00 7 GLY A O 14
ATOM 21074 N N . THR A 1 8 ? -8.857 8.736 9.680 1.00 0.00 8 THR A N 14
ATOM 21075 C CA . THR A 1 8 ? -8.935 7.287 9.601 1.00 0.00 8 THR A CA 14
ATOM 21076 C C . THR A 1 8 ? -7.658 6.717 8.979 1.00 0.00 8 THR A C 14
ATOM 21077 O O . THR A 1 8 ? -7.487 6.754 7.762 1.00 0.00 8 THR A O 14
ATOM 21088 N N . MET A 1 9 ? -6.795 6.204 9.844 1.00 0.00 9 MET A N 14
ATOM 21089 C CA . MET A 1 9 ? -5.539 5.627 9.394 1.00 0.00 9 MET A CA 14
ATOM 21090 C C . MET A 1 9 ? -5.585 4.099 9.455 1.00 0.00 9 MET A C 14
ATOM 21091 O O . MET A 1 9 ? -6.001 3.526 10.462 1.00 0.00 9 MET A O 14
ATOM 21105 N N . LEU A 1 10 ? -5.152 3.482 8.365 1.00 0.00 10 LEU A N 14
ATOM 21106 C CA . LEU A 1 10 ? -5.139 2.031 8.282 1.00 0.00 10 LEU A CA 14
ATOM 21107 C C . LEU A 1 10 ? -3.701 1.530 8.432 1.00 0.00 10 LEU A C 14
ATOM 21108 O O . LEU A 1 10 ? -2.764 2.166 7.952 1.00 0.00 10 LEU A O 14
ATOM 21124 N N . ARG A 1 11 ? -3.571 0.393 9.101 1.00 0.00 11 ARG A N 14
ATOM 21125 C CA . ARG A 1 11 ? -2.264 -0.201 9.320 1.00 0.00 11 ARG A CA 14
ATOM 21126 C C . ARG A 1 11 ? -1.941 -1.200 8.207 1.00 0.00 11 ARG A C 14
ATOM 21127 O O . ARG A 1 11 ? -2.434 -2.327 8.217 1.00 0.00 11 ARG A O 14
ATOM 21148 N N . VAL A 1 12 ? -1.115 -0.750 7.274 1.00 0.00 12 VAL A N 14
ATOM 21149 C CA . VAL A 1 12 ? -0.720 -1.590 6.156 1.00 0.00 12 VAL A CA 14
ATOM 21150 C C . VAL A 1 12 ? 0.604 -2.282 6.485 1.00 0.00 12 VAL A C 14
ATOM 21151 O O . VAL A 1 12 ? 1.658 -1.648 6.480 1.00 0.00 12 VAL A O 14
ATOM 21164 N N . ARG A 1 13 ? 0.507 -3.574 6.765 1.00 0.00 13 ARG A N 14
ATOM 21165 C CA . ARG A 1 13 ? 1.684 -4.358 7.096 1.00 0.00 13 ARG A CA 14
ATOM 21166 C C . ARG A 1 13 ? 2.323 -4.920 5.825 1.00 0.00 13 ARG A C 14
ATOM 21167 O O . ARG A 1 13 ? 1.637 -5.505 4.988 1.00 0.00 13 ARG A O 14
ATOM 21188 N N . SER A 1 14 ? 3.629 -4.723 5.720 1.00 0.00 14 SER A N 14
ATOM 21189 C CA . SER A 1 14 ? 4.367 -5.203 4.564 1.00 0.00 14 SER A CA 14
ATOM 21190 C C . SER A 1 14 ? 5.565 -6.039 5.019 1.00 0.00 14 SER A C 14
ATOM 21191 O O . SER A 1 14 ? 6.138 -5.784 6.078 1.00 0.00 14 SER A O 14
ATOM 21199 N N . ARG A 1 15 ? 5.909 -7.019 4.197 1.00 0.00 15 ARG A N 14
ATOM 21200 C CA . ARG A 1 15 ? 7.029 -7.893 4.502 1.00 0.00 15 ARG A CA 14
ATOM 21201 C C . ARG A 1 15 ? 8.286 -7.068 4.782 1.00 0.00 15 ARG A C 14
ATOM 21202 O O . ARG A 1 15 ? 9.180 -7.516 5.498 1.00 0.00 15 ARG A O 14
ATOM 21223 N N . ASP A 1 16 ? 8.314 -5.876 4.204 1.00 0.00 16 ASP A N 14
ATOM 21224 C CA . ASP A 1 16 ? 9.447 -4.984 4.383 1.00 0.00 16 ASP A CA 14
ATOM 21225 C C . ASP A 1 16 ? 9.380 -4.354 5.775 1.00 0.00 16 ASP A C 14
ATOM 21226 O O . ASP A 1 16 ? 10.400 -3.943 6.324 1.00 0.00 16 ASP A O 14
ATOM 21235 N N . GLY A 1 17 ? 8.167 -4.299 6.307 1.00 0.00 17 GLY A N 14
ATOM 21236 C CA . GLY A 1 17 ? 7.953 -3.726 7.625 1.00 0.00 17 GLY A CA 14
ATOM 21237 C C . GLY A 1 17 ? 6.508 -3.253 7.789 1.00 0.00 17 GLY A C 14
ATOM 21238 O O . GLY A 1 17 ? 5.695 -3.399 6.877 1.00 0.00 17 GLY A O 14
ATOM 21242 N N . LEU A 1 18 ? 6.230 -2.695 8.959 1.00 0.00 18 LEU A N 14
ATOM 21243 C CA . LEU A 1 18 ? 4.897 -2.200 9.254 1.00 0.00 18 LEU A CA 14
ATOM 21244 C C . LEU A 1 18 ? 4.818 -0.715 8.895 1.00 0.00 18 LEU A C 14
ATOM 21245 O O . LEU A 1 18 ? 5.751 0.042 9.159 1.00 0.00 18 LEU A O 14
ATOM 21261 N N . GLU A 1 19 ? 3.695 -0.342 8.297 1.00 0.00 19 GLU A N 14
ATOM 21262 C CA . GLU A 1 19 ? 3.482 1.039 7.899 1.00 0.00 19 GLU A CA 14
ATOM 21263 C C . GLU A 1 19 ? 2.018 1.430 8.104 1.00 0.00 19 GLU A C 14
ATOM 21264 O O . GLU A 1 19 ? 1.166 0.570 8.324 1.00 0.00 19 GLU A O 14
ATOM 21276 N N . ARG A 1 20 ? 1.769 2.729 8.025 1.00 0.00 20 ARG A N 14
ATOM 21277 C CA . ARG A 1 20 ? 0.422 3.246 8.199 1.00 0.00 20 ARG A CA 14
ATOM 21278 C C . ARG A 1 20 ? 0.057 4.177 7.041 1.00 0.00 20 ARG A C 14
ATOM 21279 O O . ARG A 1 20 ? 0.920 4.859 6.492 1.00 0.00 20 ARG A O 14
ATOM 21300 N N . VAL A 1 21 ? -1.225 4.175 6.704 1.00 0.00 21 VAL A N 14
ATOM 21301 C CA . VAL A 1 21 ? -1.715 5.011 5.622 1.00 0.00 21 VAL A CA 14
ATOM 21302 C C . VAL A 1 21 ? -3.038 5.656 6.040 1.00 0.00 21 VAL A C 14
ATOM 21303 O O . VAL A 1 21 ? -3.780 5.094 6.844 1.00 0.00 21 VAL A O 14
ATOM 21316 N N . SER A 1 22 ? -3.292 6.827 5.476 1.00 0.00 22 SER A N 14
ATOM 21317 C CA . SER A 1 22 ? -4.513 7.555 5.781 1.00 0.00 22 SER A CA 14
ATOM 21318 C C . SER A 1 22 ? -5.522 7.383 4.645 1.00 0.00 22 SER A C 14
ATOM 21319 O O . SER A 1 22 ? -5.177 7.537 3.474 1.00 0.00 22 SER A O 14
ATOM 21327 N N . VAL A 1 23 ? -6.750 7.066 5.029 1.00 0.00 23 VAL A N 14
ATOM 21328 C CA . VAL A 1 23 ? -7.812 6.871 4.057 1.00 0.00 23 VAL A CA 14
ATOM 21329 C C . VAL A 1 23 ? -8.923 7.891 4.311 1.00 0.00 23 VAL A C 14
ATOM 21330 O O . VAL A 1 23 ? -8.726 8.861 5.042 1.00 0.00 23 VAL A O 14
ATOM 21343 N N . ASP A 1 24 ? -10.068 7.638 3.693 1.00 0.00 24 ASP A N 14
ATOM 21344 C CA . ASP A 1 24 ? -11.211 8.523 3.843 1.00 0.00 24 ASP A CA 14
ATOM 21345 C C . ASP A 1 24 ? -12.283 7.825 4.682 1.00 0.00 24 ASP A C 14
ATOM 21346 O O . ASP A 1 24 ? -12.815 8.409 5.625 1.00 0.00 24 ASP A O 14
ATOM 21355 N N . GLY A 1 25 ? -12.569 6.587 4.308 1.00 0.00 25 GLY A N 14
ATOM 21356 C CA . GLY A 1 25 ? -13.569 5.804 5.015 1.00 0.00 25 GLY A CA 14
ATOM 21357 C C . GLY A 1 25 ? -13.917 4.531 4.239 1.00 0.00 25 GLY A C 14
ATOM 21358 O O . GLY A 1 25 ? -13.178 4.123 3.345 1.00 0.00 25 GLY A O 14
ATOM 21362 N N . PRO A 1 26 ? -15.073 3.924 4.621 1.00 0.00 26 PRO A N 14
ATOM 21363 C CA . PRO A 1 26 ? -15.528 2.707 3.971 1.00 0.00 26 PRO A CA 14
ATOM 21364 C C . PRO A 1 26 ? -16.102 3.007 2.585 1.00 0.00 26 PRO A C 14
ATOM 21365 O O . PRO A 1 26 ? -16.129 2.134 1.718 1.00 0.00 26 PRO A O 14
ATOM 21376 N N . HIS A 1 27 ? -16.548 4.243 2.420 1.00 0.00 27 HIS A N 14
ATOM 21377 C CA . HIS A 1 27 ? -17.121 4.669 1.154 1.00 0.00 27 HIS A CA 14
ATOM 21378 C C . HIS A 1 27 ? -16.109 4.437 0.029 1.00 0.00 27 HIS A C 14
ATOM 21379 O O . HIS A 1 27 ? -16.477 4.404 -1.144 1.00 0.00 27 HIS A O 14
ATOM 21393 N N . ILE A 1 28 ? -14.855 4.284 0.428 1.00 0.00 28 ILE A N 14
ATOM 21394 C CA . ILE A 1 28 ? -13.787 4.056 -0.532 1.00 0.00 28 ILE A CA 14
ATOM 21395 C C . ILE A 1 28 ? -13.667 2.556 -0.808 1.00 0.00 28 ILE A C 14
ATOM 21396 O O . ILE A 1 28 ? -13.922 1.736 0.073 1.00 0.00 28 ILE A O 14
ATOM 21412 N N . THR A 1 29 ? -13.279 2.243 -2.036 1.00 0.00 29 THR A N 14
ATOM 21413 C CA . THR A 1 29 ? -13.123 0.856 -2.440 1.00 0.00 29 THR A CA 14
ATOM 21414 C C . THR A 1 29 ? -11.640 0.483 -2.501 1.00 0.00 29 THR A C 14
ATOM 21415 O O . THR A 1 29 ? -10.775 1.356 -2.478 1.00 0.00 29 THR A O 14
ATOM 21426 N N . VAL A 1 30 ? -11.393 -0.817 -2.579 1.00 0.00 30 VAL A N 14
ATOM 21427 C CA . VAL A 1 30 ? -10.030 -1.316 -2.644 1.00 0.00 30 VAL A CA 14
ATOM 21428 C C . VAL A 1 30 ? -9.237 -0.492 -3.660 1.00 0.00 30 VAL A C 14
ATOM 21429 O O . VAL A 1 30 ? -8.065 -0.188 -3.439 1.00 0.00 30 VAL A O 14
ATOM 21442 N N . SER A 1 31 ? -9.907 -0.153 -4.751 1.00 0.00 31 SER A N 14
ATOM 21443 C CA . SER A 1 31 ? -9.280 0.631 -5.802 1.00 0.00 31 SER A CA 14
ATOM 21444 C C . SER A 1 31 ? -8.712 1.926 -5.220 1.00 0.00 31 SER A C 14
ATOM 21445 O O . SER A 1 31 ? -7.559 2.273 -5.476 1.00 0.00 31 SER A O 14
ATOM 21453 N N . GLN A 1 32 ? -9.546 2.607 -4.448 1.00 0.00 32 GLN A N 14
ATOM 21454 C CA . GLN A 1 32 ? -9.141 3.857 -3.828 1.00 0.00 32 GLN A CA 14
ATOM 21455 C C . GLN A 1 32 ? -8.095 3.597 -2.743 1.00 0.00 32 GLN A C 14
ATOM 21456 O O . GLN A 1 32 ? -7.205 4.417 -2.524 1.00 0.00 32 GLN A O 14
ATOM 21470 N N . LEU A 1 33 ? -8.236 2.451 -2.092 1.00 0.00 33 LEU A N 14
ATOM 21471 C CA . LEU A 1 33 ? -7.314 2.072 -1.035 1.00 0.00 33 LEU A CA 14
ATOM 21472 C C . LEU A 1 33 ? -5.917 1.878 -1.628 1.00 0.00 33 LEU A C 14
ATOM 21473 O O . LEU A 1 33 ? -4.969 2.549 -1.224 1.00 0.00 33 LEU A O 14
ATOM 21489 N N . LYS A 1 34 ? -5.835 0.957 -2.577 1.00 0.00 34 LYS A N 14
ATOM 21490 C CA . LYS A 1 34 ? -4.570 0.666 -3.229 1.00 0.00 34 LYS A CA 14
ATOM 21491 C C . LYS A 1 34 ? -3.894 1.979 -3.631 1.00 0.00 34 LYS A C 14
ATOM 21492 O O . LYS A 1 34 ? -2.824 2.311 -3.123 1.00 0.00 34 LYS A O 14
ATOM 21511 N N . THR A 1 35 ? -4.547 2.690 -4.539 1.00 0.00 35 THR A N 14
ATOM 21512 C CA . THR A 1 35 ? -4.023 3.959 -5.014 1.00 0.00 35 THR A CA 14
ATOM 21513 C C . THR A 1 35 ? -3.354 4.722 -3.869 1.00 0.00 35 THR A C 14
ATOM 21514 O O . THR A 1 35 ? -2.180 5.077 -3.958 1.00 0.00 35 THR A O 14
ATOM 21525 N N . LEU A 1 36 ? -4.131 4.953 -2.821 1.00 0.00 36 LEU A N 14
ATOM 21526 C CA . LEU A 1 36 ? -3.629 5.667 -1.660 1.00 0.00 36 LEU A CA 14
ATOM 21527 C C . LEU A 1 36 ? -2.230 5.152 -1.315 1.00 0.00 36 LEU A C 14
ATOM 21528 O O . LEU A 1 36 ? -1.247 5.878 -1.448 1.00 0.00 36 LEU A O 14
ATOM 21544 N N . ILE A 1 37 ? -2.187 3.902 -0.877 1.00 0.00 37 ILE A N 14
ATOM 21545 C CA . ILE A 1 37 ? -0.925 3.281 -0.511 1.00 0.00 37 ILE A CA 14
ATOM 21546 C C . ILE A 1 37 ? 0.025 3.323 -1.709 1.00 0.00 37 ILE A C 14
ATOM 21547 O O . ILE A 1 37 ? 1.159 3.785 -1.591 1.00 0.00 37 ILE A O 14
ATOM 21563 N N . GLN A 1 38 ? -0.472 2.834 -2.836 1.00 0.00 38 GLN A N 14
ATOM 21564 C CA . GLN A 1 38 ? 0.319 2.810 -4.055 1.00 0.00 38 GLN A CA 14
ATOM 21565 C C . GLN A 1 38 ? 1.092 4.121 -4.212 1.00 0.00 38 GLN A C 14
ATOM 21566 O O . GLN A 1 38 ? 2.202 4.132 -4.740 1.00 0.00 38 GLN A O 14
ATOM 21580 N N . ASP A 1 39 ? 0.474 5.195 -3.743 1.00 0.00 39 ASP A N 14
ATOM 21581 C CA . ASP A 1 39 ? 1.090 6.509 -3.825 1.00 0.00 39 ASP A CA 14
ATOM 21582 C C . ASP A 1 39 ? 1.909 6.763 -2.558 1.00 0.00 39 ASP A C 14
ATOM 21583 O O . ASP A 1 39 ? 3.133 6.869 -2.617 1.00 0.00 39 ASP A O 14
ATOM 21592 N N . GLN A 1 40 ? 1.201 6.852 -1.442 1.00 0.00 40 GLN A N 14
ATOM 21593 C CA . GLN A 1 40 ? 1.847 7.092 -0.162 1.00 0.00 40 GLN A CA 14
ATOM 21594 C C . GLN A 1 40 ? 3.087 6.206 -0.020 1.00 0.00 40 GLN A C 14
ATOM 21595 O O . GLN A 1 40 ? 4.184 6.702 0.231 1.00 0.00 40 GLN A O 14
ATOM 21609 N N . LEU A 1 41 ? 2.870 4.909 -0.187 1.00 0.00 41 LEU A N 14
ATOM 21610 C CA . LEU A 1 41 ? 3.956 3.950 -0.080 1.00 0.00 41 LEU A CA 14
ATOM 21611 C C . LEU A 1 41 ? 4.780 3.973 -1.369 1.00 0.00 41 LEU A C 14
ATOM 21612 O O . LEU A 1 41 ? 5.944 3.575 -1.373 1.00 0.00 41 LEU A O 14
ATOM 21628 N N . GLN A 1 42 ? 4.144 4.442 -2.432 1.00 0.00 42 GLN A N 14
ATOM 21629 C CA . GLN A 1 42 ? 4.803 4.522 -3.724 1.00 0.00 42 GLN A CA 14
ATOM 21630 C C . GLN A 1 42 ? 5.030 3.119 -4.292 1.00 0.00 42 GLN A C 14
ATOM 21631 O O . GLN A 1 42 ? 6.159 2.752 -4.616 1.00 0.00 42 GLN A O 14
ATOM 21645 N N . ILE A 1 43 ? 3.940 2.373 -4.394 1.00 0.00 43 ILE A N 14
ATOM 21646 C CA . ILE A 1 43 ? 4.007 1.019 -4.917 1.00 0.00 43 ILE A CA 14
ATOM 21647 C C . ILE A 1 43 ? 2.901 0.823 -5.956 1.00 0.00 43 ILE A C 14
ATOM 21648 O O . ILE A 1 43 ? 1.797 1.344 -5.799 1.00 0.00 43 ILE A O 14
ATOM 21664 N N . PRO A 1 44 ? 3.244 0.052 -7.022 1.00 0.00 44 PRO A N 14
ATOM 21665 C CA . PRO A 1 44 ? 2.293 -0.219 -8.087 1.00 0.00 44 PRO A CA 14
ATOM 21666 C C . PRO A 1 44 ? 1.246 -1.241 -7.640 1.00 0.00 44 PRO A C 14
ATOM 21667 O O . PRO A 1 44 ? 1.592 -2.319 -7.159 1.00 0.00 44 PRO A O 14
ATOM 21678 N N . ILE A 1 45 ? -0.013 -0.867 -7.815 1.00 0.00 45 ILE A N 14
ATOM 21679 C CA . ILE A 1 45 ? -1.112 -1.738 -7.436 1.00 0.00 45 ILE A CA 14
ATOM 21680 C C . ILE A 1 45 ? -0.881 -3.130 -8.026 1.00 0.00 45 ILE A C 14
ATOM 21681 O O . ILE A 1 45 ? -0.846 -4.120 -7.295 1.00 0.00 45 ILE A O 14
ATOM 21697 N N . HIS A 1 46 ? -0.728 -3.163 -9.341 1.00 0.00 46 HIS A N 14
ATOM 21698 C CA . HIS A 1 46 ? -0.501 -4.418 -10.037 1.00 0.00 46 HIS A CA 14
ATOM 21699 C C . HIS A 1 46 ? 0.419 -5.309 -9.201 1.00 0.00 46 HIS A C 14
ATOM 21700 O O . HIS A 1 46 ? 0.321 -6.534 -9.256 1.00 0.00 46 HIS A O 14
ATOM 21714 N N . ASN A 1 47 ? 1.292 -4.660 -8.446 1.00 0.00 47 ASN A N 14
ATOM 21715 C CA . ASN A 1 47 ? 2.230 -5.378 -7.599 1.00 0.00 47 ASN A CA 14
ATOM 21716 C C . ASN A 1 47 ? 1.630 -5.535 -6.200 1.00 0.00 47 ASN A C 14
ATOM 21717 O O . ASN A 1 47 ? 1.716 -6.605 -5.600 1.00 0.00 47 ASN A O 14
ATOM 21728 N N . GLN A 1 48 ? 1.034 -4.452 -5.722 1.00 0.00 48 GLN A N 14
ATOM 21729 C CA . GLN A 1 48 ? 0.420 -4.456 -4.405 1.00 0.00 48 GLN A CA 14
ATOM 21730 C C . GLN A 1 48 ? -0.556 -5.627 -4.278 1.00 0.00 48 GLN A C 14
ATOM 21731 O O . GLN A 1 48 ? -1.307 -5.918 -5.208 1.00 0.00 48 GLN A O 14
ATOM 21745 N N . THR A 1 49 ? -0.513 -6.269 -3.119 1.00 0.00 49 THR A N 14
ATOM 21746 C CA . THR A 1 49 ? -1.385 -7.402 -2.859 1.00 0.00 49 THR A CA 14
ATOM 21747 C C . THR A 1 49 ? -2.004 -7.289 -1.464 1.00 0.00 49 THR A C 14
ATOM 21748 O O . THR A 1 49 ? -1.318 -7.473 -0.460 1.00 0.00 49 THR A O 14
ATOM 21759 N N . LEU A 1 50 ? -3.294 -6.987 -1.447 1.00 0.00 50 LEU A N 14
ATOM 21760 C CA . LEU A 1 50 ? -4.013 -6.847 -0.192 1.00 0.00 50 LEU A CA 14
ATOM 21761 C C . LEU A 1 50 ? -4.500 -8.223 0.267 1.00 0.00 50 LEU A C 14
ATOM 21762 O O . LEU A 1 50 ? -4.915 -9.043 -0.550 1.00 0.00 50 LEU A O 14
ATOM 21778 N N . SER A 1 51 ? -4.434 -8.433 1.574 1.00 0.00 51 SER A N 14
ATOM 21779 C CA . SER A 1 51 ? -4.864 -9.695 2.152 1.00 0.00 51 SER A CA 14
ATOM 21780 C C . SER A 1 51 ? -5.091 -9.532 3.656 1.00 0.00 51 SER A C 14
ATOM 21781 O O . SER A 1 51 ? -4.291 -8.898 4.343 1.00 0.00 51 SER A O 14
ATOM 21789 N N . THR A 1 52 ? -6.185 -10.114 4.124 1.00 0.00 52 THR A N 14
ATOM 21790 C CA . THR A 1 52 ? -6.527 -10.041 5.534 1.00 0.00 52 THR A CA 14
ATOM 21791 C C . THR A 1 52 ? -5.894 -11.206 6.297 1.00 0.00 52 THR A C 14
ATOM 21792 O O . THR A 1 52 ? -6.354 -11.568 7.379 1.00 0.00 52 THR A O 14
ATOM 21803 N N . ASN A 1 53 ? -4.848 -11.762 5.703 1.00 0.00 53 ASN A N 14
ATOM 21804 C CA . ASN A 1 53 ? -4.147 -12.879 6.314 1.00 0.00 53 ASN A CA 14
ATOM 21805 C C . ASN A 1 53 ? -2.650 -12.566 6.370 1.00 0.00 53 ASN A C 14
ATOM 21806 O O . ASN A 1 53 ? -2.080 -12.067 5.401 1.00 0.00 53 ASN A O 14
ATOM 21817 N N . ARG A 1 54 ? -2.057 -12.872 7.515 1.00 0.00 54 ARG A N 14
ATOM 21818 C CA . ARG A 1 54 ? -0.637 -12.630 7.710 1.00 0.00 54 ARG A CA 14
ATOM 21819 C C . ARG A 1 54 ? 0.188 -13.585 6.844 1.00 0.00 54 ARG A C 14
ATOM 21820 O O . ARG A 1 54 ? 1.380 -13.365 6.635 1.00 0.00 54 ARG A O 14
ATOM 21841 N N . ASN A 1 55 ? -0.479 -14.624 6.365 1.00 0.00 55 ASN A N 14
ATOM 21842 C CA . ASN A 1 55 ? 0.178 -15.613 5.527 1.00 0.00 55 ASN A CA 14
ATOM 21843 C C . ASN A 1 55 ? 0.707 -14.933 4.263 1.00 0.00 55 ASN A C 14
ATOM 21844 O O . ASN A 1 55 ? 1.554 -15.488 3.564 1.00 0.00 55 ASN A O 14
ATOM 21855 N N . LEU A 1 56 ? 0.186 -13.742 4.008 1.00 0.00 56 LEU A N 14
ATOM 21856 C CA . LEU A 1 56 ? 0.595 -12.981 2.840 1.00 0.00 56 LEU A CA 14
ATOM 21857 C C . LEU A 1 56 ? 2.096 -12.695 2.923 1.00 0.00 56 LEU A C 14
ATOM 21858 O O . LEU A 1 56 ? 2.819 -12.863 1.943 1.00 0.00 56 LEU A O 14
ATOM 21874 N N . LEU A 1 57 ? 2.519 -12.266 4.103 1.00 0.00 57 LEU A N 14
ATOM 21875 C CA . LEU A 1 57 ? 3.921 -11.955 4.328 1.00 0.00 57 LEU A CA 14
ATOM 21876 C C . LEU A 1 57 ? 4.751 -13.233 4.192 1.00 0.00 57 LEU A C 14
ATOM 21877 O O . LEU A 1 57 ? 5.975 -13.174 4.094 1.00 0.00 57 LEU A O 14
ATOM 21893 N N . LEU A 1 58 ? 4.051 -14.358 4.190 1.00 0.00 58 LEU A N 14
ATOM 21894 C CA . LEU A 1 58 ? 4.708 -15.648 4.067 1.00 0.00 58 LEU A CA 14
ATOM 21895 C C . LEU A 1 58 ? 4.906 -15.976 2.586 1.00 0.00 58 LEU A C 14
ATOM 21896 O O . LEU A 1 58 ? 5.906 -16.586 2.210 1.00 0.00 58 LEU A O 14
ATOM 21912 N N . ALA A 1 59 ? 3.938 -15.556 1.785 1.00 0.00 59 ALA A N 14
ATOM 21913 C CA . ALA A 1 59 ? 3.994 -15.797 0.353 1.00 0.00 59 ALA A CA 14
ATOM 21914 C C . ALA A 1 59 ? 5.271 -15.175 -0.215 1.00 0.00 59 ALA A C 14
ATOM 21915 O O . ALA A 1 59 ? 5.509 -13.980 -0.053 1.00 0.00 59 ALA A O 14
ATOM 21922 N N . LYS A 1 60 ? 6.060 -16.016 -0.869 1.00 0.00 60 LYS A N 14
ATOM 21923 C CA . LYS A 1 60 ? 7.307 -15.564 -1.462 1.00 0.00 60 LYS A CA 14
ATOM 21924 C C . LYS A 1 60 ? 7.188 -15.611 -2.987 1.00 0.00 60 LYS A C 14
ATOM 21925 O O . LYS A 1 60 ? 7.827 -14.827 -3.687 1.00 0.00 60 LYS A O 14
ATOM 21944 N N . SER A 1 61 ? 6.366 -16.538 -3.456 1.00 0.00 61 SER A N 14
ATOM 21945 C CA . SER A 1 61 ? 6.155 -16.697 -4.885 1.00 0.00 61 SER A CA 14
ATOM 21946 C C . SER A 1 61 ? 4.861 -15.997 -5.304 1.00 0.00 61 SER A C 14
ATOM 21947 O O . SER A 1 61 ? 4.101 -15.530 -4.457 1.00 0.00 61 SER A O 14
ATOM 21955 N N . PRO A 1 62 ? 4.646 -15.944 -6.646 1.00 0.00 62 PRO A N 14
ATOM 21956 C CA . PRO A 1 62 ? 3.457 -15.308 -7.188 1.00 0.00 62 PRO A CA 14
ATOM 21957 C C . PRO A 1 62 ? 2.224 -16.191 -6.990 1.00 0.00 62 PRO A C 14
ATOM 21958 O O . PRO A 1 62 ? 1.179 -15.715 -6.548 1.00 0.00 62 PRO A O 14
ATOM 21969 N N . SER A 1 63 ? 2.385 -17.462 -7.326 1.00 0.00 63 SER A N 14
ATOM 21970 C CA . SER A 1 63 ? 1.298 -18.417 -7.191 1.00 0.00 63 SER A CA 14
ATOM 21971 C C . SER A 1 63 ? 0.748 -18.384 -5.763 1.00 0.00 63 SER A C 14
ATOM 21972 O O . SER A 1 63 ? -0.450 -18.565 -5.552 1.00 0.00 63 SER A O 14
ATOM 21980 N N . ASP A 1 64 ? 1.650 -18.151 -4.821 1.00 0.00 64 ASP A N 14
ATOM 21981 C CA . ASP A 1 64 ? 1.269 -18.092 -3.420 1.00 0.00 64 ASP A CA 14
ATOM 21982 C C . ASP A 1 64 ? 0.315 -16.915 -3.204 1.00 0.00 64 ASP A C 14
ATOM 21983 O O . ASP A 1 64 ? -0.737 -17.070 -2.585 1.00 0.00 64 ASP A O 14
ATOM 21992 N N . PHE A 1 65 ? 0.717 -15.766 -3.726 1.00 0.00 65 PHE A N 14
ATOM 21993 C CA . PHE A 1 65 ? -0.089 -14.564 -3.598 1.00 0.00 65 PHE A CA 14
ATOM 21994 C C . PHE A 1 65 ? -1.441 -14.733 -4.294 1.00 0.00 65 PHE A C 14
ATOM 21995 O O . PHE A 1 65 ? -2.390 -14.007 -4.001 1.00 0.00 65 PHE A O 14
ATOM 22012 N N . LEU A 1 66 ? -1.486 -15.696 -5.203 1.00 0.00 66 LEU A N 14
ATOM 22013 C CA . LEU A 1 66 ? -2.705 -15.970 -5.944 1.00 0.00 66 LEU A CA 14
ATOM 22014 C C . LEU A 1 66 ? -3.709 -16.670 -5.024 1.00 0.00 66 LEU A C 14
ATOM 22015 O O . LEU A 1 66 ? -4.877 -16.824 -5.378 1.00 0.00 66 LEU A O 14
ATOM 22031 N N . ALA A 1 67 ? -3.216 -17.075 -3.863 1.00 0.00 67 ALA A N 14
ATOM 22032 C CA . ALA A 1 67 ? -4.055 -17.754 -2.890 1.00 0.00 67 ALA A CA 14
ATOM 22033 C C . ALA A 1 67 ? -4.933 -16.727 -2.175 1.00 0.00 67 ALA A C 14
ATOM 22034 O O . ALA A 1 67 ? -6.031 -17.050 -1.724 1.00 0.00 67 ALA A O 14
ATOM 22041 N N . PHE A 1 68 ? -4.417 -15.509 -2.092 1.00 0.00 68 PHE A N 14
ATOM 22042 C CA . PHE A 1 68 ? -5.141 -14.432 -1.438 1.00 0.00 68 PHE A CA 14
ATOM 22043 C C . PHE A 1 68 ? -5.817 -13.523 -2.466 1.00 0.00 68 PHE A C 14
ATOM 22044 O O . PHE A 1 68 ? -5.148 -12.933 -3.313 1.00 0.00 68 PHE A O 14
ATOM 22061 N N . THR A 1 69 ? -7.135 -13.439 -2.359 1.00 0.00 69 THR A N 14
ATOM 22062 C CA . THR A 1 69 ? -7.909 -12.612 -3.269 1.00 0.00 69 THR A CA 14
ATOM 22063 C C . THR A 1 69 ? -9.159 -12.075 -2.569 1.00 0.00 69 THR A C 14
ATOM 22064 O O . THR A 1 69 ? -10.239 -12.045 -3.157 1.00 0.00 69 THR A O 14
ATOM 22075 N N . ASP A 1 70 ? -8.971 -11.665 -1.323 1.00 0.00 70 ASP A N 14
ATOM 22076 C CA . ASP A 1 70 ? -10.070 -11.131 -0.537 1.00 0.00 70 ASP A CA 14
ATOM 22077 C C . ASP A 1 70 ? -10.351 -9.692 -0.973 1.00 0.00 70 ASP A C 14
ATOM 22078 O O . ASP A 1 70 ? -11.507 -9.277 -1.050 1.00 0.00 70 ASP A O 14
ATOM 22087 N N . MET A 1 71 ? -9.275 -8.969 -1.247 1.00 0.00 71 MET A N 14
ATOM 22088 C CA . MET A 1 71 ? -9.391 -7.585 -1.674 1.00 0.00 71 MET A CA 14
ATOM 22089 C C . MET A 1 71 ? -8.745 -7.378 -3.045 1.00 0.00 71 MET A C 14
ATOM 22090 O O . MET A 1 71 ? -7.964 -6.446 -3.232 1.00 0.00 71 MET A O 14
ATOM 22104 N N . ALA A 1 72 ? -9.094 -8.261 -3.968 1.00 0.00 72 ALA A N 14
ATOM 22105 C CA . ALA A 1 72 ? -8.558 -8.186 -5.317 1.00 0.00 72 ALA A CA 14
ATOM 22106 C C . ALA A 1 72 ? -9.472 -7.311 -6.177 1.00 0.00 72 ALA A C 14
ATOM 22107 O O . ALA A 1 72 ? -9.005 -6.624 -7.084 1.00 0.00 72 ALA A O 14
ATOM 22114 N N . ASP A 1 73 ? -10.758 -7.365 -5.861 1.00 0.00 73 ASP A N 14
ATOM 22115 C CA . ASP A 1 73 ? -11.741 -6.586 -6.594 1.00 0.00 73 ASP A CA 14
ATOM 22116 C C . ASP A 1 73 ? -11.585 -5.107 -6.234 1.00 0.00 73 ASP A C 14
ATOM 22117 O O . ASP A 1 73 ? -11.677 -4.736 -5.065 1.00 0.00 73 ASP A O 14
ATOM 22126 N N . PRO A 1 74 ? -11.345 -4.281 -7.287 1.00 0.00 74 PRO A N 14
ATOM 22127 C CA . PRO A 1 74 ? -11.175 -2.851 -7.094 1.00 0.00 74 PRO A CA 14
ATOM 22128 C C . PRO A 1 74 ? -12.518 -2.171 -6.822 1.00 0.00 74 PRO A C 14
ATOM 22129 O O . PRO A 1 74 ? -12.560 -1.045 -6.329 1.00 0.00 74 PRO A O 14
ATOM 22140 N N . ASN A 1 75 ? -13.584 -2.883 -7.157 1.00 0.00 75 ASN A N 14
ATOM 22141 C CA . ASN A 1 75 ? -14.926 -2.363 -6.956 1.00 0.00 75 ASN A CA 14
ATOM 22142 C C . ASN A 1 75 ? -15.447 -2.821 -5.592 1.00 0.00 75 ASN A C 14
ATOM 22143 O O . ASN A 1 75 ? -16.567 -2.489 -5.208 1.00 0.00 75 ASN A O 14
ATOM 22154 N N . LEU A 1 76 ? -14.609 -3.577 -4.898 1.00 0.00 76 LEU A N 14
ATOM 22155 C CA . LEU A 1 76 ? -14.971 -4.084 -3.585 1.00 0.00 76 LEU A CA 14
ATOM 22156 C C . LEU A 1 76 ? -14.688 -3.011 -2.533 1.00 0.00 76 LEU A C 14
ATOM 22157 O O . LEU A 1 76 ? -13.684 -2.305 -2.615 1.00 0.00 76 LEU A O 14
ATOM 22173 N N . ARG A 1 77 ? -15.590 -2.922 -1.567 1.00 0.00 77 ARG A N 14
ATOM 22174 C CA . ARG A 1 77 ? -15.450 -1.946 -0.499 1.00 0.00 77 ARG A CA 14
ATOM 22175 C C . ARG A 1 77 ? -14.716 -2.565 0.692 1.00 0.00 77 ARG A C 14
ATOM 22176 O O . ARG A 1 77 ? -14.712 -3.784 0.858 1.00 0.00 77 ARG A O 14
ATOM 22197 N N . ILE A 1 78 ? -14.114 -1.697 1.491 1.00 0.00 78 ILE A N 14
ATOM 22198 C CA . ILE A 1 78 ? -13.378 -2.143 2.662 1.00 0.00 78 ILE A CA 14
ATOM 22199 C C . ILE A 1 78 ? -14.368 -2.543 3.758 1.00 0.00 78 ILE A C 14
ATOM 22200 O O . ILE A 1 78 ? -13.977 -3.121 4.772 1.00 0.00 78 ILE A O 14
ATOM 22216 N N . SER A 1 79 ? -15.630 -2.220 3.518 1.00 0.00 79 SER A N 14
ATOM 22217 C CA . SER A 1 79 ? -16.679 -2.539 4.473 1.00 0.00 79 SER A CA 14
ATOM 22218 C C . SER A 1 79 ? -16.882 -4.054 4.541 1.00 0.00 79 SER A C 14
ATOM 22219 O O . SER A 1 79 ? -17.380 -4.573 5.538 1.00 0.00 79 SER A O 14
ATOM 22227 N N . SER A 1 80 ? -16.485 -4.721 3.467 1.00 0.00 80 SER A N 14
ATOM 22228 C CA . SER A 1 80 ? -16.617 -6.166 3.392 1.00 0.00 80 SER A CA 14
ATOM 22229 C C . SER A 1 80 ? -15.803 -6.824 4.508 1.00 0.00 80 SER A C 14
ATOM 22230 O O . SER A 1 80 ? -16.145 -7.910 4.974 1.00 0.00 80 SER A O 14
ATOM 22238 N N . LEU A 1 81 ? -14.740 -6.139 4.905 1.00 0.00 81 LEU A N 14
ATOM 22239 C CA . LEU A 1 81 ? -13.875 -6.644 5.957 1.00 0.00 81 LEU A CA 14
ATOM 22240 C C . LEU A 1 81 ? -14.096 -5.825 7.230 1.00 0.00 81 LEU A C 14
ATOM 22241 O O . LEU A 1 81 ? -13.827 -6.299 8.333 1.00 0.00 81 LEU A O 14
ATOM 22257 N N . ASN A 1 82 ? -14.585 -4.609 7.036 1.00 0.00 82 ASN A N 14
ATOM 22258 C CA . ASN A 1 82 ? -14.845 -3.719 8.155 1.00 0.00 82 ASN A CA 14
ATOM 22259 C C . ASN A 1 82 ? -13.516 -3.214 8.719 1.00 0.00 82 ASN A C 14
ATOM 22260 O O . ASN A 1 82 ? -13.251 -3.353 9.912 1.00 0.00 82 ASN A O 14
ATOM 22271 N N . LEU A 1 83 ? -12.715 -2.637 7.835 1.00 0.00 83 LEU A N 14
ATOM 22272 C CA . LEU A 1 83 ? -11.420 -2.110 8.231 1.00 0.00 83 LEU A CA 14
ATOM 22273 C C . LEU A 1 83 ? -11.611 -0.746 8.898 1.00 0.00 83 LEU A C 14
ATOM 22274 O O . LEU A 1 83 ? -11.789 0.263 8.217 1.00 0.00 83 LEU A O 14
ATOM 22290 N N . ALA A 1 84 ? -11.568 -0.760 10.222 1.00 0.00 84 ALA A N 14
ATOM 22291 C CA . ALA A 1 84 ? -11.734 0.463 10.989 1.00 0.00 84 ALA A CA 14
ATOM 22292 C C . ALA A 1 84 ? -10.358 1.046 11.316 1.00 0.00 84 ALA A C 14
ATOM 22293 O O . ALA A 1 84 ? -9.335 0.413 11.058 1.00 0.00 84 ALA A O 14
ATOM 22300 N N . HIS A 1 85 ? -10.377 2.244 11.880 1.00 0.00 85 HIS A N 14
ATOM 22301 C CA . HIS A 1 85 ? -9.143 2.919 12.246 1.00 0.00 85 HIS A CA 14
ATOM 22302 C C . HIS A 1 85 ? -8.372 2.066 13.255 1.00 0.00 85 HIS A C 14
ATOM 22303 O O . HIS A 1 85 ? -8.799 1.912 14.398 1.00 0.00 85 HIS A O 14
ATOM 22317 N N . GLY A 1 86 ? -7.248 1.535 12.796 1.00 0.00 86 GLY A N 14
ATOM 22318 C CA . GLY A 1 86 ? -6.413 0.702 13.644 1.00 0.00 86 GLY A CA 14
ATOM 22319 C C . GLY A 1 86 ? -6.415 -0.749 13.159 1.00 0.00 86 GLY A C 14
ATOM 22320 O O . GLY A 1 86 ? -5.559 -1.541 13.554 1.00 0.00 86 GLY A O 14
ATOM 22324 N N . SER A 1 87 ? -7.385 -1.055 12.311 1.00 0.00 87 SER A N 14
ATOM 22325 C CA . SER A 1 87 ? -7.509 -2.397 11.768 1.00 0.00 87 SER A CA 14
ATOM 22326 C C . SER A 1 87 ? -6.159 -2.870 11.227 1.00 0.00 87 SER A C 14
ATOM 22327 O O . SER A 1 87 ? -5.226 -2.079 11.098 1.00 0.00 87 SER A O 14
ATOM 22335 N N . MET A 1 88 ? -6.097 -4.159 10.925 1.00 0.00 88 MET A N 14
ATOM 22336 C CA . MET A 1 88 ? -4.876 -4.747 10.401 1.00 0.00 88 MET A CA 14
ATOM 22337 C C . MET A 1 88 ? -5.023 -5.084 8.916 1.00 0.00 88 MET A C 14
ATOM 22338 O O . MET A 1 88 ? -6.094 -5.494 8.472 1.00 0.00 88 MET A O 14
ATOM 22352 N N . VAL A 1 89 ? -3.931 -4.899 8.189 1.00 0.00 89 VAL A N 14
ATOM 22353 C CA . VAL A 1 89 ? -3.925 -5.178 6.763 1.00 0.00 89 VAL A CA 14
ATOM 22354 C C . VAL A 1 89 ? -2.508 -5.556 6.327 1.00 0.00 89 VAL A C 14
ATOM 22355 O O . VAL A 1 89 ? -1.532 -4.995 6.824 1.00 0.00 89 VAL A O 14
ATOM 22368 N N . TYR A 1 90 ? -2.440 -6.504 5.404 1.00 0.00 90 TYR A N 14
ATOM 22369 C CA . TYR A 1 90 ? -1.158 -6.962 4.896 1.00 0.00 90 TYR A CA 14
ATOM 22370 C C . TYR A 1 90 ? -1.008 -6.635 3.409 1.00 0.00 90 TYR A C 14
ATOM 22371 O O . TYR A 1 90 ? -1.912 -6.898 2.618 1.00 0.00 90 TYR A O 14
ATOM 22389 N N . LEU A 1 91 ? 0.140 -6.065 3.074 1.00 0.00 91 LEU A N 14
ATOM 22390 C CA . LEU A 1 91 ? 0.420 -5.698 1.696 1.00 0.00 91 LEU A CA 14
ATOM 22391 C C . LEU A 1 91 ? 1.587 -6.539 1.176 1.00 0.00 91 LEU A C 14
ATOM 22392 O O . LEU A 1 91 ? 2.546 -6.792 1.903 1.00 0.00 91 LEU A O 14
ATOM 22408 N N . ALA A 1 92 ? 1.467 -6.948 -0.078 1.00 0.00 92 ALA A N 14
ATOM 22409 C CA . ALA A 1 92 ? 2.501 -7.755 -0.704 1.00 0.00 92 ALA A CA 14
ATOM 22410 C C . ALA A 1 92 ? 2.722 -7.270 -2.138 1.00 0.00 92 ALA A C 14
ATOM 22411 O O . ALA A 1 92 ? 1.796 -7.273 -2.948 1.00 0.00 92 ALA A O 14
ATOM 22418 N N . TYR A 1 93 ? 3.955 -6.866 -2.409 1.00 0.00 93 TYR A N 14
ATOM 22419 C CA . TYR A 1 93 ? 4.309 -6.380 -3.731 1.00 0.00 93 TYR A CA 14
ATOM 22420 C C . TYR A 1 93 ? 5.695 -6.878 -4.145 1.00 0.00 93 TYR A C 14
ATOM 22421 O O . TYR A 1 93 ? 6.488 -7.291 -3.300 1.00 0.00 93 TYR A O 14
ATOM 22439 N N . GLU A 1 94 ? 5.945 -6.823 -5.445 1.00 0.00 94 GLU A N 14
ATOM 22440 C CA . GLU A 1 94 ? 7.221 -7.263 -5.982 1.00 0.00 94 GLU A CA 14
ATOM 22441 C C . GLU A 1 94 ? 8.108 -6.058 -6.299 1.00 0.00 94 GLU A C 14
ATOM 22442 O O . GLU A 1 94 ? 7.613 -5.010 -6.712 1.00 0.00 94 GLU A O 14
ATOM 22454 N N . GLY A 1 95 ? 9.404 -6.246 -6.094 1.00 0.00 95 GLY A N 14
ATOM 22455 C CA . GLY A 1 95 ? 10.364 -5.187 -6.353 1.00 0.00 95 GLY A CA 14
ATOM 22456 C C . GLY A 1 95 ? 10.241 -4.069 -5.315 1.00 0.00 95 GLY A C 14
ATOM 22457 O O . GLY A 1 95 ? 9.338 -4.089 -4.481 1.00 0.00 95 GLY A O 14
ATOM 22461 N N . GLU A 1 96 ? 11.163 -3.121 -5.402 1.00 0.00 96 GLU A N 14
ATOM 22462 C CA . GLU A 1 96 ? 11.169 -1.997 -4.481 1.00 0.00 96 GLU A CA 14
ATOM 22463 C C . GLU A 1 96 ? 10.079 -0.993 -4.862 1.00 0.00 96 GLU A C 14
ATOM 22464 O O . GLU A 1 96 ? 9.310 -1.229 -5.792 1.00 0.00 96 GLU A O 14
ATOM 22476 N N . ARG A 1 97 ? 10.048 0.107 -4.123 1.00 0.00 97 ARG A N 14
ATOM 22477 C CA . ARG A 1 97 ? 9.066 1.148 -4.372 1.00 0.00 97 ARG A CA 14
ATOM 22478 C C . ARG A 1 97 ? 9.520 2.041 -5.528 1.00 0.00 97 ARG A C 14
ATOM 22479 O O . ARG A 1 97 ? 10.593 1.833 -6.093 1.00 0.00 97 ARG A O 14
ATOM 22500 N N . THR A 1 98 ? 8.681 3.016 -5.846 1.00 0.00 98 THR A N 14
ATOM 22501 C CA . THR A 1 98 ? 8.983 3.942 -6.924 1.00 0.00 98 THR A CA 14
ATOM 22502 C C . THR A 1 98 ? 9.474 5.276 -6.360 1.00 0.00 98 THR A C 14
ATOM 22503 O O . THR A 1 98 ? 9.724 5.393 -5.161 1.00 0.00 98 THR A O 14
ATOM 22514 N N . ILE A 1 99 ? 9.597 6.250 -7.251 1.00 0.00 99 ILE A N 14
ATOM 22515 C CA . ILE A 1 99 ? 10.053 7.572 -6.857 1.00 0.00 99 ILE A CA 14
ATOM 22516 C C . ILE A 1 99 ? 8.847 8.428 -6.469 1.00 0.00 99 ILE A C 14
ATOM 22517 O O . ILE A 1 99 ? 7.851 8.467 -7.190 1.00 0.00 99 ILE A O 14
ATOM 22533 N N . ARG A 1 100 ? 8.975 9.095 -5.331 1.00 0.00 100 ARG A N 14
ATOM 22534 C CA . ARG A 1 100 ? 7.907 9.949 -4.840 1.00 0.00 100 ARG A CA 14
ATOM 22535 C C . ARG A 1 100 ? 8.036 11.354 -5.432 1.00 0.00 100 ARG A C 14
ATOM 22536 O O . ARG A 1 100 ? 9.082 11.711 -5.970 1.00 0.00 100 ARG A O 14
ATOM 22557 N N . GLY A 1 101 ? 6.956 12.112 -5.313 1.00 0.00 101 GLY A N 14
ATOM 22558 C CA . GLY A 1 101 ? 6.934 13.470 -5.831 1.00 0.00 101 GLY A CA 14
ATOM 22559 C C . GLY A 1 101 ? 6.308 14.432 -4.819 1.00 0.00 101 GLY A C 14
ATOM 22560 O O . GLY A 1 101 ? 5.562 14.011 -3.936 1.00 0.00 101 GLY A O 14
ATOM 22564 N N . SER A 1 102 ? 6.633 15.706 -4.983 1.00 0.00 102 SER A N 14
ATOM 22565 C CA . SER A 1 102 ? 6.111 16.731 -4.095 1.00 0.00 102 SER A CA 14
ATOM 22566 C C . SER A 1 102 ? 6.225 18.105 -4.758 1.00 0.00 102 SER A C 14
ATOM 22567 O O . SER A 1 102 ? 7.261 18.761 -4.661 1.00 0.00 102 SER A O 14
ATOM 22575 N N . GLY A 1 103 ? 5.146 18.500 -5.418 1.00 0.00 103 GLY A N 14
ATOM 22576 C CA . GLY A 1 103 ? 5.112 19.784 -6.097 1.00 0.00 103 GLY A CA 14
ATOM 22577 C C . GLY A 1 103 ? 4.678 20.898 -5.143 1.00 0.00 103 GLY A C 14
ATOM 22578 O O . GLY A 1 103 ? 4.028 20.636 -4.132 1.00 0.00 103 GLY A O 14
ATOM 22582 N N . PRO A 1 104 ? 5.063 22.150 -5.507 1.00 0.00 104 PRO A N 14
ATOM 22583 C CA . PRO A 1 104 ? 4.721 23.305 -4.695 1.00 0.00 104 PRO A CA 14
ATOM 22584 C C . PRO A 1 104 ? 3.245 23.674 -4.861 1.00 0.00 104 PRO A C 14
ATOM 22585 O O . PRO A 1 104 ? 2.809 24.023 -5.957 1.00 0.00 104 PRO A O 14
ATOM 22596 N N . SER A 1 105 ? 2.517 23.584 -3.758 1.00 0.00 105 SER A N 14
ATOM 22597 C CA . SER A 1 105 ? 1.100 23.904 -3.768 1.00 0.00 105 SER A CA 14
ATOM 22598 C C . SER A 1 105 ? 0.542 23.852 -2.344 1.00 0.00 105 SER A C 14
ATOM 22599 O O . SER A 1 105 ? 0.500 22.788 -1.729 1.00 0.00 105 SER A O 14
ATOM 22607 N N . SER A 1 106 ? 0.127 25.015 -1.863 1.00 0.00 106 SER A N 14
ATOM 22608 C CA . SER A 1 106 ? -0.427 25.115 -0.523 1.00 0.00 106 SER A CA 14
ATOM 22609 C C . SER A 1 106 ? -1.955 25.166 -0.591 1.00 0.00 106 SER A C 14
ATOM 22610 O O . SER A 1 106 ? -2.541 26.246 -0.645 1.00 0.00 106 SER A O 14
ATOM 22618 N N . GLY A 1 107 ? -2.555 23.985 -0.586 1.00 0.00 107 GLY A N 14
ATOM 22619 C CA . GLY A 1 107 ? -4.003 23.882 -0.646 1.00 0.00 107 GLY A CA 14
ATOM 22620 C C . GLY A 1 107 ? -4.664 24.860 0.327 1.00 0.00 107 GLY A C 14
ATOM 22621 O O . GLY A 1 107 ? -5.151 24.457 1.382 1.00 0.00 107 GLY A O 14
ATOM 22625 N N . GLY A 1 1 ? 6.217 13.152 14.191 1.00 0.00 1 GLY A N 15
ATOM 22626 C CA . GLY A 1 1 ? 6.599 12.558 15.461 1.00 0.00 1 GLY A CA 15
ATOM 22627 C C . GLY A 1 1 ? 5.942 11.188 15.645 1.00 0.00 1 GLY A C 15
ATOM 22628 O O . GLY A 1 1 ? 6.161 10.279 14.846 1.00 0.00 1 GLY A O 15
ATOM 22632 N N . SER A 1 2 ? 5.150 11.084 16.702 1.00 0.00 2 SER A N 15
ATOM 22633 C CA . SER A 1 2 ? 4.460 9.841 17.001 1.00 0.00 2 SER A CA 15
ATOM 22634 C C . SER A 1 2 ? 2.952 10.084 17.072 1.00 0.00 2 SER A C 15
ATOM 22635 O O . SER A 1 2 ? 2.188 9.500 16.304 1.00 0.00 2 SER A O 15
ATOM 22643 N N . SER A 1 3 ? 2.566 10.947 18.001 1.00 0.00 3 SER A N 15
ATOM 22644 C CA . SER A 1 3 ? 1.162 11.274 18.182 1.00 0.00 3 SER A CA 15
ATOM 22645 C C . SER A 1 3 ? 0.740 12.344 17.173 1.00 0.00 3 SER A C 15
ATOM 22646 O O . SER A 1 3 ? 1.222 13.474 17.223 1.00 0.00 3 SER A O 15
ATOM 22654 N N . GLY A 1 4 ? -0.157 11.949 16.281 1.00 0.00 4 GLY A N 15
ATOM 22655 C CA . GLY A 1 4 ? -0.650 12.860 15.262 1.00 0.00 4 GLY A CA 15
ATOM 22656 C C . GLY A 1 4 ? -1.799 12.230 14.472 1.00 0.00 4 GLY A C 15
ATOM 22657 O O . GLY A 1 4 ? -1.571 11.552 13.472 1.00 0.00 4 GLY A O 15
ATOM 22661 N N . SER A 1 5 ? -3.009 12.476 14.952 1.00 0.00 5 SER A N 15
ATOM 22662 C CA . SER A 1 5 ? -4.194 11.942 14.304 1.00 0.00 5 SER A CA 15
ATOM 22663 C C . SER A 1 5 ? -4.864 13.028 13.460 1.00 0.00 5 SER A C 15
ATOM 22664 O O . SER A 1 5 ? -4.949 14.181 13.880 1.00 0.00 5 SER A O 15
ATOM 22672 N N . SER A 1 6 ? -5.323 12.621 12.286 1.00 0.00 6 SER A N 15
ATOM 22673 C CA . SER A 1 6 ? -5.983 13.545 11.380 1.00 0.00 6 SER A CA 15
ATOM 22674 C C . SER A 1 6 ? -7.387 13.037 11.044 1.00 0.00 6 SER A C 15
ATOM 22675 O O . SER A 1 6 ? -8.380 13.682 11.375 1.00 0.00 6 SER A O 15
ATOM 22683 N N . GLY A 1 7 ? -7.424 11.885 10.391 1.00 0.00 7 GLY A N 15
ATOM 22684 C CA . GLY A 1 7 ? -8.689 11.282 10.008 1.00 0.00 7 GLY A CA 15
ATOM 22685 C C . GLY A 1 7 ? -8.700 9.784 10.318 1.00 0.00 7 GLY A C 15
ATOM 22686 O O . GLY A 1 7 ? -8.582 9.385 11.475 1.00 0.00 7 GLY A O 15
ATOM 22690 N N . THR A 1 8 ? -8.842 8.995 9.263 1.00 0.00 8 THR A N 15
ATOM 22691 C CA . THR A 1 8 ? -8.869 7.549 9.408 1.00 0.00 8 THR A CA 15
ATOM 22692 C C . THR A 1 8 ? -7.511 6.950 9.037 1.00 0.00 8 THR A C 15
ATOM 22693 O O . THR A 1 8 ? -7.065 7.072 7.897 1.00 0.00 8 THR A O 15
ATOM 22704 N N . MET A 1 9 ? -6.891 6.316 10.021 1.00 0.00 9 MET A N 15
ATOM 22705 C CA . MET A 1 9 ? -5.593 5.698 9.813 1.00 0.00 9 MET A CA 15
ATOM 22706 C C . MET A 1 9 ? -5.705 4.172 9.822 1.00 0.00 9 MET A C 15
ATOM 22707 O O . MET A 1 9 ? -6.241 3.591 10.764 1.00 0.00 9 MET A O 15
ATOM 22721 N N . LEU A 1 10 ? -5.189 3.566 8.762 1.00 0.00 10 LEU A N 15
ATOM 22722 C CA . LEU A 1 10 ? -5.224 2.119 8.637 1.00 0.00 10 LEU A CA 15
ATOM 22723 C C . LEU A 1 10 ? -3.820 1.557 8.872 1.00 0.00 10 LEU A C 15
ATOM 22724 O O . LEU A 1 10 ? -2.848 2.046 8.298 1.00 0.00 10 LEU A O 15
ATOM 22740 N N . ARG A 1 11 ? -3.760 0.539 9.717 1.00 0.00 11 ARG A N 15
ATOM 22741 C CA . ARG A 1 11 ? -2.491 -0.095 10.035 1.00 0.00 11 ARG A CA 15
ATOM 22742 C C . ARG A 1 11 ? -2.186 -1.206 9.029 1.00 0.00 11 ARG A C 15
ATOM 22743 O O . ARG A 1 11 ? -2.703 -2.316 9.148 1.00 0.00 11 ARG A O 15
ATOM 22764 N N . VAL A 1 12 ? -1.347 -0.870 8.060 1.00 0.00 12 VAL A N 15
ATOM 22765 C CA . VAL A 1 12 ? -0.967 -1.825 7.033 1.00 0.00 12 VAL A CA 15
ATOM 22766 C C . VAL A 1 12 ? 0.394 -2.429 7.384 1.00 0.00 12 VAL A C 15
ATOM 22767 O O . VAL A 1 12 ? 1.255 -1.748 7.940 1.00 0.00 12 VAL A O 15
ATOM 22780 N N . ARG A 1 13 ? 0.546 -3.701 7.046 1.00 0.00 13 ARG A N 15
ATOM 22781 C CA . ARG A 1 13 ? 1.788 -4.405 7.319 1.00 0.00 13 ARG A CA 15
ATOM 22782 C C . ARG A 1 13 ? 2.445 -4.848 6.010 1.00 0.00 13 ARG A C 15
ATOM 22783 O O . ARG A 1 13 ? 1.806 -5.487 5.175 1.00 0.00 13 ARG A O 15
ATOM 22804 N N . SER A 1 14 ? 3.714 -4.491 5.872 1.00 0.00 14 SER A N 15
ATOM 22805 C CA . SER A 1 14 ? 4.465 -4.843 4.679 1.00 0.00 14 SER A CA 15
ATOM 22806 C C . SER A 1 14 ? 5.710 -5.644 5.062 1.00 0.00 14 SER A C 15
ATOM 22807 O O . SER A 1 14 ? 6.170 -5.577 6.201 1.00 0.00 14 SER A O 15
ATOM 22815 N N . ARG A 1 15 ? 6.222 -6.384 4.090 1.00 0.00 15 ARG A N 15
ATOM 22816 C CA . ARG A 1 15 ? 7.405 -7.198 4.311 1.00 0.00 15 ARG A CA 15
ATOM 22817 C C . ARG A 1 15 ? 8.548 -6.335 4.851 1.00 0.00 15 ARG A C 15
ATOM 22818 O O . ARG A 1 15 ? 9.440 -6.837 5.534 1.00 0.00 15 ARG A O 15
ATOM 22839 N N . ASP A 1 16 ? 8.484 -5.053 4.525 1.00 0.00 16 ASP A N 15
ATOM 22840 C CA . ASP A 1 16 ? 9.503 -4.116 4.969 1.00 0.00 16 ASP A CA 15
ATOM 22841 C C . ASP A 1 16 ? 9.234 -3.730 6.425 1.00 0.00 16 ASP A C 15
ATOM 22842 O O . ASP A 1 16 ? 10.149 -3.334 7.145 1.00 0.00 16 ASP A O 15
ATOM 22851 N N . GLY A 1 17 ? 7.974 -3.858 6.815 1.00 0.00 17 GLY A N 15
ATOM 22852 C CA . GLY A 1 17 ? 7.574 -3.527 8.172 1.00 0.00 17 GLY A CA 15
ATOM 22853 C C . GLY A 1 17 ? 6.185 -2.886 8.193 1.00 0.00 17 GLY A C 15
ATOM 22854 O O . GLY A 1 17 ? 5.613 -2.601 7.142 1.00 0.00 17 GLY A O 15
ATOM 22858 N N . LEU A 1 18 ? 5.683 -2.677 9.401 1.00 0.00 18 LEU A N 15
ATOM 22859 C CA . LEU A 1 18 ? 4.372 -2.075 9.573 1.00 0.00 18 LEU A CA 15
ATOM 22860 C C . LEU A 1 18 ? 4.457 -0.580 9.257 1.00 0.00 18 LEU A C 15
ATOM 22861 O O . LEU A 1 18 ? 5.260 0.139 9.851 1.00 0.00 18 LEU A O 15
ATOM 22877 N N . GLU A 1 19 ? 3.619 -0.156 8.323 1.00 0.00 19 GLU A N 15
ATOM 22878 C CA . GLU A 1 19 ? 3.589 1.240 7.921 1.00 0.00 19 GLU A CA 15
ATOM 22879 C C . GLU A 1 19 ? 2.182 1.813 8.097 1.00 0.00 19 GLU A C 15
ATOM 22880 O O . GLU A 1 19 ? 1.237 1.076 8.375 1.00 0.00 19 GLU A O 15
ATOM 22892 N N . ARG A 1 20 ? 2.086 3.124 7.928 1.00 0.00 20 ARG A N 15
ATOM 22893 C CA . ARG A 1 20 ? 0.810 3.805 8.066 1.00 0.00 20 ARG A CA 15
ATOM 22894 C C . ARG A 1 20 ? 0.352 4.352 6.712 1.00 0.00 20 ARG A C 15
ATOM 22895 O O . ARG A 1 20 ? 1.165 4.545 5.809 1.00 0.00 20 ARG A O 15
ATOM 22916 N N . VAL A 1 21 ? -0.948 4.588 6.614 1.00 0.00 21 VAL A N 15
ATOM 22917 C CA . VAL A 1 21 ? -1.523 5.109 5.386 1.00 0.00 21 VAL A CA 15
ATOM 22918 C C . VAL A 1 21 ? -2.809 5.871 5.713 1.00 0.00 21 VAL A C 15
ATOM 22919 O O . VAL A 1 21 ? -3.535 5.503 6.636 1.00 0.00 21 VAL A O 15
ATOM 22932 N N . SER A 1 22 ? -3.053 6.918 4.940 1.00 0.00 22 SER A N 15
ATOM 22933 C CA . SER A 1 22 ? -4.238 7.735 5.136 1.00 0.00 22 SER A CA 15
ATOM 22934 C C . SER A 1 22 ? -5.298 7.378 4.092 1.00 0.00 22 SER A C 15
ATOM 22935 O O . SER A 1 22 ? -4.999 7.293 2.902 1.00 0.00 22 SER A O 15
ATOM 22943 N N . VAL A 1 23 ? -6.516 7.179 4.575 1.00 0.00 23 VAL A N 15
ATOM 22944 C CA . VAL A 1 23 ? -7.622 6.833 3.699 1.00 0.00 23 VAL A CA 15
ATOM 22945 C C . VAL A 1 23 ? -8.715 7.896 3.820 1.00 0.00 23 VAL A C 15
ATOM 22946 O O . VAL A 1 23 ? -8.472 8.984 4.341 1.00 0.00 23 VAL A O 15
ATOM 22959 N N . ASP A 1 24 ? -9.895 7.544 3.332 1.00 0.00 24 ASP A N 15
ATOM 22960 C CA . ASP A 1 24 ? -11.026 8.455 3.379 1.00 0.00 24 ASP A CA 15
ATOM 22961 C C . ASP A 1 24 ? -12.135 7.840 4.236 1.00 0.00 24 ASP A C 15
ATOM 22962 O O . ASP A 1 24 ? -12.740 8.525 5.059 1.00 0.00 24 ASP A O 15
ATOM 22971 N N . GLY A 1 25 ? -12.367 6.555 4.013 1.00 0.00 25 GLY A N 15
ATOM 22972 C CA . GLY A 1 25 ? -13.392 5.840 4.754 1.00 0.00 25 GLY A CA 15
ATOM 22973 C C . GLY A 1 25 ? -13.746 4.520 4.067 1.00 0.00 25 GLY A C 15
ATOM 22974 O O . GLY A 1 25 ? -13.029 4.068 3.175 1.00 0.00 25 GLY A O 15
ATOM 22978 N N . PRO A 1 26 ? -14.881 3.922 4.520 1.00 0.00 26 PRO A N 15
ATOM 22979 C CA . PRO A 1 26 ? -15.338 2.663 3.958 1.00 0.00 26 PRO A CA 15
ATOM 22980 C C . PRO A 1 26 ? -15.959 2.872 2.575 1.00 0.00 26 PRO A C 15
ATOM 22981 O O . PRO A 1 26 ? -15.997 1.950 1.762 1.00 0.00 26 PRO A O 15
ATOM 22992 N N . HIS A 1 27 ? -16.429 4.090 2.351 1.00 0.00 27 HIS A N 15
ATOM 22993 C CA . HIS A 1 27 ? -17.046 4.432 1.081 1.00 0.00 27 HIS A CA 15
ATOM 22994 C C . HIS A 1 27 ? -16.065 4.149 -0.059 1.00 0.00 27 HIS A C 15
ATOM 22995 O O . HIS A 1 27 ? -16.467 4.041 -1.216 1.00 0.00 27 HIS A O 15
ATOM 23009 N N . ILE A 1 28 ? -14.797 4.036 0.309 1.00 0.00 28 ILE A N 15
ATOM 23010 C CA . ILE A 1 28 ? -13.756 3.768 -0.668 1.00 0.00 28 ILE A CA 15
ATOM 23011 C C . ILE A 1 28 ? -13.637 2.257 -0.878 1.00 0.00 28 ILE A C 15
ATOM 23012 O O . ILE A 1 28 ? -14.072 1.473 -0.036 1.00 0.00 28 ILE A O 15
ATOM 23028 N N . THR A 1 29 ? -13.046 1.893 -2.007 1.00 0.00 29 THR A N 15
ATOM 23029 C CA . THR A 1 29 ? -12.865 0.490 -2.339 1.00 0.00 29 THR A CA 15
ATOM 23030 C C . THR A 1 29 ? -11.376 0.157 -2.453 1.00 0.00 29 THR A C 15
ATOM 23031 O O . THR A 1 29 ? -10.540 1.056 -2.540 1.00 0.00 29 THR A O 15
ATOM 23042 N N . VAL A 1 30 ? -11.089 -1.136 -2.448 1.00 0.00 30 VAL A N 15
ATOM 23043 C CA . VAL A 1 30 ? -9.716 -1.599 -2.549 1.00 0.00 30 VAL A CA 15
ATOM 23044 C C . VAL A 1 30 ? -8.995 -0.808 -3.643 1.00 0.00 30 VAL A C 15
ATOM 23045 O O . VAL A 1 30 ? -7.819 -0.478 -3.503 1.00 0.00 30 VAL A O 15
ATOM 23058 N N . SER A 1 31 ? -9.732 -0.528 -4.708 1.00 0.00 31 SER A N 15
ATOM 23059 C CA . SER A 1 31 ? -9.178 0.218 -5.826 1.00 0.00 31 SER A CA 15
ATOM 23060 C C . SER A 1 31 ? -8.592 1.542 -5.332 1.00 0.00 31 SER A C 15
ATOM 23061 O O . SER A 1 31 ? -7.442 1.864 -5.626 1.00 0.00 31 SER A O 15
ATOM 23069 N N . GLN A 1 32 ? -9.410 2.275 -4.590 1.00 0.00 32 GLN A N 15
ATOM 23070 C CA . GLN A 1 32 ? -8.988 3.557 -4.053 1.00 0.00 32 GLN A CA 15
ATOM 23071 C C . GLN A 1 32 ? -7.919 3.355 -2.977 1.00 0.00 32 GLN A C 15
ATOM 23072 O O . GLN A 1 32 ? -7.053 4.208 -2.789 1.00 0.00 32 GLN A O 15
ATOM 23086 N N . LEU A 1 33 ? -8.016 2.222 -2.298 1.00 0.00 33 LEU A N 15
ATOM 23087 C CA . LEU A 1 33 ? -7.068 1.897 -1.245 1.00 0.00 33 LEU A CA 15
ATOM 23088 C C . LEU A 1 33 ? -5.695 1.632 -1.865 1.00 0.00 33 LEU A C 15
ATOM 23089 O O . LEU A 1 33 ? -4.762 2.411 -1.672 1.00 0.00 33 LEU A O 15
ATOM 23105 N N . LYS A 1 34 ? -5.613 0.530 -2.596 1.00 0.00 34 LYS A N 15
ATOM 23106 C CA . LYS A 1 34 ? -4.370 0.153 -3.245 1.00 0.00 34 LYS A CA 15
ATOM 23107 C C . LYS A 1 34 ? -3.708 1.400 -3.835 1.00 0.00 34 LYS A C 15
ATOM 23108 O O . LYS A 1 34 ? -2.507 1.607 -3.669 1.00 0.00 34 LYS A O 15
ATOM 23127 N N . THR A 1 35 ? -4.521 2.198 -4.510 1.00 0.00 35 THR A N 15
ATOM 23128 C CA . THR A 1 35 ? -4.030 3.420 -5.126 1.00 0.00 35 THR A CA 15
ATOM 23129 C C . THR A 1 35 ? -3.326 4.294 -4.087 1.00 0.00 35 THR A C 15
ATOM 23130 O O . THR A 1 35 ? -2.247 4.825 -4.345 1.00 0.00 35 THR A O 15
ATOM 23141 N N . LEU A 1 36 ? -3.966 4.418 -2.933 1.00 0.00 36 LEU A N 15
ATOM 23142 C CA . LEU A 1 36 ? -3.414 5.219 -1.854 1.00 0.00 36 LEU A CA 15
ATOM 23143 C C . LEU A 1 36 ? -2.022 4.695 -1.494 1.00 0.00 36 LEU A C 15
ATOM 23144 O O . LEU A 1 36 ? -1.023 5.380 -1.706 1.00 0.00 36 LEU A O 15
ATOM 23160 N N . ILE A 1 37 ? -2.002 3.484 -0.957 1.00 0.00 37 ILE A N 15
ATOM 23161 C CA . ILE A 1 37 ? -0.750 2.859 -0.566 1.00 0.00 37 ILE A CA 15
ATOM 23162 C C . ILE A 1 37 ? 0.205 2.848 -1.762 1.00 0.00 37 ILE A C 15
ATOM 23163 O O . ILE A 1 37 ? 1.415 2.994 -1.597 1.00 0.00 37 ILE A O 15
ATOM 23179 N N . GLN A 1 38 ? -0.376 2.674 -2.940 1.00 0.00 38 GLN A N 15
ATOM 23180 C CA . GLN A 1 38 ? 0.408 2.643 -4.163 1.00 0.00 38 GLN A CA 15
ATOM 23181 C C . GLN A 1 38 ? 1.158 3.963 -4.347 1.00 0.00 38 GLN A C 15
ATOM 23182 O O . GLN A 1 38 ? 2.260 3.984 -4.895 1.00 0.00 38 GLN A O 15
ATOM 23196 N N . ASP A 1 39 ? 0.532 5.033 -3.880 1.00 0.00 39 ASP A N 15
ATOM 23197 C CA . ASP A 1 39 ? 1.127 6.354 -3.986 1.00 0.00 39 ASP A CA 15
ATOM 23198 C C . ASP A 1 39 ? 1.955 6.638 -2.731 1.00 0.00 39 ASP A C 15
ATOM 23199 O O . ASP A 1 39 ? 3.141 6.954 -2.824 1.00 0.00 39 ASP A O 15
ATOM 23208 N N . GLN A 1 40 ? 1.299 6.516 -1.587 1.00 0.00 40 GLN A N 15
ATOM 23209 C CA . GLN A 1 40 ? 1.960 6.755 -0.315 1.00 0.00 40 GLN A CA 15
ATOM 23210 C C . GLN A 1 40 ? 3.207 5.878 -0.192 1.00 0.00 40 GLN A C 15
ATOM 23211 O O . GLN A 1 40 ? 4.308 6.384 0.018 1.00 0.00 40 GLN A O 15
ATOM 23225 N N . LEU A 1 41 ? 2.992 4.577 -0.327 1.00 0.00 41 LEU A N 15
ATOM 23226 C CA . LEU A 1 41 ? 4.085 3.625 -0.233 1.00 0.00 41 LEU A CA 15
ATOM 23227 C C . LEU A 1 41 ? 4.848 3.598 -1.559 1.00 0.00 41 LEU A C 15
ATOM 23228 O O . LEU A 1 41 ? 5.913 2.990 -1.655 1.00 0.00 41 LEU A O 15
ATOM 23244 N N . GLN A 1 42 ? 4.272 4.264 -2.550 1.00 0.00 42 GLN A N 15
ATOM 23245 C CA . GLN A 1 42 ? 4.885 4.324 -3.866 1.00 0.00 42 GLN A CA 15
ATOM 23246 C C . GLN A 1 42 ? 5.089 2.913 -4.421 1.00 0.00 42 GLN A C 15
ATOM 23247 O O . GLN A 1 42 ? 6.197 2.552 -4.815 1.00 0.00 42 GLN A O 15
ATOM 23261 N N . ILE A 1 43 ? 4.004 2.154 -4.434 1.00 0.00 43 ILE A N 15
ATOM 23262 C CA . ILE A 1 43 ? 4.050 0.790 -4.935 1.00 0.00 43 ILE A CA 15
ATOM 23263 C C . ILE A 1 43 ? 2.947 0.596 -5.978 1.00 0.00 43 ILE A C 15
ATOM 23264 O O . ILE A 1 43 ? 1.851 1.135 -5.835 1.00 0.00 43 ILE A O 15
ATOM 23280 N N . PRO A 1 44 ? 3.285 -0.195 -7.031 1.00 0.00 44 PRO A N 15
ATOM 23281 C CA . PRO A 1 44 ? 2.336 -0.467 -8.097 1.00 0.00 44 PRO A CA 15
ATOM 23282 C C . PRO A 1 44 ? 1.272 -1.467 -7.642 1.00 0.00 44 PRO A C 15
ATOM 23283 O O . PRO A 1 44 ? 1.597 -2.529 -7.113 1.00 0.00 44 PRO A O 15
ATOM 23294 N N . ILE A 1 45 ? 0.020 -1.093 -7.865 1.00 0.00 45 ILE A N 15
ATOM 23295 C CA . ILE A 1 45 ? -1.094 -1.944 -7.484 1.00 0.00 45 ILE A CA 15
ATOM 23296 C C . ILE A 1 45 ? -0.852 -3.360 -8.010 1.00 0.00 45 ILE A C 15
ATOM 23297 O O . ILE A 1 45 ? -0.914 -4.326 -7.252 1.00 0.00 45 ILE A O 15
ATOM 23313 N N . HIS A 1 46 ? -0.581 -3.438 -9.305 1.00 0.00 46 HIS A N 15
ATOM 23314 C CA . HIS A 1 46 ? -0.328 -4.720 -9.941 1.00 0.00 46 HIS A CA 15
ATOM 23315 C C . HIS A 1 46 ? 0.634 -5.539 -9.079 1.00 0.00 46 HIS A C 15
ATOM 23316 O O . HIS A 1 46 ? 0.646 -6.767 -9.151 1.00 0.00 46 HIS A O 15
ATOM 23330 N N . ASN A 1 47 ? 1.419 -4.827 -8.284 1.00 0.00 47 ASN A N 15
ATOM 23331 C CA . ASN A 1 47 ? 2.383 -5.473 -7.410 1.00 0.00 47 ASN A CA 15
ATOM 23332 C C . ASN A 1 47 ? 1.797 -5.579 -6.001 1.00 0.00 47 ASN A C 15
ATOM 23333 O O . ASN A 1 47 ? 1.916 -6.616 -5.351 1.00 0.00 47 ASN A O 15
ATOM 23344 N N . GLN A 1 48 ? 1.175 -4.491 -5.569 1.00 0.00 48 GLN A N 15
ATOM 23345 C CA . GLN A 1 48 ? 0.570 -4.448 -4.249 1.00 0.00 48 GLN A CA 15
ATOM 23346 C C . GLN A 1 48 ? -0.406 -5.614 -4.075 1.00 0.00 48 GLN A C 15
ATOM 23347 O O . GLN A 1 48 ? -1.166 -5.935 -4.988 1.00 0.00 48 GLN A O 15
ATOM 23361 N N . THR A 1 49 ? -0.352 -6.217 -2.896 1.00 0.00 49 THR A N 15
ATOM 23362 C CA . THR A 1 49 ? -1.222 -7.341 -2.591 1.00 0.00 49 THR A CA 15
ATOM 23363 C C . THR A 1 49 ? -1.830 -7.180 -1.196 1.00 0.00 49 THR A C 15
ATOM 23364 O O . THR A 1 49 ? -1.182 -7.479 -0.194 1.00 0.00 49 THR A O 15
ATOM 23375 N N . LEU A 1 50 ? -3.068 -6.709 -1.176 1.00 0.00 50 LEU A N 15
ATOM 23376 C CA . LEU A 1 50 ? -3.771 -6.505 0.079 1.00 0.00 50 LEU A CA 15
ATOM 23377 C C . LEU A 1 50 ? -4.453 -7.810 0.494 1.00 0.00 50 LEU A C 15
ATOM 23378 O O . LEU A 1 50 ? -4.991 -8.529 -0.347 1.00 0.00 50 LEU A O 15
ATOM 23394 N N . SER A 1 51 ? -4.409 -8.077 1.791 1.00 0.00 51 SER A N 15
ATOM 23395 C CA . SER A 1 51 ? -5.016 -9.283 2.328 1.00 0.00 51 SER A CA 15
ATOM 23396 C C . SER A 1 51 ? -5.217 -9.140 3.838 1.00 0.00 51 SER A C 15
ATOM 23397 O O . SER A 1 51 ? -4.495 -8.393 4.496 1.00 0.00 51 SER A O 15
ATOM 23405 N N . THR A 1 52 ? -6.202 -9.868 4.344 1.00 0.00 52 THR A N 15
ATOM 23406 C CA . THR A 1 52 ? -6.507 -9.831 5.764 1.00 0.00 52 THR A CA 15
ATOM 23407 C C . THR A 1 52 ? -5.873 -11.027 6.476 1.00 0.00 52 THR A C 15
ATOM 23408 O O . THR A 1 52 ? -6.442 -11.561 7.428 1.00 0.00 52 THR A O 15
ATOM 23419 N N . ASN A 1 53 ? -4.703 -11.413 5.989 1.00 0.00 53 ASN A N 15
ATOM 23420 C CA . ASN A 1 53 ? -3.985 -12.537 6.567 1.00 0.00 53 ASN A CA 15
ATOM 23421 C C . ASN A 1 53 ? -2.481 -12.267 6.494 1.00 0.00 53 ASN A C 15
ATOM 23422 O O . ASN A 1 53 ? -1.997 -11.689 5.522 1.00 0.00 53 ASN A O 15
ATOM 23433 N N . ARG A 1 54 ? -1.784 -12.698 7.535 1.00 0.00 54 ARG A N 15
ATOM 23434 C CA . ARG A 1 54 ? -0.344 -12.511 7.601 1.00 0.00 54 ARG A CA 15
ATOM 23435 C C . ARG A 1 54 ? 0.359 -13.446 6.615 1.00 0.00 54 ARG A C 15
ATOM 23436 O O . ARG A 1 54 ? 1.414 -13.110 6.080 1.00 0.00 54 ARG A O 15
ATOM 23457 N N . ASN A 1 55 ? -0.254 -14.602 6.405 1.00 0.00 55 ASN A N 15
ATOM 23458 C CA . ASN A 1 55 ? 0.300 -15.588 5.493 1.00 0.00 55 ASN A CA 15
ATOM 23459 C C . ASN A 1 55 ? 0.626 -14.915 4.159 1.00 0.00 55 ASN A C 15
ATOM 23460 O O . ASN A 1 55 ? 1.529 -15.350 3.445 1.00 0.00 55 ASN A O 15
ATOM 23471 N N . LEU A 1 56 ? -0.126 -13.866 3.861 1.00 0.00 56 LEU A N 15
ATOM 23472 C CA . LEU A 1 56 ? 0.072 -13.129 2.625 1.00 0.00 56 LEU A CA 15
ATOM 23473 C C . LEU A 1 56 ? 1.499 -12.577 2.588 1.00 0.00 56 LEU A C 15
ATOM 23474 O O . LEU A 1 56 ? 2.035 -12.303 1.515 1.00 0.00 56 LEU A O 15
ATOM 23490 N N . LEU A 1 57 ? 2.073 -12.431 3.773 1.00 0.00 57 LEU A N 15
ATOM 23491 C CA . LEU A 1 57 ? 3.427 -11.916 3.890 1.00 0.00 57 LEU A CA 15
ATOM 23492 C C . LEU A 1 57 ? 4.422 -13.041 3.596 1.00 0.00 57 LEU A C 15
ATOM 23493 O O . LEU A 1 57 ? 5.631 -12.815 3.576 1.00 0.00 57 LEU A O 15
ATOM 23509 N N . LEU A 1 58 ? 3.876 -14.227 3.374 1.00 0.00 58 LEU A N 15
ATOM 23510 C CA . LEU A 1 58 ? 4.701 -15.387 3.081 1.00 0.00 58 LEU A CA 15
ATOM 23511 C C . LEU A 1 58 ? 4.792 -15.574 1.565 1.00 0.00 58 LEU A C 15
ATOM 23512 O O . LEU A 1 58 ? 5.819 -16.014 1.051 1.00 0.00 58 LEU A O 15
ATOM 23528 N N . ALA A 1 59 ? 3.703 -15.230 0.892 1.00 0.00 59 ALA A N 15
ATOM 23529 C CA . ALA A 1 59 ? 3.647 -15.354 -0.554 1.00 0.00 59 ALA A CA 15
ATOM 23530 C C . ALA A 1 59 ? 4.745 -14.491 -1.179 1.00 0.00 59 ALA A C 15
ATOM 23531 O O . ALA A 1 59 ? 4.740 -13.270 -1.029 1.00 0.00 59 ALA A O 15
ATOM 23538 N N . LYS A 1 60 ? 5.659 -15.159 -1.867 1.00 0.00 60 LYS A N 15
ATOM 23539 C CA . LYS A 1 60 ? 6.761 -14.468 -2.515 1.00 0.00 60 LYS A CA 15
ATOM 23540 C C . LYS A 1 60 ? 6.582 -14.543 -4.032 1.00 0.00 60 LYS A C 15
ATOM 23541 O O . LYS A 1 60 ? 7.045 -13.666 -4.760 1.00 0.00 60 LYS A O 15
ATOM 23560 N N . SER A 1 61 ? 5.910 -15.600 -4.465 1.00 0.00 61 SER A N 15
ATOM 23561 C CA . SER A 1 61 ? 5.665 -15.801 -5.883 1.00 0.00 61 SER A CA 15
ATOM 23562 C C . SER A 1 61 ? 4.351 -15.129 -6.287 1.00 0.00 61 SER A C 15
ATOM 23563 O O . SER A 1 61 ? 3.540 -14.778 -5.432 1.00 0.00 61 SER A O 15
ATOM 23571 N N . PRO A 1 62 ? 4.178 -14.965 -7.626 1.00 0.00 62 PRO A N 15
ATOM 23572 C CA . PRO A 1 62 ? 2.976 -14.341 -8.154 1.00 0.00 62 PRO A CA 15
ATOM 23573 C C . PRO A 1 62 ? 1.784 -15.297 -8.082 1.00 0.00 62 PRO A C 15
ATOM 23574 O O . PRO A 1 62 ? 0.646 -14.864 -7.906 1.00 0.00 62 PRO A O 15
ATOM 23585 N N . SER A 1 63 ? 2.086 -16.580 -8.220 1.00 0.00 63 SER A N 15
ATOM 23586 C CA . SER A 1 63 ? 1.054 -17.601 -8.173 1.00 0.00 63 SER A CA 15
ATOM 23587 C C . SER A 1 63 ? 0.540 -17.759 -6.740 1.00 0.00 63 SER A C 15
ATOM 23588 O O . SER A 1 63 ? -0.602 -18.165 -6.527 1.00 0.00 63 SER A O 15
ATOM 23596 N N . ASP A 1 64 ? 1.408 -17.431 -5.794 1.00 0.00 64 ASP A N 15
ATOM 23597 C CA . ASP A 1 64 ? 1.056 -17.531 -4.388 1.00 0.00 64 ASP A CA 15
ATOM 23598 C C . ASP A 1 64 ? 0.033 -16.447 -4.044 1.00 0.00 64 ASP A C 15
ATOM 23599 O O . ASP A 1 64 ? -0.990 -16.729 -3.423 1.00 0.00 64 ASP A O 15
ATOM 23608 N N . PHE A 1 65 ? 0.346 -15.229 -4.462 1.00 0.00 65 PHE A N 15
ATOM 23609 C CA . PHE A 1 65 ? -0.534 -14.101 -4.206 1.00 0.00 65 PHE A CA 15
ATOM 23610 C C . PHE A 1 65 ? -1.955 -14.393 -4.692 1.00 0.00 65 PHE A C 15
ATOM 23611 O O . PHE A 1 65 ? -2.909 -13.752 -4.253 1.00 0.00 65 PHE A O 15
ATOM 23628 N N . LEU A 1 66 ? -2.052 -15.360 -5.592 1.00 0.00 66 LEU A N 15
ATOM 23629 C CA . LEU A 1 66 ? -3.341 -15.745 -6.142 1.00 0.00 66 LEU A CA 15
ATOM 23630 C C . LEU A 1 66 ? -4.119 -16.543 -5.096 1.00 0.00 66 LEU A C 15
ATOM 23631 O O . LEU A 1 66 ? -5.321 -16.762 -5.244 1.00 0.00 66 LEU A O 15
ATOM 23647 N N . ALA A 1 67 ? -3.404 -16.957 -4.060 1.00 0.00 67 ALA A N 15
ATOM 23648 C CA . ALA A 1 67 ? -4.013 -17.727 -2.989 1.00 0.00 67 ALA A CA 15
ATOM 23649 C C . ALA A 1 67 ? -4.854 -16.796 -2.113 1.00 0.00 67 ALA A C 15
ATOM 23650 O O . ALA A 1 67 ? -5.731 -17.252 -1.380 1.00 0.00 67 ALA A O 15
ATOM 23657 N N . PHE A 1 68 ? -4.558 -15.509 -2.217 1.00 0.00 68 PHE A N 15
ATOM 23658 C CA . PHE A 1 68 ? -5.276 -14.511 -1.443 1.00 0.00 68 PHE A CA 15
ATOM 23659 C C . PHE A 1 68 ? -6.061 -13.569 -2.358 1.00 0.00 68 PHE A C 15
ATOM 23660 O O . PHE A 1 68 ? -5.499 -12.628 -2.917 1.00 0.00 68 PHE A O 15
ATOM 23677 N N . THR A 1 69 ? -7.349 -13.855 -2.482 1.00 0.00 69 THR A N 15
ATOM 23678 C CA . THR A 1 69 ? -8.218 -13.045 -3.320 1.00 0.00 69 THR A CA 15
ATOM 23679 C C . THR A 1 69 ? -9.402 -12.517 -2.507 1.00 0.00 69 THR A C 15
ATOM 23680 O O . THR A 1 69 ? -10.556 -12.711 -2.886 1.00 0.00 69 THR A O 15
ATOM 23691 N N . ASP A 1 70 ? -9.075 -11.860 -1.404 1.00 0.00 70 ASP A N 15
ATOM 23692 C CA . ASP A 1 70 ? -10.096 -11.303 -0.534 1.00 0.00 70 ASP A CA 15
ATOM 23693 C C . ASP A 1 70 ? -10.187 -9.792 -0.763 1.00 0.00 70 ASP A C 15
ATOM 23694 O O . ASP A 1 70 ? -11.237 -9.190 -0.544 1.00 0.00 70 ASP A O 15
ATOM 23703 N N . MET A 1 71 ? -9.073 -9.225 -1.202 1.00 0.00 71 MET A N 15
ATOM 23704 C CA . MET A 1 71 ? -9.014 -7.797 -1.463 1.00 0.00 71 MET A CA 15
ATOM 23705 C C . MET A 1 71 ? -8.505 -7.519 -2.879 1.00 0.00 71 MET A C 15
ATOM 23706 O O . MET A 1 71 ? -8.057 -6.413 -3.176 1.00 0.00 71 MET A O 15
ATOM 23720 N N . ALA A 1 72 ? -8.592 -8.543 -3.716 1.00 0.00 72 ALA A N 15
ATOM 23721 C CA . ALA A 1 72 ? -8.146 -8.423 -5.093 1.00 0.00 72 ALA A CA 15
ATOM 23722 C C . ALA A 1 72 ? -9.184 -7.634 -5.894 1.00 0.00 72 ALA A C 15
ATOM 23723 O O . ALA A 1 72 ? -8.847 -6.983 -6.882 1.00 0.00 72 ALA A O 15
ATOM 23730 N N . ASP A 1 73 ? -10.425 -7.717 -5.437 1.00 0.00 73 ASP A N 15
ATOM 23731 C CA . ASP A 1 73 ? -11.514 -7.018 -6.098 1.00 0.00 73 ASP A CA 15
ATOM 23732 C C . ASP A 1 73 ? -11.390 -5.517 -5.828 1.00 0.00 73 ASP A C 15
ATOM 23733 O O . ASP A 1 73 ? -11.429 -5.085 -4.677 1.00 0.00 73 ASP A O 15
ATOM 23742 N N . PRO A 1 74 ? -11.239 -4.744 -6.937 1.00 0.00 74 PRO A N 15
ATOM 23743 C CA . PRO A 1 74 ? -11.110 -3.301 -6.831 1.00 0.00 74 PRO A CA 15
ATOM 23744 C C . PRO A 1 74 ? -12.459 -2.651 -6.518 1.00 0.00 74 PRO A C 15
ATOM 23745 O O . PRO A 1 74 ? -12.511 -1.506 -6.070 1.00 0.00 74 PRO A O 15
ATOM 23756 N N . ASN A 1 75 ? -13.517 -3.408 -6.768 1.00 0.00 75 ASN A N 15
ATOM 23757 C CA . ASN A 1 75 ? -14.862 -2.920 -6.518 1.00 0.00 75 ASN A CA 15
ATOM 23758 C C . ASN A 1 75 ? -15.302 -3.344 -5.116 1.00 0.00 75 ASN A C 15
ATOM 23759 O O . ASN A 1 75 ? -16.449 -3.123 -4.728 1.00 0.00 75 ASN A O 15
ATOM 23770 N N . LEU A 1 76 ? -14.368 -3.944 -4.393 1.00 0.00 76 LEU A N 15
ATOM 23771 C CA . LEU A 1 76 ? -14.645 -4.401 -3.042 1.00 0.00 76 LEU A CA 15
ATOM 23772 C C . LEU A 1 76 ? -14.364 -3.264 -2.057 1.00 0.00 76 LEU A C 15
ATOM 23773 O O . LEU A 1 76 ? -13.367 -2.555 -2.189 1.00 0.00 76 LEU A O 15
ATOM 23789 N N . ARG A 1 77 ? -15.260 -3.126 -1.091 1.00 0.00 77 ARG A N 15
ATOM 23790 C CA . ARG A 1 77 ? -15.121 -2.088 -0.083 1.00 0.00 77 ARG A CA 15
ATOM 23791 C C . ARG A 1 77 ? -14.491 -2.662 1.187 1.00 0.00 77 ARG A C 15
ATOM 23792 O O . ARG A 1 77 ? -14.756 -3.807 1.553 1.00 0.00 77 ARG A O 15
ATOM 23813 N N . ILE A 1 78 ? -13.670 -1.842 1.825 1.00 0.00 78 ILE A N 15
ATOM 23814 C CA . ILE A 1 78 ? -13.001 -2.254 3.047 1.00 0.00 78 ILE A CA 15
ATOM 23815 C C . ILE A 1 78 ? -14.049 -2.635 4.094 1.00 0.00 78 ILE A C 15
ATOM 23816 O O . ILE A 1 78 ? -13.739 -3.321 5.067 1.00 0.00 78 ILE A O 15
ATOM 23832 N N . SER A 1 79 ? -15.269 -2.174 3.859 1.00 0.00 79 SER A N 15
ATOM 23833 C CA . SER A 1 79 ? -16.365 -2.459 4.770 1.00 0.00 79 SER A CA 15
ATOM 23834 C C . SER A 1 79 ? -16.676 -3.956 4.762 1.00 0.00 79 SER A C 15
ATOM 23835 O O . SER A 1 79 ? -17.041 -4.524 5.791 1.00 0.00 79 SER A O 15
ATOM 23843 N N . SER A 1 80 ? -16.522 -4.554 3.590 1.00 0.00 80 SER A N 15
ATOM 23844 C CA . SER A 1 80 ? -16.782 -5.975 3.435 1.00 0.00 80 SER A CA 15
ATOM 23845 C C . SER A 1 80 ? -16.046 -6.764 4.520 1.00 0.00 80 SER A C 15
ATOM 23846 O O . SER A 1 80 ? -16.479 -7.849 4.905 1.00 0.00 80 SER A O 15
ATOM 23854 N N . LEU A 1 81 ? -14.946 -6.188 4.982 1.00 0.00 81 LEU A N 15
ATOM 23855 C CA . LEU A 1 81 ? -14.146 -6.823 6.015 1.00 0.00 81 LEU A CA 15
ATOM 23856 C C . LEU A 1 81 ? -14.354 -6.087 7.340 1.00 0.00 81 LEU A C 15
ATOM 23857 O O . LEU A 1 81 ? -14.107 -6.643 8.409 1.00 0.00 81 LEU A O 15
ATOM 23873 N N . ASN A 1 82 ? -14.807 -4.847 7.227 1.00 0.00 82 ASN A N 15
ATOM 23874 C CA . ASN A 1 82 ? -15.051 -4.029 8.402 1.00 0.00 82 ASN A CA 15
ATOM 23875 C C . ASN A 1 82 ? -13.719 -3.493 8.931 1.00 0.00 82 ASN A C 15
ATOM 23876 O O . ASN A 1 82 ? -13.311 -3.823 10.044 1.00 0.00 82 ASN A O 15
ATOM 23887 N N . LEU A 1 83 ? -13.078 -2.676 8.109 1.00 0.00 83 LEU A N 15
ATOM 23888 C CA . LEU A 1 83 ? -11.800 -2.091 8.480 1.00 0.00 83 LEU A CA 15
ATOM 23889 C C . LEU A 1 83 ? -12.019 -0.648 8.940 1.00 0.00 83 LEU A C 15
ATOM 23890 O O . LEU A 1 83 ? -12.425 0.204 8.151 1.00 0.00 83 LEU A O 15
ATOM 23906 N N . ALA A 1 84 ? -11.740 -0.419 10.215 1.00 0.00 84 ALA A N 15
ATOM 23907 C CA . ALA A 1 84 ? -11.901 0.906 10.789 1.00 0.00 84 ALA A CA 15
ATOM 23908 C C . ALA A 1 84 ? -10.554 1.389 11.332 1.00 0.00 84 ALA A C 15
ATOM 23909 O O . ALA A 1 84 ? -9.612 0.607 11.450 1.00 0.00 84 ALA A O 15
ATOM 23916 N N . HIS A 1 85 ? -10.507 2.675 11.648 1.00 0.00 85 HIS A N 15
ATOM 23917 C CA . HIS A 1 85 ? -9.291 3.271 12.176 1.00 0.00 85 HIS A CA 15
ATOM 23918 C C . HIS A 1 85 ? -8.710 2.370 13.267 1.00 0.00 85 HIS A C 15
ATOM 23919 O O . HIS A 1 85 ? -9.116 2.451 14.425 1.00 0.00 85 HIS A O 15
ATOM 23933 N N . GLY A 1 86 ? -7.768 1.533 12.859 1.00 0.00 86 GLY A N 15
ATOM 23934 C CA . GLY A 1 86 ? -7.126 0.618 13.788 1.00 0.00 86 GLY A CA 15
ATOM 23935 C C . GLY A 1 86 ? -7.011 -0.784 13.185 1.00 0.00 86 GLY A C 15
ATOM 23936 O O . GLY A 1 86 ? -6.097 -1.535 13.522 1.00 0.00 86 GLY A O 15
ATOM 23940 N N . SER A 1 87 ? -7.950 -1.093 12.304 1.00 0.00 87 SER A N 15
ATOM 23941 C CA . SER A 1 87 ? -7.966 -2.391 11.651 1.00 0.00 87 SER A CA 15
ATOM 23942 C C . SER A 1 87 ? -6.564 -2.741 11.148 1.00 0.00 87 SER A C 15
ATOM 23943 O O . SER A 1 87 ? -5.718 -1.862 10.996 1.00 0.00 87 SER A O 15
ATOM 23951 N N . MET A 1 88 ? -6.361 -4.028 10.905 1.00 0.00 88 MET A N 15
ATOM 23952 C CA . MET A 1 88 ? -5.076 -4.505 10.423 1.00 0.00 88 MET A CA 15
ATOM 23953 C C . MET A 1 88 ? -5.170 -4.952 8.962 1.00 0.00 88 MET A C 15
ATOM 23954 O O . MET A 1 88 ? -6.200 -5.467 8.532 1.00 0.00 88 MET A O 15
ATOM 23968 N N . VAL A 1 89 ? -4.080 -4.737 8.240 1.00 0.00 89 VAL A N 15
ATOM 23969 C CA . VAL A 1 89 ? -4.026 -5.111 6.837 1.00 0.00 89 VAL A CA 15
ATOM 23970 C C . VAL A 1 89 ? -2.576 -5.401 6.446 1.00 0.00 89 VAL A C 15
ATOM 23971 O O . VAL A 1 89 ? -1.648 -4.849 7.035 1.00 0.00 89 VAL A O 15
ATOM 23984 N N . TYR A 1 90 ? -2.425 -6.267 5.454 1.00 0.00 90 TYR A N 15
ATOM 23985 C CA . TYR A 1 90 ? -1.103 -6.636 4.978 1.00 0.00 90 TYR A CA 15
ATOM 23986 C C . TYR A 1 90 ? -0.938 -6.291 3.496 1.00 0.00 90 TYR A C 15
ATOM 23987 O O . TYR A 1 90 ? -1.872 -6.449 2.711 1.00 0.00 90 TYR A O 15
ATOM 24005 N N . LEU A 1 91 ? 0.256 -5.828 3.159 1.00 0.00 91 LEU A N 15
ATOM 24006 C CA . LEU A 1 91 ? 0.555 -5.459 1.785 1.00 0.00 91 LEU A CA 15
ATOM 24007 C C . LEU A 1 91 ? 1.808 -6.206 1.323 1.00 0.00 91 LEU A C 15
ATOM 24008 O O . LEU A 1 91 ? 2.874 -6.067 1.921 1.00 0.00 91 LEU A O 15
ATOM 24024 N N . ALA A 1 92 ? 1.638 -6.982 0.263 1.00 0.00 92 ALA A N 15
ATOM 24025 C CA . ALA A 1 92 ? 2.742 -7.751 -0.287 1.00 0.00 92 ALA A CA 15
ATOM 24026 C C . ALA A 1 92 ? 2.959 -7.351 -1.748 1.00 0.00 92 ALA A C 15
ATOM 24027 O O . ALA A 1 92 ? 2.059 -7.493 -2.574 1.00 0.00 92 ALA A O 15
ATOM 24034 N N . TYR A 1 93 ? 4.158 -6.858 -2.021 1.00 0.00 93 TYR A N 15
ATOM 24035 C CA . TYR A 1 93 ? 4.505 -6.436 -3.367 1.00 0.00 93 TYR A CA 15
ATOM 24036 C C . TYR A 1 93 ? 5.867 -6.996 -3.783 1.00 0.00 93 TYR A C 15
ATOM 24037 O O . TYR A 1 93 ? 6.698 -7.311 -2.933 1.00 0.00 93 TYR A O 15
ATOM 24055 N N . GLU A 1 94 ? 6.053 -7.102 -5.091 1.00 0.00 94 GLU A N 15
ATOM 24056 C CA . GLU A 1 94 ? 7.300 -7.618 -5.630 1.00 0.00 94 GLU A CA 15
ATOM 24057 C C . GLU A 1 94 ? 8.275 -6.471 -5.902 1.00 0.00 94 GLU A C 15
ATOM 24058 O O . GLU A 1 94 ? 7.897 -5.453 -6.481 1.00 0.00 94 GLU A O 15
ATOM 24070 N N . GLY A 1 95 ? 9.512 -6.673 -5.471 1.00 0.00 95 GLY A N 15
ATOM 24071 C CA . GLY A 1 95 ? 10.544 -5.668 -5.661 1.00 0.00 95 GLY A CA 15
ATOM 24072 C C . GLY A 1 95 ? 10.364 -4.505 -4.684 1.00 0.00 95 GLY A C 15
ATOM 24073 O O . GLY A 1 95 ? 9.478 -4.538 -3.831 1.00 0.00 95 GLY A O 15
ATOM 24077 N N . GLU A 1 96 ? 11.218 -3.504 -4.840 1.00 0.00 96 GLU A N 15
ATOM 24078 C CA . GLU A 1 96 ? 11.163 -2.333 -3.983 1.00 0.00 96 GLU A CA 15
ATOM 24079 C C . GLU A 1 96 ? 10.073 -1.373 -4.463 1.00 0.00 96 GLU A C 15
ATOM 24080 O O . GLU A 1 96 ? 9.359 -1.668 -5.421 1.00 0.00 96 GLU A O 15
ATOM 24092 N N . ARG A 1 97 ? 9.978 -0.244 -3.776 1.00 0.00 97 ARG A N 15
ATOM 24093 C CA . ARG A 1 97 ? 8.986 0.760 -4.120 1.00 0.00 97 ARG A CA 15
ATOM 24094 C C . ARG A 1 97 ? 9.470 1.599 -5.304 1.00 0.00 97 ARG A C 15
ATOM 24095 O O . ARG A 1 97 ? 10.397 1.206 -6.011 1.00 0.00 97 ARG A O 15
ATOM 24116 N N . THR A 1 98 ? 8.820 2.740 -5.485 1.00 0.00 98 THR A N 15
ATOM 24117 C CA . THR A 1 98 ? 9.173 3.638 -6.572 1.00 0.00 98 THR A CA 15
ATOM 24118 C C . THR A 1 98 ? 9.534 5.020 -6.025 1.00 0.00 98 THR A C 15
ATOM 24119 O O . THR A 1 98 ? 9.595 5.216 -4.812 1.00 0.00 98 THR A O 15
ATOM 24130 N N . ILE A 1 99 ? 9.765 5.944 -6.946 1.00 0.00 99 ILE A N 15
ATOM 24131 C CA . ILE A 1 99 ? 10.119 7.303 -6.572 1.00 0.00 99 ILE A CA 15
ATOM 24132 C C . ILE A 1 99 ? 8.848 8.077 -6.217 1.00 0.00 99 ILE A C 15
ATOM 24133 O O . ILE A 1 99 ? 7.818 7.919 -6.870 1.00 0.00 99 ILE A O 15
ATOM 24149 N N . ARG A 1 100 ? 8.963 8.897 -5.183 1.00 0.00 100 ARG A N 15
ATOM 24150 C CA . ARG A 1 100 ? 7.835 9.696 -4.733 1.00 0.00 100 ARG A CA 15
ATOM 24151 C C . ARG A 1 100 ? 7.365 10.627 -5.853 1.00 0.00 100 ARG A C 15
ATOM 24152 O O . ARG A 1 100 ? 8.079 10.838 -6.831 1.00 0.00 100 ARG A O 15
ATOM 24173 N N . GLY A 1 101 ? 6.165 11.160 -5.671 1.00 0.00 101 GLY A N 15
ATOM 24174 C CA . GLY A 1 101 ? 5.591 12.063 -6.653 1.00 0.00 101 GLY A CA 15
ATOM 24175 C C . GLY A 1 101 ? 5.239 13.411 -6.019 1.00 0.00 101 GLY A C 15
ATOM 24176 O O . GLY A 1 101 ? 4.141 13.586 -5.493 1.00 0.00 101 GLY A O 15
ATOM 24180 N N . SER A 1 102 ? 6.192 14.328 -6.090 1.00 0.00 102 SER A N 15
ATOM 24181 C CA . SER A 1 102 ? 5.997 15.655 -5.530 1.00 0.00 102 SER A CA 15
ATOM 24182 C C . SER A 1 102 ? 4.831 16.353 -6.232 1.00 0.00 102 SER A C 15
ATOM 24183 O O . SER A 1 102 ? 4.401 15.926 -7.303 1.00 0.00 102 SER A O 15
ATOM 24191 N N . GLY A 1 103 ? 4.352 17.415 -5.601 1.00 0.00 103 GLY A N 15
ATOM 24192 C CA . GLY A 1 103 ? 3.243 18.176 -6.151 1.00 0.00 103 GLY A CA 15
ATOM 24193 C C . GLY A 1 103 ? 2.191 18.467 -5.079 1.00 0.00 103 GLY A C 15
ATOM 24194 O O . GLY A 1 103 ? 1.170 17.785 -5.006 1.00 0.00 103 GLY A O 15
ATOM 24198 N N . PRO A 1 104 ? 2.485 19.506 -4.253 1.00 0.00 104 PRO A N 15
ATOM 24199 C CA . PRO A 1 104 ? 1.576 19.895 -3.188 1.00 0.00 104 PRO A CA 15
ATOM 24200 C C . PRO A 1 104 ? 0.361 20.638 -3.748 1.00 0.00 104 PRO A C 15
ATOM 24201 O O . PRO A 1 104 ? 0.474 21.787 -4.173 1.00 0.00 104 PRO A O 15
ATOM 24212 N N . SER A 1 105 ? -0.772 19.952 -3.729 1.00 0.00 105 SER A N 15
ATOM 24213 C CA . SER A 1 105 ? -2.006 20.533 -4.230 1.00 0.00 105 SER A CA 15
ATOM 24214 C C . SER A 1 105 ? -2.825 21.103 -3.070 1.00 0.00 105 SER A C 15
ATOM 24215 O O . SER A 1 105 ? -3.208 20.372 -2.158 1.00 0.00 105 SER A O 15
ATOM 24223 N N . SER A 1 106 ? -3.068 22.403 -3.142 1.00 0.00 106 SER A N 15
ATOM 24224 C CA . SER A 1 106 ? -3.834 23.080 -2.109 1.00 0.00 106 SER A CA 15
ATOM 24225 C C . SER A 1 106 ? -5.310 22.689 -2.212 1.00 0.00 106 SER A C 15
ATOM 24226 O O . SER A 1 106 ? -5.875 22.667 -3.304 1.00 0.00 106 SER A O 15
ATOM 24234 N N . GLY A 1 107 ? -5.892 22.392 -1.059 1.00 0.00 107 GLY A N 15
ATOM 24235 C CA . GLY A 1 107 ? -7.291 22.003 -1.005 1.00 0.00 107 GLY A CA 15
ATOM 24236 C C . GLY A 1 107 ? -7.439 20.481 -1.035 1.00 0.00 107 GLY A C 15
ATOM 24237 O O . GLY A 1 107 ? -8.284 19.950 -1.754 1.00 0.00 107 GLY A O 15
ATOM 24241 N N . GLY A 1 1 ? -0.161 18.870 21.637 1.00 0.00 1 GLY A N 16
ATOM 24242 C CA . GLY A 1 1 ? -0.940 18.475 20.475 1.00 0.00 1 GLY A CA 16
ATOM 24243 C C . GLY A 1 1 ? -1.902 17.337 20.821 1.00 0.00 1 GLY A C 16
ATOM 24244 O O . GLY A 1 1 ? -1.764 16.698 21.863 1.00 0.00 1 GLY A O 16
ATOM 24248 N N . SER A 1 2 ? -2.854 17.118 19.926 1.00 0.00 2 SER A N 16
ATOM 24249 C CA . SER A 1 2 ? -3.838 16.067 2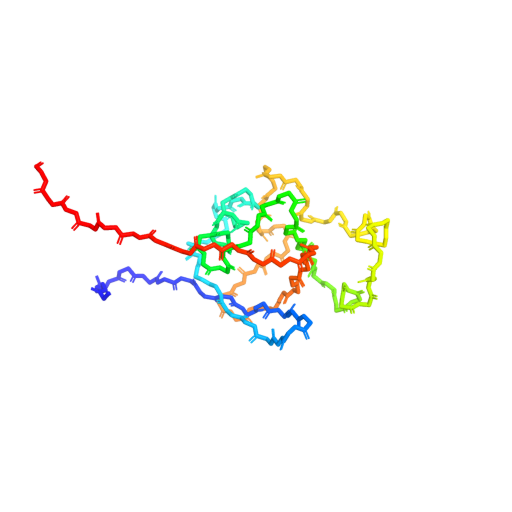0.123 1.00 0.00 2 SER A CA 16
ATOM 24250 C C . SER A 1 2 ? -4.648 15.861 18.841 1.00 0.00 2 SER A C 16
ATOM 24251 O O . SER A 1 2 ? -4.677 14.761 18.291 1.00 0.00 2 SER A O 16
ATOM 24259 N N . SER A 1 3 ? -5.285 16.937 18.403 1.00 0.00 3 SER A N 16
ATOM 24260 C CA . SER A 1 3 ? -6.092 16.888 17.196 1.00 0.00 3 SER A CA 16
ATOM 24261 C C . SER A 1 3 ? -5.188 16.816 15.964 1.00 0.00 3 SER A C 16
ATOM 24262 O O . SER A 1 3 ? -4.144 17.464 15.917 1.00 0.00 3 SER A O 16
ATOM 24270 N N . GLY A 1 4 ? -5.623 16.023 14.996 1.00 0.00 4 GLY A N 16
ATOM 24271 C CA . GLY A 1 4 ? -4.866 15.858 13.766 1.00 0.00 4 GLY A CA 16
ATOM 24272 C C . GLY A 1 4 ? -5.799 15.676 12.568 1.00 0.00 4 GLY A C 16
ATOM 24273 O O . GLY A 1 4 ? -6.984 15.996 12.645 1.00 0.00 4 GLY A O 16
ATOM 24277 N N . SER A 1 5 ? -5.229 15.161 11.488 1.00 0.00 5 SER A N 16
ATOM 24278 C CA . SER A 1 5 ? -5.995 14.932 10.275 1.00 0.00 5 SER A CA 16
ATOM 24279 C C . SER A 1 5 ? -7.208 14.051 10.580 1.00 0.00 5 SER A C 16
ATOM 24280 O O . SER A 1 5 ? -7.057 12.899 10.983 1.00 0.00 5 SER A O 16
ATOM 24288 N N . SER A 1 6 ? -8.384 14.627 10.377 1.00 0.00 6 SER A N 16
ATOM 24289 C CA . SER A 1 6 ? -9.622 13.909 10.625 1.00 0.00 6 SER A CA 16
ATOM 24290 C C . SER A 1 6 ? -9.874 12.897 9.505 1.00 0.00 6 SER A C 16
ATOM 24291 O O . SER A 1 6 ? -10.637 13.168 8.579 1.00 0.00 6 SER A O 16
ATOM 24299 N N . GLY A 1 7 ? -9.219 11.752 9.627 1.00 0.00 7 GLY A N 16
ATOM 24300 C CA . GLY A 1 7 ? -9.362 10.699 8.636 1.00 0.00 7 GLY A CA 16
ATOM 24301 C C . GLY A 1 7 ? -9.260 9.318 9.286 1.00 0.00 7 GLY A C 16
ATOM 24302 O O . GLY A 1 7 ? -9.055 9.210 10.494 1.00 0.00 7 GLY A O 16
ATOM 24306 N N . THR A 1 8 ? -9.408 8.296 8.456 1.00 0.00 8 THR A N 16
ATOM 24307 C CA . THR A 1 8 ? -9.335 6.926 8.934 1.00 0.00 8 THR A CA 16
ATOM 24308 C C . THR A 1 8 ? -7.974 6.315 8.596 1.00 0.00 8 THR A C 16
ATOM 24309 O O . THR A 1 8 ? -7.705 5.990 7.441 1.00 0.00 8 THR A O 16
ATOM 24320 N N . MET A 1 9 ? -7.151 6.177 9.626 1.00 0.00 9 MET A N 16
ATOM 24321 C CA . MET A 1 9 ? -5.824 5.610 9.452 1.00 0.00 9 MET A CA 16
ATOM 24322 C C . MET A 1 9 ? -5.856 4.087 9.588 1.00 0.00 9 MET A C 16
ATOM 24323 O O . MET A 1 9 ? -6.580 3.550 10.425 1.00 0.00 9 MET A O 16
ATOM 24337 N N . LEU A 1 10 ? -5.063 3.433 8.753 1.00 0.00 10 LEU A N 16
ATOM 24338 C CA . LEU A 1 10 ? -4.991 1.982 8.769 1.00 0.00 10 LEU A CA 16
ATOM 24339 C C . LEU A 1 10 ? -3.536 1.550 8.960 1.00 0.00 10 LEU A C 16
ATOM 24340 O O . LEU A 1 10 ? -2.617 2.248 8.536 1.00 0.00 10 LEU A O 16
ATOM 24356 N N . ARG A 1 11 ? -3.373 0.400 9.599 1.00 0.00 11 ARG A N 16
ATOM 24357 C CA . ARG A 1 11 ? -2.045 -0.133 9.851 1.00 0.00 11 ARG A CA 16
ATOM 24358 C C . ARG A 1 11 ? -1.786 -1.353 8.964 1.00 0.00 11 ARG A C 16
ATOM 24359 O O . ARG A 1 11 ? -2.259 -2.450 9.257 1.00 0.00 11 ARG A O 16
ATOM 24380 N N . VAL A 1 12 ? -1.036 -1.120 7.897 1.00 0.00 12 VAL A N 16
ATOM 24381 C CA . VAL A 1 12 ? -0.708 -2.186 6.966 1.00 0.00 12 VAL A CA 16
ATOM 24382 C C . VAL A 1 12 ? 0.641 -2.796 7.350 1.00 0.00 12 VAL A C 16
ATOM 24383 O O . VAL A 1 12 ? 1.469 -2.137 7.976 1.00 0.00 12 VAL A O 16
ATOM 24396 N N . ARG A 1 13 ? 0.821 -4.050 6.959 1.00 0.00 13 ARG A N 16
ATOM 24397 C CA . ARG A 1 13 ? 2.055 -4.756 7.254 1.00 0.00 13 ARG A CA 16
ATOM 24398 C C . ARG A 1 13 ? 2.787 -5.110 5.958 1.00 0.00 13 ARG A C 16
ATOM 24399 O O . ARG A 1 13 ? 2.221 -5.756 5.078 1.00 0.00 13 ARG A O 16
ATOM 24420 N N . SER A 1 14 ? 4.036 -4.672 5.882 1.00 0.00 14 SER A N 16
ATOM 24421 C CA . SER A 1 14 ? 4.851 -4.935 4.709 1.00 0.00 14 SER A CA 16
ATOM 24422 C C . SER A 1 14 ? 6.078 -5.763 5.098 1.00 0.00 14 SER A C 16
ATOM 24423 O O . SER A 1 14 ? 6.335 -5.979 6.281 1.00 0.00 14 SER A O 16
ATOM 24431 N N . ARG A 1 15 ? 6.802 -6.203 4.080 1.00 0.00 15 ARG A N 16
ATOM 24432 C CA . ARG A 1 15 ? 7.995 -7.002 4.301 1.00 0.00 15 ARG A CA 16
ATOM 24433 C C . ARG A 1 15 ? 9.083 -6.158 4.969 1.00 0.00 15 ARG A C 16
ATOM 24434 O O . ARG A 1 15 ? 9.948 -6.690 5.663 1.00 0.00 15 ARG A O 16
ATOM 24455 N N . ASP A 1 16 ? 9.004 -4.856 4.735 1.00 0.00 16 ASP A N 16
ATOM 24456 C CA . ASP A 1 16 ? 9.971 -3.934 5.305 1.00 0.00 16 ASP A CA 16
ATOM 24457 C C . ASP A 1 16 ? 9.559 -3.591 6.738 1.00 0.00 16 ASP A C 16
ATOM 24458 O O . ASP A 1 16 ? 10.388 -3.164 7.541 1.00 0.00 16 ASP A O 16
ATOM 24467 N N . GLY A 1 17 ? 8.279 -3.791 7.016 1.00 0.00 17 GLY A N 16
ATOM 24468 C CA . GLY A 1 17 ? 7.747 -3.508 8.338 1.00 0.00 17 GLY A CA 16
ATOM 24469 C C . GLY A 1 17 ? 6.285 -3.065 8.258 1.00 0.00 17 GLY A C 16
ATOM 24470 O O . GLY A 1 17 ? 5.666 -3.145 7.199 1.00 0.00 17 GLY A O 16
ATOM 24474 N N . LEU A 1 18 ? 5.776 -2.607 9.392 1.00 0.00 18 LEU A N 16
ATOM 24475 C CA . LEU A 1 18 ? 4.398 -2.150 9.464 1.00 0.00 18 LEU A CA 16
ATOM 24476 C C . LEU A 1 18 ? 4.321 -0.699 8.986 1.00 0.00 18 LEU A C 16
ATOM 24477 O O . LEU A 1 18 ? 5.047 0.161 9.482 1.00 0.00 18 LEU A O 16
ATOM 24493 N N . GLU A 1 19 ? 3.435 -0.471 8.028 1.00 0.00 19 GLU A N 16
ATOM 24494 C CA . GLU A 1 19 ? 3.253 0.862 7.478 1.00 0.00 19 GLU A CA 16
ATOM 24495 C C . GLU A 1 19 ? 1.806 1.321 7.667 1.00 0.00 19 GLU A C 16
ATOM 24496 O O . GLU A 1 19 ? 0.887 0.504 7.673 1.00 0.00 19 GLU A O 16
ATOM 24508 N N . ARG A 1 20 ? 1.649 2.628 7.816 1.00 0.00 20 ARG A N 16
ATOM 24509 C CA . ARG A 1 20 ? 0.329 3.207 8.005 1.00 0.00 20 ARG A CA 16
ATOM 24510 C C . ARG A 1 20 ? 0.004 4.171 6.862 1.00 0.00 20 ARG A C 16
ATOM 24511 O O . ARG A 1 20 ? 0.907 4.714 6.228 1.00 0.00 20 ARG A O 16
ATOM 24532 N N . VAL A 1 21 ? -1.289 4.353 6.634 1.00 0.00 21 VAL A N 16
ATOM 24533 C CA . VAL A 1 21 ? -1.744 5.242 5.579 1.00 0.00 21 VAL A CA 16
ATOM 24534 C C . VAL A 1 21 ? -3.135 5.774 5.931 1.00 0.00 21 VAL A C 16
ATOM 24535 O O . VAL A 1 21 ? -3.939 5.066 6.536 1.00 0.00 21 VAL A O 16
ATOM 24548 N N . SER A 1 22 ? -3.375 7.016 5.538 1.00 0.00 22 SER A N 16
ATOM 24549 C CA . SER A 1 22 ? -4.655 7.651 5.805 1.00 0.00 22 SER A CA 16
ATOM 24550 C C . SER A 1 22 ? -5.602 7.436 4.622 1.00 0.00 22 SER A C 16
ATOM 24551 O O . SER A 1 22 ? -5.208 7.602 3.469 1.00 0.00 22 SER A O 16
ATOM 24559 N N . VAL A 1 23 ? -6.833 7.071 4.950 1.00 0.00 23 VAL A N 16
ATOM 24560 C CA . VAL A 1 23 ? -7.839 6.832 3.929 1.00 0.00 23 VAL A CA 16
ATOM 24561 C C . VAL A 1 23 ? -9.059 7.712 4.206 1.00 0.00 23 VAL A C 16
ATOM 24562 O O . VAL A 1 23 ? -8.984 8.653 4.996 1.00 0.00 23 VAL A O 16
ATOM 24575 N N . ASP A 1 24 ? -10.155 7.376 3.541 1.00 0.00 24 ASP A N 16
ATOM 24576 C CA . ASP A 1 24 ? -11.390 8.124 3.706 1.00 0.00 24 ASP A CA 16
ATOM 24577 C C . ASP A 1 24 ? -12.353 7.323 4.583 1.00 0.00 24 ASP A C 16
ATOM 24578 O O . ASP A 1 24 ? -12.779 7.795 5.636 1.00 0.00 24 ASP A O 16
ATOM 24587 N N . GLY A 1 25 ? -12.669 6.124 4.117 1.00 0.00 25 GLY A N 16
ATOM 24588 C CA . GLY A 1 25 ? -13.575 5.252 4.846 1.00 0.00 25 GLY A CA 16
ATOM 24589 C C . GLY A 1 25 ? -14.039 4.087 3.969 1.00 0.00 25 GLY A C 16
ATOM 24590 O O . GLY A 1 25 ? -13.350 3.702 3.026 1.00 0.00 25 GLY A O 16
ATOM 24594 N N . PRO A 1 26 ? -15.236 3.545 4.320 1.00 0.00 26 PRO A N 16
ATOM 24595 C CA . PRO A 1 26 ? -15.801 2.432 3.576 1.00 0.00 26 PRO A CA 16
ATOM 24596 C C . PRO A 1 26 ? -16.368 2.901 2.234 1.00 0.00 26 PRO A C 16
ATOM 24597 O O . PRO A 1 26 ? -16.464 2.120 1.290 1.00 0.00 26 PRO A O 16
ATOM 24608 N N . HIS A 1 27 ? -16.729 4.176 2.194 1.00 0.00 27 HIS A N 16
ATOM 24609 C CA . HIS A 1 27 ? -17.284 4.758 0.984 1.00 0.00 27 HIS A CA 16
ATOM 24610 C C . HIS A 1 27 ? -16.313 4.548 -0.179 1.00 0.00 27 HIS A C 16
ATOM 24611 O O . HIS A 1 27 ? -16.699 4.653 -1.342 1.00 0.00 27 HIS A O 16
ATOM 24625 N N . ILE A 1 28 ? -15.070 4.254 0.175 1.00 0.00 28 ILE A N 16
ATOM 24626 C CA . ILE A 1 28 ? -14.041 4.028 -0.824 1.00 0.00 28 ILE A CA 16
ATOM 24627 C C . ILE A 1 28 ? -13.928 2.528 -1.105 1.00 0.00 28 ILE A C 16
ATOM 24628 O O . ILE A 1 28 ? -14.363 1.708 -0.298 1.00 0.00 28 ILE A O 16
ATOM 24644 N N . THR A 1 29 ? -13.342 2.215 -2.251 1.00 0.00 29 THR A N 16
ATOM 24645 C CA . THR A 1 29 ? -13.167 0.828 -2.648 1.00 0.00 29 THR A CA 16
ATOM 24646 C C . THR A 1 29 ? -11.686 0.446 -2.613 1.00 0.00 29 THR A C 16
ATOM 24647 O O . THR A 1 29 ? -10.822 1.310 -2.473 1.00 0.00 29 THR A O 16
ATOM 24658 N N . VAL A 1 30 ? -11.439 -0.849 -2.743 1.00 0.00 30 VAL A N 16
ATOM 24659 C CA . VAL A 1 30 ? -10.077 -1.356 -2.728 1.00 0.00 30 VAL A CA 16
ATOM 24660 C C . VAL A 1 30 ? -9.233 -0.567 -3.731 1.00 0.00 30 VAL A C 16
ATOM 24661 O O . VAL A 1 30 ? -8.056 -0.307 -3.488 1.00 0.00 30 VAL A O 16
ATOM 24674 N N . SER A 1 31 ? -9.868 -0.209 -4.837 1.00 0.00 31 SER A N 16
ATOM 24675 C CA . SER A 1 31 ? -9.190 0.545 -5.878 1.00 0.00 31 SER A CA 16
ATOM 24676 C C . SER A 1 31 ? -8.607 1.834 -5.296 1.00 0.00 31 SER A C 16
ATOM 24677 O O . SER A 1 31 ? -7.424 2.120 -5.473 1.00 0.00 31 SER A O 16
ATOM 24685 N N . GLN A 1 32 ? -9.465 2.578 -4.613 1.00 0.00 32 GLN A N 16
ATOM 24686 C CA . GLN A 1 32 ? -9.050 3.830 -4.003 1.00 0.00 32 GLN A CA 16
ATOM 24687 C C . GLN A 1 32 ? -8.048 3.566 -2.877 1.00 0.00 32 GLN A C 16
ATOM 24688 O O . GLN A 1 32 ? -7.103 4.331 -2.690 1.00 0.00 32 GLN A O 16
ATOM 24702 N N . LEU A 1 33 ? -8.289 2.480 -2.157 1.00 0.00 33 LEU A N 16
ATOM 24703 C CA . LEU A 1 33 ? -7.419 2.106 -1.055 1.00 0.00 33 LEU A CA 16
ATOM 24704 C C . LEU A 1 33 ? -5.992 1.922 -1.576 1.00 0.00 33 LEU A C 16
ATOM 24705 O O . LEU A 1 33 ? -5.064 2.569 -1.094 1.00 0.00 33 LEU A O 16
ATOM 24721 N N . LYS A 1 34 ? -5.863 1.037 -2.553 1.00 0.00 34 LYS A N 16
ATOM 24722 C CA . LYS A 1 34 ? -4.565 0.760 -3.145 1.00 0.00 34 LYS A CA 16
ATOM 24723 C C . LYS A 1 34 ? -3.922 2.075 -3.591 1.00 0.00 34 LYS A C 16
ATOM 24724 O O . LYS A 1 34 ? -2.928 2.512 -3.012 1.00 0.00 34 LYS A O 16
ATOM 24743 N N . THR A 1 35 ? -4.515 2.670 -4.615 1.00 0.00 35 THR A N 16
ATOM 24744 C CA . THR A 1 35 ? -4.012 3.926 -5.145 1.00 0.00 35 THR A CA 16
ATOM 24745 C C . THR A 1 35 ? -3.424 4.781 -4.022 1.00 0.00 35 THR A C 16
ATOM 24746 O O . THR A 1 35 ? -2.298 5.264 -4.129 1.00 0.00 35 THR A O 16
ATOM 24757 N N . LEU A 1 36 ? -4.213 4.944 -2.970 1.00 0.00 36 LEU A N 16
ATOM 24758 C CA . LEU A 1 36 ? -3.785 5.733 -1.828 1.00 0.00 36 LEU A CA 16
ATOM 24759 C C . LEU A 1 36 ? -2.406 5.252 -1.370 1.00 0.00 36 LEU A C 16
ATOM 24760 O O . LEU A 1 36 ? -1.449 6.025 -1.356 1.00 0.00 36 LEU A O 16
ATOM 24776 N N . ILE A 1 37 ? -2.349 3.980 -1.007 1.00 0.00 37 ILE A N 16
ATOM 24777 C CA . ILE A 1 37 ? -1.103 3.387 -0.549 1.00 0.00 37 ILE A CA 16
ATOM 24778 C C . ILE A 1 37 ? -0.094 3.382 -1.699 1.00 0.00 37 ILE A C 16
ATOM 24779 O O . ILE A 1 37 ? 1.041 3.826 -1.535 1.00 0.00 37 ILE A O 16
ATOM 24795 N N . GLN A 1 38 ? -0.544 2.874 -2.837 1.00 0.00 38 GLN A N 16
ATOM 24796 C CA . GLN A 1 38 ? 0.306 2.805 -4.014 1.00 0.00 38 GLN A CA 16
ATOM 24797 C C . GLN A 1 38 ? 1.074 4.116 -4.192 1.00 0.00 38 GLN A C 16
ATOM 24798 O O . GLN A 1 38 ? 2.204 4.117 -4.678 1.00 0.00 38 GLN A O 16
ATOM 24812 N N . ASP A 1 39 ? 0.430 5.201 -3.788 1.00 0.00 39 ASP A N 16
ATOM 24813 C CA . ASP A 1 39 ? 1.038 6.516 -3.897 1.00 0.00 39 ASP A CA 16
ATOM 24814 C C . ASP A 1 39 ? 1.871 6.793 -2.644 1.00 0.00 39 ASP A C 16
ATOM 24815 O O . ASP A 1 39 ? 3.096 6.881 -2.715 1.00 0.00 39 ASP A O 16
ATOM 24824 N N . GLN A 1 40 ? 1.173 6.924 -1.525 1.00 0.00 40 GLN A N 16
ATOM 24825 C CA . GLN A 1 40 ? 1.834 7.189 -0.258 1.00 0.00 40 GLN A CA 16
ATOM 24826 C C . GLN A 1 40 ? 3.032 6.255 -0.078 1.00 0.00 40 GLN A C 16
ATOM 24827 O O . GLN A 1 40 ? 4.144 6.710 0.186 1.00 0.00 40 GLN A O 16
ATOM 24841 N N . LEU A 1 41 ? 2.765 4.966 -0.229 1.00 0.00 41 LEU A N 16
ATOM 24842 C CA . LEU A 1 41 ? 3.808 3.964 -0.086 1.00 0.00 41 LEU A CA 16
ATOM 24843 C C . LEU A 1 41 ? 4.670 3.948 -1.350 1.00 0.00 41 LEU A C 16
ATOM 24844 O O . LEU A 1 41 ? 5.806 3.477 -1.325 1.00 0.00 41 LEU A O 16
ATOM 24860 N N . GLN A 1 42 ? 4.097 4.468 -2.425 1.00 0.00 42 GLN A N 16
ATOM 24861 C CA . GLN A 1 42 ? 4.798 4.520 -3.697 1.00 0.00 42 GLN A CA 16
ATOM 24862 C C . GLN A 1 42 ? 5.043 3.105 -4.226 1.00 0.00 42 GLN A C 16
ATOM 24863 O O . GLN A 1 42 ? 6.159 2.769 -4.618 1.00 0.00 42 GLN A O 16
ATOM 24877 N N . ILE A 1 43 ? 3.980 2.314 -4.220 1.00 0.00 43 ILE A N 16
ATOM 24878 C CA . ILE A 1 43 ? 4.065 0.943 -4.694 1.00 0.00 43 ILE A CA 16
ATOM 24879 C C . ILE A 1 43 ? 2.983 0.705 -5.749 1.00 0.00 43 ILE A C 16
ATOM 24880 O O . ILE A 1 43 ? 1.872 1.220 -5.632 1.00 0.00 43 ILE A O 16
ATOM 24896 N N . PRO A 1 44 ? 3.355 -0.096 -6.784 1.00 0.00 44 PRO A N 16
ATOM 24897 C CA . PRO A 1 44 ? 2.429 -0.408 -7.859 1.00 0.00 44 PRO A CA 16
ATOM 24898 C C . PRO A 1 44 ? 1.382 -1.425 -7.403 1.00 0.00 44 PRO A C 16
ATOM 24899 O O . PRO A 1 44 ? 1.727 -2.499 -6.910 1.00 0.00 44 PRO A O 16
ATOM 24910 N N . ILE A 1 45 ? 0.123 -1.053 -7.583 1.00 0.00 45 ILE A N 16
ATOM 24911 C CA . ILE A 1 45 ? -0.977 -1.920 -7.196 1.00 0.00 45 ILE A CA 16
ATOM 24912 C C . ILE A 1 45 ? -0.741 -3.320 -7.765 1.00 0.00 45 ILE A C 16
ATOM 24913 O O . ILE A 1 45 ? -0.707 -4.299 -7.020 1.00 0.00 45 ILE A O 16
ATOM 24929 N N . HIS A 1 46 ? -0.584 -3.372 -9.079 1.00 0.00 46 HIS A N 16
ATOM 24930 C CA . HIS A 1 46 ? -0.353 -4.636 -9.756 1.00 0.00 46 HIS A CA 16
ATOM 24931 C C . HIS A 1 46 ? 0.567 -5.513 -8.905 1.00 0.00 46 HIS A C 16
ATOM 24932 O O . HIS A 1 46 ? 0.475 -6.739 -8.946 1.00 0.00 46 HIS A O 16
ATOM 24946 N N . ASN A 1 47 ? 1.434 -4.851 -8.153 1.00 0.00 47 ASN A N 16
ATOM 24947 C CA . ASN A 1 47 ? 2.370 -5.555 -7.293 1.00 0.00 47 ASN A CA 16
ATOM 24948 C C . ASN A 1 47 ? 1.773 -5.678 -5.890 1.00 0.00 47 ASN A C 16
ATOM 24949 O O . ASN A 1 47 ? 1.852 -6.737 -5.269 1.00 0.00 47 ASN A O 16
ATOM 24960 N N . GLN A 1 48 ? 1.190 -4.581 -5.431 1.00 0.00 48 GLN A N 16
ATOM 24961 C CA . GLN A 1 48 ? 0.580 -4.553 -4.113 1.00 0.00 48 GLN A CA 16
ATOM 24962 C C . GLN A 1 48 ? -0.372 -5.738 -3.943 1.00 0.00 48 GLN A C 16
ATOM 24963 O O . GLN A 1 48 ? -1.036 -6.147 -4.894 1.00 0.00 48 GLN A O 16
ATOM 24977 N N . THR A 1 49 ? -0.407 -6.258 -2.724 1.00 0.00 49 THR A N 16
ATOM 24978 C CA . THR A 1 49 ? -1.267 -7.389 -2.418 1.00 0.00 49 THR A CA 16
ATOM 24979 C C . THR A 1 49 ? -2.000 -7.157 -1.095 1.00 0.00 49 THR A C 16
ATOM 24980 O O . THR A 1 49 ? -1.409 -7.281 -0.024 1.00 0.00 49 THR A O 16
ATOM 24991 N N . LEU A 1 50 ? -3.278 -6.826 -1.214 1.00 0.00 50 LEU A N 16
ATOM 24992 C CA . LEU A 1 50 ? -4.098 -6.577 -0.041 1.00 0.00 50 LEU A CA 16
ATOM 24993 C C . LEU A 1 50 ? -4.699 -7.897 0.446 1.00 0.00 50 LEU A C 16
ATOM 24994 O O . LEU A 1 50 ? -5.354 -8.605 -0.318 1.00 0.00 50 LEU A O 16
ATOM 25010 N N . SER A 1 51 ? -4.454 -8.189 1.715 1.00 0.00 51 SER A N 16
ATOM 25011 C CA . SER A 1 51 ? -4.962 -9.412 2.313 1.00 0.00 51 SER A CA 16
ATOM 25012 C C . SER A 1 51 ? -5.019 -9.266 3.835 1.00 0.00 51 SER A C 16
ATOM 25013 O O . SER A 1 51 ? -4.127 -8.671 4.439 1.00 0.00 51 SER A O 16
ATOM 25021 N N . THR A 1 52 ? -6.076 -9.819 4.412 1.00 0.00 52 THR A N 16
ATOM 25022 C CA . THR A 1 52 ? -6.260 -9.758 5.852 1.00 0.00 52 THR A CA 16
ATOM 25023 C C . THR A 1 52 ? -5.604 -10.965 6.525 1.00 0.00 52 THR A C 16
ATOM 25024 O O . THR A 1 52 ? -6.106 -11.469 7.528 1.00 0.00 52 THR A O 16
ATOM 25035 N N . ASN A 1 53 ? -4.492 -11.394 5.946 1.00 0.00 53 ASN A N 16
ATOM 25036 C CA . ASN A 1 53 ? -3.763 -12.532 6.477 1.00 0.00 53 ASN A CA 16
ATOM 25037 C C . ASN A 1 53 ? -2.267 -12.212 6.492 1.00 0.00 53 ASN A C 16
ATOM 25038 O O . ASN A 1 53 ? -1.770 -11.511 5.613 1.00 0.00 53 ASN A O 16
ATOM 25049 N N . ARG A 1 54 ? -1.591 -12.742 7.502 1.00 0.00 54 ARG A N 16
ATOM 25050 C CA . ARG A 1 54 ? -0.162 -12.521 7.643 1.00 0.00 54 ARG A CA 16
ATOM 25051 C C . ARG A 1 54 ? 0.614 -13.464 6.721 1.00 0.00 54 ARG A C 16
ATOM 25052 O O . ARG A 1 54 ? 1.795 -13.245 6.455 1.00 0.00 54 ARG A O 16
ATOM 25073 N N . ASN A 1 55 ? -0.080 -14.493 6.259 1.00 0.00 55 ASN A N 16
ATOM 25074 C CA . ASN A 1 55 ? 0.529 -15.470 5.373 1.00 0.00 55 ASN A CA 16
ATOM 25075 C C . ASN A 1 55 ? 0.966 -14.778 4.081 1.00 0.00 55 ASN A C 16
ATOM 25076 O O . ASN A 1 55 ? 1.882 -15.241 3.403 1.00 0.00 55 ASN A O 16
ATOM 25087 N N . LEU A 1 56 ? 0.289 -13.679 3.778 1.00 0.00 56 LEU A N 16
ATOM 25088 C CA . LEU A 1 56 ? 0.596 -12.919 2.579 1.00 0.00 56 LEU A CA 16
ATOM 25089 C C . LEU A 1 56 ? 2.102 -12.654 2.519 1.00 0.00 56 LEU A C 16
ATOM 25090 O O . LEU A 1 56 ? 2.726 -12.832 1.475 1.00 0.00 56 LEU A O 16
ATOM 25106 N N . LEU A 1 57 ? 2.642 -12.232 3.653 1.00 0.00 57 LEU A N 16
ATOM 25107 C CA . LEU A 1 57 ? 4.062 -11.941 3.743 1.00 0.00 57 LEU A CA 16
ATOM 25108 C C . LEU A 1 57 ? 4.860 -13.178 3.325 1.00 0.00 57 LEU A C 16
ATOM 25109 O O . LEU A 1 57 ? 5.983 -13.061 2.838 1.00 0.00 57 LEU A O 16
ATOM 25125 N N . LEU A 1 58 ? 4.247 -14.335 3.530 1.00 0.00 58 LEU A N 16
ATOM 25126 C CA . LEU A 1 58 ? 4.886 -15.592 3.180 1.00 0.00 58 LEU A CA 16
ATOM 25127 C C . LEU A 1 58 ? 4.885 -15.753 1.659 1.00 0.00 58 LEU A C 16
ATOM 25128 O O . LEU A 1 58 ? 5.908 -16.092 1.066 1.00 0.00 58 LEU A O 16
ATOM 25144 N N . ALA A 1 59 ? 3.725 -15.503 1.070 1.00 0.00 59 ALA A N 16
ATOM 25145 C CA . ALA A 1 59 ? 3.577 -15.617 -0.371 1.00 0.00 59 ALA A CA 16
ATOM 25146 C C . ALA A 1 59 ? 4.794 -14.990 -1.055 1.00 0.00 59 ALA A C 16
ATOM 25147 O O . ALA A 1 59 ? 4.971 -13.773 -1.021 1.00 0.00 59 ALA A O 16
ATOM 25154 N N . LYS A 1 60 ? 5.601 -15.849 -1.660 1.00 0.00 60 LYS A N 16
ATOM 25155 C CA . LYS A 1 60 ? 6.796 -15.395 -2.350 1.00 0.00 60 LYS A CA 16
ATOM 25156 C C . LYS A 1 60 ? 6.612 -15.586 -3.857 1.00 0.00 60 LYS A C 16
ATOM 25157 O O . LYS A 1 60 ? 7.272 -14.922 -4.655 1.00 0.00 60 LYS A O 16
ATOM 25176 N N . SER A 1 61 ? 5.712 -16.495 -4.201 1.00 0.00 61 SER A N 16
ATOM 25177 C CA . SER A 1 61 ? 5.433 -16.781 -5.598 1.00 0.00 61 SER A CA 16
ATOM 25178 C C . SER A 1 61 ? 4.261 -15.925 -6.084 1.00 0.00 61 SER A C 16
ATOM 25179 O O . SER A 1 61 ? 3.519 -15.366 -5.277 1.00 0.00 61 SER A O 16
ATOM 25187 N N . PRO A 1 62 ? 4.128 -15.846 -7.435 1.00 0.00 62 PRO A N 16
ATOM 25188 C CA . PRO A 1 62 ? 3.059 -15.068 -8.038 1.00 0.00 62 PRO A CA 16
ATOM 25189 C C . PRO A 1 62 ? 1.717 -15.790 -7.912 1.00 0.00 62 PRO A C 16
ATOM 25190 O O . PRO A 1 62 ? 0.662 -15.157 -7.933 1.00 0.00 62 PRO A O 16
ATOM 25201 N N . SER A 1 63 ? 1.799 -17.107 -7.785 1.00 0.00 63 SER A N 16
ATOM 25202 C CA . SER A 1 63 ? 0.603 -17.922 -7.657 1.00 0.00 63 SER A CA 16
ATOM 25203 C C . SER A 1 63 ? 0.101 -17.891 -6.212 1.00 0.00 63 SER A C 16
ATOM 25204 O O . SER A 1 63 ? -1.101 -17.975 -5.967 1.00 0.00 63 SER A O 16
ATOM 25212 N N . ASP A 1 64 ? 1.048 -17.771 -5.293 1.00 0.00 64 ASP A N 16
ATOM 25213 C CA . ASP A 1 64 ? 0.717 -17.727 -3.878 1.00 0.00 64 ASP A CA 16
ATOM 25214 C C . ASP A 1 64 ? -0.159 -16.504 -3.601 1.00 0.00 64 ASP A C 16
ATOM 25215 O O . ASP A 1 64 ? -1.179 -16.608 -2.922 1.00 0.00 64 ASP A O 16
ATOM 25224 N N . PHE A 1 65 ? 0.270 -15.373 -4.142 1.00 0.00 65 PHE A N 16
ATOM 25225 C CA . PHE A 1 65 ? -0.463 -14.132 -3.961 1.00 0.00 65 PHE A CA 16
ATOM 25226 C C . PHE A 1 65 ? -1.904 -14.269 -4.455 1.00 0.00 65 PHE A C 16
ATOM 25227 O O . PHE A 1 65 ? -2.787 -13.533 -4.017 1.00 0.00 65 PHE A O 16
ATOM 25244 N N . LEU A 1 66 ? -2.098 -15.217 -5.360 1.00 0.00 66 LEU A N 16
ATOM 25245 C CA . LEU A 1 66 ? -3.417 -15.461 -5.918 1.00 0.00 66 LEU A CA 16
ATOM 25246 C C . LEU A 1 66 ? -4.285 -16.167 -4.874 1.00 0.00 66 LEU A C 16
ATOM 25247 O O . LEU A 1 66 ? -5.506 -16.225 -5.014 1.00 0.00 66 LEU A O 16
ATOM 25263 N N . ALA A 1 67 ? -3.621 -16.685 -3.852 1.00 0.00 67 ALA A N 16
ATOM 25264 C CA . ALA A 1 67 ? -4.317 -17.385 -2.785 1.00 0.00 67 ALA A CA 16
ATOM 25265 C C . ALA A 1 67 ? -5.117 -16.377 -1.957 1.00 0.00 67 ALA A C 16
ATOM 25266 O O . ALA A 1 67 ? -6.173 -16.708 -1.420 1.00 0.00 67 ALA A O 16
ATOM 25273 N N . PHE A 1 68 ? -4.582 -15.167 -1.879 1.00 0.00 68 PHE A N 16
ATOM 25274 C CA . PHE A 1 68 ? -5.233 -14.109 -1.125 1.00 0.00 68 PHE A CA 16
ATOM 25275 C C . PHE A 1 68 ? -6.081 -13.224 -2.042 1.00 0.00 68 PHE A C 16
ATOM 25276 O O . PHE A 1 68 ? -5.552 -12.358 -2.737 1.00 0.00 68 PHE A O 16
ATOM 25293 N N . THR A 1 69 ? -7.382 -13.473 -2.013 1.00 0.00 69 THR A N 16
ATOM 25294 C CA . THR A 1 69 ? -8.308 -12.710 -2.833 1.00 0.00 69 THR A CA 16
ATOM 25295 C C . THR A 1 69 ? -9.356 -12.023 -1.955 1.00 0.00 69 THR A C 16
ATOM 25296 O O . THR A 1 69 ? -10.510 -11.880 -2.356 1.00 0.00 69 THR A O 16
ATOM 25307 N N . ASP A 1 70 ? -8.917 -11.616 -0.773 1.00 0.00 70 ASP A N 16
ATOM 25308 C CA . ASP A 1 70 ? -9.803 -10.948 0.165 1.00 0.00 70 ASP A CA 16
ATOM 25309 C C . ASP A 1 70 ? -10.111 -9.540 -0.346 1.00 0.00 70 ASP A C 16
ATOM 25310 O O . ASP A 1 70 ? -11.236 -9.059 -0.212 1.00 0.00 70 ASP A O 16
ATOM 25319 N N . MET A 1 71 ? -9.093 -8.917 -0.921 1.00 0.00 71 MET A N 16
ATOM 25320 C CA . MET A 1 71 ? -9.241 -7.573 -1.453 1.00 0.00 71 MET A CA 16
ATOM 25321 C C . MET A 1 71 ? -8.661 -7.475 -2.865 1.00 0.00 71 MET A C 16
ATOM 25322 O O . MET A 1 71 ? -7.939 -6.530 -3.179 1.00 0.00 71 MET A O 16
ATOM 25336 N N . ALA A 1 72 ? -8.997 -8.465 -3.678 1.00 0.00 72 ALA A N 16
ATOM 25337 C CA . ALA A 1 72 ? -8.518 -8.503 -5.050 1.00 0.00 72 ALA A CA 16
ATOM 25338 C C . ALA A 1 72 ? -9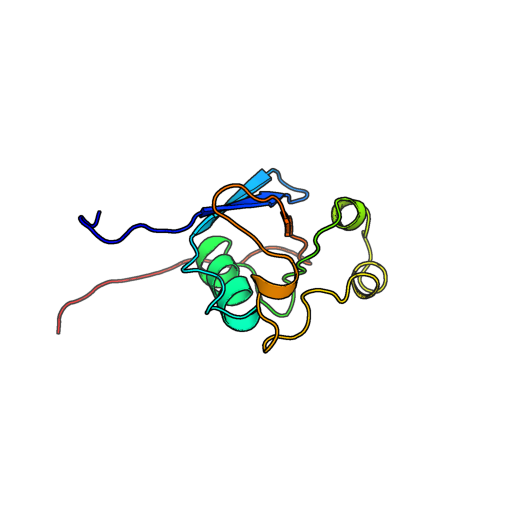.440 -7.657 -5.931 1.00 0.00 72 ALA A C 16
ATOM 25339 O O . ALA A 1 72 ? -8.981 -6.998 -6.863 1.00 0.00 72 ALA A O 16
ATOM 25346 N N . ASP A 1 73 ? -10.723 -7.703 -5.604 1.00 0.00 73 ASP A N 16
ATOM 25347 C CA . ASP A 1 73 ? -11.713 -6.950 -6.354 1.00 0.00 73 ASP A CA 16
ATOM 25348 C C . ASP A 1 73 ? -11.531 -5.456 -6.075 1.00 0.00 73 ASP A C 16
ATOM 25349 O O . ASP A 1 73 ? -11.640 -5.018 -4.931 1.00 0.00 73 ASP A O 16
ATOM 25358 N N . PRO A 1 74 ? -11.249 -4.697 -7.167 1.00 0.00 74 PRO A N 16
ATOM 25359 C CA . PRO A 1 74 ? -11.051 -3.263 -7.051 1.00 0.00 74 PRO A CA 16
ATOM 25360 C C . PRO A 1 74 ? -12.384 -2.539 -6.849 1.00 0.00 74 PRO A C 16
ATOM 25361 O O . PRO A 1 74 ? -12.409 -1.381 -6.434 1.00 0.00 74 PRO A O 16
ATOM 25372 N N . ASN A 1 75 ? -13.459 -3.252 -7.151 1.00 0.00 75 ASN A N 16
ATOM 25373 C CA . ASN A 1 75 ? -14.792 -2.692 -7.008 1.00 0.00 75 ASN A CA 16
ATOM 25374 C C . ASN A 1 75 ? -15.364 -3.089 -5.645 1.00 0.00 75 ASN A C 16
ATOM 25375 O O . ASN A 1 75 ? -16.513 -2.780 -5.336 1.00 0.00 75 ASN A O 16
ATOM 25386 N N . LEU A 1 76 ? -14.535 -3.769 -4.867 1.00 0.00 76 LEU A N 16
ATOM 25387 C CA . LEU A 1 76 ? -14.943 -4.212 -3.545 1.00 0.00 76 LEU A CA 16
ATOM 25388 C C . LEU A 1 76 ? -14.651 -3.106 -2.529 1.00 0.00 76 LEU A C 16
ATOM 25389 O O . LEU A 1 76 ? -13.616 -2.447 -2.604 1.00 0.00 76 LEU A O 16
ATOM 25405 N N . ARG A 1 77 ? -15.583 -2.937 -1.602 1.00 0.00 77 ARG A N 16
ATOM 25406 C CA . ARG A 1 77 ? -15.439 -1.922 -0.572 1.00 0.00 77 ARG A CA 16
ATOM 25407 C C . ARG A 1 77 ? -14.765 -2.515 0.666 1.00 0.00 77 ARG A C 16
ATOM 25408 O O . ARG A 1 77 ? -14.951 -3.691 0.976 1.00 0.00 77 ARG A O 16
ATOM 25429 N N . ILE A 1 78 ? -13.995 -1.674 1.342 1.00 0.00 78 ILE A N 16
ATOM 25430 C CA . ILE A 1 78 ? -13.292 -2.100 2.540 1.00 0.00 78 ILE A CA 16
ATOM 25431 C C . ILE A 1 78 ? -14.309 -2.558 3.587 1.00 0.00 78 ILE A C 16
ATOM 25432 O O . ILE A 1 78 ? -13.954 -3.247 4.542 1.00 0.00 78 ILE A O 16
ATOM 25448 N N . SER A 1 79 ? -15.554 -2.158 3.372 1.00 0.00 79 SER A N 16
ATOM 25449 C CA . SER A 1 79 ? -16.625 -2.519 4.285 1.00 0.00 79 SER A CA 16
ATOM 25450 C C . SER A 1 79 ? -16.736 -4.042 4.385 1.00 0.00 79 SER A C 16
ATOM 25451 O O . SER A 1 79 ? -17.096 -4.573 5.435 1.00 0.00 79 SER A O 16
ATOM 25459 N N . SER A 1 80 ? -16.420 -4.700 3.280 1.00 0.00 80 SER A N 16
ATOM 25460 C CA . SER A 1 80 ? -16.480 -6.151 3.231 1.00 0.00 80 SER A CA 16
ATOM 25461 C C . SER A 1 80 ? -15.685 -6.748 4.394 1.00 0.00 80 SER A C 16
ATOM 25462 O O . SER A 1 80 ? -16.005 -7.833 4.877 1.00 0.00 80 SER A O 16
ATOM 25470 N N . LEU A 1 81 ? -14.665 -6.012 4.810 1.00 0.00 81 LEU A N 16
ATOM 25471 C CA . LEU A 1 81 ? -13.822 -6.455 5.908 1.00 0.00 81 LEU A CA 16
ATOM 25472 C C . LEU A 1 81 ? -14.070 -5.564 7.127 1.00 0.00 81 LEU A C 16
ATOM 25473 O O . LEU A 1 81 ? -13.754 -5.945 8.253 1.00 0.00 81 LEU A O 16
ATOM 25489 N N . ASN A 1 82 ? -14.633 -4.395 6.861 1.00 0.00 82 ASN A N 16
ATOM 25490 C CA . ASN A 1 82 ? -14.927 -3.447 7.922 1.00 0.00 82 ASN A CA 16
ATOM 25491 C C . ASN A 1 82 ? -13.618 -2.992 8.571 1.00 0.00 82 ASN A C 16
ATOM 25492 O O . ASN A 1 82 ? -13.449 -3.109 9.784 1.00 0.00 82 ASN A O 16
ATOM 25503 N N . LEU A 1 83 ? -12.726 -2.482 7.734 1.00 0.00 83 LEU A N 16
ATOM 25504 C CA . LEU A 1 83 ? -11.438 -2.009 8.211 1.00 0.00 83 LEU A CA 16
ATOM 25505 C C . LEU A 1 83 ? -11.621 -0.659 8.907 1.00 0.00 83 LEU A C 16
ATOM 25506 O O . LEU A 1 83 ? -11.678 0.379 8.250 1.00 0.00 83 LEU A O 16
ATOM 25522 N N . ALA A 1 84 ? -11.707 -0.717 10.228 1.00 0.00 84 ALA A N 16
ATOM 25523 C CA . ALA A 1 84 ? -11.883 0.489 11.020 1.00 0.00 84 ALA A CA 16
ATOM 25524 C C . ALA A 1 84 ? -10.510 1.071 11.366 1.00 0.00 84 ALA A C 16
ATOM 25525 O O . ALA A 1 84 ? -9.482 0.464 11.069 1.00 0.00 84 ALA A O 16
ATOM 25532 N N . HIS A 1 85 ? -10.539 2.240 11.988 1.00 0.00 85 HIS A N 16
ATOM 25533 C CA . HIS A 1 85 ? -9.310 2.910 12.378 1.00 0.00 85 HIS A CA 16
ATOM 25534 C C . HIS A 1 85 ? -8.572 2.065 13.418 1.00 0.00 85 HIS A C 16
ATOM 25535 O O . HIS A 1 85 ? -8.877 2.132 14.607 1.00 0.00 85 HIS A O 16
ATOM 25549 N N . GLY A 1 86 ? -7.614 1.289 12.931 1.00 0.00 86 GLY A N 16
ATOM 25550 C CA . GLY A 1 86 ? -6.830 0.432 13.804 1.00 0.00 86 GLY A CA 16
ATOM 25551 C C . GLY A 1 86 ? -6.719 -0.981 13.228 1.00 0.00 86 GLY A C 16
ATOM 25552 O O . GLY A 1 86 ? -5.819 -1.736 13.594 1.00 0.00 86 GLY A O 16
ATOM 25556 N N . SER A 1 87 ? -7.647 -1.298 12.336 1.00 0.00 87 SER A N 16
ATOM 25557 C CA . SER A 1 87 ? -7.664 -2.607 11.707 1.00 0.00 87 SER A CA 16
ATOM 25558 C C . SER A 1 87 ? -6.254 -2.987 11.250 1.00 0.00 87 SER A C 16
ATOM 25559 O O . SER A 1 87 ? -5.371 -2.134 11.176 1.00 0.00 87 SER A O 16
ATOM 25567 N N . MET A 1 88 ? -6.087 -4.268 10.956 1.00 0.00 88 MET A N 16
ATOM 25568 C CA . MET A 1 88 ? -4.799 -4.771 10.508 1.00 0.00 88 MET A CA 16
ATOM 25569 C C . MET A 1 88 ? -4.878 -5.271 9.065 1.00 0.00 88 MET A C 16
ATOM 25570 O O . MET A 1 88 ? -5.898 -5.817 8.647 1.00 0.00 88 MET A O 16
ATOM 25584 N N . VAL A 1 89 ? -3.786 -5.068 8.341 1.00 0.00 89 VAL A N 16
ATOM 25585 C CA . VAL A 1 89 ? -3.719 -5.492 6.953 1.00 0.00 89 VAL A CA 16
ATOM 25586 C C . VAL A 1 89 ? -2.260 -5.757 6.576 1.00 0.00 89 VAL A C 16
ATOM 25587 O O . VAL A 1 89 ? -1.345 -5.260 7.232 1.00 0.00 89 VAL A O 16
ATOM 25600 N N . TYR A 1 90 ? -2.088 -6.539 5.521 1.00 0.00 90 TYR A N 16
ATOM 25601 C CA . TYR A 1 90 ? -0.755 -6.876 5.048 1.00 0.00 90 TYR A CA 16
ATOM 25602 C C . TYR A 1 90 ? -0.590 -6.516 3.570 1.00 0.00 90 TYR A C 16
ATOM 25603 O O . TYR A 1 90 ? -1.439 -6.854 2.747 1.00 0.00 90 TYR A O 16
ATOM 25621 N N . LEU A 1 91 ? 0.508 -5.835 3.279 1.00 0.00 91 LEU A N 16
ATOM 25622 C CA . LEU A 1 91 ? 0.796 -5.425 1.915 1.00 0.00 91 LEU A CA 16
ATOM 25623 C C . LEU A 1 91 ? 2.016 -6.193 1.403 1.00 0.00 91 LEU A C 16
ATOM 25624 O O . LEU A 1 91 ? 3.131 -5.980 1.877 1.00 0.00 91 LEU A O 16
ATOM 25640 N N . ALA A 1 92 ? 1.763 -7.070 0.443 1.00 0.00 92 ALA A N 16
ATOM 25641 C CA . ALA A 1 92 ? 2.828 -7.870 -0.139 1.00 0.00 92 ALA A CA 16
ATOM 25642 C C . ALA A 1 92 ? 2.978 -7.513 -1.619 1.00 0.00 92 ALA A C 16
ATOM 25643 O O . ALA A 1 92 ? 2.037 -7.664 -2.396 1.00 0.00 92 ALA A O 16
ATOM 25650 N N . TYR A 1 93 ? 4.169 -7.046 -1.964 1.00 0.00 93 TYR A N 16
ATOM 25651 C CA . TYR A 1 93 ? 4.454 -6.666 -3.337 1.00 0.00 93 TYR A CA 16
ATOM 25652 C C . TYR A 1 93 ? 5.783 -7.262 -3.806 1.00 0.00 93 TYR A C 16
ATOM 25653 O O . TYR A 1 93 ? 6.498 -7.887 -3.024 1.00 0.00 93 TYR A O 16
ATOM 25671 N N . GLU A 1 94 ? 6.075 -7.048 -5.081 1.00 0.00 94 GLU A N 16
ATOM 25672 C CA . GLU A 1 94 ? 7.305 -7.556 -5.663 1.00 0.00 94 GLU A CA 16
ATOM 25673 C C . GLU A 1 94 ? 8.204 -6.397 -6.099 1.00 0.00 94 GLU A C 16
ATOM 25674 O O . GLU A 1 94 ? 7.725 -5.413 -6.660 1.00 0.00 94 GLU A O 16
ATOM 25686 N N . GLY A 1 95 ? 9.491 -6.553 -5.824 1.00 0.00 95 GLY A N 16
ATOM 25687 C CA . GLY A 1 95 ? 10.461 -5.532 -6.181 1.00 0.00 95 GLY A CA 16
ATOM 25688 C C . GLY A 1 95 ? 10.495 -4.418 -5.133 1.00 0.00 95 GLY A C 16
ATOM 25689 O O . GLY A 1 95 ? 9.850 -4.521 -4.091 1.00 0.00 95 GLY A O 16
ATOM 25693 N N . GLU A 1 96 ? 11.255 -3.378 -5.446 1.00 0.00 96 GLU A N 16
ATOM 25694 C CA . GLU A 1 96 ? 11.382 -2.246 -4.544 1.00 0.00 96 GLU A CA 16
ATOM 25695 C C . GLU A 1 96 ? 10.301 -1.205 -4.842 1.00 0.00 96 GLU A C 16
ATOM 25696 O O . GLU A 1 96 ? 9.453 -1.417 -5.709 1.00 0.00 96 GLU A O 16
ATOM 25708 N N . ARG A 1 97 ? 10.365 -0.104 -4.108 1.00 0.00 97 ARG A N 16
ATOM 25709 C CA . ARG A 1 97 ? 9.402 0.969 -4.283 1.00 0.00 97 ARG A CA 16
ATOM 25710 C C . ARG A 1 97 ? 9.837 1.892 -5.424 1.00 0.00 97 ARG A C 16
ATOM 25711 O O . ARG A 1 97 ? 11.003 1.891 -5.817 1.00 0.00 97 ARG A O 16
ATOM 25732 N N . THR A 1 98 ? 8.877 2.657 -5.922 1.00 0.00 98 THR A N 16
ATOM 25733 C CA . THR A 1 98 ? 9.147 3.583 -7.010 1.00 0.00 98 THR A CA 16
ATOM 25734 C C . THR A 1 98 ? 9.795 4.861 -6.474 1.00 0.00 98 THR A C 16
ATOM 25735 O O . THR A 1 98 ? 10.215 4.911 -5.319 1.00 0.00 98 THR A O 16
ATOM 25746 N N . ILE A 1 99 ? 9.855 5.863 -7.338 1.00 0.00 99 ILE A N 16
ATOM 25747 C CA . ILE A 1 99 ? 10.444 7.138 -6.966 1.00 0.00 99 ILE A CA 16
ATOM 25748 C C . ILE A 1 99 ? 9.329 8.135 -6.643 1.00 0.00 99 ILE A C 16
ATOM 25749 O O . ILE A 1 99 ? 8.473 8.408 -7.483 1.00 0.00 99 ILE A O 16
ATOM 25765 N N . ARG A 1 100 ? 9.377 8.653 -5.425 1.00 0.00 100 ARG A N 16
ATOM 25766 C CA . ARG A 1 100 ? 8.382 9.614 -4.981 1.00 0.00 100 ARG A CA 16
ATOM 25767 C C . ARG A 1 100 ? 8.310 10.792 -5.955 1.00 0.00 100 ARG A C 16
ATOM 25768 O O . ARG A 1 100 ? 9.293 11.111 -6.622 1.00 0.00 100 ARG A O 16
ATOM 25789 N N . GLY A 1 101 ? 7.137 11.407 -6.005 1.00 0.00 101 GLY A N 16
ATOM 25790 C CA . GLY A 1 101 ? 6.924 12.542 -6.886 1.00 0.00 101 GLY A CA 16
ATOM 25791 C C . GLY A 1 101 ? 5.958 12.185 -8.017 1.00 0.00 101 GLY A C 16
ATOM 25792 O O . GLY A 1 101 ? 5.652 11.013 -8.231 1.00 0.00 101 GLY A O 16
ATOM 25796 N N . SER A 1 102 ? 5.503 13.218 -8.712 1.00 0.00 102 SER A N 16
ATOM 25797 C CA . SER A 1 102 ? 4.578 13.028 -9.816 1.00 0.00 102 SER A CA 16
ATOM 25798 C C . SER A 1 102 ? 5.041 13.833 -11.032 1.00 0.00 102 SER A C 16
ATOM 25799 O O . SER A 1 102 ? 5.175 15.053 -10.958 1.00 0.00 102 SER A O 16
ATOM 25807 N N . GLY A 1 103 ? 5.273 13.116 -12.122 1.00 0.00 103 GLY A N 16
ATOM 25808 C CA . GLY A 1 103 ? 5.718 13.749 -13.352 1.00 0.00 103 GLY A CA 16
ATOM 25809 C C . GLY A 1 103 ? 4.554 14.438 -14.067 1.00 0.00 103 GLY A C 16
ATOM 25810 O O . GLY A 1 103 ? 3.524 13.818 -14.324 1.00 0.00 103 GLY A O 16
ATOM 25814 N N . PRO A 1 104 ? 4.763 15.746 -14.375 1.00 0.00 104 PRO A N 16
ATOM 25815 C CA . PRO A 1 104 ? 3.743 16.527 -15.055 1.00 0.00 104 PRO A CA 16
ATOM 25816 C C . PRO A 1 104 ? 3.664 16.154 -16.537 1.00 0.00 104 PRO A C 16
ATOM 25817 O O . PRO A 1 104 ? 4.525 15.439 -17.047 1.00 0.00 104 PRO A O 16
ATOM 25828 N N . SER A 1 105 ? 2.624 16.656 -17.186 1.00 0.00 105 SER A N 16
ATOM 25829 C CA . SER A 1 105 ? 2.422 16.385 -18.599 1.00 0.00 105 SER A CA 16
ATOM 25830 C C . SER A 1 105 ? 1.951 17.653 -19.313 1.00 0.00 105 SER A C 16
ATOM 25831 O O . SER A 1 105 ? 0.933 18.237 -18.943 1.00 0.00 105 SER A O 16
ATOM 25839 N N . SER A 1 106 ? 2.714 18.043 -20.324 1.00 0.00 106 SER A N 16
ATOM 25840 C CA . SER A 1 106 ? 2.387 19.232 -21.093 1.00 0.00 106 SER A CA 16
ATOM 25841 C C . SER A 1 106 ? 1.240 18.930 -22.060 1.00 0.00 106 SER A C 16
ATOM 25842 O O . SER A 1 106 ? 1.258 17.914 -22.753 1.00 0.00 106 SER A O 16
ATOM 25850 N N . GLY A 1 107 ? 0.269 19.832 -22.076 1.00 0.00 107 GLY A N 16
ATOM 25851 C CA . GLY A 1 107 ? -0.884 19.675 -22.946 1.00 0.00 107 GLY A CA 16
ATOM 25852 C C . GLY A 1 107 ? -2.120 20.349 -22.346 1.00 0.00 107 GLY A C 16
ATOM 25853 O O . GLY A 1 107 ? -2.700 21.246 -22.955 1.00 0.00 107 GLY A O 16
ATOM 25857 N N . GLY A 1 1 ? 1.694 17.535 0.288 1.00 0.00 1 GLY A N 17
ATOM 25858 C CA . GLY A 1 1 ? 0.915 17.981 1.430 1.00 0.00 1 GLY A CA 17
ATOM 25859 C C . GLY A 1 1 ? 1.802 18.685 2.458 1.00 0.00 1 GLY A C 17
ATOM 25860 O O . GLY A 1 1 ? 3.000 18.858 2.236 1.00 0.00 1 GLY A O 17
ATOM 25864 N N . SER A 1 2 ? 1.181 19.073 3.563 1.00 0.00 2 SER A N 17
ATOM 25865 C CA . SER A 1 2 ? 1.900 19.754 4.626 1.00 0.00 2 SER A CA 17
ATOM 25866 C C . SER A 1 2 ? 2.471 18.732 5.610 1.00 0.00 2 SER A C 17
ATOM 25867 O O . SER A 1 2 ? 3.658 18.770 5.931 1.00 0.00 2 SER A O 17
ATOM 25875 N N . SER A 1 3 ? 1.599 17.842 6.062 1.00 0.00 3 SER A N 17
ATOM 25876 C CA . SER A 1 3 ? 2.002 16.811 7.003 1.00 0.00 3 SER A CA 17
ATOM 25877 C C . SER A 1 3 ? 1.444 15.455 6.565 1.00 0.00 3 SER A C 17
ATOM 25878 O O . SER A 1 3 ? 2.191 14.487 6.429 1.00 0.00 3 SER A O 17
ATOM 25886 N N . GLY A 1 4 ? 0.136 15.429 6.357 1.00 0.00 4 GLY A N 17
ATOM 25887 C CA . GLY A 1 4 ? -0.531 14.209 5.938 1.00 0.00 4 GLY A CA 17
ATOM 25888 C C . GLY A 1 4 ? -2.017 14.243 6.300 1.00 0.00 4 GLY A C 17
ATOM 25889 O O . GLY A 1 4 ? -2.425 14.984 7.193 1.00 0.00 4 GLY A O 17
ATOM 25893 N N . SER A 1 5 ? -2.786 13.432 5.589 1.00 0.00 5 SER A N 17
ATOM 25894 C CA . SER A 1 5 ? -4.218 13.361 5.824 1.00 0.00 5 SER A CA 17
ATOM 25895 C C . SER A 1 5 ? -4.494 12.681 7.167 1.00 0.00 5 SER A C 17
ATOM 25896 O O . SER A 1 5 ? -3.789 11.750 7.551 1.00 0.00 5 SER A O 17
ATOM 25904 N N . SER A 1 6 ? -5.522 13.174 7.843 1.00 0.00 6 SER A N 17
ATOM 25905 C CA . SER A 1 6 ? -5.900 12.625 9.134 1.00 0.00 6 SER A CA 17
ATOM 25906 C C . SER A 1 6 ? -7.378 12.229 9.122 1.00 0.00 6 SER A C 17
ATOM 25907 O O . SER A 1 6 ? -8.131 12.654 8.247 1.00 0.00 6 SER A O 17
ATOM 25915 N N . GLY A 1 7 ? -7.749 11.421 10.104 1.00 0.00 7 GLY A N 17
ATOM 25916 C CA . GLY A 1 7 ? -9.123 10.963 10.218 1.00 0.00 7 GLY A CA 17
ATOM 25917 C C . GLY A 1 7 ? -9.183 9.441 10.364 1.00 0.00 7 GLY A C 17
ATOM 25918 O O . GLY A 1 7 ? -9.366 8.927 11.466 1.00 0.00 7 GLY A O 17
ATOM 25922 N N . THR A 1 8 ? -9.026 8.763 9.237 1.00 0.00 8 THR A N 17
ATOM 25923 C CA . THR A 1 8 ? -9.060 7.311 9.226 1.00 0.00 8 THR A CA 17
ATOM 25924 C C . THR A 1 8 ? -7.726 6.749 8.731 1.00 0.00 8 THR A C 17
ATOM 25925 O O . THR A 1 8 ? -7.358 6.942 7.573 1.00 0.00 8 THR A O 17
ATOM 25936 N N . MET A 1 9 ? -7.037 6.066 9.633 1.00 0.00 9 MET A N 17
ATOM 25937 C CA . MET A 1 9 ? -5.751 5.475 9.303 1.00 0.00 9 MET A CA 17
ATOM 25938 C C . MET A 1 9 ? -5.833 3.947 9.307 1.00 0.00 9 MET A C 17
ATOM 25939 O O . MET A 1 9 ? -6.352 3.352 10.250 1.00 0.00 9 MET A O 17
ATOM 25953 N N . LEU A 1 10 ? -5.312 3.356 8.241 1.00 0.00 10 LEU A N 17
ATOM 25954 C CA . LEU A 1 10 ? -5.320 1.909 8.109 1.00 0.00 10 LEU A CA 17
ATOM 25955 C C . LEU A 1 10 ? -3.882 1.389 8.170 1.00 0.00 10 LEU A C 17
ATOM 25956 O O . LEU A 1 10 ? -3.015 1.864 7.438 1.00 0.00 10 LEU A O 17
ATOM 25972 N N . ARG A 1 11 ? -3.674 0.419 9.049 1.00 0.00 11 ARG A N 17
ATOM 25973 C CA . ARG A 1 11 ? -2.357 -0.171 9.214 1.00 0.00 11 ARG A CA 17
ATOM 25974 C C . ARG A 1 11 ? -2.098 -1.208 8.119 1.00 0.00 11 ARG A C 17
ATOM 25975 O O . ARG A 1 11 ? -2.814 -2.203 8.020 1.00 0.00 11 ARG A O 17
ATOM 25996 N N . VAL A 1 12 ? -1.073 -0.939 7.324 1.00 0.00 12 VAL A N 17
ATOM 25997 C CA . VAL A 1 12 ? -0.711 -1.836 6.240 1.00 0.00 12 VAL A CA 17
ATOM 25998 C C . VAL A 1 12 ? 0.662 -2.446 6.525 1.00 0.00 12 VAL A C 17
ATOM 25999 O O . VAL A 1 12 ? 1.679 -1.758 6.447 1.00 0.00 12 VAL A O 17
ATOM 26012 N N . ARG A 1 13 ? 0.648 -3.730 6.851 1.00 0.00 13 ARG A N 17
ATOM 26013 C CA . ARG A 1 13 ? 1.881 -4.440 7.149 1.00 0.00 13 ARG A CA 17
ATOM 26014 C C . ARG A 1 13 ? 2.540 -4.924 5.855 1.00 0.00 13 ARG A C 17
ATOM 26015 O O . ARG A 1 13 ? 1.909 -5.608 5.051 1.00 0.00 13 ARG A O 17
ATOM 26036 N N . SER A 1 14 ? 3.801 -4.549 5.696 1.00 0.00 14 SER A N 17
ATOM 26037 C CA . SER A 1 14 ? 4.553 -4.936 4.514 1.00 0.00 14 SER A CA 17
ATOM 26038 C C . SER A 1 14 ? 5.726 -5.834 4.912 1.00 0.00 14 SER A C 17
ATOM 26039 O O . SER A 1 14 ? 6.122 -5.866 6.076 1.00 0.00 14 SER A O 17
ATOM 26047 N N . ARG A 1 15 ? 6.249 -6.543 3.922 1.00 0.00 15 ARG A N 17
ATOM 26048 C CA . ARG A 1 15 ? 7.369 -7.439 4.153 1.00 0.00 15 ARG A CA 17
ATOM 26049 C C . ARG A 1 15 ? 8.614 -6.642 4.550 1.00 0.00 15 ARG A C 17
ATOM 26050 O O . ARG A 1 15 ? 9.568 -7.201 5.088 1.00 0.00 15 ARG A O 17
ATOM 26071 N N . ASP A 1 16 ? 8.563 -5.348 4.270 1.00 0.00 16 ASP A N 17
ATOM 26072 C CA . ASP A 1 16 ? 9.674 -4.468 4.592 1.00 0.00 16 ASP A CA 17
ATOM 26073 C C . ASP A 1 16 ? 9.508 -3.945 6.020 1.00 0.00 16 ASP A C 17
ATOM 26074 O O . ASP A 1 16 ? 10.444 -3.390 6.594 1.00 0.00 16 ASP A O 17
ATOM 26083 N N . GLY A 1 17 ? 8.311 -4.142 6.553 1.00 0.00 17 GLY A N 17
ATOM 26084 C CA . GLY A 1 17 ? 8.011 -3.697 7.903 1.00 0.00 17 GLY A CA 17
ATOM 26085 C C . GLY A 1 17 ? 6.529 -3.343 8.047 1.00 0.00 17 GLY A C 17
ATOM 26086 O O . GLY A 1 17 ? 5.691 -3.852 7.306 1.00 0.00 17 GLY A O 17
ATOM 26090 N N . LEU A 1 18 ? 6.252 -2.472 9.007 1.00 0.00 18 LEU A N 17
ATOM 26091 C CA . LEU A 1 18 ? 4.887 -2.044 9.258 1.00 0.00 18 LEU A CA 17
ATOM 26092 C C . LEU A 1 18 ? 4.728 -0.583 8.833 1.00 0.00 18 LEU A C 17
ATOM 26093 O O . LEU A 1 18 ? 5.527 0.269 9.218 1.00 0.00 18 LEU A O 17
ATOM 26109 N N . GLU A 1 19 ? 3.693 -0.339 8.043 1.00 0.00 19 GLU A N 17
ATOM 26110 C CA . GLU A 1 19 ? 3.420 1.004 7.561 1.00 0.00 19 GLU A CA 17
ATOM 26111 C C . GLU A 1 19 ? 1.942 1.348 7.755 1.00 0.00 19 GLU A C 17
ATOM 26112 O O . GLU A 1 19 ? 1.104 0.455 7.878 1.00 0.00 19 GLU A O 17
ATOM 26124 N N . ARG A 1 20 ? 1.666 2.644 7.778 1.00 0.00 20 ARG A N 17
ATOM 26125 C CA . ARG A 1 20 ? 0.304 3.116 7.955 1.00 0.00 20 ARG A CA 17
ATOM 26126 C C . ARG A 1 20 ? -0.068 4.096 6.841 1.00 0.00 20 ARG A C 17
ATOM 26127 O O . ARG A 1 20 ? 0.765 4.888 6.403 1.00 0.00 20 ARG A O 17
ATOM 26148 N N . VAL A 1 21 ? -1.319 4.011 6.414 1.00 0.00 21 VAL A N 17
ATOM 26149 C CA . VAL A 1 21 ? -1.811 4.881 5.359 1.00 0.00 21 VAL A CA 17
ATOM 26150 C C . VAL A 1 21 ? -3.144 5.496 5.791 1.00 0.00 21 VAL A C 17
ATOM 26151 O O . VAL A 1 21 ? -3.918 4.866 6.511 1.00 0.00 21 VAL A O 17
ATOM 26164 N N . SER A 1 22 ? -3.371 6.718 5.334 1.00 0.00 22 SER A N 17
ATOM 26165 C CA . SER A 1 22 ? -4.597 7.425 5.664 1.00 0.00 22 SER A CA 17
ATOM 26166 C C . SER A 1 22 ? -5.599 7.299 4.515 1.00 0.00 22 SER A C 17
ATOM 26167 O O . SER A 1 22 ? -5.247 7.504 3.354 1.00 0.00 22 SER A O 17
ATOM 26175 N N . VAL A 1 23 ? -6.828 6.963 4.878 1.00 0.00 23 VAL A N 17
ATOM 26176 C CA . VAL A 1 23 ? -7.884 6.807 3.892 1.00 0.00 23 VAL A CA 17
ATOM 26177 C C . VAL A 1 23 ? -8.979 7.842 4.156 1.00 0.00 23 VAL A C 17
ATOM 26178 O O . VAL A 1 23 ? -8.768 8.800 4.898 1.00 0.00 23 VAL A O 17
ATOM 26191 N N . ASP A 1 24 ? -10.127 7.614 3.534 1.00 0.00 24 ASP A N 17
ATOM 26192 C CA . ASP A 1 24 ? -11.256 8.515 3.692 1.00 0.00 24 ASP A CA 17
ATOM 26193 C C . ASP A 1 24 ? -12.328 7.836 4.546 1.00 0.00 24 ASP A C 17
ATOM 26194 O O . ASP A 1 24 ? -12.920 8.465 5.422 1.00 0.00 24 ASP A O 17
ATOM 26203 N N . GLY A 1 25 ? -12.546 6.560 4.262 1.00 0.00 25 GLY A N 17
ATOM 26204 C CA . GLY A 1 25 ? -13.537 5.789 4.993 1.00 0.00 25 GLY A CA 17
ATOM 26205 C C . GLY A 1 25 ? -13.937 4.533 4.215 1.00 0.00 25 GLY A C 17
ATOM 26206 O O . GLY A 1 25 ? -13.246 4.130 3.282 1.00 0.00 25 GLY A O 17
ATOM 26210 N N . PRO A 1 26 ? -15.082 3.935 4.641 1.00 0.00 26 PRO A N 17
ATOM 26211 C CA . PRO A 1 26 ? -15.582 2.733 3.995 1.00 0.00 26 PRO A CA 17
ATOM 26212 C C . PRO A 1 26 ? -16.216 3.062 2.642 1.00 0.00 26 PRO A C 17
ATOM 26213 O O . PRO A 1 26 ? -16.287 2.205 1.761 1.00 0.00 26 PRO A O 17
ATOM 26224 N N . HIS A 1 27 ? -16.660 4.304 2.518 1.00 0.00 27 HIS A N 17
ATOM 26225 C CA . HIS A 1 27 ? -17.286 4.756 1.287 1.00 0.00 27 HIS A CA 17
ATOM 26226 C C . HIS A 1 27 ? -16.336 4.517 0.111 1.00 0.00 27 HIS A C 17
ATOM 26227 O O . HIS A 1 27 ? -16.762 4.503 -1.043 1.00 0.00 27 HIS A O 17
ATOM 26241 N N . ILE A 1 28 ? -15.067 4.334 0.445 1.00 0.00 28 ILE A N 17
ATOM 26242 C CA . ILE A 1 28 ? -14.054 4.097 -0.569 1.00 0.00 28 ILE A CA 17
ATOM 26243 C C . ILE A 1 28 ? -13.989 2.600 -0.878 1.00 0.00 28 ILE A C 17
ATOM 26244 O O . ILE A 1 28 ? -14.496 1.781 -0.112 1.00 0.00 28 ILE A O 17
ATOM 26260 N N . THR A 1 29 ? -13.361 2.287 -2.002 1.00 0.00 29 THR A N 17
ATOM 26261 C CA . THR A 1 29 ? -13.224 0.902 -2.422 1.00 0.00 29 THR A CA 17
ATOM 26262 C C . THR A 1 29 ? -11.746 0.516 -2.509 1.00 0.00 29 THR A C 17
ATOM 26263 O O . THR A 1 29 ? -10.870 1.375 -2.422 1.00 0.00 29 THR A O 17
ATOM 26274 N N . VAL A 1 30 ? -11.515 -0.778 -2.679 1.00 0.00 30 VAL A N 17
ATOM 26275 C CA . VAL A 1 30 ? -10.158 -1.289 -2.778 1.00 0.00 30 VAL A CA 17
ATOM 26276 C C . VAL A 1 30 ? -9.376 -0.452 -3.792 1.00 0.00 30 VAL A C 17
ATOM 26277 O O . VAL A 1 30 ? -8.195 -0.171 -3.591 1.00 0.00 30 VAL A O 17
ATOM 26290 N N . SER A 1 31 ? -10.065 -0.077 -4.859 1.00 0.00 31 SER A N 17
ATOM 26291 C CA . SER A 1 31 ? -9.449 0.723 -5.905 1.00 0.00 31 SER A CA 17
ATOM 26292 C C . SER A 1 31 ? -8.817 1.978 -5.300 1.00 0.00 31 SER A C 17
ATOM 26293 O O . SER A 1 31 ? -7.654 2.280 -5.565 1.00 0.00 31 SER A O 17
ATOM 26301 N N . GLN A 1 32 ? -9.610 2.674 -4.500 1.00 0.00 32 GLN A N 17
ATOM 26302 C CA . GLN A 1 32 ? -9.143 3.890 -3.856 1.00 0.00 32 GLN A CA 17
ATOM 26303 C C . GLN A 1 32 ? -8.108 3.556 -2.779 1.00 0.00 32 GLN A C 17
ATOM 26304 O O . GLN A 1 32 ? -7.126 4.277 -2.611 1.00 0.00 32 GLN A O 17
ATOM 26318 N N . LEU A 1 33 ? -8.363 2.461 -2.078 1.00 0.00 33 LEU A N 17
ATOM 26319 C CA . LEU A 1 33 ? -7.467 2.023 -1.022 1.00 0.00 33 LEU A CA 17
ATOM 26320 C C . LEU A 1 33 ? -6.068 1.806 -1.604 1.00 0.00 33 LEU A C 17
ATOM 26321 O O . LEU A 1 33 ? -5.098 2.398 -1.134 1.00 0.00 33 LEU A O 17
ATOM 26337 N N . LYS A 1 34 ? -6.009 0.955 -2.618 1.00 0.00 34 LYS A N 17
ATOM 26338 C CA . LYS A 1 34 ? -4.746 0.653 -3.269 1.00 0.00 34 LYS A CA 17
ATOM 26339 C C . LYS A 1 34 ? -4.075 1.958 -3.702 1.00 0.00 34 LYS A C 17
ATOM 26340 O O . LYS A 1 34 ? -3.044 2.342 -3.153 1.00 0.00 34 LYS A O 17
ATOM 26359 N N . THR A 1 35 ? -4.688 2.605 -4.682 1.00 0.00 35 THR A N 17
ATOM 26360 C CA . THR A 1 35 ? -4.163 3.859 -5.195 1.00 0.00 35 THR A CA 17
ATOM 26361 C C . THR A 1 35 ? -3.520 4.668 -4.067 1.00 0.00 35 THR A C 17
ATOM 26362 O O . THR A 1 35 ? -2.388 5.131 -4.198 1.00 0.00 35 THR A O 17
ATOM 26373 N N . LEU A 1 36 ? -4.270 4.815 -2.985 1.00 0.00 36 LEU A N 17
ATOM 26374 C CA . LEU A 1 36 ? -3.787 5.561 -1.835 1.00 0.00 36 LEU A CA 17
ATOM 26375 C C . LEU A 1 36 ? -2.400 5.047 -1.446 1.00 0.00 36 LEU A C 17
ATOM 26376 O O . LEU A 1 36 ? -1.429 5.803 -1.454 1.00 0.00 36 LEU A O 17
ATOM 26392 N N . ILE A 1 37 ? -2.350 3.765 -1.114 1.00 0.00 37 ILE A N 17
ATOM 26393 C CA . ILE A 1 37 ? -1.097 3.142 -0.722 1.00 0.00 37 ILE A CA 17
ATOM 26394 C C . ILE A 1 37 ? -0.132 3.157 -1.909 1.00 0.00 37 ILE A C 17
ATOM 26395 O O . ILE A 1 37 ? 1.020 3.565 -1.771 1.00 0.00 37 ILE A O 17
ATOM 26411 N N . GLN A 1 38 ? -0.637 2.708 -3.048 1.00 0.00 38 GLN A N 17
ATOM 26412 C CA . GLN A 1 38 ? 0.166 2.665 -4.258 1.00 0.00 38 GLN A CA 17
ATOM 26413 C C . GLN A 1 38 ? 0.922 3.982 -4.440 1.00 0.00 38 GLN A C 17
ATOM 26414 O O . GLN A 1 38 ? 2.026 3.999 -4.984 1.00 0.00 38 GLN A O 17
ATOM 26428 N N . ASP A 1 39 ? 0.299 5.055 -3.975 1.00 0.00 39 ASP A N 17
ATOM 26429 C CA . ASP A 1 39 ? 0.900 6.374 -4.079 1.00 0.00 39 ASP A CA 17
ATOM 26430 C C . ASP A 1 39 ? 1.728 6.653 -2.823 1.00 0.00 39 ASP A C 17
ATOM 26431 O O . ASP A 1 39 ? 2.947 6.799 -2.899 1.00 0.00 39 ASP A O 17
ATOM 26440 N N . GLN A 1 40 ? 1.032 6.720 -1.698 1.00 0.00 40 GLN A N 17
ATOM 26441 C CA . GLN A 1 40 ? 1.688 6.980 -0.427 1.00 0.00 40 GLN A CA 17
ATOM 26442 C C . GLN A 1 40 ? 2.924 6.092 -0.277 1.00 0.00 40 GLN A C 17
ATOM 26443 O O . GLN A 1 40 ? 4.028 6.589 -0.059 1.00 0.00 40 GLN A O 17
ATOM 26457 N N . LEU A 1 41 ? 2.698 4.792 -0.399 1.00 0.00 41 LEU A N 17
ATOM 26458 C CA . LEU A 1 41 ? 3.780 3.829 -0.279 1.00 0.00 41 LEU A CA 17
ATOM 26459 C C . LEU A 1 41 ? 4.587 3.812 -1.579 1.00 0.00 41 LEU A C 17
ATOM 26460 O O . LEU A 1 41 ? 5.719 3.331 -1.605 1.00 0.00 41 LEU A O 17
ATOM 26476 N N . GLN A 1 42 ? 3.973 4.341 -2.627 1.00 0.00 42 GLN A N 17
ATOM 26477 C CA . GLN A 1 42 ? 4.619 4.391 -3.927 1.00 0.00 42 GLN A CA 17
ATOM 26478 C C . GLN A 1 42 ? 4.845 2.976 -4.463 1.00 0.00 42 GLN A C 17
ATOM 26479 O O . GLN A 1 42 ? 5.973 2.602 -4.782 1.00 0.00 42 GLN A O 17
ATOM 26493 N N . ILE A 1 43 ? 3.754 2.229 -4.546 1.00 0.00 43 ILE A N 17
ATOM 26494 C CA . ILE A 1 43 ? 3.819 0.863 -5.039 1.00 0.00 43 ILE A CA 17
ATOM 26495 C C . ILE A 1 43 ? 2.730 0.653 -6.092 1.00 0.00 43 ILE A C 17
ATOM 26496 O O . ILE A 1 43 ? 1.622 1.170 -5.957 1.00 0.00 43 ILE A O 17
ATOM 26512 N N . PRO A 1 44 ? 3.092 -0.127 -7.146 1.00 0.00 44 PRO A N 17
ATOM 26513 C CA . PRO A 1 44 ? 2.158 -0.412 -8.222 1.00 0.00 44 PRO A CA 17
ATOM 26514 C C . PRO A 1 44 ? 1.108 -1.434 -7.781 1.00 0.00 44 PRO A C 17
ATOM 26515 O O . PRO A 1 44 ? 1.450 -2.493 -7.255 1.00 0.00 44 PRO A O 17
ATOM 26526 N N . ILE A 1 45 ? -0.148 -1.082 -8.011 1.00 0.00 45 ILE A N 17
ATOM 26527 C CA . ILE A 1 45 ? -1.250 -1.956 -7.644 1.00 0.00 45 ILE A CA 17
ATOM 26528 C C . ILE A 1 45 ? -0.949 -3.377 -8.123 1.00 0.00 45 ILE A C 17
ATOM 26529 O O . ILE A 1 45 ? -0.892 -4.308 -7.320 1.00 0.00 45 ILE A O 17
ATOM 26545 N N . HIS A 1 46 ? -0.763 -3.501 -9.429 1.00 0.00 46 HIS A N 17
ATOM 26546 C CA . HIS A 1 46 ? -0.469 -4.793 -10.024 1.00 0.00 46 HIS A CA 17
ATOM 26547 C C . HIS A 1 46 ? 0.473 -5.577 -9.109 1.00 0.00 46 HIS A C 17
ATOM 26548 O O . HIS A 1 46 ? 0.429 -6.806 -9.072 1.00 0.00 46 HIS A O 17
ATOM 26562 N N . ASN A 1 47 ? 1.305 -4.834 -8.393 1.00 0.00 47 ASN A N 17
ATOM 26563 C CA . ASN A 1 47 ? 2.257 -5.444 -7.480 1.00 0.00 47 ASN A CA 17
ATOM 26564 C C . ASN A 1 47 ? 1.634 -5.534 -6.085 1.00 0.00 47 ASN A C 17
ATOM 26565 O O . ASN A 1 47 ? 1.721 -6.570 -5.429 1.00 0.00 47 ASN A O 17
ATOM 26576 N N . GLN A 1 48 ? 1.021 -4.434 -5.674 1.00 0.00 48 GLN A N 17
ATOM 26577 C CA . GLN A 1 48 ? 0.385 -4.375 -4.369 1.00 0.00 48 GLN A CA 17
ATOM 26578 C C . GLN A 1 48 ? -0.543 -5.576 -4.177 1.00 0.00 48 GLN A C 17
ATOM 26579 O O . GLN A 1 48 ? -1.235 -5.986 -5.108 1.00 0.00 48 GLN A O 17
ATOM 26593 N N . THR A 1 49 ? -0.529 -6.106 -2.963 1.00 0.00 49 THR A N 17
ATOM 26594 C CA . THR A 1 49 ? -1.360 -7.252 -2.636 1.00 0.00 49 THR A CA 17
ATOM 26595 C C . THR A 1 49 ? -2.077 -7.028 -1.303 1.00 0.00 49 THR A C 17
ATOM 26596 O O . THR A 1 49 ? -1.438 -6.965 -0.254 1.00 0.00 49 THR A O 17
ATOM 26607 N N . LEU A 1 50 ? -3.394 -6.914 -1.387 1.00 0.00 50 LEU A N 17
ATOM 26608 C CA . LEU A 1 50 ? -4.204 -6.699 -0.201 1.00 0.00 50 LEU A CA 17
ATOM 26609 C C . LEU A 1 50 ? -4.712 -8.047 0.316 1.00 0.00 50 LEU A C 17
ATOM 26610 O O . LEU A 1 50 ? -5.247 -8.847 -0.449 1.00 0.00 50 LEU A O 17
ATOM 26626 N N . SER A 1 51 ? -4.527 -8.255 1.611 1.00 0.00 51 SER A N 17
ATOM 26627 C CA . SER A 1 51 ? -4.960 -9.492 2.239 1.00 0.00 51 SER A CA 17
ATOM 26628 C C . SER A 1 51 ? -5.032 -9.311 3.757 1.00 0.00 51 SER A C 17
ATOM 26629 O O . SER A 1 51 ? -4.255 -8.551 4.333 1.00 0.00 51 SER A O 17
ATOM 26637 N N . THR A 1 52 ? -5.973 -10.022 4.361 1.00 0.00 52 THR A N 17
ATOM 26638 C CA . THR A 1 52 ? -6.157 -9.949 5.801 1.00 0.00 52 THR A CA 17
ATOM 26639 C C . THR A 1 52 ? -5.564 -11.187 6.477 1.00 0.00 52 THR A C 17
ATOM 26640 O O . THR A 1 52 ? -6.113 -11.685 7.459 1.00 0.00 52 THR A O 17
ATOM 26651 N N . ASN A 1 53 ? -4.450 -11.647 5.926 1.00 0.00 53 ASN A N 17
ATOM 26652 C CA . ASN A 1 53 ? -3.777 -12.817 6.464 1.00 0.00 53 ASN A CA 17
ATOM 26653 C C . ASN A 1 53 ? -2.274 -12.542 6.547 1.00 0.00 53 ASN A C 17
ATOM 26654 O O . ASN A 1 53 ? -1.707 -11.902 5.662 1.00 0.00 53 ASN A O 17
ATOM 26665 N N . ARG A 1 54 ? -1.672 -13.038 7.617 1.00 0.00 54 ARG A N 17
ATOM 26666 C CA . ARG A 1 54 ? -0.246 -12.854 7.827 1.00 0.00 54 ARG A CA 17
ATOM 26667 C C . ARG A 1 54 ? 0.551 -13.725 6.853 1.00 0.00 54 ARG A C 17
ATOM 26668 O O . ARG A 1 54 ? 1.719 -13.452 6.584 1.00 0.00 54 ARG A O 17
ATOM 26689 N N . ASN A 1 55 ? -0.114 -14.755 6.351 1.00 0.00 55 ASN A N 17
ATOM 26690 C CA . ASN A 1 55 ? 0.517 -15.668 5.413 1.00 0.00 55 ASN A CA 17
ATOM 26691 C C . ASN A 1 55 ? 0.995 -14.884 4.188 1.00 0.00 55 ASN A C 17
ATOM 26692 O O . ASN A 1 55 ? 1.819 -15.372 3.417 1.00 0.00 55 ASN A O 17
ATOM 26703 N N . LEU A 1 56 ? 0.457 -13.681 4.048 1.00 0.00 56 LEU A N 17
ATOM 26704 C CA . LEU A 1 56 ? 0.818 -12.825 2.931 1.00 0.00 56 LEU A CA 17
ATOM 26705 C C . LEU A 1 56 ? 2.326 -12.570 2.957 1.00 0.00 56 LEU A C 17
ATOM 26706 O O . LEU A 1 56 ? 2.987 -12.629 1.921 1.00 0.00 56 LEU A O 17
ATOM 26722 N N . LEU A 1 57 ? 2.826 -12.291 4.151 1.00 0.00 57 LEU A N 17
ATOM 26723 C CA . LEU A 1 57 ? 4.244 -12.026 4.326 1.00 0.00 57 LEU A CA 17
ATOM 26724 C C . LEU A 1 57 ? 5.041 -13.282 3.967 1.00 0.00 57 LEU A C 17
ATOM 26725 O O . LEU A 1 57 ? 6.215 -13.196 3.610 1.00 0.00 57 LEU A O 17
ATOM 26741 N N . LEU A 1 58 ? 4.371 -14.420 4.075 1.00 0.00 58 LEU A N 17
ATOM 26742 C CA . LEU A 1 58 ? 5.002 -15.692 3.767 1.00 0.00 58 LEU A CA 17
ATOM 26743 C C . LEU A 1 58 ? 5.164 -15.822 2.251 1.00 0.00 58 LEU A C 17
ATOM 26744 O O . LEU A 1 58 ? 6.237 -16.176 1.766 1.00 0.00 58 LEU A O 17
ATOM 26760 N N . ALA A 1 59 ? 4.082 -15.529 1.545 1.00 0.00 59 ALA A N 17
ATOM 26761 C CA . ALA A 1 59 ? 4.090 -15.609 0.094 1.00 0.00 59 ALA A CA 17
ATOM 26762 C C . ALA A 1 59 ? 5.341 -14.910 -0.443 1.00 0.00 59 ALA A C 17
ATOM 26763 O O . ALA A 1 59 ? 5.530 -13.714 -0.224 1.00 0.00 59 ALA A O 17
ATOM 26770 N N . LYS A 1 60 ? 6.162 -15.685 -1.136 1.00 0.00 60 LYS A N 17
ATOM 26771 C CA . LYS A 1 60 ? 7.388 -15.154 -1.707 1.00 0.00 60 LYS A CA 17
ATOM 26772 C C . LYS A 1 60 ? 7.267 -15.128 -3.231 1.00 0.00 60 LYS A C 17
ATOM 26773 O O . LYS A 1 60 ? 7.880 -14.291 -3.892 1.00 0.00 60 LYS A O 17
ATOM 26792 N N . SER A 1 61 ? 6.471 -16.054 -3.746 1.00 0.00 61 SER A N 17
ATOM 26793 C CA . SER A 1 61 ? 6.262 -16.147 -5.181 1.00 0.00 61 SER A CA 17
ATOM 26794 C C . SER A 1 61 ? 4.946 -15.466 -5.563 1.00 0.00 61 SER A C 17
ATOM 26795 O O . SER A 1 61 ? 4.192 -15.033 -4.693 1.00 0.00 61 SER A O 17
ATOM 26803 N N . PRO A 1 62 ? 4.705 -15.391 -6.899 1.00 0.00 62 PRO A N 17
ATOM 26804 C CA . PRO A 1 62 ? 3.493 -14.769 -7.407 1.00 0.00 62 PRO A CA 17
ATOM 26805 C C . PRO A 1 62 ? 2.282 -15.683 -7.204 1.00 0.00 62 PRO A C 17
ATOM 26806 O O . PRO A 1 62 ? 1.225 -15.230 -6.770 1.00 0.00 62 PRO A O 17
ATOM 26817 N N . SER A 1 63 ? 2.478 -16.952 -7.529 1.00 0.00 63 SER A N 17
ATOM 26818 C CA . SER A 1 63 ? 1.416 -17.933 -7.389 1.00 0.00 63 SER A CA 17
ATOM 26819 C C . SER A 1 63 ? 0.879 -17.922 -5.956 1.00 0.00 63 SER A C 17
ATOM 26820 O O . SER A 1 63 ? -0.325 -18.043 -5.739 1.00 0.00 63 SER A O 17
ATOM 26828 N N . ASP A 1 64 ? 1.801 -17.776 -5.015 1.00 0.00 64 ASP A N 17
ATOM 26829 C CA . ASP A 1 64 ? 1.436 -17.748 -3.608 1.00 0.00 64 ASP A CA 17
ATOM 26830 C C . ASP A 1 64 ? 0.474 -16.585 -3.359 1.00 0.00 64 ASP A C 17
ATOM 26831 O O . ASP A 1 64 ? -0.542 -16.748 -2.685 1.00 0.00 64 ASP A O 17
ATOM 26840 N N . PHE A 1 65 ? 0.828 -15.436 -3.916 1.00 0.00 65 PHE A N 17
ATOM 26841 C CA . PHE A 1 65 ? 0.009 -14.246 -3.762 1.00 0.00 65 PHE A CA 17
ATOM 26842 C C . PHE A 1 65 ? -1.364 -14.438 -4.409 1.00 0.00 65 PHE A C 17
ATOM 26843 O O . PHE A 1 65 ? -2.335 -13.794 -4.016 1.00 0.00 65 PHE A O 17
ATOM 26860 N N . LEU A 1 66 ? -1.401 -15.326 -5.391 1.00 0.00 66 LEU A N 17
ATOM 26861 C CA . LEU A 1 66 ? -2.639 -15.611 -6.096 1.00 0.00 66 LEU A CA 17
ATOM 26862 C C . LEU A 1 66 ? -3.608 -16.324 -5.150 1.00 0.00 66 LEU A C 17
ATOM 26863 O O . LEU A 1 66 ? -4.805 -16.397 -5.422 1.00 0.00 66 LEU A O 17
ATOM 26879 N N . ALA A 1 67 ? -3.053 -16.832 -4.059 1.00 0.00 67 ALA A N 17
ATOM 26880 C CA . ALA A 1 67 ? -3.853 -17.536 -3.072 1.00 0.00 67 ALA A CA 17
ATOM 26881 C C . ALA A 1 67 ? -4.728 -16.531 -2.320 1.00 0.00 67 ALA A C 17
ATOM 26882 O O . ALA A 1 67 ? -5.850 -16.850 -1.929 1.00 0.00 67 ALA A O 17
ATOM 26889 N N . PHE A 1 68 ? -4.181 -15.338 -2.140 1.00 0.00 68 PHE A N 17
ATOM 26890 C CA . PHE A 1 68 ? -4.898 -14.284 -1.441 1.00 0.00 68 PHE A CA 17
ATOM 26891 C C . PHE A 1 68 ? -5.652 -13.388 -2.426 1.00 0.00 68 PHE A C 17
ATOM 26892 O O . PHE A 1 68 ? -5.037 -12.650 -3.195 1.00 0.00 68 PHE A O 17
ATOM 26909 N N . THR A 1 69 ? -6.972 -13.482 -2.371 1.00 0.00 69 THR A N 17
ATOM 26910 C CA . THR A 1 69 ? -7.816 -12.689 -3.248 1.00 0.00 69 THR A CA 17
ATOM 26911 C C . THR A 1 69 ? -9.050 -12.190 -2.493 1.00 0.00 69 THR A C 17
ATOM 26912 O O . THR A 1 69 ? -10.171 -12.304 -2.985 1.00 0.00 69 THR A O 17
ATOM 26923 N N . ASP A 1 70 ? -8.801 -11.646 -1.311 1.00 0.00 70 ASP A N 17
ATOM 26924 C CA . ASP A 1 70 ? -9.877 -11.128 -0.483 1.00 0.00 70 ASP A CA 17
ATOM 26925 C C . ASP A 1 70 ? -10.252 -9.725 -0.962 1.00 0.00 70 ASP A C 17
ATOM 26926 O O . ASP A 1 70 ? -11.433 -9.389 -1.047 1.00 0.00 70 ASP A O 17
ATOM 26935 N N . MET A 1 71 ? -9.226 -8.942 -1.261 1.00 0.00 71 MET A N 17
ATOM 26936 C CA . MET A 1 71 ? -9.434 -7.582 -1.729 1.00 0.00 71 MET A CA 17
ATOM 26937 C C . MET A 1 71 ? -8.843 -7.387 -3.127 1.00 0.00 71 MET A C 17
ATOM 26938 O O . MET A 1 71 ? -8.002 -6.513 -3.333 1.00 0.00 71 MET A O 17
ATOM 26952 N N . ALA A 1 72 ? -9.307 -8.215 -4.051 1.00 0.00 72 ALA A N 17
ATOM 26953 C CA . ALA A 1 72 ? -8.835 -8.144 -5.424 1.00 0.00 72 ALA A CA 17
ATOM 26954 C C . ALA A 1 72 ? -9.804 -7.295 -6.249 1.00 0.00 72 ALA A C 17
ATOM 26955 O O . ALA A 1 72 ? -9.424 -6.732 -7.274 1.00 0.00 72 ALA A O 17
ATOM 26962 N N . ASP A 1 73 ? -11.038 -7.230 -5.770 1.00 0.00 73 ASP A N 17
ATOM 26963 C CA . ASP A 1 73 ? -12.065 -6.459 -6.451 1.00 0.00 73 ASP A CA 17
ATOM 26964 C C . ASP A 1 73 ? -11.874 -4.974 -6.136 1.00 0.00 73 ASP A C 17
ATOM 26965 O O . ASP A 1 73 ? -11.902 -4.574 -4.974 1.00 0.00 73 ASP A O 17
ATOM 26974 N N . PRO A 1 74 ? -11.679 -4.177 -7.221 1.00 0.00 74 PRO A N 17
ATOM 26975 C CA . PRO A 1 74 ? -11.484 -2.745 -7.072 1.00 0.00 74 PRO A CA 17
ATOM 26976 C C . PRO A 1 74 ? -12.804 -2.042 -6.749 1.00 0.00 74 PRO A C 17
ATOM 26977 O O . PRO A 1 74 ? -12.808 -0.907 -6.277 1.00 0.00 74 PRO A O 17
ATOM 26988 N N . ASN A 1 75 ? -13.894 -2.747 -7.017 1.00 0.00 75 ASN A N 17
ATOM 26989 C CA . ASN A 1 75 ? -15.217 -2.205 -6.761 1.00 0.00 75 ASN A CA 17
ATOM 26990 C C . ASN A 1 75 ? -15.710 -2.695 -5.398 1.00 0.00 75 ASN A C 17
ATOM 26991 O O . ASN A 1 75 ? -16.876 -2.513 -5.052 1.00 0.00 75 ASN A O 17
ATOM 27002 N N . LEU A 1 76 ? -14.796 -3.309 -4.660 1.00 0.00 76 LEU A N 17
ATOM 27003 C CA . LEU A 1 76 ? -15.122 -3.827 -3.342 1.00 0.00 76 LEU A CA 17
ATOM 27004 C C . LEU A 1 76 ? -14.800 -2.766 -2.288 1.00 0.00 76 LEU A C 17
ATOM 27005 O O . LEU A 1 76 ? -13.816 -2.039 -2.414 1.00 0.00 76 LEU A O 17
ATOM 27021 N N . ARG A 1 77 ? -15.648 -2.712 -1.271 1.00 0.00 77 ARG A N 17
ATOM 27022 C CA . ARG A 1 77 ? -15.466 -1.752 -0.195 1.00 0.00 77 ARG A CA 17
ATOM 27023 C C . ARG A 1 77 ? -14.738 -2.406 0.981 1.00 0.00 77 ARG A C 17
ATOM 27024 O O . ARG A 1 77 ? -14.845 -3.614 1.189 1.00 0.00 77 ARG A O 17
ATOM 27045 N N . ILE A 1 78 ? -14.014 -1.579 1.721 1.00 0.00 78 ILE A N 17
ATOM 27046 C CA . ILE A 1 78 ? -13.269 -2.061 2.872 1.00 0.00 78 ILE A CA 17
ATOM 27047 C C . ILE A 1 78 ? -14.249 -2.488 3.966 1.00 0.00 78 ILE A C 17
ATOM 27048 O O . ILE A 1 78 ? -13.916 -3.315 4.814 1.00 0.00 78 ILE A O 17
ATOM 27064 N N . SER A 1 79 ? -15.437 -1.904 3.913 1.00 0.00 79 SER A N 17
ATOM 27065 C CA . SER A 1 79 ? -16.468 -2.214 4.889 1.00 0.00 79 SER A CA 17
ATOM 27066 C C . SER A 1 79 ? -16.798 -3.707 4.846 1.00 0.00 79 SER A C 17
ATOM 27067 O O . SER A 1 79 ? -17.318 -4.259 5.814 1.00 0.00 79 SER A O 17
ATOM 27075 N N . SER A 1 80 ? -16.481 -4.318 3.714 1.00 0.00 80 SER A N 17
ATOM 27076 C CA . SER A 1 80 ? -16.738 -5.737 3.532 1.00 0.00 80 SER A CA 17
ATOM 27077 C C . SER A 1 80 ? -15.918 -6.550 4.536 1.00 0.00 80 SER A C 17
ATOM 27078 O O . SER A 1 80 ? -16.391 -7.558 5.057 1.00 0.00 80 SER A O 17
ATOM 27086 N N . LEU A 1 81 ? -14.702 -6.080 4.777 1.00 0.00 81 LEU A N 17
ATOM 27087 C CA . LEU A 1 81 ? -13.812 -6.751 5.709 1.00 0.00 81 LEU A CA 17
ATOM 27088 C C . LEU A 1 81 ? -13.969 -6.126 7.097 1.00 0.00 81 LEU A C 17
ATOM 27089 O O . LEU A 1 81 ? -13.352 -6.581 8.059 1.00 0.00 81 LEU A O 17
ATOM 27105 N N . ASN A 1 82 ? -14.797 -5.093 7.156 1.00 0.00 82 ASN A N 17
ATOM 27106 C CA . ASN A 1 82 ? -15.043 -4.402 8.410 1.00 0.00 82 ASN A CA 17
ATOM 27107 C C . ASN A 1 82 ? -13.733 -3.796 8.918 1.00 0.00 82 ASN A C 17
ATOM 27108 O O . ASN A 1 82 ? -13.221 -4.201 9.961 1.00 0.00 82 ASN A O 17
ATOM 27119 N N . LEU A 1 83 ? -13.228 -2.836 8.158 1.00 0.00 83 LEU A N 17
ATOM 27120 C CA . LEU A 1 83 ? -11.988 -2.170 8.518 1.00 0.00 83 LEU A CA 17
ATOM 27121 C C . LEU A 1 83 ? -12.307 -0.814 9.151 1.00 0.00 83 LEU A C 17
ATOM 27122 O O . LEU A 1 83 ? -13.060 -0.023 8.585 1.00 0.00 83 LEU A O 17
ATOM 27138 N N . ALA A 1 84 ? -11.718 -0.587 10.316 1.00 0.00 84 ALA A N 17
ATOM 27139 C CA . ALA A 1 84 ? -11.930 0.659 11.031 1.00 0.00 84 ALA A CA 17
ATOM 27140 C C . ALA A 1 84 ? -10.579 1.324 11.301 1.00 0.00 84 ALA A C 17
ATOM 27141 O O . ALA A 1 84 ? -9.532 0.759 10.989 1.00 0.00 84 ALA A O 17
ATOM 27148 N N . HIS A 1 85 ? -10.646 2.515 11.877 1.00 0.00 85 HIS A N 17
ATOM 27149 C CA . HIS A 1 85 ? -9.441 3.263 12.192 1.00 0.00 85 HIS A CA 17
ATOM 27150 C C . HIS A 1 85 ? -8.658 2.537 13.288 1.00 0.00 85 HIS A C 17
ATOM 27151 O O . HIS A 1 85 ? -8.601 3.001 14.426 1.00 0.00 85 HIS A O 17
ATOM 27165 N N . GLY A 1 86 ? -8.074 1.411 12.906 1.00 0.00 86 GLY A N 17
ATOM 27166 C CA . GLY A 1 86 ? -7.297 0.616 13.842 1.00 0.00 86 GLY A CA 17
ATOM 27167 C C . GLY A 1 86 ? -7.402 -0.875 13.515 1.00 0.00 86 GLY A C 17
ATOM 27168 O O . GLY A 1 86 ? -7.578 -1.700 14.410 1.00 0.00 86 GLY A O 17
ATOM 27172 N N . SER A 1 87 ? -7.289 -1.175 12.229 1.00 0.00 87 SER A N 17
ATOM 27173 C CA . SER A 1 87 ? -7.368 -2.552 11.772 1.00 0.00 87 SER A CA 17
ATOM 27174 C C . SER A 1 87 ? -6.008 -3.006 11.240 1.00 0.00 87 SER A C 17
ATOM 27175 O O . SER A 1 87 ? -5.116 -2.186 11.025 1.00 0.00 87 SER A O 17
ATOM 27183 N N . MET A 1 88 ? -5.891 -4.311 11.042 1.00 0.00 88 MET A N 17
ATOM 27184 C CA . MET A 1 88 ? -4.654 -4.884 10.538 1.00 0.00 88 MET A CA 17
ATOM 27185 C C . MET A 1 88 ? -4.800 -5.303 9.074 1.00 0.00 88 MET A C 17
ATOM 27186 O O . MET A 1 88 ? -5.860 -5.772 8.662 1.00 0.00 88 MET A O 17
ATOM 27200 N N . VAL A 1 89 ? -3.721 -5.118 8.329 1.00 0.00 89 VAL A N 17
ATOM 27201 C CA . VAL A 1 89 ? -3.715 -5.471 6.919 1.00 0.00 89 VAL A CA 17
ATOM 27202 C C . VAL A 1 89 ? -2.281 -5.770 6.478 1.00 0.00 89 VAL A C 17
ATOM 27203 O O . VAL A 1 89 ? -1.329 -5.237 7.047 1.00 0.00 89 VAL A O 17
ATOM 27216 N N . TYR A 1 90 ? -2.171 -6.621 5.469 1.00 0.00 90 TYR A N 17
ATOM 27217 C CA . TYR A 1 90 ? -0.869 -6.997 4.945 1.00 0.00 90 TYR A CA 17
ATOM 27218 C C . TYR A 1 90 ? -0.744 -6.624 3.466 1.00 0.00 90 TYR A C 17
ATOM 27219 O O . TYR A 1 90 ? -1.605 -6.974 2.659 1.00 0.00 90 TYR A O 17
ATOM 27237 N N . LEU A 1 91 ? 0.334 -5.919 3.155 1.00 0.00 91 LEU A N 17
ATOM 27238 C CA . LEU A 1 91 ? 0.582 -5.495 1.788 1.00 0.00 91 LEU A CA 17
ATOM 27239 C C . LEU A 1 91 ? 1.818 -6.220 1.250 1.00 0.00 91 LEU A C 17
ATOM 27240 O O . LEU A 1 91 ? 2.911 -6.079 1.796 1.00 0.00 91 LEU A O 17
ATOM 27256 N N . ALA A 1 92 ? 1.602 -6.980 0.187 1.00 0.00 92 ALA A N 17
ATOM 27257 C CA . ALA A 1 92 ? 2.685 -7.727 -0.431 1.00 0.00 92 ALA A CA 17
ATOM 27258 C C . ALA A 1 92 ? 2.854 -7.267 -1.880 1.00 0.00 92 ALA A C 17
ATOM 27259 O O . ALA A 1 92 ? 1.913 -7.334 -2.670 1.00 0.00 92 ALA A O 17
ATOM 27266 N N . TYR A 1 93 ? 4.060 -6.812 -2.187 1.00 0.00 93 TYR A N 17
ATOM 27267 C CA . TYR A 1 93 ? 4.364 -6.342 -3.528 1.00 0.00 93 TYR A CA 17
ATOM 27268 C C . TYR A 1 93 ? 5.738 -6.838 -3.984 1.00 0.00 93 TYR A C 17
ATOM 27269 O O . TYR A 1 93 ? 6.516 -7.347 -3.180 1.00 0.00 93 TYR A O 17
ATOM 27287 N N . GLU A 1 94 ? 5.993 -6.670 -5.273 1.00 0.00 94 GLU A N 17
ATOM 27288 C CA . GLU A 1 94 ? 7.259 -7.094 -5.846 1.00 0.00 94 GLU A CA 17
ATOM 27289 C C . GLU A 1 94 ? 8.035 -5.885 -6.372 1.00 0.00 94 GLU A C 17
ATOM 27290 O O . GLU A 1 94 ? 7.438 -4.891 -6.782 1.00 0.00 94 GLU A O 17
ATOM 27302 N N . GLY A 1 95 ? 9.354 -6.010 -6.344 1.00 0.00 95 GLY A N 17
ATOM 27303 C CA . GLY A 1 95 ? 10.218 -4.940 -6.814 1.00 0.00 95 GLY A CA 17
ATOM 27304 C C . GLY A 1 95 ? 10.175 -3.744 -5.861 1.00 0.00 95 GLY A C 17
ATOM 27305 O O . GLY A 1 95 ? 10.431 -2.612 -6.268 1.00 0.00 95 GLY A O 17
ATOM 27309 N N . GLU A 1 96 ? 9.850 -4.036 -4.610 1.00 0.00 96 GLU A N 17
ATOM 27310 C CA . GLU A 1 96 ? 9.771 -2.998 -3.595 1.00 0.00 96 GLU A CA 17
ATOM 27311 C C . GLU A 1 96 ? 9.039 -1.773 -4.146 1.00 0.00 96 GLU A C 17
ATOM 27312 O O . GLU A 1 96 ? 8.441 -1.833 -5.219 1.00 0.00 96 GLU A O 17
ATOM 27324 N N . ARG A 1 97 ? 9.111 -0.690 -3.386 1.00 0.00 97 ARG A N 17
ATOM 27325 C CA . ARG A 1 97 ? 8.462 0.548 -3.784 1.00 0.00 97 ARG A CA 17
ATOM 27326 C C . ARG A 1 97 ? 9.182 1.162 -4.987 1.00 0.00 97 ARG A C 17
ATOM 27327 O O . ARG A 1 97 ? 9.992 0.499 -5.634 1.00 0.00 97 ARG A O 17
ATOM 27348 N N . THR A 1 98 ? 8.861 2.420 -5.250 1.00 0.00 98 THR A N 17
ATOM 27349 C CA . THR A 1 98 ? 9.467 3.130 -6.363 1.00 0.00 98 THR A CA 17
ATOM 27350 C C . THR A 1 98 ? 10.177 4.391 -5.869 1.00 0.00 98 THR A C 17
ATOM 27351 O O . THR A 1 98 ? 10.363 4.572 -4.666 1.00 0.00 98 THR A O 17
ATOM 27362 N N . ILE A 1 99 ? 10.554 5.232 -6.821 1.00 0.00 99 ILE A N 17
ATOM 27363 C CA . ILE A 1 99 ? 11.240 6.471 -6.497 1.00 0.00 99 ILE A CA 17
ATOM 27364 C C . ILE A 1 99 ? 10.212 7.519 -6.064 1.00 0.00 99 ILE A C 17
ATOM 27365 O O . ILE A 1 99 ? 9.098 7.553 -6.584 1.00 0.00 99 ILE A O 17
ATOM 27381 N N . ARG A 1 100 ? 10.624 8.349 -5.117 1.00 0.00 100 ARG A N 17
ATOM 27382 C CA . ARG A 1 100 ? 9.753 9.396 -4.609 1.00 0.00 100 ARG A CA 17
ATOM 27383 C C . ARG A 1 100 ? 10.462 10.750 -4.666 1.00 0.00 100 ARG A C 17
ATOM 27384 O O . ARG A 1 100 ? 11.689 10.815 -4.611 1.00 0.00 100 ARG A O 17
ATOM 27405 N N . GLY A 1 101 ? 9.659 11.799 -4.775 1.00 0.00 101 GLY A N 17
ATOM 27406 C CA . GLY A 1 101 ? 10.194 13.148 -4.839 1.00 0.00 101 GLY A CA 17
ATOM 27407 C C . GLY A 1 101 ? 9.842 13.938 -3.578 1.00 0.00 101 GLY A C 17
ATOM 27408 O O . GLY A 1 101 ? 9.785 13.377 -2.485 1.00 0.00 101 GLY A O 17
ATOM 27412 N N . SER A 1 102 ? 9.616 15.229 -3.771 1.00 0.00 102 SER A N 17
ATOM 27413 C CA . SER A 1 102 ? 9.271 16.103 -2.662 1.00 0.00 102 SER A CA 17
ATOM 27414 C C . SER A 1 102 ? 8.089 16.994 -3.046 1.00 0.00 102 SER A C 17
ATOM 27415 O O . SER A 1 102 ? 7.751 17.110 -4.223 1.00 0.00 102 SER A O 17
ATOM 27423 N N . GLY A 1 103 ? 7.492 17.601 -2.031 1.00 0.00 103 GLY A N 17
ATOM 27424 C CA . GLY A 1 103 ? 6.354 18.479 -2.248 1.00 0.00 103 GLY A CA 17
ATOM 27425 C C . GLY A 1 103 ? 6.430 19.709 -1.341 1.00 0.00 103 GLY A C 17
ATOM 27426 O O . GLY A 1 103 ? 7.332 19.819 -0.512 1.00 0.00 103 GLY A O 17
ATOM 27430 N N . PRO A 1 104 ? 5.446 20.628 -1.535 1.00 0.00 104 PRO A N 17
ATOM 27431 C CA . PRO A 1 104 ? 5.394 21.846 -0.745 1.00 0.00 104 PRO A CA 17
ATOM 27432 C C . PRO A 1 104 ? 4.894 21.559 0.672 1.00 0.00 104 PRO A C 17
ATOM 27433 O O . PRO A 1 104 ? 4.174 20.587 0.896 1.00 0.00 104 PRO A O 17
ATOM 27444 N N . SER A 1 105 ? 5.296 22.423 1.593 1.00 0.00 105 SER A N 17
ATOM 27445 C CA . SER A 1 105 ? 4.898 22.274 2.983 1.00 0.00 105 SER A CA 17
ATOM 27446 C C . SER A 1 105 ? 5.476 23.419 3.817 1.00 0.00 105 SER A C 17
ATOM 27447 O O . SER A 1 105 ? 6.676 23.683 3.769 1.00 0.00 105 SER A O 17
ATOM 27455 N N . SER A 1 106 ? 4.594 24.068 4.564 1.00 0.00 106 SER A N 17
ATOM 27456 C CA . SER A 1 106 ? 5.001 25.178 5.408 1.00 0.00 106 SER A CA 17
ATOM 27457 C C . SER A 1 106 ? 5.244 24.687 6.837 1.00 0.00 106 SER A C 17
ATOM 27458 O O . SER A 1 106 ? 4.522 23.823 7.332 1.00 0.00 106 SER A O 17
ATOM 27466 N N . GLY A 1 107 ? 6.264 25.260 7.460 1.00 0.00 107 GLY A N 17
ATOM 27467 C CA . GLY A 1 107 ? 6.611 24.891 8.822 1.00 0.00 107 GLY A CA 17
ATOM 27468 C C . GLY A 1 107 ? 5.687 25.580 9.828 1.00 0.00 107 GLY A C 17
ATOM 27469 O O . GLY A 1 107 ? 6.155 26.208 10.777 1.00 0.00 107 GLY A O 17
ATOM 27473 N N . GLY A 1 1 ? 7.218 11.564 7.739 1.00 0.00 1 GLY A N 18
ATOM 27474 C CA . GLY A 1 1 ? 5.774 11.709 7.808 1.00 0.00 1 GLY A CA 18
ATOM 27475 C C . GLY A 1 1 ? 5.384 12.929 8.644 1.00 0.00 1 GLY A C 18
ATOM 27476 O O . GLY A 1 1 ? 6.081 13.284 9.594 1.00 0.00 1 GLY A O 18
ATOM 27480 N N . SER A 1 2 ? 4.273 13.539 8.260 1.00 0.00 2 SER A N 18
ATOM 27481 C CA . SER A 1 2 ? 3.782 14.713 8.962 1.00 0.00 2 SER A CA 18
ATOM 27482 C C . SER A 1 2 ? 2.253 14.755 8.906 1.00 0.00 2 SER A C 18
ATOM 27483 O O . SER A 1 2 ? 1.591 14.774 9.943 1.00 0.00 2 SER A O 18
ATOM 27491 N N . SER A 1 3 ? 1.737 14.769 7.686 1.00 0.00 3 SER A N 18
ATOM 27492 C CA . SER A 1 3 ? 0.299 14.808 7.482 1.00 0.00 3 SER A CA 18
ATOM 27493 C C . SER A 1 3 ? -0.022 14.664 5.993 1.00 0.00 3 SER A C 18
ATOM 27494 O O . SER A 1 3 ? 0.856 14.827 5.146 1.00 0.00 3 SER A O 18
ATOM 27502 N N . GLY A 1 4 ? -1.282 14.361 5.719 1.00 0.00 4 GLY A N 18
ATOM 27503 C CA . GLY A 1 4 ? -1.730 14.194 4.347 1.00 0.00 4 GLY A CA 18
ATOM 27504 C C . GLY A 1 4 ? -3.258 14.232 4.260 1.00 0.00 4 GLY A C 18
ATOM 27505 O O . GLY A 1 4 ? -3.862 15.300 4.345 1.00 0.00 4 GLY A O 18
ATOM 27509 N N . SER A 1 5 ? -3.838 13.052 4.093 1.00 0.00 5 SER A N 18
ATOM 27510 C CA . SER A 1 5 ? -5.283 12.937 3.994 1.00 0.00 5 SER A CA 18
ATOM 27511 C C . SER A 1 5 ? -5.898 12.851 5.392 1.00 0.00 5 SER A C 18
ATOM 27512 O O . SER A 1 5 ? -5.224 12.473 6.349 1.00 0.00 5 SER A O 18
ATOM 27520 N N . SER A 1 6 ? -7.172 13.208 5.467 1.00 0.00 6 SER A N 18
ATOM 27521 C CA . SER A 1 6 ? -7.885 13.176 6.732 1.00 0.00 6 SER A CA 18
ATOM 27522 C C . SER A 1 6 ? -9.142 12.314 6.602 1.00 0.00 6 SER A C 18
ATOM 27523 O O . SER A 1 6 ? -9.889 12.441 5.633 1.00 0.00 6 SER A O 18
ATOM 27531 N N . GLY A 1 7 ? -9.337 11.456 7.592 1.00 0.00 7 GLY A N 18
ATOM 27532 C CA . GLY A 1 7 ? -10.491 10.573 7.601 1.00 0.00 7 GLY A CA 18
ATOM 27533 C C . GLY A 1 7 ? -10.268 9.389 8.545 1.00 0.00 7 GLY A C 18
ATOM 27534 O O . GLY A 1 7 ? -10.482 9.504 9.751 1.00 0.00 7 GLY A O 18
ATOM 27538 N N . THR A 1 8 ? -9.842 8.279 7.961 1.00 0.00 8 THR A N 18
ATOM 27539 C CA . THR A 1 8 ? -9.588 7.076 8.735 1.00 0.00 8 THR A CA 18
ATOM 27540 C C . THR A 1 8 ? -8.217 6.496 8.385 1.00 0.00 8 THR A C 18
ATOM 27541 O O . THR A 1 8 ? -7.910 6.283 7.213 1.00 0.00 8 THR A O 18
ATOM 27552 N N . MET A 1 9 ? -7.428 6.256 9.422 1.00 0.00 9 MET A N 18
ATOM 27553 C CA . MET A 1 9 ? -6.097 5.705 9.239 1.00 0.00 9 MET A CA 18
ATOM 27554 C C . MET A 1 9 ? -6.091 4.194 9.478 1.00 0.00 9 MET A C 18
ATOM 27555 O O . MET A 1 9 ? -6.705 3.710 10.428 1.00 0.00 9 MET A O 18
ATOM 27569 N N . LEU A 1 10 ? -5.392 3.490 8.600 1.00 0.00 10 LEU A N 18
ATOM 27570 C CA . LEU A 1 10 ? -5.298 2.044 8.704 1.00 0.00 10 LEU A CA 18
ATOM 27571 C C . LEU A 1 10 ? -3.833 1.644 8.889 1.00 0.00 10 LEU A C 18
ATOM 27572 O O . LEU A 1 10 ? -2.930 2.407 8.548 1.00 0.00 10 LEU A O 18
ATOM 27588 N N . ARG A 1 11 ? -3.642 0.449 9.428 1.00 0.00 11 ARG A N 18
ATOM 27589 C CA . ARG A 1 11 ? -2.302 -0.062 9.662 1.00 0.00 11 ARG A CA 18
ATOM 27590 C C . ARG A 1 11 ? -2.016 -1.246 8.736 1.00 0.00 11 ARG A C 18
ATOM 27591 O O . ARG A 1 11 ? -2.523 -2.346 8.955 1.00 0.00 11 ARG A O 18
ATOM 27612 N N . VAL A 1 12 ? -1.206 -0.981 7.722 1.00 0.00 12 VAL A N 18
ATOM 27613 C CA . VAL A 1 12 ? -0.847 -2.012 6.762 1.00 0.00 12 VAL A CA 18
ATOM 27614 C C . VAL A 1 12 ? 0.460 -2.676 7.200 1.00 0.00 12 VAL A C 18
ATOM 27615 O O . VAL A 1 12 ? 1.255 -2.076 7.921 1.00 0.00 12 VAL A O 18
ATOM 27628 N N . ARG A 1 13 ? 0.642 -3.907 6.744 1.00 0.00 13 ARG A N 18
ATOM 27629 C CA . ARG A 1 13 ? 1.839 -4.660 7.079 1.00 0.00 13 ARG A CA 18
ATOM 27630 C C . ARG A 1 13 ? 2.543 -5.132 5.805 1.00 0.00 13 ARG A C 18
ATOM 27631 O O . ARG A 1 13 ? 1.947 -5.826 4.983 1.00 0.00 13 ARG A O 18
ATOM 27652 N N . SER A 1 14 ? 3.802 -4.737 5.682 1.00 0.00 14 SER A N 18
ATOM 27653 C CA . SER A 1 14 ? 4.593 -5.111 4.522 1.00 0.00 14 SER A CA 18
ATOM 27654 C C . SER A 1 14 ? 5.790 -5.958 4.957 1.00 0.00 14 SER A C 18
ATOM 27655 O O . SER A 1 14 ? 6.066 -6.084 6.150 1.00 0.00 14 SER A O 18
ATOM 27663 N N . ARG A 1 15 ? 6.470 -6.518 3.967 1.00 0.00 15 ARG A N 18
ATOM 27664 C CA . ARG A 1 15 ? 7.631 -7.350 4.232 1.00 0.00 15 ARG A CA 18
ATOM 27665 C C . ARG A 1 15 ? 8.808 -6.488 4.694 1.00 0.00 15 ARG A C 18
ATOM 27666 O O . ARG A 1 15 ? 9.787 -7.004 5.230 1.00 0.00 15 ARG A O 18
ATOM 27687 N N . ASP A 1 16 ? 8.672 -5.189 4.470 1.00 0.00 16 ASP A N 18
ATOM 27688 C CA . ASP A 1 16 ? 9.712 -4.250 4.857 1.00 0.00 16 ASP A CA 18
ATOM 27689 C C . ASP A 1 16 ? 9.430 -3.738 6.271 1.00 0.00 16 ASP A C 18
ATOM 27690 O O . ASP A 1 16 ? 10.343 -3.304 6.971 1.00 0.00 16 ASP A O 18
ATOM 27699 N N . GLY A 1 17 ? 8.162 -3.805 6.648 1.00 0.00 17 GLY A N 18
ATOM 27700 C CA . GLY A 1 17 ? 7.748 -3.353 7.966 1.00 0.00 17 GLY A CA 18
ATOM 27701 C C . GLY A 1 17 ? 6.290 -2.889 7.954 1.00 0.00 17 GLY A C 18
ATOM 27702 O O . GLY A 1 17 ? 5.696 -2.727 6.890 1.00 0.00 17 GLY A O 18
ATOM 27706 N N . LEU A 1 18 ? 5.757 -2.688 9.150 1.00 0.00 18 LEU A N 18
ATOM 27707 C CA . LEU A 1 18 ? 4.380 -2.246 9.291 1.00 0.00 18 LEU A CA 18
ATOM 27708 C C . LEU A 1 18 ? 4.277 -0.775 8.881 1.00 0.00 18 LEU A C 18
ATOM 27709 O O . LEU A 1 18 ? 4.962 0.079 9.442 1.00 0.00 18 LEU A O 18
ATOM 27725 N N . GLU A 1 19 ? 3.416 -0.525 7.906 1.00 0.00 19 GLU A N 18
ATOM 27726 C CA . GLU A 1 19 ? 3.214 0.828 7.415 1.00 0.00 19 GLU A CA 18
ATOM 27727 C C . GLU A 1 19 ? 1.762 1.260 7.629 1.00 0.00 19 GLU A C 18
ATOM 27728 O O . GLU A 1 19 ? 0.862 0.422 7.675 1.00 0.00 19 GLU A O 18
ATOM 27740 N N . ARG A 1 20 ? 1.579 2.566 7.753 1.00 0.00 20 ARG A N 18
ATOM 27741 C CA . ARG A 1 20 ? 0.251 3.119 7.961 1.00 0.00 20 ARG A CA 18
ATOM 27742 C C . ARG A 1 20 ? -0.123 4.049 6.805 1.00 0.00 20 ARG A C 18
ATOM 27743 O O . ARG A 1 20 ? 0.737 4.731 6.249 1.00 0.00 20 ARG A O 18
ATOM 27764 N N . VAL A 1 21 ? -1.407 4.049 6.479 1.00 0.00 21 VAL A N 18
ATOM 27765 C CA . VAL A 1 21 ? -1.906 4.884 5.400 1.00 0.00 21 VAL A CA 18
ATOM 27766 C C . VAL A 1 21 ? -3.221 5.535 5.831 1.00 0.00 21 VAL A C 18
ATOM 27767 O O . VAL A 1 21 ? -4.004 4.934 6.565 1.00 0.00 21 VAL A O 18
ATOM 27780 N N . SER A 1 22 ? -3.424 6.756 5.356 1.00 0.00 22 SER A N 18
ATOM 27781 C CA . SER A 1 22 ? -4.632 7.495 5.683 1.00 0.00 22 SER A CA 18
ATOM 27782 C C . SER A 1 22 ? -5.649 7.365 4.547 1.00 0.00 22 SER A C 18
ATOM 27783 O O . SER A 1 22 ? -5.310 7.562 3.381 1.00 0.00 22 SER A O 18
ATOM 27791 N N . VAL A 1 23 ? -6.874 7.035 4.927 1.00 0.00 23 VAL A N 18
ATOM 27792 C CA . VAL A 1 23 ? -7.942 6.877 3.955 1.00 0.00 23 VAL A CA 18
ATOM 27793 C C . VAL A 1 23 ? -9.153 7.702 4.395 1.00 0.00 23 VAL A C 18
ATOM 27794 O O . VAL A 1 23 ? -9.049 8.529 5.300 1.00 0.00 23 VAL A O 18
ATOM 27807 N N . ASP A 1 24 ? -10.273 7.449 3.735 1.00 0.00 24 ASP A N 18
ATOM 27808 C CA . ASP A 1 24 ? -11.502 8.158 4.047 1.00 0.00 24 ASP A CA 18
ATOM 27809 C C . ASP A 1 24 ? -12.418 7.247 4.867 1.00 0.00 24 ASP A C 18
ATOM 27810 O O . ASP A 1 24 ? -12.995 7.677 5.864 1.00 0.00 24 ASP A O 18
ATOM 27819 N N . GLY A 1 25 ? -12.521 6.005 4.418 1.00 0.00 25 GLY A N 18
ATOM 27820 C CA . GLY A 1 25 ? -13.356 5.030 5.098 1.00 0.00 25 GLY A CA 18
ATOM 27821 C C . GLY A 1 25 ? -13.736 3.883 4.159 1.00 0.00 25 GLY A C 18
ATOM 27822 O O . GLY A 1 25 ? -12.979 3.543 3.251 1.00 0.00 25 GLY A O 18
ATOM 27826 N N . PRO A 1 26 ? -14.939 3.303 4.416 1.00 0.00 26 PRO A N 18
ATOM 27827 C CA . PRO A 1 26 ? -15.428 2.202 3.605 1.00 0.00 26 PRO A CA 18
ATOM 27828 C C . PRO A 1 26 ? -15.920 2.700 2.244 1.00 0.00 26 PRO A C 18
ATOM 27829 O O . PRO A 1 26 ? -15.821 1.989 1.246 1.00 0.00 26 PRO A O 18
ATOM 27840 N N . HIS A 1 27 ? -16.441 3.919 2.249 1.00 0.00 27 HIS A N 18
ATOM 27841 C CA . HIS A 1 27 ? -16.949 4.520 1.028 1.00 0.00 27 HIS A CA 18
ATOM 27842 C C . HIS A 1 27 ? -15.948 4.298 -0.108 1.00 0.00 27 HIS A C 18
ATOM 27843 O O . HIS A 1 27 ? -16.322 4.305 -1.280 1.00 0.00 27 HIS A O 18
ATOM 27857 N N . ILE A 1 28 ? -14.696 4.106 0.278 1.00 0.00 28 ILE A N 18
ATOM 27858 C CA . ILE A 1 28 ? -13.639 3.882 -0.693 1.00 0.00 28 ILE A CA 18
ATOM 27859 C C . ILE A 1 28 ? -13.484 2.379 -0.935 1.00 0.00 28 ILE A C 18
ATOM 27860 O O . ILE A 1 28 ? -13.790 1.571 -0.060 1.00 0.00 28 ILE A O 18
ATOM 27876 N N . THR A 1 29 ? -13.009 2.050 -2.127 1.00 0.00 29 THR A N 18
ATOM 27877 C CA . THR A 1 29 ? -12.810 0.659 -2.496 1.00 0.00 29 THR A CA 18
ATOM 27878 C C . THR A 1 29 ? -11.317 0.341 -2.595 1.00 0.00 29 THR A C 18
ATOM 27879 O O . THR A 1 29 ? -10.484 1.246 -2.575 1.00 0.00 29 THR A O 18
ATOM 27890 N N . VAL A 1 30 ? -11.024 -0.946 -2.700 1.00 0.00 30 VAL A N 18
ATOM 27891 C CA . VAL A 1 30 ? -9.645 -1.394 -2.803 1.00 0.00 30 VAL A CA 18
ATOM 27892 C C . VAL A 1 30 ? -8.924 -0.569 -3.870 1.00 0.00 30 VAL A C 18
ATOM 27893 O O . VAL A 1 30 ? -7.753 -0.226 -3.709 1.00 0.00 30 VAL A O 18
ATOM 27906 N N . SER A 1 31 ? -9.652 -0.273 -4.937 1.00 0.00 31 SER A N 18
ATOM 27907 C CA . SER A 1 31 ? -9.096 0.506 -6.030 1.00 0.00 31 SER A CA 18
ATOM 27908 C C . SER A 1 31 ? -8.556 1.837 -5.503 1.00 0.00 31 SER A C 18
ATOM 27909 O O . SER A 1 31 ? -7.402 2.183 -5.749 1.00 0.00 31 SER A O 18
ATOM 27917 N N . GLN A 1 32 ? -9.416 2.546 -4.788 1.00 0.00 32 GLN A N 18
ATOM 27918 C CA . GLN A 1 32 ? -9.040 3.831 -4.224 1.00 0.00 32 GLN A CA 18
ATOM 27919 C C . GLN A 1 32 ? -7.975 3.644 -3.141 1.00 0.00 32 GLN A C 18
ATOM 27920 O O . GLN A 1 32 ? -7.131 4.516 -2.938 1.00 0.00 32 GLN A O 18
ATOM 27934 N N . LEU A 1 33 ? -8.050 2.502 -2.473 1.00 0.00 33 LEU A N 18
ATOM 27935 C CA . LEU A 1 33 ? -7.104 2.190 -1.416 1.00 0.00 33 LEU A CA 18
ATOM 27936 C C . LEU A 1 33 ? -5.715 1.983 -2.025 1.00 0.00 33 LEU A C 18
ATOM 27937 O O . LEU A 1 33 ? -4.765 2.675 -1.662 1.00 0.00 33 LEU A O 18
ATOM 27953 N N . LYS A 1 34 ? -5.642 1.029 -2.941 1.00 0.00 34 LYS A N 18
ATOM 27954 C CA . LYS A 1 34 ? -4.386 0.723 -3.604 1.00 0.00 34 LYS A CA 18
ATOM 27955 C C . LYS A 1 34 ? -3.756 2.019 -4.118 1.00 0.00 34 LYS A C 18
ATOM 27956 O O . LYS A 1 34 ? -2.567 2.259 -3.912 1.00 0.00 34 LYS A O 18
ATOM 27975 N N . THR A 1 35 ? -4.581 2.820 -4.776 1.00 0.00 35 THR A N 18
ATOM 27976 C CA . THR A 1 35 ? -4.119 4.086 -5.320 1.00 0.00 35 THR A CA 18
ATOM 27977 C C . THR A 1 35 ? -3.416 4.907 -4.237 1.00 0.00 35 THR A C 18
ATOM 27978 O O . THR A 1 35 ? -2.402 5.551 -4.502 1.00 0.00 35 THR A O 18
ATOM 27989 N N . LEU A 1 36 ? -3.983 4.858 -3.041 1.00 0.00 36 LEU A N 18
ATOM 27990 C CA . LEU A 1 36 ? -3.424 5.590 -1.917 1.00 0.00 36 LEU A CA 18
ATOM 27991 C C . LEU A 1 36 ? -2.039 5.029 -1.587 1.00 0.00 36 LEU A C 18
ATOM 27992 O O . LEU A 1 36 ? -1.028 5.693 -1.808 1.00 0.00 36 LEU A O 18
ATOM 28008 N N . ILE A 1 37 ? -2.039 3.811 -1.064 1.00 0.00 37 ILE A N 18
ATOM 28009 C CA . ILE A 1 37 ? -0.795 3.153 -0.701 1.00 0.00 37 ILE A CA 18
ATOM 28010 C C . ILE A 1 37 ? 0.134 3.123 -1.916 1.00 0.00 37 ILE A C 18
ATOM 28011 O O . ILE A 1 37 ? 1.344 2.957 -1.773 1.00 0.00 37 ILE A O 18
ATOM 28027 N N . GLN A 1 38 ? -0.468 3.287 -3.086 1.00 0.00 38 GLN A N 18
ATOM 28028 C CA . GLN A 1 38 ? 0.291 3.280 -4.325 1.00 0.00 38 GLN A CA 18
ATOM 28029 C C . GLN A 1 38 ? 1.075 4.585 -4.474 1.00 0.00 38 GLN A C 18
ATOM 28030 O O . GLN A 1 38 ? 2.178 4.592 -5.018 1.00 0.00 38 GLN A O 18
ATOM 28044 N N . ASP A 1 39 ? 0.476 5.659 -3.980 1.00 0.00 39 ASP A N 18
ATOM 28045 C CA . ASP A 1 39 ? 1.105 6.966 -4.051 1.00 0.00 39 ASP A CA 18
ATOM 28046 C C . ASP A 1 39 ? 1.881 7.226 -2.758 1.00 0.00 39 ASP A C 18
ATOM 28047 O O . ASP A 1 39 ? 2.986 7.765 -2.791 1.00 0.00 39 ASP A O 18
ATOM 28056 N N . GLN A 1 40 ? 1.271 6.829 -1.651 1.00 0.00 40 GLN A N 18
ATOM 28057 C CA . GLN A 1 40 ? 1.891 7.012 -0.349 1.00 0.00 40 GLN A CA 18
ATOM 28058 C C . GLN A 1 40 ? 3.160 6.164 -0.242 1.00 0.00 40 GLN A C 18
ATOM 28059 O O . GLN A 1 40 ? 4.252 6.697 -0.050 1.00 0.00 40 GLN A O 18
ATOM 28073 N N . LEU A 1 41 ? 2.974 4.859 -0.370 1.00 0.00 41 LEU A N 18
ATOM 28074 C CA . LEU A 1 41 ? 4.090 3.932 -0.290 1.00 0.00 41 LEU A CA 18
ATOM 28075 C C . LEU A 1 41 ? 4.817 3.899 -1.636 1.00 0.00 41 LEU A C 18
ATOM 28076 O O . LEU A 1 41 ? 5.825 3.209 -1.784 1.00 0.00 41 LEU A O 18
ATOM 28092 N N . GLN A 1 42 ? 4.278 4.653 -2.582 1.00 0.00 42 GLN A N 18
ATOM 28093 C CA . GLN A 1 42 ? 4.863 4.718 -3.911 1.00 0.00 42 GLN A CA 18
ATOM 28094 C C . GLN A 1 42 ? 5.049 3.310 -4.479 1.00 0.00 42 GLN A C 18
ATOM 28095 O O . GLN A 1 42 ? 6.139 2.956 -4.927 1.00 0.00 42 GLN A O 18
ATOM 28109 N N . ILE A 1 43 ? 3.969 2.544 -4.442 1.00 0.00 43 ILE A N 18
ATOM 28110 C CA . ILE A 1 43 ? 3.999 1.182 -4.947 1.00 0.00 43 ILE A CA 18
ATOM 28111 C C . ILE A 1 43 ? 2.920 1.016 -6.019 1.00 0.00 43 ILE A C 18
ATOM 28112 O O . ILE A 1 43 ? 1.844 1.603 -5.918 1.00 0.00 43 ILE A O 18
ATOM 28128 N N . PRO A 1 44 ? 3.255 0.193 -7.049 1.00 0.00 44 PRO A N 18
ATOM 28129 C CA . PRO A 1 44 ? 2.327 -0.057 -8.139 1.00 0.00 44 PRO A CA 18
ATOM 28130 C C . PRO A 1 44 ? 1.208 -1.004 -7.700 1.00 0.00 44 PRO A C 18
ATOM 28131 O O . PRO A 1 44 ? 1.468 -2.027 -7.068 1.00 0.00 44 PRO A O 18
ATOM 28142 N N . ILE A 1 45 ? -0.013 -0.629 -8.051 1.00 0.00 45 ILE A N 18
ATOM 28143 C CA . ILE A 1 45 ? -1.173 -1.431 -7.701 1.00 0.00 45 ILE A CA 18
ATOM 28144 C C . ILE A 1 45 ? -0.983 -2.853 -8.235 1.00 0.00 45 ILE A C 18
ATOM 28145 O O . ILE A 1 45 ? -1.002 -3.815 -7.469 1.00 0.00 45 ILE A O 18
ATOM 28161 N N . HIS A 1 46 ? -0.805 -2.940 -9.545 1.00 0.00 46 HIS A N 18
ATOM 28162 C CA . HIS A 1 46 ? -0.613 -4.227 -10.190 1.00 0.00 46 HIS A CA 18
ATOM 28163 C C . HIS A 1 46 ? 0.272 -5.114 -9.312 1.00 0.00 46 HIS A C 18
ATOM 28164 O O . HIS A 1 46 ? 0.148 -6.338 -9.335 1.00 0.00 46 HIS A O 18
ATOM 28178 N N . ASN A 1 47 ? 1.146 -4.463 -8.559 1.00 0.00 47 ASN A N 18
ATOM 28179 C CA . ASN A 1 47 ? 2.051 -5.177 -7.674 1.00 0.00 47 ASN A CA 18
ATOM 28180 C C . ASN A 1 47 ? 1.403 -5.321 -6.296 1.00 0.00 47 ASN A C 18
ATOM 28181 O O . ASN A 1 47 ? 1.426 -6.399 -5.705 1.00 0.00 47 ASN A O 18
ATOM 28192 N N . GLN A 1 48 ? 0.840 -4.218 -5.824 1.00 0.00 48 GLN A N 18
ATOM 28193 C CA . GLN A 1 48 ? 0.186 -4.208 -4.526 1.00 0.00 48 GLN A CA 18
ATOM 28194 C C . GLN A 1 48 ? -0.751 -5.410 -4.394 1.00 0.00 48 GLN A C 18
ATOM 28195 O O . GLN A 1 48 ? -1.477 -5.741 -5.330 1.00 0.00 48 GLN A O 18
ATOM 28209 N N . THR A 1 49 ? -0.705 -6.030 -3.224 1.00 0.00 49 THR A N 18
ATOM 28210 C CA . THR A 1 49 ? -1.541 -7.188 -2.958 1.00 0.00 49 THR A CA 18
ATOM 28211 C C . THR A 1 49 ? -2.177 -7.078 -1.571 1.00 0.00 49 THR A C 18
ATOM 28212 O O . THR A 1 49 ? -1.503 -7.260 -0.558 1.00 0.00 49 THR A O 18
ATOM 28223 N N . LEU A 1 50 ? -3.469 -6.781 -1.570 1.00 0.00 50 LEU A N 18
ATOM 28224 C CA . LEU A 1 50 ? -4.204 -6.645 -0.324 1.00 0.00 50 LEU A CA 18
ATOM 28225 C C . LEU A 1 50 ? -4.680 -8.025 0.136 1.00 0.00 50 LEU A C 18
ATOM 28226 O O . LEU A 1 50 ? -5.158 -8.821 -0.671 1.00 0.00 50 LEU A O 18
ATOM 28242 N N . SER A 1 51 ? -4.532 -8.265 1.431 1.00 0.00 51 SER A N 18
ATOM 28243 C CA . SER A 1 51 ? -4.941 -9.535 2.007 1.00 0.00 51 SER A CA 18
ATOM 28244 C C . SER A 1 51 ? -5.146 -9.383 3.516 1.00 0.00 51 SER A C 18
ATOM 28245 O O . SER A 1 51 ? -4.267 -8.886 4.218 1.00 0.00 51 SER A O 18
ATOM 28253 N N . THR A 1 52 ? -6.311 -9.820 3.969 1.00 0.00 52 THR A N 18
ATOM 28254 C CA . THR A 1 52 ? -6.643 -9.738 5.382 1.00 0.00 52 THR A CA 18
ATOM 28255 C C . THR A 1 52 ? -6.162 -10.992 6.116 1.00 0.00 52 THR A C 18
ATOM 28256 O O . THR A 1 52 ? -6.840 -11.488 7.014 1.00 0.00 52 THR A O 18
ATOM 28267 N N . ASN A 1 53 ? -4.995 -11.467 5.706 1.00 0.00 53 ASN A N 18
ATOM 28268 C CA . ASN A 1 53 ? -4.415 -12.653 6.313 1.00 0.00 53 ASN A CA 18
ATOM 28269 C C . ASN A 1 53 ? -2.892 -12.510 6.348 1.00 0.00 53 ASN A C 18
ATOM 28270 O O . ASN A 1 53 ? -2.266 -12.251 5.321 1.00 0.00 53 ASN A O 18
ATOM 28281 N N . ARG A 1 54 ? -2.340 -12.685 7.540 1.00 0.00 54 ARG A N 18
ATOM 28282 C CA . ARG A 1 54 ? -0.903 -12.579 7.721 1.00 0.00 54 ARG A CA 18
ATOM 28283 C C . ARG A 1 54 ? -0.178 -13.585 6.824 1.00 0.00 54 ARG A C 18
ATOM 28284 O O . ARG A 1 54 ? 1.006 -13.422 6.533 1.00 0.00 54 ARG A O 18
ATOM 28305 N N . ASN A 1 55 ? -0.920 -14.601 6.410 1.00 0.00 55 ASN A N 18
ATOM 28306 C CA . ASN A 1 55 ? -0.363 -15.633 5.551 1.00 0.00 55 ASN A CA 18
ATOM 28307 C C . ASN A 1 55 ? 0.226 -14.984 4.297 1.00 0.00 55 ASN A C 18
ATOM 28308 O O . ASN A 1 55 ? 1.095 -15.561 3.646 1.00 0.00 55 ASN A O 18
ATOM 28319 N N . LEU A 1 56 ? -0.272 -13.793 3.997 1.00 0.00 56 LEU A N 18
ATOM 28320 C CA . LEU A 1 56 ? 0.195 -13.059 2.833 1.00 0.00 56 LEU A CA 18
ATOM 28321 C C . LEU A 1 56 ? 1.721 -12.958 2.877 1.00 0.00 56 LEU A C 18
ATOM 28322 O O . LEU A 1 56 ? 2.393 -13.220 1.880 1.00 0.00 56 LEU A O 18
ATOM 28338 N N . LEU A 1 57 ? 2.223 -12.577 4.042 1.00 0.00 57 LEU A N 18
ATOM 28339 C CA . LEU A 1 57 ? 3.657 -12.438 4.229 1.00 0.00 57 LEU A CA 18
ATOM 28340 C C . LEU A 1 57 ? 4.323 -13.807 4.076 1.00 0.00 57 LEU A C 18
ATOM 28341 O O . LEU A 1 57 ? 5.523 -13.893 3.819 1.00 0.00 57 LEU A O 18
ATOM 28357 N N . LEU A 1 58 ? 3.514 -14.844 4.240 1.00 0.00 58 LEU A N 18
ATOM 28358 C CA . LEU A 1 58 ? 4.009 -16.205 4.123 1.00 0.00 58 LEU A CA 18
ATOM 28359 C C . LEU A 1 58 ? 4.198 -16.550 2.644 1.00 0.00 58 LEU A C 18
ATOM 28360 O O . LEU A 1 58 ? 5.087 -17.323 2.292 1.00 0.00 58 LEU A O 18
ATOM 28376 N N . ALA A 1 59 ? 3.347 -15.958 1.819 1.00 0.00 59 ALA A N 18
ATOM 28377 C CA . ALA A 1 59 ? 3.409 -16.193 0.386 1.00 0.00 59 ALA A CA 18
ATOM 28378 C C . ALA A 1 59 ? 4.714 -15.616 -0.165 1.00 0.00 59 ALA A C 18
ATOM 28379 O O . ALA A 1 59 ? 4.970 -14.420 -0.040 1.00 0.00 59 ALA A O 18
ATOM 28386 N N . LYS A 1 60 ? 5.506 -16.495 -0.763 1.00 0.00 60 LYS A N 18
ATOM 28387 C CA . LYS A 1 60 ? 6.779 -16.088 -1.334 1.00 0.00 60 LYS A CA 18
ATOM 28388 C C . LYS A 1 60 ? 6.713 -16.213 -2.857 1.00 0.00 60 LYS A C 18
ATOM 28389 O O . LYS A 1 60 ? 7.396 -15.483 -3.573 1.00 0.00 60 LYS A O 18
ATOM 28408 N N . SER A 1 61 ? 5.884 -17.143 -3.307 1.00 0.00 61 SER A N 18
ATOM 28409 C CA . SER A 1 61 ? 5.720 -17.373 -4.733 1.00 0.00 61 SER A CA 18
ATOM 28410 C C . SER A 1 61 ? 4.689 -16.397 -5.305 1.00 0.00 61 SER A C 18
ATOM 28411 O O . SER A 1 61 ? 3.851 -15.873 -4.572 1.00 0.00 61 SER A O 18
ATOM 28419 N N . PRO A 1 62 ? 4.788 -16.176 -6.643 1.00 0.00 62 PRO A N 18
ATOM 28420 C CA . PRO A 1 62 ? 3.875 -15.273 -7.322 1.00 0.00 62 PRO A CA 18
ATOM 28421 C C . PRO A 1 62 ? 2.496 -15.914 -7.494 1.00 0.00 62 PRO A C 18
ATOM 28422 O O . PRO A 1 62 ? 1.510 -15.219 -7.735 1.00 0.00 62 PRO A O 18
ATOM 28433 N N . SER A 1 63 ? 2.471 -17.232 -7.364 1.00 0.00 63 SER A N 18
ATOM 28434 C CA . SER A 1 63 ? 1.230 -17.974 -7.502 1.00 0.00 63 SER A CA 18
ATOM 28435 C C . SER A 1 63 ? 0.478 -17.989 -6.170 1.00 0.00 63 SER A C 18
ATOM 28436 O O . SER A 1 63 ? -0.751 -18.016 -6.147 1.00 0.00 63 SER A O 18
ATOM 28444 N N . ASP A 1 64 ? 1.248 -17.972 -5.092 1.00 0.00 64 ASP A N 18
ATOM 28445 C CA . ASP A 1 64 ? 0.670 -17.983 -3.759 1.00 0.00 64 ASP A CA 18
ATOM 28446 C C . ASP A 1 64 ? -0.097 -16.679 -3.529 1.00 0.00 64 ASP A C 18
ATOM 28447 O O . ASP A 1 64 ? -1.216 -16.695 -3.019 1.00 0.00 64 ASP A O 18
ATOM 28456 N N . PHE A 1 65 ? 0.535 -15.582 -3.918 1.00 0.00 65 PHE A N 18
ATOM 28457 C CA . PHE A 1 65 ? -0.075 -14.272 -3.761 1.00 0.00 65 PHE A CA 18
ATOM 28458 C C . PHE A 1 65 ? -1.465 -14.234 -4.399 1.00 0.00 65 PHE A C 18
ATOM 28459 O O . PHE A 1 65 ? -2.296 -13.403 -4.036 1.00 0.00 65 PHE A O 18
ATOM 28476 N N . LEU A 1 66 ? -1.674 -15.144 -5.339 1.00 0.00 66 LEU A N 18
ATOM 28477 C CA . LEU A 1 66 ? -2.949 -15.225 -6.032 1.00 0.00 66 LEU A CA 18
ATOM 28478 C C . LEU A 1 66 ? -3.954 -15.974 -5.154 1.00 0.00 66 LEU A C 18
ATOM 28479 O O . LEU A 1 66 ? -5.162 -15.880 -5.368 1.00 0.00 66 LEU A O 18
ATOM 28495 N N . ALA A 1 67 ? -3.418 -16.703 -4.186 1.00 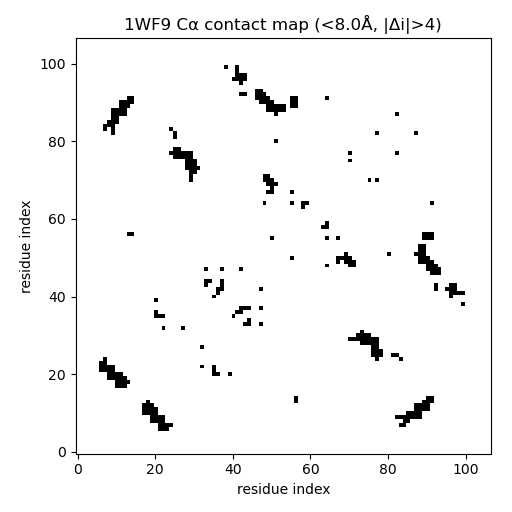0.00 67 ALA A N 18
ATOM 28496 C CA . ALA A 1 67 ? -4.253 -17.468 -3.276 1.00 0.00 67 ALA A CA 18
ATOM 28497 C C . ALA A 1 67 ? -5.081 -16.507 -2.420 1.00 0.00 67 ALA A C 18
ATOM 28498 O O . ALA A 1 67 ? -6.174 -16.852 -1.975 1.00 0.00 67 ALA A O 18
ATOM 28505 N N . PHE A 1 68 ? -4.529 -15.320 -2.217 1.00 0.00 68 PHE A N 18
ATOM 28506 C CA . PHE A 1 68 ? -5.203 -14.307 -1.423 1.00 0.00 68 PHE A CA 18
ATOM 28507 C C . PHE A 1 68 ? -5.928 -13.302 -2.319 1.00 0.00 68 PHE A C 18
ATOM 28508 O O . PHE A 1 68 ? -5.328 -12.335 -2.787 1.00 0.00 68 PHE A O 18
ATOM 28525 N N . THR A 1 69 ? -7.210 -13.563 -2.531 1.00 0.00 69 THR A N 18
ATOM 28526 C CA . THR A 1 69 ? -8.023 -12.693 -3.363 1.00 0.00 69 THR A CA 18
ATOM 28527 C C . THR A 1 69 ? -9.196 -12.130 -2.558 1.00 0.00 69 THR A C 18
ATOM 28528 O O . THR A 1 69 ? -10.329 -12.108 -3.037 1.00 0.00 69 THR A O 18
ATOM 28539 N N . ASP A 1 70 ? -8.884 -11.687 -1.349 1.00 0.00 70 ASP A N 18
ATOM 28540 C CA . ASP A 1 70 ? -9.898 -11.125 -0.473 1.00 0.00 70 ASP A CA 18
ATOM 28541 C C . ASP A 1 70 ? -10.036 -9.628 -0.754 1.00 0.00 70 ASP A C 18
ATOM 28542 O O . ASP A 1 70 ? -11.119 -9.063 -0.611 1.00 0.00 70 ASP A O 18
ATOM 28551 N N . MET A 1 71 ? -8.922 -9.028 -1.149 1.00 0.00 71 MET A N 18
ATOM 28552 C CA . MET A 1 71 ? -8.906 -7.607 -1.452 1.00 0.00 71 MET A CA 18
ATOM 28553 C C . MET A 1 71 ? -8.294 -7.347 -2.830 1.00 0.00 71 MET A C 18
ATOM 28554 O O . MET A 1 71 ? -7.585 -6.360 -3.023 1.00 0.00 71 MET A O 18
ATOM 28568 N N . ALA A 1 72 ? -8.591 -8.249 -3.754 1.00 0.00 72 ALA A N 18
ATOM 28569 C CA . ALA A 1 72 ? -8.079 -8.130 -5.108 1.00 0.00 72 ALA A CA 18
ATOM 28570 C C . ALA A 1 72 ? -9.082 -7.350 -5.961 1.00 0.00 72 ALA A C 18
ATOM 28571 O O . ALA A 1 72 ? -8.696 -6.656 -6.900 1.00 0.00 72 ALA A O 18
ATOM 28578 N N . ASP A 1 73 ? -10.350 -7.491 -5.603 1.00 0.00 73 ASP A N 18
ATOM 28579 C CA . ASP A 1 73 ? -11.411 -6.808 -6.324 1.00 0.00 73 ASP A CA 18
ATOM 28580 C C . ASP A 1 73 ? -11.310 -5.304 -6.066 1.00 0.00 73 ASP A C 18
ATOM 28581 O O . ASP A 1 73 ? -11.328 -4.865 -4.917 1.00 0.00 73 ASP A O 18
ATOM 28590 N N . PRO A 1 74 ? -11.204 -4.535 -7.183 1.00 0.00 74 PRO A N 18
ATOM 28591 C CA . PRO A 1 74 ? -11.101 -3.089 -7.089 1.00 0.00 74 PRO A CA 18
ATOM 28592 C C . PRO A 1 74 ? -12.454 -2.464 -6.746 1.00 0.00 74 PRO A C 18
ATOM 28593 O O . PRO A 1 74 ? -12.517 -1.325 -6.284 1.00 0.00 74 PRO A O 18
ATOM 28604 N N . ASN A 1 75 ? -13.504 -3.236 -6.984 1.00 0.00 75 ASN A N 18
ATOM 28605 C CA . ASN A 1 75 ? -14.853 -2.772 -6.706 1.00 0.00 75 ASN A CA 18
ATOM 28606 C C . ASN A 1 75 ? -15.248 -3.187 -5.287 1.00 0.00 75 ASN A C 18
ATOM 28607 O O . ASN A 1 75 ? -16.364 -2.918 -4.846 1.00 0.00 75 ASN A O 18
ATOM 28618 N N . LEU A 1 76 ? -14.311 -3.837 -4.613 1.00 0.00 76 LEU A N 18
ATOM 28619 C CA . LEU A 1 76 ? -14.547 -4.293 -3.254 1.00 0.00 76 LEU A CA 18
ATOM 28620 C C . LEU A 1 76 ? -14.239 -3.155 -2.278 1.00 0.00 76 LEU A C 18
ATOM 28621 O O . LEU A 1 76 ? -13.335 -2.357 -2.516 1.00 0.00 76 LEU A O 18
ATOM 28637 N N . ARG A 1 77 ? -15.009 -3.118 -1.200 1.00 0.00 77 ARG A N 18
ATOM 28638 C CA . ARG A 1 77 ? -14.830 -2.091 -0.188 1.00 0.00 77 ARG A CA 18
ATOM 28639 C C . ARG A 1 77 ? -14.141 -2.677 1.046 1.00 0.00 77 ARG A C 18
ATOM 28640 O O . ARG A 1 77 ? -14.285 -3.864 1.336 1.00 0.00 77 ARG A O 18
ATOM 28661 N N . ILE A 1 78 ? -13.409 -1.818 1.740 1.00 0.00 78 ILE A N 18
ATOM 28662 C CA . ILE A 1 78 ? -12.698 -2.236 2.936 1.00 0.00 78 ILE A CA 18
ATOM 28663 C C . ILE A 1 78 ? -13.710 -2.590 4.028 1.00 0.00 78 ILE A C 18
ATOM 28664 O O . ILE A 1 78 ? -13.342 -3.137 5.066 1.00 0.00 78 ILE A O 18
ATOM 28680 N N . SER A 1 79 ? -14.965 -2.264 3.756 1.00 0.00 79 SER A N 18
ATOM 28681 C CA . SER A 1 79 ? -16.032 -2.541 4.702 1.00 0.00 79 SER A CA 18
ATOM 28682 C C . SER A 1 79 ? -16.232 -4.051 4.838 1.00 0.00 79 SER A C 18
ATOM 28683 O O . SER A 1 79 ? -16.717 -4.527 5.863 1.00 0.00 79 SER A O 18
ATOM 28691 N N . SER A 1 80 ? -15.847 -4.764 3.789 1.00 0.00 80 SER A N 18
ATOM 28692 C CA . SER A 1 80 ? -15.978 -6.211 3.779 1.00 0.00 80 SER A CA 18
ATOM 28693 C C . SER A 1 80 ? -15.098 -6.824 4.870 1.00 0.00 80 SER A C 18
ATOM 28694 O O . SER A 1 80 ? -15.399 -7.899 5.385 1.00 0.00 80 SER A O 18
ATOM 28702 N N . LEU A 1 81 ? -14.027 -6.113 5.191 1.00 0.00 81 LEU A N 18
ATOM 28703 C CA . LEU A 1 81 ? -13.100 -6.573 6.211 1.00 0.00 81 LEU A CA 18
ATOM 28704 C C . LEU A 1 81 ? -13.457 -5.921 7.549 1.00 0.00 81 LEU A C 18
ATOM 28705 O O . LEU A 1 81 ? -13.106 -6.438 8.608 1.00 0.00 81 LEU A O 18
ATOM 28721 N N . ASN A 1 82 ? -14.151 -4.796 7.456 1.00 0.00 82 ASN A N 18
ATOM 28722 C CA . ASN A 1 82 ? -14.559 -4.069 8.646 1.00 0.00 82 ASN A CA 18
ATOM 28723 C C . ASN A 1 82 ? -13.344 -3.357 9.245 1.00 0.00 82 ASN A C 18
ATOM 28724 O O . ASN A 1 82 ? -13.245 -3.207 10.462 1.00 0.00 82 ASN A O 18
ATOM 28735 N N . LEU A 1 83 ? -12.450 -2.936 8.362 1.00 0.00 83 LEU A N 18
ATOM 28736 C CA . LEU A 1 83 ? -11.246 -2.243 8.788 1.00 0.00 83 LEU A CA 18
ATOM 28737 C C . LEU A 1 83 ? -11.635 -0.987 9.571 1.00 0.00 83 LEU A C 18
ATOM 28738 O O . LEU A 1 83 ? -12.008 0.026 8.980 1.00 0.00 83 LEU A O 18
ATOM 28754 N N . ALA A 1 84 ? -11.536 -1.095 10.887 1.00 0.00 84 ALA A N 18
ATOM 28755 C CA . ALA A 1 84 ? -11.873 0.019 11.757 1.00 0.00 84 ALA A CA 18
ATOM 28756 C C . ALA A 1 84 ? -10.621 0.864 12.005 1.00 0.00 84 ALA A C 18
ATOM 28757 O O . ALA A 1 84 ? -9.519 0.473 11.624 1.00 0.00 84 ALA A O 18
ATOM 28764 N N . HIS A 1 85 ? -10.834 2.005 12.643 1.00 0.00 85 HIS A N 18
ATOM 28765 C CA . HIS A 1 85 ? -9.736 2.908 12.946 1.00 0.00 85 HIS A CA 18
ATOM 28766 C C . HIS A 1 85 ? -8.695 2.182 13.800 1.00 0.00 85 HIS A C 18
ATOM 28767 O O . HIS A 1 85 ? -8.871 2.035 15.008 1.00 0.00 85 HIS A O 18
ATOM 28781 N N . GLY A 1 86 ? -7.633 1.746 13.137 1.00 0.00 86 GLY A N 18
ATOM 28782 C CA . GLY A 1 86 ? -6.564 1.038 13.820 1.00 0.00 86 GLY A CA 18
ATOM 28783 C C . GLY A 1 86 ? -6.618 -0.461 13.518 1.00 0.00 86 GLY A C 18
ATOM 28784 O O . GLY A 1 86 ? -6.126 -1.273 14.300 1.00 0.00 86 GLY A O 18
ATOM 28788 N N . SER A 1 87 ? -7.221 -0.782 12.383 1.00 0.00 87 SER A N 18
ATOM 28789 C CA . SER A 1 87 ? -7.346 -2.169 11.969 1.00 0.00 87 SER A CA 18
ATOM 28790 C C . SER A 1 87 ? -5.987 -2.703 11.511 1.00 0.00 87 SER A C 18
ATOM 28791 O O . SER A 1 87 ? -4.979 -2.004 11.602 1.00 0.00 87 SER A O 18
ATOM 28799 N N . MET A 1 88 ? -6.004 -3.937 11.029 1.00 0.00 88 MET A N 18
ATOM 28800 C CA . MET A 1 88 ? -4.786 -4.573 10.558 1.00 0.00 88 MET A CA 18
ATOM 28801 C C . MET A 1 88 ? -4.930 -5.022 9.102 1.00 0.00 88 MET A C 18
ATOM 28802 O O . MET A 1 88 ? -5.993 -5.485 8.694 1.00 0.00 88 MET A O 18
ATOM 28816 N N . VAL A 1 89 ? -3.843 -4.868 8.359 1.00 0.00 89 VAL A N 18
ATOM 28817 C CA . VAL A 1 89 ? -3.835 -5.252 6.957 1.00 0.00 89 VAL A CA 18
ATOM 28818 C C . VAL A 1 89 ? -2.403 -5.577 6.530 1.00 0.00 89 VAL A C 18
ATOM 28819 O O . VAL A 1 89 ? -1.447 -5.173 7.191 1.00 0.00 89 VAL A O 18
ATOM 28832 N N . TYR A 1 90 ? -2.298 -6.305 5.428 1.00 0.00 90 TYR A N 18
ATOM 28833 C CA . TYR A 1 90 ? -0.998 -6.689 4.905 1.00 0.00 90 TYR A CA 18
ATOM 28834 C C . TYR A 1 90 ? -0.856 -6.283 3.437 1.00 0.00 90 TYR A C 18
ATOM 28835 O O . TYR A 1 90 ? -1.753 -6.528 2.632 1.00 0.00 90 TYR A O 18
ATOM 28853 N N . LEU A 1 91 ? 0.278 -5.670 3.133 1.00 0.00 91 LEU A N 18
ATOM 28854 C CA . LEU A 1 91 ? 0.550 -5.229 1.775 1.00 0.00 91 LEU A CA 18
ATOM 28855 C C . LEU A 1 91 ? 1.687 -6.067 1.188 1.00 0.00 91 LEU A C 18
ATOM 28856 O O . LEU A 1 91 ? 2.809 -6.036 1.692 1.00 0.00 91 LEU A O 18
ATOM 28872 N N . ALA A 1 92 ? 1.358 -6.796 0.132 1.00 0.00 92 ALA A N 18
ATOM 28873 C CA . ALA A 1 92 ? 2.338 -7.641 -0.529 1.00 0.00 92 ALA A CA 18
ATOM 28874 C C . ALA A 1 92 ? 2.531 -7.161 -1.969 1.00 0.00 92 ALA A C 18
ATOM 28875 O O . ALA A 1 92 ? 1.566 -7.048 -2.723 1.00 0.00 92 ALA A O 18
ATOM 28882 N N . TYR A 1 93 ? 3.783 -6.892 -2.307 1.00 0.00 93 TYR A N 18
ATOM 28883 C CA . TYR A 1 93 ? 4.114 -6.428 -3.643 1.00 0.00 93 TYR A CA 18
ATOM 28884 C C . TYR A 1 93 ? 5.455 -7.000 -4.106 1.00 0.00 93 TYR A C 18
ATOM 28885 O O . TYR A 1 93 ? 6.171 -7.624 -3.325 1.00 0.00 93 TYR A O 18
ATOM 28903 N N . GLU A 1 94 ? 5.755 -6.767 -5.376 1.00 0.00 94 GLU A N 18
ATOM 28904 C CA . GLU A 1 94 ? 6.998 -7.252 -5.952 1.00 0.00 94 GLU A CA 18
ATOM 28905 C C . GLU A 1 94 ? 7.905 -6.077 -6.322 1.00 0.00 94 GLU A C 18
ATOM 28906 O O . GLU A 1 94 ? 7.443 -5.084 -6.883 1.00 0.00 94 GLU A O 18
ATOM 28918 N N . GLY A 1 95 ? 9.179 -6.228 -5.993 1.00 0.00 95 GLY A N 18
ATOM 28919 C CA . GLY A 1 95 ? 10.156 -5.192 -6.284 1.00 0.00 95 GLY A CA 18
ATOM 28920 C C . GLY A 1 95 ? 10.086 -4.067 -5.249 1.00 0.00 95 GLY A C 18
ATOM 28921 O O . GLY A 1 95 ? 9.235 -4.087 -4.362 1.00 0.00 95 GLY A O 18
ATOM 28925 N N . GLU A 1 96 ? 10.994 -3.113 -5.397 1.00 0.00 96 GLU A N 18
ATOM 28926 C CA . GLU A 1 96 ? 11.046 -1.983 -4.486 1.00 0.00 96 GLU A CA 18
ATOM 28927 C C . GLU A 1 96 ? 9.973 -0.956 -4.852 1.00 0.00 96 GLU A C 18
ATOM 28928 O O . GLU A 1 96 ? 9.170 -1.187 -5.755 1.00 0.00 96 GLU A O 18
ATOM 28940 N N . ARG A 1 97 ? 9.993 0.156 -4.132 1.00 0.00 97 ARG A N 18
ATOM 28941 C CA . ARG A 1 97 ? 9.031 1.219 -4.370 1.00 0.00 97 ARG A CA 18
ATOM 28942 C C . ARG A 1 97 ? 9.527 2.145 -5.482 1.00 0.00 97 ARG A C 18
ATOM 28943 O O . ARG A 1 97 ? 10.702 2.110 -5.846 1.00 0.00 97 ARG A O 18
ATOM 28964 N N . THR A 1 98 ? 8.608 2.952 -5.991 1.00 0.00 98 THR A N 18
ATOM 28965 C CA . THR A 1 98 ? 8.937 3.886 -7.055 1.00 0.00 98 THR A CA 18
ATOM 28966 C C . THR A 1 98 ? 9.597 5.140 -6.478 1.00 0.00 98 THR A C 18
ATOM 28967 O O . THR A 1 98 ? 9.991 5.158 -5.313 1.00 0.00 98 THR A O 18
ATOM 28978 N N . ILE A 1 99 ? 9.696 6.158 -7.320 1.00 0.00 99 ILE A N 18
ATOM 28979 C CA . ILE A 1 99 ? 10.301 7.413 -6.908 1.00 0.00 99 ILE A CA 18
ATOM 28980 C C . ILE A 1 99 ? 9.238 8.294 -6.246 1.00 0.00 99 ILE A C 18
ATOM 28981 O O . ILE A 1 99 ? 8.069 8.251 -6.625 1.00 0.00 99 ILE A O 18
ATOM 28997 N N . ARG A 1 100 ? 9.684 9.071 -5.270 1.00 0.00 100 ARG A N 18
ATOM 28998 C CA . ARG A 1 100 ? 8.786 9.960 -4.553 1.00 0.00 100 ARG A CA 18
ATOM 28999 C C . ARG A 1 100 ? 9.230 11.414 -4.723 1.00 0.00 100 ARG A C 18
ATOM 29000 O O . ARG A 1 100 ? 10.417 11.688 -4.896 1.00 0.00 100 ARG A O 18
ATOM 29021 N N . GLY A 1 101 ? 8.254 12.308 -4.668 1.00 0.00 101 GLY A N 18
ATOM 29022 C CA . GLY A 1 101 ? 8.530 13.727 -4.814 1.00 0.00 101 GLY A CA 18
ATOM 29023 C C . GLY A 1 101 ? 7.730 14.326 -5.972 1.00 0.00 101 GLY A C 18
ATOM 29024 O O . GLY A 1 101 ? 7.082 13.599 -6.724 1.00 0.00 101 GLY A O 18
ATOM 29028 N N . SER A 1 102 ? 7.800 15.644 -6.079 1.00 0.00 102 SER A N 18
ATOM 29029 C CA . SER A 1 102 ? 7.090 16.348 -7.133 1.00 0.00 102 SER A CA 18
ATOM 29030 C C . SER A 1 102 ? 5.581 16.175 -6.954 1.00 0.00 102 SER A C 18
ATOM 29031 O O . SER A 1 102 ? 5.106 15.072 -6.687 1.00 0.00 102 SER A O 18
ATOM 29039 N N . GLY A 1 103 ? 4.868 17.281 -7.106 1.00 0.00 103 GLY A N 18
ATOM 29040 C CA . GLY A 1 103 ? 3.422 17.265 -6.964 1.00 0.00 103 GLY A CA 18
ATOM 29041 C C . GLY A 1 103 ? 2.959 18.312 -5.949 1.00 0.00 103 GLY A C 18
ATOM 29042 O O . GLY A 1 103 ? 3.563 19.377 -5.831 1.00 0.00 103 GLY A O 18
ATOM 29046 N N . PRO A 1 104 ? 1.863 17.965 -5.223 1.00 0.00 104 PRO A N 18
ATOM 29047 C CA . PRO A 1 104 ? 1.312 18.862 -4.222 1.00 0.00 104 PRO A CA 18
ATOM 29048 C C . PRO A 1 104 ? 2.183 18.880 -2.964 1.00 0.00 104 PRO A C 18
ATOM 29049 O O . PRO A 1 104 ? 2.537 17.828 -2.435 1.00 0.00 104 PRO A O 18
ATOM 29060 N N . SER A 1 105 ? 2.501 20.088 -2.521 1.00 0.00 105 SER A N 18
ATOM 29061 C CA . SER A 1 105 ? 3.323 20.257 -1.335 1.00 0.00 105 SER A CA 18
ATOM 29062 C C . SER A 1 105 ? 2.481 20.828 -0.192 1.00 0.00 105 SER A C 18
ATOM 29063 O O . SER A 1 105 ? 2.372 20.216 0.869 1.00 0.00 105 SER A O 18
ATOM 29071 N N . SER A 1 106 ? 1.908 21.995 -0.448 1.00 0.00 106 SER A N 18
ATOM 29072 C CA . SER A 1 106 ? 1.080 22.655 0.546 1.00 0.00 106 SER A CA 18
ATOM 29073 C C . SER A 1 106 ? -0.392 22.579 0.135 1.00 0.00 106 SER A C 18
ATOM 29074 O O . SER A 1 106 ? -0.717 22.688 -1.046 1.00 0.00 106 SER A O 18
ATOM 29082 N N . GLY A 1 107 ? -1.243 22.392 1.133 1.00 0.00 107 GLY A N 18
ATOM 29083 C CA . GLY A 1 107 ? -2.673 22.300 0.890 1.00 0.00 107 GLY A CA 18
ATOM 29084 C C . GLY A 1 107 ? -3.246 23.655 0.469 1.00 0.00 107 GLY A C 18
ATOM 29085 O O . GLY A 1 107 ? -2.751 24.699 0.888 1.00 0.00 107 GLY A O 18
ATOM 29089 N N . GLY A 1 1 ? -25.111 9.736 3.728 1.00 0.00 1 GLY A N 19
ATOM 29090 C CA . GLY A 1 1 ? -23.774 10.057 4.197 1.00 0.00 1 GLY A CA 19
ATOM 29091 C C . GLY A 1 1 ? -23.731 11.457 4.813 1.00 0.00 1 GLY A C 19
ATOM 29092 O O . GLY A 1 1 ? -24.558 12.308 4.489 1.00 0.00 1 GLY A O 19
ATOM 29096 N N . SER A 1 2 ? -22.758 11.653 5.690 1.00 0.00 2 SER A N 19
ATOM 29097 C CA . SER A 1 2 ? -22.596 12.935 6.355 1.00 0.00 2 SER A CA 19
ATOM 29098 C C . SER A 1 2 ? -21.527 13.764 5.639 1.00 0.00 2 SER A C 19
ATOM 29099 O O . SER A 1 2 ? -20.621 13.211 5.017 1.00 0.00 2 SER A O 19
ATOM 29107 N N . SER A 1 3 ? -21.667 15.076 5.751 1.00 0.00 3 SER A N 19
ATOM 29108 C CA . SER A 1 3 ? -20.725 15.986 5.123 1.00 0.00 3 SER A CA 19
ATOM 29109 C C . SER A 1 3 ? -19.499 16.171 6.019 1.00 0.00 3 SER A C 19
ATOM 29110 O O . SER A 1 3 ? -19.575 16.833 7.053 1.00 0.00 3 SER A O 19
ATOM 29118 N N . GLY A 1 4 ? -18.397 15.574 5.589 1.00 0.00 4 GLY A N 19
ATOM 29119 C CA . GLY A 1 4 ? -17.156 15.664 6.340 1.00 0.00 4 GLY A CA 19
ATOM 29120 C C . GLY A 1 4 ? -16.448 14.309 6.393 1.00 0.00 4 GLY A C 19
ATOM 29121 O O . GLY A 1 4 ? -16.919 13.383 7.052 1.00 0.00 4 GLY A O 19
ATOM 29125 N N . SER A 1 5 ? -15.326 14.235 5.692 1.00 0.00 5 SER A N 19
ATOM 29126 C CA . SER A 1 5 ? -14.548 13.008 5.651 1.00 0.00 5 SER A CA 19
ATOM 29127 C C . SER A 1 5 ? -13.344 13.121 6.587 1.00 0.00 5 SER A C 19
ATOM 29128 O O . SER A 1 5 ? -12.505 14.006 6.422 1.00 0.00 5 SER A O 19
ATOM 29136 N N . SER A 1 6 ? -13.296 12.213 7.550 1.00 0.00 6 SER A N 19
ATOM 29137 C CA . SER A 1 6 ? -12.208 12.199 8.513 1.00 0.00 6 SER A CA 19
ATOM 29138 C C . SER A 1 6 ? -11.106 11.247 8.044 1.00 0.00 6 SER A C 19
ATOM 29139 O O . SER A 1 6 ? -11.388 10.130 7.614 1.00 0.00 6 SER A O 19
ATOM 29147 N N . GLY A 1 7 ? -9.874 11.724 8.144 1.00 0.00 7 GLY A N 19
ATOM 29148 C CA . GLY A 1 7 ? -8.728 10.929 7.736 1.00 0.00 7 GLY A CA 19
ATOM 29149 C C . GLY A 1 7 ? -8.612 9.659 8.582 1.00 0.00 7 GLY A C 19
ATOM 29150 O O . GLY A 1 7 ? -7.987 9.670 9.641 1.00 0.00 7 GLY A O 19
ATOM 29154 N N . THR A 1 8 ? -9.225 8.596 8.083 1.00 0.00 8 THR A N 19
ATOM 29155 C CA . THR A 1 8 ? -9.198 7.321 8.780 1.00 0.00 8 THR A CA 19
ATOM 29156 C C . THR A 1 8 ? -7.896 6.575 8.478 1.00 0.00 8 THR A C 19
ATOM 29157 O O . THR A 1 8 ? -7.684 6.118 7.356 1.00 0.00 8 THR A O 19
ATOM 29168 N N . MET A 1 9 ? -7.058 6.476 9.500 1.00 0.00 9 MET A N 19
ATOM 29169 C CA . MET A 1 9 ? -5.783 5.793 9.358 1.00 0.00 9 MET A CA 19
ATOM 29170 C C . MET A 1 9 ? -5.961 4.276 9.442 1.00 0.00 9 MET A C 19
ATOM 29171 O O . MET A 1 9 ? -6.855 3.789 10.132 1.00 0.00 9 MET A O 19
ATOM 29185 N N . LEU A 1 10 ? -5.095 3.571 8.729 1.00 0.00 10 LEU A N 19
ATOM 29186 C CA . LEU A 1 10 ? -5.145 2.119 8.715 1.00 0.00 10 LEU A CA 19
ATOM 29187 C C . LEU A 1 10 ? -3.732 1.562 8.898 1.00 0.00 10 LEU A C 19
ATOM 29188 O O . LEU A 1 10 ? -2.751 2.295 8.777 1.00 0.00 10 LEU A O 19
ATOM 29204 N N . ARG A 1 11 ? -3.671 0.270 9.186 1.00 0.00 11 ARG A N 19
ATOM 29205 C CA . ARG A 1 11 ? -2.395 -0.393 9.387 1.00 0.00 11 ARG A CA 19
ATOM 29206 C C . ARG A 1 11 ? -2.091 -1.327 8.214 1.00 0.00 11 ARG A C 19
ATOM 29207 O O . ARG A 1 11 ? -2.764 -2.341 8.033 1.00 0.00 11 ARG A O 19
ATOM 29228 N N . VAL A 1 12 ? -1.077 -0.953 7.447 1.00 0.00 12 VAL A N 19
ATOM 29229 C CA . VAL A 1 12 ? -0.677 -1.745 6.297 1.00 0.00 12 VAL A CA 19
ATOM 29230 C C . VAL A 1 12 ? 0.671 -2.410 6.585 1.00 0.00 12 VAL A C 19
ATOM 29231 O O . VAL A 1 12 ? 1.716 -1.770 6.488 1.00 0.00 12 VAL A O 19
ATOM 29244 N N . ARG A 1 13 ? 0.601 -3.686 6.934 1.00 0.00 13 ARG A N 19
ATOM 29245 C CA . ARG A 1 13 ? 1.803 -4.446 7.237 1.00 0.00 13 ARG A CA 19
ATOM 29246 C C . ARG A 1 13 ? 2.484 -4.899 5.944 1.00 0.00 13 ARG A C 19
ATOM 29247 O O . ARG A 1 13 ? 1.871 -5.573 5.118 1.00 0.00 13 ARG A O 19
ATOM 29268 N N . SER A 1 14 ? 3.744 -4.511 5.810 1.00 0.00 14 SER A N 19
ATOM 29269 C CA . SER A 1 14 ? 4.516 -4.869 4.631 1.00 0.00 14 SER A CA 19
ATOM 29270 C C . SER A 1 14 ? 5.760 -5.659 5.041 1.00 0.00 14 SER A C 19
ATOM 29271 O O . SER A 1 14 ? 6.236 -5.534 6.169 1.00 0.00 14 SER A O 19
ATOM 29279 N N . ARG A 1 15 ? 6.252 -6.455 4.104 1.00 0.00 15 ARG A N 19
ATOM 29280 C CA . ARG A 1 15 ? 7.432 -7.266 4.353 1.00 0.00 15 ARG A CA 19
ATOM 29281 C C . ARG A 1 15 ? 8.593 -6.384 4.817 1.00 0.00 15 ARG A C 19
ATOM 29282 O O . ARG A 1 15 ? 9.523 -6.864 5.463 1.00 0.00 15 ARG A O 19
ATOM 29303 N N . ASP A 1 16 ? 8.502 -5.109 4.468 1.00 0.00 16 ASP A N 19
ATOM 29304 C CA . ASP A 1 16 ? 9.533 -4.155 4.840 1.00 0.00 16 ASP A CA 19
ATOM 29305 C C . ASP A 1 16 ? 9.325 -3.728 6.295 1.00 0.00 16 ASP A C 19
ATOM 29306 O O . ASP A 1 16 ? 10.289 -3.567 7.042 1.00 0.00 16 ASP A O 19
ATOM 29315 N N . GLY A 1 17 ? 8.061 -3.556 6.653 1.00 0.00 17 GLY A N 19
ATOM 29316 C CA . GLY A 1 17 ? 7.715 -3.151 8.004 1.00 0.00 17 GLY A CA 19
ATOM 29317 C C . GLY A 1 17 ? 6.254 -2.702 8.085 1.00 0.00 17 GLY A C 19
ATOM 29318 O O . GLY A 1 17 ? 5.600 -2.519 7.060 1.00 0.00 17 GLY A O 19
ATOM 29322 N N . LEU A 1 18 ? 5.786 -2.540 9.313 1.00 0.00 18 LEU A N 19
ATOM 29323 C CA . LEU A 1 18 ? 4.414 -2.116 9.541 1.00 0.00 18 LEU A CA 19
ATOM 29324 C C . LEU A 1 18 ? 4.292 -0.619 9.250 1.00 0.00 18 LEU A C 19
ATOM 29325 O O . LEU A 1 18 ? 4.713 0.210 10.055 1.00 0.00 18 LEU A O 19
ATOM 29341 N N . GLU A 1 19 ? 3.714 -0.319 8.096 1.00 0.00 19 GLU A N 19
ATOM 29342 C CA . GLU A 1 19 ? 3.531 1.064 7.688 1.00 0.00 19 GLU A CA 19
ATOM 29343 C C . GLU A 1 19 ? 2.065 1.474 7.845 1.00 0.00 19 GLU A C 19
ATOM 29344 O O . GLU A 1 19 ? 1.182 0.620 7.913 1.00 0.00 19 GLU A O 19
ATOM 29356 N N . ARG A 1 20 ? 1.852 2.780 7.897 1.00 0.00 20 ARG A N 19
ATOM 29357 C CA . ARG A 1 20 ? 0.508 3.314 8.044 1.00 0.00 20 ARG A CA 19
ATOM 29358 C C . ARG A 1 20 ? 0.175 4.242 6.874 1.00 0.00 20 ARG A C 19
ATOM 29359 O O . ARG A 1 20 ? 1.069 4.840 6.278 1.00 0.00 20 ARG A O 19
ATOM 29380 N N . VAL A 1 21 ? -1.114 4.333 6.581 1.00 0.00 21 VAL A N 19
ATOM 29381 C CA . VAL A 1 21 ? -1.576 5.178 5.493 1.00 0.00 21 VAL A CA 19
ATOM 29382 C C . VAL A 1 21 ? -2.987 5.679 5.807 1.00 0.00 21 VAL A C 19
ATOM 29383 O O . VAL A 1 21 ? -3.779 4.969 6.425 1.00 0.00 21 VAL A O 19
ATOM 29396 N N . SER A 1 22 ? -3.259 6.899 5.367 1.00 0.00 22 SER A N 19
ATOM 29397 C CA . SER A 1 22 ? -4.561 7.504 5.593 1.00 0.00 22 SER A CA 19
ATOM 29398 C C . SER A 1 22 ? -5.488 7.206 4.413 1.00 0.00 22 SER A C 19
ATOM 29399 O O . SER A 1 22 ? -5.041 7.140 3.269 1.00 0.00 22 SER A O 19
ATOM 29407 N N . VAL A 1 23 ? -6.763 7.034 4.732 1.00 0.00 23 VAL A N 19
ATOM 29408 C CA . VAL A 1 23 ? -7.757 6.745 3.713 1.00 0.00 23 VAL A CA 19
ATOM 29409 C C . VAL A 1 23 ? -8.974 7.649 3.922 1.00 0.00 23 VAL A C 19
ATOM 29410 O O . VAL A 1 23 ? -8.902 8.631 4.659 1.00 0.00 23 VAL A O 19
ATOM 29423 N N . ASP A 1 24 ? -10.062 7.284 3.261 1.00 0.00 24 ASP A N 19
ATOM 29424 C CA . ASP A 1 24 ? -11.293 8.050 3.365 1.00 0.00 24 ASP A CA 19
ATOM 29425 C C . ASP A 1 24 ? -12.268 7.316 4.288 1.00 0.00 24 ASP A C 19
ATOM 29426 O O . ASP A 1 24 ? -12.647 7.837 5.336 1.00 0.00 24 ASP A O 19
ATOM 29435 N N . GLY A 1 25 ? -12.646 6.119 3.865 1.00 0.00 25 GLY A N 19
ATOM 29436 C CA . GLY A 1 25 ? -13.570 5.309 4.641 1.00 0.00 25 GLY A CA 19
ATOM 29437 C C . GLY A 1 25 ? -14.010 4.073 3.853 1.00 0.00 25 GLY A C 19
ATOM 29438 O O . GLY A 1 25 ? -13.323 3.647 2.925 1.00 0.00 25 GLY A O 19
ATOM 29442 N N . PRO A 1 26 ? -15.182 3.519 4.262 1.00 0.00 26 PRO A N 19
ATOM 29443 C CA . PRO A 1 26 ? -15.722 2.340 3.604 1.00 0.00 26 PRO A CA 19
ATOM 29444 C C . PRO A 1 26 ? -16.326 2.699 2.245 1.00 0.00 26 PRO A C 19
ATOM 29445 O O . PRO A 1 26 ? -16.421 1.850 1.360 1.00 0.00 26 PRO A O 19
ATOM 29456 N N . HIS A 1 27 ? -16.718 3.959 2.121 1.00 0.00 27 HIS A N 19
ATOM 29457 C CA . HIS A 1 27 ? -17.310 4.440 0.885 1.00 0.00 27 HIS A CA 19
ATOM 29458 C C . HIS A 1 27 ? -16.345 4.193 -0.276 1.00 0.00 27 HIS A C 19
ATOM 29459 O O . HIS A 1 27 ? -16.747 4.217 -1.438 1.00 0.00 27 HIS A O 19
ATOM 29473 N N . ILE A 1 28 ? -15.090 3.961 0.079 1.00 0.00 28 ILE A N 19
ATOM 29474 C CA . ILE A 1 28 ? -14.064 3.709 -0.919 1.00 0.00 28 ILE A CA 19
ATOM 29475 C C . ILE A 1 28 ? -13.930 2.201 -1.138 1.00 0.00 28 ILE A C 19
ATOM 29476 O O . ILE A 1 28 ? -14.445 1.408 -0.351 1.00 0.00 28 ILE A O 19
ATOM 29492 N N . THR A 1 29 ? -13.235 1.850 -2.210 1.00 0.00 29 THR A N 19
ATOM 29493 C CA . THR A 1 29 ? -13.027 0.451 -2.541 1.00 0.00 29 THR A CA 19
ATOM 29494 C C . THR A 1 29 ? -11.532 0.128 -2.579 1.00 0.00 29 THR A C 19
ATOM 29495 O O . THR A 1 29 ? -10.698 1.033 -2.608 1.00 0.00 29 THR A O 19
ATOM 29506 N N . VAL A 1 30 ? -11.237 -1.163 -2.578 1.00 0.00 30 VAL A N 19
ATOM 29507 C CA . VAL A 1 30 ? -9.857 -1.616 -2.612 1.00 0.00 30 VAL A CA 19
ATOM 29508 C C . VAL A 1 30 ? -9.087 -0.813 -3.662 1.00 0.00 30 VAL A C 19
ATOM 29509 O O . VAL A 1 30 ? -7.914 -0.497 -3.470 1.00 0.00 30 VAL A O 19
ATOM 29522 N N . SER A 1 31 ? -9.778 -0.506 -4.750 1.00 0.00 31 SER A N 19
ATOM 29523 C CA . SER A 1 31 ? -9.174 0.254 -5.831 1.00 0.00 31 SER A CA 19
ATOM 29524 C C . SER A 1 31 ? -8.611 1.571 -5.293 1.00 0.00 31 SER A C 19
ATOM 29525 O O . SER A 1 31 ? -7.424 1.854 -5.451 1.00 0.00 31 SER A O 19
ATOM 29533 N N . GLN A 1 32 ? -9.489 2.342 -4.669 1.00 0.00 32 GLN A N 19
ATOM 29534 C CA . GLN A 1 32 ? -9.094 3.623 -4.107 1.00 0.00 32 GLN A CA 19
ATOM 29535 C C . GLN A 1 32 ? -8.075 3.419 -2.984 1.00 0.00 32 GLN A C 19
ATOM 29536 O O . GLN A 1 32 ? -7.202 4.259 -2.773 1.00 0.00 32 GLN A O 19
ATOM 29550 N N . LEU A 1 33 ? -8.220 2.297 -2.294 1.00 0.00 33 LEU A N 19
ATOM 29551 C CA . LEU A 1 33 ? -7.323 1.972 -1.198 1.00 0.00 33 LEU A CA 19
ATOM 29552 C C . LEU A 1 33 ? -5.908 1.769 -1.746 1.00 0.00 33 LEU A C 19
ATOM 29553 O O . LEU A 1 33 ? -4.954 2.363 -1.245 1.00 0.00 33 LEU A O 19
ATOM 29569 N N . LYS A 1 34 ? -5.818 0.929 -2.766 1.00 0.00 34 LYS A N 19
ATOM 29570 C CA . LYS A 1 34 ? -4.536 0.641 -3.387 1.00 0.00 34 LYS A CA 19
ATOM 29571 C C . LYS A 1 34 ? -3.882 1.952 -3.829 1.00 0.00 34 LYS A C 19
ATOM 29572 O O . LYS A 1 34 ? -2.870 2.365 -3.266 1.00 0.00 34 LYS A O 19
ATOM 29591 N N . THR A 1 35 ? -4.488 2.569 -4.833 1.00 0.00 35 THR A N 19
ATOM 29592 C CA . THR A 1 35 ? -3.977 3.824 -5.357 1.00 0.00 35 THR A CA 19
ATOM 29593 C C . THR A 1 35 ? -3.354 4.656 -4.234 1.00 0.00 35 THR A C 19
ATOM 29594 O O . THR A 1 35 ? -2.258 5.194 -4.390 1.00 0.00 35 THR A O 19
ATOM 29605 N N . LEU A 1 36 ? -4.078 4.737 -3.128 1.00 0.00 36 LEU A N 19
ATOM 29606 C CA . LEU A 1 36 ? -3.610 5.494 -1.980 1.00 0.00 36 LEU A CA 19
ATOM 29607 C C . LEU A 1 36 ? -2.226 4.988 -1.571 1.00 0.00 36 LEU A C 19
ATOM 29608 O O . LEU A 1 36 ? -1.227 5.683 -1.754 1.00 0.00 36 LEU A O 19
ATOM 29624 N N . ILE A 1 37 ? -2.209 3.781 -1.024 1.00 0.00 37 ILE A N 19
ATOM 29625 C CA . ILE A 1 37 ? -0.964 3.174 -0.587 1.00 0.00 37 ILE A CA 19
ATOM 29626 C C . ILE A 1 37 ? 0.017 3.133 -1.761 1.00 0.00 37 ILE A C 19
ATOM 29627 O O . ILE A 1 37 ? 1.206 3.399 -1.591 1.00 0.00 37 ILE A O 19
ATOM 29643 N N . GLN A 1 38 ? -0.517 2.796 -2.926 1.00 0.00 38 GLN A N 19
ATOM 29644 C CA . GLN A 1 38 ? 0.296 2.716 -4.127 1.00 0.00 38 GLN A CA 19
ATOM 29645 C C . GLN A 1 38 ? 1.081 4.015 -4.325 1.00 0.00 38 GLN A C 19
ATOM 29646 O O . GLN A 1 38 ? 2.203 3.997 -4.827 1.00 0.00 38 GLN A O 19
ATOM 29660 N N . ASP A 1 39 ? 0.458 5.112 -3.918 1.00 0.00 39 ASP A N 19
ATOM 29661 C CA . ASP A 1 39 ? 1.084 6.417 -4.044 1.00 0.00 39 ASP A CA 19
ATOM 29662 C C . ASP A 1 39 ? 1.870 6.727 -2.768 1.00 0.00 39 ASP A C 19
ATOM 29663 O O . ASP A 1 39 ? 3.078 6.949 -2.818 1.00 0.00 39 ASP A O 19
ATOM 29672 N N . GLN A 1 40 ? 1.151 6.731 -1.655 1.00 0.00 40 GLN A N 19
ATOM 29673 C CA . GLN A 1 40 ? 1.766 7.009 -0.368 1.00 0.00 40 GLN A CA 19
ATOM 29674 C C . GLN A 1 40 ? 3.008 6.135 -0.174 1.00 0.00 40 GLN A C 19
ATOM 29675 O O . GLN A 1 40 ? 4.098 6.647 0.076 1.00 0.00 40 GLN A O 19
ATOM 29689 N N . LEU A 1 41 ? 2.800 4.833 -0.295 1.00 0.00 41 LEU A N 19
ATOM 29690 C CA . LEU A 1 41 ? 3.888 3.883 -0.135 1.00 0.00 41 LEU A CA 19
ATOM 29691 C C . LEU A 1 41 ? 4.715 3.840 -1.422 1.00 0.00 41 LEU A C 19
ATOM 29692 O O . LEU A 1 41 ? 5.839 3.341 -1.425 1.00 0.00 41 LEU A O 19
ATOM 29708 N N . GLN A 1 42 ? 4.126 4.371 -2.484 1.00 0.00 42 GLN A N 19
ATOM 29709 C CA . GLN A 1 42 ? 4.794 4.399 -3.774 1.00 0.00 42 GLN A CA 19
ATOM 29710 C C . GLN A 1 42 ? 5.008 2.975 -4.292 1.00 0.00 42 GLN A C 19
ATOM 29711 O O . GLN A 1 42 ? 6.128 2.597 -4.632 1.00 0.00 42 GLN A O 19
ATOM 29725 N N . ILE A 1 43 ? 3.917 2.225 -4.335 1.00 0.00 43 ILE A N 19
ATOM 29726 C CA . ILE A 1 43 ? 3.972 0.852 -4.806 1.00 0.00 43 ILE A CA 19
ATOM 29727 C C . ILE A 1 43 ? 2.898 0.640 -5.875 1.00 0.00 43 ILE A C 19
ATOM 29728 O O . ILE A 1 43 ? 1.795 1.174 -5.765 1.00 0.00 43 ILE A O 19
ATOM 29744 N N . PRO A 1 44 ? 3.267 -0.160 -6.910 1.00 0.00 44 PRO A N 19
ATOM 29745 C CA . PRO A 1 44 ? 2.347 -0.449 -7.998 1.00 0.00 44 PRO A CA 19
ATOM 29746 C C . PRO A 1 44 ? 1.277 -1.451 -7.559 1.00 0.00 44 PRO A C 19
ATOM 29747 O O . PRO A 1 44 ? 1.594 -2.494 -6.990 1.00 0.00 44 PRO A O 19
ATOM 29758 N N . ILE A 1 45 ? 0.031 -1.099 -7.842 1.00 0.00 45 ILE A N 19
ATOM 29759 C CA . ILE A 1 45 ? -1.088 -1.954 -7.484 1.00 0.00 45 ILE A CA 19
ATOM 29760 C C . ILE A 1 45 ? -0.792 -3.387 -7.931 1.00 0.00 45 ILE A C 19
ATOM 29761 O O . ILE A 1 45 ? -0.774 -4.305 -7.113 1.00 0.00 45 ILE A O 19
ATOM 29777 N N . HIS A 1 46 ? -0.567 -3.534 -9.228 1.00 0.00 46 HIS A N 19
ATOM 29778 C CA . HIS A 1 46 ? -0.274 -4.839 -9.794 1.00 0.00 46 HIS A CA 19
ATOM 29779 C C . HIS A 1 46 ? 0.633 -5.620 -8.840 1.00 0.00 46 HIS A C 19
ATOM 29780 O O . HIS A 1 46 ? 0.578 -6.847 -8.791 1.00 0.00 46 HIS A O 19
ATOM 29794 N N . ASN A 1 47 ? 1.446 -4.875 -8.106 1.00 0.00 47 ASN A N 19
ATOM 29795 C CA . ASN A 1 47 ? 2.363 -5.481 -7.156 1.00 0.00 47 ASN A CA 19
ATOM 29796 C C . ASN A 1 47 ? 1.693 -5.555 -5.783 1.00 0.00 47 ASN A C 19
ATOM 29797 O O . ASN A 1 47 ? 1.764 -6.582 -5.108 1.00 0.00 47 ASN A O 19
ATOM 29808 N N . GLN A 1 48 ? 1.058 -4.454 -5.409 1.00 0.00 48 GLN A N 19
ATOM 29809 C CA . GLN A 1 48 ? 0.376 -4.381 -4.128 1.00 0.00 48 GLN A CA 19
ATOM 29810 C C . GLN A 1 48 ? -0.616 -5.538 -3.989 1.00 0.00 48 GLN A C 19
ATOM 29811 O O . GLN A 1 48 ? -1.326 -5.870 -4.937 1.00 0.00 48 GLN A O 19
ATOM 29825 N N . THR A 1 49 ? -0.632 -6.121 -2.799 1.00 0.00 49 THR A N 19
ATOM 29826 C CA . THR A 1 49 ? -1.525 -7.233 -2.523 1.00 0.00 49 THR A CA 19
ATOM 29827 C C . THR A 1 49 ? -2.215 -7.041 -1.171 1.00 0.00 49 THR A C 19
ATOM 29828 O O . THR A 1 49 ? -1.560 -7.045 -0.130 1.00 0.00 49 THR A O 19
ATOM 29839 N N . LEU A 1 50 ? -3.529 -6.877 -1.231 1.00 0.00 50 LEU A N 19
ATOM 29840 C CA . LEU A 1 50 ? -4.314 -6.683 -0.024 1.00 0.00 50 LEU A CA 19
ATOM 29841 C C . LEU A 1 50 ? -4.811 -8.040 0.479 1.00 0.00 50 LEU A C 19
ATOM 29842 O O . LEU A 1 50 ? -5.283 -8.862 -0.305 1.00 0.00 50 LEU A O 19
ATOM 29858 N N . SER A 1 51 ? -4.687 -8.232 1.784 1.00 0.00 51 SER A N 19
ATOM 29859 C CA . SER A 1 51 ? -5.118 -9.475 2.401 1.00 0.00 51 SER A CA 19
ATOM 29860 C C . SER A 1 51 ? -5.261 -9.287 3.913 1.00 0.00 51 SER A C 19
ATOM 29861 O O . SER A 1 51 ? -4.599 -8.433 4.501 1.00 0.00 51 SER A O 19
ATOM 29869 N N . THR A 1 52 ? -6.129 -10.099 4.499 1.00 0.00 52 THR A N 19
ATOM 29870 C CA . THR A 1 52 ? -6.367 -10.032 5.930 1.00 0.00 52 THR A CA 19
ATOM 29871 C C . THR A 1 52 ? -5.650 -11.180 6.644 1.00 0.00 52 THR A C 19
ATOM 29872 O O . THR A 1 52 ? -6.142 -11.696 7.647 1.00 0.00 52 THR A O 19
ATOM 29883 N N . ASN A 1 53 ? -4.499 -11.546 6.099 1.00 0.00 53 ASN A N 19
ATOM 29884 C CA . ASN A 1 53 ? -3.710 -12.624 6.672 1.00 0.00 53 ASN A CA 19
ATOM 29885 C C . ASN A 1 53 ? -2.227 -12.252 6.609 1.00 0.00 53 ASN A C 19
ATOM 29886 O O . ASN A 1 53 ? -1.791 -11.578 5.677 1.00 0.00 53 ASN A O 19
ATOM 29897 N N . ARG A 1 54 ? -1.492 -12.709 7.612 1.00 0.00 54 ARG A N 19
ATOM 29898 C CA . ARG A 1 54 ? -0.067 -12.433 7.683 1.00 0.00 54 ARG A CA 19
ATOM 29899 C C . ARG A 1 54 ? 0.702 -13.376 6.755 1.00 0.00 54 ARG A C 19
ATOM 29900 O O . ARG A 1 54 ? 1.850 -13.108 6.405 1.00 0.00 54 ARG A O 19
ATOM 29921 N N . ASN A 1 55 ? 0.039 -14.461 6.384 1.00 0.00 55 ASN A N 19
ATOM 29922 C CA . ASN A 1 55 ? 0.646 -15.446 5.504 1.00 0.00 55 ASN A CA 19
ATOM 29923 C C . ASN A 1 55 ? 0.867 -14.822 4.125 1.00 0.00 55 ASN A C 19
ATOM 29924 O O . ASN A 1 55 ? 1.620 -15.357 3.312 1.00 0.00 55 ASN A O 19
ATOM 29935 N N . LEU A 1 56 ? 0.198 -13.701 3.903 1.00 0.00 56 LEU A N 19
ATOM 29936 C CA . LEU A 1 56 ? 0.312 -12.999 2.636 1.00 0.00 56 LEU A CA 19
ATOM 29937 C C . LEU A 1 56 ? 1.749 -12.504 2.460 1.00 0.00 56 LEU A C 19
ATOM 29938 O O . LEU A 1 56 ? 2.324 -12.629 1.380 1.00 0.00 56 LEU A O 19
ATOM 29954 N N . LEU A 1 57 ? 2.287 -11.952 3.537 1.00 0.00 57 LEU A N 19
ATOM 29955 C CA . LEU A 1 57 ? 3.646 -11.438 3.516 1.00 0.00 57 LEU A CA 19
ATOM 29956 C C . LEU A 1 57 ? 4.599 -12.546 3.066 1.00 0.00 57 LEU A C 19
ATOM 29957 O O . LEU A 1 57 ? 5.709 -12.270 2.614 1.00 0.00 57 LEU A O 19
ATOM 29973 N N . LEU A 1 58 ? 4.132 -13.778 3.206 1.00 0.00 58 LEU A N 19
ATOM 29974 C CA . LEU A 1 58 ? 4.929 -14.930 2.820 1.00 0.00 58 LEU A CA 19
ATOM 29975 C C . LEU A 1 58 ? 4.945 -15.045 1.295 1.00 0.00 58 LEU A C 19
ATOM 29976 O O . LEU A 1 58 ? 6.000 -15.247 0.695 1.00 0.00 58 LEU A O 19
ATOM 29992 N N . ALA A 1 59 ? 3.763 -14.913 0.711 1.00 0.00 59 ALA A N 19
ATOM 29993 C CA . ALA A 1 59 ? 3.628 -15.000 -0.733 1.00 0.00 59 ALA A CA 19
ATOM 29994 C C . ALA A 1 59 ? 4.670 -14.096 -1.394 1.00 0.00 59 ALA A C 19
ATOM 29995 O O . ALA A 1 59 ? 4.578 -12.872 -1.310 1.00 0.00 59 ALA A O 19
ATOM 30002 N N . LYS A 1 60 ? 5.638 -14.733 -2.037 1.00 0.00 60 LYS A N 19
ATOM 30003 C CA . LYS A 1 60 ? 6.696 -14.002 -2.712 1.00 0.00 60 LYS A CA 19
ATOM 30004 C C . LYS A 1 60 ? 6.527 -14.148 -4.225 1.00 0.00 60 LYS A C 19
ATOM 30005 O O . LYS A 1 60 ? 6.980 -13.298 -4.990 1.00 0.00 60 LYS A O 19
ATOM 30024 N N . SER A 1 61 ? 5.873 -15.234 -4.613 1.00 0.00 61 SER A N 19
ATOM 30025 C CA . SER A 1 61 ? 5.638 -15.503 -6.022 1.00 0.00 61 SER A CA 19
ATOM 30026 C C . SER A 1 61 ? 4.282 -14.934 -6.444 1.00 0.00 61 SER A C 19
ATOM 30027 O O . SER A 1 61 ? 3.388 -14.772 -5.615 1.00 0.00 61 SER A O 19
ATOM 30035 N N . PRO A 1 62 ? 4.169 -14.640 -7.767 1.00 0.00 62 PRO A N 19
ATOM 30036 C CA . PRO A 1 62 ? 2.936 -14.093 -8.309 1.00 0.00 62 PRO A CA 19
ATOM 30037 C C . PRO A 1 62 ? 1.860 -15.175 -8.422 1.00 0.00 62 PRO A C 19
ATOM 30038 O O . PRO A 1 62 ? 0.726 -14.889 -8.806 1.00 0.00 62 PRO A O 19
ATOM 30049 N N . SER A 1 63 ? 2.252 -16.393 -8.080 1.00 0.00 63 SER A N 19
ATOM 30050 C CA . SER A 1 63 ? 1.335 -17.518 -8.138 1.00 0.00 63 SER A CA 19
ATOM 30051 C C . SER A 1 63 ? 0.708 -17.754 -6.763 1.00 0.00 63 SER A C 19
ATOM 30052 O O . SER A 1 63 ? -0.373 -18.333 -6.660 1.00 0.00 63 SER A O 19
ATOM 30060 N N . ASP A 1 64 ? 1.412 -17.293 -5.740 1.00 0.00 64 ASP A N 19
ATOM 30061 C CA . ASP A 1 64 ? 0.938 -17.446 -4.375 1.00 0.00 64 ASP A CA 19
ATOM 30062 C C . ASP A 1 64 ? -0.078 -16.345 -4.066 1.00 0.00 64 ASP A C 19
ATOM 30063 O O . ASP A 1 64 ? -1.114 -16.605 -3.455 1.00 0.00 64 ASP A O 19
ATOM 30072 N N . PHE A 1 65 ? 0.253 -15.139 -4.502 1.00 0.00 65 PHE A N 19
ATOM 30073 C CA . PHE A 1 65 ? -0.618 -13.997 -4.280 1.00 0.00 65 PHE A CA 19
ATOM 30074 C C . PHE A 1 65 ? -2.025 -14.268 -4.817 1.00 0.00 65 PHE A C 19
ATOM 30075 O O . PHE A 1 65 ? -2.979 -13.591 -4.438 1.00 0.00 65 PHE A O 19
ATOM 30092 N N . LEU A 1 66 ? -2.109 -15.260 -5.691 1.00 0.00 66 LEU A N 19
ATOM 30093 C CA . LEU A 1 66 ? -3.383 -15.629 -6.284 1.00 0.00 66 LEU A CA 19
ATOM 30094 C C . LEU A 1 66 ? -4.185 -16.462 -5.282 1.00 0.00 66 LEU A C 19
ATOM 30095 O O . LEU A 1 66 ? -5.386 -16.663 -5.456 1.00 0.00 66 LEU A O 19
ATOM 30111 N N . ALA A 1 67 ? -3.488 -16.926 -4.255 1.00 0.00 67 ALA A N 19
ATOM 30112 C CA . ALA A 1 67 ? -4.120 -17.733 -3.225 1.00 0.00 67 ALA A CA 19
ATOM 30113 C C . ALA A 1 67 ? -4.967 -16.831 -2.325 1.00 0.00 67 ALA A C 19
ATOM 30114 O O . ALA A 1 67 ? -5.950 -17.282 -1.738 1.00 0.00 67 ALA A O 19
ATOM 30121 N N . PHE A 1 68 ? -4.556 -15.574 -2.245 1.00 0.00 68 PHE A N 19
ATOM 30122 C CA . PHE A 1 68 ? -5.265 -14.606 -1.426 1.00 0.00 68 PHE A CA 19
ATOM 30123 C C . PHE A 1 68 ? -6.115 -13.674 -2.292 1.00 0.00 68 PHE A C 19
ATOM 30124 O O . PHE A 1 68 ? -5.597 -12.735 -2.894 1.00 0.00 68 PHE A O 19
ATOM 30141 N N . THR A 1 69 ? -7.407 -13.966 -2.327 1.00 0.00 69 THR A N 19
ATOM 30142 C CA . THR A 1 69 ? -8.335 -13.166 -3.109 1.00 0.00 69 THR A CA 19
ATOM 30143 C C . THR A 1 69 ? -9.461 -12.635 -2.220 1.00 0.00 69 THR A C 19
ATOM 30144 O O . THR A 1 69 ? -10.633 -12.927 -2.456 1.00 0.00 69 THR A O 19
ATOM 30155 N N . ASP A 1 70 ? -9.067 -11.863 -1.218 1.00 0.00 70 ASP A N 19
ATOM 30156 C CA . ASP A 1 70 ? -10.030 -11.289 -0.293 1.00 0.00 70 ASP A CA 19
ATOM 30157 C C . ASP A 1 70 ? -10.138 -9.784 -0.547 1.00 0.00 70 ASP A C 19
ATOM 30158 O O . ASP A 1 70 ? -11.185 -9.184 -0.305 1.00 0.00 70 ASP A O 19
ATOM 30167 N N . MET A 1 71 ? -9.043 -9.217 -1.032 1.00 0.00 71 MET A N 19
ATOM 30168 C CA . MET A 1 71 ? -9.003 -7.794 -1.321 1.00 0.00 71 MET A CA 19
ATOM 30169 C C . MET A 1 71 ? -8.474 -7.536 -2.734 1.00 0.00 71 MET A C 19
ATOM 30170 O O . MET A 1 71 ? -7.803 -6.534 -2.976 1.00 0.00 71 MET A O 19
ATOM 30184 N N . ALA A 1 72 ? -8.797 -8.458 -3.629 1.00 0.00 72 ALA A N 19
ATOM 30185 C CA . ALA A 1 72 ? -8.363 -8.343 -5.011 1.00 0.00 72 ALA A CA 19
ATOM 30186 C C . ALA A 1 72 ? -9.355 -7.470 -5.782 1.00 0.00 72 ALA A C 19
ATOM 30187 O O . ALA A 1 72 ? -8.953 -6.592 -6.543 1.00 0.00 72 ALA A O 19
ATOM 30194 N N . ASP A 1 73 ? -10.632 -7.743 -5.558 1.00 0.00 73 ASP A N 19
ATOM 30195 C CA . ASP A 1 73 ? -11.684 -6.993 -6.222 1.00 0.00 73 ASP A CA 19
ATOM 30196 C C . ASP A 1 73 ? -11.515 -5.503 -5.915 1.00 0.00 73 ASP A C 19
ATOM 30197 O O . ASP A 1 73 ? -11.549 -5.097 -4.755 1.00 0.00 73 ASP A O 19
ATOM 30206 N N . PRO A 1 74 ? -11.331 -4.710 -7.004 1.00 0.00 74 PRO A N 19
ATOM 30207 C CA . PRO A 1 74 ? -11.156 -3.274 -6.863 1.00 0.00 74 PRO A CA 19
ATOM 30208 C C . PRO A 1 74 ? -12.486 -2.588 -6.545 1.00 0.00 74 PRO A C 19
ATOM 30209 O O . PRO A 1 74 ? -12.506 -1.462 -6.050 1.00 0.00 74 PRO A O 19
ATOM 30220 N N . ASN A 1 75 ? -13.566 -3.296 -6.841 1.00 0.00 75 ASN A N 19
ATOM 30221 C CA . ASN A 1 75 ? -14.898 -2.770 -6.593 1.00 0.00 75 ASN A CA 19
ATOM 30222 C C . ASN A 1 75 ? -15.338 -3.156 -5.180 1.00 0.00 75 ASN A C 19
ATOM 30223 O O . ASN A 1 75 ? -16.382 -2.708 -4.707 1.00 0.00 75 ASN A O 19
ATOM 30234 N N . LEU A 1 76 ? -14.521 -3.983 -4.544 1.00 0.00 76 LEU A N 19
ATOM 30235 C CA . LEU A 1 76 ? -14.814 -4.434 -3.195 1.00 0.00 76 LEU A CA 19
ATOM 30236 C C . LEU A 1 76 ? -14.497 -3.310 -2.206 1.00 0.00 76 LEU A C 19
ATOM 30237 O O . LEU A 1 76 ? -13.508 -2.597 -2.368 1.00 0.00 76 LEU A O 19
ATOM 30253 N N . ARG A 1 77 ? -15.355 -3.188 -1.204 1.00 0.00 77 ARG A N 19
ATOM 30254 C CA . ARG A 1 77 ? -15.179 -2.163 -0.189 1.00 0.00 77 ARG A CA 19
ATOM 30255 C C . ARG A 1 77 ? -14.523 -2.758 1.058 1.00 0.00 77 ARG A C 19
ATOM 30256 O O . ARG A 1 77 ? -14.673 -3.947 1.336 1.00 0.00 77 ARG A O 19
ATOM 30277 N N . ILE A 1 78 ? -13.809 -1.905 1.777 1.00 0.00 78 ILE A N 19
ATOM 30278 C CA . ILE A 1 78 ? -13.129 -2.331 2.988 1.00 0.00 78 ILE A CA 19
ATOM 30279 C C . ILE A 1 78 ? -14.167 -2.763 4.026 1.00 0.00 78 ILE A C 19
ATOM 30280 O O . ILE A 1 78 ? -13.829 -3.409 5.017 1.00 0.00 78 ILE A O 19
ATOM 30296 N N . SER A 1 79 ? -15.411 -2.390 3.762 1.00 0.00 79 SER A N 19
ATOM 30297 C CA . SER A 1 79 ? -16.501 -2.731 4.661 1.00 0.00 79 SER A CA 19
ATOM 30298 C C . SER A 1 79 ? -16.670 -4.250 4.726 1.00 0.00 79 SER A C 19
ATOM 30299 O O . SER A 1 79 ? -17.216 -4.776 5.694 1.00 0.00 79 SER A O 19
ATOM 30307 N N . SER A 1 80 ? -16.191 -4.912 3.683 1.00 0.00 80 SER A N 19
ATOM 30308 C CA . SER A 1 80 ? -16.282 -6.360 3.610 1.00 0.00 80 SER A CA 19
ATOM 30309 C C . SER A 1 80 ? -15.510 -6.992 4.770 1.00 0.00 80 SER A C 19
ATOM 30310 O O . SER A 1 80 ? -15.907 -8.034 5.289 1.00 0.00 80 SER A O 19
ATOM 30318 N N . LEU A 1 81 ? -14.421 -6.335 5.142 1.00 0.00 81 LEU A N 19
ATOM 30319 C CA . LEU A 1 81 ? -13.590 -6.820 6.231 1.00 0.00 81 LEU A CA 19
ATOM 30320 C C . LEU A 1 81 ? -13.835 -5.962 7.474 1.00 0.00 81 LEU A C 19
ATOM 30321 O O . LEU A 1 81 ? -13.411 -6.319 8.572 1.00 0.00 81 LEU A O 19
ATOM 30337 N N . ASN A 1 82 ? -14.518 -4.848 7.260 1.00 0.00 82 ASN A N 19
ATOM 30338 C CA . ASN A 1 82 ? -14.824 -3.936 8.349 1.00 0.00 82 ASN A CA 19
ATOM 30339 C C . ASN A 1 82 ? -13.520 -3.398 8.940 1.00 0.00 82 ASN A C 19
ATOM 30340 O O . ASN A 1 82 ? -13.156 -3.739 10.064 1.00 0.00 82 ASN A O 19
ATOM 30351 N N . LEU A 1 83 ? -12.851 -2.565 8.155 1.00 0.00 83 LEU A N 19
ATOM 30352 C CA . LEU A 1 83 ? -11.595 -1.976 8.586 1.00 0.00 83 LEU A CA 19
ATOM 30353 C C . LEU A 1 83 ? -11.843 -0.540 9.051 1.00 0.00 83 LEU A C 19
ATOM 30354 O O . LEU A 1 83 ? -12.353 0.283 8.292 1.00 0.00 83 LEU A O 19
ATOM 30370 N N . ALA A 1 84 ? -11.471 -0.282 10.296 1.00 0.00 84 ALA A N 19
ATOM 30371 C CA . ALA A 1 84 ? -11.647 1.040 10.871 1.00 0.00 84 ALA A CA 19
ATOM 30372 C C . ALA A 1 84 ? -10.328 1.500 11.496 1.00 0.00 84 ALA A C 19
ATOM 30373 O O . ALA A 1 84 ? -9.369 0.732 11.564 1.00 0.00 84 ALA A O 19
ATOM 30380 N N . HIS A 1 85 ? -10.322 2.749 11.936 1.00 0.00 85 HIS A N 19
ATOM 30381 C CA . HIS A 1 85 ? -9.136 3.320 12.553 1.00 0.00 85 HIS A CA 19
ATOM 30382 C C . HIS A 1 85 ? -8.624 2.381 13.647 1.00 0.00 85 HIS A C 19
ATOM 30383 O O . HIS A 1 85 ? -9.267 2.222 14.684 1.00 0.00 85 HIS A O 19
ATOM 30397 N N . GLY A 1 86 ? -7.473 1.783 13.378 1.00 0.00 86 GLY A N 19
ATOM 30398 C CA . GLY A 1 86 ? -6.868 0.864 14.327 1.00 0.00 86 GLY A CA 19
ATOM 30399 C C . GLY A 1 86 ? -6.807 -0.554 13.755 1.00 0.00 86 GLY A C 19
ATOM 30400 O O . GLY A 1 86 ? -5.947 -1.345 14.138 1.00 0.00 86 GLY A O 19
ATOM 30404 N N . SER A 1 87 ? -7.731 -0.831 12.847 1.00 0.00 87 SER A N 19
ATOM 30405 C CA . SER A 1 87 ? -7.793 -2.140 12.218 1.00 0.00 87 SER A CA 19
ATOM 30406 C C . SER A 1 87 ? -6.402 -2.554 11.733 1.00 0.00 87 SER A C 19
ATOM 30407 O O . SER A 1 87 ? -5.474 -1.746 11.734 1.00 0.00 87 SER A O 19
ATOM 30415 N N . MET A 1 88 ? -6.301 -3.812 11.332 1.00 0.00 88 MET A N 19
ATOM 30416 C CA . MET A 1 88 ? -5.039 -4.344 10.846 1.00 0.00 88 MET A CA 19
ATOM 30417 C C . MET A 1 88 ? -5.178 -4.867 9.415 1.00 0.00 88 MET A C 19
ATOM 30418 O O . MET A 1 88 ? -6.219 -5.410 9.047 1.00 0.00 88 MET A O 19
ATOM 30432 N N . VAL A 1 89 ? -4.115 -4.684 8.646 1.00 0.00 89 VAL A N 19
ATOM 30433 C CA . VAL A 1 89 ? -4.106 -5.131 7.263 1.00 0.00 89 VAL A CA 19
ATOM 30434 C C . VAL A 1 89 ? -2.664 -5.394 6.826 1.00 0.00 89 VAL A C 19
ATOM 30435 O O . VAL A 1 89 ? -1.727 -4.844 7.402 1.00 0.00 89 VAL A O 19
ATOM 30448 N N . TYR A 1 90 ? -2.531 -6.236 5.811 1.00 0.00 90 TYR A N 19
ATOM 30449 C CA . TYR A 1 90 ? -1.218 -6.579 5.291 1.00 0.00 90 TYR A CA 19
ATOM 30450 C C . TYR A 1 90 ? -1.083 -6.158 3.826 1.00 0.00 90 TYR A C 19
ATOM 30451 O O . TYR A 1 90 ? -2.083 -5.955 3.139 1.00 0.00 90 TYR A O 19
ATOM 30469 N N . LEU A 1 91 ? 0.163 -6.040 3.390 1.00 0.00 91 LEU A N 19
ATOM 30470 C CA . LEU A 1 91 ? 0.442 -5.647 2.020 1.00 0.00 91 LEU A CA 19
ATOM 30471 C C . LEU A 1 91 ? 1.699 -6.371 1.532 1.00 0.00 91 LEU A C 19
ATOM 30472 O O . LEU A 1 91 ? 2.769 -6.229 2.121 1.00 0.00 91 LEU A O 19
ATOM 30488 N N . ALA A 1 92 ? 1.526 -7.132 0.461 1.00 0.00 92 ALA A N 19
ATOM 30489 C CA . ALA A 1 92 ? 2.633 -7.879 -0.112 1.00 0.00 92 ALA A CA 19
ATOM 30490 C C . ALA A 1 92 ? 2.811 -7.475 -1.576 1.00 0.00 92 ALA A C 19
ATOM 30491 O O . ALA A 1 92 ? 1.898 -7.637 -2.385 1.00 0.00 92 ALA A O 19
ATOM 30498 N N . TYR A 1 93 ? 3.993 -6.955 -1.874 1.00 0.00 93 TYR A N 19
ATOM 30499 C CA . TYR A 1 93 ? 4.303 -6.526 -3.227 1.00 0.00 93 TYR A CA 19
ATOM 30500 C C . TYR A 1 93 ? 5.690 -7.013 -3.653 1.00 0.00 93 TYR A C 19
ATOM 30501 O O . TYR A 1 93 ? 6.405 -7.629 -2.864 1.00 0.00 93 TYR A O 19
ATOM 30519 N N . GLU A 1 94 ? 6.028 -6.718 -4.899 1.00 0.00 94 GLU A N 19
ATOM 30520 C CA . GLU A 1 94 ? 7.317 -7.118 -5.440 1.00 0.00 94 GLU A CA 19
ATOM 30521 C C . GLU A 1 94 ? 8.083 -5.894 -5.946 1.00 0.00 94 GLU A C 19
ATOM 30522 O O . GLU A 1 94 ? 7.485 -4.858 -6.233 1.00 0.00 94 GLU A O 19
ATOM 30534 N N . GLY A 1 95 ? 9.395 -6.053 -6.038 1.00 0.00 95 GLY A N 19
ATOM 30535 C CA . GLY A 1 95 ? 10.249 -4.974 -6.505 1.00 0.00 95 GLY A CA 19
ATOM 30536 C C . GLY A 1 95 ? 10.204 -3.785 -5.543 1.00 0.00 95 GLY A C 19
ATOM 30537 O O . GLY A 1 95 ? 10.362 -2.639 -5.961 1.00 0.00 95 GLY A O 19
ATOM 30541 N N . GLU A 1 96 ? 9.987 -4.098 -4.274 1.00 0.00 96 GLU A N 19
ATOM 30542 C CA . GLU A 1 96 ? 9.919 -3.070 -3.251 1.00 0.00 96 GLU A CA 19
ATOM 30543 C C . GLU A 1 96 ? 9.165 -1.847 -3.776 1.00 0.00 96 GLU A C 19
ATOM 30544 O O . GLU A 1 96 ? 8.422 -1.943 -4.752 1.00 0.00 96 GLU A O 19
ATOM 30556 N N . ARG A 1 97 ? 9.381 -0.724 -3.106 1.00 0.00 97 ARG A N 19
ATOM 30557 C CA . ARG A 1 97 ? 8.731 0.516 -3.493 1.00 0.00 97 ARG A CA 19
ATOM 30558 C C . ARG A 1 97 ? 9.497 1.181 -4.639 1.00 0.00 97 ARG A C 19
ATOM 30559 O O . ARG A 1 97 ? 10.636 0.816 -4.923 1.00 0.00 97 ARG A O 19
ATOM 30580 N N . THR A 1 98 ? 8.840 2.146 -5.265 1.00 0.00 98 THR A N 19
ATOM 30581 C CA . THR A 1 98 ? 9.444 2.866 -6.373 1.00 0.00 98 THR A CA 19
ATOM 30582 C C . THR A 1 98 ? 10.338 3.993 -5.853 1.00 0.00 98 THR A C 19
ATOM 30583 O O . THR A 1 98 ? 10.654 4.042 -4.665 1.00 0.00 98 THR A O 19
ATOM 30594 N N . ILE A 1 99 ? 10.722 4.872 -6.768 1.00 0.00 99 ILE A N 19
ATOM 30595 C CA . ILE A 1 99 ? 11.573 5.995 -6.416 1.00 0.00 99 ILE A CA 19
ATOM 30596 C C . ILE A 1 99 ? 10.699 7.191 -6.033 1.00 0.00 99 ILE A C 19
ATOM 30597 O O . ILE A 1 99 ? 9.573 7.319 -6.509 1.00 0.00 99 ILE A O 19
ATOM 30613 N N . ARG A 1 100 ? 11.252 8.037 -5.176 1.00 0.00 100 ARG A N 19
ATOM 30614 C CA . ARG A 1 100 ? 10.538 9.218 -4.724 1.00 0.00 100 ARG A CA 19
ATOM 30615 C C . ARG A 1 100 ? 10.392 10.222 -5.869 1.00 0.00 100 ARG A C 19
ATOM 30616 O O . ARG A 1 100 ? 11.183 10.213 -6.811 1.00 0.00 100 ARG A O 19
ATOM 30637 N N . GLY A 1 101 ? 9.375 11.063 -5.751 1.00 0.00 101 GLY A N 19
ATOM 30638 C CA . GLY A 1 101 ? 9.115 12.070 -6.766 1.00 0.00 101 GLY A CA 19
ATOM 30639 C C . GLY A 1 101 ? 7.793 12.791 -6.497 1.00 0.00 101 GLY A C 19
ATOM 30640 O O . GLY A 1 101 ? 6.816 12.169 -6.082 1.00 0.00 101 GLY A O 19
ATOM 30644 N N . SER A 1 102 ? 7.804 14.093 -6.743 1.00 0.00 102 SER A N 19
ATOM 30645 C CA . SER A 1 102 ? 6.618 14.905 -6.533 1.00 0.00 102 SER A CA 19
ATOM 30646 C C . SER A 1 102 ? 6.900 16.356 -6.927 1.00 0.00 102 SER A C 19
ATOM 30647 O O . SER A 1 102 ? 7.850 16.963 -6.435 1.00 0.00 102 SER A O 19
ATOM 30655 N N . GLY A 1 103 ? 6.058 16.870 -7.811 1.00 0.00 103 GLY A N 19
ATOM 30656 C CA . GLY A 1 103 ? 6.206 18.239 -8.277 1.00 0.00 103 GLY A CA 19
ATOM 30657 C C . GLY A 1 103 ? 5.068 19.120 -7.757 1.00 0.00 103 GLY A C 19
ATOM 30658 O O . GLY A 1 103 ? 3.982 18.626 -7.458 1.00 0.00 103 GLY A O 19
ATOM 30662 N N . PRO A 1 104 ? 5.364 20.444 -7.664 1.00 0.00 104 PRO A N 19
ATOM 30663 C CA . PRO A 1 104 ? 4.379 21.399 -7.185 1.00 0.00 104 PRO A CA 19
ATOM 30664 C C . PRO A 1 104 ? 3.320 21.676 -8.254 1.00 0.00 104 PRO A C 19
ATOM 30665 O O . PRO A 1 104 ? 3.532 21.392 -9.432 1.00 0.00 104 PRO A O 19
ATOM 30676 N N . SER A 1 105 ? 2.202 22.227 -7.805 1.00 0.00 105 SER A N 19
ATOM 30677 C CA . SER A 1 105 ? 1.109 22.546 -8.708 1.00 0.00 105 SER A CA 19
ATOM 30678 C C . SER A 1 105 ? 0.235 23.647 -8.105 1.00 0.00 105 SER A C 19
ATOM 30679 O O . SER A 1 105 ? -0.409 23.439 -7.077 1.00 0.00 105 SER A O 19
ATOM 30687 N N . SER A 1 106 ? 0.240 24.793 -8.768 1.00 0.00 106 SER A N 19
ATOM 30688 C CA . SER A 1 106 ? -0.544 25.927 -8.310 1.00 0.00 106 SER A CA 19
ATOM 30689 C C . SER A 1 106 ? -2.029 25.560 -8.285 1.00 0.00 106 SER A C 19
ATOM 30690 O O . SER A 1 106 ? -2.528 24.914 -9.205 1.00 0.00 106 SER A O 19
ATOM 30698 N N . GLY A 1 107 ? -2.695 25.990 -7.223 1.00 0.00 107 GLY A N 19
ATOM 30699 C CA . GLY A 1 107 ? -4.113 25.714 -7.067 1.00 0.00 107 GLY A CA 19
ATOM 30700 C C . GLY A 1 107 ? -4.337 24.369 -6.374 1.00 0.00 107 GLY A C 19
ATOM 30701 O O . GLY A 1 107 ? -4.031 24.217 -5.192 1.00 0.00 107 GLY A O 19
ATOM 30705 N N . GLY A 1 1 ? -3.761 24.844 3.015 1.00 0.00 1 GLY A N 20
ATOM 30706 C CA . GLY A 1 1 ? -3.763 23.394 3.104 1.00 0.00 1 GLY A CA 20
ATOM 30707 C C . GLY A 1 1 ? -4.434 22.925 4.397 1.00 0.00 1 GLY A C 20
ATOM 30708 O O . GLY A 1 1 ? -4.976 23.735 5.148 1.00 0.00 1 GLY A O 20
ATOM 30712 N N . SER A 1 2 ? -4.377 21.620 4.616 1.00 0.00 2 SER A N 20
ATOM 30713 C CA . SER A 1 2 ? -4.973 21.034 5.805 1.00 0.00 2 SER A CA 20
ATOM 30714 C C . SER A 1 2 ? -4.099 21.325 7.026 1.00 0.00 2 SER A C 20
ATOM 30715 O O . SER A 1 2 ? -2.877 21.410 6.913 1.00 0.00 2 SER A O 20
ATOM 30723 N N . SER A 1 3 ? -4.759 21.471 8.165 1.00 0.00 3 SER A N 20
ATOM 30724 C CA . SER A 1 3 ? -4.058 21.751 9.407 1.00 0.00 3 SER A CA 20
ATOM 30725 C C . SER A 1 3 ? -4.043 20.503 10.292 1.00 0.00 3 SER A C 20
ATOM 30726 O O . SER A 1 3 ? -4.977 20.270 11.057 1.00 0.00 3 SER A O 20
ATOM 30734 N N . GLY A 1 4 ? -2.972 19.735 10.159 1.00 0.00 4 GLY A N 20
ATOM 30735 C CA . GLY A 1 4 ? -2.823 18.517 10.938 1.00 0.00 4 GLY A CA 20
ATOM 30736 C C . GLY A 1 4 ? -4.053 17.620 10.792 1.00 0.00 4 GLY A C 20
ATOM 30737 O O . GLY A 1 4 ? -4.822 17.456 11.738 1.00 0.00 4 GLY A O 20
ATOM 30741 N N . SER A 1 5 ? -4.201 17.061 9.600 1.00 0.00 5 SER A N 20
ATOM 30742 C CA . SER A 1 5 ? -5.325 16.184 9.318 1.00 0.00 5 SER A CA 20
ATOM 30743 C C . SER A 1 5 ? -5.068 14.798 9.913 1.00 0.00 5 SER A C 20
ATOM 30744 O O . SER A 1 5 ? -3.919 14.398 10.092 1.00 0.00 5 SER A O 20
ATOM 30752 N N . SER A 1 6 ? -6.158 14.102 10.202 1.00 0.00 6 SER A N 20
ATOM 30753 C CA . SER A 1 6 ? -6.066 12.769 10.773 1.00 0.00 6 SER A CA 20
ATOM 30754 C C . SER A 1 6 ? -6.827 11.772 9.898 1.00 0.00 6 SER A C 20
ATOM 30755 O O . SER A 1 6 ? -6.253 10.793 9.422 1.00 0.00 6 SER A O 20
ATOM 30763 N N . GLY A 1 7 ? -8.108 12.053 9.712 1.00 0.00 7 GLY A N 20
ATOM 30764 C CA . GLY A 1 7 ? -8.954 11.193 8.902 1.00 0.00 7 GLY A CA 20
ATOM 30765 C C . GLY A 1 7 ? -9.034 9.786 9.498 1.00 0.00 7 GLY A C 20
ATOM 30766 O O . GLY A 1 7 ? -9.352 9.623 10.675 1.00 0.00 7 GLY A O 20
ATOM 30770 N N . THR A 1 8 ? -8.740 8.804 8.657 1.00 0.00 8 THR A N 20
ATOM 30771 C CA . THR A 1 8 ? -8.775 7.416 9.085 1.00 0.00 8 THR A CA 20
ATOM 30772 C C . THR A 1 8 ? -7.474 6.707 8.702 1.00 0.00 8 THR A C 20
ATOM 30773 O O . THR A 1 8 ? -7.197 6.509 7.520 1.00 0.00 8 THR A O 20
ATOM 30784 N N . MET A 1 9 ? -6.712 6.345 9.723 1.00 0.00 9 MET A N 20
ATOM 30785 C CA . MET A 1 9 ? -5.448 5.662 9.508 1.00 0.00 9 MET A CA 20
ATOM 30786 C C . MET A 1 9 ? -5.615 4.146 9.631 1.00 0.00 9 MET A C 20
ATOM 30787 O O . MET A 1 9 ? -6.326 3.667 10.512 1.00 0.00 9 MET A O 20
ATOM 30801 N N . LEU A 1 10 ? -4.948 3.435 8.735 1.00 0.00 10 LEU A N 20
ATOM 30802 C CA . LEU A 1 10 ? -5.014 1.983 8.732 1.00 0.00 10 LEU A CA 20
ATOM 30803 C C . LEU A 1 10 ? -3.599 1.412 8.857 1.00 0.00 10 LEU A C 20
ATOM 30804 O O . LEU A 1 10 ? -2.623 2.090 8.541 1.00 0.00 10 LEU A O 20
ATOM 30820 N N . ARG A 1 11 ? -3.535 0.172 9.318 1.00 0.00 11 ARG A N 20
ATOM 30821 C CA . ARG A 1 11 ? -2.256 -0.497 9.489 1.00 0.00 11 ARG A CA 20
ATOM 30822 C C . ARG A 1 11 ? -1.986 -1.433 8.309 1.00 0.00 11 ARG A C 20
ATOM 30823 O O . ARG A 1 11 ? -2.647 -2.460 8.163 1.00 0.00 11 ARG A O 20
ATOM 30844 N N . VAL A 1 12 ? -1.013 -1.045 7.498 1.00 0.00 12 VAL A N 20
ATOM 30845 C CA . VAL A 1 12 ? -0.648 -1.837 6.335 1.00 0.00 12 VAL A CA 20
ATOM 30846 C C . VAL A 1 12 ? 0.674 -2.558 6.610 1.00 0.00 12 VAL A C 20
ATOM 30847 O O . VAL A 1 12 ? 1.746 -1.973 6.464 1.00 0.00 12 VAL A O 20
ATOM 30860 N N . ARG A 1 13 ? 0.553 -3.817 7.003 1.00 0.00 13 ARG A N 20
ATOM 30861 C CA . ARG A 1 13 ? 1.725 -4.624 7.300 1.00 0.00 13 ARG A CA 20
ATOM 30862 C C . ARG A 1 13 ? 2.354 -5.143 6.005 1.00 0.00 13 ARG A C 20
ATOM 30863 O O . ARG A 1 13 ? 1.684 -5.791 5.202 1.00 0.00 13 ARG A O 20
ATOM 30884 N N . SER A 1 14 ? 3.633 -4.838 5.842 1.00 0.00 14 SER A N 20
ATOM 30885 C CA . SER A 1 14 ? 4.359 -5.265 4.659 1.00 0.00 14 SER A CA 20
ATOM 30886 C C . SER A 1 14 ? 5.587 -6.083 5.065 1.00 0.00 14 SER A C 20
ATOM 30887 O O . SER A 1 14 ? 6.110 -5.918 6.166 1.00 0.00 14 SER A O 20
ATOM 30895 N N . ARG A 1 15 ? 6.011 -6.947 4.154 1.00 0.00 15 ARG A N 20
ATOM 30896 C CA . ARG A 1 15 ? 7.167 -7.790 4.404 1.00 0.00 15 ARG A CA 20
ATOM 30897 C C . ARG A 1 15 ? 8.347 -6.944 4.889 1.00 0.00 15 ARG A C 20
ATOM 30898 O O . ARG A 1 15 ? 9.123 -7.383 5.736 1.00 0.00 15 ARG A O 20
ATOM 30919 N N . ASP A 1 16 ? 8.444 -5.747 4.330 1.00 0.00 16 ASP A N 20
ATOM 30920 C CA . ASP A 1 16 ? 9.515 -4.836 4.694 1.00 0.00 16 ASP A CA 20
ATOM 30921 C C . ASP A 1 16 ? 9.310 -4.365 6.136 1.00 0.00 16 ASP A C 20
ATOM 30922 O O . ASP A 1 16 ? 10.277 -4.135 6.861 1.00 0.00 16 ASP A O 20
ATOM 30931 N N . GLY A 1 17 ? 8.045 -4.235 6.508 1.00 0.00 17 GLY A N 20
ATOM 30932 C CA . GLY A 1 17 ? 7.701 -3.796 7.849 1.00 0.00 17 GLY A CA 20
ATOM 30933 C C . GLY A 1 17 ? 6.266 -3.270 7.902 1.00 0.00 17 GLY A C 20
ATOM 30934 O O . GLY A 1 17 ? 5.524 -3.379 6.927 1.00 0.00 17 GLY A O 20
ATOM 30938 N N . LEU A 1 18 ? 5.917 -2.710 9.051 1.00 0.00 18 LEU A N 20
ATOM 30939 C CA . LEU A 1 18 ? 4.583 -2.166 9.244 1.00 0.00 18 LEU A CA 20
ATOM 30940 C C . LEU A 1 18 ? 4.576 -0.690 8.844 1.00 0.00 18 LEU A C 20
ATOM 30941 O O . LEU A 1 18 ? 5.505 0.049 9.166 1.00 0.00 18 LEU A O 20
ATOM 30957 N N . GLU A 1 19 ? 3.517 -0.303 8.147 1.00 0.00 19 GLU A N 20
ATOM 30958 C CA . GLU A 1 19 ? 3.376 1.072 7.700 1.00 0.00 19 GLU A CA 20
ATOM 30959 C C . GLU A 1 19 ? 1.934 1.547 7.890 1.00 0.00 19 GLU A C 20
ATOM 30960 O O . GLU A 1 19 ? 1.013 0.735 7.955 1.00 0.00 19 GLU A O 20
ATOM 30972 N N . ARG A 1 20 ? 1.785 2.861 7.974 1.00 0.00 20 ARG A N 20
ATOM 30973 C CA . ARG A 1 20 ? 0.471 3.454 8.156 1.00 0.00 20 ARG A CA 20
ATOM 30974 C C . ARG A 1 20 ? 0.105 4.314 6.944 1.00 0.00 20 ARG A C 20
ATOM 30975 O O . ARG A 1 20 ? 0.960 4.995 6.381 1.00 0.00 20 ARG A O 20
ATOM 30996 N N . VAL A 1 21 ? -1.168 4.255 6.579 1.00 0.00 21 VAL A N 20
ATOM 30997 C CA . VAL A 1 21 ? -1.658 5.020 5.445 1.00 0.00 21 VAL A CA 20
ATOM 30998 C C . VAL A 1 21 ? -2.975 5.700 5.825 1.00 0.00 21 VAL A C 20
ATOM 30999 O O . VAL A 1 21 ? -3.750 5.162 6.613 1.00 0.00 21 VAL A O 20
ATOM 31012 N N . SER A 1 22 ? -3.187 6.873 5.246 1.00 0.00 22 SER A N 20
ATOM 31013 C CA . SER A 1 22 ? -4.396 7.632 5.513 1.00 0.00 22 SER A CA 20
ATOM 31014 C C . SER A 1 22 ? -5.415 7.404 4.395 1.00 0.00 22 SER A C 20
ATOM 31015 O O . SER A 1 22 ? -5.076 7.486 3.215 1.00 0.00 22 SER A O 20
ATOM 31023 N N . VAL A 1 23 ? -6.643 7.122 4.805 1.00 0.00 23 VAL A N 20
ATOM 31024 C CA . VAL A 1 23 ? -7.713 6.881 3.852 1.00 0.00 23 VAL A CA 20
ATOM 31025 C C . VAL A 1 23 ? -8.882 7.821 4.156 1.00 0.00 23 VAL A C 20
ATOM 31026 O O . VAL A 1 23 ? -8.736 8.769 4.926 1.00 0.00 23 VAL A O 20
ATOM 31039 N N . ASP A 1 24 ? -10.014 7.526 3.535 1.00 0.00 24 ASP A N 20
ATOM 31040 C CA . ASP A 1 24 ? -11.207 8.332 3.730 1.00 0.00 24 ASP A CA 20
ATOM 31041 C C . ASP A 1 24 ? -12.185 7.579 4.635 1.00 0.00 24 ASP A C 20
ATOM 31042 O O . ASP A 1 24 ? -12.478 8.024 5.743 1.00 0.00 24 ASP A O 20
ATOM 31051 N N . GLY A 1 25 ? -12.662 6.452 4.127 1.00 0.00 25 GLY A N 20
ATOM 31052 C CA . GLY A 1 25 ? -13.601 5.633 4.876 1.00 0.00 25 GLY A CA 20
ATOM 31053 C C . GLY A 1 25 ? -14.057 4.429 4.050 1.00 0.00 25 GLY A C 20
ATOM 31054 O O . GLY A 1 25 ? -13.351 3.990 3.144 1.00 0.00 25 GLY A O 20
ATOM 31058 N N . PRO A 1 26 ? -15.266 3.916 4.402 1.00 0.00 26 PRO A N 20
ATOM 31059 C CA . PRO A 1 26 ? -15.825 2.770 3.704 1.00 0.00 26 PRO A CA 20
ATOM 31060 C C . PRO A 1 26 ? -16.358 3.174 2.327 1.00 0.00 26 PRO A C 20
ATOM 31061 O O . PRO A 1 26 ? -16.448 2.344 1.424 1.00 0.00 26 PRO A O 20
ATOM 31072 N N . HIS A 1 27 ? -16.698 4.449 2.211 1.00 0.00 27 HIS A N 20
ATOM 31073 C CA . HIS A 1 27 ? -17.220 4.973 0.960 1.00 0.00 27 HIS A CA 20
ATOM 31074 C C . HIS A 1 27 ? -16.221 4.701 -0.167 1.00 0.00 27 HIS A C 20
ATOM 31075 O O . HIS A 1 27 ? -16.577 4.754 -1.343 1.00 0.00 27 HIS A O 20
ATOM 31089 N N . ILE A 1 28 ? -14.990 4.416 0.233 1.00 0.00 28 ILE A N 20
ATOM 31090 C CA . ILE A 1 28 ? -13.937 4.136 -0.729 1.00 0.00 28 ILE A CA 20
ATOM 31091 C C . ILE A 1 28 ? -13.870 2.628 -0.979 1.00 0.00 28 ILE A C 20
ATOM 31092 O O . ILE A 1 28 ? -14.373 1.839 -0.181 1.00 0.00 28 ILE A O 20
ATOM 31108 N N . THR A 1 29 ? -13.243 2.273 -2.092 1.00 0.00 29 THR A N 20
ATOM 31109 C CA . THR A 1 29 ? -13.103 0.874 -2.458 1.00 0.00 29 THR A CA 20
ATOM 31110 C C . THR A 1 29 ? -11.627 0.474 -2.481 1.00 0.00 29 THR A C 20
ATOM 31111 O O . THR A 1 29 ? -10.747 1.326 -2.367 1.00 0.00 29 THR A O 20
ATOM 31122 N N . VAL A 1 30 ? -11.400 -0.823 -2.630 1.00 0.00 30 VAL A N 20
ATOM 31123 C CA . VAL A 1 30 ? -10.045 -1.347 -2.670 1.00 0.00 30 VAL A CA 20
ATOM 31124 C C . VAL A 1 30 ? -9.222 -0.542 -3.677 1.00 0.00 30 VAL A C 20
ATOM 31125 O O . VAL A 1 30 ? -8.042 -0.278 -3.450 1.00 0.00 30 VAL A O 20
ATOM 31138 N N . SER A 1 31 ? -9.876 -0.174 -4.769 1.00 0.00 31 SER A N 20
ATOM 31139 C CA . SER A 1 31 ? -9.219 0.595 -5.812 1.00 0.00 31 SER A CA 20
ATOM 31140 C C . SER A 1 31 ? -8.597 1.860 -5.216 1.00 0.00 31 SER A C 20
ATOM 31141 O O . SER A 1 31 ? -7.404 2.108 -5.386 1.00 0.00 31 SER A O 20
ATOM 31149 N N . GLN A 1 32 ? -9.433 2.626 -4.530 1.00 0.00 32 GLN A N 20
ATOM 31150 C CA . GLN A 1 32 ? -8.980 3.858 -3.909 1.00 0.00 32 GLN A CA 20
ATOM 31151 C C . GLN A 1 32 ? -7.982 3.553 -2.790 1.00 0.00 32 GLN A C 20
ATOM 31152 O O . GLN A 1 32 ? -7.085 4.350 -2.519 1.00 0.00 32 GLN A O 20
ATOM 31166 N N . LEU A 1 33 ? -8.171 2.397 -2.171 1.00 0.00 33 LEU A N 20
ATOM 31167 C CA . LEU A 1 33 ? -7.298 1.976 -1.088 1.00 0.00 33 LEU A CA 20
ATOM 31168 C C . LEU A 1 33 ? -5.890 1.739 -1.637 1.00 0.00 33 LEU A C 20
ATOM 31169 O O . LEU A 1 33 ? -4.922 2.316 -1.143 1.00 0.00 33 LEU A O 20
ATOM 31185 N N . LYS A 1 34 ? -5.820 0.888 -2.650 1.00 0.00 34 LYS A N 20
ATOM 31186 C CA . LYS A 1 34 ? -4.546 0.567 -3.271 1.00 0.00 34 LYS A CA 20
ATOM 31187 C C . LYS A 1 34 ? -3.871 1.859 -3.738 1.00 0.00 34 LYS A C 20
ATOM 31188 O O . LYS A 1 34 ? -2.814 2.230 -3.230 1.00 0.00 34 LYS A O 20
ATOM 31207 N N . THR A 1 35 ? -4.510 2.508 -4.700 1.00 0.00 35 THR A N 20
ATOM 31208 C CA . THR A 1 35 ? -3.985 3.750 -5.241 1.00 0.00 35 THR A CA 20
ATOM 31209 C C . THR A 1 35 ? -3.320 4.574 -4.137 1.00 0.00 35 THR A C 20
ATOM 31210 O O . THR A 1 35 ? -2.228 5.106 -4.327 1.00 0.00 35 THR A O 20
ATOM 31221 N N . LEU A 1 36 ? -4.007 4.653 -3.006 1.00 0.00 36 LEU A N 20
ATOM 31222 C CA . LEU A 1 36 ? -3.496 5.402 -1.871 1.00 0.00 36 LEU A CA 20
ATOM 31223 C C . LEU A 1 36 ? -2.116 4.863 -1.489 1.00 0.00 36 LEU A C 20
ATOM 31224 O O . LEU A 1 36 ? -1.106 5.537 -1.687 1.00 0.00 36 LEU A O 20
ATOM 31240 N N . ILE A 1 37 ? -2.117 3.654 -0.948 1.00 0.00 37 ILE A N 20
ATOM 31241 C CA . ILE A 1 37 ? -0.878 3.017 -0.536 1.00 0.00 37 ILE A CA 20
ATOM 31242 C C . ILE A 1 37 ? 0.098 3.000 -1.714 1.00 0.00 37 ILE A C 20
ATOM 31243 O O . ILE A 1 37 ? 1.300 3.183 -1.531 1.00 0.00 37 ILE A O 20
ATOM 31259 N N . GLN A 1 38 ? -0.456 2.778 -2.897 1.00 0.00 38 GLN A N 20
ATOM 31260 C CA . GLN A 1 38 ? 0.350 2.734 -4.105 1.00 0.00 38 GLN A CA 20
ATOM 31261 C C . GLN A 1 38 ? 1.112 4.049 -4.282 1.00 0.00 38 GLN A C 20
ATOM 31262 O O . GLN A 1 38 ? 2.220 4.061 -4.815 1.00 0.00 38 GLN A O 20
ATOM 31276 N N . ASP A 1 39 ? 0.487 5.124 -3.825 1.00 0.00 39 ASP A N 20
ATOM 31277 C CA . ASP A 1 39 ? 1.092 6.441 -3.927 1.00 0.00 39 ASP A CA 20
ATOM 31278 C C . ASP A 1 39 ? 1.885 6.733 -2.651 1.00 0.00 39 ASP A C 20
ATOM 31279 O O . ASP A 1 39 ? 3.072 7.049 -2.713 1.00 0.00 39 ASP A O 20
ATOM 31288 N N . GLN A 1 40 ? 1.197 6.617 -1.525 1.00 0.00 40 GLN A N 20
ATOM 31289 C CA . GLN A 1 40 ? 1.823 6.864 -0.237 1.00 0.00 40 GLN A CA 20
ATOM 31290 C C . GLN A 1 40 ? 3.063 5.984 -0.072 1.00 0.00 40 GLN A C 20
ATOM 31291 O O . GLN A 1 40 ? 4.156 6.487 0.184 1.00 0.00 40 GLN A O 20
ATOM 31305 N N . LEU A 1 41 ? 2.853 4.684 -0.225 1.00 0.00 41 LEU A N 20
ATOM 31306 C CA . LEU A 1 41 ? 3.940 3.730 -0.096 1.00 0.00 41 LEU A CA 20
ATOM 31307 C C . LEU A 1 41 ? 4.759 3.718 -1.389 1.00 0.00 41 LEU A C 20
ATOM 31308 O O . LEU A 1 41 ? 5.870 3.191 -1.419 1.00 0.00 41 LEU A O 20
ATOM 31324 N N . GLN A 1 42 ? 4.177 4.304 -2.425 1.00 0.00 42 GLN A N 20
ATOM 31325 C CA . GLN A 1 42 ? 4.839 4.368 -3.717 1.00 0.00 42 GLN A CA 20
ATOM 31326 C C . GLN A 1 42 ? 5.057 2.958 -4.271 1.00 0.00 42 GLN A C 20
ATOM 31327 O O . GLN A 1 42 ? 6.184 2.578 -4.585 1.00 0.00 42 GLN A O 20
ATOM 31341 N N . ILE A 1 43 ? 3.960 2.222 -4.376 1.00 0.00 43 ILE A N 20
ATOM 31342 C CA . ILE A 1 43 ? 4.017 0.864 -4.888 1.00 0.00 43 ILE A CA 20
ATOM 31343 C C . ILE A 1 43 ? 2.926 0.675 -5.944 1.00 0.00 43 ILE A C 20
ATOM 31344 O O . ILE A 1 43 ? 1.826 1.208 -5.808 1.00 0.00 43 ILE A O 20
ATOM 31360 N N . PRO A 1 44 ? 3.278 -0.105 -7.001 1.00 0.00 44 PRO A N 20
ATOM 31361 C CA . PRO A 1 44 ? 2.342 -0.370 -8.080 1.00 0.00 44 PRO A CA 20
ATOM 31362 C C . PRO A 1 44 ? 1.277 -1.380 -7.646 1.00 0.00 44 PRO A C 20
ATOM 31363 O O . PRO A 1 44 ? 1.604 -2.466 -7.170 1.00 0.00 44 PRO A O 20
ATOM 31374 N N . ILE A 1 45 ? 0.026 -0.985 -7.827 1.00 0.00 45 ILE A N 20
ATOM 31375 C CA . ILE A 1 45 ? -1.089 -1.841 -7.460 1.00 0.00 45 ILE A CA 20
ATOM 31376 C C . ILE A 1 45 ? -0.863 -3.241 -8.036 1.00 0.00 45 ILE A C 20
ATOM 31377 O O . ILE A 1 45 ? -0.843 -4.224 -7.298 1.00 0.00 45 ILE A O 20
ATOM 31393 N N . HIS A 1 46 ? -0.699 -3.285 -9.350 1.00 0.00 46 HIS A N 20
ATOM 31394 C CA . HIS A 1 46 ? -0.475 -4.547 -10.034 1.00 0.00 46 HIS A CA 20
ATOM 31395 C C . HIS A 1 46 ? 0.446 -5.431 -9.192 1.00 0.00 46 HIS A C 20
ATOM 31396 O O . HIS A 1 46 ? 0.358 -6.657 -9.248 1.00 0.00 46 HIS A O 20
ATOM 31410 N N . ASN A 1 47 ? 1.309 -4.774 -8.431 1.00 0.00 47 ASN A N 20
ATOM 31411 C CA . ASN A 1 47 ? 2.246 -5.485 -7.577 1.00 0.00 47 ASN A CA 20
ATOM 31412 C C . ASN A 1 47 ? 1.652 -5.619 -6.174 1.00 0.00 47 ASN A C 20
ATOM 31413 O O . ASN A 1 47 ? 1.743 -6.678 -5.555 1.00 0.00 47 ASN A O 20
ATOM 31424 N N . GLN A 1 48 ? 1.055 -4.530 -5.713 1.00 0.00 48 GLN A N 20
ATOM 31425 C CA . GLN A 1 48 ? 0.445 -4.512 -4.394 1.00 0.00 48 GLN A CA 20
ATOM 31426 C C . GLN A 1 48 ? -0.505 -5.700 -4.232 1.00 0.00 48 GLN A C 20
ATOM 31427 O O . GLN A 1 48 ? -1.198 -6.078 -5.176 1.00 0.00 48 GLN A O 20
ATOM 31441 N N . THR A 1 49 ? -0.506 -6.256 -3.030 1.00 0.00 49 THR A N 20
ATOM 31442 C CA . THR A 1 49 ? -1.360 -7.394 -2.733 1.00 0.00 49 THR A CA 20
ATOM 31443 C C . THR A 1 49 ? -2.059 -7.199 -1.386 1.00 0.00 49 THR A C 20
ATOM 31444 O O . THR A 1 49 ? -1.436 -7.335 -0.334 1.00 0.00 49 THR A O 20
ATOM 31455 N N . LEU A 1 50 ? -3.344 -6.884 -1.462 1.00 0.00 50 LEU A N 20
ATOM 31456 C CA . LEU A 1 50 ? -4.134 -6.669 -0.262 1.00 0.00 50 LEU A CA 20
ATOM 31457 C C . LEU A 1 50 ? -4.736 -8.000 0.192 1.00 0.00 50 LEU A C 20
ATOM 31458 O O . LEU A 1 50 ? -5.326 -8.724 -0.609 1.00 0.00 50 LEU A O 20
ATOM 31474 N N . SER A 1 51 ? -4.567 -8.283 1.476 1.00 0.00 51 SER A N 20
ATOM 31475 C CA . SER A 1 51 ? -5.087 -9.514 2.046 1.00 0.00 51 SER A CA 20
ATOM 31476 C C . SER A 1 51 ? -5.172 -9.391 3.568 1.00 0.00 51 SER A C 20
ATOM 31477 O O . SER A 1 51 ? -4.276 -8.834 4.200 1.00 0.00 51 SER A O 20
ATOM 31485 N N . THR A 1 52 ? -6.257 -9.921 4.113 1.00 0.00 52 THR A N 20
ATOM 31486 C CA . THR A 1 52 ? -6.470 -9.877 5.550 1.00 0.00 52 THR A CA 20
ATOM 31487 C C . THR A 1 52 ? -5.842 -11.101 6.220 1.00 0.00 52 THR A C 20
ATOM 31488 O O . THR A 1 52 ? -6.382 -11.626 7.193 1.00 0.00 52 THR A O 20
ATOM 31499 N N . ASN A 1 53 ? -4.711 -11.521 5.672 1.00 0.00 53 ASN A N 20
ATOM 31500 C CA . ASN A 1 53 ? -4.004 -12.673 6.204 1.00 0.00 53 ASN A CA 20
ATOM 31501 C C . ASN A 1 53 ? -2.522 -12.329 6.362 1.00 0.00 53 ASN A C 20
ATOM 31502 O O . ASN A 1 53 ? -1.916 -11.750 5.462 1.00 0.00 53 ASN A O 20
ATOM 31513 N N . ARG A 1 54 ? -1.981 -12.698 7.514 1.00 0.00 54 ARG A N 20
ATOM 31514 C CA . ARG A 1 54 ? -0.582 -12.435 7.802 1.00 0.00 54 ARG A CA 20
ATOM 31515 C C . ARG A 1 54 ? 0.312 -13.398 7.018 1.00 0.00 54 ARG A C 20
ATOM 31516 O O . ARG A 1 54 ? 1.520 -13.191 6.922 1.00 0.00 54 ARG A O 20
ATOM 31537 N N . ASN A 1 55 ? -0.318 -14.431 6.476 1.00 0.00 55 ASN A N 20
ATOM 31538 C CA . ASN A 1 55 ? 0.405 -15.426 5.703 1.00 0.00 55 ASN A CA 20
ATOM 31539 C C . ASN A 1 55 ? 0.835 -14.815 4.368 1.00 0.00 55 ASN A C 20
ATOM 31540 O O . ASN A 1 55 ? 1.606 -15.419 3.624 1.00 0.00 55 ASN A O 20
ATOM 31551 N N . LEU A 1 56 ? 0.318 -13.624 4.105 1.00 0.00 56 LEU A N 20
ATOM 31552 C CA . LEU A 1 56 ? 0.639 -12.924 2.872 1.00 0.00 56 LEU A CA 20
ATOM 31553 C C . LEU A 1 56 ? 2.137 -12.619 2.840 1.00 0.00 56 LEU A C 20
ATOM 31554 O O . LEU A 1 56 ? 2.800 -12.849 1.829 1.00 0.00 56 LEU A O 20
ATOM 31570 N N . LEU A 1 57 ? 2.629 -12.105 3.958 1.00 0.00 57 LEU A N 20
ATOM 31571 C CA . LEU A 1 57 ? 4.037 -11.766 4.070 1.00 0.00 57 LEU A CA 20
ATOM 31572 C C . LEU A 1 57 ? 4.882 -12.998 3.742 1.00 0.00 57 LEU A C 20
ATOM 31573 O O . LEU A 1 57 ? 6.056 -12.876 3.395 1.00 0.00 57 LEU A O 20
ATOM 31589 N N . LEU A 1 58 ? 4.252 -14.157 3.862 1.00 0.00 58 LEU A N 20
ATOM 31590 C CA . LEU A 1 58 ? 4.931 -15.411 3.582 1.00 0.00 58 LEU A CA 20
ATOM 31591 C C . LEU A 1 58 ? 5.017 -15.612 2.067 1.00 0.00 58 LEU A C 20
ATOM 31592 O O . LEU A 1 58 ? 6.013 -16.127 1.561 1.00 0.00 58 LEU A O 20
ATOM 31608 N N . ALA A 1 59 ? 3.959 -15.196 1.386 1.00 0.00 59 ALA A N 20
ATOM 31609 C CA . ALA A 1 59 ? 3.902 -15.324 -0.060 1.00 0.00 59 ALA A CA 20
ATOM 31610 C C . ALA A 1 59 ? 5.142 -14.672 -0.674 1.00 0.00 59 ALA A C 20
ATOM 31611 O O . ALA A 1 59 ? 5.382 -13.481 -0.481 1.00 0.00 59 ALA A O 20
ATOM 31618 N N . LYS A 1 60 ? 5.898 -15.481 -1.402 1.00 0.00 60 LYS A N 20
ATOM 31619 C CA . LYS A 1 60 ? 7.108 -14.997 -2.046 1.00 0.00 60 LYS A CA 20
ATOM 31620 C C . LYS A 1 60 ? 6.915 -15.017 -3.564 1.00 0.00 60 LYS A C 20
ATOM 31621 O O . LYS A 1 60 ? 7.467 -14.178 -4.274 1.00 0.00 60 LYS A O 20
ATOM 31640 N N . SER A 1 61 ? 6.130 -15.984 -4.016 1.00 0.00 61 SER A N 20
ATOM 31641 C CA . SER A 1 61 ? 5.857 -16.124 -5.437 1.00 0.00 61 SER A CA 20
ATOM 31642 C C . SER A 1 61 ? 4.517 -15.471 -5.779 1.00 0.00 61 SER A C 20
ATOM 31643 O O . SER A 1 61 ? 3.801 -15.011 -4.891 1.00 0.00 61 SER A O 20
ATOM 31651 N N . PRO A 1 62 ? 4.209 -15.450 -7.104 1.00 0.00 62 PRO A N 20
ATOM 31652 C CA . PRO A 1 62 ? 2.967 -14.861 -7.575 1.00 0.00 62 PRO A CA 20
ATOM 31653 C C . PRO A 1 62 ? 1.778 -15.778 -7.277 1.00 0.00 62 PRO A C 20
ATOM 31654 O O . PRO A 1 62 ? 0.661 -15.305 -7.077 1.00 0.00 62 PRO A O 20
ATOM 31665 N N . SER A 1 63 ? 2.060 -17.072 -7.258 1.00 0.00 63 SER A N 20
ATOM 31666 C CA . SER A 1 63 ? 1.028 -18.059 -6.989 1.00 0.00 63 SER A CA 20
ATOM 31667 C C . SER A 1 63 ? 0.667 -18.045 -5.502 1.00 0.00 63 SER A C 20
ATOM 31668 O O . SER A 1 63 ? -0.479 -18.305 -5.136 1.00 0.00 63 SER A O 20
ATOM 31676 N N . ASP A 1 64 ? 1.664 -17.739 -4.686 1.00 0.00 64 ASP A N 20
ATOM 31677 C CA . ASP A 1 64 ? 1.466 -17.688 -3.248 1.00 0.00 64 ASP A CA 20
ATOM 31678 C C . ASP A 1 64 ? 0.696 -16.416 -2.888 1.00 0.00 64 ASP A C 20
ATOM 31679 O O . ASP A 1 64 ? 0.089 -16.334 -1.822 1.00 0.00 64 ASP A O 20
ATOM 31688 N N . PHE A 1 65 ? 0.746 -15.455 -3.799 1.00 0.00 65 PHE A N 20
ATOM 31689 C CA . PHE A 1 65 ? 0.061 -14.191 -3.591 1.00 0.00 65 PHE A CA 20
ATOM 31690 C C . PHE A 1 65 ? -1.365 -14.243 -4.142 1.00 0.00 65 PHE A C 20
ATOM 31691 O O . PHE A 1 65 ? -2.274 -13.631 -3.582 1.00 0.00 65 PHE A O 20
ATOM 31708 N N . LEU A 1 66 ? -1.518 -14.979 -5.233 1.00 0.00 66 LEU A N 20
ATOM 31709 C CA . LEU A 1 66 ? -2.818 -15.119 -5.866 1.00 0.00 66 LEU A CA 20
ATOM 31710 C C . LEU A 1 66 ? -3.738 -15.936 -4.956 1.00 0.00 66 LEU A C 20
ATOM 31711 O O . LEU A 1 66 ? -4.956 -15.765 -4.984 1.00 0.00 66 LEU A O 20
ATOM 31727 N N . ALA A 1 67 ? -3.120 -16.807 -4.172 1.00 0.00 67 ALA A N 20
ATOM 31728 C CA . ALA A 1 67 ? -3.868 -17.651 -3.255 1.00 0.00 67 ALA A CA 20
ATOM 31729 C C . ALA A 1 67 ? -4.692 -16.769 -2.315 1.00 0.00 67 ALA A C 20
ATOM 31730 O O . ALA A 1 67 ? -5.669 -17.228 -1.726 1.00 0.00 67 ALA A O 20
ATOM 31737 N N . PHE A 1 68 ? -4.268 -15.519 -2.204 1.00 0.00 68 PHE A N 20
ATOM 31738 C CA . PHE A 1 68 ? -4.955 -14.569 -1.346 1.00 0.00 68 PHE A CA 20
ATOM 31739 C C . PHE A 1 68 ? -5.744 -13.552 -2.174 1.00 0.00 68 PHE A C 20
ATOM 31740 O O . PHE A 1 68 ? -5.184 -12.565 -2.648 1.00 0.00 68 PHE A O 20
ATOM 31757 N N . THR A 1 69 ? -7.031 -13.829 -2.321 1.00 0.00 69 THR A N 20
ATOM 31758 C CA . THR A 1 69 ? -7.902 -12.950 -3.084 1.00 0.00 69 THR A CA 20
ATOM 31759 C C . THR A 1 69 ? -9.059 -12.458 -2.211 1.00 0.00 69 THR A C 20
ATOM 31760 O O . THR A 1 69 ? -10.211 -12.825 -2.436 1.00 0.00 69 THR A O 20
ATOM 31771 N N . ASP A 1 70 ? -8.711 -11.634 -1.234 1.00 0.00 70 ASP A N 20
ATOM 31772 C CA . ASP A 1 70 ? -9.706 -11.087 -0.327 1.00 0.00 70 ASP A CA 20
ATOM 31773 C C . ASP A 1 70 ? -10.075 -9.671 -0.774 1.00 0.00 70 ASP A C 20
ATOM 31774 O O . ASP A 1 70 ? -11.244 -9.290 -0.739 1.00 0.00 70 ASP A O 20
ATOM 31783 N N . MET A 1 71 ? -9.056 -8.931 -1.185 1.00 0.00 71 MET A N 20
ATOM 31784 C CA . MET A 1 71 ? -9.258 -7.565 -1.639 1.00 0.00 71 MET A CA 20
ATOM 31785 C C . MET A 1 71 ? -8.741 -7.380 -3.067 1.00 0.00 71 MET A C 20
ATOM 31786 O O . MET A 1 71 ? -8.108 -6.371 -3.375 1.00 0.00 71 MET A O 20
ATOM 31800 N N . ALA A 1 72 ? -9.030 -8.369 -3.900 1.00 0.00 72 ALA A N 20
ATOM 31801 C CA . ALA A 1 72 ? -8.601 -8.327 -5.288 1.00 0.00 72 ALA A CA 20
ATOM 31802 C C . ALA A 1 72 ? -9.566 -7.450 -6.089 1.00 0.00 72 ALA A C 20
ATOM 31803 O O . ALA A 1 72 ? -9.140 -6.669 -6.939 1.00 0.00 72 ALA A O 20
ATOM 31810 N N . ASP A 1 73 ? -10.847 -7.607 -5.788 1.00 0.00 73 ASP A N 20
ATOM 31811 C CA . ASP A 1 73 ? -11.875 -6.839 -6.470 1.00 0.00 73 ASP A CA 20
ATOM 31812 C C . ASP A 1 73 ? -11.677 -5.352 -6.170 1.00 0.00 73 ASP A C 20
ATOM 31813 O O . ASP A 1 73 ? -11.736 -4.935 -5.014 1.00 0.00 73 ASP A O 20
ATOM 31822 N N . PRO A 1 74 ? -11.440 -4.572 -7.259 1.00 0.00 74 PRO A N 20
ATOM 31823 C CA . PRO A 1 74 ? -11.233 -3.140 -7.123 1.00 0.00 74 PRO A CA 20
ATOM 31824 C C . PRO A 1 74 ? -12.555 -2.419 -6.851 1.00 0.00 74 PRO A C 20
ATOM 31825 O O . PRO A 1 74 ? -12.560 -1.275 -6.399 1.00 0.00 74 PRO A O 20
ATOM 31836 N N . ASN A 1 75 ? -13.643 -3.117 -7.140 1.00 0.00 75 ASN A N 20
ATOM 31837 C CA . ASN A 1 75 ? -14.968 -2.557 -6.932 1.00 0.00 75 ASN A CA 20
ATOM 31838 C C . ASN A 1 75 ? -15.490 -2.988 -5.560 1.00 0.00 75 ASN A C 20
ATOM 31839 O O . ASN A 1 75 ? -16.650 -2.750 -5.230 1.00 0.00 75 ASN A O 20
ATOM 31850 N N . LEU A 1 76 ? -14.606 -3.614 -4.796 1.00 0.00 76 LEU A N 20
ATOM 31851 C CA . LEU A 1 76 ? -14.963 -4.081 -3.467 1.00 0.00 76 LEU A CA 20
ATOM 31852 C C . LEU A 1 76 ? -14.674 -2.976 -2.449 1.00 0.00 76 LEU A C 20
ATOM 31853 O O . LEU A 1 76 ? -13.670 -2.273 -2.558 1.00 0.00 76 LEU A O 20
ATOM 31869 N N . ARG A 1 77 ? -15.573 -2.856 -1.483 1.00 0.00 77 ARG A N 20
ATOM 31870 C CA . ARG A 1 77 ? -15.427 -1.848 -0.446 1.00 0.00 77 ARG A CA 20
ATOM 31871 C C . ARG A 1 77 ? -14.685 -2.430 0.759 1.00 0.00 77 ARG A C 20
ATOM 31872 O O . ARG A 1 77 ? -14.756 -3.631 1.016 1.00 0.00 77 ARG A O 20
ATOM 31893 N N . ILE A 1 78 ? -13.990 -1.551 1.466 1.00 0.00 78 ILE A N 20
ATOM 31894 C CA . ILE A 1 78 ? -13.235 -1.962 2.638 1.00 0.00 78 ILE A CA 20
ATOM 31895 C C . ILE A 1 78 ? -14.202 -2.474 3.707 1.00 0.00 78 ILE A C 20
ATOM 31896 O O . ILE A 1 78 ? -13.793 -3.166 4.638 1.00 0.00 78 ILE A O 20
ATOM 31912 N N . SER A 1 79 ? -15.466 -2.113 3.539 1.00 0.00 79 SER A N 20
ATOM 31913 C CA . SER A 1 79 ? -16.494 -2.527 4.479 1.00 0.00 79 SER A CA 20
ATOM 31914 C C . SER A 1 79 ? -16.634 -4.050 4.464 1.00 0.00 79 SER A C 20
ATOM 31915 O O . SER A 1 79 ? -17.074 -4.646 5.445 1.00 0.00 79 SER A O 20
ATOM 31923 N N . SER A 1 80 ? -16.251 -4.637 3.339 1.00 0.00 80 SER A N 20
ATOM 31924 C CA . SER A 1 80 ? -16.329 -6.079 3.183 1.00 0.00 80 SER A CA 20
ATOM 31925 C C . SER A 1 80 ? -15.603 -6.770 4.339 1.00 0.00 80 SER A C 20
ATOM 31926 O O . SER A 1 80 ? -16.036 -7.820 4.810 1.00 0.00 80 SER A O 20
ATOM 31934 N N . LEU A 1 81 ? -14.510 -6.152 4.763 1.00 0.00 81 LEU A N 20
ATOM 31935 C CA . LEU A 1 81 ? -13.719 -6.695 5.855 1.00 0.00 81 LEU A CA 20
ATOM 31936 C C . LEU A 1 81 ? -13.938 -5.845 7.108 1.00 0.00 81 LEU A C 20
ATOM 31937 O O . LEU A 1 81 ? -13.539 -6.235 8.204 1.00 0.00 81 LEU A O 20
ATOM 31953 N N . ASN A 1 82 ? -14.570 -4.699 6.904 1.00 0.00 82 ASN A N 20
ATOM 31954 C CA . ASN A 1 82 ? -14.846 -3.790 8.004 1.00 0.00 82 ASN A CA 20
ATOM 31955 C C . ASN A 1 82 ? -13.525 -3.346 8.637 1.00 0.00 82 ASN A C 20
ATOM 31956 O O . ASN A 1 82 ? -13.213 -3.728 9.763 1.00 0.00 82 ASN A O 20
ATOM 31967 N N . LEU A 1 83 ? -12.785 -2.545 7.884 1.00 0.00 83 LEU A N 20
ATOM 31968 C CA . LEU A 1 83 ? -11.506 -2.045 8.357 1.00 0.00 83 LEU A CA 20
ATOM 31969 C C . LEU A 1 83 ? -11.718 -0.709 9.071 1.00 0.00 83 LEU A C 20
ATOM 31970 O O . LEU A 1 83 ? -11.922 0.318 8.425 1.00 0.00 83 LEU A O 20
ATOM 31986 N N . ALA A 1 84 ? -11.662 -0.765 10.393 1.00 0.00 84 ALA A N 20
ATOM 31987 C CA . ALA A 1 84 ? -11.845 0.428 11.202 1.00 0.00 84 ALA A CA 20
ATOM 31988 C C . ALA A 1 84 ? -10.477 0.979 11.608 1.00 0.00 84 ALA A C 20
ATOM 31989 O O . ALA A 1 84 ? -9.451 0.349 11.358 1.00 0.00 84 ALA A O 20
ATOM 31996 N N . HIS A 1 85 ? -10.506 2.150 12.227 1.00 0.00 85 HIS A N 20
ATOM 31997 C CA . HIS A 1 85 ? -9.281 2.793 12.670 1.00 0.00 85 HIS A CA 20
ATOM 31998 C C . HIS A 1 85 ? -8.562 1.891 13.675 1.00 0.00 85 HIS A C 20
ATOM 31999 O O . HIS A 1 85 ? -9.071 1.643 14.767 1.00 0.00 85 HIS A O 20
ATOM 32013 N N . GLY A 1 86 ? -7.390 1.424 13.270 1.00 0.00 86 GLY A N 20
ATOM 32014 C CA . GLY A 1 86 ? -6.596 0.554 14.121 1.00 0.00 86 GLY A CA 20
ATOM 32015 C C . GLY A 1 86 ? -6.552 -0.869 13.562 1.00 0.00 86 GLY A C 20
ATOM 32016 O O . GLY A 1 86 ? -5.641 -1.635 13.874 1.00 0.00 86 GLY A O 20
ATOM 32020 N N . SER A 1 87 ? -7.547 -1.181 12.744 1.00 0.00 87 SER A N 20
ATOM 32021 C CA . SER A 1 87 ? -7.633 -2.498 12.138 1.00 0.00 87 SER A CA 20
ATOM 32022 C C . SER A 1 87 ? -6.262 -2.920 11.606 1.00 0.00 87 SER A C 20
ATOM 32023 O O . SER A 1 87 ? -5.343 -2.106 11.532 1.00 0.00 87 SER A O 20
ATOM 32031 N N . MET A 1 88 ? -6.167 -4.193 11.251 1.00 0.00 88 MET A N 20
ATOM 32032 C CA . MET A 1 88 ? -4.923 -4.733 10.728 1.00 0.00 88 MET A CA 20
ATOM 32033 C C . MET A 1 88 ? -5.064 -5.102 9.250 1.00 0.00 88 MET A C 20
ATOM 32034 O O . MET A 1 88 ? -6.125 -5.547 8.816 1.00 0.00 88 MET A O 20
ATOM 32048 N N . VAL A 1 89 ? -3.978 -4.904 8.518 1.00 0.00 89 VAL A N 20
ATOM 32049 C CA . VAL A 1 89 ? -3.967 -5.210 7.097 1.00 0.00 89 VAL A CA 20
ATOM 32050 C C . VAL A 1 89 ? -2.543 -5.571 6.669 1.00 0.00 89 VAL A C 20
ATOM 32051 O O . VAL A 1 89 ? -1.574 -5.087 7.252 1.00 0.00 89 VAL A O 20
ATOM 32064 N N . TYR A 1 90 ? -2.462 -6.418 5.653 1.00 0.00 90 TYR A N 20
ATOM 32065 C CA . TYR A 1 90 ? -1.173 -6.849 5.140 1.00 0.00 90 TYR A CA 20
ATOM 32066 C C . TYR A 1 90 ? -1.046 -6.540 3.647 1.00 0.00 90 TYR A C 20
ATOM 32067 O O . TYR A 1 90 ? -1.996 -6.724 2.888 1.00 0.00 90 TYR A O 20
ATOM 32085 N N . LEU A 1 91 ? 0.136 -6.076 3.270 1.00 0.00 91 LEU A N 20
ATOM 32086 C CA . LEU A 1 91 ? 0.400 -5.739 1.881 1.00 0.00 91 LEU A CA 20
ATOM 32087 C C . LEU A 1 91 ? 1.600 -6.548 1.384 1.00 0.00 91 LEU A C 20
ATOM 32088 O O . LEU A 1 91 ? 2.479 -6.905 2.166 1.00 0.00 91 LEU A O 20
ATOM 32104 N N . ALA A 1 92 ? 1.597 -6.813 0.086 1.00 0.00 92 ALA A N 20
ATOM 32105 C CA . ALA A 1 92 ? 2.674 -7.573 -0.525 1.00 0.00 92 ALA A CA 20
ATOM 32106 C C . ALA A 1 92 ? 2.844 -7.130 -1.980 1.00 0.00 92 ALA A C 20
ATOM 32107 O O . ALA A 1 92 ? 1.868 -7.035 -2.722 1.00 0.00 92 ALA A O 20
ATOM 32114 N N . TYR A 1 93 ? 4.091 -6.870 -2.344 1.00 0.00 93 TYR A N 20
ATOM 32115 C CA . TYR A 1 93 ? 4.402 -6.439 -3.696 1.00 0.00 93 TYR A CA 20
ATOM 32116 C C . TYR A 1 93 ? 5.731 -7.031 -4.169 1.00 0.00 93 TYR A C 20
ATOM 32117 O O . TYR A 1 93 ? 6.551 -7.452 -3.355 1.00 0.00 93 TYR A O 20
ATOM 32135 N N . GLU A 1 94 ? 5.901 -7.046 -5.483 1.00 0.00 94 GLU A N 20
ATOM 32136 C CA . GLU A 1 94 ? 7.116 -7.580 -6.074 1.00 0.00 94 GLU A CA 20
ATOM 32137 C C . GLU A 1 94 ? 8.076 -6.444 -6.432 1.00 0.00 94 GLU A C 20
ATOM 32138 O O . GLU A 1 94 ? 7.660 -5.423 -6.977 1.00 0.00 94 GLU A O 20
ATOM 32150 N N . GLY A 1 95 ? 9.344 -6.660 -6.111 1.00 0.00 95 GLY A N 20
ATOM 32151 C CA . GLY A 1 95 ? 10.366 -5.667 -6.392 1.00 0.00 95 GLY A CA 20
ATOM 32152 C C . GLY A 1 95 ? 10.534 -4.704 -5.214 1.00 0.00 95 GLY A C 20
ATOM 32153 O O . GLY A 1 95 ? 10.731 -5.134 -4.079 1.00 0.00 95 GLY A O 20
ATOM 32157 N N . GLU A 1 96 ? 10.448 -3.419 -5.526 1.00 0.00 96 GLU A N 20
ATOM 32158 C CA . GLU A 1 96 ? 10.588 -2.391 -4.508 1.00 0.00 96 GLU A CA 20
ATOM 32159 C C . GLU A 1 96 ? 9.612 -1.243 -4.776 1.00 0.00 96 GLU A C 20
ATOM 32160 O O . GLU A 1 96 ? 8.795 -1.319 -5.692 1.00 0.00 96 GLU A O 20
ATOM 32172 N N . ARG A 1 97 ? 9.731 -0.206 -3.959 1.00 0.00 97 ARG A N 20
ATOM 32173 C CA . ARG A 1 97 ? 8.870 0.957 -4.097 1.00 0.00 97 ARG A CA 20
ATOM 32174 C C . ARG A 1 97 ? 9.382 1.867 -5.214 1.00 0.00 97 ARG A C 20
ATOM 32175 O O . ARG A 1 97 ? 10.505 1.702 -5.689 1.00 0.00 97 ARG A O 20
ATOM 32196 N N . THR A 1 98 ? 8.534 2.809 -5.602 1.00 0.00 98 THR A N 20
ATOM 32197 C CA . THR A 1 98 ? 8.887 3.746 -6.655 1.00 0.00 98 THR A CA 20
ATOM 32198 C C . THR A 1 98 ? 9.464 5.029 -6.055 1.00 0.00 98 THR A C 20
ATOM 32199 O O . THR A 1 98 ? 9.760 5.083 -4.862 1.00 0.00 98 THR A O 20
ATOM 32210 N N . ILE A 1 99 ? 9.608 6.032 -6.909 1.00 0.00 99 ILE A N 20
ATOM 32211 C CA . ILE A 1 99 ? 10.145 7.311 -6.479 1.00 0.00 99 ILE A CA 20
ATOM 32212 C C . ILE A 1 99 ? 8.990 8.264 -6.163 1.00 0.00 99 ILE A C 20
ATOM 32213 O O . ILE A 1 99 ? 7.997 8.304 -6.889 1.00 0.00 99 ILE A O 20
ATOM 32229 N N . ARG A 1 100 ? 9.157 9.006 -5.078 1.00 0.00 100 ARG A N 20
ATOM 32230 C CA . ARG A 1 100 ? 8.141 9.955 -4.657 1.00 0.00 100 ARG A CA 20
ATOM 32231 C C . ARG A 1 100 ? 7.935 11.024 -5.732 1.00 0.00 100 ARG A C 20
ATOM 32232 O O . ARG A 1 100 ? 8.886 11.435 -6.394 1.00 0.00 100 ARG A O 20
ATOM 32253 N N . GLY A 1 101 ? 6.686 11.444 -5.872 1.00 0.00 101 GLY A N 20
ATOM 32254 C CA . GLY A 1 101 ? 6.343 12.457 -6.855 1.00 0.00 101 GLY A CA 20
ATOM 32255 C C . GLY A 1 101 ? 4.829 12.672 -6.916 1.00 0.00 101 GLY A C 20
ATOM 32256 O O . GLY A 1 101 ? 4.089 12.140 -6.090 1.00 0.00 101 GLY A O 20
ATOM 32260 N N . SER A 1 102 ? 4.413 13.451 -7.904 1.00 0.00 102 SER A N 20
ATOM 32261 C CA . SER A 1 102 ? 3.001 13.742 -8.084 1.00 0.00 102 SER A CA 20
ATOM 32262 C C . SER A 1 102 ? 2.684 13.893 -9.573 1.00 0.00 102 SER A C 20
ATOM 32263 O O . SER A 1 102 ? 1.891 13.130 -10.123 1.00 0.00 102 SER A O 20
ATOM 32271 N N . GLY A 1 103 ? 3.319 14.883 -10.183 1.00 0.00 103 GLY A N 20
ATOM 32272 C CA . GLY A 1 103 ? 3.114 15.143 -11.598 1.00 0.00 103 GLY A CA 20
ATOM 32273 C C . GLY A 1 103 ? 3.243 16.637 -11.905 1.00 0.00 103 GLY A C 20
ATOM 32274 O O . GLY A 1 103 ? 3.367 17.453 -10.993 1.00 0.00 103 GLY A O 20
ATOM 32278 N N . PRO A 1 104 ? 3.207 16.957 -13.226 1.00 0.00 104 PRO A N 20
ATOM 32279 C CA . PRO A 1 104 ? 3.318 18.338 -13.664 1.00 0.00 104 PRO A CA 20
ATOM 32280 C C . PRO A 1 104 ? 2.017 19.101 -13.409 1.00 0.00 104 PRO A C 20
ATOM 32281 O O . PRO A 1 104 ? 0.936 18.515 -13.428 1.00 0.00 104 PRO A O 20
ATOM 32292 N N . SER A 1 105 ? 2.164 20.397 -13.175 1.00 0.00 105 SER A N 20
ATOM 32293 C CA . SER A 1 105 ? 1.014 21.246 -12.916 1.00 0.00 105 SER A CA 20
ATOM 32294 C C . SER A 1 105 ? 0.468 21.804 -14.232 1.00 0.00 105 SER A C 20
ATOM 32295 O O . SER A 1 105 ? 1.178 21.844 -15.235 1.00 0.00 105 SER A O 20
ATOM 32303 N N . SER A 1 106 ? -0.789 22.220 -14.185 1.00 0.00 106 SER A N 20
ATOM 32304 C CA . SER A 1 106 ? -1.438 22.773 -15.361 1.00 0.00 106 SER A CA 20
ATOM 32305 C C . SER A 1 106 ? -1.585 24.289 -15.213 1.00 0.00 106 SER A C 20
ATOM 32306 O O . SER A 1 106 ? -1.907 24.783 -14.134 1.00 0.00 106 SER A O 20
ATOM 32314 N N . GLY A 1 107 ? -1.342 24.986 -16.314 1.00 0.00 107 GLY A N 20
ATOM 32315 C CA . GLY A 1 107 ? -1.443 26.435 -16.320 1.00 0.00 107 GLY A CA 20
ATOM 32316 C C . GLY A 1 107 ? -2.793 26.888 -16.882 1.00 0.00 107 GLY A C 20
ATOM 32317 O O . GLY A 1 107 ? -3.037 26.780 -18.083 1.00 0.00 107 GLY A O 20
#